Protein 7C8Z (pdb70)

Structure (mmCIF, N/CA/C/O backbone):
data_7C8Z
#
_entry.id   7C8Z
#
_cell.length_a   188.156
_cell.length_b   188.156
_cell.length_c   147.586
_cell.angle_alpha   90.000
_cell.angle_beta   90.000
_cell.angle_gamma   120.000
#
_symmetry.space_group_name_H-M   'P 63'
#
loop_
_entity.id
_entity.type
_entity.pdbx_description
1 polymer 'Salicylate 5-hydroxylase, large oxygenase component'
2 polymer 'Salicylate 5-hydroxylase, small oxygenase component'
3 non-polymer 'FE2/S2 (INORGANIC) CLUSTER'
4 non-polymer 'FE (III) ION'
5 water water
#
loop_
_atom_site.group_PDB
_atom_site.id
_atom_site.type_symbol
_atom_site.label_atom_id
_atom_site.label_alt_id
_atom_site.label_comp_id
_atom_site.label_asym_id
_atom_site.label_entity_id
_atom_site.label_seq_id
_atom_site.pdbx_PDB_ins_code
_atom_site.Cartn_x
_atom_site.Cartn_y
_atom_site.Cartn_z
_atom_site.occupancy
_atom_site.B_iso_or_equiv
_atom_site.auth_seq_id
_atom_site.auth_comp_id
_atom_site.auth_asym_id
_atom_site.auth_atom_id
_atom_site.pdbx_PDB_model_num
ATOM 1 N N . PRO A 1 28 ? 41.418 8.936 75.503 1.00 65.39 9 PRO A N 1
ATOM 2 C CA . PRO A 1 28 ? 40.584 9.919 74.803 1.00 58.70 9 PRO A CA 1
ATOM 3 C C . PRO A 1 28 ? 41.271 11.278 74.695 1.00 57.75 9 PRO A C 1
ATOM 4 O O . PRO A 1 28 ? 41.136 12.103 75.600 1.00 56.93 9 PRO A O 1
ATOM 8 N N . VAL A 1 29 ? 41.983 11.513 73.590 1.00 60.32 10 VAL A N 1
ATOM 9 C CA . VAL A 1 29 ? 42.815 12.712 73.488 1.00 63.81 10 VAL A CA 1
ATOM 10 C C . VAL A 1 29 ? 41.998 13.924 73.025 1.00 70.05 10 VAL A C 1
ATOM 11 O O . VAL A 1 29 ? 42.280 15.060 73.431 1.00 57.70 10 VAL A O 1
ATOM 15 N N . PHE A 1 30 ? 40.953 13.709 72.204 1.00 70.74 11 PHE A N 1
ATOM 16 C CA . PHE A 1 30 ? 40.130 14.809 71.723 1.00 68.75 11 PHE A CA 1
ATOM 17 C C . PHE A 1 30 ? 38.766 14.798 72.405 1.00 74.45 11 PHE A C 1
ATOM 18 O O . PHE A 1 30 ? 38.157 13.731 72.555 1.00 63.87 11 PHE A O 1
ATOM 26 N N . PRO A 1 31 ? 38.264 15.954 72.833 1.00 72.51 12 PRO A N 1
ATOM 27 C CA . PRO A 1 31 ? 37.036 15.957 73.627 1.00 67.82 12 PRO A CA 1
ATOM 28 C C . PRO A 1 31 ? 35.823 15.597 72.790 1.00 76.11 12 PRO A C 1
ATOM 29 O O . PRO A 1 31 ? 35.754 15.863 71.590 1.00 86.94 12 PRO A O 1
ATOM 33 N N . GLN A 1 32 ? 34.856 14.982 73.461 1.00 77.07 13 GLN A N 1
ATOM 34 C CA . GLN A 1 32 ? 33.566 14.589 72.893 1.00 83.55 13 GLN A CA 1
ATOM 35 C C . GLN A 1 32 ? 32.519 14.870 73.966 1.00 95.17 13 GLN A C 1
ATOM 36 O O . GLN A 1 32 ? 32.519 14.204 75.005 1.00 103.04 13 GLN A O 1
ATOM 42 N N . ASP A 1 33 ? 31.644 15.853 73.728 1.00 90.74 14 ASP A N 1
ATOM 43 C CA . ASP A 1 33 ? 30.712 16.374 74.724 1.00 98.76 14 ASP A CA 1
ATOM 44 C C . ASP A 1 33 ? 31.477 16.688 76.003 1.00 89.31 14 ASP A C 1
ATOM 45 O O . ASP A 1 33 ? 31.281 16.016 77.022 1.00 86.91 14 ASP A O 1
ATOM 50 N N . PRO A 1 34 ? 32.346 17.686 76.005 1.00 68.98 15 PRO A N 1
ATOM 51 C CA . PRO A 1 34 ? 33.197 17.898 77.174 1.00 63.04 15 PRO A CA 1
ATOM 52 C C . PRO A 1 34 ? 32.438 18.630 78.260 1.00 63.23 15 PRO A C 1
ATOM 53 O O . PRO A 1 34 ? 31.592 19.485 77.997 1.00 60.49 15 PRO A O 1
ATOM 57 N N . LYS A 1 35 ? 32.786 18.294 79.494 1.00 62.06 16 LYS A N 1
ATOM 58 C CA . LYS A 1 35 ? 32.252 18.944 80.678 1.00 60.24 16 LYS A CA 1
ATOM 59 C C . LYS A 1 35 ? 33.410 19.365 81.563 1.00 57.45 16 LYS A C 1
ATOM 60 O O . LYS A 1 35 ? 34.410 18.651 81.662 1.00 75.14 16 LYS A O 1
ATOM 66 N N . TRP A 1 36 ? 33.272 20.522 82.197 1.00 59.52 17 TRP A N 1
ATOM 67 C CA . TRP A 1 36 ? 34.372 21.071 82.971 1.00 68.88 17 TRP A CA 1
ATOM 68 C C . TRP A 1 36 ? 34.758 20.106 84.093 1.00 76.38 17 TRP A C 1
ATOM 69 O O . TRP A 1 36 ? 33.887 19.465 84.693 1.00 82.40 17 TRP A O 1
ATOM 80 N N . PRO A 1 37 ? 36.053 19.973 84.396 1.00 75.73 18 PRO A N 1
ATOM 81 C CA . PRO A 1 37 ? 36.483 19.013 85.425 1.00 65.91 18 PRO A CA 1
ATOM 82 C C . PRO A 1 37 ? 36.069 19.420 86.832 1.00 68.47 18 PRO A C 1
ATOM 83 O O . PRO A 1 37 ? 36.850 20.028 87.572 1.00 78.13 18 PRO A O 1
ATOM 87 N N . GLY A 1 38 ? 34.830 19.097 87.201 1.00 61.34 19 GLY A N 1
ATOM 88 C CA . GLY A 1 38 ? 34.341 19.358 88.540 1.00 63.27 19 GLY A CA 1
ATOM 89 C C . GLY A 1 38 ? 33.874 20.788 88.746 1.00 76.63 19 GLY A C 1
ATOM 90 O O . GLY A 1 38 ? 33.497 21.504 87.810 1.00 81.98 19 GLY A O 1
ATOM 91 N N . GLU A 1 39 ? 33.906 21.206 90.007 1.00 79.33 20 GLU A N 1
ATOM 92 C CA . GLU A 1 39 ? 33.504 22.543 90.413 1.00 75.95 20 GLU A CA 1
ATOM 93 C C . GLU A 1 39 ? 34.740 23.371 90.755 1.00 68.19 20 GLU A C 1
ATOM 94 O O . GLU A 1 39 ? 35.875 22.886 90.724 1.00 68.20 20 GLU A O 1
ATOM 100 N N . GLY A 1 40 ? 34.512 24.643 91.067 1.00 59.29 21 GLY A N 1
ATOM 101 C CA . GLY A 1 40 ? 35.614 25.571 91.221 1.00 54.88 21 GLY A CA 1
ATOM 102 C C . GLY A 1 40 ? 36.313 25.857 89.901 1.00 60.42 21 GLY A C 1
ATOM 103 O O . GLY A 1 40 ? 35.847 25.504 88.816 1.00 55.27 21 GLY A O 1
ATOM 104 N N . SER A 1 41 ? 37.471 26.511 90.016 1.00 60.68 22 SER A N 1
ATOM 105 C CA . SER A 1 41 ? 38.233 26.884 88.830 1.00 53.70 22 SER A CA 1
ATOM 106 C C . SER A 1 41 ? 39.736 26.761 89.086 1.00 57.30 22 SER A C 1
ATOM 107 O O . SER A 1 41 ? 40.521 27.630 88.689 1.00 59.05 22 SER A O 1
ATOM 110 N N . SER A 1 42 ? 40.156 25.679 89.743 1.00 66.86 23 SER A N 1
ATOM 111 C CA . SER A 1 42 ? 41.576 25.437 89.973 1.00 65.10 23 SER A CA 1
ATOM 112 C C . SER A 1 42 ? 42.194 24.512 88.938 1.00 58.71 23 SER A C 1
ATOM 113 O O . SER A 1 42 ? 43.398 24.244 89.003 1.00 49.98 23 SER A O 1
ATOM 116 N N . ARG A 1 43 ? 41.405 24.021 87.987 1.00 48.68 24 ARG A N 1
ATOM 117 C CA . ARG A 1 43 ? 41.913 23.200 86.894 1.00 55.08 24 ARG A CA 1
ATOM 118 C C . ARG A 1 43 ? 41.167 23.615 85.635 1.00 66.54 24 ARG A C 1
ATOM 119 O O . ARG A 1 43 ? 39.961 23.372 85.521 1.00 70.13 24 ARG A O 1
ATOM 127 N N . VAL A 1 44 ? 41.873 24.246 84.703 1.00 60.52 25 VAL A N 1
ATOM 128 C CA . VAL A 1 44 ? 41.289 24.678 83.436 1.00 49.75 25 VAL A CA 1
ATOM 129 C C . VAL A 1 44 ? 41.559 23.589 82.403 1.00 47.90 25 VAL A C 1
ATOM 130 O O . VAL A 1 44 ? 42.731 23.281 82.143 1.00 52.06 25 VAL A O 1
ATOM 134 N N . PRO A 1 45 ? 40.532 23.009 81.788 1.00 54.07 26 PRO A N 1
ATOM 135 C CA . PRO A 1 45 ? 40.773 21.997 80.757 1.00 46.07 26 PRO A CA 1
ATOM 136 C C . PRO A 1 45 ? 41.416 22.611 79.526 1.00 47.34 26 PRO A C 1
ATOM 137 O O . PRO A 1 45 ? 41.198 23.780 79.197 1.00 48.93 26 PRO A O 1
ATOM 141 N N . PHE A 1 46 ? 42.215 21.796 78.835 1.00 51.24 27 PHE A N 1
ATOM 142 C CA . PHE A 1 46 ? 42.923 22.292 77.660 1.00 48.69 27 PHE A CA 1
ATOM 143 C C . PHE A 1 46 ? 41.958 22.763 76.580 1.00 42.28 27 PHE A C 1
ATOM 144 O O . PHE A 1 46 ? 42.252 23.733 75.871 1.00 48.60 27 PHE A O 1
ATOM 152 N N . TRP A 1 47 ? 40.794 22.119 76.456 1.00 33.98 28 TRP A N 1
ATOM 153 C CA . TRP A 1 47 ? 39.862 22.499 75.401 1.00 38.43 28 TRP A CA 1
ATOM 154 C C . TRP A 1 47 ? 39.240 23.875 75.619 1.00 46.90 28 TRP A C 1
ATOM 155 O O . TRP A 1 47 ? 38.563 24.373 74.713 1.00 49.10 28 TRP A O 1
ATOM 166 N N . ALA A 1 48 ? 39.417 24.485 76.794 1.00 42.35 29 ALA A N 1
ATOM 167 C CA . ALA A 1 48 ? 39.011 25.876 76.968 1.00 42.49 29 ALA A CA 1
ATOM 168 C C . ALA A 1 48 ? 39.802 26.821 76.068 1.00 50.15 29 ALA A C 1
ATOM 169 O O . ALA A 1 48 ? 39.356 27.949 75.823 1.00 45.41 29 ALA A O 1
ATOM 171 N N . TYR A 1 49 ? 40.959 26.386 75.565 1.00 37.67 30 TYR A N 1
ATOM 172 C CA . TYR A 1 49 ? 41.792 27.197 74.689 1.00 40.22 30 TYR A CA 1
ATOM 173 C C . TYR A 1 49 ? 41.757 26.756 73.234 1.00 46.60 30 TYR A C 1
ATOM 174 O O . TYR A 1 49 ? 42.282 27.474 72.377 1.00 47.26 30 TYR A O 1
ATOM 183 N N . THR A 1 50 ? 41.180 25.594 72.932 1.00 40.41 31 THR A N 1
ATOM 184 C CA . THR A 1 50 ? 41.288 25.000 71.609 1.00 34.52 31 THR A CA 1
ATOM 185 C C . THR A 1 50 ? 39.967 24.887 70.855 1.00 43.71 31 THR A C 1
ATOM 186 O O . THR A 1 50 ? 39.975 24.430 69.706 1.00 36.84 31 THR A O 1
ATOM 190 N N . ARG A 1 51 ? 38.846 25.306 71.440 1.00 42.80 32 ARG A N 1
ATOM 191 C CA . ARG A 1 51 ? 37.531 25.123 70.834 1.00 39.00 32 ARG A CA 1
ATOM 192 C C . ARG A 1 51 ? 37.060 26.429 70.209 1.00 50.67 32 ARG A C 1
ATOM 193 O O . ARG A 1 51 ? 37.029 27.467 70.878 1.00 55.74 32 ARG A O 1
ATOM 201 N N . GLU A 1 52 ? 36.696 26.371 68.925 1.00 56.63 33 GLU A N 1
ATOM 202 C CA . GLU A 1 52 ? 36.276 27.570 68.206 1.00 52.21 33 GLU A CA 1
ATOM 203 C C . GLU A 1 52 ? 34.844 27.984 68.541 1.00 49.50 33 GLU A C 1
ATOM 204 O O . GLU A 1 52 ? 34.533 29.181 68.532 1.00 51.23 33 GLU A O 1
ATOM 210 N N . ASP A 1 53 ? 33.961 27.031 68.839 1.00 39.33 34 ASP A N 1
ATOM 211 C CA . ASP A 1 53 ? 32.623 27.405 69.291 1.00 49.57 34 ASP A CA 1
ATOM 212 C C . ASP A 1 53 ? 32.699 28.174 70.604 1.00 53.91 34 ASP A C 1
ATOM 213 O O . ASP A 1 53 ? 32.009 29.188 70.788 1.00 34.48 34 ASP A O 1
ATOM 218 N N . LEU A 1 54 ? 33.547 27.709 71.523 1.00 51.89 35 LEU A N 1
ATOM 219 C CA . LEU A 1 54 ? 33.807 28.461 72.743 1.00 39.73 35 LEU A CA 1
ATOM 220 C C . LEU A 1 54 ? 34.358 29.846 72.431 1.00 44.13 35 LEU A C 1
ATOM 221 O O . LEU A 1 54 ? 34.000 30.821 73.097 1.00 46.29 35 LEU A O 1
ATOM 226 N N . TYR A 1 55 ? 35.219 29.961 71.411 1.00 44.73 36 TYR A N 1
ATOM 227 C CA . TYR A 1 55 ? 35.799 31.265 71.087 1.00 36.57 36 TYR A CA 1
ATOM 228 C C . TYR A 1 55 ? 34.749 32.231 70.553 1.00 46.23 36 TYR A C 1
ATOM 229 O O . TYR A 1 55 ? 34.750 33.415 70.905 1.00 58.52 36 TYR A O 1
ATOM 238 N N . LYS A 1 56 ? 33.845 31.745 69.702 1.00 38.87 37 LYS A N 1
ATOM 239 C CA . LYS A 1 56 ? 32.772 32.593 69.193 1.00 34.36 37 LYS A CA 1
ATOM 240 C C . LYS A 1 56 ? 31.818 32.991 70.307 1.00 39.71 37 LYS A C 1
ATOM 241 O O . LYS A 1 56 ? 31.306 34.123 70.323 1.00 63.17 37 LYS A O 1
ATOM 247 N N . ARG A 1 57 ? 31.537 32.068 71.242 1.00 39.62 38 ARG A N 1
ATOM 248 C CA . ARG A 1 57 ? 30.733 32.456 72.395 1.00 44.77 38 ARG A CA 1
ATOM 249 C C . ARG A 1 57 ? 31.460 33.499 73.236 1.00 38.67 38 ARG A C 1
ATOM 250 O O . ARG A 1 57 ? 30.829 34.394 73.810 1.00 38.09 38 ARG A O 1
ATOM 258 N N . GLU A 1 58 ? 32.790 33.391 73.328 1.00 35.56 39 GLU A N 1
ATOM 259 C CA . GLU A 1 58 ? 33.576 34.404 74.024 1.00 39.69 39 GLU A CA 1
ATOM 260 C C . GLU A 1 58 ? 33.429 35.759 73.355 1.00 41.62 39 GLU A C 1
ATOM 261 O O . GLU A 1 58 ? 33.300 36.782 74.032 1.00 48.60 39 GLU A O 1
ATOM 267 N N . LEU A 1 59 ? 33.475 35.788 72.024 1.00 40.18 40 LEU A N 1
ATOM 268 C CA . LEU A 1 59 ? 33.259 37.045 71.316 1.00 44.10 40 LEU A CA 1
ATOM 269 C C . LEU A 1 59 ? 31.871 37.603 71.603 1.00 43.55 40 LEU A C 1
ATOM 270 O O . LEU A 1 59 ? 31.715 38.803 71.856 1.00 46.49 40 LEU A O 1
ATOM 275 N N . GLU A 1 60 ? 30.855 36.739 71.601 1.00 48.45 41 GLU A N 1
ATOM 276 C CA . GLU A 1 60 ? 29.484 37.204 71.813 1.00 53.76 41 GLU A CA 1
ATOM 277 C C . GLU A 1 60 ? 29.279 37.751 73.223 1.00 54.75 41 GLU A C 1
ATOM 278 O O . GLU A 1 60 ? 28.613 38.778 73.402 1.00 50.17 41 GLU A O 1
ATOM 284 N N . ARG A 1 61 ? 29.848 37.086 74.236 1.00 52.37 42 ARG A N 1
ATOM 285 C CA . ARG A 1 61 ? 29.488 37.351 75.623 1.00 42.26 42 ARG A CA 1
ATOM 286 C C . ARG A 1 61 ? 30.523 38.135 76.419 1.00 44.63 42 ARG A C 1
ATOM 287 O O . ARG A 1 61 ? 30.182 38.660 77.483 1.00 57.95 42 ARG A O 1
ATOM 295 N N . LEU A 1 62 ? 31.764 38.232 75.949 1.00 45.80 43 LEU A N 1
ATOM 296 C CA . LEU A 1 62 ? 32.795 38.991 76.645 1.00 42.58 43 LEU A CA 1
ATOM 297 C C . LEU A 1 62 ? 33.250 40.228 75.892 1.00 57.64 43 LEU A C 1
ATOM 298 O O . LEU A 1 62 ? 33.695 41.187 76.523 1.00 65.29 43 LEU A O 1
ATOM 303 N N . PHE A 1 63 ? 33.144 40.231 74.564 1.00 67.81 44 PHE A N 1
ATOM 304 C CA . PHE A 1 63 ? 33.582 41.352 73.743 1.00 61.39 44 PHE A CA 1
ATOM 305 C C . PHE A 1 63 ? 32.445 42.165 73.148 1.00 60.05 44 PHE A C 1
ATOM 306 O O . PHE A 1 63 ? 32.596 43.376 72.974 1.00 59.55 44 PHE A O 1
ATOM 314 N N . TYR A 1 64 ? 31.320 41.534 72.825 1.00 48.31 45 TYR A N 1
ATOM 315 C CA . TYR A 1 64 ? 30.222 42.209 72.152 1.00 40.62 45 TYR A CA 1
ATOM 316 C C . TYR A 1 64 ? 29.050 42.517 73.072 1.00 57.77 45 TYR A C 1
ATOM 317 O O . TYR A 1 64 ? 28.040 43.047 72.602 1.00 75.33 45 TYR A O 1
ATOM 326 N N . ALA A 1 65 ? 29.154 42.208 74.363 1.00 58.15 46 ALA A N 1
ATOM 327 C CA . ALA A 1 65 ? 28.037 42.420 75.272 1.00 47.47 46 ALA A CA 1
ATOM 328 C C . ALA A 1 65 ? 28.549 42.531 76.700 1.00 53.20 46 ALA A C 1
ATOM 329 O O . ALA A 1 65 ? 29.480 41.821 77.088 1.00 58.66 46 ALA A O 1
ATOM 331 N N . ASN A 1 66 ? 27.938 43.436 77.466 1.00 49.90 47 ASN A N 1
ATOM 332 C CA . ASN A 1 66 ? 28.139 43.563 78.909 1.00 53.82 47 ASN A CA 1
ATOM 333 C C . ASN A 1 66 ? 29.571 43.928 79.282 1.00 59.38 47 ASN A C 1
ATOM 334 O O . ASN A 1 66 ? 29.978 43.741 80.433 1.00 66.43 47 ASN A O 1
ATOM 339 N N . HIS A 1 67 ? 30.352 44.462 78.345 1.00 48.48 48 HIS A N 1
ATOM 340 C CA . HIS A 1 67 ? 31.739 44.781 78.645 1.00 52.74 48 HIS A CA 1
ATOM 341 C C . HIS A 1 67 ? 32.161 46.027 77.890 1.00 48.50 48 HIS A C 1
ATOM 342 O O . HIS A 1 67 ? 31.776 46.223 76.736 1.00 39.40 48 HIS A O 1
ATOM 349 N N . TRP A 1 68 ? 32.963 46.856 78.551 1.00 53.04 49 TRP A N 1
ATOM 350 C CA . TRP A 1 68 ? 33.667 47.941 77.890 1.00 54.07 49 TRP A CA 1
ATOM 351 C C . TRP A 1 68 ? 34.983 47.391 77.369 1.00 51.50 49 TRP A C 1
ATOM 352 O O . TRP A 1 68 ? 35.730 46.749 78.114 1.00 73.93 49 TRP A O 1
ATOM 363 N N . CYS A 1 69 ? 35.268 47.644 76.101 1.00 39.28 50 CYS A N 1
ATOM 364 C CA . CYS A 1 69 ? 36.506 47.193 75.492 1.00 35.63 50 CYS A CA 1
ATOM 365 C C . CYS A 1 69 ? 37.302 48.408 75.045 1.00 38.78 50 CYS A C 1
ATOM 366 O O . CYS A 1 69 ? 36.732 49.419 74.619 1.00 39.39 50 CYS A O 1
ATOM 369 N N . TYR A 1 70 ? 38.618 48.309 75.173 1.00 36.34 51 TYR A N 1
ATOM 370 C CA . TYR A 1 70 ? 39.504 49.434 74.912 1.00 29.69 51 TYR A CA 1
ATOM 371 C C . TYR A 1 70 ? 39.509 49.777 73.427 1.00 45.11 51 TYR A C 1
ATOM 372 O O . TYR A 1 70 ? 39.552 48.890 72.568 1.00 44.44 51 TYR A O 1
ATOM 381 N N . VAL A 1 71 ? 39.429 51.071 73.123 1.00 42.42 52 VAL A N 1
ATOM 382 C CA . VAL A 1 71 ? 39.559 51.533 71.748 1.00 34.31 52 VAL A CA 1
ATOM 383 C C . VAL A 1 71 ? 40.649 52.582 71.563 1.00 36.13 52 VAL A C 1
ATOM 384 O O . VAL A 1 71 ? 41.064 52.817 70.415 1.00 37.18 52 VAL A O 1
ATOM 388 N N . GLY A 1 72 ? 41.153 53.225 72.612 1.00 40.14 53 GLY A N 1
ATOM 389 C CA . GLY A 1 72 ? 42.360 54.007 72.387 1.00 36.30 53 GLY A CA 1
ATOM 390 C C . GLY A 1 72 ? 42.578 55.079 73.443 1.00 40.70 53 GLY A C 1
ATOM 391 O O . GLY A 1 72 ? 42.106 54.970 74.568 1.00 49.23 53 GLY A O 1
ATOM 392 N N . LEU A 1 73 ? 43.349 56.089 73.046 1.00 36.28 54 LEU A N 1
ATOM 393 C CA . LEU A 1 73 ? 43.644 57.245 73.875 1.00 43.58 54 LEU A CA 1
ATOM 394 C C . LEU A 1 73 ? 43.126 58.511 73.207 1.00 50.63 54 LEU A C 1
ATOM 395 O O . LEU A 1 73 ? 43.133 58.628 71.976 1.00 47.43 54 LEU A O 1
ATOM 400 N N . GLU A 1 74 ? 42.703 59.476 74.031 1.00 43.16 55 GLU A N 1
ATOM 401 C CA . GLU A 1 74 ? 42.214 60.739 73.487 1.00 39.40 55 GLU A CA 1
ATOM 402 C C . GLU A 1 74 ? 43.300 61.466 72.704 1.00 38.87 55 GLU A C 1
ATOM 403 O O . GLU A 1 74 ? 43.007 62.119 71.696 1.00 49.44 55 GLU A O 1
ATOM 409 N N . ALA A 1 75 ? 44.554 61.361 73.150 1.00 33.92 56 ALA A N 1
ATOM 410 C CA . ALA A 1 75 ? 45.657 62.028 72.469 1.00 45.21 56 ALA A CA 1
ATOM 411 C C . ALA A 1 75 ? 45.855 61.531 71.044 1.00 52.16 56 ALA A C 1
ATOM 412 O O . ALA A 1 75 ? 46.461 62.241 70.235 1.00 64.15 56 ALA A O 1
ATOM 414 N N . GLU A 1 76 ? 45.372 60.330 70.713 1.00 45.13 57 GLU A N 1
ATOM 415 C CA . GLU A 1 76 ? 45.470 59.867 69.334 1.00 41.99 57 GLU A CA 1
ATOM 416 C C . GLU A 1 76 ? 44.542 60.634 68.401 1.00 39.54 57 GLU A C 1
ATOM 417 O O . GLU A 1 76 ? 44.723 60.572 67.182 1.00 40.67 57 GLU A O 1
ATOM 423 N N . ILE A 1 77 ? 43.566 61.362 68.936 1.00 34.40 58 ILE A N 1
ATOM 424 C CA . ILE A 1 77 ? 42.614 62.084 68.096 1.00 38.29 58 ILE A CA 1
ATOM 425 C C . ILE A 1 77 ? 42.347 63.464 68.690 1.00 52.78 58 ILE A C 1
ATOM 426 O O . ILE A 1 77 ? 41.231 63.735 69.158 1.00 44.13 58 ILE A O 1
ATOM 431 N N . PRO A 1 78 ? 43.331 64.370 68.681 1.00 44.82 59 PRO A N 1
ATOM 432 C CA . PRO A 1 78 ? 43.150 65.638 69.409 1.00 46.93 59 PRO A CA 1
ATOM 433 C C . PRO A 1 78 ? 42.177 66.596 68.747 1.00 49.68 59 PRO A C 1
ATOM 434 O O . PRO A 1 78 ? 41.436 67.293 69.451 1.00 66.48 59 PRO A O 1
ATOM 438 N N . ASN A 1 79 ? 42.165 66.668 67.425 1.00 52.59 60 ASN A N 1
ATOM 439 C CA . ASN A 1 79 ? 41.394 67.677 66.718 1.00 45.90 60 ASN A CA 1
ATOM 440 C C . ASN A 1 79 ? 40.125 67.082 66.125 1.00 53.70 60 ASN A C 1
ATOM 441 O O . ASN A 1 79 ? 40.032 65.869 65.916 1.00 55.79 60 ASN A O 1
ATOM 446 N N . PRO A 1 80 ? 39.123 67.911 65.834 1.00 51.51 61 PRO A N 1
ATOM 447 C CA . PRO A 1 80 ? 37.909 67.394 65.191 1.00 46.24 61 PRO A CA 1
ATOM 448 C C . PRO A 1 80 ? 38.215 66.807 63.820 1.00 52.92 61 PRO A C 1
ATOM 449 O O . PRO A 1 80 ? 39.011 67.350 63.049 1.00 43.53 61 PRO A O 1
ATOM 453 N N . GLY A 1 81 ? 37.561 65.688 63.517 1.00 54.20 62 GLY A N 1
ATOM 454 C CA . GLY A 1 81 ? 37.832 64.933 62.321 1.00 40.99 62 GLY A CA 1
ATOM 455 C C . GLY A 1 81 ? 38.918 63.890 62.470 1.00 37.79 62 GLY A C 1
ATOM 456 O O . GLY A 1 81 ? 38.981 62.962 61.660 1.00 47.71 62 GLY A O 1
ATOM 457 N N . ASP A 1 82 ? 39.768 64.009 63.485 1.00 34.49 63 ASP A N 1
ATOM 458 C CA . ASP A 1 82 ? 40.808 63.016 63.710 1.00 46.72 63 ASP A CA 1
ATOM 459 C C . ASP A 1 82 ? 40.179 61.676 64.069 1.00 44.62 63 ASP A C 1
ATOM 460 O O . ASP A 1 82 ? 39.355 61.586 64.984 1.00 42.95 63 ASP A O 1
ATOM 465 N N . PHE A 1 83 ? 40.557 60.639 63.332 1.00 40.55 64 PHE A N 1
ATOM 466 C CA . PHE A 1 83 ? 40.043 59.296 63.539 1.00 42.52 64 PHE A CA 1
ATOM 467 C C . PHE A 1 83 ? 41.184 58.292 63.645 1.00 40.30 64 PHE A C 1
ATOM 468 O O . PHE A 1 83 ? 42.259 58.474 63.056 1.00 42.80 64 PHE A O 1
ATOM 476 N N . LYS A 1 84 ? 40.920 57.229 64.404 1.00 27.26 65 LYS A N 1
ATOM 477 C CA . LYS A 1 84 ? 41.787 56.063 64.507 1.00 38.33 65 LYS A CA 1
ATOM 478 C C . LYS A 1 84 ? 40.925 54.821 64.322 1.00 44.83 65 LYS A C 1
ATOM 479 O O . LYS A 1 84 ? 39.913 54.659 65.013 1.00 51.22 65 LYS A O 1
ATOM 485 N N . ARG A 1 85 ? 41.292 53.973 63.362 1.00 40.25 66 ARG A N 1
ATOM 486 C CA . ARG A 1 85 ? 40.610 52.699 63.192 1.00 34.46 66 ARG A CA 1
ATOM 487 C C . ARG A 1 85 ? 41.197 51.672 64.154 1.00 35.63 66 ARG A C 1
ATOM 488 O O . ARG A 1 85 ? 42.418 51.575 64.311 1.00 39.02 66 ARG A O 1
ATOM 496 N N . THR A 1 86 ? 40.327 50.893 64.786 1.00 31.15 67 THR A N 1
ATOM 497 C CA . THR A 1 86 ? 40.752 49.869 65.734 1.00 37.22 67 THR A CA 1
ATOM 498 C C . THR A 1 86 ? 39.739 48.730 65.672 1.00 38.98 67 THR A C 1
ATOM 499 O O . THR A 1 86 ? 38.929 48.657 64.741 1.00 32.97 67 THR A O 1
ATOM 503 N N . VAL A 1 87 ? 39.766 47.844 66.668 1.00 28.29 68 VAL A N 1
ATOM 504 C CA . VAL A 1 87 ? 38.940 46.646 66.640 1.00 34.47 68 VAL A CA 1
ATOM 505 C C . VAL A 1 87 ? 38.392 46.353 68.031 1.00 41.67 68 VAL A C 1
ATOM 506 O O . VAL A 1 87 ? 38.973 46.743 69.049 1.00 32.61 68 VAL A O 1
ATOM 510 N N . ILE A 1 88 ? 37.245 45.676 68.061 1.00 38.46 69 ILE A N 1
ATOM 511 C CA . ILE A 1 88 ? 36.668 45.129 69.283 1.00 45.07 69 ILE A CA 1
ATOM 512 C C . ILE A 1 88 ? 36.298 43.682 68.997 1.00 40.52 69 ILE A C 1
ATOM 513 O O . ILE A 1 88 ? 35.438 43.414 68.147 1.00 31.81 69 ILE A O 1
ATOM 518 N N . GLY A 1 89 ? 36.946 42.755 69.694 1.00 42.95 70 GLY A N 1
ATOM 519 C CA . GLY A 1 89 ? 36.840 41.359 69.335 1.00 30.64 70 GLY A CA 1
ATOM 520 C C . GLY A 1 89 ? 37.417 41.150 67.954 1.00 38.90 70 GLY A C 1
ATOM 521 O O . GLY A 1 89 ? 38.631 41.251 67.761 1.00 51.05 70 GLY A O 1
ATOM 522 N N . GLU A 1 90 ? 36.557 40.880 66.974 1.00 49.63 71 GLU A N 1
ATOM 523 C CA . GLU A 1 90 ? 36.978 40.796 65.582 1.00 31.28 71 GLU A CA 1
ATOM 524 C C . GLU A 1 90 ? 36.210 41.769 64.703 1.00 34.44 71 GLU A C 1
ATOM 525 O O . GLU A 1 90 ? 36.181 41.609 63.481 1.00 50.53 71 GLU A O 1
ATOM 531 N N . ARG A 1 91 ? 35.608 42.792 65.297 1.00 48.62 72 ARG A N 1
ATOM 532 C CA . ARG A 1 91 ? 34.780 43.746 64.573 1.00 42.58 72 ARG A CA 1
ATOM 533 C C . ARG A 1 91 ? 35.515 45.076 64.489 1.00 43.40 72 ARG A C 1
ATOM 534 O O . ARG A 1 91 ? 35.824 45.686 65.520 1.00 35.68 72 ARG A O 1
ATOM 542 N N . SER A 1 92 ? 35.809 45.504 63.262 1.00 31.02 73 SER A N 1
ATOM 543 C CA . SER A 1 92 ? 36.485 46.774 63.044 1.00 32.41 73 SER A CA 1
ATOM 544 C C . SER A 1 92 ? 35.573 47.938 63.416 1.00 40.51 73 SER A C 1
ATOM 545 O O . SER A 1 92 ? 34.400 47.974 63.026 1.00 38.14 73 SER A O 1
ATOM 548 N N . VAL A 1 93 ? 36.117 48.896 64.169 1.00 26.25 74 VAL A N 1
ATOM 549 C CA . VAL A 1 93 ? 35.405 50.107 64.545 1.00 41.13 74 VAL A CA 1
ATOM 550 C C . VAL A 1 93 ? 36.318 51.302 64.298 1.00 36.85 74 VAL A C 1
ATOM 551 O O . VAL A 1 93 ? 37.525 51.165 64.104 1.00 36.78 74 VAL A O 1
ATOM 555 N N . ILE A 1 94 ? 35.713 52.485 64.306 1.00 31.61 75 ILE A N 1
ATOM 556 C CA . ILE A 1 94 ? 36.406 53.749 64.103 1.00 30.36 75 ILE A CA 1
ATOM 557 C C . ILE A 1 94 ? 36.109 54.650 65.292 1.00 39.24 75 ILE A C 1
ATOM 558 O O . ILE A 1 94 ? 34.938 54.844 65.654 1.00 40.94 75 ILE A O 1
ATOM 563 N N . MET A 1 95 ? 37.168 55.190 65.900 1.00 33.93 76 MET A N 1
ATOM 564 C CA . MET A 1 95 ? 37.073 56.145 66.998 1.00 34.12 76 MET A CA 1
ATOM 565 C C . MET A 1 95 ? 37.453 57.512 66.445 1.00 47.51 76 MET A C 1
ATOM 566 O O . MET A 1 95 ? 38.599 57.719 66.033 1.00 56.28 76 MET A O 1
ATOM 571 N N . VAL A 1 96 ? 36.497 58.435 66.407 1.00 39.68 77 VAL A N 1
ATOM 572 C CA . VAL A 1 96 ? 36.716 59.742 65.801 1.00 45.59 77 VAL A CA 1
ATOM 573 C C . VAL A 1 96 ? 36.333 60.839 66.784 1.00 48.93 77 VAL A C 1
ATOM 574 O O . VAL A 1 96 ? 35.347 60.720 67.521 1.00 53.30 77 VAL A O 1
ATOM 578 N N . ARG A 1 97 ? 37.096 61.927 66.774 1.00 45.42 78 ARG A N 1
ATOM 579 C CA . ARG A 1 97 ? 36.742 63.081 67.582 1.00 42.20 78 ARG A CA 1
ATOM 580 C C . ARG A 1 97 ? 35.685 63.900 66.856 1.00 34.88 78 ARG A C 1
ATOM 581 O O . ARG A 1 97 ? 35.882 64.305 65.707 1.00 45.55 78 ARG A O 1
ATOM 589 N N . ASP A 1 98 ? 34.571 64.151 67.535 1.00 48.50 79 ASP A N 1
ATOM 590 C CA . ASP A 1 98 ? 33.450 64.874 66.959 1.00 44.82 79 ASP A CA 1
ATOM 591 C C . ASP A 1 98 ? 33.773 66.362 66.876 1.00 57.97 79 ASP A C 1
ATOM 592 O O . ASP A 1 98 ? 34.554 66.877 67.682 1.00 73.50 79 ASP A O 1
ATOM 597 N N . PRO A 1 99 ? 33.190 67.078 65.898 1.00 62.22 80 PRO A N 1
ATOM 598 C CA . PRO A 1 99 ? 33.387 68.534 65.828 1.00 56.96 80 PRO A CA 1
ATOM 599 C C . PRO A 1 99 ? 33.051 69.282 67.114 1.00 65.82 80 PRO A C 1
ATOM 600 O O . PRO A 1 99 ? 33.572 70.378 67.338 1.00 68.45 80 PRO A O 1
ATOM 604 N N . ASP A 1 100 ? 32.196 68.713 67.968 1.00 57.48 81 ASP A N 1
ATOM 605 C CA . ASP A 1 100 ? 31.866 69.376 69.224 1.00 59.31 81 ASP A CA 1
ATOM 606 C C . ASP A 1 100 ? 32.922 69.171 70.301 1.00 65.72 81 ASP A C 1
ATOM 607 O O . ASP A 1 100 ? 32.940 69.924 71.281 1.00 71.35 81 ASP A O 1
ATOM 612 N N . GLY A 1 101 ? 33.803 68.188 70.139 1.00 63.55 82 GLY A N 1
ATOM 613 C CA . GLY A 1 101 ? 34.811 67.879 71.132 1.00 51.70 82 GLY A CA 1
ATOM 614 C C . GLY A 1 101 ? 34.656 66.524 71.785 1.00 46.26 82 GLY A C 1
ATOM 615 O O . GLY A 1 101 ? 35.584 66.084 72.474 1.00 50.22 82 GLY A O 1
ATOM 616 N N . GLY A 1 102 ? 33.524 65.847 71.598 1.00 44.21 83 GLY A N 1
ATOM 617 C CA . GLY A 1 102 ? 33.338 64.510 72.121 1.00 42.44 83 GLY A CA 1
ATOM 618 C C . GLY A 1 102 ? 34.003 63.465 71.238 1.00 47.44 83 GLY A C 1
ATOM 619 O O . GLY A 1 102 ? 34.704 63.771 70.272 1.00 43.62 83 GLY A O 1
ATOM 620 N N . ILE A 1 103 ? 33.776 62.200 71.589 1.00 36.01 84 ILE A N 1
ATOM 621 C CA . ILE A 1 103 ? 34.381 61.073 70.886 1.00 33.82 84 ILE A CA 1
ATOM 622 C C . ILE A 1 103 ? 33.283 60.097 70.484 1.00 36.16 84 ILE A C 1
ATOM 623 O O . ILE A 1 103 ? 32.579 59.564 71.347 1.00 39.95 84 ILE A O 1
ATOM 628 N N . ASN A 1 104 ? 33.143 59.860 69.183 1.00 47.55 85 ASN A N 1
ATOM 629 C CA . ASN A 1 104 ? 32.219 58.866 68.658 1.00 50.44 85 ASN A CA 1
ATOM 630 C C . ASN A 1 104 ? 32.969 57.594 68.287 1.00 49.46 85 ASN A C 1
ATOM 631 O O . ASN A 1 104 ? 34.131 57.633 67.874 1.00 63.67 85 ASN A O 1
ATOM 636 N N . VAL A 1 105 ? 32.297 56.458 68.445 1.00 36.00 86 VAL A N 1
ATOM 637 C CA . VAL A 1 105 ? 32.829 55.173 68.010 1.00 30.44 86 VAL A CA 1
ATOM 638 C C . VAL A 1 105 ? 31.749 54.470 67.204 1.00 39.02 86 VAL A C 1
ATOM 639 O O . VAL A 1 105 ? 30.664 54.187 67.726 1.00 48.45 86 VAL A O 1
ATOM 643 N N . VAL A 1 106 ? 32.043 54.195 65.935 1.00 45.56 87 VAL A N 1
ATOM 644 C CA . VAL A 1 106 ? 31.077 53.582 65.033 1.00 35.49 87 VAL A CA 1
ATOM 645 C C . VAL A 1 106 ? 31.676 52.310 64.450 1.00 41.10 87 VAL A C 1
ATOM 646 O O . VAL A 1 106 ? 32.892 52.129 64.402 1.00 48.51 87 VAL A O 1
ATOM 650 N N . GLU A 1 107 ? 30.802 51.422 63.993 1.00 31.67 88 GLU A N 1
ATOM 651 C CA . GLU A 1 107 ? 31.258 50.182 63.387 1.00 30.87 88 GLU A CA 1
ATOM 652 C C . GLU A 1 107 ? 31.698 50.426 61.947 1.00 33.84 88 GLU A C 1
ATOM 653 O O . GLU A 1 107 ? 31.014 51.108 61.182 1.00 31.46 88 GLU A O 1
ATOM 659 N N . ASN A 1 108 ? 32.850 49.857 61.583 1.00 46.36 89 ASN A N 1
ATOM 660 C CA . ASN A 1 108 ? 33.443 50.039 60.261 1.00 39.53 89 ASN A CA 1
ATOM 661 C C . ASN A 1 108 ? 32.795 49.113 59.240 1.00 39.29 89 ASN A C 1
ATOM 662 O O . ASN A 1 108 ? 33.491 48.382 58.528 1.00 33.92 89 ASN A O 1
ATOM 667 N N . VAL A 1 109 ? 31.466 49.133 59.164 1.00 37.69 90 VAL A N 1
ATOM 668 C CA . VAL A 1 109 ? 30.709 48.321 58.216 1.00 37.22 90 VAL A CA 1
ATOM 669 C C . VAL A 1 109 ? 29.627 49.194 57.601 1.00 38.07 90 VAL A C 1
ATOM 670 O O . VAL A 1 109 ? 28.895 49.877 58.323 1.00 54.67 90 VAL A O 1
ATOM 674 N N . CYS A 1 110 ? 29.517 49.168 56.277 1.00 31.42 91 CYS A N 1
ATOM 675 C CA . CYS A 1 110 ? 28.548 50.030 55.629 1.00 33.09 91 CYS A CA 1
ATOM 676 C C . CYS A 1 110 ? 27.140 49.455 55.728 1.00 46.72 91 CYS A C 1
ATOM 677 O O . CYS A 1 110 ? 26.935 48.252 55.900 1.00 60.93 91 CYS A O 1
ATOM 680 N N . ALA A 1 111 ? 26.158 50.344 55.594 1.00 43.31 92 ALA A N 1
ATOM 681 C CA . ALA A 1 111 ? 24.762 49.955 55.709 1.00 39.78 92 ALA A CA 1
ATOM 682 C C . ALA A 1 111 ? 24.185 49.419 54.406 1.00 45.59 92 ALA A C 1
ATOM 683 O O . ALA A 1 111 ? 23.230 48.635 54.443 1.00 52.30 92 ALA A O 1
ATOM 685 N N . HIS A 1 112 ? 24.713 49.837 53.254 1.00 51.36 93 HIS A N 1
ATOM 686 C CA . HIS A 1 112 ? 24.201 49.326 51.988 1.00 56.12 93 HIS A CA 1
ATOM 687 C C . HIS A 1 112 ? 24.481 47.835 51.823 1.00 45.37 93 HIS A C 1
ATOM 688 O O . HIS A 1 112 ? 23.570 47.008 51.941 1.00 37.91 93 HIS A O 1
ATOM 695 N N . ARG A 1 113 ? 25.743 47.469 51.602 1.00 34.58 94 ARG A N 1
ATOM 696 C CA . ARG A 1 113 ? 26.088 46.066 51.410 1.00 42.55 94 ARG A CA 1
ATOM 697 C C . ARG A 1 113 ? 27.252 45.645 52.297 1.00 44.56 94 ARG A C 1
ATOM 698 O O . ARG A 1 113 ? 28.056 44.791 51.914 1.00 38.39 94 ARG A O 1
ATOM 706 N N . GLY A 1 114 ? 27.347 46.233 53.487 1.00 47.79 95 GLY A N 1
ATOM 707 C CA . GLY A 1 114 ? 28.242 45.741 54.512 1.00 44.09 95 GLY A CA 1
ATOM 708 C C . GLY A 1 114 ? 29.717 45.896 54.233 1.00 43.43 95 GLY A C 1
ATOM 709 O O . GLY A 1 114 ? 30.527 45.259 54.909 1.00 59.48 95 GLY A O 1
ATOM 710 N N . MET A 1 115 ? 30.100 46.734 53.274 1.00 39.29 96 MET A N 1
ATOM 711 C CA . MET A 1 115 ? 31.515 46.889 52.957 1.00 47.10 96 MET A CA 1
ATOM 712 C C . MET A 1 115 ? 32.262 47.564 54.103 1.00 33.87 96 MET A C 1
ATOM 713 O O . MET A 1 115 ? 31.813 48.576 54.650 1.00 31.69 96 MET A O 1
ATOM 718 N N . ARG A 1 116 ? 33.414 47.006 54.457 1.00 36.02 97 ARG A N 1
ATOM 719 C CA . ARG A 1 116 ? 34.302 47.610 55.447 1.00 44.32 97 ARG A CA 1
ATOM 720 C C . ARG A 1 116 ? 35.026 48.782 54.788 1.00 33.00 97 ARG A C 1
ATOM 721 O O . ARG A 1 116 ? 36.071 48.608 54.162 1.00 30.85 97 ARG A O 1
ATOM 729 N N . PHE A 1 117 ? 34.484 49.991 54.954 1.00 45.60 98 PHE A N 1
ATOM 730 C CA . PHE A 1 117 ? 34.849 51.124 54.108 1.00 45.27 98 PHE A CA 1
ATOM 731 C C . PHE A 1 117 ? 36.090 51.880 54.567 1.00 33.98 98 PHE A C 1
ATOM 732 O O . PHE A 1 117 ? 36.771 52.489 53.735 1.00 38.22 98 PHE A O 1
ATOM 740 N N . CYS A 1 118 ? 36.414 51.874 55.850 1.00 29.25 99 CYS A N 1
ATOM 741 C CA . CYS A 1 118 ? 37.553 52.647 56.328 1.00 49.55 99 CYS A CA 1
ATOM 742 C C . CYS A 1 118 ? 38.807 51.784 56.250 1.00 45.10 99 CYS A C 1
ATOM 743 O O . CYS A 1 118 ? 38.895 50.736 56.898 1.00 33.28 99 CYS A O 1
ATOM 746 N N . ARG A 1 119 ? 39.773 52.225 55.454 1.00 42.15 100 ARG A N 1
ATOM 747 C CA . ARG A 1 119 ? 40.947 51.422 55.151 1.00 28.69 100 ARG A CA 1
ATOM 748 C C . ARG A 1 119 ? 42.215 51.933 55.804 1.00 31.62 100 ARG A C 1
ATOM 749 O O . ARG A 1 119 ? 43.116 51.136 56.077 1.00 44.76 100 ARG A O 1
ATOM 757 N N . GLU A 1 120 ? 42.317 53.238 56.037 1.00 28.13 101 GLU A N 1
ATOM 758 C CA . GLU A 1 120 ? 43.469 53.781 56.732 1.00 39.06 101 GLU A CA 1
ATOM 759 C C . GLU A 1 120 ? 43.375 53.458 58.217 1.00 33.40 101 GLU A C 1
ATOM 760 O O . GLU A 1 120 ? 42.300 53.175 58.750 1.00 41.55 101 GLU A O 1
ATOM 766 N N . ARG A 1 121 ? 44.528 53.476 58.887 1.00 39.35 102 ARG A N 1
ATOM 767 C CA . ARG A 1 121 ? 44.526 53.318 60.338 1.00 34.21 102 ARG A CA 1
ATOM 768 C C . ARG A 1 121 ? 44.074 54.594 61.036 1.00 43.10 102 ARG A C 1
ATOM 769 O O . ARG A 1 121 ? 43.365 54.537 62.048 1.00 44.92 102 ARG A O 1
ATOM 777 N N . HIS A 1 122 ? 44.482 55.749 60.515 1.00 32.02 103 HIS A N 1
ATOM 778 C CA . HIS A 1 122 ? 44.213 57.021 61.161 1.00 36.16 103 HIS A CA 1
ATOM 779 C C . HIS A 1 122 ? 44.139 58.107 60.102 1.00 34.55 103 HIS A C 1
ATOM 780 O O . HIS A 1 122 ? 44.551 57.917 58.958 1.00 35.24 103 HIS A O 1
ATOM 787 N N . GLY A 1 123 ? 43.613 59.258 60.497 1.00 38.78 104 GLY A N 1
ATOM 788 C CA . GLY A 1 123 ? 43.575 60.383 59.577 1.00 32.32 104 GLY A CA 1
ATOM 789 C C . GLY A 1 123 ? 42.602 61.444 60.059 1.00 44.74 104 GLY A C 1
ATOM 790 O O . GLY A 1 123 ? 42.280 61.516 61.239 1.00 47.43 104 GLY A O 1
ATOM 791 N N . ASN A 1 124 ? 42.134 62.254 59.111 1.00 47.40 105 ASN A N 1
ATOM 792 C CA . ASN A 1 124 ? 41.205 63.334 59.425 1.00 44.31 105 ASN A CA 1
ATOM 793 C C . ASN A 1 124 ? 40.108 63.370 58.373 1.00 46.38 105 ASN A C 1
ATOM 794 O O . ASN A 1 124 ? 40.396 63.536 57.187 1.00 64.92 105 ASN A O 1
ATOM 799 N N . ALA A 1 125 ? 38.857 63.233 58.801 1.00 44.31 106 ALA A N 1
ATOM 800 C CA . ALA A 1 125 ? 37.731 63.158 57.884 1.00 42.94 106 ALA A CA 1
ATOM 801 C C . ALA A 1 125 ? 36.631 64.124 58.292 1.00 39.58 106 ALA A C 1
ATOM 802 O O . ALA A 1 125 ? 36.338 64.261 59.484 1.00 52.84 106 ALA A O 1
ATOM 804 N N . LYS A 1 126 ? 36.017 64.790 57.303 1.00 49.72 107 LYS A N 1
ATOM 805 C CA . LYS A 1 126 ? 34.797 65.551 57.572 1.00 56.82 107 LYS A CA 1
ATOM 806 C C . LYS A 1 126 ? 33.612 64.637 57.849 1.00 44.70 107 LYS A C 1
ATOM 807 O O . LYS A 1 126 ? 32.736 64.963 58.649 1.00 57.41 107 LYS A O 1
ATOM 813 N N . ASP A 1 127 ? 33.583 63.488 57.192 1.00 41.07 108 ASP A N 1
ATOM 814 C CA . ASP A 1 127 ? 32.489 62.533 57.265 1.00 48.08 108 ASP A CA 1
ATOM 815 C C . ASP A 1 127 ? 33.027 61.178 56.833 1.00 39.58 108 ASP A C 1
ATOM 816 O O . ASP A 1 127 ? 34.100 61.084 56.234 1.00 33.53 108 ASP A O 1
ATOM 821 N N . PHE A 1 128 ? 32.316 60.123 57.202 1.00 45.67 109 PHE A N 1
ATOM 822 C CA . PHE A 1 128 ? 32.669 58.812 56.689 1.00 38.16 109 PHE A CA 1
ATOM 823 C C . PHE A 1 128 ? 31.944 58.620 55.364 1.00 48.04 109 PHE A C 1
ATOM 824 O O . PHE A 1 128 ? 30.871 59.182 55.142 1.00 51.83 109 PHE A O 1
ATOM 832 N N . PHE A 1 129 ? 32.553 57.865 54.458 1.00 39.32 110 PHE A N 1
ATOM 833 C CA . PHE A 1 129 ? 31.877 57.615 53.194 1.00 36.67 110 PHE A CA 1
ATOM 834 C C . PHE A 1 129 ? 32.371 56.310 52.594 1.00 44.58 110 PHE A C 1
ATOM 835 O O . PHE A 1 129 ? 33.557 55.976 52.679 1.00 34.25 110 PHE A O 1
ATOM 843 N N . CYS A 1 130 ? 31.452 55.575 52.019 1.00 40.58 111 CYS A N 1
ATOM 844 C CA . CYS A 1 130 ? 31.819 54.357 51.329 1.00 32.56 111 CYS A CA 1
ATOM 845 C C . CYS A 1 130 ? 31.776 54.573 49.832 1.00 34.85 111 CYS A C 1
ATOM 846 O O . CYS A 1 130 ? 30.729 54.989 49.297 1.00 46.38 111 CYS A O 1
ATOM 849 N N . PRO A 1 131 ? 32.880 54.264 49.144 1.00 46.39 112 PRO A N 1
ATOM 850 C CA . PRO A 1 131 ? 33.004 54.597 47.722 1.00 48.71 112 PRO A CA 1
ATOM 851 C C . PRO A 1 131 ? 32.418 53.571 46.775 1.00 42.07 112 PRO A C 1
ATOM 852 O O . PRO A 1 131 ? 32.377 53.844 45.570 1.00 60.24 112 PRO A O 1
ATOM 856 N N . TYR A 1 132 ? 31.973 52.412 47.263 1.00 43.26 113 TYR A N 1
ATOM 857 C CA . TYR A 1 132 ? 31.325 51.455 46.373 1.00 52.20 113 TYR A CA 1
ATOM 858 C C . TYR A 1 132 ? 30.137 52.101 45.670 1.00 49.53 113 TYR A C 1
ATOM 859 O O . TYR A 1 132 ? 30.020 52.043 44.440 1.00 44.89 113 TYR A O 1
ATOM 868 N N . HIS A 1 133 ? 29.252 52.743 46.439 1.00 41.02 114 HIS A N 1
ATOM 869 C CA . HIS A 1 133 ? 28.166 53.537 45.875 1.00 35.38 114 HIS A CA 1
ATOM 870 C C . HIS A 1 133 ? 28.087 54.908 46.541 1.00 51.24 114 HIS A C 1
ATOM 871 O O . HIS A 1 133 ? 27.070 55.599 46.418 1.00 47.75 114 HIS A O 1
ATOM 878 N N . GLN A 1 134 ? 29.151 55.299 47.249 1.00 50.21 115 GLN A N 1
ATOM 879 C CA . GLN A 1 134 ? 29.340 56.658 47.761 1.00 42.85 115 GLN A CA 1
ATOM 880 C C . GLN A 1 134 ? 28.251 57.059 48.752 1.00 41.23 115 GLN A C 1
ATOM 881 O O . GLN A 1 134 ? 27.681 58.148 48.675 1.00 46.83 115 GLN A O 1
ATOM 887 N N . TRP A 1 135 ? 27.984 56.181 49.714 1.00 55.53 116 TRP A N 1
ATOM 888 C CA . TRP A 1 135 ? 27.081 56.540 50.803 1.00 45.64 116 TRP A CA 1
ATOM 889 C C . TRP A 1 135 ? 27.844 57.394 51.805 1.00 53.02 116 TRP A C 1
ATOM 890 O O . TRP A 1 135 ? 28.982 57.073 52.157 1.00 58.54 116 TRP A O 1
ATOM 901 N N . ASN A 1 136 ? 27.231 58.491 52.246 1.00 45.68 117 ASN A N 1
ATOM 902 C CA . ASN A 1 136 ? 27.880 59.456 53.126 1.00 42.77 117 ASN A CA 1
ATOM 903 C C . ASN A 1 136 ? 27.240 59.423 54.509 1.00 51.99 117 ASN A C 1
ATOM 904 O O . ASN A 1 136 ? 26.011 59.489 54.630 1.00 53.04 117 ASN A O 1
ATOM 909 N N . TYR A 1 137 ? 28.078 59.341 55.548 1.00 49.29 118 TYR A N 1
ATOM 910 C CA . TYR A 1 137 ? 27.656 59.302 56.941 1.00 54.17 118 TYR A CA 1
ATOM 911 C C . TYR A 1 137 ? 28.324 60.425 57.724 1.00 54.58 118 TYR A C 1
ATOM 912 O O . TYR A 1 137 ? 29.491 60.755 57.487 1.00 50.80 118 TYR A O 1
ATOM 921 N N . SER A 1 138 ? 27.589 60.981 58.689 1.00 46.29 119 SER A N 1
ATOM 922 C CA . SER A 1 138 ? 28.172 61.903 59.653 1.00 46.60 119 SER A CA 1
ATOM 923 C C . SER A 1 138 ? 29.281 61.214 60.456 1.00 55.16 119 SER A C 1
ATOM 924 O O . SER A 1 138 ? 29.376 59.985 60.523 1.00 44.86 119 SER A O 1
ATOM 927 N N . LEU A 1 139 ? 30.097 62.031 61.125 1.00 48.37 120 LEU A N 1
ATOM 928 C CA . LEU A 1 139 ? 31.092 61.489 62.043 1.00 50.60 120 LEU A CA 1
ATOM 929 C C . LEU A 1 139 ? 30.469 60.815 63.259 1.00 62.14 120 LEU A C 1
ATOM 930 O O . LEU A 1 139 ? 31.205 60.246 64.077 1.00 43.45 120 LEU A O 1
ATOM 935 N N . LYS A 1 140 ? 29.144 60.866 63.400 1.00 62.17 121 LYS A N 1
ATOM 936 C CA . LYS A 1 140 ? 28.436 60.127 64.434 1.00 51.98 121 LYS A CA 1
ATOM 937 C C . LYS A 1 140 ? 27.827 58.834 63.914 1.00 53.07 121 LYS A C 1
ATOM 938 O O . LYS A 1 140 ? 27.270 58.067 64.708 1.00 49.53 121 LYS A O 1
ATOM 944 N N . GLY A 1 141 ? 27.912 58.580 62.606 1.00 52.59 122 GLY A N 1
ATOM 945 C CA . GLY A 1 141 ? 27.385 57.371 62.011 1.00 47.48 122 GLY A CA 1
ATOM 946 C C . GLY A 1 141 ? 26.047 57.518 61.321 1.00 44.02 122 GLY A C 1
ATOM 947 O O . GLY A 1 141 ? 25.521 56.519 60.815 1.00 41.52 122 GLY A O 1
ATOM 948 N N . ASP A 1 142 ? 25.484 58.723 61.279 1.00 48.37 123 ASP A N 1
ATOM 949 C CA . ASP A 1 142 ? 24.171 58.928 60.682 1.00 49.87 123 ASP A CA 1
ATOM 950 C C . ASP A 1 142 ? 24.291 59.042 59.166 1.00 48.90 123 ASP A C 1
ATOM 951 O O . ASP A 1 142 ? 25.089 59.833 58.657 1.00 58.73 123 ASP A O 1
ATOM 956 N N . LEU A 1 143 ? 23.484 58.262 58.451 1.00 47.22 124 LEU A N 1
ATOM 957 C CA . LEU A 1 143 ? 23.477 58.273 56.989 1.00 49.40 124 LEU A CA 1
ATOM 958 C C . LEU A 1 143 ? 22.975 59.621 56.481 1.00 53.49 124 LEU A C 1
ATOM 959 O O . LEU A 1 143 ? 21.782 59.924 56.581 1.00 55.98 124 LEU A O 1
ATOM 964 N N . GLN A 1 144 ? 23.875 60.424 55.916 1.00 45.78 125 GLN A N 1
ATOM 965 C CA . GLN A 1 144 ? 23.534 61.763 55.449 1.00 47.16 125 GLN A CA 1
ATOM 966 C C . GLN A 1 144 ? 23.222 61.834 53.963 1.00 63.85 125 GLN A C 1
ATOM 967 O O . GLN A 1 144 ? 22.497 62.742 53.539 1.00 61.31 125 GLN A O 1
ATOM 973 N N . GLY A 1 145 ? 23.751 60.916 53.159 1.00 58.61 126 GLY A N 1
ATOM 974 C CA . GLY A 1 145 ? 23.560 60.998 51.727 1.00 41.18 126 GLY A CA 1
ATOM 975 C C . GLY A 1 145 ? 23.534 59.647 51.049 1.00 43.82 126 GLY A C 1
ATOM 976 O O . GLY A 1 145 ? 24.365 58.779 51.328 1.00 54.33 126 GLY A O 1
ATOM 977 N N . VAL A 1 146 ? 22.572 59.463 50.152 1.00 53.41 127 VAL A N 1
ATOM 978 C CA . VAL A 1 146 ? 22.462 58.253 49.343 1.00 49.47 127 VAL A CA 1
ATOM 979 C C . VAL A 1 146 ? 22.290 58.689 47.893 1.00 52.32 127 VAL A C 1
ATOM 980 O O . VAL A 1 146 ? 21.244 59.254 47.541 1.00 43.04 127 VAL A O 1
ATOM 984 N N . PRO A 1 147 ? 23.290 58.494 47.038 1.00 54.02 128 PRO A N 1
ATOM 985 C CA . PRO A 1 147 ? 23.138 58.890 45.633 1.00 54.45 128 PRO A CA 1
ATOM 986 C C . PRO A 1 147 ? 21.953 58.182 44.985 1.00 54.04 128 PRO A C 1
ATOM 987 O O . PRO A 1 147 ? 21.765 56.974 45.143 1.00 43.25 128 PRO A O 1
ATOM 991 N N . PHE A 1 148 ? 21.139 58.957 44.268 1.00 55.03 129 PHE A N 1
ATOM 992 C CA . PHE A 1 148 ? 19.973 58.470 43.526 1.00 51.16 129 PHE A CA 1
ATOM 993 C C . PHE A 1 148 ? 18.896 57.880 44.426 1.00 49.90 129 PHE A C 1
ATOM 994 O O . PHE A 1 148 ? 18.024 57.149 43.938 1.00 55.55 129 PHE A O 1
ATOM 1002 N N . ARG A 1 149 ? 18.930 58.205 45.723 1.00 48.15 130 ARG A N 1
ATOM 1003 C CA . ARG A 1 149 ? 17.894 57.770 46.657 1.00 54.47 130 ARG A CA 1
ATOM 1004 C C . ARG A 1 149 ? 16.527 58.109 46.106 1.00 68.09 130 ARG A C 1
ATOM 1005 O O . ARG A 1 149 ? 15.598 57.285 46.095 1.00 67.22 130 ARG A O 1
ATOM 1013 N N . ARG A 1 150 ? 16.399 59.343 45.644 1.00 69.70 131 ARG A N 1
ATOM 1014 C CA . ARG A 1 150 ? 15.175 59.879 45.072 1.00 72.98 131 ARG A CA 1
ATOM 1015 C C . ARG A 1 150 ? 14.988 59.659 43.594 1.00 73.67 131 ARG A C 1
ATOM 1016 O O . ARG A 1 150 ? 13.976 60.117 43.045 1.00 68.65 131 ARG A O 1
ATOM 1024 N N . GLY A 1 151 ? 15.922 58.984 42.941 1.00 70.53 132 GLY A N 1
ATOM 1025 C CA . GLY A 1 151 ? 15.796 58.625 41.539 1.00 64.26 132 GLY A CA 1
ATOM 1026 C C . GLY A 1 151 ? 16.575 59.551 40.628 1.00 57.41 132 GLY A C 1
ATOM 1027 O O . GLY A 1 151 ? 17.237 60.491 41.071 1.00 49.04 132 GLY A O 1
ATOM 1028 N N . VAL A 1 152 ? 16.557 59.250 39.328 1.00 56.96 133 VAL A N 1
ATOM 1029 C CA . VAL A 1 152 ? 17.224 60.101 38.345 1.00 70.68 133 VAL A CA 1
ATOM 1030 C C . VAL A 1 152 ? 16.236 60.330 37.214 1.00 87.17 133 VAL A C 1
ATOM 1031 O O . VAL A 1 152 ? 15.877 59.384 36.504 1.00 92.37 133 VAL A O 1
ATOM 1035 N N . LYS A 1 153 ? 15.800 61.577 37.040 1.00 82.72 134 LYS A N 1
ATOM 1036 C CA . LYS A 1 153 ? 14.957 61.928 35.903 1.00 66.31 134 LYS A CA 1
ATOM 1037 C C . LYS A 1 153 ? 15.857 62.087 34.688 1.00 66.09 134 LYS A C 1
ATOM 1038 O O . LYS A 1 153 ? 16.748 62.942 34.687 1.00 62.65 134 LYS A O 1
ATOM 1044 N N . GLN A 1 154 ? 15.652 61.268 33.655 1.00 77.75 135 GLN A N 1
ATOM 1045 C CA . GLN A 1 154 ? 16.582 61.397 32.541 1.00 84.77 135 GLN A CA 1
ATOM 1046 C C . GLN A 1 154 ? 15.994 62.162 31.363 1.00 93.73 135 GLN A C 1
ATOM 1047 O O . GLN A 1 154 ? 16.355 63.323 31.142 1.00 103.83 135 GLN A O 1
ATOM 1053 N N . ASP A 1 155 ? 15.076 61.552 30.616 1.00 82.54 136 ASP A N 1
ATOM 1054 C CA . ASP A 1 155 ? 14.415 62.277 29.529 1.00 76.96 136 ASP A CA 1
ATOM 1055 C C . ASP A 1 155 ? 13.147 61.508 29.139 1.00 82.70 136 ASP A C 1
ATOM 1056 O O . ASP A 1 155 ? 13.200 60.623 28.285 1.00 81.38 136 ASP A O 1
ATOM 1061 N N . GLY A 1 156 ? 12.024 61.862 29.757 1.00 75.85 137 GLY A N 1
ATOM 1062 C CA . GLY A 1 156 ? 11.987 62.810 30.852 1.00 69.59 137 GLY A CA 1
ATOM 1063 C C . GLY A 1 156 ? 11.362 62.162 32.074 1.00 82.14 137 GLY A C 1
ATOM 1064 O O . GLY A 1 156 ? 10.730 62.831 32.887 1.00 87.58 137 GLY A O 1
ATOM 1065 N N . LYS A 1 157 ? 11.533 60.847 32.183 1.00 72.58 138 LYS A N 1
ATOM 1066 C CA . LYS A 1 157 ? 10.970 60.053 33.267 1.00 60.19 138 LYS A CA 1
ATOM 1067 C C . LYS A 1 157 ? 11.943 60.006 34.439 1.00 65.48 138 LYS A C 1
ATOM 1068 O O . LYS A 1 157 ? 13.162 59.987 34.252 1.00 58.23 138 LYS A O 1
ATOM 1074 N N . VAL A 1 158 ? 11.398 59.989 35.655 1.00 75.56 139 VAL A N 1
ATOM 1075 C CA . VAL A 1 158 ? 12.209 59.705 36.836 1.00 71.96 139 VAL A CA 1
ATOM 1076 C C . VAL A 1 158 ? 12.385 58.192 36.955 1.00 72.89 139 VAL A C 1
ATOM 1077 O O . VAL A 1 158 ? 11.422 57.423 36.833 1.00 78.92 139 VAL A O 1
ATOM 1081 N N . ASN A 1 159 ? 13.633 57.755 37.104 1.00 63.56 140 ASN A N 1
ATOM 1082 C CA . ASN A 1 159 ? 13.966 56.337 37.099 1.00 73.31 140 ASN A CA 1
ATOM 1083 C C . ASN A 1 159 ? 14.638 55.918 38.397 1.00 67.86 140 ASN A C 1
ATOM 1084 O O . ASN A 1 159 ? 15.491 56.635 38.929 1.00 63.64 140 ASN A O 1
ATOM 1089 N N . GLY A 1 160 ? 14.268 54.733 38.882 1.00 59.27 141 GLY A N 1
ATOM 1090 C CA . GLY A 1 160 ? 14.900 54.179 40.059 1.00 57.54 141 GLY A CA 1
ATOM 1091 C C . GLY A 1 160 ? 14.559 54.937 41.330 1.00 52.24 141 GLY A C 1
ATOM 1092 O O . GLY A 1 160 ? 13.466 55.483 41.497 1.00 55.13 141 GLY A O 1
ATOM 1093 N N . GLY A 1 161 ? 15.525 54.970 42.239 1.00 53.19 142 GLY A N 1
ATOM 1094 C CA . GLY A 1 161 ? 15.336 55.533 43.556 1.00 50.44 142 GLY A CA 1
ATOM 1095 C C . GLY A 1 161 ? 15.026 54.472 44.598 1.00 62.72 142 GLY A C 1
ATOM 1096 O O . GLY A 1 161 ? 14.712 53.316 44.296 1.00 56.14 142 GLY A O 1
ATOM 1097 N N . MET A 1 162 ? 15.141 54.879 45.854 1.00 60.01 143 MET A N 1
ATOM 1098 C CA . MET A 1 162 ? 14.815 53.955 46.922 1.00 52.08 143 MET A CA 1
ATOM 1099 C C . MET A 1 162 ? 13.310 53.972 47.165 1.00 54.26 143 MET A C 1
ATOM 1100 O O . MET A 1 162 ? 12.643 54.970 46.879 1.00 50.28 143 MET A O 1
ATOM 1105 N N . PRO A 1 163 ? 12.744 52.885 47.684 1.00 63.63 144 PRO A N 1
ATOM 1106 C CA . PRO A 1 163 ? 11.323 52.921 48.041 1.00 53.98 144 PRO A CA 1
ATOM 1107 C C . PRO A 1 163 ? 11.097 54.042 49.041 1.00 63.43 144 PRO A C 1
ATOM 1108 O O . PRO A 1 163 ? 11.920 54.285 49.926 1.00 74.96 144 PRO A O 1
ATOM 1112 N N . LYS A 1 164 ? 9.989 54.758 48.877 1.00 66.46 145 LYS A N 1
ATOM 1113 C CA . LYS A 1 164 ? 9.801 55.951 49.692 1.00 71.75 145 LYS A CA 1
ATOM 1114 C C . LYS A 1 164 ? 9.464 55.648 51.141 1.00 65.01 145 LYS A C 1
ATOM 1115 O O . LYS A 1 164 ? 9.401 56.590 51.939 1.00 72.80 145 LYS A O 1
ATOM 1121 N N . ASP A 1 165 ? 9.234 54.383 51.499 1.00 55.04 146 ASP A N 1
ATOM 1122 C CA . ASP A 1 165 ? 9.217 53.994 52.906 1.00 58.91 146 ASP A CA 1
ATOM 1123 C C . ASP A 1 165 ? 10.621 53.906 53.501 1.00 64.47 146 ASP A C 1
ATOM 1124 O O . ASP A 1 165 ? 10.758 53.853 54.730 1.00 58.56 146 ASP A O 1
ATOM 1129 N N . PHE A 1 166 ? 11.654 53.878 52.659 1.00 61.71 147 PHE A N 1
ATOM 1130 C CA . PHE A 1 166 ? 13.035 53.775 53.117 1.00 63.21 147 PHE A CA 1
ATOM 1131 C C . PHE A 1 166 ? 13.417 55.070 53.824 1.00 69.94 147 PHE A C 1
ATOM 1132 O O . PHE A 1 166 ? 13.296 56.158 53.250 1.00 75.38 147 PHE A O 1
ATOM 1140 N N . LYS A 1 167 ? 13.885 54.958 55.063 1.00 70.54 148 LYS A N 1
ATOM 1141 C CA . LYS A 1 167 ? 14.275 56.111 55.856 1.00 60.92 148 LYS A CA 1
ATOM 1142 C C . LYS A 1 167 ? 15.754 56.034 56.186 1.00 62.85 148 LYS A C 1
ATOM 1143 O O . LYS A 1 167 ? 16.269 54.969 56.539 1.00 64.17 148 LYS A O 1
ATOM 1149 N N . LEU A 1 168 ? 16.431 57.175 56.047 1.00 59.70 149 LEU A N 1
ATOM 1150 C CA . LEU A 1 168 ? 17.854 57.248 56.362 1.00 50.28 149 LEU A CA 1
ATOM 1151 C C . LEU A 1 168 ? 18.099 56.911 57.825 1.00 61.60 149 LEU A C 1
ATOM 1152 O O . LEU A 1 168 ? 19.121 56.305 58.174 1.00 72.43 149 LEU A O 1
ATOM 1157 N N . GLU A 1 169 ? 17.171 57.319 58.697 1.00 56.79 150 GLU A N 1
ATOM 1158 C CA . GLU A 1 169 ? 17.299 57.112 60.135 1.00 64.68 150 GLU A CA 1
ATOM 1159 C C . GLU A 1 169 ? 17.565 55.659 60.511 1.00 54.04 150 GLU A C 1
ATOM 1160 O O . GLU A 1 169 ? 18.106 55.402 61.592 1.00 52.60 150 GLU A O 1
ATOM 1166 N N . GLU A 1 170 ? 17.201 54.710 59.649 1.00 48.74 151 GLU A N 1
ATOM 1167 C CA . GLU A 1 170 ? 17.279 53.289 59.959 1.00 52.50 151 GLU A CA 1
ATOM 1168 C C . GLU A 1 170 ? 18.427 52.576 59.265 1.00 55.03 151 GLU A C 1
ATOM 1169 O O . GLU A 1 170 ? 18.505 51.345 59.345 1.00 70.51 151 GLU A O 1
ATOM 1175 N N . HIS A 1 171 ? 19.287 53.295 58.552 1.00 53.85 152 HIS A N 1
ATOM 1176 C CA . HIS A 1 171 ? 20.397 52.660 57.852 1.00 59.70 152 HIS A CA 1
ATOM 1177 C C . HIS A 1 171 ? 21.671 53.476 58.014 1.00 64.91 152 HIS A C 1
ATOM 1178 O O . HIS A 1 171 ? 22.385 53.767 57.054 1.00 64.78 152 HIS A O 1
ATOM 1185 N N . GLY A 1 172 ? 21.961 53.870 59.251 1.00 50.71 153 GLY A N 1
ATOM 1186 C CA . GLY A 1 172 ? 23.238 54.460 59.580 1.00 45.58 153 GLY A CA 1
ATOM 1187 C C . GLY A 1 172 ? 24.211 53.410 60.076 1.00 40.92 153 GLY A C 1
ATOM 1188 O O . GLY A 1 172 ? 23.895 52.227 60.184 1.00 38.03 153 GLY A O 1
ATOM 1189 N N . LEU A 1 173 ? 25.429 53.859 60.358 1.00 47.21 154 LEU A N 1
ATOM 1190 C CA . LEU A 1 173 ? 26.434 52.959 60.906 1.00 53.82 154 LEU A CA 1
ATOM 1191 C C . LEU A 1 173 ? 26.048 52.551 62.322 1.00 49.93 154 LEU A C 1
ATOM 1192 O O . LEU A 1 173 ? 25.512 53.353 63.090 1.00 47.38 154 LEU A O 1
ATOM 1197 N N . THR A 1 174 ? 26.294 51.286 62.654 1.00 46.60 155 THR A N 1
ATOM 1198 C CA . THR A 1 174 ? 26.065 50.808 64.011 1.00 45.98 155 THR A CA 1
ATOM 1199 C C . THR A 1 174 ? 26.880 51.632 65.001 1.00 48.41 155 THR A C 1
ATOM 1200 O O . THR A 1 174 ? 28.115 51.639 64.949 1.00 40.72 155 THR A O 1
ATOM 1204 N N . LYS A 1 175 ? 26.189 52.353 65.880 1.00 36.17 156 LYS A N 1
ATOM 1205 C CA . LYS A 1 175 ? 26.850 53.210 66.851 1.00 37.38 156 LYS A CA 1
ATOM 1206 C C . LYS A 1 175 ? 27.103 52.448 68.143 1.00 43.62 156 LYS A C 1
ATOM 1207 O O . LYS A 1 175 ? 26.273 51.645 68.579 1.00 44.41 156 LYS A O 1
ATOM 1213 N N . LEU A 1 176 ? 28.238 52.740 68.770 1.00 44.74 157 LEU A N 1
ATOM 1214 C CA . LEU A 1 176 ? 28.633 52.132 70.029 1.00 43.90 157 LEU A CA 1
ATOM 1215 C C . LEU A 1 176 ? 28.623 53.196 71.116 1.00 44.66 157 LEU A C 1
ATOM 1216 O O . LEU A 1 176 ? 28.842 54.380 70.847 1.00 57.38 157 LEU A O 1
ATOM 1221 N N . LYS A 1 177 ? 28.360 52.774 72.347 1.00 45.62 158 LYS A N 1
ATOM 1222 C CA . LYS A 1 177 ? 28.454 53.695 73.467 1.00 40.86 158 LYS A CA 1
ATOM 1223 C C . LYS A 1 177 ? 29.915 53.873 73.845 1.00 52.23 158 LYS A C 1
ATOM 1224 O O . LYS A 1 177 ? 30.713 52.937 73.742 1.00 61.61 158 LYS A O 1
ATOM 1230 N N . VAL A 1 178 ? 30.270 55.088 74.256 1.00 55.54 159 VAL A N 1
ATOM 1231 C CA . VAL A 1 178 ? 31.658 55.486 74.454 1.00 55.64 159 VAL A CA 1
ATOM 1232 C C . VAL A 1 178 ? 31.838 55.948 75.894 1.00 56.35 159 VAL A C 1
ATOM 1233 O O . VAL A 1 178 ? 30.997 56.677 76.431 1.00 70.67 159 VAL A O 1
ATOM 1237 N N . ALA A 1 179 ? 32.932 55.517 76.522 1.00 52.96 160 ALA A N 1
ATOM 1238 C CA . ALA A 1 179 ? 33.288 55.950 77.870 1.00 46.17 160 ALA A CA 1
ATOM 1239 C C . ALA A 1 179 ? 34.738 56.415 77.851 1.00 44.50 160 ALA A C 1
ATOM 1240 O O . ALA A 1 179 ? 35.650 55.611 77.630 1.00 53.03 160 ALA A O 1
ATOM 1242 N N . ALA A 1 180 ? 34.950 57.707 78.060 1.00 37.11 161 ALA A N 1
ATOM 1243 C CA . ALA A 1 180 ? 36.283 58.283 78.129 1.00 45.22 161 ALA A CA 1
ATOM 1244 C C . ALA A 1 180 ? 36.554 58.791 79.539 1.00 45.82 161 ALA A C 1
ATOM 1245 O O . ALA A 1 180 ? 35.683 59.396 80.170 1.00 52.69 161 ALA A O 1
ATOM 1247 N N . ARG A 1 181 ? 37.761 58.526 80.032 1.00 49.06 162 ARG A N 1
ATOM 1248 C CA . ARG A 1 181 ? 38.141 58.931 81.379 1.00 42.21 162 ARG A CA 1
ATOM 1249 C C . ARG A 1 181 ? 39.657 58.969 81.476 1.00 42.90 162 ARG A C 1
ATOM 1250 O O . ARG A 1 181 ? 40.332 58.039 81.024 1.00 47.36 162 ARG A O 1
ATOM 1258 N N . GLY A 1 182 ? 40.185 60.055 82.037 1.00 46.32 163 GLY A N 1
ATOM 1259 C CA . GLY A 1 182 ? 41.608 60.178 82.288 1.00 50.02 163 GLY A CA 1
ATOM 1260 C C . GLY A 1 182 ? 42.478 60.162 81.048 1.00 54.48 163 GLY A C 1
ATOM 1261 O O . GLY A 1 182 ? 43.705 60.067 81.147 1.00 63.24 163 GLY A O 1
ATOM 1262 N N . GLY A 1 183 ? 41.860 60.243 79.873 1.00 47.85 164 GLY A N 1
ATOM 1263 C CA . GLY A 1 183 ? 42.579 60.161 78.623 1.00 55.11 164 GLY A CA 1
ATOM 1264 C C . GLY A 1 183 ? 42.427 58.844 77.898 1.00 50.90 164 GLY A C 1
ATOM 1265 O O . GLY A 1 183 ? 42.825 58.749 76.731 1.00 57.35 164 GLY A O 1
ATOM 1266 N N . ALA A 1 184 ? 41.879 57.827 78.553 1.00 49.81 165 ALA A N 1
ATOM 1267 C CA . ALA A 1 184 ? 41.646 56.539 77.922 1.00 45.83 165 ALA A CA 1
ATOM 1268 C C . ALA A 1 184 ? 40.203 56.462 77.441 1.00 48.26 165 ALA A C 1
ATOM 1269 O O . ALA A 1 184 ? 39.297 57.051 78.038 1.00 50.74 165 ALA A O 1
ATOM 1271 N N . VAL A 1 185 ? 39.992 55.713 76.361 1.00 52.08 166 VAL A N 1
ATOM 1272 C CA . VAL A 1 185 ? 38.699 55.633 75.693 1.00 49.06 166 VAL A CA 1
ATOM 1273 C C . VAL A 1 185 ? 38.352 54.164 75.508 1.00 37.10 166 VAL A C 1
ATOM 1274 O O . VAL A 1 185 ? 39.090 53.427 74.834 1.00 33.73 166 VAL A O 1
ATOM 1278 N N . PHE A 1 186 ? 37.240 53.748 76.110 1.00 38.17 167 PHE A N 1
ATOM 1279 C CA . PHE A 1 186 ? 36.620 52.446 75.940 1.00 41.71 167 PHE A CA 1
ATOM 1280 C C . PHE A 1 186 ? 35.307 52.618 75.191 1.00 39.38 167 PHE A C 1
ATOM 1281 O O . PHE A 1 186 ? 34.737 53.711 75.136 1.00 42.62 167 PHE A O 1
ATOM 1289 N N . ALA A 1 187 ? 34.803 51.514 74.654 1.00 41.37 168 ALA A N 1
ATOM 1290 C CA . ALA A 1 187 ? 33.542 51.539 73.931 1.00 45.76 168 ALA A CA 1
ATOM 1291 C C . ALA A 1 187 ? 32.835 50.211 74.144 1.00 44.49 168 ALA A C 1
ATOM 1292 O O . ALA A 1 187 ? 33.410 49.252 74.667 1.00 50.22 168 ALA A O 1
ATOM 1294 N N . SER A 1 188 ? 31.574 50.164 73.727 1.00 35.53 169 SER A N 1
ATOM 1295 C CA . SER A 1 188 ? 30.794 48.949 73.896 1.00 38.96 169 SER A CA 1
ATOM 1296 C C . SER A 1 188 ? 29.656 48.922 72.890 1.00 48.49 169 SER A C 1
ATOM 1297 O O . SER A 1 188 ? 28.975 49.932 72.685 1.00 50.47 169 SER A O 1
ATOM 1300 N N . PHE A 1 189 ? 29.458 47.755 72.272 1.00 45.30 170 PHE A N 1
ATOM 1301 C CA . PHE A 1 189 ? 28.283 47.566 71.430 1.00 52.19 170 PHE A CA 1
ATOM 1302 C C . PHE A 1 189 ? 27.023 47.543 72.278 1.00 60.58 170 PHE A C 1
ATOM 1303 O O . PHE A 1 189 ? 25.998 48.125 71.903 1.00 77.08 170 PHE A O 1
ATOM 1311 N N . ASP A 1 190 ? 27.089 46.878 73.426 1.00 55.24 171 ASP A N 1
ATOM 1312 C CA . ASP A 1 190 ? 25.973 46.836 74.356 1.00 57.19 171 ASP A CA 1
ATOM 1313 C C . ASP A 1 190 ? 25.738 48.224 74.933 1.00 71.63 171 ASP A C 1
ATOM 1314 O O . ASP A 1 190 ? 26.609 48.777 75.614 1.00 74.40 171 ASP A O 1
ATOM 1319 N N . HIS A 1 191 ? 24.566 48.788 74.658 1.00 60.45 172 HIS A N 1
ATOM 1320 C CA . HIS A 1 191 ? 24.219 50.103 75.175 1.00 56.58 172 HIS A CA 1
ATOM 1321 C C . HIS A 1 191 ? 23.570 50.035 76.548 1.00 57.55 172 HIS A C 1
ATOM 1322 O O . HIS A 1 191 ? 23.451 51.070 77.212 1.00 67.22 172 HIS A O 1
ATOM 1329 N N . ASP A 1 192 ? 23.136 48.848 76.977 1.00 54.69 173 ASP A N 1
ATOM 1330 C CA . ASP A 1 192 ? 22.663 48.627 78.337 1.00 67.46 173 ASP A CA 1
ATOM 1331 C C . ASP A 1 192 ? 23.772 48.107 79.241 1.00 71.59 173 ASP A C 1
ATOM 1332 O O . ASP A 1 192 ? 23.511 47.343 80.178 1.00 82.30 173 ASP A O 1
ATOM 1337 N N . VAL A 1 193 ? 25.008 48.504 78.970 1.00 62.59 174 VAL A N 1
ATOM 1338 C CA . VAL A 1 193 ? 26.148 48.108 79.782 1.00 61.19 174 VAL A CA 1
ATOM 1339 C C . VAL A 1 193 ? 26.219 49.012 81.001 1.00 61.59 174 VAL A C 1
ATOM 1340 O O . VAL A 1 193 ? 25.881 50.201 80.935 1.00 75.89 174 VAL A O 1
ATOM 1344 N N . GLU A 1 194 ? 26.631 48.439 82.128 1.00 57.28 175 GLU A N 1
ATOM 1345 C CA . GLU A 1 194 ? 26.893 49.172 83.359 1.00 59.70 175 GLU A CA 1
ATOM 1346 C C . GLU A 1 194 ? 27.837 50.330 83.061 1.00 54.69 175 GLU A C 1
ATOM 1347 O O . GLU A 1 194 ? 28.629 50.250 82.113 1.00 48.26 175 GLU A O 1
ATOM 1353 N N . PRO A 1 195 ? 27.757 51.434 83.802 1.00 57.36 176 PRO A N 1
ATOM 1354 C CA . PRO A 1 195 ? 28.721 52.522 83.602 1.00 57.76 176 PRO A CA 1
ATOM 1355 C C . PRO A 1 195 ? 30.154 52.042 83.786 1.00 47.39 176 PRO A C 1
ATOM 1356 O O . PRO A 1 195 ? 30.428 51.050 84.466 1.00 50.04 176 PRO A O 1
ATOM 1360 N N . PHE A 1 196 ? 31.075 52.772 83.152 1.00 45.03 177 PHE A N 1
ATOM 1361 C CA . PHE A 1 196 ? 32.485 52.391 83.162 1.00 47.99 177 PHE A CA 1
ATOM 1362 C C . PHE A 1 196 ? 33.022 52.273 84.584 1.00 59.95 177 PHE A C 1
ATOM 1363 O O . PHE A 1 196 ? 33.765 51.332 84.903 1.00 63.42 177 PHE A O 1
ATOM 1371 N N . GLU A 1 197 ? 32.655 53.221 85.450 1.00 59.19 178 GLU A N 1
ATOM 1372 C CA . GLU A 1 197 ? 33.132 53.215 86.830 1.00 49.18 178 GLU A CA 1
ATOM 1373 C C . GLU A 1 197 ? 32.645 51.976 87.576 1.00 50.44 178 GLU A C 1
ATOM 1374 O O . GLU A 1 197 ? 33.422 51.307 88.267 1.00 48.87 178 GLU A O 1
ATOM 1380 N N . GLU A 1 198 ? 31.356 51.651 87.442 1.00 57.31 179 GLU A N 1
ATOM 1381 C CA . GLU A 1 198 ? 30.841 50.434 88.061 1.00 55.64 179 GLU A CA 1
ATOM 1382 C C . GLU A 1 198 ? 31.369 49.187 87.365 1.00 57.98 179 GLU A C 1
ATOM 1383 O O . GLU A 1 198 ? 31.459 48.123 87.987 1.00 66.52 179 GLU A O 1
ATOM 1389 N N . PHE A 1 199 ? 31.718 49.297 86.082 1.00 51.80 180 PHE A N 1
ATOM 1390 C CA . PHE A 1 199 ? 32.344 48.177 85.391 1.00 56.01 180 PHE A CA 1
ATOM 1391 C C . PHE A 1 199 ? 33.690 47.845 86.017 1.00 52.96 180 PHE A C 1
ATOM 1392 O O . PHE A 1 199 ? 34.031 46.669 86.191 1.00 61.58 180 PHE A O 1
ATOM 1400 N N . LEU A 1 200 ? 34.466 48.871 86.374 1.00 41.25 181 LEU A N 1
ATOM 1401 C CA . LEU A 1 200 ? 35.785 48.618 86.942 1.00 42.99 181 LEU A CA 1
ATOM 1402 C C . LEU A 1 200 ? 35.737 48.333 88.436 1.00 54.70 181 LEU A C 1
ATOM 1403 O O . LEU A 1 200 ? 36.584 47.589 88.942 1.00 58.85 181 LEU A O 1
ATOM 1408 N N . GLY A 1 201 ? 34.776 48.909 89.155 1.00 57.48 182 GLY A N 1
ATOM 1409 C CA . GLY A 1 201 ? 34.754 48.811 90.592 1.00 45.52 182 GLY A CA 1
ATOM 1410 C C . GLY A 1 201 ? 35.687 49.829 91.216 1.00 52.64 182 GLY A C 1
ATOM 1411 O O . GLY A 1 201 ? 36.603 50.352 90.567 1.00 61.15 182 GLY A O 1
ATOM 1412 N N . PRO A 1 202 ? 35.485 50.111 92.506 1.00 54.81 183 PRO A N 1
ATOM 1413 C CA . PRO A 1 202 ? 36.258 51.189 93.149 1.00 48.53 183 PRO A CA 1
ATOM 1414 C C . PRO A 1 202 ? 37.748 50.905 93.212 1.00 47.68 183 PRO A C 1
ATOM 1415 O O . PRO A 1 202 ? 38.561 51.793 92.915 1.00 49.95 183 PRO A O 1
ATOM 1419 N N . THR A 1 203 ? 38.131 49.672 93.557 1.00 47.97 184 THR A N 1
ATOM 1420 C CA . THR A 1 203 ? 39.540 49.374 93.790 1.00 55.74 184 THR A CA 1
ATOM 1421 C C . THR A 1 203 ? 40.346 49.470 92.503 1.00 58.58 184 THR A C 1
ATOM 1422 O O . THR A 1 203 ? 41.405 50.106 92.469 1.00 63.17 184 THR A O 1
ATOM 1426 N N . ILE A 1 204 ? 39.859 48.843 91.433 1.00 55.08 185 ILE A N 1
ATOM 1427 C CA . ILE A 1 204 ? 40.567 48.892 90.162 1.00 46.39 185 ILE A CA 1
ATOM 1428 C C . ILE A 1 204 ? 40.462 50.270 89.518 1.00 58.03 185 ILE A C 1
ATOM 1429 O O . ILE A 1 204 ? 41.400 50.716 88.842 1.00 57.67 185 ILE A O 1
ATOM 1434 N N . LEU A 1 205 ? 39.347 50.980 89.719 1.00 50.72 186 LEU A N 1
ATOM 1435 C CA . LEU A 1 205 ? 39.279 52.335 89.180 1.00 54.89 186 LEU A CA 1
ATOM 1436 C C . LEU A 1 205 ? 40.274 53.253 89.880 1.00 51.24 186 LEU A C 1
ATOM 1437 O O . LEU A 1 205 ? 40.751 54.220 89.270 1.00 50.09 186 LEU A O 1
ATOM 1442 N N . HIS A 1 206 ? 40.629 52.955 91.137 1.00 46.22 187 HIS A N 1
ATOM 1443 C CA . HIS A 1 206 ? 41.670 53.744 91.780 1.00 50.22 187 HIS A CA 1
ATOM 1444 C C . HIS A 1 206 ? 42.989 53.650 91.013 1.00 56.56 187 HIS A C 1
ATOM 1445 O O . HIS A 1 206 ? 43.654 54.664 90.782 1.00 66.30 187 HIS A O 1
ATOM 1452 N N . TYR A 1 207 ? 43.375 52.448 90.584 1.00 42.26 188 TYR A N 1
ATOM 1453 C CA . TYR A 1 207 ? 44.643 52.312 89.873 1.00 53.04 188 TYR A CA 1
ATOM 1454 C C . TYR A 1 207 ? 44.539 52.805 88.432 1.00 58.95 188 TYR A C 1
ATOM 1455 O O . TYR A 1 207 ? 45.497 53.392 87.899 1.00 49.34 188 TYR A O 1
ATOM 1464 N N . PHE A 1 208 ? 43.387 52.576 87.793 1.00 56.50 189 PHE A N 1
ATOM 1465 C CA . PHE A 1 208 ? 43.112 53.175 86.491 1.00 41.81 189 PHE A CA 1
ATOM 1466 C C . PHE A 1 208 ? 43.363 54.676 86.528 1.00 44.32 189 PHE A C 1
ATOM 1467 O O . PHE A 1 208 ? 44.128 55.213 85.721 1.00 49.66 189 PHE A O 1
ATOM 1475 N N . ASP A 1 209 ? 42.704 55.372 87.460 1.00 54.25 190 ASP A N 1
ATOM 1476 C CA . ASP A 1 209 ? 42.902 56.810 87.605 1.00 52.80 190 ASP A CA 1
ATOM 1477 C C . ASP A 1 209 ? 44.312 57.140 88.072 1.00 45.11 190 ASP A C 1
ATOM 1478 O O . ASP A 1 209 ? 44.815 58.233 87.802 1.00 49.01 190 ASP A O 1
ATOM 1483 N N . ARG A 1 210 ? 44.964 56.207 88.762 1.00 40.88 191 ARG A N 1
ATOM 1484 C CA . ARG A 1 210 ? 46.335 56.420 89.193 1.00 49.76 191 ARG A CA 1
ATOM 1485 C C . ARG A 1 210 ? 47.260 56.594 87.997 1.00 58.28 191 ARG A C 1
ATOM 1486 O O . ARG A 1 210 ? 48.141 57.466 88.006 1.00 69.27 191 ARG A O 1
ATOM 1494 N N . VAL A 1 211 ? 47.061 55.794 86.945 1.00 56.92 192 VAL A N 1
ATOM 1495 C CA . VAL A 1 211 ? 47.847 56.004 85.732 1.00 50.68 192 VAL A CA 1
ATOM 1496 C C . VAL A 1 211 ? 47.286 57.171 84.927 1.00 48.43 192 VAL A C 1
ATOM 1497 O O . VAL A 1 211 ? 48.017 58.095 84.553 1.00 50.80 192 VAL A O 1
ATOM 1501 N N . PHE A 1 212 ? 45.983 57.147 84.648 1.00 41.29 193 PHE A N 1
ATOM 1502 C CA . PHE A 1 212 ? 45.314 58.218 83.909 1.00 41.37 193 PHE A CA 1
ATOM 1503 C C . PHE A 1 212 ? 44.766 59.230 84.913 1.00 55.03 193 PHE A C 1
ATOM 1504 O O . PHE A 1 212 ? 43.579 59.249 85.242 1.00 64.90 193 PHE A O 1
ATOM 1512 N N . ASN A 1 213 ? 45.656 60.089 85.411 1.00 57.06 194 ASN A N 1
ATOM 1513 C CA . ASN A 1 213 ? 45.326 60.978 86.517 1.00 49.57 194 ASN A CA 1
ATOM 1514 C C . ASN A 1 213 ? 44.834 62.347 86.065 1.00 53.82 194 ASN A C 1
ATOM 1515 O O . ASN A 1 213 ? 44.799 63.277 86.877 1.00 61.79 194 ASN A O 1
ATOM 1520 N N . GLY A 1 214 ? 44.444 62.492 84.805 1.00 55.22 195 GLY A N 1
ATOM 1521 C CA . GLY A 1 214 ? 43.922 63.739 84.304 1.00 55.49 195 GLY A CA 1
ATOM 1522 C C . GLY A 1 214 ? 44.904 64.559 83.496 1.00 49.58 195 GLY A C 1
ATOM 1523 O O . GLY A 1 214 ? 44.479 65.476 82.784 1.00 59.00 195 GLY A O 1
ATOM 1524 N N . ARG A 1 215 ? 46.199 64.274 83.600 1.00 48.94 196 ARG A N 1
ATOM 1525 C CA . ARG A 1 215 ? 47.163 64.934 82.733 1.00 48.56 196 ARG A CA 1
ATOM 1526 C C . ARG A 1 215 ? 46.875 64.573 81.279 1.00 52.92 196 ARG A C 1
ATOM 1527 O O . ARG A 1 215 ? 46.347 63.501 80.978 1.00 70.49 196 ARG A O 1
ATOM 1535 N N . LYS A 1 216 ? 47.219 65.478 80.369 1.00 48.75 197 LYS A N 1
ATOM 1536 C CA . LYS A 1 216 ? 47.119 65.166 78.952 1.00 51.78 197 LYS A CA 1
ATOM 1537 C C . LYS A 1 216 ? 48.346 64.373 78.522 1.00 60.97 197 LYS A C 1
ATOM 1538 O O . LYS A 1 216 ? 49.476 64.698 78.898 1.00 75.95 197 LYS A O 1
ATOM 1544 N N . LEU A 1 217 ? 48.119 63.321 77.746 1.00 49.09 198 LEU A N 1
ATOM 1545 C CA . LEU A 1 217 ? 49.171 62.390 77.369 1.00 44.91 198 LEU A CA 1
ATOM 1546 C C . LEU A 1 217 ? 49.755 62.765 76.012 1.00 45.42 198 LEU A C 1
ATOM 1547 O O . LEU A 1 217 ? 49.094 63.400 75.186 1.00 47.65 198 LEU A O 1
ATOM 1552 N N . LYS A 1 218 ? 51.021 62.398 75.809 1.00 45.00 199 LYS A N 1
ATOM 1553 C CA . LYS A 1 218 ? 51.693 62.529 74.519 1.00 47.00 199 LYS A CA 1
ATOM 1554 C C . LYS A 1 218 ? 52.075 61.129 74.057 1.00 45.46 199 LYS A C 1
ATOM 1555 O O . LYS A 1 218 ? 52.746 60.393 74.788 1.00 47.81 199 LYS A O 1
ATOM 1561 N N . ILE A 1 219 ? 51.640 60.763 72.853 1.00 41.41 200 ILE A N 1
ATOM 1562 C CA . ILE A 1 219 ? 51.898 59.429 72.317 1.00 44.78 200 ILE A CA 1
ATOM 1563 C C . ILE A 1 219 ? 53.367 59.293 71.938 1.00 48.46 200 ILE A C 1
ATOM 1564 O O . ILE A 1 219 ? 53.886 60.057 71.115 1.00 43.64 200 ILE A O 1
ATOM 1569 N N . LEU A 1 220 ? 54.035 58.290 72.509 1.00 47.23 201 LEU A N 1
ATOM 1570 C CA . LEU A 1 220 ? 55.408 58.001 72.124 1.00 41.30 201 LEU A CA 1
ATOM 1571 C C . LEU A 1 220 ? 55.475 57.066 70.923 1.00 43.85 201 LEU A C 1
ATOM 1572 O O . LEU A 1 220 ? 56.327 57.254 70.046 1.00 38.02 201 LEU A O 1
ATOM 1577 N N . GLY A 1 221 ? 54.594 56.078 70.843 1.00 49.93 202 GLY A N 1
ATOM 1578 C CA . GLY A 1 221 ? 54.571 55.264 69.641 1.00 30.48 202 GLY A CA 1
ATOM 1579 C C . GLY A 1 221 ? 53.868 53.935 69.824 1.00 28.80 202 GLY A C 1
ATOM 1580 O O . GLY A 1 221 ? 53.293 53.637 70.873 1.00 37.89 202 GLY A O 1
ATOM 1581 N N . TYR A 1 222 ? 53.910 53.143 68.750 1.00 23.26 203 TYR A N 1
ATOM 1582 C CA . TYR A 1 222 ? 53.236 51.854 68.685 1.00 25.91 203 TYR A CA 1
ATOM 1583 C C . TYR A 1 222 ? 54.214 50.722 68.415 1.00 35.94 203 TYR A C 1
ATOM 1584 O O . TYR A 1 222 ? 55.158 50.870 67.632 1.00 38.31 203 TYR A O 1
ATOM 1593 N N . ARG A 1 223 ? 53.953 49.586 69.055 1.00 32.18 204 ARG A N 1
ATOM 1594 C CA . ARG A 1 223 ? 54.584 48.319 68.730 1.00 18.44 204 ARG A CA 1
ATOM 1595 C C . ARG A 1 223 ? 53.490 47.279 68.544 1.00 30.64 204 ARG A C 1
ATOM 1596 O O . ARG A 1 223 ? 52.425 47.371 69.153 1.00 42.38 204 ARG A O 1
ATOM 1604 N N . ARG A 1 224 ? 53.731 46.302 67.677 1.00 18.22 205 ARG A N 1
ATOM 1605 C CA . ARG A 1 224 ? 52.679 45.353 67.339 1.00 32.70 205 ARG A CA 1
ATOM 1606 C C . ARG A 1 224 ? 53.259 43.955 67.217 1.00 26.71 205 ARG A C 1
ATOM 1607 O O . ARG A 1 224 ? 54.341 43.769 66.653 1.00 23.31 205 ARG A O 1
ATOM 1615 N N . GLN A 1 225 ? 52.524 42.971 67.730 1.00 37.53 206 GLN A N 1
ATOM 1616 C CA . GLN A 1 225 ? 52.975 41.592 67.610 1.00 33.92 206 GLN A CA 1
ATOM 1617 C C . GLN A 1 225 ? 51.788 40.655 67.459 1.00 29.99 206 GLN A C 1
ATOM 1618 O O . GLN A 1 225 ? 50.762 40.822 68.118 1.00 42.61 206 GLN A O 1
ATOM 1624 N N . ARG A 1 226 ? 51.944 39.658 66.604 1.00 29.38 207 ARG A N 1
ATOM 1625 C CA . ARG A 1 226 ? 50.950 38.606 66.433 1.00 27.93 207 ARG A CA 1
ATOM 1626 C C . ARG A 1 226 ? 51.437 37.397 67.221 1.00 45.91 207 ARG A C 1
ATOM 1627 O O . ARG A 1 226 ? 52.482 36.820 66.897 1.00 35.58 207 ARG A O 1
ATOM 1635 N N . ILE A 1 227 ? 50.701 37.029 68.264 1.00 46.01 208 ILE A N 1
ATOM 1636 C CA . ILE A 1 227 ? 51.073 35.930 69.149 1.00 36.50 208 ILE A CA 1
ATOM 1637 C C . ILE A 1 227 ? 50.123 34.771 68.871 1.00 28.74 208 ILE A C 1
ATOM 1638 O O . ILE A 1 227 ? 48.912 34.903 69.093 1.00 37.76 208 ILE A O 1
ATOM 1643 N N . PRO A 1 228 ? 50.618 33.631 68.401 1.00 27.24 209 PRO A N 1
ATOM 1644 C CA . PRO A 1 228 ? 49.753 32.492 68.039 1.00 35.12 209 PRO A CA 1
ATOM 1645 C C . PRO A 1 228 ? 49.329 31.655 69.243 1.00 49.68 209 PRO A C 1
ATOM 1646 O O . PRO A 1 228 ? 49.676 30.474 69.370 1.00 49.47 209 PRO A O 1
ATOM 1650 N N . GLY A 1 229 ? 48.573 32.282 70.155 1.00 46.41 210 GLY A N 1
ATOM 1651 C CA . GLY A 1 229 ? 47.979 31.577 71.271 1.00 37.64 210 GLY A CA 1
ATOM 1652 C C . GLY A 1 229 ? 46.604 32.137 71.580 1.00 46.28 210 GLY A C 1
ATOM 1653 O O . GLY A 1 229 ? 46.242 33.225 71.121 1.00 39.09 210 GLY A O 1
ATOM 1654 N N . ASN A 1 230 ? 45.849 31.394 72.393 1.00 31.70 211 ASN A N 1
ATOM 1655 C CA . ASN A 1 230 ? 44.520 31.856 72.772 1.00 30.73 211 ASN A CA 1
ATOM 1656 C C . ASN A 1 230 ? 44.622 33.146 73.571 1.00 33.41 211 ASN A C 1
ATOM 1657 O O . ASN A 1 230 ? 45.478 33.287 74.449 1.00 37.28 211 ASN A O 1
ATOM 1662 N N . TRP A 1 231 ? 43.712 34.078 73.282 1.00 31.49 212 TRP A N 1
ATOM 1663 C CA . TRP A 1 231 ? 43.807 35.420 73.848 1.00 28.88 212 TRP A CA 1
ATOM 1664 C C . TRP A 1 231 ? 43.784 35.401 75.368 1.00 31.86 212 TRP A C 1
ATOM 1665 O O . TRP A 1 231 ? 44.435 36.237 76.007 1.00 39.88 212 TRP A O 1
ATOM 1676 N N . LYS A 1 232 ? 43.036 34.464 75.962 1.00 37.50 213 LYS A N 1
ATOM 1677 C CA . LYS A 1 232 ? 42.961 34.366 77.418 1.00 35.04 213 LYS A CA 1
ATOM 1678 C C . LYS A 1 232 ? 44.345 34.234 78.041 1.00 37.46 213 LYS A C 1
ATOM 1679 O O . LYS A 1 232 ? 44.604 34.778 79.124 1.00 40.31 213 LYS A O 1
ATOM 1685 N N . LEU A 1 233 ? 45.258 33.538 77.353 1.00 40.40 214 LEU A N 1
ATOM 1686 C CA . LEU A 1 233 ? 46.604 33.343 77.883 1.00 40.07 214 LEU A CA 1
ATOM 1687 C C . LEU A 1 233 ? 47.306 34.666 78.158 1.00 33.77 214 LEU A C 1
ATOM 1688 O O . LEU A 1 233 ? 48.176 34.733 79.033 1.00 44.70 214 LEU A O 1
ATOM 1693 N N . MET A 1 234 ? 46.943 35.730 77.439 1.00 28.86 215 MET A N 1
ATOM 1694 C CA . MET A 1 234 ? 47.543 37.027 77.725 1.00 39.89 215 MET A CA 1
ATOM 1695 C C . MET A 1 234 ? 47.009 37.591 79.033 1.00 39.64 215 MET A C 1
ATOM 1696 O O . MET A 1 234 ? 47.780 38.048 79.887 1.00 44.87 215 MET A O 1
ATOM 1701 N N . GLN A 1 235 ? 45.688 37.541 79.219 1.00 50.48 216 GLN A N 1
ATOM 1702 C CA . GLN A 1 235 ? 45.108 37.968 80.489 1.00 49.06 216 GLN A CA 1
ATOM 1703 C C . GLN A 1 235 ? 45.718 37.194 81.648 1.00 36.28 216 GLN A C 1
ATOM 1704 O O . GLN A 1 235 ? 46.234 37.786 82.606 1.00 46.02 216 GLN A O 1
ATOM 1710 N N . GLU A 1 236 ? 45.700 35.862 81.553 1.00 42.76 217 GLU A N 1
ATOM 1711 C CA . GLU A 1 236 ? 46.385 35.024 82.529 1.00 38.90 217 GLU A CA 1
ATOM 1712 C C . GLU A 1 236 ? 47.788 35.539 82.806 1.00 49.35 217 GLU A C 1
ATOM 1713 O O . GLU A 1 236 ? 48.192 35.684 83.966 1.00 44.48 217 GLU A O 1
ATOM 1719 N N . ASN A 1 237 ? 48.531 35.865 81.743 1.00 45.57 218 ASN A N 1
ATOM 1720 C CA . ASN A 1 237 ? 49.938 36.205 81.922 1.00 53.26 218 ASN A CA 1
ATOM 1721 C C . ASN A 1 237 ? 50.101 37.453 82.776 1.00 50.20 218 ASN A C 1
ATOM 1722 O O . ASN A 1 237 ? 51.070 37.561 83.536 1.00 48.15 218 ASN A O 1
ATOM 1727 N N . ILE A 1 238 ? 49.147 38.383 82.705 1.00 34.83 219 ILE A N 1
ATOM 1728 C CA . ILE A 1 238 ? 49.203 39.571 83.543 1.00 43.17 219 ILE A CA 1
ATOM 1729 C C . ILE A 1 238 ? 48.343 39.417 84.787 1.00 49.30 219 ILE A C 1
ATOM 1730 O O . ILE A 1 238 ? 48.289 40.327 85.625 1.00 46.31 219 ILE A O 1
ATOM 1735 N N . LYS A 1 239 ? 47.689 38.267 84.944 1.00 51.99 220 LYS A N 1
ATOM 1736 C CA . LYS A 1 239 ? 47.138 37.831 86.216 1.00 57.14 220 LYS A CA 1
ATOM 1737 C C . LYS A 1 239 ? 48.024 36.780 86.885 1.00 60.14 220 LYS A C 1
ATOM 1738 O O . LYS A 1 239 ? 47.592 36.129 87.841 1.00 54.47 220 LYS A O 1
ATOM 1744 N N . ASP A 1 240 ? 49.260 36.617 86.406 1.00 60.51 221 ASP A N 1
ATOM 1745 C CA . ASP A 1 240 ? 50.210 35.634 86.921 1.00 50.56 221 ASP A CA 1
ATOM 1746 C C . ASP A 1 240 ? 51.294 36.370 87.698 1.00 51.02 221 ASP A C 1
ATOM 1747 O O . ASP A 1 240 ? 52.211 36.943 87.092 1.00 59.50 221 ASP A O 1
ATOM 1752 N N . PRO A 1 241 ? 51.259 36.358 89.024 1.00 64.31 222 PRO A N 1
ATOM 1753 C CA . PRO A 1 241 ? 52.148 37.238 89.795 1.00 64.63 222 PRO A CA 1
ATOM 1754 C C . PRO A 1 241 ? 53.515 36.652 90.117 1.00 59.53 222 PRO A C 1
ATOM 1755 O O . PRO A 1 241 ? 54.446 37.407 90.411 1.00 71.09 222 PRO A O 1
ATOM 1759 N N . TYR A 1 242 ? 53.662 35.330 90.099 1.00 51.39 223 TYR A N 1
ATOM 1760 C CA . TYR A 1 242 ? 54.906 34.716 90.541 1.00 58.80 223 TYR A CA 1
ATOM 1761 C C . TYR A 1 242 ? 55.748 34.149 89.407 1.00 67.23 223 TYR A C 1
ATOM 1762 O O . TYR A 1 242 ? 56.845 33.643 89.662 1.00 79.02 223 TYR A O 1
ATOM 1771 N N . HIS A 1 243 ? 55.268 34.206 88.174 1.00 73.30 224 HIS A N 1
ATOM 1772 C CA . HIS A 1 243 ? 56.099 33.889 87.017 1.00 69.35 224 HIS A CA 1
ATOM 1773 C C . HIS A 1 243 ? 57.202 34.914 86.733 1.00 62.22 224 HIS A C 1
ATOM 1774 O O . HIS A 1 243 ? 58.303 34.503 86.345 1.00 62.22 224 HIS A O 1
ATOM 1781 N N . PRO A 1 244 ? 56.987 36.234 86.917 1.00 69.62 225 PRO A N 1
ATOM 1782 C CA . PRO A 1 244 ? 58.038 37.188 86.501 1.00 67.96 225 PRO A CA 1
ATOM 1783 C C . PRO A 1 244 ? 59.386 36.965 87.162 1.00 66.40 225 PRO A C 1
ATOM 1784 O O . PRO A 1 244 ? 60.422 37.105 86.500 1.00 65.84 225 PRO A O 1
ATOM 1788 N N . GLY A 1 245 ? 59.410 36.615 88.444 1.00 65.89 226 GLY A N 1
ATOM 1789 C CA . GLY A 1 245 ? 60.678 36.350 89.097 1.00 73.58 226 GLY A CA 1
ATOM 1790 C C . GLY A 1 245 ? 61.320 35.038 88.703 1.00 80.03 226 GLY A C 1
ATOM 1791 O O . GLY A 1 245 ? 62.452 34.770 89.123 1.00 75.28 226 GLY A O 1
ATOM 1792 N N . LEU A 1 246 ? 60.626 34.218 87.915 1.00 72.78 227 LEU A N 1
ATOM 1793 C CA . LEU A 1 246 ? 61.131 32.923 87.483 1.00 73.50 227 LEU A CA 1
ATOM 1794 C C . LEU A 1 246 ? 61.306 32.810 85.979 1.00 70.97 227 LEU A C 1
ATOM 1795 O O . LEU A 1 246 ? 62.181 32.066 85.530 1.00 68.13 227 LEU A O 1
ATOM 1800 N N . LEU A 1 247 ? 60.504 33.528 85.192 1.00 66.01 228 LEU A N 1
ATOM 1801 C CA . LEU A 1 247 ? 60.598 33.472 83.739 1.00 59.68 228 LEU A CA 1
ATOM 1802 C C . LEU A 1 247 ? 61.559 34.532 83.208 1.00 57.97 228 LEU A C 1
ATOM 1803 O O . LEU A 1 247 ? 62.504 34.205 82.484 1.00 51.55 228 LEU A O 1
ATOM 1808 N N . HIS A 1 248 ? 61.333 35.798 83.565 1.00 64.15 229 HIS A N 1
ATOM 1809 C CA . HIS A 1 248 ? 62.182 36.909 83.133 1.00 56.38 229 HIS A CA 1
ATOM 1810 C C . HIS A 1 248 ? 63.422 36.953 84.016 1.00 56.57 229 HIS A C 1
ATOM 1811 O O . HIS A 1 248 ? 63.399 37.523 85.109 1.00 68.85 229 HIS A O 1
ATOM 1818 N N . THR A 1 249 ? 64.526 36.377 83.537 1.00 68.32 230 THR A N 1
ATOM 1819 C CA . THR A 1 249 ? 65.773 36.373 84.294 1.00 76.87 230 THR A CA 1
ATOM 1820 C C . THR A 1 249 ? 66.519 37.696 84.188 1.00 75.67 230 THR A C 1
ATOM 1821 O O . THR A 1 249 ? 67.732 37.739 84.426 1.00 80.83 230 THR A O 1
ATOM 1825 N N . TRP A 1 250 ? 65.803 38.771 83.862 1.00 76.56 231 TRP A N 1
ATOM 1826 C CA . TRP A 1 250 ? 66.359 40.113 83.766 1.00 77.09 231 TRP A CA 1
ATOM 1827 C C . TRP A 1 250 ? 65.799 40.919 84.926 1.00 86.72 231 TRP A C 1
ATOM 1828 O O . TRP A 1 250 ? 65.333 42.047 84.747 1.00 90.07 231 TRP A O 1
ATOM 1839 N N . PHE A 1 251 ? 65.826 40.327 86.116 1.00 91.96 232 PHE A N 1
ATOM 1840 C CA . PHE A 1 251 ? 65.303 40.956 87.321 1.00 83.66 232 PHE A CA 1
ATOM 1841 C C . PHE A 1 251 ? 66.295 40.751 88.467 1.00 87.58 232 PHE A C 1
ATOM 1842 O O . PHE A 1 251 ? 66.940 39.702 88.568 1.00 76.01 232 PHE A O 1
ATOM 1850 N N . LYS A 1 262 ? 57.540 43.488 98.465 1.00 59.42 243 LYS A N 1
ATOM 1851 C CA . LYS A 1 262 ? 56.354 44.126 99.028 1.00 69.08 243 LYS A CA 1
ATOM 1852 C C . LYS A 1 262 ? 55.286 44.286 97.952 1.00 78.68 243 LYS A C 1
ATOM 1853 O O . LYS A 1 262 ? 55.335 45.220 97.151 1.00 86.32 243 LYS A O 1
ATOM 1855 N N . SER A 1 263 ? 54.323 43.367 97.934 1.00 60.19 244 SER A N 1
ATOM 1856 C CA . SER A 1 263 ? 53.334 43.315 96.869 1.00 53.05 244 SER A CA 1
ATOM 1857 C C . SER A 1 263 ? 51.946 43.055 97.437 1.00 54.43 244 SER A C 1
ATOM 1858 O O . SER A 1 263 ? 51.785 42.597 98.570 1.00 74.68 244 SER A O 1
ATOM 1861 N N . GLU A 1 264 ? 50.942 43.357 96.617 1.00 54.11 245 GLU A N 1
ATOM 1862 C CA . GLU A 1 264 ? 49.560 42.989 96.883 1.00 54.26 245 GLU A CA 1
ATOM 1863 C C . GLU A 1 264 ? 48.809 42.966 95.561 1.00 56.91 245 GLU A C 1
ATOM 1864 O O . GLU A 1 264 ? 49.093 43.761 94.666 1.00 66.12 245 GLU A O 1
ATOM 1870 N N . LEU A 1 265 ? 47.861 42.046 95.436 1.00 66.97 246 LEU A N 1
ATOM 1871 C CA . LEU A 1 265 ? 47.095 41.901 94.207 1.00 56.85 246 LEU A CA 1
ATOM 1872 C C . LEU A 1 265 ? 45.611 41.945 94.546 1.00 61.73 246 LEU A C 1
ATOM 1873 O O . LEU A 1 265 ? 45.161 41.267 95.476 1.00 55.34 246 LEU A O 1
ATOM 1878 N N . LYS A 1 266 ? 44.863 42.760 93.807 1.00 64.20 247 LYS A N 1
ATOM 1879 C CA . LYS A 1 266 ? 43.450 42.992 94.062 1.00 57.14 247 LYS A CA 1
ATOM 1880 C C . LYS A 1 266 ? 42.615 42.700 92.822 1.00 54.35 247 LYS A C 1
ATOM 1881 O O . LYS A 1 266 ? 43.116 42.684 91.696 1.00 72.81 247 LYS A O 1
ATOM 1887 N N . MET A 1 267 ? 41.324 42.461 93.051 1.00 45.99 248 MET A N 1
ATOM 1888 C CA . MET A 1 267 ? 40.372 42.118 92.004 1.00 50.10 248 MET A CA 1
ATOM 1889 C C . MET A 1 267 ? 39.100 42.927 92.210 1.00 54.64 248 MET A C 1
ATOM 1890 O O . MET A 1 267 ? 38.869 43.496 93.280 1.00 74.11 248 MET A O 1
ATOM 1895 N N . ASP A 1 268 ? 38.269 42.975 91.174 1.00 45.61 249 ASP A N 1
ATOM 1896 C CA . ASP A 1 268 ? 36.959 43.586 91.307 1.00 51.05 249 ASP A CA 1
ATOM 1897 C C . ASP A 1 268 ? 35.966 42.541 91.813 1.00 50.13 249 ASP A C 1
ATOM 1898 O O . ASP A 1 268 ? 36.317 41.388 92.069 1.00 55.39 249 ASP A O 1
ATOM 1903 N N . ALA A 1 269 ? 34.701 42.947 91.937 1.00 59.06 250 ALA A N 1
ATOM 1904 C CA . ALA A 1 269 ? 33.706 42.091 92.576 1.00 60.80 250 ALA A CA 1
ATOM 1905 C C . ALA A 1 269 ? 33.536 40.777 91.826 1.00 52.18 250 ALA A C 1
ATOM 1906 O O . ALA A 1 269 ? 33.381 39.718 92.443 1.00 56.82 250 ALA A O 1
ATOM 1908 N N . LYS A 1 270 ? 33.575 40.819 90.500 1.00 51.92 251 LYS A N 1
ATOM 1909 C CA . LYS A 1 270 ? 33.287 39.648 89.686 1.00 62.07 251 LYS A CA 1
ATOM 1910 C C . LYS A 1 270 ? 34.540 38.872 89.287 1.00 63.99 251 LYS A C 1
ATOM 1911 O O . LYS A 1 270 ? 34.443 37.944 88.477 1.00 59.89 251 LYS A O 1
ATOM 1917 N N . PHE A 1 271 ? 35.706 39.229 89.833 1.00 56.59 252 PHE A N 1
ATOM 1918 C CA . PHE A 1 271 ? 36.978 38.537 89.629 1.00 50.82 252 PHE A CA 1
ATOM 1919 C C . PHE A 1 271 ? 37.489 38.648 88.198 1.00 57.60 252 PHE A C 1
ATOM 1920 O O . PHE A 1 271 ? 38.396 37.896 87.810 1.00 55.29 252 PHE A O 1
ATOM 1928 N N . ARG A 1 272 ? 36.937 39.557 87.395 1.00 43.03 253 ARG A N 1
ATOM 1929 C CA . ARG A 1 272 ? 37.339 39.671 86.000 1.00 41.07 253 ARG A CA 1
ATOM 1930 C C . ARG A 1 272 ? 38.515 40.625 85.814 1.00 39.14 253 ARG A C 1
ATOM 1931 O O . ARG A 1 272 ? 39.464 40.311 85.088 1.00 32.24 253 ARG A O 1
ATOM 1939 N N . HIS A 1 273 ? 38.462 41.796 86.440 1.00 33.56 254 HIS A N 1
ATOM 1940 C CA . HIS A 1 273 ? 39.550 42.756 86.352 1.00 48.13 254 HIS A CA 1
ATOM 1941 C C . HIS A 1 273 ? 40.495 42.560 87.526 1.00 44.74 254 HIS A C 1
ATOM 1942 O O . HIS A 1 273 ? 40.094 42.091 88.593 1.00 43.62 254 HIS A O 1
ATOM 1949 N N . ALA A 1 274 ? 41.756 42.942 87.334 1.00 47.10 255 ALA A N 1
ATOM 1950 C CA . ALA A 1 274 ? 42.722 42.722 88.404 1.00 49.50 255 ALA A CA 1
ATOM 1951 C C . ALA A 1 274 ? 43.803 43.789 88.368 1.00 47.10 255 ALA A C 1
ATOM 1952 O O . ALA A 1 274 ? 44.009 44.465 87.359 1.00 51.42 255 ALA A O 1
ATOM 1954 N N . ALA A 1 275 ? 44.480 43.943 89.502 1.00 42.12 256 ALA A N 1
ATOM 1955 C CA . ALA A 1 275 ? 45.603 44.862 89.623 1.00 55.18 256 ALA A CA 1
ATOM 1956 C C . ALA A 1 275 ? 46.681 44.187 90.453 1.00 53.99 256 ALA A C 1
ATOM 1957 O O . ALA A 1 275 ? 46.416 43.752 91.577 1.00 65.83 256 ALA A O 1
ATOM 1959 N N . MET A 1 276 ? 47.886 44.095 89.901 1.00 49.99 257 MET A N 1
ATOM 1960 C CA . MET A 1 276 ? 49.047 43.573 90.611 1.00 48.89 257 MET A CA 1
ATOM 1961 C C . MET A 1 276 ? 49.925 44.761 90.973 1.00 47.58 257 MET A C 1
ATOM 1962 O O . MET A 1 276 ? 50.419 45.461 90.082 1.00 37.58 257 MET A O 1
ATOM 1967 N N . ILE A 1 277 ? 50.110 44.984 92.275 1.00 55.72 258 ILE A N 1
ATOM 1968 C CA . ILE A 1 277 ? 50.758 46.167 92.825 1.00 56.78 258 ILE A CA 1
ATOM 1969 C C . ILE A 1 277 ? 52.003 45.713 93.562 1.00 51.82 258 ILE A C 1
ATOM 1970 O O . ILE A 1 277 ? 51.947 44.743 94.324 1.00 55.69 258 ILE A O 1
ATOM 1975 N N . SER A 1 278 ? 53.120 46.403 93.350 1.00 53.73 259 SER A N 1
ATOM 1976 C CA . SER A 1 278 ? 54.324 46.012 94.067 1.00 61.48 259 SER A CA 1
ATOM 1977 C C . SER A 1 278 ? 55.208 47.220 94.328 1.00 64.36 259 SER A C 1
ATOM 1978 O O . SER A 1 278 ? 55.245 48.177 93.543 1.00 65.91 259 SER A O 1
ATOM 1981 N N . THR A 1 279 ? 55.937 47.136 95.440 1.00 81.17 260 THR A N 1
ATOM 1982 C CA . THR A 1 279 ? 56.926 48.129 95.849 1.00 76.86 260 THR A CA 1
ATOM 1983 C C . THR A 1 279 ? 58.332 47.529 95.875 1.00 75.77 260 THR A C 1
ATOM 1984 O O . THR A 1 279 ? 58.950 47.314 94.829 1.00 64.71 260 THR A O 1
ATOM 1988 N N . VAL A 1 302 ? 75.493 45.720 83.401 1.00 63.10 283 VAL A N 1
ATOM 1989 C CA . VAL A 1 302 ? 74.975 46.368 82.204 1.00 74.56 283 VAL A CA 1
ATOM 1990 C C . VAL A 1 302 ? 75.991 47.410 81.713 1.00 63.50 283 VAL A C 1
ATOM 1991 O O . VAL A 1 302 ? 76.553 48.165 82.504 1.00 55.72 283 VAL A O 1
ATOM 1995 N N . ASN A 1 303 ? 76.217 47.434 80.395 1.00 71.77 284 ASN A N 1
ATOM 1996 C CA . ASN A 1 303 ? 77.275 48.256 79.809 1.00 67.97 284 ASN A CA 1
ATOM 1997 C C . ASN A 1 303 ? 76.897 49.734 79.769 1.00 53.47 284 ASN A C 1
ATOM 1998 O O . ASN A 1 303 ? 77.713 50.597 80.116 1.00 54.30 284 ASN A O 1
ATOM 2003 N N . ASP A 1 304 ? 75.687 50.053 79.313 1.00 51.37 285 ASP A N 1
ATOM 2004 C CA . ASP A 1 304 ? 75.256 51.441 79.238 1.00 65.10 285 ASP A CA 1
ATOM 2005 C C . ASP A 1 304 ? 74.299 51.723 80.387 1.00 68.55 285 ASP A C 1
ATOM 2006 O O . ASP A 1 304 ? 73.181 51.186 80.393 1.00 63.23 285 ASP A O 1
ATOM 2011 N N . PRO A 1 305 ? 74.682 52.544 81.370 1.00 79.75 286 PRO A N 1
ATOM 2012 C CA . PRO A 1 305 ? 73.792 52.787 82.521 1.00 74.49 286 PRO A CA 1
ATOM 2013 C C . PRO A 1 305 ? 72.428 53.351 82.151 1.00 73.40 286 PRO A C 1
ATOM 2014 O O . PRO A 1 305 ? 71.478 53.179 82.925 1.00 69.62 286 PRO A O 1
ATOM 2018 N N . ARG A 1 306 ? 72.291 54.005 80.994 1.00 68.53 287 ARG A N 1
ATOM 2019 C CA . ARG A 1 306 ? 70.998 54.566 80.618 1.00 69.89 287 ARG A CA 1
ATOM 2020 C C . ARG A 1 306 ? 69.904 53.512 80.545 1.00 69.26 287 ARG A C 1
ATOM 2021 O O . ARG A 1 306 ? 68.725 53.848 80.712 1.00 71.15 287 ARG A O 1
ATOM 2029 N N . LEU A 1 307 ? 70.263 52.243 80.336 1.00 73.95 288 LEU A N 1
ATOM 2030 C CA . LEU A 1 307 ? 69.254 51.195 80.247 1.00 74.84 288 LEU A CA 1
ATOM 2031 C C . LEU A 1 307 ? 68.568 50.917 81.579 1.00 84.93 288 LEU A C 1
ATOM 2032 O O . LEU A 1 307 ? 67.638 50.103 81.611 1.00 90.66 288 LEU A O 1
ATOM 2037 N N . LEU A 1 308 ? 68.984 51.549 82.677 1.00 73.32 289 LEU A N 1
ATOM 2038 C CA . LEU A 1 308 ? 68.114 51.535 83.843 1.00 70.04 289 LEU A CA 1
ATOM 2039 C C . LEU A 1 308 ? 67.675 52.944 84.229 1.00 78.71 289 LEU A C 1
ATOM 2040 O O . LEU A 1 308 ? 66.548 53.345 83.916 1.00 85.78 289 LEU A O 1
ATOM 2045 N N . ASP A 1 309 ? 68.594 53.730 84.793 1.00 75.56 290 ASP A N 1
ATOM 2046 C CA . ASP A 1 309 ? 68.341 55.111 85.227 1.00 67.17 290 ASP A CA 1
ATOM 2047 C C . ASP A 1 309 ? 66.916 55.297 85.757 1.00 62.29 290 ASP A C 1
ATOM 2048 O O . ASP A 1 309 ? 66.173 56.180 85.322 1.00 63.18 290 ASP A O 1
ATOM 2053 N N . ILE A 1 310 ? 66.522 54.430 86.686 1.00 58.32 291 ILE A N 1
ATOM 2054 C CA . ILE A 1 310 ? 65.174 54.477 87.244 1.00 50.94 291 ILE A CA 1
ATOM 2055 C C . ILE A 1 310 ? 65.095 55.628 88.238 1.00 46.63 291 ILE A C 1
ATOM 2056 O O . ILE A 1 310 ? 65.861 55.680 89.205 1.00 51.65 291 ILE A O 1
ATOM 2061 N N . VAL A 1 311 ? 64.165 56.546 88.005 1.00 43.86 292 VAL A N 1
ATOM 2062 C CA . VAL A 1 311 ? 63.927 57.691 88.873 1.00 52.81 292 VAL A CA 1
ATOM 2063 C C . VAL A 1 311 ? 62.475 57.639 89.336 1.00 55.05 292 VAL A C 1
ATOM 2064 O O . VAL A 1 311 ? 61.565 57.588 88.504 1.00 70.68 292 VAL A O 1
ATOM 2068 N N . PRO A 1 312 ? 62.199 57.641 90.635 1.00 54.37 293 PRO A N 1
ATOM 2069 C CA . PRO A 1 312 ? 60.802 57.644 91.079 1.00 53.35 293 PRO A CA 1
ATOM 2070 C C . PRO A 1 312 ? 60.126 58.971 90.764 1.00 57.80 293 PRO A C 1
ATOM 2071 O O . PRO A 1 312 ? 60.764 60.026 90.738 1.00 63.74 293 PRO A O 1
ATOM 2075 N N . GLU A 1 313 ? 58.821 58.903 90.483 1.00 59.29 294 GLU A N 1
ATOM 2076 C CA . GLU A 1 313 ? 58.051 60.106 90.196 1.00 67.49 294 GLU A CA 1
ATOM 2077 C C . GLU A 1 313 ? 56.884 60.243 91.173 1.00 74.52 294 GLU A C 1
ATOM 2078 O O . GLU A 1 313 ? 56.303 59.237 91.602 1.00 57.86 294 GLU A O 1
ATOM 2084 N N . PRO A 1 314 ? 56.549 61.473 91.574 1.00 81.94 295 PRO A N 1
ATOM 2085 C CA . PRO A 1 314 ? 55.574 61.654 92.664 1.00 78.93 295 PRO A CA 1
ATOM 2086 C C . PRO A 1 314 ? 54.195 61.064 92.400 1.00 72.78 295 PRO A C 1
ATOM 2087 O O . PRO A 1 314 ? 53.568 60.577 93.348 1.00 72.36 295 PRO A O 1
ATOM 2091 N N . TRP A 1 315 ? 53.703 61.064 91.157 1.00 62.92 296 TRP A N 1
ATOM 2092 C CA . TRP A 1 315 ? 52.315 60.605 91.001 1.00 56.42 296 TRP A CA 1
ATOM 2093 C C . TRP A 1 315 ? 52.137 59.162 91.279 1.00 59.16 296 TRP A C 1
ATOM 2094 O O . TRP A 1 315 ? 51.012 58.724 91.013 1.00 59.34 296 TRP A O 1
ATOM 2105 N N . TRP A 1 316 ? 53.085 58.361 91.767 1.00 51.12 297 TRP A N 1
ATOM 2106 C CA . TRP A 1 316 ? 52.856 56.924 91.748 1.00 60.70 297 TRP A CA 1
ATOM 2107 C C . TRP A 1 316 ? 51.686 56.539 92.665 1.00 72.36 297 TRP A C 1
ATOM 2108 O O . TRP A 1 316 ? 50.689 55.999 92.175 1.00 85.45 297 TRP A O 1
ATOM 2119 N N . GLY A 1 317 ? 51.714 56.861 93.966 1.00 64.18 298 GLY A N 1
ATOM 2120 C CA . GLY A 1 317 ? 52.820 57.286 94.794 1.00 64.75 298 GLY A CA 1
ATOM 2121 C C . GLY A 1 317 ? 52.874 56.235 95.894 1.00 66.00 298 GLY A C 1
ATOM 2122 O O . GLY A 1 317 ? 51.925 56.089 96.663 1.00 54.21 298 GLY A O 1
ATOM 2123 N N . GLY A 1 318 ? 53.960 55.470 95.948 1.00 67.58 299 GLY A N 1
ATOM 2124 C CA . GLY A 1 318 ? 54.148 54.445 96.951 1.00 59.85 299 GLY A CA 1
ATOM 2125 C C . GLY A 1 318 ? 54.244 53.041 96.380 1.00 60.20 299 GLY A C 1
ATOM 2126 O O . GLY A 1 318 ? 55.143 52.278 96.742 1.00 72.18 299 GLY A O 1
ATOM 2127 N N . PRO A 1 319 ? 53.345 52.663 95.473 1.00 56.04 300 PRO A N 1
ATOM 2128 C CA . PRO A 1 319 ? 53.624 51.484 94.644 1.00 64.69 300 PRO A CA 1
ATOM 2129 C C . PRO A 1 319 ? 54.568 51.860 93.515 1.00 66.77 300 PRO A C 1
ATOM 2130 O O . PRO A 1 319 ? 54.419 52.906 92.880 1.00 73.20 300 PRO A O 1
ATOM 2134 N N . THR A 1 320 ? 55.549 51.000 93.264 1.00 59.72 301 THR A N 1
ATOM 2135 C CA . THR A 1 320 ? 56.479 51.242 92.169 1.00 65.54 301 THR A CA 1
ATOM 2136 C C . THR A 1 320 ? 56.030 50.619 90.853 1.00 65.82 301 THR A C 1
ATOM 2137 O O . THR A 1 320 ? 56.438 51.098 89.787 1.00 60.34 301 THR A O 1
ATOM 2141 N N . ALA A 1 321 ? 55.217 49.562 90.891 1.00 57.21 302 ALA A N 1
ATOM 2142 C CA . ALA A 1 321 ? 54.743 48.945 89.659 1.00 53.78 302 ALA A CA 1
ATOM 2143 C C . ALA A 1 321 ? 53.301 48.499 89.835 1.00 42.78 302 ALA A C 1
ATOM 2144 O O . ALA A 1 321 ? 52.945 47.932 90.873 1.00 45.35 302 ALA A O 1
ATOM 2146 N N . VAL A 1 322 ? 52.472 48.756 88.820 1.00 34.86 303 VAL A N 1
ATOM 2147 C CA . VAL A 1 322 ? 51.088 48.287 88.819 1.00 41.37 303 VAL A CA 1
ATOM 2148 C C . VAL A 1 322 ? 50.732 47.782 87.424 1.00 42.47 303 VAL A C 1
ATOM 2149 O O . VAL A 1 322 ? 50.811 48.531 86.441 1.00 50.38 303 VAL A O 1
ATOM 2153 N N . MET A 1 323 ? 50.333 46.517 87.345 1.00 39.83 304 MET A N 1
ATOM 2154 C CA . MET A 1 323 ? 49.844 45.897 86.116 1.00 43.14 304 MET A CA 1
ATOM 2155 C C . MET A 1 323 ? 48.344 45.687 86.273 1.00 42.64 304 MET A C 1
ATOM 2156 O O . MET A 1 323 ? 47.916 44.894 87.118 1.00 45.25 304 MET A O 1
ATOM 2161 N N . THR A 1 324 ? 47.543 46.395 85.479 1.00 48.76 305 THR A N 1
ATOM 2162 C CA . THR A 1 324 ? 46.092 46.376 85.625 1.00 46.83 305 THR A CA 1
ATOM 2163 C C . THR A 1 324 ? 45.459 45.725 84.403 1.00 45.33 305 THR A C 1
ATOM 2164 O O . THR A 1 324 ? 45.597 46.227 83.285 1.00 38.47 305 THR A O 1
ATOM 2168 N N . THR A 1 325 ? 44.787 44.600 84.613 1.00 34.15 306 THR A N 1
ATOM 2169 C CA . THR A 1 325 ? 44.063 43.915 83.551 1.00 38.37 306 THR A CA 1
ATOM 2170 C C . THR A 1 325 ? 42.599 44.337 83.582 1.00 48.38 306 THR A C 1
ATOM 2171 O O . THR A 1 325 ? 41.906 44.105 84.583 1.00 63.65 306 THR A O 1
ATOM 2175 N N . ILE A 1 326 ? 42.141 44.967 82.499 1.00 44.99 307 ILE A N 1
ATOM 2176 C CA . ILE A 1 326 ? 40.732 45.290 82.308 1.00 42.11 307 ILE A CA 1
ATOM 2177 C C . ILE A 1 326 ? 40.172 44.296 81.297 1.00 30.94 307 ILE A C 1
ATOM 2178 O O . ILE A 1 326 ? 40.517 44.328 80.105 1.00 38.65 307 ILE A O 1
ATOM 2183 N N . PHE A 1 327 ? 39.317 43.412 81.806 1.00 44.40 308 PHE A N 1
ATOM 2184 C CA . PHE A 1 327 ? 38.775 42.299 81.043 1.00 47.46 308 PHE A CA 1
ATOM 2185 C C . PHE A 1 327 ? 37.736 42.797 80.041 1.00 41.80 308 PHE A C 1
ATOM 2186 O O . PHE A 1 327 ? 36.899 43.637 80.380 1.00 42.68 308 PHE A O 1
ATOM 2194 N N . PRO A 1 328 ? 37.728 42.259 78.814 1.00 49.13 309 PRO A N 1
ATOM 2195 C CA . PRO A 1 328 ? 38.677 41.232 78.383 1.00 53.96 309 PRO A CA 1
ATOM 2196 C C . PRO A 1 328 ? 39.756 41.764 77.451 1.00 46.86 309 PRO A C 1
ATOM 2197 O O . PRO A 1 328 ? 40.553 40.981 76.934 1.00 48.26 309 PRO A O 1
ATOM 2201 N N . SER A 1 329 ? 39.788 43.081 77.245 1.00 32.80 310 SER A N 1
ATOM 2202 C CA . SER A 1 329 ? 40.432 43.626 76.065 1.00 31.94 310 SER A CA 1
ATOM 2203 C C . SER A 1 329 ? 41.780 44.286 76.302 1.00 40.59 310 SER A C 1
ATOM 2204 O O . SER A 1 329 ? 42.544 44.419 75.341 1.00 44.66 310 SER A O 1
ATOM 2207 N N . VAL A 1 330 ? 42.107 44.732 77.518 1.00 44.42 311 VAL A N 1
ATOM 2208 C CA . VAL A 1 330 ? 43.275 45.598 77.628 1.00 37.55 311 VAL A CA 1
ATOM 2209 C C . VAL A 1 330 ? 44.061 45.376 78.911 1.00 39.04 311 VAL A C 1
ATOM 2210 O O . VAL A 1 330 ? 43.547 44.894 79.924 1.00 38.66 311 VAL A O 1
ATOM 2214 N N . ILE A 1 331 ? 45.341 45.730 78.831 1.00 43.16 312 ILE A N 1
ATOM 2215 C CA . ILE A 1 331 ? 46.230 45.821 79.976 1.00 37.07 312 ILE A CA 1
ATOM 2216 C C . ILE A 1 331 ? 46.748 47.249 80.049 1.00 46.88 312 ILE A C 1
ATOM 2217 O O . ILE A 1 331 ? 47.163 47.814 79.033 1.00 53.60 312 ILE A O 1
ATOM 2222 N N . ILE A 1 332 ? 46.728 47.829 81.243 1.00 51.24 313 ILE A N 1
ATOM 2223 C CA . ILE A 1 332 ? 47.379 49.102 81.514 1.00 40.74 313 ILE A CA 1
ATOM 2224 C C . ILE A 1 332 ? 48.629 48.776 82.309 1.00 41.94 313 ILE A C 1
ATOM 2225 O O . ILE A 1 332 ? 48.551 48.224 83.414 1.00 60.27 313 ILE A O 1
ATOM 2230 N N . GLN A 1 333 ? 49.781 49.094 81.742 1.00 45.30 314 GLN A N 1
ATOM 2231 C CA . GLN A 1 333 ? 51.058 48.764 82.344 1.00 42.56 314 GLN A CA 1
ATOM 2232 C C . GLN A 1 333 ? 51.693 50.037 82.868 1.00 43.74 314 GLN A C 1
ATOM 2233 O O . GLN A 1 333 ? 51.890 51.000 82.109 1.00 41.77 314 GLN A O 1
ATOM 2239 N N . GLN A 1 334 ? 52.005 50.037 84.161 1.00 53.35 315 GLN A N 1
ATOM 2240 C CA . GLN A 1 334 ? 52.960 50.969 84.735 1.00 54.17 315 GLN A CA 1
ATOM 2241 C C . GLN A 1 334 ? 54.079 50.126 85.327 1.00 51.89 315 GLN A C 1
ATOM 2242 O O . GLN A 1 334 ? 53.908 49.497 86.378 1.00 48.06 315 GLN A O 1
ATOM 2248 N N . GLN A 1 335 ? 55.233 50.183 84.656 1.00 63.09 316 GLN A N 1
ATOM 2249 C CA . GLN A 1 335 ? 56.480 49.493 85.078 1.00 54.36 316 GLN A CA 1
ATOM 2250 C C . GLN A 1 335 ? 57.586 50.552 85.158 1.00 59.31 316 GLN A C 1
ATOM 2251 O O . GLN A 1 335 ? 57.905 51.147 84.111 1.00 88.43 316 GLN A O 1
ATOM 2257 N N . VAL A 1 336 ? 58.125 50.781 86.361 1.00 50.35 317 VAL A N 1
ATOM 2258 C CA . VAL A 1 336 ? 59.197 51.796 86.606 1.00 55.80 317 VAL A CA 1
ATOM 2259 C C . VAL A 1 336 ? 58.807 53.135 85.963 1.00 47.14 317 VAL A C 1
ATOM 2260 O O . VAL A 1 336 ? 57.977 53.852 86.555 1.00 57.70 317 VAL A O 1
ATOM 2264 N N . ASN A 1 337 ? 59.388 53.450 84.800 1.00 45.11 318 ASN A N 1
ATOM 2265 C CA . ASN A 1 337 ? 59.133 54.706 84.107 1.00 57.61 318 ASN A CA 1
ATOM 2266 C C . ASN A 1 337 ? 58.512 54.514 82.727 1.00 59.49 318 ASN A C 1
ATOM 2267 O O . ASN A 1 337 ? 58.347 55.491 81.990 1.00 56.12 318 ASN A O 1
ATOM 2272 N N . SER A 1 338 ? 58.162 53.286 82.363 1.00 50.00 319 SER A N 1
ATOM 2273 C CA . SER A 1 338 ? 57.465 52.991 81.122 1.00 51.48 319 SER A CA 1
ATOM 2274 C C . SER A 1 338 ? 55.983 52.764 81.400 1.00 37.52 319 SER A C 1
ATOM 2275 O O . SER A 1 338 ? 55.610 51.938 82.247 1.00 35.48 319 SER A O 1
ATOM 2278 N N . VAL A 1 339 ? 55.141 53.465 80.649 1.00 35.25 320 VAL A N 1
ATOM 2279 C CA . VAL A 1 339 ? 53.700 53.396 80.823 1.00 40.55 320 VAL A CA 1
ATOM 2280 C C . VAL A 1 339 ? 53.058 53.226 79.450 1.00 45.32 320 VAL A C 1
ATOM 2281 O O . VAL A 1 339 ? 53.348 53.981 78.503 1.00 48.37 320 VAL A O 1
ATOM 2285 N N . SER A 1 340 ? 52.213 52.205 79.338 1.00 43.29 321 SER A N 1
ATOM 2286 C CA . SER A 1 340 ? 51.671 51.817 78.047 1.00 43.01 321 SER A CA 1
ATOM 2287 C C . SER A 1 340 ? 50.321 51.153 78.251 1.00 42.09 321 SER A C 1
ATOM 2288 O O . SER A 1 340 ? 49.986 50.698 79.346 1.00 40.18 321 SER A O 1
ATOM 2291 N N . THR A 1 341 ? 49.533 51.127 77.186 1.00 35.38 322 THR A N 1
ATOM 2292 C CA . THR A 1 341 ? 48.399 50.219 77.121 1.00 38.79 322 THR A CA 1
ATOM 2293 C C . THR A 1 341 ? 48.725 49.119 76.124 1.00 41.36 322 THR A C 1
ATOM 2294 O O . THR A 1 341 ? 49.490 49.323 75.181 1.00 42.09 322 THR A O 1
ATOM 2298 N N . ARG A 1 342 ? 48.199 47.930 76.390 1.00 39.01 323 ARG A N 1
ATOM 2299 C CA . ARG A 1 342 ? 48.439 46.741 75.582 1.00 27.57 323 ARG A CA 1
ATOM 2300 C C . ARG A 1 342 ? 47.081 46.171 75.203 1.00 33.20 323 ARG A C 1
ATOM 2301 O O . ARG A 1 342 ? 46.350 45.663 76.063 1.00 40.63 323 ARG A O 1
ATOM 2309 N N . HIS A 1 343 ? 46.746 46.275 73.924 1.00 29.12 324 HIS A N 1
ATOM 2310 C CA . HIS A 1 343 ? 45.424 45.971 73.405 1.00 36.95 324 HIS A CA 1
ATOM 2311 C C . HIS A 1 343 ? 45.422 44.564 72.820 1.00 40.80 324 HIS A C 1
ATOM 2312 O O . HIS A 1 343 ? 46.272 44.241 71.978 1.00 31.86 324 HIS A O 1
ATOM 2319 N N . ILE A 1 344 ? 44.490 43.727 73.303 1.00 33.07 325 ILE A N 1
ATOM 2320 C CA . ILE A 1 344 ? 44.295 42.367 72.804 1.00 40.82 325 ILE A CA 1
ATOM 2321 C C . ILE A 1 344 ? 43.256 42.393 71.693 1.00 43.91 325 ILE A C 1
ATOM 2322 O O . ILE A 1 344 ? 42.148 42.909 71.877 1.00 45.74 325 ILE A O 1
ATOM 2327 N N . GLN A 1 345 ? 43.597 41.800 70.549 1.00 45.03 326 GLN A N 1
ATOM 2328 C CA . GLN A 1 345 ? 42.736 41.778 69.369 1.00 36.01 326 GLN A CA 1
ATOM 2329 C C . GLN A 1 345 ? 42.672 40.337 68.883 1.00 43.81 326 GLN A C 1
ATOM 2330 O O . GLN A 1 345 ? 43.549 39.881 68.137 1.00 30.92 326 GLN A O 1
ATOM 2336 N N . PRO A 1 346 ? 41.655 39.586 69.294 1.00 35.01 327 PRO A N 1
ATOM 2337 C CA . PRO A 1 346 ? 41.648 38.147 69.013 1.00 37.11 327 PRO A CA 1
ATOM 2338 C C . PRO A 1 346 ? 41.394 37.842 67.542 1.00 35.67 327 PRO A C 1
ATOM 2339 O O . PRO A 1 346 ? 40.758 38.610 66.817 1.00 30.07 327 PRO A O 1
ATOM 2343 N N . ASN A 1 347 ? 41.914 36.692 67.106 1.00 36.61 328 ASN A N 1
ATOM 2344 C CA . ASN A 1 347 ? 41.733 36.210 65.734 1.00 31.55 328 ASN A CA 1
ATOM 2345 C C . ASN A 1 347 ? 41.675 34.684 65.814 1.00 35.98 328 ASN A C 1
ATOM 2346 O O . ASN A 1 347 ? 42.706 34.009 65.793 1.00 55.78 328 ASN A O 1
ATOM 2351 N N . GLY A 1 348 ? 40.463 34.157 65.921 1.00 35.60 329 GLY A N 1
ATOM 2352 C CA . GLY A 1 348 ? 40.281 32.732 66.114 1.00 37.94 329 GLY A CA 1
ATOM 2353 C C . GLY A 1 348 ? 40.741 32.305 67.498 1.00 43.13 329 GLY A C 1
ATOM 2354 O O . GLY A 1 348 ? 41.330 33.066 68.262 1.00 51.30 329 GLY A O 1
ATOM 2355 N N . HIS A 1 349 ? 40.509 31.025 67.793 1.00 47.03 330 HIS A N 1
ATOM 2356 C CA . HIS A 1 349 ? 40.844 30.490 69.108 1.00 35.49 330 HIS A CA 1
ATOM 2357 C C . HIS A 1 349 ? 42.345 30.365 69.330 1.00 43.77 330 HIS A C 1
ATOM 2358 O O . HIS A 1 349 ? 42.775 30.197 70.477 1.00 54.43 330 HIS A O 1
ATOM 2365 N N . GLY A 1 350 ? 43.149 30.420 68.274 1.00 39.31 331 GLY A N 1
ATOM 2366 C CA . GLY A 1 350 ? 44.555 30.108 68.426 1.00 43.77 331 GLY A CA 1
ATOM 2367 C C . GLY A 1 350 ? 45.535 31.225 68.129 1.00 34.76 331 GLY A C 1
ATOM 2368 O O . GLY A 1 350 ? 46.720 30.951 67.923 1.00 34.11 331 GLY A O 1
ATOM 2369 N N . SER A 1 351 ? 45.074 32.475 68.103 1.00 27.11 332 SER A N 1
ATOM 2370 C CA . SER A 1 351 ? 45.966 33.594 67.823 1.00 42.91 332 SER A CA 1
ATOM 2371 C C . SER A 1 351 ? 45.336 34.891 68.305 1.00 38.06 332 SER A C 1
ATOM 2372 O O . SER A 1 351 ? 44.113 35.005 68.420 1.00 45.84 332 SER A O 1
ATOM 2375 N N . PHE A 1 352 ? 46.191 35.874 68.576 1.00 27.91 333 PHE A N 1
ATOM 2376 C CA . PHE A 1 352 ? 45.705 37.210 68.884 1.00 30.01 333 PHE A CA 1
ATOM 2377 C C . PHE A 1 352 ? 46.787 38.222 68.548 1.00 32.79 333 PHE A C 1
ATOM 2378 O O . PHE A 1 352 ? 47.982 37.947 68.688 1.00 33.38 333 PHE A O 1
ATOM 2386 N N . ASP A 1 353 ? 46.350 39.395 68.098 1.00 34.76 334 ASP A N 1
ATOM 2387 C CA . ASP A 1 353 ? 47.233 40.531 67.902 1.00 28.51 334 ASP A CA 1
ATOM 2388 C C . ASP A 1 353 ? 47.331 41.336 69.193 1.00 33.12 334 ASP A C 1
ATOM 2389 O O . ASP A 1 353 ? 46.393 41.387 69.996 1.00 34.39 334 ASP A O 1
ATOM 2394 N N . PHE A 1 354 ? 48.480 41.971 69.381 1.00 23.39 335 PHE A N 1
ATOM 2395 C CA . PHE A 1 354 ? 48.816 42.638 70.632 1.00 26.63 335 PHE A CA 1
ATOM 2396 C C . PHE A 1 354 ? 49.468 43.960 70.265 1.00 37.90 335 PHE A C 1
ATOM 2397 O O . PHE A 1 354 ? 50.558 43.975 69.676 1.00 29.94 335 PHE A O 1
ATOM 2405 N N . VAL A 1 355 ? 48.796 45.057 70.594 1.00 37.51 336 VAL A N 1
ATOM 2406 C CA . VAL A 1 355 ? 49.228 46.390 70.196 1.00 26.35 336 VAL A CA 1
ATOM 2407 C C . VAL A 1 355 ? 49.630 47.169 71.438 1.00 29.68 336 VAL A C 1
ATOM 2408 O O . VAL A 1 355 ? 48.794 47.445 72.305 1.00 35.39 336 VAL A O 1
ATOM 2412 N N . TRP A 1 356 ? 50.906 47.525 71.520 1.00 34.20 337 TRP A N 1
ATOM 2413 C CA . TRP A 1 356 ? 51.430 48.346 72.599 1.00 26.39 337 TRP A CA 1
ATOM 2414 C C . TRP A 1 356 ? 51.384 49.800 72.153 1.00 31.27 337 TRP A C 1
ATOM 2415 O O . TRP A 1 356 ? 51.997 50.160 71.142 1.00 31.87 337 TRP A O 1
ATOM 2426 N N . THR A 1 357 ? 50.648 50.624 72.892 1.00 38.31 338 THR A N 1
ATOM 2427 C CA . THR A 1 357 ? 50.672 52.077 72.745 1.00 30.11 338 THR A CA 1
ATOM 2428 C C . THR A 1 357 ? 51.467 52.615 73.928 1.00 41.78 338 THR A C 1
ATOM 2429 O O . THR A 1 357 ? 50.979 52.623 75.065 1.00 42.18 338 THR A O 1
ATOM 2433 N N . HIS A 1 358 ? 52.709 53.020 73.666 1.00 26.53 339 HIS A N 1
ATOM 2434 C CA . HIS A 1 358 ? 53.560 53.612 74.689 1.00 33.54 339 HIS A CA 1
ATOM 2435 C C . HIS A 1 358 ? 53.335 55.115 74.709 1.00 34.29 339 HIS A C 1
ATOM 2436 O O . HIS A 1 358 ? 53.400 55.767 73.652 1.00 31.74 339 HIS A O 1
ATOM 2443 N N . PHE A 1 359 ? 53.109 55.669 75.906 1.00 46.97 340 PHE A N 1
ATOM 2444 C CA . PHE A 1 359 ? 52.817 57.094 75.999 1.00 50.52 340 PHE A CA 1
ATOM 2445 C C . PHE A 1 359 ? 53.516 57.706 77.203 1.00 50.03 340 PHE A C 1
ATOM 2446 O O . PHE A 1 359 ? 53.942 57.010 78.126 1.00 46.08 340 PHE A O 1
ATOM 2454 N N . GLY A 1 360 ? 53.640 59.030 77.163 1.00 44.65 341 GLY A N 1
ATOM 2455 C CA . GLY A 1 360 ? 54.121 59.819 78.277 1.00 41.02 341 GLY A CA 1
ATOM 2456 C C . GLY A 1 360 ? 53.120 60.905 78.609 1.00 52.88 341 GLY A C 1
ATOM 2457 O O . GLY A 1 360 ? 51.992 60.877 78.106 1.00 45.69 341 GLY A O 1
ATOM 2458 N N . PHE A 1 361 ? 53.502 61.859 79.451 1.00 67.35 342 PHE A N 1
ATOM 2459 C CA . PHE A 1 361 ? 52.616 62.937 79.861 1.00 53.05 342 PHE A CA 1
ATOM 2460 C C . PHE A 1 361 ? 53.100 64.259 79.283 1.00 57.05 342 PHE A C 1
ATOM 2461 O O . PHE A 1 361 ? 54.275 64.420 78.940 1.00 55.06 342 PHE A O 1
ATOM 2469 N N . GLU A 1 362 ? 52.167 65.208 79.170 1.00 67.97 343 GLU A N 1
ATOM 2470 C CA . GLU A 1 362 ? 52.497 66.495 78.565 1.00 75.63 343 GLU A CA 1
ATOM 2471 C C . GLU A 1 362 ? 53.554 67.249 79.364 1.00 65.19 343 GLU A C 1
ATOM 2472 O O . GLU A 1 362 ? 54.380 67.955 78.775 1.00 57.99 343 GLU A O 1
ATOM 2478 N N . ASP A 1 363 ? 53.536 67.138 80.696 1.00 65.65 344 ASP A N 1
ATOM 2479 C CA . ASP A 1 363 ? 54.512 67.851 81.516 1.00 70.10 344 ASP A CA 1
ATOM 2480 C C . ASP A 1 363 ? 55.901 67.236 81.462 1.00 72.77 344 ASP A C 1
ATOM 2481 O O . ASP A 1 363 ? 56.794 67.697 82.187 1.00 80.65 344 ASP A O 1
ATOM 2486 N N . ASP A 1 364 ? 56.108 66.212 80.640 1.00 68.63 345 ASP A N 1
ATOM 2487 C CA . ASP A 1 364 ? 57.411 65.579 80.564 1.00 64.02 345 ASP A CA 1
ATOM 2488 C C . ASP A 1 364 ? 58.352 66.452 79.769 1.00 51.63 345 ASP A C 1
ATOM 2489 O O . ASP A 1 364 ? 58.054 66.858 78.641 1.00 46.63 345 ASP A O 1
ATOM 2494 N N . ASN A 1 365 ? 59.506 66.704 80.344 1.00 59.91 346 ASN A N 1
ATOM 2495 C CA . ASN A 1 365 ? 60.540 67.365 79.583 1.00 56.67 346 ASN A CA 1
ATOM 2496 C C . ASN A 1 365 ? 61.184 66.370 78.634 1.00 62.29 346 ASN A C 1
ATOM 2497 O O . ASN A 1 365 ? 60.705 65.263 78.365 1.00 57.13 346 ASN A O 1
ATOM 2502 N N . GLU A 1 366 ? 62.322 66.810 78.149 1.00 67.02 347 GLU A N 1
ATOM 2503 C CA . GLU A 1 366 ? 63.142 66.150 77.155 1.00 68.41 347 GLU A CA 1
ATOM 2504 C C . GLU A 1 366 ? 63.993 65.050 77.790 1.00 63.86 347 GLU A C 1
ATOM 2505 O O . GLU A 1 366 ? 64.126 63.956 77.205 1.00 63.76 347 GLU A O 1
ATOM 2511 N N . GLU A 1 367 ? 64.378 65.251 79.058 1.00 58.05 348 GLU A N 1
ATOM 2512 C CA . GLU A 1 367 ? 64.997 64.205 79.865 1.00 57.82 348 GLU A CA 1
ATOM 2513 C C . GLU A 1 367 ? 64.036 63.042 80.131 1.00 64.55 348 GLU A C 1
ATOM 2514 O O . GLU A 1 367 ? 64.385 61.871 79.923 1.00 57.66 348 GLU A O 1
ATOM 2520 N N . TRP A 1 368 ? 62.809 63.348 80.582 1.00 61.63 349 TRP A N 1
ATOM 2521 C CA . TRP A 1 368 ? 61.868 62.294 80.966 1.00 52.54 349 TRP A CA 1
ATOM 2522 C C . TRP A 1 368 ? 61.358 61.533 79.755 1.00 48.72 349 TRP A C 1
ATOM 2523 O O . TRP A 1 368 ? 61.159 60.312 79.818 1.00 48.45 349 TRP A O 1
ATOM 2534 N N . THR A 1 369 ? 61.121 62.238 78.649 1.00 59.17 350 THR A N 1
ATOM 2535 C CA . THR A 1 369 ? 60.762 61.551 77.417 1.00 54.33 350 THR A CA 1
ATOM 2536 C C . THR A 1 369 ? 61.839 60.555 77.005 1.00 57.02 350 THR A C 1
ATOM 2537 O O . THR A 1 369 ? 61.533 59.386 76.704 1.00 48.30 350 THR A O 1
ATOM 2541 N N . GLN A 1 370 ? 63.121 60.983 77.011 1.00 50.76 351 GLN A N 1
ATOM 2542 C CA . GLN A 1 370 ? 64.122 60.029 76.538 1.00 57.24 351 GLN A CA 1
ATOM 2543 C C . GLN A 1 370 ? 64.226 58.861 77.524 1.00 54.32 351 GLN A C 1
ATOM 2544 O O . GLN A 1 370 ? 64.499 57.720 77.132 1.00 54.05 351 GLN A O 1
ATOM 2550 N N . ARG A 1 371 ? 64.034 59.144 78.816 1.00 57.97 352 ARG A N 1
ATOM 2551 C CA . ARG A 1 371 ? 64.059 58.099 79.837 1.00 54.29 352 ARG A CA 1
ATOM 2552 C C . ARG A 1 371 ? 63.012 57.030 79.560 1.00 54.95 352 ARG A C 1
ATOM 2553 O O . ARG A 1 371 ? 63.312 55.827 79.581 1.00 62.01 352 ARG A O 1
ATOM 2561 N N . ARG A 1 372 ? 61.769 57.449 79.318 1.00 49.36 353 ARG A N 1
ATOM 2562 C CA . ARG A 1 372 ? 60.737 56.470 78.989 1.00 44.72 353 ARG A CA 1
ATOM 2563 C C . ARG A 1 372 ? 61.112 55.700 77.730 1.00 53.77 353 ARG A C 1
ATOM 2564 O O . ARG A 1 372 ? 60.958 54.470 77.672 1.00 64.34 353 ARG A O 1
ATOM 2572 N N . LEU A 1 373 ? 61.633 56.402 76.720 1.00 49.61 354 LEU A N 1
ATOM 2573 C CA . LEU A 1 373 ? 61.963 55.739 75.461 1.00 42.60 354 LEU A CA 1
ATOM 2574 C C . LEU A 1 373 ? 63.036 54.677 75.660 1.00 41.66 354 LEU A C 1
ATOM 2575 O O . LEU A 1 373 ? 62.916 53.555 75.159 1.00 41.01 354 LEU A O 1
ATOM 2580 N N . ILE A 1 374 ? 64.090 55.010 76.404 1.00 47.42 355 ILE A N 1
ATOM 2581 C CA . ILE A 1 374 ? 65.184 54.067 76.599 1.00 38.64 355 ILE A CA 1
ATOM 2582 C C . ILE A 1 374 ? 64.729 52.903 77.469 1.00 41.26 355 ILE A C 1
ATOM 2583 O O . ILE A 1 374 ? 65.115 51.751 77.237 1.00 51.07 355 ILE A O 1
ATOM 2588 N N . GLN A 1 375 ? 63.883 53.168 78.466 1.00 35.82 356 GLN A N 1
ATOM 2589 C CA . GLN A 1 375 ? 63.411 52.069 79.295 1.00 37.43 356 GLN A CA 1
ATOM 2590 C C . GLN A 1 375 ? 62.421 51.172 78.560 1.00 43.41 356 GLN A C 1
ATOM 2591 O O . GLN A 1 375 ? 62.227 50.023 78.971 1.00 46.66 356 GLN A O 1
ATOM 2597 N N . ALA A 1 376 ? 61.820 51.652 77.468 1.00 36.64 357 ALA A N 1
ATOM 2598 C CA . ALA A 1 376 ? 60.979 50.783 76.646 1.00 42.51 357 ALA A CA 1
ATOM 2599 C C . ALA A 1 376 ? 61.740 49.613 76.018 1.00 48.13 357 ALA A C 1
ATOM 2600 O O . ALA A 1 376 ? 61.102 48.699 75.484 1.00 38.73 357 ALA A O 1
ATOM 2602 N N . ASN A 1 377 ? 63.074 49.614 76.060 1.00 45.63 358 ASN A N 1
ATOM 2603 C CA . ASN A 1 377 ? 63.839 48.487 75.535 1.00 52.44 358 ASN A CA 1
ATOM 2604 C C . ASN A 1 377 ? 63.611 47.196 76.316 1.00 49.48 358 ASN A C 1
ATOM 2605 O O . ASN A 1 377 ? 64.015 46.128 75.839 1.00 39.37 358 ASN A O 1
ATOM 2610 N N . LEU A 1 378 ? 62.996 47.263 77.498 1.00 42.70 359 LEU A N 1
ATOM 2611 C CA . LEU A 1 378 ? 62.680 46.067 78.272 1.00 45.57 359 LEU A CA 1
ATOM 2612 C C . LEU A 1 378 ? 61.352 45.438 77.879 1.00 49.23 359 LEU A C 1
ATOM 2613 O O . LEU A 1 378 ? 61.102 44.278 78.227 1.00 37.33 359 LEU A O 1
ATOM 2618 N N . PHE A 1 379 ? 60.500 46.172 77.178 1.00 49.08 360 PHE A N 1
ATOM 2619 C CA . PHE A 1 379 ? 59.150 45.731 76.870 1.00 44.26 360 PHE A CA 1
ATOM 2620 C C . PHE A 1 379 ? 58.939 45.724 75.359 1.00 42.83 360 PHE A C 1
ATOM 2621 O O . PHE A 1 379 ? 59.840 46.037 74.579 1.00 50.14 360 PHE A O 1
ATOM 2629 N N . GLY A 1 380 ? 57.732 45.355 74.951 1.00 45.71 361 GLY A N 1
ATOM 2630 C CA . GLY A 1 380 ? 57.406 45.249 73.551 1.00 50.27 361 GLY A CA 1
ATOM 2631 C C . GLY A 1 380 ? 57.860 43.927 72.968 1.00 44.29 361 GLY A C 1
ATOM 2632 O O . GLY A 1 380 ? 58.488 43.110 73.648 1.00 33.75 361 GLY A O 1
ATOM 2633 N N . PRO A 1 381 ? 57.572 43.709 71.680 1.00 35.95 362 PRO A N 1
ATOM 2634 C CA . PRO A 1 381 ? 57.886 42.412 71.051 1.00 30.66 362 PRO A CA 1
ATOM 2635 C C . PRO A 1 381 ? 59.367 42.064 71.015 1.00 41.36 362 PRO A C 1
ATOM 2636 O O . PRO A 1 381 ? 59.703 40.921 70.678 1.00 41.39 362 PRO A O 1
ATOM 2640 N N . ALA A 1 382 ? 60.260 43.001 71.330 1.00 28.11 363 ALA A N 1
ATOM 2641 C CA . ALA A 1 382 ? 61.688 42.728 71.353 1.00 28.27 363 ALA A CA 1
ATOM 2642 C C . ALA A 1 382 ? 62.315 42.970 72.719 1.00 44.81 363 ALA A C 1
ATOM 2643 O O . ALA A 1 382 ? 63.539 42.842 72.857 1.00 38.01 363 ALA A O 1
ATOM 2645 N N . GLY A 1 383 ? 61.513 43.303 73.729 1.00 35.79 364 GLY A N 1
ATOM 2646 C CA . GLY A 1 383 ? 62.056 43.716 75.005 1.00 46.35 364 GLY A CA 1
ATOM 2647 C C . GLY A 1 383 ? 62.787 42.609 75.738 1.00 39.00 364 GLY A C 1
ATOM 2648 O O . GLY A 1 383 ? 62.551 41.418 75.534 1.00 39.23 364 GLY A O 1
ATOM 2649 N N . PHE A 1 384 ? 63.695 43.033 76.624 1.00 45.67 365 PHE A N 1
ATOM 2650 C CA . PHE A 1 384 ? 64.425 42.090 77.466 1.00 51.01 365 PHE A CA 1
ATOM 2651 C C . PHE A 1 384 ? 63.485 41.257 78.329 1.00 44.67 365 PHE A C 1
ATOM 2652 O O . PHE A 1 384 ? 63.811 40.119 78.682 1.00 38.37 365 PHE A O 1
ATOM 2660 N N . VAL A 1 385 ? 62.308 41.786 78.646 1.00 47.17 366 VAL A N 1
ATOM 2661 C CA . VAL A 1 385 ? 61.354 41.112 79.507 1.00 44.86 366 VAL A CA 1
ATOM 2662 C C . VAL A 1 385 ? 60.156 40.585 78.725 1.00 55.30 366 VAL A C 1
ATOM 2663 O O . VAL A 1 385 ? 59.666 39.489 79.003 1.00 67.62 366 VAL A O 1
ATOM 2667 N N . SER A 1 386 ? 59.698 41.321 77.711 1.00 44.13 367 SER A N 1
ATOM 2668 C CA . SER A 1 386 ? 58.378 41.049 77.155 1.00 34.46 367 SER A CA 1
ATOM 2669 C C . SER A 1 386 ? 58.361 39.949 76.094 1.00 35.90 367 SER A C 1
ATOM 2670 O O . SER A 1 386 ? 57.314 39.324 75.890 1.00 58.62 367 SER A O 1
ATOM 2673 N N . ALA A 1 387 ? 59.476 39.691 75.407 1.00 31.74 368 ALA A N 1
ATOM 2674 C CA . ALA A 1 387 ? 59.472 38.661 74.366 1.00 35.42 368 ALA A CA 1
ATOM 2675 C C . ALA A 1 387 ? 59.169 37.277 74.937 1.00 51.79 368 ALA A C 1
ATOM 2676 O O . ALA A 1 387 ? 58.451 36.479 74.309 1.00 56.07 368 ALA A O 1
ATOM 2678 N N . ASP A 1 388 ? 59.705 36.982 76.128 1.00 67.43 369 ASP A N 1
ATOM 2679 C CA . ASP A 1 388 ? 59.413 35.722 76.809 1.00 51.75 369 ASP A CA 1
ATOM 2680 C C . ASP A 1 388 ? 57.913 35.474 76.917 1.00 47.50 369 ASP A C 1
ATOM 2681 O O . ASP A 1 388 ? 57.457 34.330 76.812 1.00 51.55 369 ASP A O 1
ATOM 2686 N N . ASP A 1 389 ? 57.131 36.534 77.134 1.00 47.65 370 ASP A N 1
ATOM 2687 C CA . ASP A 1 389 ? 55.698 36.368 77.353 1.00 48.69 370 ASP A CA 1
ATOM 2688 C C . ASP A 1 389 ? 55.019 35.800 76.115 1.00 41.18 370 ASP A C 1
ATOM 2689 O O . ASP A 1 389 ? 54.298 34.796 76.190 1.00 56.51 370 ASP A O 1
ATOM 2694 N N . GLY A 1 390 ? 55.224 36.442 74.966 1.00 37.56 371 GLY A N 1
ATOM 2695 C CA . GLY A 1 390 ? 54.688 35.906 73.728 1.00 37.13 371 GLY A CA 1
ATOM 2696 C C . GLY A 1 390 ? 55.187 34.503 73.442 1.00 46.26 371 GLY A C 1
ATOM 2697 O O . GLY A 1 390 ? 54.424 33.641 72.985 1.00 59.57 371 GLY A O 1
ATOM 2698 N N . GLU A 1 391 ? 56.470 34.244 73.721 1.00 33.99 372 GLU A N 1
ATOM 2699 C CA . GLU A 1 391 ? 57.000 32.907 73.462 1.00 40.40 372 GLU A CA 1
ATOM 2700 C C . GLU A 1 391 ? 56.252 31.851 74.274 1.00 47.15 372 GLU A C 1
ATOM 2701 O O . GLU A 1 391 ? 55.764 30.854 73.721 1.00 43.11 372 GLU A O 1
ATOM 2707 N N . VAL A 1 392 ? 56.119 32.071 75.587 1.00 38.13 373 VAL A N 1
ATOM 2708 C CA . VAL A 1 392 ? 55.492 31.056 76.432 1.00 44.99 373 VAL A CA 1
ATOM 2709 C C . VAL A 1 392 ? 54.006 30.947 76.128 1.00 50.30 373 VAL A C 1
ATOM 2710 O O . VAL A 1 392 ? 53.423 29.865 76.263 1.00 49.33 373 VAL A O 1
ATOM 2714 N N . ILE A 1 393 ? 53.367 32.038 75.697 1.00 45.33 374 ILE A N 1
ATOM 2715 C CA . ILE A 1 393 ? 51.953 31.957 75.342 1.00 31.76 374 ILE A CA 1
ATOM 2716 C C . ILE A 1 393 ? 51.768 31.081 74.106 1.00 43.35 374 ILE A C 1
ATOM 2717 O O . ILE A 1 393 ? 50.891 30.204 74.066 1.00 44.23 374 ILE A O 1
ATOM 2722 N N . GLU A 1 394 ? 52.614 31.278 73.092 1.00 54.52 375 GLU A N 1
ATOM 2723 C CA . GLU A 1 394 ? 52.549 30.419 71.913 1.00 40.05 375 GLU A CA 1
ATOM 2724 C C . GLU A 1 394 ? 52.793 28.958 72.282 1.00 36.46 375 GLU A C 1
ATOM 2725 O O . GLU A 1 394 ? 52.048 28.065 71.856 1.00 34.80 375 GLU A O 1
ATOM 2731 N N . TRP A 1 395 ? 53.821 28.699 73.099 1.00 33.55 376 TRP A N 1
ATOM 2732 C CA . TRP A 1 395 ? 54.162 27.315 73.427 1.00 37.37 376 TRP A CA 1
ATOM 2733 C C . TRP A 1 395 ? 53.064 26.657 74.259 1.00 50.49 376 TRP A C 1
ATOM 2734 O O . TRP A 1 395 ? 52.777 25.463 74.093 1.00 56.48 376 TRP A O 1
ATOM 2745 N N . SER A 1 396 ? 52.424 27.424 75.143 1.00 38.50 377 SER A N 1
ATOM 2746 C CA . SER A 1 396 ? 51.292 26.900 75.893 1.00 36.87 377 SER A CA 1
ATOM 2747 C C . SER A 1 396 ? 50.141 26.541 74.964 1.00 50.07 377 SER A C 1
ATOM 2748 O O . SER A 1 396 ? 49.486 25.508 75.147 1.00 49.98 377 SER A O 1
ATOM 2751 N N . GLN A 1 397 ? 49.878 27.383 73.959 1.00 51.37 378 GLN A N 1
ATOM 2752 C CA . GLN A 1 397 ? 48.830 27.050 72.998 1.00 40.65 378 GLN A CA 1
ATOM 2753 C C . GLN A 1 397 ? 49.154 25.757 72.259 1.00 44.46 378 GLN A C 1
ATOM 2754 O O . GLN A 1 397 ? 48.264 24.925 72.023 1.00 49.85 378 GLN A O 1
ATOM 2760 N N . GLU A 1 398 ? 50.422 25.575 71.881 1.00 38.70 379 GLU A N 1
ATOM 2761 C CA . GLU A 1 398 ? 50.825 24.328 71.233 1.00 35.13 379 GLU A CA 1
ATOM 2762 C C . GLU A 1 398 ? 50.552 23.134 72.138 1.00 34.06 379 GLU A C 1
ATOM 2763 O O . GLU A 1 398 ? 49.967 22.128 71.709 1.00 43.47 379 GLU A O 1
ATOM 2769 N N . GLY A 1 399 ? 50.946 23.246 73.408 1.00 46.00 380 GLY A N 1
ATOM 2770 C CA . GLY A 1 399 ? 50.679 22.176 74.358 1.00 42.56 380 GLY A CA 1
ATOM 2771 C C . GLY A 1 399 ? 49.202 21.850 74.472 1.00 44.14 380 GLY A C 1
ATOM 2772 O O . GLY A 1 399 ? 48.810 20.680 74.458 1.00 38.18 380 GLY A O 1
ATOM 2773 N N . PHE A 1 400 ? 48.362 22.884 74.584 1.00 37.43 381 PHE A N 1
ATOM 2774 C CA . PHE A 1 400 ? 46.921 22.663 74.689 1.00 45.22 381 PHE A CA 1
ATOM 2775 C C . PHE A 1 400 ? 46.393 21.920 73.468 1.00 45.32 381 PHE A C 1
ATOM 2776 O O . PHE A 1 400 ? 45.679 20.918 73.598 1.00 41.26 381 PHE A O 1
ATOM 2784 N N . GLU A 1 401 ? 46.752 22.385 72.268 1.00 38.93 382 GLU A N 1
ATOM 2785 C CA . GLU A 1 401 ? 46.277 21.716 71.059 1.00 49.15 382 GLU A CA 1
ATOM 2786 C C . GLU A 1 401 ? 46.772 20.279 70.971 1.00 44.70 382 GLU A C 1
ATOM 2787 O O . GLU A 1 401 ? 46.136 19.452 70.308 1.00 38.65 382 GLU A O 1
ATOM 2793 N N . GLN A 1 402 ? 47.880 19.964 71.642 1.00 43.28 383 GLN A N 1
ATOM 2794 C CA . GLN A 1 402 ? 48.439 18.620 71.556 1.00 42.70 383 GLN A CA 1
ATOM 2795 C C . GLN A 1 402 ? 47.514 17.577 72.187 1.00 55.93 383 GLN A C 1
ATOM 2796 O O . GLN A 1 402 ? 47.380 16.465 71.662 1.00 55.30 383 GLN A O 1
ATOM 2802 N N . LYS A 1 403 ? 46.853 17.919 73.296 1.00 52.13 384 LYS A N 1
ATOM 2803 C CA . LYS A 1 403 ? 45.995 16.975 74.023 1.00 63.78 384 LYS A CA 1
ATOM 2804 C C . LYS A 1 403 ? 44.837 17.732 74.661 1.00 63.50 384 LYS A C 1
ATOM 2805 O O . LYS A 1 403 ? 44.793 17.933 75.881 1.00 45.73 384 LYS A O 1
ATOM 2811 N N . PRO A 1 404 ? 43.849 18.140 73.859 1.00 59.10 385 PRO A N 1
ATOM 2812 C CA . PRO A 1 404 ? 42.828 19.078 74.361 1.00 52.51 385 PRO A CA 1
ATOM 2813 C C . PRO A 1 404 ? 41.933 18.528 75.464 1.00 55.36 385 PRO A C 1
ATOM 2814 O O . PRO A 1 404 ? 41.135 19.300 76.010 1.00 64.02 385 PRO A O 1
ATOM 2818 N N . THR A 1 405 ? 42.034 17.246 75.824 1.00 53.37 386 THR A N 1
ATOM 2819 C CA . THR A 1 405 ? 41.233 16.712 76.922 1.00 45.41 386 THR A CA 1
ATOM 2820 C C . THR A 1 405 ? 41.883 16.910 78.283 1.00 43.48 386 THR A C 1
ATOM 2821 O O . THR A 1 405 ? 41.208 16.743 79.303 1.00 53.63 386 THR A O 1
ATOM 2825 N N . HIS A 1 406 ? 43.164 17.254 78.327 1.00 43.50 387 HIS A N 1
ATOM 2826 C CA . HIS A 1 406 ? 43.869 17.411 79.589 1.00 40.65 387 HIS A CA 1
ATOM 2827 C C . HIS A 1 406 ? 43.447 18.730 80.233 1.00 51.22 387 HIS A C 1
ATOM 2828 O O . HIS A 1 406 ? 42.557 19.435 79.749 1.00 54.65 387 HIS A O 1
ATOM 2835 N N . ARG A 1 407 ? 44.103 19.086 81.333 1.00 53.41 388 ARG A N 1
ATOM 2836 C CA . ARG A 1 407 ? 43.731 20.258 82.106 1.00 43.27 388 ARG A CA 1
ATOM 2837 C C . ARG A 1 407 ? 44.979 20.853 82.735 1.00 42.82 388 ARG A C 1
ATOM 2838 O O . ARG A 1 407 ? 45.945 20.143 83.031 1.00 59.27 388 ARG A O 1
ATOM 2846 N N . THR A 1 408 ? 44.948 22.162 82.946 1.00 44.16 389 THR A N 1
ATOM 2847 C CA . THR A 1 408 ? 46.019 22.806 83.684 1.00 49.14 389 THR A CA 1
ATOM 2848 C C . THR A 1 408 ? 45.752 22.682 85.181 1.00 65.32 389 THR A C 1
ATOM 2849 O O . THR A 1 408 ? 44.683 22.247 85.618 1.00 74.16 389 THR A O 1
ATOM 2853 N N . VAL A 1 409 ? 46.745 23.065 85.975 1.00 65.76 390 VAL A N 1
ATOM 2854 C CA . VAL A 1 409 ? 46.647 23.031 87.427 1.00 59.33 390 VAL A CA 1
ATOM 2855 C C . VAL A 1 409 ? 47.037 24.416 87.915 1.00 55.06 390 VAL A C 1
ATOM 2856 O O . VAL A 1 409 ? 48.225 24.757 87.951 1.00 51.71 390 VAL A O 1
ATOM 2860 N N . ILE A 1 410 ? 46.044 25.230 88.260 1.00 55.07 391 ILE A N 1
ATOM 2861 C CA . ILE A 1 410 ? 46.339 26.526 88.848 1.00 64.38 391 ILE A CA 1
ATOM 2862 C C . ILE A 1 410 ? 45.903 26.467 90.303 1.00 61.86 391 ILE A C 1
ATOM 2863 O O . ILE A 1 410 ? 44.849 26.991 90.680 1.00 59.08 391 ILE A O 1
ATOM 2868 N N . GLU A 1 411 ? 46.739 25.852 91.134 1.00 55.08 392 GLU A N 1
ATOM 2869 C CA . GLU A 1 411 ? 46.421 25.606 92.533 1.00 55.99 392 GLU A CA 1
ATOM 2870 C C . GLU A 1 411 ? 47.370 26.334 93.466 1.00 54.67 392 GLU A C 1
ATOM 2871 O O . GLU A 1 411 ? 47.330 26.110 94.680 1.00 50.00 392 GLU A O 1
ATOM 2877 N N . MET A 1 412 ? 48.221 27.201 92.931 1.00 60.27 393 MET A N 1
ATOM 2878 C CA . MET A 1 412 ? 49.167 27.914 93.770 1.00 53.67 393 MET A CA 1
ATOM 2879 C C . MET A 1 412 ? 48.407 28.903 94.638 1.00 49.00 393 MET A C 1
ATOM 2880 O O . MET A 1 412 ? 47.563 29.656 94.144 1.00 58.16 393 MET A O 1
ATOM 2885 N N . GLY A 1 413 ? 48.705 28.897 95.933 1.00 53.71 394 GLY A N 1
ATOM 2886 C CA . GLY A 1 413 ? 47.905 29.632 96.885 1.00 47.60 394 GLY A CA 1
ATOM 2887 C C . GLY A 1 413 ? 46.595 28.969 97.243 1.00 50.22 394 GLY A C 1
ATOM 2888 O O . GLY A 1 413 ? 45.736 29.618 97.852 1.00 61.22 394 GLY A O 1
ATOM 2889 N N . GLY A 1 414 ? 46.407 27.703 96.883 1.00 46.13 395 GLY A N 1
ATOM 2890 C CA . GLY A 1 414 ? 45.187 27.008 97.234 1.00 56.05 395 GLY A CA 1
ATOM 2891 C C . GLY A 1 414 ? 44.109 27.077 96.173 1.00 65.62 395 GLY A C 1
ATOM 2892 O O . GLY A 1 414 ? 44.397 27.207 94.981 1.00 70.50 395 GLY A O 1
ATOM 2893 N N . HIS A 1 415 ? 42.856 26.978 96.611 1.00 63.09 396 HIS A N 1
ATOM 2894 C CA . HIS A 1 415 ? 41.695 27.111 95.746 1.00 58.58 396 HIS A CA 1
ATOM 2895 C C . HIS A 1 415 ? 40.957 28.419 95.985 1.00 60.06 396 HIS A C 1
ATOM 2896 O O . HIS A 1 415 ? 39.932 28.669 95.340 1.00 53.19 396 HIS A O 1
ATOM 2903 N N . GLU A 1 416 ? 41.455 29.256 96.892 1.00 63.44 397 GLU A N 1
ATOM 2904 C CA . GLU A 1 416 ? 40.778 30.490 97.257 1.00 74.63 397 GLU A CA 1
ATOM 2905 C C . GLU A 1 416 ? 40.849 31.513 96.126 1.00 64.13 397 GLU A C 1
ATOM 2906 O O . GLU A 1 416 ? 41.821 31.574 95.368 1.00 61.11 397 GLU A O 1
ATOM 2912 N N . ILE A 1 417 ? 39.787 32.307 96.007 1.00 53.57 398 ILE A N 1
ATOM 2913 C CA . ILE A 1 417 ? 39.718 33.433 95.083 1.00 45.52 398 ILE A CA 1
ATOM 2914 C C . ILE A 1 417 ? 39.546 34.691 95.923 1.00 48.43 398 ILE A C 1
ATOM 2915 O O . ILE A 1 417 ? 38.493 34.887 96.541 1.00 64.19 398 ILE A O 1
ATOM 2920 N N . GLY A 1 418 ? 40.564 35.547 95.951 1.00 49.36 399 GLY A N 1
ATOM 2921 C CA . GLY A 1 418 ? 40.467 36.772 96.725 1.00 42.93 399 GLY A CA 1
ATOM 2922 C C . GLY A 1 418 ? 41.742 37.588 96.792 1.00 48.83 399 GLY A C 1
ATOM 2923 O O . GLY A 1 418 ? 42.826 37.083 96.488 1.00 67.15 399 GLY A O 1
ATOM 2924 N N . ASP A 1 419 ? 41.624 38.848 97.212 1.00 44.44 400 ASP A N 1
ATOM 2925 C CA . ASP A 1 419 ? 42.782 39.730 97.317 1.00 53.18 400 ASP A CA 1
ATOM 2926 C C . ASP A 1 419 ? 43.786 39.195 98.333 1.00 55.49 400 ASP A C 1
ATOM 2927 O O . ASP A 1 419 ? 43.417 38.799 99.442 1.00 61.95 400 ASP A O 1
ATOM 2932 N N . THR A 1 420 ? 45.056 39.161 97.946 1.00 62.27 401 THR A N 1
ATOM 2933 C CA . THR A 1 420 ? 46.132 38.671 98.796 1.00 61.86 401 THR A CA 1
ATOM 2934 C C . THR A 1 420 ? 47.136 39.787 99.058 1.00 61.97 401 THR A C 1
ATOM 2935 O O . THR A 1 420 ? 47.086 40.858 98.445 1.00 61.09 401 THR A O 1
ATOM 2939 N N . ASP A 1 421 ? 48.043 39.528 100.004 1.00 56.48 402 ASP A N 1
ATOM 2940 C CA . ASP A 1 421 ? 49.114 40.455 100.353 1.00 59.33 402 ASP A CA 1
ATOM 2941 C C . ASP A 1 421 ? 50.497 39.947 99.938 1.00 64.53 402 ASP A C 1
ATOM 2942 O O . ASP A 1 421 ? 51.511 40.447 100.438 1.00 66.20 402 ASP A O 1
ATOM 2947 N N . HIS A 1 422 ? 50.558 38.975 99.024 1.00 62.14 403 HIS A N 1
ATOM 2948 C CA . HIS A 1 422 ? 51.807 38.396 98.530 1.00 69.45 403 HIS A CA 1
ATOM 2949 C C . HIS A 1 422 ? 51.642 38.074 97.044 1.00 73.07 403 HIS A C 1
ATOM 2950 O O . HIS A 1 422 ? 50.539 38.191 96.500 1.00 67.09 403 HIS A O 1
ATOM 2957 N N . MET A 1 423 ? 52.725 37.643 96.371 1.00 76.49 404 MET A N 1
ATOM 2958 C CA . MET A 1 423 ? 52.621 37.377 94.936 1.00 60.74 404 MET A CA 1
ATOM 2959 C C . MET A 1 423 ? 52.483 35.882 94.706 1.00 65.13 404 MET A C 1
ATOM 2960 O O . MET A 1 423 ? 52.413 35.430 93.560 1.00 76.34 404 MET A O 1
ATOM 2965 N N . VAL A 1 424 ? 52.435 35.096 95.772 1.00 61.23 405 VAL A N 1
ATOM 2966 C CA . VAL A 1 424 ? 52.631 33.668 95.585 1.00 54.94 405 VAL A CA 1
ATOM 2967 C C . VAL A 1 424 ? 51.285 32.981 95.495 1.00 48.26 405 VAL A C 1
ATOM 2968 O O . VAL A 1 424 ? 50.920 32.185 96.366 1.00 63.55 405 VAL A O 1
ATOM 2972 N N . THR A 1 425 ? 50.551 33.261 94.428 1.00 42.11 406 THR A N 1
ATOM 2973 C CA . THR A 1 425 ? 49.229 32.684 94.301 1.00 54.34 406 THR A CA 1
ATOM 2974 C C . THR A 1 425 ? 48.793 32.793 92.853 1.00 47.23 406 THR A C 1
ATOM 2975 O O . THR A 1 425 ? 49.212 33.702 92.135 1.00 48.84 406 THR A O 1
ATOM 2979 N N . GLU A 1 426 ? 47.954 31.851 92.431 1.00 48.63 407 GLU A N 1
ATOM 2980 C CA . GLU A 1 426 ? 47.311 31.917 91.127 1.00 58.76 407 GLU A CA 1
ATOM 2981 C C . GLU A 1 426 ? 45.851 32.340 91.243 1.00 59.13 407 GLU A C 1
ATOM 2982 O O . GLU A 1 426 ? 45.027 31.988 90.392 1.00 46.34 407 GLU A O 1
ATOM 2988 N N . THR A 1 427 ? 45.527 33.122 92.276 1.00 63.58 408 THR A N 1
ATOM 2989 C CA . THR A 1 427 ? 44.133 33.424 92.577 1.00 59.49 408 THR A CA 1
ATOM 2990 C C . THR A 1 427 ? 43.491 34.300 91.509 1.00 53.18 408 THR A C 1
ATOM 2991 O O . THR A 1 427 ? 42.277 34.214 91.297 1.00 63.34 408 THR A O 1
ATOM 2995 N N . LEU A 1 428 ? 44.272 35.138 90.823 1.00 47.29 409 LEU A N 1
ATOM 2996 C CA . LEU A 1 428 ? 43.686 35.975 89.781 1.00 44.69 409 LEU A CA 1
ATOM 2997 C C . LEU A 1 428 ? 43.211 35.136 88.602 1.00 47.36 409 LEU A C 1
ATOM 2998 O O . LEU A 1 428 ? 42.154 35.408 88.023 1.00 42.70 409 LEU A O 1
ATOM 3003 N N . ILE A 1 429 ? 43.956 34.088 88.259 1.00 42.83 410 ILE A N 1
ATOM 3004 C CA . ILE A 1 429 ? 43.528 33.200 87.186 1.00 47.66 410 ILE A CA 1
ATOM 3005 C C . ILE A 1 429 ? 42.325 32.374 87.625 1.00 43.15 410 ILE A C 1
ATOM 3006 O O . ILE A 1 429 ? 41.398 32.133 86.840 1.00 56.39 410 ILE A O 1
ATOM 3011 N N . ARG A 1 430 ? 42.320 31.926 88.881 1.00 42.61 411 ARG A N 1
ATOM 3012 C CA . ARG A 1 430 ? 41.176 31.177 89.389 1.00 53.71 411 ARG A CA 1
ATOM 3013 C C . ARG A 1 430 ? 39.916 32.034 89.380 1.00 56.85 411 ARG A C 1
ATOM 3014 O O . ARG A 1 430 ? 38.831 31.555 89.033 1.00 55.41 411 ARG A O 1
ATOM 3022 N N . GLY A 1 431 ? 40.045 33.315 89.726 1.00 36.48 412 GLY A N 1
ATOM 3023 C CA . GLY A 1 431 ? 38.900 34.203 89.647 1.00 44.34 412 GLY A CA 1
ATOM 3024 C C . GLY A 1 431 ? 38.482 34.482 88.218 1.00 47.96 412 GLY A C 1
ATOM 3025 O O . GLY A 1 431 ? 37.285 34.528 87.906 1.00 65.09 412 GLY A O 1
ATOM 3026 N N . MET A 1 432 ? 39.461 34.690 87.337 1.00 40.80 413 MET A N 1
ATOM 3027 C CA . MET A 1 432 ? 39.174 34.856 85.920 1.00 41.09 413 MET A CA 1
ATOM 3028 C C . MET A 1 432 ? 38.328 33.705 85.407 1.00 42.45 413 MET A C 1
ATOM 3029 O O . MET A 1 432 ? 37.309 33.911 84.746 1.00 45.89 413 MET A O 1
ATOM 3034 N N . TYR A 1 433 ? 38.712 32.477 85.739 1.00 52.24 414 TYR A N 1
ATOM 3035 C CA . TYR A 1 433 ? 37.982 31.344 85.189 1.00 54.84 414 TYR A CA 1
ATOM 3036 C C . TYR A 1 433 ? 36.703 31.027 85.955 1.00 52.04 414 TYR A C 1
ATOM 3037 O O . TYR A 1 433 ? 35.796 30.424 85.379 1.00 57.90 414 TYR A O 1
ATOM 3046 N N . ASP A 1 434 ? 36.584 31.450 87.214 1.00 49.46 415 ASP A N 1
ATOM 3047 C CA . ASP A 1 434 ? 35.270 31.481 87.851 1.00 58.09 415 ASP A CA 1
ATOM 3048 C C . ASP A 1 434 ? 34.307 32.348 87.042 1.00 63.87 415 ASP A C 1
ATOM 3049 O O . ASP A 1 434 ? 33.207 31.909 86.663 1.00 60.45 415 ASP A O 1
ATOM 3054 N N . TYR A 1 435 ? 34.725 33.583 86.748 1.00 62.67 416 TYR A N 1
ATOM 3055 C CA . TYR A 1 435 ? 33.914 34.473 85.921 1.00 53.90 416 TYR A CA 1
ATOM 3056 C C . TYR A 1 435 ? 33.654 33.867 84.547 1.00 56.41 416 TYR A C 1
ATOM 3057 O O . TYR A 1 435 ? 32.554 33.999 83.995 1.00 58.04 416 TYR A O 1
ATOM 3066 N N . TRP A 1 436 ? 34.663 33.204 83.980 1.00 56.82 417 TRP A N 1
ATOM 3067 C CA . TRP A 1 436 ? 34.533 32.594 82.661 1.00 58.49 417 TRP A CA 1
ATOM 3068 C C . TRP A 1 436 ? 33.460 31.513 82.658 1.00 54.87 417 TRP A C 1
ATOM 3069 O O . TRP A 1 436 ? 32.571 31.507 81.797 1.00 49.90 417 TRP A O 1
ATOM 3080 N N . ARG A 1 437 ? 33.525 30.592 83.624 1.00 48.64 418 ARG A N 1
ATOM 3081 C CA . ARG A 1 437 ? 32.513 29.547 83.721 1.00 52.44 418 ARG A CA 1
ATOM 3082 C C . ARG A 1 437 ? 31.129 30.147 83.885 1.00 55.77 418 ARG A C 1
ATOM 3083 O O . ARG A 1 437 ? 30.171 29.695 83.244 1.00 52.97 418 ARG A O 1
ATOM 3091 N N . LYS A 1 438 ? 31.009 31.190 84.712 1.00 55.45 419 LYS A N 1
ATOM 3092 C CA . LYS A 1 438 ? 29.698 31.790 84.940 1.00 56.89 419 LYS A CA 1
ATOM 3093 C C . LYS A 1 438 ? 29.137 32.418 83.667 1.00 58.58 419 LYS A C 1
ATOM 3094 O O . LYS A 1 438 ? 27.975 32.190 83.308 1.00 57.95 419 LYS A O 1
ATOM 3100 N N . VAL A 1 439 ? 29.957 33.190 82.952 1.00 51.89 420 VAL A N 1
ATOM 3101 C CA . VAL A 1 439 ? 29.457 33.890 81.771 1.00 50.33 420 VAL A CA 1
ATOM 3102 C C . VAL A 1 439 ? 29.215 32.914 80.626 1.00 57.51 420 VAL A C 1
ATOM 3103 O O . VAL A 1 439 ? 28.327 33.129 79.791 1.00 56.08 420 VAL A O 1
ATOM 3107 N N . MET A 1 440 ? 29.962 31.815 80.579 1.00 61.29 421 MET A N 1
ATOM 3108 C CA . MET A 1 440 ? 29.887 30.889 79.461 1.00 60.61 421 MET A CA 1
ATOM 3109 C C . MET A 1 440 ? 29.048 29.658 79.768 1.00 56.65 421 MET A C 1
ATOM 3110 O O . MET A 1 440 ? 28.836 28.831 78.874 1.00 54.19 421 MET A O 1
ATOM 3115 N N . GLY A 1 441 ? 28.544 29.528 80.992 1.00 48.10 422 GLY A N 1
ATOM 3116 C CA . GLY A 1 441 ? 27.702 28.401 81.337 1.00 50.67 422 GLY A CA 1
ATOM 3117 C C . GLY A 1 441 ? 28.389 27.069 81.123 1.00 51.15 422 GLY A C 1
ATOM 3118 O O . GLY A 1 441 ? 27.867 26.205 80.416 1.00 58.32 422 GLY A O 1
ATOM 3119 N N . GLU A 1 442 ? 29.560 26.891 81.725 1.00 47.54 423 GLU A N 1
ATOM 3120 C CA . GLU A 1 442 ? 30.314 25.651 81.582 1.00 55.41 423 GLU A CA 1
ATOM 3121 C C . GLU A 1 442 ? 30.676 25.079 82.943 1.00 43.57 423 GLU A C 1
ATOM 3122 O O . GLU A 1 442 ? 30.914 25.827 83.889 1.00 43.40 423 GLU A O 1
ATOM 3128 N N . PRO B 1 28 ? 25.821 14.176 43.363 1.00 67.95 9 PRO C N 1
ATOM 3129 C CA . PRO B 1 28 ? 26.165 14.334 44.781 1.00 60.87 9 PRO C CA 1
ATOM 3130 C C . PRO B 1 28 ? 27.662 14.171 45.028 1.00 67.53 9 PRO C C 1
ATOM 3131 O O . PRO B 1 28 ? 28.128 13.056 45.260 1.00 70.70 9 PRO C O 1
ATOM 3135 N N . VAL B 1 29 ? 28.400 15.279 44.993 1.00 70.05 10 VAL C N 1
ATOM 3136 C CA . VAL B 1 29 ? 29.858 15.215 45.033 1.00 56.30 10 VAL C CA 1
ATOM 3137 C C . VAL B 1 29 ? 30.406 15.158 46.461 1.00 68.25 10 VAL C C 1
ATOM 3138 O O . VAL B 1 29 ? 31.446 14.531 46.696 1.00 76.17 10 VAL C O 1
ATOM 3142 N N . PHE B 1 30 ? 29.709 15.757 47.434 1.00 66.17 11 PHE C N 1
ATOM 3143 C CA . PHE B 1 30 ? 30.190 15.761 48.809 1.00 56.11 11 PHE C CA 1
ATOM 3144 C C . PHE B 1 30 ? 29.380 14.793 49.657 1.00 69.80 11 PHE C C 1
ATOM 3145 O O . PHE B 1 30 ? 28.142 14.794 49.597 1.00 68.05 11 PHE C O 1
ATOM 3153 N N . PRO B 1 31 ? 30.046 13.969 50.461 1.00 73.45 12 PRO C N 1
ATOM 3154 C CA . PRO B 1 31 ? 29.343 12.910 51.193 1.00 77.33 12 PRO C CA 1
ATOM 3155 C C . PRO B 1 31 ? 28.492 13.441 52.338 1.00 81.84 12 PRO C C 1
ATOM 3156 O O . PRO B 1 31 ? 28.759 14.499 52.917 1.00 82.47 12 PRO C O 1
ATOM 3160 N N . GLN B 1 32 ? 27.471 12.654 52.677 1.00 82.45 13 GLN C N 1
ATOM 3161 C CA . GLN B 1 32 ? 26.571 12.918 53.793 1.00 85.89 13 GLN C CA 1
ATOM 3162 C C . GLN B 1 32 ? 26.398 11.595 54.518 1.00 89.26 13 GLN C C 1
ATOM 3163 O O . GLN B 1 32 ? 25.741 10.685 54.001 1.00 96.54 13 GLN C O 1
ATOM 3169 N N . ASP B 1 33 ? 26.987 11.492 55.709 1.00 89.93 14 ASP C N 1
ATOM 3170 C CA . ASP B 1 33 ? 27.002 10.249 56.472 1.00 94.03 14 ASP C CA 1
ATOM 3171 C C . ASP B 1 33 ? 27.391 9.081 55.572 1.00 93.73 14 ASP C C 1
ATOM 3172 O O . ASP B 1 33 ? 26.555 8.213 55.285 1.00 88.99 14 ASP C O 1
ATOM 3177 N N . PRO B 1 34 ? 28.637 9.024 55.110 1.00 83.07 15 PRO C N 1
ATOM 3178 C CA . PRO B 1 34 ? 29.007 8.029 54.101 1.00 80.14 15 PRO C CA 1
ATOM 3179 C C . PRO B 1 34 ? 29.280 6.662 54.710 1.00 73.03 15 PRO C C 1
ATOM 3180 O O . PRO B 1 34 ? 29.675 6.529 55.871 1.00 71.73 15 PRO C O 1
ATOM 3184 N N . LYS B 1 35 ? 29.072 5.635 53.892 1.00 64.02 16 LYS C N 1
ATOM 3185 C CA . LYS B 1 35 ? 29.353 4.261 54.276 1.00 64.51 16 LYS C CA 1
ATOM 3186 C C . LYS B 1 35 ? 30.279 3.649 53.237 1.00 68.87 16 LYS C C 1
ATOM 3187 O O . LYS B 1 35 ? 30.162 3.942 52.043 1.00 73.81 16 LYS C O 1
ATOM 3193 N N . TRP B 1 36 ? 31.204 2.813 53.699 1.00 76.17 17 TRP C N 1
ATOM 3194 C CA . TRP B 1 36 ? 32.216 2.255 52.815 1.00 78.63 17 TRP C CA 1
ATOM 3195 C C . TRP B 1 36 ? 31.544 1.451 51.704 1.00 83.72 17 TRP C C 1
ATOM 3196 O O . TRP B 1 36 ? 30.530 0.785 51.947 1.00 85.25 17 TRP C O 1
ATOM 3207 N N . PRO B 1 37 ? 32.081 1.478 50.475 1.00 81.24 18 PRO C N 1
ATOM 3208 C CA . PRO B 1 37 ? 31.408 0.764 49.379 1.00 82.23 18 PRO C CA 1
ATOM 3209 C C . PRO B 1 37 ? 31.469 -0.740 49.594 1.00 88.44 18 PRO C C 1
ATOM 3210 O O . PRO B 1 37 ? 32.297 -1.448 49.008 1.00 95.29 18 PRO C O 1
ATOM 3214 N N . GLY B 1 38 ? 30.564 -1.223 50.451 1.00 90.57 19 GLY C N 1
ATOM 3215 C CA . GLY B 1 38 ? 30.498 -2.678 50.702 1.00 97.51 19 GLY C CA 1
ATOM 3216 C C . GLY B 1 38 ? 31.546 -3.225 51.657 1.00 101.56 19 GLY C C 1
ATOM 3217 O O . GLY B 1 38 ? 32.182 -2.431 52.354 1.00 100.34 19 GLY C O 1
ATOM 3218 N N . GLU B 1 39 ? 31.652 -4.558 51.735 1.00 98.56 20 GLU C N 1
ATOM 3219 C CA . GLU B 1 39 ? 32.655 -5.257 52.584 1.00 101.89 20 GLU C CA 1
ATOM 3220 C C . GLU B 1 39 ? 33.837 -5.680 51.702 1.00 91.14 20 GLU C C 1
ATOM 3221 O O . GLU B 1 39 ? 33.713 -5.596 50.488 1.00 98.13 20 GLU C O 1
ATOM 3227 N N . GLY B 1 40 ? 34.934 -6.132 52.307 1.00 75.19 21 GLY C N 1
ATOM 3228 C CA . GLY B 1 40 ? 36.203 -6.362 51.584 1.00 74.67 21 GLY C CA 1
ATOM 3229 C C . GLY B 1 40 ? 36.949 -5.032 51.554 1.00 77.56 21 GLY C C 1
ATOM 3230 O O . GLY B 1 40 ? 36.556 -4.074 52.232 1.00 69.10 21 GLY C O 1
ATOM 3231 N N . SER B 1 41 ? 37.993 -4.947 50.759 1.00 82.89 22 SER C N 1
ATOM 3232 C CA . SER B 1 41 ? 38.773 -3.699 50.764 1.00 70.08 22 SER C CA 1
ATOM 3233 C C . SER B 1 41 ? 39.389 -3.540 49.389 1.00 72.59 22 SER C C 1
ATOM 3234 O O . SER B 1 41 ? 40.572 -3.327 49.318 1.00 74.92 22 SER C O 1
ATOM 3237 N N . SER B 1 42 ? 38.593 -3.747 48.349 1.00 73.72 23 SER C N 1
ATOM 3238 C CA . SER B 1 42 ? 39.105 -3.550 47.000 1.00 67.02 23 SER C CA 1
ATOM 3239 C C . SER B 1 42 ? 38.727 -2.200 46.407 1.00 68.82 23 SER C C 1
ATOM 3240 O O . SER B 1 42 ? 39.140 -1.901 45.283 1.00 90.26 23 SER C O 1
ATOM 3243 N N . ARG B 1 43 ? 37.969 -1.373 47.127 1.00 64.30 24 ARG C N 1
ATOM 3244 C CA . ARG B 1 43 ? 37.628 -0.027 46.665 1.00 72.79 24 ARG C CA 1
ATOM 3245 C C . ARG B 1 43 ? 37.657 0.914 47.865 1.00 73.50 24 ARG C C 1
ATOM 3246 O O . ARG B 1 43 ? 36.808 0.808 48.756 1.00 79.09 24 ARG C O 1
ATOM 3254 N N . VAL B 1 44 ? 38.616 1.832 47.879 1.00 58.98 25 VAL C N 1
ATOM 3255 C CA . VAL B 1 44 ? 38.755 2.793 48.979 1.00 58.39 25 VAL C CA 1
ATOM 3256 C C . VAL B 1 44 ? 38.014 4.073 48.581 1.00 59.05 25 VAL C C 1
ATOM 3257 O O . VAL B 1 44 ? 38.339 4.668 47.549 1.00 54.43 25 VAL C O 1
ATOM 3261 N N . PRO B 1 45 ? 37.037 4.518 49.378 1.00 68.22 26 PRO C N 1
ATOM 3262 C CA . PRO B 1 45 ? 36.355 5.777 49.055 1.00 62.65 26 PRO C CA 1
ATOM 3263 C C . PRO B 1 45 ? 37.283 6.965 49.226 1.00 56.87 26 PRO C C 1
ATOM 3264 O O . PRO B 1 45 ? 38.224 6.944 50.023 1.00 51.38 26 PRO C O 1
ATOM 3268 N N . PHE B 1 46 ? 37.020 8.004 48.432 1.00 61.55 27 PHE C N 1
ATOM 3269 C CA . PHE B 1 46 ? 37.858 9.197 48.484 1.00 59.75 27 PHE C CA 1
ATOM 3270 C C . PHE B 1 46 ? 37.789 9.873 49.848 1.00 56.81 27 PHE C C 1
ATOM 3271 O O . PHE B 1 46 ? 38.793 10.425 50.316 1.00 58.36 27 PHE C O 1
ATOM 3279 N N . TRP B 1 47 ? 36.633 9.817 50.520 1.00 55.91 28 TRP C N 1
ATOM 3280 C CA . TRP B 1 47 ? 36.516 10.530 51.787 1.00 56.54 28 TRP C CA 1
ATOM 3281 C C . TRP B 1 47 ? 37.381 9.922 52.880 1.00 56.05 28 TRP C C 1
ATOM 3282 O O . TRP B 1 47 ? 37.698 10.616 53.854 1.00 58.18 28 TRP C O 1
ATOM 3293 N N . ALA B 1 48 ? 37.872 8.695 52.686 1.00 55.28 29 ALA C N 1
ATOM 3294 C CA . ALA B 1 48 ? 38.822 8.129 53.631 1.00 51.03 29 ALA C CA 1
ATOM 3295 C C . ALA B 1 48 ? 40.084 8.969 53.720 1.00 49.92 29 ALA C C 1
ATOM 3296 O O . ALA B 1 48 ? 40.839 8.836 54.689 1.00 59.19 29 ALA C O 1
ATOM 3298 N N . TYR B 1 49 ? 40.326 9.828 52.730 1.00 49.84 30 TYR C N 1
ATOM 3299 C CA . TYR B 1 49 ? 41.473 10.719 52.731 1.00 48.71 30 TYR C CA 1
ATOM 3300 C C . TYR B 1 49 ? 41.111 12.172 53.002 1.00 55.87 30 TYR C C 1
ATOM 3301 O O . TYR B 1 49 ? 42.020 12.981 53.220 1.00 51.92 30 TYR C O 1
ATOM 3310 N N . THR B 1 50 ? 39.823 12.533 52.984 1.00 53.29 31 THR C N 1
ATOM 3311 C CA . THR B 1 50 ? 39.443 13.941 53.008 1.00 45.84 31 THR C CA 1
ATOM 3312 C C . THR B 1 50 ? 38.679 14.367 54.252 1.00 52.11 31 THR C C 1
ATOM 3313 O O . THR B 1 50 ? 38.319 15.546 54.356 1.00 48.06 31 THR C O 1
ATOM 3317 N N . ARG B 1 51 ? 38.420 13.461 55.193 1.00 50.62 32 ARG C N 1
ATOM 3318 C CA . ARG B 1 51 ? 37.590 13.757 56.354 1.00 41.28 32 ARG C CA 1
ATOM 3319 C C . ARG B 1 51 ? 38.480 13.974 57.571 1.00 46.68 32 ARG C C 1
ATOM 3320 O O . ARG B 1 51 ? 39.274 13.096 57.930 1.00 49.41 32 ARG C O 1
ATOM 3328 N N . GLU B 1 52 ? 38.326 15.132 58.219 1.00 35.57 33 GLU C N 1
ATOM 3329 C CA . GLU B 1 52 ? 39.161 15.457 59.371 1.00 48.88 33 GLU C CA 1
ATOM 3330 C C . GLU B 1 52 ? 38.721 14.719 60.629 1.00 45.35 33 GLU C C 1
ATOM 3331 O O . GLU B 1 52 ? 39.560 14.406 61.479 1.00 58.06 33 GLU C O 1
ATOM 3337 N N . ASP B 1 53 ? 37.424 14.438 60.774 1.00 40.44 34 ASP C N 1
ATOM 3338 C CA . ASP B 1 53 ? 36.976 13.614 61.893 1.00 49.91 34 ASP C CA 1
ATOM 3339 C C . ASP B 1 53 ? 37.572 12.214 61.797 1.00 60.03 34 ASP C C 1
ATOM 3340 O O . ASP B 1 53 ? 38.013 11.642 62.805 1.00 66.78 34 ASP C O 1
ATOM 3345 N N . LEU B 1 54 ? 37.592 11.647 60.586 1.00 57.93 35 LEU C N 1
ATOM 3346 C CA . LEU B 1 54 ? 38.284 10.383 60.370 1.00 44.54 35 LEU C CA 1
ATOM 3347 C C . LEU B 1 54 ? 39.756 10.500 60.737 1.00 46.57 35 LEU C C 1
ATOM 3348 O O . LEU B 1 54 ? 40.335 9.567 61.294 1.00 61.24 35 LEU C O 1
ATOM 3353 N N . TYR B 1 55 ? 40.381 11.640 60.440 1.00 46.63 36 TYR C N 1
ATOM 3354 C CA . TYR B 1 55 ? 41.795 11.796 60.767 1.00 51.87 36 TYR C CA 1
ATOM 3355 C C . TYR B 1 55 ? 42.014 11.854 62.275 1.00 61.19 36 TYR C C 1
ATOM 3356 O O . TYR B 1 55 ? 42.994 11.298 62.789 1.00 63.17 36 TYR C O 1
ATOM 3365 N N . LYS B 1 56 ? 41.124 12.536 63.000 1.00 57.62 37 LYS C N 1
ATOM 3366 C CA . LYS B 1 56 ? 41.241 12.570 64.453 1.00 47.84 37 LYS C CA 1
ATOM 3367 C C . LYS B 1 56 ? 41.035 11.184 65.047 1.00 43.48 37 LYS C C 1
ATOM 3368 O O . LYS B 1 56 ? 41.742 10.788 65.981 1.00 43.97 37 LYS C O 1
ATOM 3374 N N . ARG B 1 57 ? 40.102 10.410 64.489 1.00 46.55 38 ARG C N 1
ATOM 3375 C CA . ARG B 1 57 ? 39.949 9.024 64.928 1.00 48.23 38 ARG C CA 1
ATOM 3376 C C . ARG B 1 57 ? 41.186 8.196 64.587 1.00 53.27 38 ARG C C 1
ATOM 3377 O O . ARG B 1 57 ? 41.569 7.291 65.342 1.00 57.58 38 ARG C O 1
ATOM 3385 N N . GLU B 1 58 ? 41.820 8.490 63.449 1.00 48.08 39 GLU C N 1
ATOM 3386 C CA . GLU B 1 58 ? 43.064 7.822 63.087 1.00 48.61 39 GLU C CA 1
ATOM 3387 C C . GLU B 1 58 ? 44.144 8.094 64.118 1.00 44.55 39 GLU C C 1
ATOM 3388 O O . GLU B 1 58 ? 44.873 7.183 64.521 1.00 50.60 39 GLU C O 1
ATOM 3394 N N . LEU B 1 59 ? 44.269 9.351 64.542 1.00 52.04 40 LEU C N 1
ATOM 3395 C CA . LEU B 1 59 ? 45.221 9.688 65.596 1.00 52.01 40 LEU C CA 1
ATOM 3396 C C . LEU B 1 59 ? 44.884 8.959 66.893 1.00 60.73 40 LEU C C 1
ATOM 3397 O O . LEU B 1 59 ? 45.779 8.455 67.583 1.00 54.64 40 LEU C O 1
ATOM 3402 N N . GLU B 1 60 ? 43.592 8.877 67.229 1.00 55.96 41 GLU C N 1
ATOM 3403 C CA . GLU B 1 60 ? 43.190 8.241 68.481 1.00 45.21 41 GLU C CA 1
ATOM 3404 C C . GLU B 1 60 ? 43.523 6.753 68.488 1.00 43.74 41 GLU C C 1
ATOM 3405 O O . GLU B 1 60 ? 43.979 6.220 69.506 1.00 56.18 41 GLU C O 1
ATOM 3411 N N . ARG B 1 61 ? 43.299 6.062 67.368 1.00 47.05 42 ARG C N 1
ATOM 3412 C CA . ARG B 1 61 ? 43.325 4.605 67.376 1.00 51.41 42 ARG C CA 1
ATOM 3413 C C . ARG B 1 61 ? 44.549 3.975 66.723 1.00 54.12 42 ARG C C 1
ATOM 3414 O O . ARG B 1 61 ? 44.805 2.791 66.965 1.00 52.80 42 ARG C O 1
ATOM 3422 N N . LEU B 1 62 ? 45.308 4.716 65.914 1.00 54.05 43 LEU C N 1
ATOM 3423 C CA . LEU B 1 62 ? 46.488 4.171 65.251 1.00 55.97 43 LEU C CA 1
ATOM 3424 C C . LEU B 1 62 ? 47.801 4.767 65.726 1.00 56.15 43 LEU C C 1
ATOM 3425 O O . LEU B 1 62 ? 48.831 4.093 65.651 1.00 59.88 43 LEU C O 1
ATOM 3430 N N . PHE B 1 63 ? 47.793 6.007 66.208 1.00 54.60 44 PHE C N 1
ATOM 3431 C CA . PHE B 1 63 ? 49.007 6.665 66.669 1.00 59.22 44 PHE C CA 1
ATOM 3432 C C . PHE B 1 63 ? 49.088 6.789 68.180 1.00 59.56 44 PHE C C 1
ATOM 3433 O O . PHE B 1 63 ? 50.188 6.753 68.731 1.00 55.29 44 PHE C O 1
ATOM 3441 N N . TYR B 1 64 ? 47.954 6.937 68.859 1.00 60.28 45 TYR C N 1
ATOM 3442 C CA . TYR B 1 64 ? 47.930 7.152 70.297 1.00 56.33 45 TYR C CA 1
ATOM 3443 C C . TYR B 1 64 ? 47.508 5.915 71.081 1.00 53.35 45 TYR C C 1
ATOM 3444 O O . TYR B 1 64 ? 47.383 5.993 72.308 1.00 42.79 45 TYR C O 1
ATOM 3453 N N . ALA B 1 65 ? 47.279 4.784 70.414 1.00 60.24 46 ALA C N 1
ATOM 3454 C CA . ALA B 1 65 ? 46.792 3.592 71.096 1.00 59.56 46 ALA C CA 1
ATOM 3455 C C . ALA B 1 65 ? 47.116 2.350 70.277 1.00 62.23 46 ALA C C 1
ATOM 3456 O O . ALA B 1 65 ? 47.064 2.380 69.045 1.00 68.94 46 ALA C O 1
ATOM 3458 N N . ASN B 1 66 ? 47.471 1.272 70.978 1.00 59.49 47 ASN C N 1
ATOM 3459 C CA . ASN B 1 66 ? 47.612 -0.070 70.410 1.00 63.59 47 ASN C CA 1
ATOM 3460 C C . ASN B 1 66 ? 48.716 -0.175 69.365 1.00 61.22 47 ASN C C 1
ATOM 3461 O O . ASN B 1 66 ? 48.716 -1.114 68.559 1.00 59.41 47 ASN C O 1
ATOM 3466 N N . HIS B 1 67 ? 49.670 0.753 69.344 1.00 71.72 48 HIS C N 1
ATOM 3467 C CA . HIS B 1 67 ? 50.705 0.716 68.322 1.00 61.18 48 HIS C CA 1
ATOM 3468 C C . HIS B 1 67 ? 52.017 1.238 68.881 1.00 55.06 48 HIS C C 1
ATOM 3469 O O . HIS B 1 67 ? 52.031 2.184 69.671 1.00 54.27 48 HIS C O 1
ATOM 3476 N N . TRP B 1 68 ? 53.114 0.618 68.454 1.00 62.42 49 TRP C N 1
ATOM 3477 C CA . TRP B 1 68 ? 54.449 1.160 68.667 1.00 58.98 49 TRP C CA 1
ATOM 3478 C C . TRP B 1 68 ? 54.760 2.113 67.523 1.00 51.58 49 TRP C C 1
ATOM 3479 O O . TRP B 1 68 ? 54.572 1.766 66.354 1.00 58.39 49 TRP C O 1
ATOM 3490 N N . CYS B 1 69 ? 55.222 3.311 67.854 1.00 51.05 50 CYS C N 1
ATOM 3491 C CA . CYS B 1 69 ? 55.559 4.301 66.844 1.00 62.40 50 CYS C CA 1
ATOM 3492 C C . CYS B 1 69 ? 57.035 4.663 66.926 1.00 62.28 50 CYS C C 1
ATOM 3493 O O . CYS B 1 69 ? 57.601 4.760 68.019 1.00 61.08 50 CYS C O 1
ATOM 3496 N N . TYR B 1 70 ? 57.644 4.873 65.759 1.00 53.15 51 TYR C N 1
ATOM 3497 C CA . TYR B 1 70 ? 59.076 5.124 65.686 1.00 48.44 51 TYR C CA 1
ATOM 3498 C C . TYR B 1 70 ? 59.400 6.467 66.319 1.00 47.12 51 TYR C C 1
ATOM 3499 O O . TYR B 1 70 ? 58.732 7.468 66.049 1.00 50.84 51 TYR C O 1
ATOM 3508 N N . VAL B 1 71 ? 60.434 6.493 67.153 1.00 55.69 52 VAL C N 1
ATOM 3509 C CA . VAL B 1 71 ? 60.896 7.744 67.737 1.00 50.34 52 VAL C CA 1
ATOM 3510 C C . VAL B 1 71 ? 62.365 8.026 67.463 1.00 49.21 52 VAL C C 1
ATOM 3511 O O . VAL B 1 71 ? 62.794 9.176 67.646 1.00 54.23 52 VAL C O 1
ATOM 3515 N N . GLY B 1 72 ? 63.166 7.053 67.037 1.00 43.88 53 GLY C N 1
ATOM 3516 C CA . GLY B 1 72 ? 64.477 7.437 66.537 1.00 52.41 53 GLY C CA 1
ATOM 3517 C C . GLY B 1 72 ? 65.479 6.292 66.556 1.00 54.91 53 GLY C C 1
ATOM 3518 O O . GLY B 1 72 ? 65.111 5.120 66.552 1.00 43.53 53 GLY C O 1
ATOM 3519 N N . LEU B 1 73 ? 66.754 6.683 66.552 1.00 52.05 54 LEU C N 1
ATOM 3520 C CA . LEU B 1 73 ? 67.881 5.764 66.591 1.00 55.41 54 LEU C CA 1
ATOM 3521 C C . LEU B 1 73 ? 68.691 5.999 67.857 1.00 50.00 54 LEU C C 1
ATOM 3522 O O . LEU B 1 73 ? 68.805 7.131 68.338 1.00 50.95 54 LEU C O 1
ATOM 3527 N N . GLU B 1 74 ? 69.279 4.918 68.374 1.00 39.99 55 GLU C N 1
ATOM 3528 C CA . GLU B 1 74 ? 70.093 5.017 69.581 1.00 40.09 55 GLU C CA 1
ATOM 3529 C C . GLU B 1 74 ? 71.295 5.924 69.372 1.00 43.11 55 GLU C C 1
ATOM 3530 O O . GLU B 1 74 ? 71.717 6.628 70.297 1.00 50.42 55 GLU C O 1
ATOM 3536 N N . ALA B 1 75 ? 71.874 5.907 68.168 1.00 44.98 56 ALA C N 1
ATOM 3537 C CA . ALA B 1 75 ? 73.026 6.754 67.884 1.00 38.41 56 ALA C CA 1
ATOM 3538 C C . ALA B 1 75 ? 72.691 8.235 67.993 1.00 43.54 56 ALA C C 1
ATOM 3539 O O . ALA B 1 75 ? 73.601 9.052 68.169 1.00 57.14 56 ALA C O 1
ATOM 3541 N N . GLU B 1 76 ? 71.413 8.601 67.886 1.00 37.31 57 GLU C N 1
ATOM 3542 C CA . GLU B 1 76 ? 71.015 9.991 68.070 1.00 43.93 57 GLU C CA 1
ATOM 3543 C C . GLU B 1 76 ? 71.120 10.440 69.522 1.00 56.58 57 GLU C C 1
ATOM 3544 O O . GLU B 1 76 ? 71.055 11.647 69.780 1.00 45.49 57 GLU C O 1
ATOM 3550 N N . ILE B 1 77 ? 71.248 9.509 70.467 1.00 52.18 58 ILE C N 1
ATOM 3551 C CA . ILE B 1 77 ? 71.367 9.844 71.887 1.00 45.20 58 ILE C CA 1
ATOM 3552 C C . ILE B 1 77 ? 72.388 8.913 72.532 1.00 50.36 58 ILE C C 1
ATOM 3553 O O . ILE B 1 77 ? 72.029 8.105 73.401 1.00 63.47 58 ILE C O 1
ATOM 3558 N N . PRO B 1 78 ? 73.667 9.000 72.163 1.00 47.33 59 PRO C N 1
ATOM 3559 C CA . PRO B 1 78 ? 74.617 7.979 72.638 1.00 40.15 59 PRO C CA 1
ATOM 3560 C C . PRO B 1 78 ? 74.972 8.107 74.109 1.00 54.62 59 PRO C C 1
ATOM 3561 O O . PRO B 1 78 ? 75.133 7.086 74.788 1.00 76.06 59 PRO C O 1
ATOM 3565 N N . ASN B 1 79 ? 75.095 9.324 74.624 1.00 56.40 60 ASN C N 1
ATOM 3566 C CA . ASN B 1 79 ? 75.603 9.565 75.966 1.00 49.28 60 ASN C CA 1
ATOM 3567 C C . ASN B 1 79 ? 74.468 9.873 76.931 1.00 61.10 60 ASN C C 1
ATOM 3568 O O . ASN B 1 79 ? 73.365 10.239 76.514 1.00 62.24 60 ASN C O 1
ATOM 3573 N N . PRO B 1 80 ? 74.698 9.719 78.236 1.00 58.88 61 PRO C N 1
ATOM 3574 C CA . PRO B 1 80 ? 73.660 10.081 79.208 1.00 55.24 61 PRO C CA 1
ATOM 3575 C C . PRO B 1 80 ? 73.332 11.565 79.137 1.00 57.65 61 PRO C C 1
ATOM 3576 O O . PRO B 1 80 ? 74.215 12.413 78.985 1.00 68.56 61 PRO C O 1
ATOM 3580 N N . GLY B 1 81 ? 72.042 11.875 79.239 1.00 52.21 62 GLY C N 1
ATOM 3581 C CA . GLY B 1 81 ? 71.567 13.226 79.072 1.00 45.99 62 GLY C CA 1
ATOM 3582 C C . GLY B 1 81 ? 71.259 13.616 77.642 1.00 40.97 62 GLY C C 1
ATOM 3583 O O . GLY B 1 81 ? 70.538 14.597 77.423 1.00 37.01 62 GLY C O 1
ATOM 3584 N N . ASP B 1 82 ? 71.788 12.883 76.665 1.00 42.56 63 ASP C N 1
ATOM 3585 C CA . ASP B 1 82 ? 71.502 13.184 75.270 1.00 44.15 63 ASP C CA 1
ATOM 3586 C C . ASP B 1 82 ? 70.026 12.965 74.984 1.00 42.18 63 ASP C C 1
ATOM 3587 O O . ASP B 1 82 ? 69.486 11.882 75.231 1.00 35.75 63 ASP C O 1
ATOM 3592 N N . PHE B 1 83 ? 69.379 14.003 74.456 1.00 38.46 64 PHE C N 1
ATOM 3593 C CA . PHE B 1 83 ? 67.970 13.965 74.114 1.00 36.40 64 PHE C CA 1
ATOM 3594 C C . PHE B 1 83 ? 67.772 14.428 72.679 1.00 42.90 64 PHE C C 1
ATOM 3595 O O . PHE B 1 83 ? 68.528 15.256 72.159 1.00 54.69 64 PHE C O 1
ATOM 3603 N N . LYS B 1 84 ? 66.738 13.869 72.057 1.00 46.95 65 LYS C N 1
ATOM 3604 C CA . LYS B 1 84 ? 66.248 14.256 70.743 1.00 42.75 65 LYS C CA 1
ATOM 3605 C C . LYS B 1 84 ? 64.737 14.421 70.820 1.00 40.04 65 LYS C C 1
ATOM 3606 O O . LYS B 1 84 ? 64.031 13.506 71.259 1.00 47.50 65 LYS C O 1
ATOM 3612 N N . ARG B 1 85 ? 64.246 15.587 70.416 1.00 44.39 66 ARG C N 1
ATOM 3613 C CA . ARG B 1 85 ? 62.812 15.820 70.339 1.00 32.61 66 ARG C CA 1
ATOM 3614 C C . ARG B 1 85 ? 62.263 15.241 69.043 1.00 34.36 66 ARG C C 1
ATOM 3615 O O . ARG B 1 85 ? 62.909 15.309 67.994 1.00 34.96 66 ARG C O 1
ATOM 3623 N N . THR B 1 86 ? 61.092 14.624 69.128 1.00 29.64 67 THR C N 1
ATOM 3624 C CA . THR B 1 86 ? 60.429 14.065 67.958 1.00 38.36 67 THR C CA 1
ATOM 3625 C C . THR B 1 86 ? 58.922 14.138 68.188 1.00 40.88 67 THR C C 1
ATOM 3626 O O . THR B 1 86 ? 58.448 14.869 69.064 1.00 45.05 67 THR C O 1
ATOM 3630 N N . VAL B 1 87 ? 58.160 13.388 67.398 1.00 45.59 68 VAL C N 1
ATOM 3631 C CA . VAL B 1 87 ? 56.707 13.464 67.437 1.00 41.93 68 VAL C CA 1
ATOM 3632 C C . VAL B 1 87 ? 56.122 12.065 67.292 1.00 40.39 68 VAL C C 1
ATOM 3633 O O . VAL B 1 87 ? 56.738 11.164 66.717 1.00 39.16 68 VAL C O 1
ATOM 3637 N N . ILE B 1 88 ? 54.926 11.890 67.848 1.00 33.79 69 ILE C N 1
ATOM 3638 C CA . ILE B 1 88 ? 54.114 10.698 67.657 1.00 37.82 69 ILE C CA 1
ATOM 3639 C C . ILE B 1 88 ? 52.714 11.176 67.311 1.00 43.73 69 ILE C C 1
ATOM 3640 O O . ILE B 1 88 ? 52.046 11.801 68.145 1.00 42.93 69 ILE C O 1
ATOM 3645 N N . GLY B 1 89 ? 52.272 10.886 66.090 1.00 47.97 70 GLY C N 1
ATOM 3646 C CA . GLY B 1 89 ? 51.064 11.492 65.573 1.00 44.24 70 GLY C CA 1
ATOM 3647 C C . GLY B 1 89 ? 51.239 12.991 65.458 1.00 38.96 70 GLY C C 1
ATOM 3648 O O . GLY B 1 89 ? 51.990 13.473 64.607 1.00 56.63 70 GLY C O 1
ATOM 3649 N N . GLU B 1 90 ? 50.560 13.743 66.321 1.00 52.29 71 GLU C N 1
ATOM 3650 C CA . GLU B 1 90 ? 50.753 15.185 66.413 1.00 51.67 71 GLU C CA 1
ATOM 3651 C C . GLU B 1 90 ? 51.171 15.597 67.816 1.00 47.41 71 GLU C C 1
ATOM 3652 O O . GLU B 1 90 ? 51.014 16.764 68.186 1.00 55.33 71 GLU C O 1
ATOM 3658 N N . ARG B 1 91 ? 51.702 14.662 68.601 1.00 38.38 72 ARG C N 1
ATOM 3659 C CA . ARG B 1 91 ? 52.086 14.916 69.983 1.00 42.18 72 ARG C CA 1
ATOM 3660 C C . ARG B 1 91 ? 53.606 14.933 70.089 1.00 51.40 72 ARG C C 1
ATOM 3661 O O . ARG B 1 91 ? 54.266 13.928 69.799 1.00 38.50 72 ARG C O 1
ATOM 3669 N N . SER B 1 92 ? 54.149 16.081 70.493 1.00 44.01 73 SER C N 1
ATOM 3670 C CA . SER B 1 92 ? 55.586 16.233 70.669 1.00 40.70 73 SER C CA 1
ATOM 3671 C C . SER B 1 92 ? 56.069 15.392 71.845 1.00 52.14 73 SER C C 1
ATOM 3672 O O . SER B 1 92 ? 55.452 15.391 72.915 1.00 54.48 73 SER C O 1
ATOM 3675 N N . VAL B 1 93 ? 57.167 14.661 71.641 1.00 52.81 74 VAL C N 1
ATOM 3676 C CA . VAL B 1 93 ? 57.786 13.865 72.690 1.00 44.59 74 VAL C CA 1
ATOM 3677 C C . VAL B 1 93 ? 59.289 14.112 72.672 1.00 45.77 74 VAL C C 1
ATOM 3678 O O . VAL B 1 93 ? 59.845 14.660 71.718 1.00 45.35 74 VAL C O 1
ATOM 3682 N N . ILE B 1 94 ? 59.941 13.705 73.756 1.00 38.65 75 ILE C N 1
ATOM 3683 C CA . ILE B 1 94 ? 61.386 13.802 73.907 1.00 35.13 75 ILE C CA 1
ATOM 3684 C C . ILE B 1 94 ? 61.914 12.415 74.240 1.00 45.30 75 ILE C C 1
ATOM 3685 O O . ILE B 1 94 ? 61.395 11.753 75.149 1.00 53.42 75 ILE C O 1
ATOM 3690 N N . MET B 1 95 ? 62.926 11.971 73.492 1.00 35.57 76 MET C N 1
ATOM 3691 C CA . MET B 1 95 ? 63.609 10.703 73.727 1.00 47.82 76 MET C CA 1
ATOM 3692 C C . MET B 1 95 ? 64.988 11.018 74.296 1.00 47.00 76 MET C C 1
ATOM 3693 O O . MET B 1 95 ? 65.802 11.663 73.630 1.00 35.12 76 MET C O 1
ATOM 3698 N N . VAL B 1 96 ? 65.233 10.620 75.545 1.00 47.58 77 VAL C N 1
ATOM 3699 C CA . VAL B 1 96 ? 66.480 10.938 76.233 1.00 40.71 77 VAL C CA 1
ATOM 3700 C C . VAL B 1 96 ? 67.110 9.658 76.766 1.00 43.12 77 VAL C C 1
ATOM 3701 O O . VAL B 1 96 ? 66.412 8.745 77.220 1.00 39.28 77 VAL C O 1
ATOM 3705 N N . ARG B 1 97 ? 68.436 9.590 76.709 1.00 53.42 78 ARG C N 1
ATOM 3706 C CA . ARG B 1 97 ? 69.154 8.467 77.295 1.00 57.35 78 ARG C CA 1
ATOM 3707 C C . ARG B 1 97 ? 69.341 8.701 78.789 1.00 64.51 78 ARG C C 1
ATOM 3708 O O . ARG B 1 97 ? 69.885 9.731 79.203 1.00 56.24 78 ARG C O 1
ATOM 3716 N N . ASP B 1 98 ? 68.903 7.729 79.597 1.00 53.20 79 ASP C N 1
ATOM 3717 C CA . ASP B 1 98 ? 68.958 7.838 81.043 1.00 55.53 79 ASP C CA 1
ATOM 3718 C C . ASP B 1 98 ? 70.391 7.647 81.539 1.00 69.20 79 ASP C C 1
ATOM 3719 O O . ASP B 1 98 ? 71.181 6.929 80.917 1.00 60.50 79 ASP C O 1
ATOM 3724 N N . PRO B 1 99 ? 70.749 8.294 82.659 1.00 65.88 80 PRO C N 1
ATOM 3725 C CA . PRO B 1 99 ? 72.069 8.074 83.266 1.00 58.43 80 PRO C CA 1
ATOM 3726 C C . PRO B 1 99 ? 72.385 6.614 83.557 1.00 58.38 80 PRO C C 1
ATOM 3727 O O . PRO B 1 99 ? 73.559 6.253 83.675 1.00 65.94 80 PRO C O 1
ATOM 3731 N N . ASP B 1 100 ? 71.365 5.766 83.696 1.00 56.69 81 ASP C N 1
ATOM 3732 C CA . ASP B 1 100 ? 71.636 4.350 83.914 1.00 60.78 81 ASP C CA 1
ATOM 3733 C C . ASP B 1 100 ? 71.981 3.623 82.621 1.00 63.32 81 ASP C C 1
ATOM 3734 O O . ASP B 1 100 ? 72.495 2.502 82.675 1.00 68.96 81 ASP C O 1
ATOM 3739 N N . GLY B 1 101 ? 71.703 4.229 81.468 1.00 69.63 82 GLY C N 1
ATOM 3740 C CA . GLY B 1 101 ? 71.969 3.629 80.175 1.00 65.38 82 GLY C CA 1
ATOM 3741 C C . GLY B 1 101 ? 70.731 3.304 79.367 1.00 68.64 82 GLY C C 1
ATOM 3742 O O . GLY B 1 101 ? 70.854 3.022 78.167 1.00 64.03 82 GLY C O 1
ATOM 3743 N N . GLY B 1 102 ? 69.548 3.349 79.976 1.00 64.27 83 GLY C N 1
ATOM 3744 C CA . GLY B 1 102 ? 68.308 3.098 79.274 1.00 56.22 83 GLY C CA 1
ATOM 3745 C C . GLY B 1 102 ? 67.837 4.307 78.490 1.00 51.58 83 GLY C C 1
ATOM 3746 O O . GLY B 1 102 ? 68.522 5.325 78.374 1.00 61.55 83 GLY C O 1
ATOM 3747 N N . ILE B 1 103 ? 66.635 4.179 77.931 1.00 58.40 84 ILE C N 1
ATOM 3748 C CA . ILE B 1 103 ? 66.042 5.213 77.089 1.00 54.54 84 ILE C CA 1
ATOM 3749 C C . ILE B 1 103 ? 64.657 5.543 77.623 1.00 47.77 84 ILE C C 1
ATOM 3750 O O . ILE B 1 103 ? 63.772 4.682 77.632 1.00 42.98 84 ILE C O 1
ATOM 3755 N N . ASN B 1 104 ? 64.457 6.790 78.032 1.00 63.57 85 ASN C N 1
ATOM 3756 C CA . ASN B 1 104 ? 63.145 7.278 78.421 1.00 60.85 85 ASN C CA 1
ATOM 3757 C C . ASN B 1 104 ? 62.542 8.098 77.288 1.00 47.12 85 ASN C C 1
ATOM 3758 O O . ASN B 1 104 ? 63.251 8.775 76.538 1.00 41.14 85 ASN C O 1
ATOM 3763 N N . VAL B 1 105 ? 61.221 8.022 77.165 1.00 52.53 86 VAL C N 1
ATOM 3764 C CA . VAL B 1 105 ? 60.470 8.826 76.209 1.00 51.77 86 VAL C CA 1
ATOM 3765 C C . VAL B 1 105 ? 59.309 9.462 76.955 1.00 58.47 86 VAL C C 1
ATOM 3766 O O . VAL B 1 105 ? 58.463 8.755 77.517 1.00 56.58 86 VAL C O 1
ATOM 3770 N N . VAL B 1 106 ? 59.280 10.792 76.980 1.00 61.10 87 VAL C N 1
ATOM 3771 C CA . VAL B 1 106 ? 58.255 11.521 77.715 1.00 50.72 87 VAL C CA 1
ATOM 3772 C C . VAL B 1 106 ? 57.547 12.479 76.767 1.00 49.66 87 VAL C C 1
ATOM 3773 O O . VAL B 1 106 ? 58.057 12.829 75.702 1.00 56.08 87 VAL C O 1
ATOM 3777 N N . GLU B 1 107 ? 56.343 12.884 77.153 1.00 45.31 88 GLU C N 1
ATOM 3778 C CA . GLU B 1 107 ? 55.590 13.838 76.352 1.00 44.00 88 GLU C CA 1
ATOM 3779 C C . GLU B 1 107 ? 56.090 15.255 76.604 1.00 46.41 88 GLU C C 1
ATOM 3780 O O . GLU B 1 107 ? 56.306 15.658 77.750 1.00 53.38 88 GLU C O 1
ATOM 3786 N N . ASN B 1 108 ? 56.263 16.016 75.521 1.00 42.73 89 ASN C N 1
ATOM 3787 C CA . ASN B 1 108 ? 56.794 17.374 75.594 1.00 38.21 89 ASN C CA 1
ATOM 3788 C C . ASN B 1 108 ? 55.706 18.363 75.993 1.00 46.24 89 ASN C C 1
ATOM 3789 O O . ASN B 1 108 ? 55.480 19.365 75.306 1.00 60.14 89 ASN C O 1
ATOM 3794 N N . VAL B 1 109 ? 55.007 18.078 77.088 1.00 42.79 90 VAL C N 1
ATOM 3795 C CA . VAL B 1 109 ? 53.966 18.954 77.615 1.00 40.08 90 VAL C CA 1
ATOM 3796 C C . VAL B 1 109 ? 54.137 19.032 79.124 1.00 47.06 90 VAL C C 1
ATOM 3797 O O . VAL B 1 109 ? 54.262 18.001 79.795 1.00 56.24 90 VAL C O 1
ATOM 3801 N N . CYS B 1 110 ? 54.141 20.249 79.658 1.00 36.08 91 CYS C N 1
ATOM 3802 C CA . CYS B 1 110 ? 54.389 20.445 81.075 1.00 39.72 91 CYS C CA 1
ATOM 3803 C C . CYS B 1 110 ? 53.134 20.158 81.895 1.00 53.57 91 CYS C C 1
ATOM 3804 O O . CYS B 1 110 ? 52.005 20.238 81.405 1.00 44.13 91 CYS C O 1
ATOM 3807 N N . ALA B 1 111 ? 53.349 19.837 83.175 1.00 53.89 92 ALA C N 1
ATOM 3808 C CA . ALA B 1 111 ? 52.234 19.492 84.049 1.00 46.45 92 ALA C CA 1
ATOM 3809 C C . ALA B 1 111 ? 51.562 20.715 84.655 1.00 52.67 92 ALA C C 1
ATOM 3810 O O . ALA B 1 111 ? 50.382 20.643 85.015 1.00 61.80 92 ALA C O 1
ATOM 3812 N N . HIS B 1 112 ? 52.284 21.827 84.808 1.00 48.37 93 HIS C N 1
ATOM 3813 C CA . HIS B 1 112 ? 51.663 23.009 85.393 1.00 57.59 93 HIS C CA 1
ATOM 3814 C C . HIS B 1 112 ? 50.561 23.575 84.502 1.00 50.15 93 HIS C C 1
ATOM 3815 O O . HIS B 1 112 ? 49.372 23.437 84.811 1.00 41.33 93 HIS C O 1
ATOM 3822 N N . ARG B 1 113 ? 50.938 24.180 83.374 1.00 46.11 94 ARG C N 1
ATOM 3823 C CA . ARG B 1 113 ? 49.973 24.762 82.448 1.00 49.85 94 ARG C CA 1
ATOM 3824 C C . ARG B 1 113 ? 50.238 24.326 81.009 1.00 48.50 94 ARG C C 1
ATOM 3825 O O . ARG B 1 113 ? 50.018 25.096 80.071 1.00 43.16 94 ARG C O 1
ATOM 3833 N N . GLY B 1 114 ? 50.722 23.098 80.826 1.00 53.81 95 GLY C N 1
ATOM 3834 C CA . GLY B 1 114 ? 50.762 22.464 79.522 1.00 38.55 95 GLY C CA 1
ATOM 3835 C C . GLY B 1 114 ? 51.720 23.054 78.513 1.00 48.02 95 GLY C C 1
ATOM 3836 O O . GLY B 1 114 ? 51.625 22.726 77.329 1.00 51.22 95 GLY C O 1
ATOM 3837 N N . MET B 1 115 ? 52.673 23.875 78.942 1.00 43.17 96 MET C N 1
ATOM 3838 C CA . MET B 1 115 ? 53.581 24.498 77.989 1.00 39.19 96 MET C CA 1
ATOM 3839 C C . MET B 1 115 ? 54.490 23.460 77.342 1.00 34.49 96 MET C C 1
ATOM 3840 O O . MET B 1 115 ? 55.065 22.609 78.025 1.00 39.70 96 MET C O 1
ATOM 3845 N N . ARG B 1 116 ? 54.618 23.533 76.018 1.00 35.51 97 ARG C N 1
ATOM 3846 C CA . ARG B 1 116 ? 55.581 22.713 75.286 1.00 38.01 97 ARG C CA 1
ATOM 3847 C C . ARG B 1 116 ? 56.954 23.342 75.498 1.00 44.22 97 ARG C C 1
ATOM 3848 O O . ARG B 1 116 ? 57.373 24.248 74.777 1.00 32.60 97 ARG C O 1
ATOM 3856 N N . PHE B 1 117 ? 57.668 22.839 76.503 1.00 40.05 98 PHE C N 1
ATOM 3857 C CA . PHE B 1 117 ? 58.823 23.534 77.057 1.00 38.62 98 PHE C CA 1
ATOM 3858 C C . PHE B 1 117 ? 60.115 23.251 76.311 1.00 45.08 98 PHE C C 1
ATOM 3859 O O . PHE B 1 117 ? 61.010 24.105 76.294 1.00 33.11 98 PHE C O 1
ATOM 3867 N N . CYS B 1 118 ? 60.235 22.085 75.685 1.00 52.00 99 CYS C N 1
ATOM 3868 C CA . CYS B 1 118 ? 61.465 21.708 75.008 1.00 42.56 99 CYS C CA 1
ATOM 3869 C C . CYS B 1 118 ? 61.409 22.235 73.585 1.00 30.96 99 CYS C C 1
ATOM 3870 O O . CYS B 1 118 ? 60.533 21.854 72.804 1.00 38.44 99 CYS C O 1
ATOM 3873 N N . ARG B 1 119 ? 62.347 23.106 73.251 1.00 45.67 100 ARG C N 1
ATOM 3874 C CA . ARG B 1 119 ? 62.315 23.832 71.994 1.00 44.15 100 ARG C CA 1
ATOM 3875 C C . ARG B 1 119 ? 63.373 23.369 71.016 1.00 41.86 100 ARG C C 1
ATOM 3876 O O . ARG B 1 119 ? 63.144 23.418 69.806 1.00 39.56 100 ARG C O 1
ATOM 3884 N N . GLU B 1 120 ? 64.505 22.889 71.521 1.00 52.86 101 GLU C N 1
ATOM 3885 C CA . GLU B 1 120 ? 65.565 22.379 70.675 1.00 44.89 101 GLU C CA 1
ATOM 3886 C C . GLU B 1 120 ? 65.177 21.029 70.085 1.00 39.34 101 GLU C C 1
ATOM 3887 O O . GLU B 1 120 ? 64.343 20.298 70.625 1.00 58.90 101 GLU C O 1
ATOM 3893 N N . ARG B 1 121 ? 65.803 20.700 68.956 1.00 45.69 102 ARG C N 1
ATOM 3894 C CA . ARG B 1 121 ? 65.627 19.379 68.367 1.00 37.36 102 ARG C CA 1
ATOM 3895 C C . ARG B 1 121 ? 66.417 18.335 69.133 1.00 36.70 102 ARG C C 1
ATOM 3896 O O . ARG B 1 121 ? 65.957 17.201 69.303 1.00 40.54 102 ARG C O 1
ATOM 3904 N N . HIS B 1 122 ? 67.608 18.705 69.591 1.00 42.86 103 HIS C N 1
ATOM 3905 C CA . HIS B 1 122 ? 68.507 17.778 70.256 1.00 52.52 103 HIS C CA 1
ATOM 3906 C C . HIS B 1 122 ? 69.358 18.562 71.243 1.00 55.45 103 HIS C C 1
ATOM 3907 O O . HIS B 1 122 ? 69.423 19.795 71.202 1.00 40.31 103 HIS C O 1
ATOM 3914 N N . GLY B 1 123 ? 70.015 17.826 72.130 1.00 52.40 104 GLY C N 1
ATOM 3915 C CA . GLY B 1 123 ? 70.940 18.441 73.066 1.00 36.64 104 GLY C CA 1
ATOM 3916 C C . GLY B 1 123 ? 71.269 17.476 74.188 1.00 46.66 104 GLY C C 1
ATOM 3917 O O . GLY B 1 123 ? 71.081 16.270 74.057 1.00 38.89 104 GLY C O 1
ATOM 3918 N N . ASN B 1 124 ? 71.753 18.038 75.294 1.00 50.73 105 ASN C N 1
ATOM 3919 C CA . ASN B 1 124 ? 72.125 17.242 76.459 1.00 43.65 105 ASN C CA 1
ATOM 3920 C C . ASN B 1 124 ? 71.676 17.963 77.717 1.00 42.33 105 ASN C C 1
ATOM 3921 O O . ASN B 1 124 ? 72.105 19.091 77.973 1.00 54.31 105 ASN C O 1
ATOM 3926 N N . ALA B 1 125 ? 70.841 17.310 78.512 1.00 37.28 106 ALA C N 1
ATOM 3927 C CA . ALA B 1 125 ? 70.288 17.943 79.695 1.00 42.51 106 ALA C CA 1
ATOM 3928 C C . ALA B 1 125 ? 70.491 17.052 80.908 1.00 52.93 106 ALA C C 1
ATOM 3929 O O . ALA B 1 125 ? 70.322 15.831 80.840 1.00 59.53 106 ALA C O 1
ATOM 3931 N N . LYS B 1 126 ? 70.862 17.685 82.017 1.00 51.80 107 LYS C N 1
ATOM 3932 C CA . LYS B 1 126 ? 70.884 17.003 83.302 1.00 59.18 107 LYS C CA 1
ATOM 3933 C C . LYS B 1 126 ? 69.475 16.699 83.777 1.00 56.45 107 LYS C C 1
ATOM 3934 O O . LYS B 1 126 ? 69.257 15.712 84.490 1.00 51.99 107 LYS C O 1
ATOM 3940 N N . ASP B 1 127 ? 68.524 17.557 83.424 1.00 48.11 108 ASP C N 1
ATOM 3941 C CA . ASP B 1 127 ? 67.129 17.378 83.785 1.00 67.92 108 ASP C CA 1
ATOM 3942 C C . ASP B 1 127 ? 66.298 18.217 82.831 1.00 58.03 108 ASP C C 1
ATOM 3943 O O . ASP B 1 127 ? 66.809 19.125 82.171 1.00 55.07 108 ASP C O 1
ATOM 3948 N N . PHE B 1 128 ? 65.015 17.894 82.752 1.00 52.61 109 PHE C N 1
ATOM 3949 C CA . PHE B 1 128 ? 64.102 18.703 81.965 1.00 47.46 109 PHE C CA 1
ATOM 3950 C C . PHE B 1 128 ? 63.568 19.821 82.846 1.00 49.99 109 PHE C C 1
ATOM 3951 O O . PHE B 1 128 ? 63.448 19.667 84.061 1.00 49.26 109 PHE C O 1
ATOM 3959 N N . PHE B 1 129 ? 63.276 20.966 82.238 1.00 42.01 110 PHE C N 1
ATOM 3960 C CA . PHE B 1 129 ? 62.730 22.041 83.052 1.00 55.40 110 PHE C CA 1
ATOM 3961 C C . PHE B 1 129 ? 61.910 22.990 82.192 1.00 59.40 110 PHE C C 1
ATOM 3962 O O . PHE B 1 129 ? 62.255 23.262 81.040 1.00 60.97 110 PHE C O 1
ATOM 3970 N N . CYS B 1 130 ? 60.820 23.458 82.750 1.00 62.00 111 CYS C N 1
ATOM 3971 C CA . CYS B 1 130 ? 59.996 24.456 82.098 1.00 54.42 111 CYS C CA 1
ATOM 3972 C C . CYS B 1 130 ? 60.248 25.818 82.718 1.00 55.52 111 CYS C C 1
ATOM 3973 O O . CYS B 1 130 ? 60.122 25.974 83.947 1.00 49.60 111 CYS C O 1
ATOM 3976 N N . PRO B 1 131 ? 60.587 26.809 81.888 1.00 48.67 112 PRO C N 1
ATOM 3977 C CA . PRO B 1 131 ? 61.010 28.117 82.396 1.00 45.52 112 PRO C CA 1
ATOM 3978 C C . PRO B 1 131 ? 59.887 29.104 82.658 1.00 43.02 112 PRO C C 1
ATOM 3979 O O . PRO B 1 131 ? 60.167 30.176 83.211 1.00 43.43 112 PRO C O 1
ATOM 3983 N N . TYR B 1 132 ? 58.646 28.790 82.278 1.00 46.38 113 TYR C N 1
ATOM 3984 C CA . TYR B 1 132 ? 57.526 29.669 82.606 1.00 43.03 113 TYR C CA 1
ATOM 3985 C C . TYR B 1 132 ? 57.430 29.879 84.116 1.00 49.89 113 TYR C C 1
ATOM 3986 O O . TYR B 1 132 ? 57.330 31.016 84.595 1.00 43.54 113 TYR C O 1
ATOM 3995 N N . HIS B 1 133 ? 57.456 28.786 84.883 1.00 48.64 114 HIS C N 1
ATOM 3996 C CA . HIS B 1 133 ? 57.550 28.858 86.336 1.00 54.25 114 HIS C CA 1
ATOM 3997 C C . HIS B 1 133 ? 58.638 27.930 86.863 1.00 46.93 114 HIS C C 1
ATOM 3998 O O . HIS B 1 133 ? 58.669 27.628 88.060 1.00 42.33 114 HIS C O 1
ATOM 4005 N N . GLN B 1 134 ? 59.519 27.469 85.978 1.00 51.66 115 GLN C N 1
ATOM 4006 C CA . GLN B 1 134 ? 60.741 26.752 86.341 1.00 50.86 115 GLN C CA 1
ATOM 4007 C C . GLN B 1 134 ? 60.433 25.463 87.095 1.00 47.51 115 GLN C C 1
ATOM 4008 O O . GLN B 1 134 ? 61.054 25.143 88.110 1.00 45.32 115 GLN C O 1
ATOM 4014 N N . TRP B 1 135 ? 59.491 24.692 86.563 1.00 57.62 116 TRP C N 1
ATOM 4015 C CA . TRP B 1 135 ? 59.244 23.368 87.115 1.00 59.05 116 TRP C CA 1
ATOM 4016 C C . TRP B 1 135 ? 60.323 22.429 86.598 1.00 58.46 116 TRP C C 1
ATOM 4017 O O . TRP B 1 135 ? 60.622 22.415 85.403 1.00 63.72 116 TRP C O 1
ATOM 4028 N N . ASN B 1 136 ? 60.912 21.651 87.495 1.00 52.46 117 ASN C N 1
ATOM 4029 C CA . ASN B 1 136 ? 62.037 20.792 87.161 1.00 47.64 117 ASN C CA 1
ATOM 4030 C C . ASN B 1 136 ? 61.601 19.336 87.229 1.00 52.77 117 ASN C C 1
ATOM 4031 O O . ASN B 1 136 ? 60.989 18.912 88.216 1.00 64.54 117 ASN C O 1
ATOM 4036 N N . TYR B 1 137 ? 61.930 18.576 86.187 1.00 46.00 118 TYR C N 1
ATOM 4037 C CA . TYR B 1 137 ? 61.598 17.167 86.085 1.00 46.74 118 TYR C CA 1
ATOM 4038 C C . TYR B 1 137 ? 62.873 16.364 85.885 1.00 51.44 118 TYR C C 1
ATOM 4039 O O . TYR B 1 137 ? 63.801 16.804 85.194 1.00 51.48 118 TYR C O 1
ATOM 4048 N N . SER B 1 138 ? 62.897 15.168 86.470 1.00 63.65 119 SER C N 1
ATOM 4049 C CA . SER B 1 138 ? 63.953 14.211 86.185 1.00 54.47 119 SER C CA 1
ATOM 4050 C C . SER B 1 138 ? 63.962 13.870 84.696 1.00 49.30 119 SER C C 1
ATOM 4051 O O . SER B 1 138 ? 63.007 14.128 83.961 1.00 46.13 119 SER C O 1
ATOM 4054 N N . LEU B 1 139 ? 65.059 13.256 84.258 1.00 59.53 120 LEU C N 1
ATOM 4055 C CA . LEU B 1 139 ? 65.124 12.745 82.895 1.00 46.82 120 LEU C CA 1
ATOM 4056 C C . LEU B 1 139 ? 64.170 11.580 82.647 1.00 47.12 120 LEU C C 1
ATOM 4057 O O . LEU B 1 139 ? 64.053 11.136 81.502 1.00 54.83 120 LEU C O 1
ATOM 4062 N N . LYS B 1 140 ? 63.473 11.092 83.672 1.00 61.19 121 LYS C N 1
ATOM 4063 C CA . LYS B 1 140 ? 62.445 10.076 83.501 1.00 51.36 121 LYS C CA 1
ATOM 4064 C C . LYS B 1 140 ? 61.040 10.662 83.452 1.00 60.42 121 LYS C C 1
ATOM 4065 O O . LYS B 1 140 ? 60.083 9.914 83.216 1.00 59.24 121 LYS C O 1
ATOM 4071 N N . GLY B 1 141 ? 60.894 11.971 83.673 1.00 48.91 122 GLY C N 1
ATOM 4072 C CA . GLY B 1 141 ? 59.606 12.631 83.640 1.00 52.45 122 GLY C CA 1
ATOM 4073 C C . GLY B 1 141 ? 58.978 12.907 84.992 1.00 56.93 122 GLY C C 1
ATOM 4074 O O . GLY B 1 141 ? 57.862 13.443 85.036 1.00 50.18 122 GLY C O 1
ATOM 4075 N N . ASP B 1 142 ? 59.647 12.559 86.089 1.00 54.56 123 ASP C N 1
ATOM 4076 C CA . ASP B 1 142 ? 59.083 12.736 87.422 1.00 60.36 123 ASP C CA 1
ATOM 4077 C C . ASP B 1 142 ? 59.289 14.160 87.923 1.00 56.21 123 ASP C C 1
ATOM 4078 O O . ASP B 1 142 ? 60.394 14.707 87.839 1.00 55.79 123 ASP C O 1
ATOM 4083 N N . LEU B 1 143 ? 58.217 14.760 88.434 1.00 50.65 124 LEU C N 1
ATOM 4084 C CA . LEU B 1 143 ? 58.259 16.126 88.949 1.00 55.11 124 LEU C CA 1
ATOM 4085 C C . LEU B 1 143 ? 59.150 16.199 90.181 1.00 50.51 124 LEU C C 1
ATOM 4086 O O . LEU B 1 143 ? 58.785 15.702 91.250 1.00 51.35 124 LEU C O 1
ATOM 4091 N N . GLN B 1 144 ? 60.320 16.822 90.035 1.00 48.51 125 GLN C N 1
ATOM 4092 C CA . GLN B 1 144 ? 61.278 16.959 91.125 1.00 49.48 125 GLN C CA 1
ATOM 4093 C C . GLN B 1 144 ? 61.202 18.303 91.830 1.00 58.08 125 GLN C C 1
ATOM 4094 O O . GLN B 1 144 ? 61.583 18.393 93.000 1.00 85.24 125 GLN C O 1
ATOM 4100 N N . GLY B 1 145 ? 60.736 19.350 91.156 1.00 60.62 126 GLY C N 1
ATOM 4101 C CA . GLY B 1 145 ? 60.749 20.665 91.764 1.00 58.40 126 GLY C CA 1
ATOM 4102 C C . GLY B 1 145 ? 59.647 21.605 91.326 1.00 54.81 126 GLY C C 1
ATOM 4103 O O . GLY B 1 145 ? 59.350 21.724 90.134 1.00 56.86 126 GLY C O 1
ATOM 4104 N N . VAL B 1 146 ? 59.039 22.279 92.298 1.00 53.26 127 VAL C N 1
ATOM 4105 C CA . VAL B 1 146 ? 58.032 23.312 92.069 1.00 50.42 127 VAL C CA 1
ATOM 4106 C C . VAL B 1 146 ? 58.412 24.522 92.911 1.00 52.71 127 VAL C C 1
ATOM 4107 O O . VAL B 1 146 ? 58.332 24.451 94.145 1.00 67.16 127 VAL C O 1
ATOM 4111 N N . PRO B 1 147 ? 58.847 25.631 92.314 1.00 56.97 128 PRO C N 1
ATOM 4112 C CA . PRO B 1 147 ? 59.222 26.799 93.124 1.00 62.04 128 PRO C CA 1
ATOM 4113 C C . PRO B 1 147 ? 58.072 27.255 94.011 1.00 68.46 128 PRO C C 1
ATOM 4114 O O . PRO B 1 147 ? 56.924 27.357 93.569 1.00 81.65 128 PRO C O 1
ATOM 4118 N N . PHE B 1 148 ? 58.399 27.522 95.277 1.00 56.98 129 PHE C N 1
ATOM 4119 C CA . PHE B 1 148 ? 57.454 27.943 96.311 1.00 56.39 129 PHE C CA 1
ATOM 4120 C C . PHE B 1 148 ? 56.423 26.861 96.629 1.00 61.64 129 PHE C C 1
ATOM 4121 O O . PHE B 1 148 ? 55.345 27.173 97.140 1.00 77.42 129 PHE C O 1
ATOM 4129 N N . ARG B 1 149 ? 56.732 25.592 96.335 1.00 53.58 130 ARG C N 1
ATOM 4130 C CA . ARG B 1 149 ? 55.777 24.508 96.570 1.00 63.06 130 ARG C CA 1
ATOM 4131 C C . ARG B 1 149 ? 55.252 24.522 98.003 1.00 69.73 130 ARG C C 1
ATOM 4132 O O . ARG B 1 149 ? 54.041 24.424 98.236 1.00 69.48 130 ARG C O 1
ATOM 4140 N N . ARG B 1 150 ? 56.150 24.642 98.977 1.00 66.52 131 ARG C N 1
ATOM 4141 C CA . ARG B 1 150 ? 55.778 24.684 100.384 1.00 57.81 131 ARG C CA 1
ATOM 4142 C C . ARG B 1 150 ? 55.480 26.095 100.868 1.00 57.36 131 ARG C C 1
ATOM 4143 O O . ARG B 1 150 ? 55.250 26.290 102.064 1.00 58.98 131 ARG C O 1
ATOM 4151 N N . GLY B 1 151 ? 55.484 27.076 99.973 1.00 64.42 132 GLY C N 1
ATOM 4152 C CA . GLY B 1 151 ? 55.220 28.455 100.333 1.00 61.88 132 GLY C CA 1
ATOM 4153 C C . GLY B 1 151 ? 56.492 29.272 100.435 1.00 63.33 132 GLY C C 1
ATOM 4154 O O . GLY B 1 151 ? 57.604 28.808 100.165 1.00 70.42 132 GLY C O 1
ATOM 4155 N N . VAL B 1 152 ? 56.303 30.521 100.850 1.00 63.95 133 VAL C N 1
ATOM 4156 C CA . VAL B 1 152 ? 57.381 31.492 100.995 1.00 76.40 133 VAL C CA 1
ATOM 4157 C C . VAL B 1 152 ? 57.266 32.103 102.378 1.00 85.76 133 VAL C C 1
ATOM 4158 O O . VAL B 1 152 ? 56.257 32.742 102.701 1.00 86.13 133 VAL C O 1
ATOM 4162 N N . LYS B 1 153 ? 58.288 31.907 103.196 1.00 89.42 134 LYS C N 1
ATOM 4163 C CA . LYS B 1 153 ? 58.327 32.561 104.496 1.00 97.94 134 LYS C CA 1
ATOM 4164 C C . LYS B 1 153 ? 58.739 34.017 104.330 1.00 103.32 134 LYS C C 1
ATOM 4165 O O . LYS B 1 153 ? 59.854 34.297 103.881 1.00 95.93 134 LYS C O 1
ATOM 4171 N N . GLN B 1 154 ? 57.847 34.951 104.664 1.00 114.05 135 GLN C N 1
ATOM 4172 C CA . GLN B 1 154 ? 58.294 36.338 104.647 1.00 118.25 135 GLN C CA 1
ATOM 4173 C C . GLN B 1 154 ? 58.411 37.124 105.934 1.00 122.88 135 GLN C C 1
ATOM 4174 O O . GLN B 1 154 ? 59.545 37.402 106.334 1.00 128.80 135 GLN C O 1
ATOM 4180 N N . ASP B 1 155 ? 57.315 37.549 106.555 1.00 117.48 136 ASP C N 1
ATOM 4181 C CA . ASP B 1 155 ? 57.520 38.265 107.804 1.00 119.98 136 ASP C CA 1
ATOM 4182 C C . ASP B 1 155 ? 56.262 38.235 108.664 1.00 121.55 136 ASP C C 1
ATOM 4183 O O . ASP B 1 155 ? 55.413 39.132 108.578 1.00 123.53 136 ASP C O 1
ATOM 4188 N N . GLY B 1 156 ? 56.127 37.204 109.493 1.00 121.49 137 GLY C N 1
ATOM 4189 C CA . GLY B 1 156 ? 57.043 36.084 109.475 1.00 116.52 137 GLY C CA 1
ATOM 4190 C C . GLY B 1 156 ? 56.168 34.915 109.081 1.00 115.95 137 GLY C C 1
ATOM 4191 O O . GLY B 1 156 ? 56.400 33.762 109.450 1.00 116.29 137 GLY C O 1
ATOM 4192 N N . LYS B 1 157 ? 55.153 35.250 108.286 1.00 113.75 138 LYS C N 1
ATOM 4193 C CA . LYS B 1 157 ? 54.114 34.330 107.845 1.00 105.80 138 LYS C CA 1
ATOM 4194 C C . LYS B 1 157 ? 54.534 33.599 106.575 1.00 95.17 138 LYS C C 1
ATOM 4195 O O . LYS B 1 157 ? 55.240 34.147 105.724 1.00 97.51 138 LYS C O 1
ATOM 4201 N N . VAL B 1 158 ? 54.102 32.345 106.461 1.00 88.89 139 VAL C N 1
ATOM 4202 C CA . VAL B 1 158 ? 54.220 31.613 105.206 1.00 90.56 139 VAL C CA 1
ATOM 4203 C C . VAL B 1 158 ? 53.066 32.003 104.288 1.00 75.73 139 VAL C C 1
ATOM 4204 O O . VAL B 1 158 ? 51.901 32.025 104.702 1.00 84.61 139 VAL C O 1
ATOM 4208 N N . ASN B 1 159 ? 53.393 32.362 103.052 1.00 72.89 140 ASN C N 1
ATOM 4209 C CA . ASN B 1 159 ? 52.411 32.837 102.089 1.00 73.84 140 ASN C CA 1
ATOM 4210 C C . ASN B 1 159 ? 52.387 31.910 100.884 1.00 67.01 140 ASN C C 1
ATOM 4211 O O . ASN B 1 159 ? 53.438 31.473 100.405 1.00 56.99 140 ASN C O 1
ATOM 4216 N N . GLY B 1 160 ? 51.184 31.631 100.387 1.00 63.95 141 GLY C N 1
ATOM 4217 C CA . GLY B 1 160 ? 51.056 30.812 99.200 1.00 62.75 141 GLY C CA 1
ATOM 4218 C C . GLY B 1 160 ? 51.430 29.359 99.439 1.00 63.48 141 GLY C C 1
ATOM 4219 O O . GLY B 1 160 ? 51.243 28.802 100.525 1.00 69.40 141 GLY C O 1
ATOM 4220 N N . GLY B 1 161 ? 51.969 28.739 98.398 1.00 57.85 142 GLY C N 1
ATOM 4221 C CA . GLY B 1 161 ? 52.251 27.321 98.413 1.00 54.07 142 GLY C CA 1
ATOM 4222 C C . GLY B 1 161 ? 51.133 26.517 97.768 1.00 53.46 142 GLY C C 1
ATOM 4223 O O . GLY B 1 161 ? 50.012 26.994 97.568 1.00 55.66 142 GLY C O 1
ATOM 4224 N N . MET B 1 162 ? 51.442 25.264 97.454 1.00 59.09 143 MET C N 1
ATOM 4225 C CA . MET B 1 162 ? 50.455 24.385 96.851 1.00 60.58 143 MET C CA 1
ATOM 4226 C C . MET B 1 162 ? 49.566 23.770 97.931 1.00 63.73 143 MET C C 1
ATOM 4227 O O . MET B 1 162 ? 49.956 23.685 99.099 1.00 75.83 143 MET C O 1
ATOM 4232 N N . PRO B 1 163 ? 48.346 23.365 97.575 1.00 58.87 144 PRO C N 1
ATOM 4233 C CA . PRO B 1 163 ? 47.490 22.679 98.551 1.00 60.90 144 PRO C CA 1
ATOM 4234 C C . PRO B 1 163 ? 48.159 21.418 99.075 1.00 69.62 144 PRO C C 1
ATOM 4235 O O . PRO B 1 163 ? 48.893 20.736 98.356 1.00 78.70 144 PRO C O 1
ATOM 4239 N N . LYS B 1 164 ? 47.932 21.120 100.355 1.00 79.64 145 LYS C N 1
ATOM 4240 C CA . LYS B 1 164 ? 48.616 19.965 100.917 1.00 78.89 145 LYS C CA 1
ATOM 4241 C C . LYS B 1 164 ? 48.071 18.663 100.348 1.00 72.73 145 LYS C C 1
ATOM 4242 O O . LYS B 1 164 ? 48.625 17.598 100.625 1.00 67.19 145 LYS C O 1
ATOM 4248 N N . ASP B 1 165 ? 47.015 18.740 99.536 1.00 73.56 146 ASP C N 1
ATOM 4249 C CA . ASP B 1 165 ? 46.592 17.640 98.682 1.00 80.50 146 ASP C CA 1
ATOM 4250 C C . ASP B 1 165 ? 47.510 17.451 97.480 1.00 89.69 146 ASP C C 1
ATOM 4251 O O . ASP B 1 165 ? 47.531 16.361 96.898 1.00 98.66 146 ASP C O 1
ATOM 4256 N N . PHE B 1 166 ? 48.265 18.481 97.095 1.00 91.13 147 PHE C N 1
ATOM 4257 C CA . PHE B 1 166 ? 49.131 18.411 95.920 1.00 87.16 147 PHE C CA 1
ATOM 4258 C C . PHE B 1 166 ? 50.350 17.545 96.211 1.00 81.53 147 PHE C C 1
ATOM 4259 O O . PHE B 1 166 ? 51.098 17.811 97.158 1.00 83.94 147 PHE C O 1
ATOM 4267 N N . LYS B 1 167 ? 50.554 16.510 95.400 1.00 67.12 148 LYS C N 1
ATOM 4268 C CA . LYS B 1 167 ? 51.711 15.640 95.528 1.00 64.51 148 LYS C CA 1
ATOM 4269 C C . LYS B 1 167 ? 52.484 15.629 94.218 1.00 70.40 148 LYS C C 1
ATOM 4270 O O . LYS B 1 167 ? 51.890 15.526 93.140 1.00 73.58 148 LYS C O 1
ATOM 4276 N N . LEU B 1 168 ? 53.816 15.721 94.320 1.00 76.39 149 LEU C N 1
ATOM 4277 C CA . LEU B 1 168 ? 54.660 15.756 93.127 1.00 63.37 149 LEU C CA 1
ATOM 4278 C C . LEU B 1 168 ? 54.472 14.506 92.280 1.00 55.64 149 LEU C C 1
ATOM 4279 O O . LEU B 1 168 ? 54.482 14.572 91.045 1.00 52.09 149 LEU C O 1
ATOM 4284 N N . GLU B 1 169 ? 54.307 13.357 92.937 1.00 56.95 150 GLU C N 1
ATOM 4285 C CA . GLU B 1 169 ? 54.166 12.075 92.260 1.00 60.20 150 GLU C CA 1
ATOM 4286 C C . GLU B 1 169 ? 53.060 12.072 91.216 1.00 52.92 150 GLU C C 1
ATOM 4287 O O . GLU B 1 169 ? 53.061 11.208 90.334 1.00 58.76 150 GLU C O 1
ATOM 4293 N N . GLU B 1 170 ? 52.110 12.999 91.302 1.00 52.56 151 GLU C N 1
ATOM 4294 C CA . GLU B 1 170 ? 50.935 13.001 90.442 1.00 64.97 151 GLU C CA 1
ATOM 4295 C C . GLU B 1 170 ? 50.990 14.053 89.341 1.00 65.42 151 GLU C C 1
ATOM 4296 O O . GLU B 1 170 ? 49.995 14.237 88.633 1.00 66.12 151 GLU C O 1
ATOM 4302 N N . HIS B 1 171 ? 52.106 14.759 89.187 1.00 64.55 152 HIS C N 1
ATOM 4303 C CA . HIS B 1 171 ? 52.212 15.813 88.182 1.00 63.42 152 HIS C CA 1
ATOM 4304 C C . HIS B 1 171 ? 53.553 15.739 87.464 1.00 66.65 152 HIS C C 1
ATOM 4305 O O . HIS B 1 171 ? 54.255 16.736 87.295 1.00 64.81 152 HIS C O 1
ATOM 4312 N N . GLY B 1 172 ? 53.926 14.538 87.029 1.00 58.25 153 GLY C N 1
ATOM 4313 C CA . GLY B 1 172 ? 55.073 14.378 86.169 1.00 53.27 153 GLY C CA 1
ATOM 4314 C C . GLY B 1 172 ? 54.685 14.401 84.704 1.00 67.97 153 GLY C C 1
ATOM 4315 O O . GLY B 1 172 ? 53.513 14.487 84.335 1.00 66.04 153 GLY C O 1
ATOM 4316 N N . LEU B 1 173 ? 55.705 14.336 83.855 1.00 67.00 154 LEU C N 1
ATOM 4317 C CA . LEU B 1 173 ? 55.465 14.282 82.422 1.00 64.25 154 LEU C CA 1
ATOM 4318 C C . LEU B 1 173 ? 54.835 12.945 82.059 1.00 60.60 154 LEU C C 1
ATOM 4319 O O . LEU B 1 173 ? 55.170 11.906 82.637 1.00 56.99 154 LEU C O 1
ATOM 4324 N N . THR B 1 174 ? 53.901 12.982 81.112 1.00 61.73 155 THR C N 1
ATOM 4325 C CA . THR B 1 174 ? 53.297 11.763 80.595 1.00 47.15 155 THR C CA 1
ATOM 4326 C C . THR B 1 174 ? 54.386 10.838 80.073 1.00 43.08 155 THR C C 1
ATOM 4327 O O . THR B 1 174 ? 55.091 11.175 79.117 1.00 50.46 155 THR C O 1
ATOM 4331 N N . LYS B 1 175 ? 54.549 9.684 80.711 1.00 47.59 156 LYS C N 1
ATOM 4332 C CA . LYS B 1 175 ? 55.595 8.743 80.345 1.00 42.79 156 LYS C CA 1
ATOM 4333 C C . LYS B 1 175 ? 55.078 7.755 79.313 1.00 49.53 156 LYS C C 1
ATOM 4334 O O . LYS B 1 175 ? 53.919 7.333 79.359 1.00 62.80 156 LYS C O 1
ATOM 4340 N N . LEU B 1 176 ? 55.957 7.371 78.398 1.00 39.00 157 LEU C N 1
ATOM 4341 C CA . LEU B 1 176 ? 55.637 6.453 77.321 1.00 39.94 157 LEU C CA 1
ATOM 4342 C C . LEU B 1 176 ? 56.399 5.147 77.491 1.00 46.72 157 LEU C C 1
ATOM 4343 O O . LEU B 1 176 ? 57.458 5.102 78.125 1.00 37.79 157 LEU C O 1
ATOM 4348 N N . LYS B 1 177 ? 55.834 4.079 76.935 1.00 47.18 158 LYS C N 1
ATOM 4349 C CA . LYS B 1 177 ? 56.531 2.807 76.855 1.00 55.74 158 LYS C CA 1
ATOM 4350 C C . LYS B 1 177 ? 57.570 2.891 75.748 1.00 54.46 158 LYS C C 1
ATOM 4351 O O . LYS B 1 177 ? 57.323 3.490 74.698 1.00 49.06 158 LYS C O 1
ATOM 4357 N N . VAL B 1 178 ? 58.735 2.293 75.991 1.00 48.42 159 VAL C N 1
ATOM 4358 C CA . VAL B 1 178 ? 59.900 2.434 75.125 1.00 50.42 159 VAL C CA 1
ATOM 4359 C C . VAL B 1 178 ? 60.348 1.042 74.710 1.00 48.92 159 VAL C C 1
ATOM 4360 O O . VAL B 1 178 ? 60.459 0.146 75.555 1.00 58.21 159 VAL C O 1
ATOM 4364 N N . ALA B 1 179 ? 60.629 0.862 73.422 1.00 50.32 160 ALA C N 1
ATOM 4365 C CA . ALA B 1 179 ? 61.139 -0.399 72.899 1.00 50.25 160 ALA C CA 1
ATOM 4366 C C . ALA B 1 179 ? 62.355 -0.119 72.029 1.00 58.05 160 ALA C C 1
ATOM 4367 O O . ALA B 1 179 ? 62.240 0.548 70.995 1.00 61.36 160 ALA C O 1
ATOM 4369 N N . ALA B 1 180 ? 63.516 -0.607 72.454 1.00 51.55 161 ALA C N 1
ATOM 4370 C CA . ALA B 1 180 ? 64.749 -0.490 71.690 1.00 48.71 161 ALA C CA 1
ATOM 4371 C C . ALA B 1 180 ? 65.184 -1.866 71.200 1.00 49.54 161 ALA C C 1
ATOM 4372 O O . ALA B 1 180 ? 65.154 -2.844 71.954 1.00 47.58 161 ALA C O 1
ATOM 4374 N N . ARG B 1 181 ? 65.587 -1.936 69.931 1.00 54.76 162 ARG C N 1
ATOM 4375 C CA . ARG B 1 181 ? 65.992 -3.203 69.333 1.00 56.29 162 ARG C CA 1
ATOM 4376 C C . ARG B 1 181 ? 66.835 -2.929 68.099 1.00 59.05 162 ARG C C 1
ATOM 4377 O O . ARG B 1 181 ? 66.453 -2.116 67.252 1.00 57.03 162 ARG C O 1
ATOM 4385 N N . GLY B 1 182 ? 67.977 -3.604 68.006 1.00 64.26 163 GLY C N 1
ATOM 4386 C CA . GLY B 1 182 ? 68.838 -3.511 66.845 1.00 52.91 163 GLY C CA 1
ATOM 4387 C C . GLY B 1 182 ? 69.389 -2.122 66.597 1.00 52.27 163 GLY C C 1
ATOM 4388 O O . GLY B 1 182 ? 70.018 -1.882 65.562 1.00 62.80 163 GLY C O 1
ATOM 4389 N N . GLY B 1 183 ? 69.182 -1.206 67.543 1.00 44.67 164 GLY C N 1
ATOM 4390 C CA . GLY B 1 183 ? 69.585 0.178 67.397 1.00 46.15 164 GLY C CA 1
ATOM 4391 C C . GLY B 1 183 ? 68.450 1.146 67.136 1.00 49.94 164 GLY C C 1
ATOM 4392 O O . GLY B 1 183 ? 68.673 2.362 67.202 1.00 56.99 164 GLY C O 1
ATOM 4393 N N . ALA B 1 184 ? 67.252 0.655 66.827 1.00 43.82 165 ALA C N 1
ATOM 4394 C CA . ALA B 1 184 ? 66.088 1.497 66.593 1.00 41.43 165 ALA C CA 1
ATOM 4395 C C . ALA B 1 184 ? 65.232 1.583 67.850 1.00 55.55 165 ALA C C 1
ATOM 4396 O O . ALA B 1 184 ? 65.191 0.654 68.662 1.00 48.24 165 ALA C O 1
ATOM 4398 N N . VAL B 1 185 ? 64.530 2.706 67.996 1.00 55.69 166 VAL C N 1
ATOM 4399 C CA . VAL B 1 185 ? 63.756 3.013 69.191 1.00 59.78 166 VAL C CA 1
ATOM 4400 C C . VAL B 1 185 ? 62.351 3.409 68.765 1.00 60.93 166 VAL C C 1
ATOM 4401 O O . VAL B 1 185 ? 62.175 4.388 68.023 1.00 43.87 166 VAL C O 1
ATOM 4405 N N . PHE B 1 186 ? 61.365 2.642 69.233 1.00 59.18 167 PHE C N 1
ATOM 4406 C CA . PHE B 1 186 ? 59.943 2.919 69.118 1.00 55.40 167 PHE C CA 1
ATOM 4407 C C . PHE B 1 186 ? 59.388 3.253 70.497 1.00 51.53 167 PHE C C 1
ATOM 4408 O O . PHE B 1 186 ? 59.991 2.938 71.526 1.00 50.95 167 PHE C O 1
ATOM 4416 N N . ALA B 1 187 ? 58.208 3.865 70.514 1.00 49.55 168 ALA C N 1
ATOM 4417 C CA . ALA B 1 187 ? 57.556 4.203 71.771 1.00 53.99 168 ALA C CA 1
ATOM 4418 C C . ALA B 1 187 ? 56.048 4.117 71.584 1.00 57.78 168 ALA C C 1
ATOM 4419 O O . ALA B 1 187 ? 55.545 3.979 70.465 1.00 55.65 168 ALA C O 1
ATOM 4421 N N . SER B 1 188 ? 55.327 4.181 72.702 1.00 56.69 169 SER C N 1
ATOM 4422 C CA . SER B 1 188 ? 53.871 4.111 72.659 1.00 46.86 169 SER C CA 1
ATOM 4423 C C . SER B 1 188 ? 53.277 4.737 73.912 1.00 44.61 169 SER C C 1
ATOM 4424 O O . SER B 1 188 ? 53.727 4.460 75.023 1.00 50.54 169 SER C O 1
ATOM 4427 N N . PHE B 1 189 ? 52.234 5.548 73.719 1.00 51.91 170 PHE C N 1
ATOM 4428 C CA . PHE B 1 189 ? 51.481 6.083 74.850 1.00 44.17 170 PHE C CA 1
ATOM 4429 C C . PHE B 1 189 ? 50.719 4.977 75.567 1.00 53.08 170 PHE C C 1
ATOM 4430 O O . PHE B 1 189 ? 50.618 4.981 76.798 1.00 56.22 170 PHE C O 1
ATOM 4438 N N . ASP B 1 190 ? 50.157 4.040 74.808 1.00 64.31 171 ASP C N 1
ATOM 4439 C CA . ASP B 1 190 ? 49.467 2.888 75.374 1.00 58.18 171 ASP C CA 1
ATOM 4440 C C . ASP B 1 190 ? 50.458 1.996 76.109 1.00 57.38 171 ASP C C 1
ATOM 4441 O O . ASP B 1 190 ? 51.407 1.484 75.507 1.00 72.25 171 ASP C O 1
ATOM 4446 N N . HIS B 1 191 ? 50.239 1.807 77.409 1.00 53.33 172 HIS C N 1
ATOM 4447 C CA . HIS B 1 191 ? 51.121 0.971 78.211 1.00 62.13 172 HIS C CA 1
ATOM 4448 C C . HIS B 1 191 ? 50.736 -0.500 78.195 1.00 55.07 172 HIS C C 1
ATOM 4449 O O . HIS B 1 191 ? 51.568 -1.343 78.549 1.00 53.34 172 HIS C O 1
ATOM 4456 N N . ASP B 1 192 ? 49.507 -0.833 77.796 1.00 57.48 173 ASP C N 1
ATOM 4457 C CA . ASP B 1 192 ? 49.091 -2.219 77.620 1.00 57.04 173 ASP C CA 1
ATOM 4458 C C . ASP B 1 192 ? 49.202 -2.673 76.168 1.00 62.09 173 ASP C C 1
ATOM 4459 O O . ASP B 1 192 ? 48.433 -3.533 75.725 1.00 64.80 173 ASP C O 1
ATOM 4464 N N . VAL B 1 193 ? 50.162 -2.130 75.425 1.00 65.83 174 VAL C N 1
ATOM 4465 C CA . VAL B 1 193 ? 50.370 -2.517 74.035 1.00 62.64 174 VAL C CA 1
ATOM 4466 C C . VAL B 1 193 ? 51.165 -3.814 74.002 1.00 58.49 174 VAL C C 1
ATOM 4467 O O . VAL B 1 193 ? 52.022 -4.055 74.862 1.00 68.23 174 VAL C O 1
ATOM 4471 N N . GLU B 1 194 ? 50.855 -4.674 73.028 1.00 51.37 175 GLU C N 1
ATOM 4472 C CA . GLU B 1 194 ? 51.598 -5.909 72.803 1.00 58.39 175 GLU C CA 1
ATOM 4473 C C . GLU B 1 194 ? 53.089 -5.606 72.693 1.00 69.69 175 GLU C C 1
ATOM 4474 O O . GLU B 1 194 ? 53.465 -4.510 72.252 1.00 73.86 175 GLU C O 1
ATOM 4480 N N . PRO B 1 195 ? 53.963 -6.526 73.100 1.00 54.48 176 PRO C N 1
ATOM 4481 C CA . PRO B 1 195 ? 55.402 -6.307 72.914 1.00 54.82 176 PRO C CA 1
ATOM 4482 C C . PRO B 1 195 ? 55.751 -6.064 71.451 1.00 66.47 176 PRO C C 1
ATOM 4483 O O . PRO B 1 195 ? 55.031 -6.466 70.533 1.00 78.01 176 PRO C O 1
ATOM 4487 N N . PHE B 1 196 ? 56.884 -5.385 71.247 1.00 60.19 177 PHE C N 1
ATOM 4488 C CA . PHE B 1 196 ? 57.301 -4.996 69.900 1.00 67.85 177 PHE C CA 1
ATOM 4489 C C . PHE B 1 196 ? 57.428 -6.201 68.975 1.00 72.76 177 PHE C C 1
ATOM 4490 O O . PHE B 1 196 ? 56.983 -6.159 67.817 1.00 70.40 177 PHE C O 1
ATOM 4498 N N . GLU B 1 197 ? 58.021 -7.290 69.472 1.00 56.43 178 GLU C N 1
ATOM 4499 C CA . GLU B 1 197 ? 58.226 -8.468 68.639 1.00 55.08 178 GLU C CA 1
ATOM 4500 C C . GLU B 1 197 ? 56.894 -9.040 68.175 1.00 68.34 178 GLU C C 1
ATOM 4501 O O . GLU B 1 197 ? 56.700 -9.307 66.983 1.00 77.21 178 GLU C O 1
ATOM 4507 N N . GLU B 1 198 ? 55.949 -9.201 69.105 1.00 64.98 179 GLU C N 1
ATOM 4508 C CA . GLU B 1 198 ? 54.621 -9.672 68.733 1.00 65.33 179 GLU C CA 1
ATOM 4509 C C . GLU B 1 198 ? 53.861 -8.617 67.944 1.00 70.48 179 GLU C C 1
ATOM 4510 O O . GLU B 1 198 ? 52.984 -8.956 67.141 1.00 69.36 179 GLU C O 1
ATOM 4516 N N . PHE B 1 199 ? 54.191 -7.340 68.150 1.00 72.24 180 PHE C N 1
ATOM 4517 C CA . PHE B 1 199 ? 53.563 -6.282 67.370 1.00 70.70 180 PHE C CA 1
ATOM 4518 C C . PHE B 1 199 ? 53.884 -6.438 65.893 1.00 65.82 180 PHE C C 1
ATOM 4519 O O . PHE B 1 199 ? 52.995 -6.324 65.040 1.00 61.73 180 PHE C O 1
ATOM 4527 N N . LEU B 1 200 ? 55.141 -6.745 65.573 1.00 63.75 181 LEU C N 1
ATOM 4528 C CA . LEU B 1 200 ? 55.515 -6.891 64.170 1.00 59.45 181 LEU C CA 1
ATOM 4529 C C . LEU B 1 200 ? 55.210 -8.281 63.633 1.00 59.54 181 LEU C C 1
ATOM 4530 O O . LEU B 1 200 ? 54.955 -8.432 62.433 1.00 56.94 181 LEU C O 1
ATOM 4535 N N . GLY B 1 201 ? 55.224 -9.302 64.484 1.00 49.06 182 GLY C N 1
ATOM 4536 C CA . GLY B 1 201 ? 55.099 -10.651 64.000 1.00 55.22 182 GLY C CA 1
ATOM 4537 C C . GLY B 1 201 ? 56.445 -11.173 63.552 1.00 68.88 182 GLY C C 1
ATOM 4538 O O . GLY B 1 201 ? 57.396 -10.411 63.343 1.00 72.60 182 GLY C O 1
ATOM 4539 N N . PRO B 1 202 ? 56.550 -12.492 63.388 1.00 74.55 183 PRO C N 1
ATOM 4540 C CA . PRO B 1 202 ? 57.872 -13.083 63.122 1.00 71.42 183 PRO C CA 1
ATOM 4541 C C . PRO B 1 202 ? 58.505 -12.602 61.828 1.00 62.56 183 PRO C C 1
ATOM 4542 O O . PRO B 1 202 ? 59.697 -12.287 61.823 1.00 64.34 183 PRO C O 1
ATOM 4546 N N . THR B 1 203 ? 57.747 -12.518 60.733 1.00 62.51 184 THR C N 1
ATOM 4547 C CA . THR B 1 203 ? 58.348 -12.179 59.443 1.00 70.71 184 THR C CA 1
ATOM 4548 C C . THR B 1 203 ? 58.804 -10.721 59.402 1.00 73.53 184 THR C C 1
ATOM 4549 O O . THR B 1 203 ? 59.931 -10.414 58.973 1.00 81.41 184 THR C O 1
ATOM 4553 N N . ILE B 1 204 ? 57.945 -9.806 59.857 1.00 60.96 185 ILE C N 1
ATOM 4554 C CA . ILE B 1 204 ? 58.321 -8.399 59.846 1.00 53.82 185 ILE C CA 1
ATOM 4555 C C . ILE B 1 204 ? 59.453 -8.157 60.832 1.00 58.04 185 ILE C C 1
ATOM 4556 O O . ILE B 1 204 ? 60.344 -7.337 60.577 1.00 54.00 185 ILE C O 1
ATOM 4561 N N . LEU B 1 205 ? 59.470 -8.890 61.950 1.00 56.53 186 LEU C N 1
ATOM 4562 C CA . LEU B 1 205 ? 60.589 -8.764 62.872 1.00 53.35 186 LEU C CA 1
ATOM 4563 C C . LEU B 1 205 ? 61.865 -9.338 62.275 1.00 61.78 186 LEU C C 1
ATOM 4564 O O . LEU B 1 205 ? 62.959 -8.835 62.552 1.00 67.66 186 LEU C O 1
ATOM 4569 N N . HIS B 1 206 ? 61.740 -10.357 61.423 1.00 54.22 187 HIS C N 1
ATOM 4570 C CA . HIS B 1 206 ? 62.906 -10.902 60.740 1.00 60.00 187 HIS C CA 1
ATOM 4571 C C . HIS B 1 206 ? 63.531 -9.874 59.813 1.00 60.39 187 HIS C C 1
ATOM 4572 O O . HIS B 1 206 ? 64.754 -9.711 59.789 1.00 61.21 187 HIS C O 1
ATOM 4579 N N . TYR B 1 207 ? 62.708 -9.152 59.057 1.00 66.07 188 TYR C N 1
ATOM 4580 C CA . TYR B 1 207 ? 63.285 -8.170 58.138 1.00 66.31 188 TYR C CA 1
ATOM 4581 C C . TYR B 1 207 ? 63.796 -6.942 58.891 1.00 67.74 188 TYR C C 1
ATOM 4582 O O . TYR B 1 207 ? 64.851 -6.377 58.545 1.00 63.74 188 TYR C O 1
ATOM 4591 N N . PHE B 1 208 ? 63.077 -6.537 59.941 1.00 52.82 189 PHE C N 1
ATOM 4592 C CA . PHE B 1 208 ? 63.579 -5.523 60.861 1.00 48.47 189 PHE C CA 1
ATOM 4593 C C . PHE B 1 208 ? 64.985 -5.870 61.340 1.00 58.33 189 PHE C C 1
ATOM 4594 O O . PHE B 1 208 ? 65.919 -5.070 61.201 1.00 59.16 189 PHE C O 1
ATOM 4602 N N . ASP B 1 209 ? 65.156 -7.074 61.894 1.00 64.63 190 ASP C N 1
ATOM 4603 C CA . ASP B 1 209 ? 66.476 -7.498 62.348 1.00 60.36 190 ASP C CA 1
ATOM 4604 C C . ASP B 1 209 ? 67.456 -7.645 61.190 1.00 55.45 190 ASP C C 1
ATOM 4605 O O . ASP B 1 209 ? 68.669 -7.528 61.390 1.00 51.63 190 ASP C O 1
ATOM 4610 N N . ARG B 1 210 ? 66.961 -7.907 59.979 1.00 54.55 191 ARG C N 1
ATOM 4611 C CA . ARG B 1 210 ? 67.860 -7.966 58.830 1.00 61.88 191 ARG C CA 1
ATOM 4612 C C . ARG B 1 210 ? 68.526 -6.621 58.598 1.00 63.78 191 ARG C C 1
ATOM 4613 O O . ARG B 1 210 ? 69.725 -6.556 58.300 1.00 67.58 191 ARG C O 1
ATOM 4621 N N . VAL B 1 211 ? 67.775 -5.532 58.754 1.00 69.47 192 VAL C N 1
ATOM 4622 C CA . VAL B 1 211 ? 68.407 -4.218 58.657 1.00 57.76 192 VAL C CA 1
ATOM 4623 C C . VAL B 1 211 ? 69.141 -3.874 59.949 1.00 62.30 192 VAL C C 1
ATOM 4624 O O . VAL B 1 211 ? 70.330 -3.534 59.933 1.00 59.42 192 VAL C O 1
ATOM 4628 N N . PHE B 1 212 ? 68.453 -3.974 61.087 1.00 62.32 193 PHE C N 1
ATOM 4629 C CA . PHE B 1 212 ? 69.052 -3.694 62.394 1.00 55.41 193 PHE C CA 1
ATOM 4630 C C . PHE B 1 212 ? 69.587 -4.998 62.978 1.00 53.96 193 PHE C C 1
ATOM 4631 O O . PHE B 1 212 ? 68.974 -5.626 63.843 1.00 54.98 193 PHE C O 1
ATOM 4639 N N . ASN B 1 213 ? 70.763 -5.404 62.497 1.00 54.55 194 ASN C N 1
ATOM 4640 C CA . ASN B 1 213 ? 71.319 -6.713 62.817 1.00 61.27 194 ASN C CA 1
ATOM 4641 C C . ASN B 1 213 ? 72.247 -6.695 64.028 1.00 64.19 194 ASN C C 1
ATOM 4642 O O . ASN B 1 213 ? 73.059 -7.612 64.189 1.00 62.24 194 ASN C O 1
ATOM 4647 N N . GLY B 1 214 ? 72.168 -5.663 64.861 1.00 71.76 195 GLY C N 1
ATOM 4648 C CA . GLY B 1 214 ? 72.950 -5.580 66.067 1.00 63.01 195 GLY C CA 1
ATOM 4649 C C . GLY B 1 214 ? 74.175 -4.700 65.962 1.00 66.67 195 GLY C C 1
ATOM 4650 O O . GLY B 1 214 ? 74.714 -4.289 66.996 1.00 81.96 195 GLY C O 1
ATOM 4651 N N . ARG B 1 215 ? 74.629 -4.398 64.748 1.00 57.36 196 ARG C N 1
ATOM 4652 C CA . ARG B 1 215 ? 75.727 -3.458 64.602 1.00 64.62 196 ARG C CA 1
ATOM 4653 C C . ARG B 1 215 ? 75.302 -2.097 65.128 1.00 60.76 196 ARG C C 1
ATOM 4654 O O . ARG B 1 215 ? 74.123 -1.734 65.097 1.00 75.93 196 ARG C O 1
ATOM 4662 N N . LYS B 1 216 ? 76.267 -1.340 65.624 1.00 47.47 197 LYS C N 1
ATOM 4663 C CA . LYS B 1 216 ? 75.974 0.022 66.030 1.00 55.99 197 LYS C CA 1
ATOM 4664 C C . LYS B 1 216 ? 76.006 0.936 64.816 1.00 60.11 197 LYS C C 1
ATOM 4665 O O . LYS B 1 216 ? 76.890 0.832 63.960 1.00 58.32 197 LYS C O 1
ATOM 4671 N N . LEU B 1 217 ? 75.024 1.826 64.747 1.00 62.50 198 LEU C N 1
ATOM 4672 C CA . LEU B 1 217 ? 74.769 2.642 63.573 1.00 47.80 198 LEU C CA 1
ATOM 4673 C C . LEU B 1 217 ? 75.483 3.986 63.660 1.00 46.95 198 LEU C C 1
ATOM 4674 O O . LEU B 1 217 ? 75.806 4.477 64.746 1.00 44.81 198 LEU C O 1
ATOM 4679 N N . LYS B 1 218 ? 75.755 4.559 62.488 1.00 54.76 199 LYS C N 1
ATOM 4680 C CA . LYS B 1 218 ? 76.333 5.892 62.347 1.00 58.71 199 LYS C CA 1
ATOM 4681 C C . LYS B 1 218 ? 75.332 6.789 61.633 1.00 55.23 199 LYS C C 1
ATOM 4682 O O . LYS B 1 218 ? 74.894 6.467 60.523 1.00 63.74 199 LYS C O 1
ATOM 4688 N N . ILE B 1 219 ? 74.990 7.921 62.244 1.00 46.06 200 ILE C N 1
ATOM 4689 C CA . ILE B 1 219 ? 74.071 8.845 61.590 1.00 46.41 200 ILE C CA 1
ATOM 4690 C C . ILE B 1 219 ? 74.798 9.513 60.431 1.00 52.81 200 ILE C C 1
ATOM 4691 O O . ILE B 1 219 ? 75.840 10.152 60.622 1.00 44.19 200 ILE C O 1
ATOM 4696 N N . LEU B 1 220 ? 74.257 9.363 59.220 1.00 52.16 201 LEU C N 1
ATOM 4697 C CA . LEU B 1 220 ? 74.809 10.084 58.078 1.00 43.39 201 LEU C CA 1
ATOM 4698 C C . LEU B 1 220 ? 74.155 11.442 57.918 1.00 46.67 201 LEU C C 1
ATOM 4699 O O . LEU B 1 220 ? 74.836 12.422 57.601 1.00 57.90 201 LEU C O 1
ATOM 4704 N N . GLY B 1 221 ? 72.855 11.528 58.151 1.00 49.65 202 GLY C N 1
ATOM 4705 C CA . GLY B 1 221 ? 72.215 12.827 58.153 1.00 31.59 202 GLY C CA 1
ATOM 4706 C C . GLY B 1 221 ? 70.713 12.726 58.007 1.00 39.07 202 GLY C C 1
ATOM 4707 O O . GLY B 1 221 ? 70.134 11.640 57.936 1.00 49.37 202 GLY C O 1
ATOM 4708 N N . TYR B 1 222 ? 70.091 13.902 57.969 1.00 40.60 203 TYR C N 1
ATOM 4709 C CA . TYR B 1 222 ? 68.643 14.031 57.911 1.00 40.73 203 TYR C CA 1
ATOM 4710 C C . TYR B 1 222 ? 68.229 14.785 56.655 1.00 44.43 203 TYR C C 1
ATOM 4711 O O . TYR B 1 222 ? 68.913 15.716 56.217 1.00 43.52 203 TYR C O 1
ATOM 4720 N N . ARG B 1 223 ? 67.106 14.365 56.080 1.00 38.52 204 ARG C N 1
ATOM 4721 C CA . ARG B 1 223 ? 66.402 15.112 55.049 1.00 29.78 204 ARG C CA 1
ATOM 4722 C C . ARG B 1 223 ? 64.947 15.244 55.471 1.00 32.53 204 ARG C C 1
ATOM 4723 O O . ARG B 1 223 ? 64.418 14.385 56.173 1.00 46.23 204 ARG C O 1
ATOM 4731 N N . ARG B 1 224 ? 64.303 16.336 55.074 1.00 25.44 205 ARG C N 1
ATOM 4732 C CA . ARG B 1 224 ? 62.950 16.606 55.544 1.00 43.39 205 ARG C CA 1
ATOM 4733 C C . ARG B 1 224 ? 62.118 17.159 54.399 1.00 36.47 205 ARG C C 1
ATOM 4734 O O . ARG B 1 224 ? 62.592 17.998 53.628 1.00 31.54 205 ARG C O 1
ATOM 4742 N N . GLN B 1 225 ? 60.877 16.691 54.293 1.00 46.01 206 GLN C N 1
ATOM 4743 C CA . GLN B 1 225 ? 59.988 17.202 53.260 1.00 41.89 206 GLN C CA 1
ATOM 4744 C C . GLN B 1 225 ? 58.558 17.216 53.773 1.00 40.24 206 GLN C C 1
ATOM 4745 O O . GLN B 1 225 ? 58.116 16.274 54.429 1.00 43.72 206 GLN C O 1
ATOM 4751 N N . ARG B 1 226 ? 57.832 18.273 53.439 1.00 51.69 207 ARG C N 1
ATOM 4752 C CA . ARG B 1 226 ? 56.420 18.394 53.767 1.00 31.31 207 ARG C CA 1
ATOM 4753 C C . ARG B 1 226 ? 55.603 18.060 52.525 1.00 43.44 207 ARG C C 1
ATOM 4754 O O . ARG B 1 226 ? 55.685 18.772 51.516 1.00 50.44 207 ARG C O 1
ATOM 4762 N N . ILE B 1 227 ? 54.835 16.981 52.591 1.00 28.99 208 ILE C N 1
ATOM 4763 C CA . ILE B 1 227 ? 54.055 16.482 51.465 1.00 28.90 208 ILE C CA 1
ATOM 4764 C C . ILE B 1 227 ? 52.585 16.773 51.746 1.00 44.28 208 ILE C C 1
ATOM 4765 O O . ILE B 1 227 ? 52.044 16.288 52.752 1.00 51.96 208 ILE C O 1
ATOM 4770 N N . PRO B 1 228 ? 51.906 17.566 50.903 1.00 44.07 209 PRO C N 1
ATOM 4771 C CA . PRO B 1 228 ? 50.493 17.920 51.129 1.00 33.58 209 PRO C CA 1
ATOM 4772 C C . PRO B 1 228 ? 49.537 16.821 50.672 1.00 38.04 209 PRO C C 1
ATOM 4773 O O . PRO B 1 228 ? 48.752 16.985 49.736 1.00 42.34 209 PRO C O 1
ATOM 4777 N N . GLY B 1 229 ? 49.626 15.663 51.331 1.00 44.93 210 GLY C N 1
ATOM 4778 C CA . GLY B 1 229 ? 48.701 14.577 51.089 1.00 40.41 210 GLY C CA 1
ATOM 4779 C C . GLY B 1 229 ? 48.389 13.857 52.385 1.00 42.70 210 GLY C C 1
ATOM 4780 O O . GLY B 1 229 ? 49.039 14.077 53.408 1.00 45.18 210 GLY C O 1
ATOM 4781 N N . ASN B 1 230 ? 47.369 13.002 52.329 1.00 44.19 211 ASN C N 1
ATOM 4782 C CA . ASN B 1 230 ? 47.014 12.193 53.489 1.00 37.68 211 ASN C CA 1
ATOM 4783 C C . ASN B 1 230 ? 48.139 11.219 53.824 1.00 46.96 211 ASN C C 1
ATOM 4784 O O . ASN B 1 230 ? 48.772 10.649 52.933 1.00 60.54 211 ASN C O 1
ATOM 4789 N N . TRP B 1 231 ? 48.390 11.033 55.123 1.00 45.26 212 TRP C N 1
ATOM 4790 C CA . TRP B 1 231 ? 49.527 10.220 55.553 1.00 51.26 212 TRP C CA 1
ATOM 4791 C C . TRP B 1 231 ? 49.419 8.784 55.048 1.00 45.93 212 TRP C C 1
ATOM 4792 O O . TRP B 1 231 ? 50.438 8.158 54.723 1.00 45.00 212 TRP C O 1
ATOM 4803 N N . LYS B 1 232 ? 48.197 8.240 54.984 1.00 38.24 213 LYS C N 1
ATOM 4804 C CA . LYS B 1 232 ? 48.017 6.873 54.497 1.00 45.33 213 LYS C CA 1
ATOM 4805 C C . LYS B 1 232 ? 48.615 6.698 53.105 1.00 52.30 213 LYS C C 1
ATOM 4806 O O . LYS B 1 232 ? 49.167 5.638 52.785 1.00 54.49 213 LYS C O 1
ATOM 4812 N N . LEU B 1 233 ? 48.532 7.744 52.275 1.00 55.11 214 LEU C N 1
ATOM 4813 C CA . LEU B 1 233 ? 49.045 7.674 50.912 1.00 38.60 214 LEU C CA 1
ATOM 4814 C C . LEU B 1 233 ? 50.529 7.335 50.884 1.00 40.50 214 LEU C C 1
ATOM 4815 O O . LEU B 1 233 ? 51.014 6.771 49.896 1.00 41.23 214 LEU C O 1
ATOM 4820 N N . MET B 1 234 ? 51.269 7.667 51.944 1.00 36.14 215 MET C N 1
ATOM 4821 C CA . MET B 1 234 ? 52.675 7.276 51.984 1.00 48.06 215 MET C CA 1
ATOM 4822 C C . MET B 1 234 ? 52.810 5.778 52.225 1.00 40.56 215 MET C C 1
ATOM 4823 O O . MET B 1 234 ? 53.574 5.095 51.532 1.00 43.37 215 MET C O 1
ATOM 4828 N N . GLN B 1 235 ? 52.055 5.248 53.193 1.00 45.03 216 GLN C N 1
ATOM 4829 C CA . GLN B 1 235 ? 52.047 3.807 53.428 1.00 52.89 216 GLN C CA 1
ATOM 4830 C C . GLN B 1 235 ? 51.681 3.051 52.157 1.00 61.86 216 GLN C C 1
ATOM 4831 O O . GLN B 1 235 ? 52.413 2.152 51.722 1.00 64.21 216 GLN C O 1
ATOM 4837 N N . GLU B 1 236 ? 50.558 3.427 51.534 1.00 46.52 217 GLU C N 1
ATOM 4838 C CA . GLU B 1 236 ? 50.190 2.875 50.235 1.00 53.41 217 GLU C CA 1
ATOM 4839 C C . GLU B 1 236 ? 51.376 2.874 49.281 1.00 57.94 217 GLU C C 1
ATOM 4840 O O . GLU B 1 236 ? 51.645 1.875 48.604 1.00 56.89 217 GLU C O 1
ATOM 4846 N N . ASN B 1 237 ? 52.111 3.988 49.231 1.00 45.61 218 ASN C N 1
ATOM 4847 C CA . ASN B 1 237 ? 53.171 4.116 48.240 1.00 45.73 218 ASN C CA 1
ATOM 4848 C C . ASN B 1 237 ? 54.269 3.083 48.453 1.00 45.64 218 ASN C C 1
ATOM 4849 O O . ASN B 1 237 ? 54.884 2.626 47.483 1.00 44.01 218 ASN C O 1
ATOM 4854 N N . ILE B 1 238 ? 54.523 2.689 49.703 1.00 49.31 219 ILE C N 1
ATOM 4855 C CA . ILE B 1 238 ? 55.522 1.661 49.973 1.00 53.49 219 ILE C CA 1
ATOM 4856 C C . ILE B 1 238 ? 54.886 0.295 50.192 1.00 49.75 219 ILE C C 1
ATOM 4857 O O . ILE B 1 238 ? 55.602 -0.694 50.395 1.00 56.45 219 ILE C O 1
ATOM 4862 N N . LYS B 1 239 ? 53.558 0.209 50.126 1.00 62.34 220 LYS C N 1
ATOM 4863 C CA . LYS B 1 239 ? 52.847 -1.050 49.965 1.00 53.91 220 LYS C CA 1
ATOM 4864 C C . LYS B 1 239 ? 52.404 -1.253 48.524 1.00 68.12 220 LYS C C 1
ATOM 4865 O O . LYS B 1 239 ? 51.578 -2.130 48.247 1.00 74.71 220 LYS C O 1
ATOM 4871 N N . ASP B 1 240 ? 52.958 -0.464 47.603 1.00 71.53 221 ASP C N 1
ATOM 4872 C CA . ASP B 1 240 ? 52.665 -0.520 46.177 1.00 65.05 221 ASP C CA 1
ATOM 4873 C C . ASP B 1 240 ? 53.873 -1.111 45.465 1.00 62.33 221 ASP C C 1
ATOM 4874 O O . ASP B 1 240 ? 54.893 -0.422 45.316 1.00 61.04 221 ASP C O 1
ATOM 4879 N N . PRO B 1 241 ? 53.818 -2.360 45.012 1.00 73.80 222 PRO C N 1
ATOM 4880 C CA . PRO B 1 241 ? 55.034 -3.011 44.505 1.00 76.54 222 PRO C CA 1
ATOM 4881 C C . PRO B 1 241 ? 55.308 -2.755 43.032 1.00 74.99 222 PRO C C 1
ATOM 4882 O O . PRO B 1 241 ? 56.458 -2.863 42.596 1.00 77.87 222 PRO C O 1
ATOM 4886 N N . TYR B 1 242 ? 54.282 -2.414 42.254 1.00 68.92 223 TYR C N 1
ATOM 4887 C CA . TYR B 1 242 ? 54.438 -2.291 40.813 1.00 71.53 223 TYR C CA 1
ATOM 4888 C C . TYR B 1 242 ? 54.419 -0.850 40.320 1.00 83.60 223 TYR C C 1
ATOM 4889 O O . TYR B 1 242 ? 54.606 -0.620 39.120 1.00 97.07 223 TYR C O 1
ATOM 4898 N N . HIS B 1 243 ? 54.216 0.125 41.204 1.00 73.16 224 HIS C N 1
ATOM 4899 C CA . HIS B 1 243 ? 54.404 1.516 40.809 1.00 68.81 224 HIS C CA 1
ATOM 4900 C C . HIS B 1 243 ? 55.870 1.850 40.507 1.00 81.28 224 HIS C C 1
ATOM 4901 O O . HIS B 1 243 ? 56.119 2.634 39.581 1.00 81.23 224 HIS C O 1
ATOM 4908 N N . PRO B 1 244 ? 56.868 1.316 41.239 1.00 78.95 225 PRO C N 1
ATOM 4909 C CA . PRO B 1 244 ? 58.254 1.714 40.926 1.00 72.67 225 PRO C CA 1
ATOM 4910 C C . PRO B 1 244 ? 58.677 1.376 39.507 1.00 74.14 225 PRO C C 1
ATOM 4911 O O . PRO B 1 244 ? 59.394 2.162 38.875 1.00 70.66 225 PRO C O 1
ATOM 4915 N N . GLY B 1 245 ? 58.251 0.226 38.984 1.00 80.30 226 GLY C N 1
ATOM 4916 C CA . GLY B 1 245 ? 58.601 -0.143 37.624 1.00 80.36 226 GLY C CA 1
ATOM 4917 C C . GLY B 1 245 ? 57.861 0.627 36.549 1.00 79.35 226 GLY C C 1
ATOM 4918 O O . GLY B 1 245 ? 58.187 0.473 35.367 1.00 65.00 226 GLY C O 1
ATOM 4919 N N . LEU B 1 246 ? 56.884 1.449 36.927 1.00 76.58 227 LEU C N 1
ATOM 4920 C CA . LEU B 1 246 ? 56.108 2.229 35.975 1.00 74.13 227 LEU C CA 1
ATOM 4921 C C . LEU B 1 246 ? 56.236 3.732 36.165 1.00 73.81 227 LEU C C 1
ATOM 4922 O O . LEU B 1 246 ? 56.115 4.473 35.187 1.00 75.60 227 LEU C O 1
ATOM 4927 N N . LEU B 1 247 ? 56.473 4.200 37.392 1.00 82.90 228 LEU C N 1
ATOM 4928 C CA . LEU B 1 247 ? 56.570 5.621 37.712 1.00 70.23 228 LEU C CA 1
ATOM 4929 C C . LEU B 1 247 ? 58.001 6.148 37.640 1.00 77.31 228 LEU C C 1
ATOM 4930 O O . LEU B 1 247 ? 58.262 7.154 36.976 1.00 86.20 228 LEU C O 1
ATOM 4935 N N . HIS B 1 248 ? 58.931 5.489 38.325 1.00 70.18 229 HIS C N 1
ATOM 4936 C CA . HIS B 1 248 ? 60.322 5.935 38.398 1.00 67.82 229 HIS C CA 1
ATOM 4937 C C . HIS B 1 248 ? 61.036 5.578 37.102 1.00 70.02 229 HIS C C 1
ATOM 4938 O O . HIS B 1 248 ? 61.435 4.431 36.891 1.00 81.22 229 HIS C O 1
ATOM 4945 N N . THR B 1 249 ? 61.222 6.577 36.236 1.00 86.58 230 THR C N 1
ATOM 4946 C CA . THR B 1 249 ? 61.866 6.403 34.939 1.00 86.52 230 THR C CA 1
ATOM 4947 C C . THR B 1 249 ? 63.378 6.283 35.065 1.00 89.32 230 THR C C 1
ATOM 4948 O O . THR B 1 249 ? 64.115 6.560 34.111 1.00 94.92 230 THR C O 1
ATOM 4952 N N . TRP B 1 250 ? 63.848 5.879 36.244 1.00 94.27 231 TRP C N 1
ATOM 4953 C CA . TRP B 1 250 ? 65.263 5.656 36.492 1.00 86.03 231 TRP C CA 1
ATOM 4954 C C . TRP B 1 250 ? 65.498 4.158 36.653 1.00 86.75 231 TRP C C 1
ATOM 4955 O O . TRP B 1 250 ? 66.187 3.726 37.582 1.00 89.86 231 TRP C O 1
ATOM 4966 N N . PHE B 1 251 ? 64.903 3.389 35.733 1.00 94.96 232 PHE C N 1
ATOM 4967 C CA . PHE B 1 251 ? 64.938 1.918 35.596 1.00 96.86 232 PHE C CA 1
ATOM 4968 C C . PHE B 1 251 ? 63.603 1.447 35.029 1.00 84.83 232 PHE C C 1
ATOM 4969 O O . PHE B 1 251 ? 63.409 1.416 33.814 1.00 72.38 232 PHE C O 1
ATOM 4977 N N . LYS B 1 262 ? 62.557 -11.457 40.411 1.00 64.68 243 LYS C N 1
ATOM 4978 C CA . LYS B 1 262 ? 62.342 -12.322 41.567 1.00 76.87 243 LYS C CA 1
ATOM 4979 C C . LYS B 1 262 ? 62.053 -11.505 42.826 1.00 77.91 243 LYS C C 1
ATOM 4980 O O . LYS B 1 262 ? 62.968 -10.977 43.460 1.00 66.24 243 LYS C O 1
ATOM 4982 N N . SER B 1 263 ? 60.770 -11.398 43.169 1.00 83.21 244 SER C N 1
ATOM 4983 C CA . SER B 1 263 ? 60.313 -10.569 44.277 1.00 74.14 244 SER C CA 1
ATOM 4984 C C . SER B 1 263 ? 59.251 -11.320 45.069 1.00 76.40 244 SER C C 1
ATOM 4985 O O . SER B 1 263 ? 58.656 -12.288 44.588 1.00 76.34 244 SER C O 1
ATOM 4988 N N . GLU B 1 264 ? 59.008 -10.851 46.293 1.00 80.71 245 GLU C N 1
ATOM 4989 C CA . GLU B 1 264 ? 57.917 -11.378 47.104 1.00 73.05 245 GLU C CA 1
ATOM 4990 C C . GLU B 1 264 ? 57.491 -10.359 48.156 1.00 78.74 245 GLU C C 1
ATOM 4991 O O . GLU B 1 264 ? 58.295 -9.543 48.624 1.00 89.73 245 GLU C O 1
ATOM 4997 N N . LEU B 1 265 ? 56.212 -10.422 48.521 1.00 64.70 246 LEU C N 1
ATOM 4998 C CA . LEU B 1 265 ? 55.608 -9.495 49.468 1.00 64.00 246 LEU C CA 1
ATOM 4999 C C . LEU B 1 265 ? 55.033 -10.283 50.636 1.00 66.69 246 LEU C C 1
ATOM 5000 O O . LEU B 1 265 ? 54.285 -11.245 50.429 1.00 72.41 246 LEU C O 1
ATOM 5005 N N . LYS B 1 266 ? 55.389 -9.884 51.857 1.00 69.02 247 LYS C N 1
ATOM 5006 C CA . LYS B 1 266 ? 54.937 -10.579 53.053 1.00 60.53 247 LYS C CA 1
ATOM 5007 C C . LYS B 1 266 ? 54.286 -9.592 54.016 1.00 67.51 247 LYS C C 1
ATOM 5008 O O . LYS B 1 266 ? 54.567 -8.392 53.988 1.00 74.31 247 LYS C O 1
ATOM 5014 N N . MET B 1 267 ? 53.420 -10.116 54.887 1.00 66.08 248 MET C N 1
ATOM 5015 C CA . MET B 1 267 ? 52.653 -9.289 55.812 1.00 67.23 248 MET C CA 1
ATOM 5016 C C . MET B 1 267 ? 52.625 -9.925 57.195 1.00 66.03 248 MET C C 1
ATOM 5017 O O . MET B 1 267 ? 52.923 -11.110 57.365 1.00 73.71 248 MET C O 1
ATOM 5022 N N . ASP B 1 268 ? 52.244 -9.119 58.187 1.00 52.94 249 ASP C N 1
ATOM 5023 C CA . ASP B 1 268 ? 52.011 -9.610 59.535 1.00 55.82 249 ASP C CA 1
ATOM 5024 C C . ASP B 1 268 ? 50.570 -10.108 59.653 1.00 67.90 249 ASP C C 1
ATOM 5025 O O . ASP B 1 268 ? 49.808 -10.110 58.682 1.00 77.43 249 ASP C O 1
ATOM 5030 N N . ALA B 1 269 ? 50.184 -10.527 60.861 1.00 66.87 250 ALA C N 1
ATOM 5031 C CA . ALA B 1 269 ? 48.899 -11.202 61.027 1.00 66.42 250 ALA C CA 1
ATOM 5032 C C . ALA B 1 269 ? 47.728 -10.300 60.656 1.00 62.32 250 ALA C C 1
ATOM 5033 O O . ALA B 1 269 ? 46.794 -10.735 59.972 1.00 75.55 250 ALA C O 1
ATOM 5035 N N . LYS B 1 270 ? 47.764 -9.040 61.071 1.00 53.02 251 LYS C N 1
ATOM 5036 C CA . LYS B 1 270 ? 46.624 -8.156 60.878 1.00 59.49 251 LYS C CA 1
ATOM 5037 C C . LYS B 1 270 ? 46.746 -7.300 59.624 1.00 67.71 251 LYS C C 1
ATOM 5038 O O . LYS B 1 270 ? 45.955 -6.366 59.451 1.00 78.71 251 LYS C O 1
ATOM 5044 N N . PHE B 1 271 ? 47.726 -7.586 58.762 1.00 65.15 252 PHE C N 1
ATOM 5045 C CA . PHE B 1 271 ? 47.898 -6.941 57.459 1.00 65.87 252 PHE C CA 1
ATOM 5046 C C . PHE B 1 271 ? 48.315 -5.478 57.561 1.00 68.30 252 PHE C C 1
ATOM 5047 O O . PHE B 1 271 ? 48.199 -4.733 56.583 1.00 64.10 252 PHE C O 1
ATOM 5055 N N . ARG B 1 272 ? 48.799 -5.042 58.723 1.00 67.80 253 ARG C N 1
ATOM 5056 C CA . ARG B 1 272 ? 49.184 -3.649 58.913 1.00 54.64 253 ARG C CA 1
ATOM 5057 C C . ARG B 1 272 ? 50.629 -3.398 58.485 1.00 54.03 253 ARG C C 1
ATOM 5058 O O . ARG B 1 272 ? 50.912 -2.426 57.778 1.00 47.75 253 ARG C O 1
ATOM 5066 N N . HIS B 1 273 ? 51.547 -4.263 58.903 1.00 45.78 254 HIS C N 1
ATOM 5067 C CA . HIS B 1 273 ? 52.943 -4.157 58.518 1.00 57.16 254 HIS C CA 1
ATOM 5068 C C . HIS B 1 273 ? 53.200 -5.001 57.282 1.00 64.71 254 HIS C C 1
ATOM 5069 O O . HIS B 1 273 ? 52.508 -5.991 57.027 1.00 69.86 254 HIS C O 1
ATOM 5076 N N . ALA B 1 274 ? 54.212 -4.609 56.513 1.00 60.07 255 ALA C N 1
ATOM 5077 C CA . ALA B 1 274 ? 54.489 -5.333 55.282 1.00 61.07 255 ALA C CA 1
ATOM 5078 C C . ALA B 1 274 ? 55.972 -5.249 54.962 1.00 69.05 255 ALA C C 1
ATOM 5079 O O . ALA B 1 274 ? 56.686 -4.366 55.442 1.00 52.11 255 ALA C O 1
ATOM 5081 N N . ALA B 1 275 ? 56.423 -6.188 54.134 1.00 59.91 256 ALA C N 1
ATOM 5082 C CA . ALA B 1 275 ? 57.804 -6.231 53.678 1.00 57.34 256 ALA C CA 1
ATOM 5083 C C . ALA B 1 275 ? 57.824 -6.582 52.201 1.00 55.28 256 ALA C C 1
ATOM 5084 O O . ALA B 1 275 ? 57.246 -7.595 51.793 1.00 65.11 256 ALA C O 1
ATOM 5086 N N . MET B 1 276 ? 58.475 -5.737 51.408 1.00 49.46 257 MET C N 1
ATOM 5087 C CA . MET B 1 276 ? 58.676 -5.969 49.984 1.00 61.85 257 MET C CA 1
ATOM 5088 C C . MET B 1 276 ? 60.130 -6.347 49.757 1.00 67.37 257 MET C C 1
ATOM 5089 O O . MET B 1 276 ? 61.032 -5.553 50.048 1.00 75.07 257 MET C O 1
ATOM 5094 N N . ILE B 1 277 ? 60.349 -7.546 49.229 1.00 62.75 258 ILE C N 1
ATOM 5095 C CA . ILE B 1 277 ? 61.668 -8.140 49.067 1.00 63.95 258 ILE C CA 1
ATOM 5096 C C . ILE B 1 277 ? 61.893 -8.350 47.577 1.00 65.46 258 ILE C C 1
ATOM 5097 O O . ILE B 1 277 ? 60.992 -8.810 46.869 1.00 72.14 258 ILE C O 1
ATOM 5102 N N . SER B 1 278 ? 63.087 -8.009 47.097 1.00 59.84 259 SER C N 1
ATOM 5103 C CA . SER B 1 278 ? 63.394 -8.137 45.680 1.00 62.21 259 SER C CA 1
ATOM 5104 C C . SER B 1 278 ? 64.866 -8.496 45.501 1.00 84.05 259 SER C C 1
ATOM 5105 O O . SER B 1 278 ? 65.720 -8.140 46.326 1.00 95.36 259 SER C O 1
ATOM 5108 N N . THR B 1 279 ? 65.149 -9.214 44.415 1.00 79.90 260 THR C N 1
ATOM 5109 C CA . THR B 1 279 ? 66.515 -9.579 44.051 1.00 73.45 260 THR C CA 1
ATOM 5110 C C . THR B 1 279 ? 66.922 -8.938 42.723 1.00 77.05 260 THR C C 1
ATOM 5111 O O . THR B 1 279 ? 68.015 -8.378 42.596 1.00 64.72 260 THR C O 1
ATOM 5115 N N . VAL B 1 302 ? 75.118 7.177 32.050 1.00 53.89 283 VAL C N 1
ATOM 5116 C CA . VAL B 1 302 ? 75.527 7.938 33.224 1.00 60.65 283 VAL C CA 1
ATOM 5117 C C . VAL B 1 302 ? 76.936 8.492 33.018 1.00 68.55 283 VAL C C 1
ATOM 5118 O O . VAL B 1 302 ? 77.832 7.778 32.564 1.00 75.74 283 VAL C O 1
ATOM 5122 N N . ASN B 1 303 ? 77.127 9.773 33.346 1.00 63.52 284 ASN C N 1
ATOM 5123 C CA . ASN B 1 303 ? 78.414 10.424 33.116 1.00 61.21 284 ASN C CA 1
ATOM 5124 C C . ASN B 1 303 ? 79.435 10.054 34.189 1.00 57.93 284 ASN C C 1
ATOM 5125 O O . ASN B 1 303 ? 80.582 9.717 33.876 1.00 57.02 284 ASN C O 1
ATOM 5130 N N . ASP B 1 304 ? 79.036 10.113 35.459 1.00 62.95 285 ASP C N 1
ATOM 5131 C CA . ASP B 1 304 ? 79.935 9.815 36.563 1.00 68.91 285 ASP C CA 1
ATOM 5132 C C . ASP B 1 304 ? 79.634 8.423 37.095 1.00 71.48 285 ASP C C 1
ATOM 5133 O O . ASP B 1 304 ? 78.564 8.218 37.690 1.00 72.65 285 ASP C O 1
ATOM 5138 N N . PRO B 1 305 ? 80.528 7.447 36.911 1.00 65.70 286 PRO C N 1
ATOM 5139 C CA . PRO B 1 305 ? 80.244 6.080 37.387 1.00 72.32 286 PRO C CA 1
ATOM 5140 C C . PRO B 1 305 ? 79.966 5.988 38.879 1.00 74.41 286 PRO C C 1
ATOM 5141 O O . PRO B 1 305 ? 79.318 5.027 39.316 1.00 66.39 286 PRO C O 1
ATOM 5145 N N . ARG B 1 306 ? 80.437 6.950 39.675 1.00 78.99 287 ARG C N 1
ATOM 5146 C CA . ARG B 1 306 ? 80.204 6.912 41.114 1.00 73.09 287 ARG C CA 1
ATOM 5147 C C . ARG B 1 306 ? 78.726 6.920 41.480 1.00 84.68 287 ARG C C 1
ATOM 5148 O O . ARG B 1 306 ? 78.374 6.461 42.572 1.00 86.27 287 ARG C O 1
ATOM 5156 N N . LEU B 1 307 ? 77.850 7.415 40.600 1.00 83.59 288 LEU C N 1
ATOM 5157 C CA . LEU B 1 307 ? 76.438 7.490 40.951 1.00 78.20 288 LEU C CA 1
ATOM 5158 C C . LEU B 1 307 ? 75.756 6.128 41.035 1.00 81.93 288 LEU C C 1
ATOM 5159 O O . LEU B 1 307 ? 74.606 6.064 41.482 1.00 77.78 288 LEU C O 1
ATOM 5164 N N . LEU B 1 308 ? 76.424 5.031 40.665 1.00 83.48 289 LEU C N 1
ATOM 5165 C CA . LEU B 1 308 ? 75.911 3.706 41.013 1.00 86.23 289 LEU C CA 1
ATOM 5166 C C . LEU B 1 308 ? 76.867 2.914 41.900 1.00 91.10 289 LEU C C 1
ATOM 5167 O O . LEU B 1 308 ? 76.619 2.812 43.103 1.00 102.30 289 LEU C O 1
ATOM 5172 N N . ASP B 1 309 ? 77.984 2.421 41.360 1.00 73.56 290 ASP C N 1
ATOM 5173 C CA . ASP B 1 309 ? 78.986 1.635 42.092 1.00 70.15 290 ASP C CA 1
ATOM 5174 C C . ASP B 1 309 ? 78.349 0.747 43.160 1.00 63.09 290 ASP C C 1
ATOM 5175 O O . ASP B 1 309 ? 78.766 0.731 44.314 1.00 64.31 290 ASP C O 1
ATOM 5180 N N . ILE B 1 310 ? 77.320 0.001 42.770 1.00 64.87 291 ILE C N 1
ATOM 5181 C CA . ILE B 1 310 ? 76.584 -0.826 43.723 1.00 58.20 291 ILE C CA 1
ATOM 5182 C C . ILE B 1 310 ? 77.391 -2.078 44.044 1.00 62.59 291 ILE C C 1
ATOM 5183 O O . ILE B 1 310 ? 77.763 -2.839 43.145 1.00 75.80 291 ILE C O 1
ATOM 5188 N N . VAL B 1 311 ? 77.655 -2.297 45.329 1.00 55.57 292 VAL C N 1
ATOM 5189 C CA . VAL B 1 311 ? 78.391 -3.458 45.812 1.00 52.40 292 VAL C CA 1
ATOM 5190 C C . VAL B 1 311 ? 77.495 -4.219 46.779 1.00 62.96 292 VAL C C 1
ATOM 5191 O O . VAL B 1 311 ? 76.995 -3.624 47.736 1.00 59.21 292 VAL C O 1
ATOM 5195 N N . PRO B 1 312 ? 77.261 -5.514 46.575 1.00 67.50 293 PRO C N 1
ATOM 5196 C CA . PRO B 1 312 ? 76.435 -6.268 47.523 1.00 57.74 293 PRO C CA 1
ATOM 5197 C C . PRO B 1 312 ? 77.135 -6.407 48.864 1.00 63.47 293 PRO C C 1
ATOM 5198 O O . PRO B 1 312 ? 78.366 -6.433 48.952 1.00 57.92 293 PRO C O 1
ATOM 5202 N N . GLU B 1 313 ? 76.328 -6.484 49.922 1.00 71.74 294 GLU C N 1
ATOM 5203 C CA . GLU B 1 313 ? 76.834 -6.583 51.280 1.00 71.98 294 GLU C CA 1
ATOM 5204 C C . GLU B 1 313 ? 76.371 -7.881 51.930 1.00 72.77 294 GLU C C 1
ATOM 5205 O O . GLU B 1 313 ? 75.227 -8.301 51.725 1.00 69.25 294 GLU C O 1
ATOM 5211 N N . PRO B 1 314 ? 77.237 -8.538 52.711 1.00 80.92 295 PRO C N 1
ATOM 5212 C CA . PRO B 1 314 ? 76.895 -9.876 53.225 1.00 75.32 295 PRO C CA 1
ATOM 5213 C C . PRO B 1 314 ? 75.650 -9.900 54.091 1.00 66.86 295 PRO C C 1
ATOM 5214 O O . PRO B 1 314 ? 74.931 -10.906 54.092 1.00 63.14 295 PRO C O 1
ATOM 5218 N N . TRP B 1 315 ? 75.370 -8.829 54.833 1.00 67.20 296 TRP C N 1
ATOM 5219 C CA . TRP B 1 315 ? 74.237 -8.855 55.750 1.00 60.33 296 TRP C CA 1
ATOM 5220 C C . TRP B 1 315 ? 72.885 -8.879 55.046 1.00 58.40 296 TRP C C 1
ATOM 5221 O O . TRP B 1 315 ? 71.862 -8.821 55.736 1.00 55.77 296 TRP C O 1
ATOM 5232 N N . TRP B 1 316 ? 72.841 -8.949 53.712 1.00 68.16 297 TRP C N 1
ATOM 5233 C CA . TRP B 1 316 ? 71.568 -8.788 53.011 1.00 68.91 297 TRP C CA 1
ATOM 5234 C C . TRP B 1 316 ? 70.629 -9.977 53.254 1.00 70.23 297 TRP C C 1
ATOM 5235 O O . TRP B 1 316 ? 69.482 -9.780 53.671 1.00 78.71 297 TRP C O 1
ATOM 5246 N N . GLY B 1 317 ? 71.064 -11.217 52.992 1.00 74.79 298 GLY C N 1
ATOM 5247 C CA . GLY B 1 317 ? 72.300 -11.580 52.317 1.00 84.29 298 GLY C CA 1
ATOM 5248 C C . GLY B 1 317 ? 71.920 -12.177 50.979 1.00 82.48 298 GLY C C 1
ATOM 5249 O O . GLY B 1 317 ? 72.732 -12.251 50.054 1.00 87.01 298 GLY C O 1
ATOM 5250 N N . GLY B 1 318 ? 70.667 -12.610 50.884 1.00 71.43 299 GLY C N 1
ATOM 5251 C CA . GLY B 1 318 ? 70.112 -13.113 49.650 1.00 73.92 299 GLY C CA 1
ATOM 5252 C C . GLY B 1 318 ? 69.310 -12.090 48.855 1.00 79.64 299 GLY C C 1
ATOM 5253 O O . GLY B 1 318 ? 69.518 -11.910 47.651 1.00 81.55 299 GLY C O 1
ATOM 5254 N N . PRO B 1 319 ? 68.397 -11.377 49.522 1.00 67.10 300 PRO C N 1
ATOM 5255 C CA . PRO B 1 319 ? 67.655 -10.301 48.844 1.00 76.00 300 PRO C CA 1
ATOM 5256 C C . PRO B 1 319 ? 68.468 -9.039 48.582 1.00 82.22 300 PRO C C 1
ATOM 5257 O O . PRO B 1 319 ? 69.300 -8.625 49.394 1.00 80.30 300 PRO C O 1
ATOM 5261 N N . THR B 1 320 ? 68.175 -8.410 47.437 1.00 78.01 301 THR C N 1
ATOM 5262 C CA . THR B 1 320 ? 68.849 -7.189 47.014 1.00 62.84 301 THR C CA 1
ATOM 5263 C C . THR B 1 320 ? 68.224 -5.914 47.579 1.00 64.64 301 THR C C 1
ATOM 5264 O O . THR B 1 320 ? 68.953 -4.962 47.879 1.00 55.04 301 THR C O 1
ATOM 5268 N N . ALA B 1 321 ? 66.908 -5.888 47.796 1.00 64.66 302 ALA C N 1
ATOM 5269 C CA . ALA B 1 321 ? 66.247 -4.706 48.335 1.00 54.38 302 ALA C CA 1
ATOM 5270 C C . ALA B 1 321 ? 65.050 -5.122 49.181 1.00 59.91 302 ALA C C 1
ATOM 5271 O O . ALA B 1 321 ? 64.311 -6.038 48.816 1.00 63.49 302 ALA C O 1
ATOM 5273 N N . VAL B 1 322 ? 64.867 -4.462 50.324 1.00 65.55 303 VAL C N 1
ATOM 5274 C CA . VAL B 1 322 ? 63.681 -4.703 51.150 1.00 56.94 303 VAL C CA 1
ATOM 5275 C C . VAL B 1 322 ? 63.163 -3.360 51.649 1.00 50.41 303 VAL C C 1
ATOM 5276 O O . VAL B 1 322 ? 63.912 -2.585 52.251 1.00 47.64 303 VAL C O 1
ATOM 5280 N N . MET B 1 323 ? 61.899 -3.074 51.364 1.00 50.35 304 MET C N 1
ATOM 5281 C CA . MET B 1 323 ? 61.178 -1.907 51.872 1.00 42.84 304 MET C CA 1
ATOM 5282 C C . MET B 1 323 ? 60.164 -2.422 52.890 1.00 49.38 304 MET C C 1
ATOM 5283 O O . MET B 1 323 ? 59.231 -3.151 52.526 1.00 68.25 304 MET C O 1
ATOM 5288 N N . THR B 1 324 ? 60.341 -2.068 54.161 1.00 46.56 305 THR C N 1
ATOM 5289 C CA . THR B 1 324 ? 59.504 -2.605 55.229 1.00 50.50 305 THR C CA 1
ATOM 5290 C C . THR B 1 324 ? 58.671 -1.488 55.842 1.00 56.09 305 THR C C 1
ATOM 5291 O O . THR B 1 324 ? 59.219 -0.551 56.424 1.00 58.51 305 THR C O 1
ATOM 5295 N N . THR B 1 325 ? 57.352 -1.595 55.719 1.00 57.69 306 THR C N 1
ATOM 5296 C CA . THR B 1 325 ? 56.432 -0.632 56.312 1.00 45.76 306 THR C CA 1
ATOM 5297 C C . THR B 1 325 ? 56.005 -1.123 57.690 1.00 44.10 306 THR C C 1
ATOM 5298 O O . THR B 1 325 ? 55.384 -2.190 57.810 1.00 64.38 306 THR C O 1
ATOM 5302 N N . ILE B 1 326 ? 56.344 -0.354 58.725 1.00 43.14 307 ILE C N 1
ATOM 5303 C CA . ILE B 1 326 ? 55.884 -0.607 60.084 1.00 43.27 307 ILE C CA 1
ATOM 5304 C C . ILE B 1 326 ? 54.781 0.402 60.376 1.00 47.66 307 ILE C C 1
ATOM 5305 O O . ILE B 1 326 ? 55.036 1.609 60.524 1.00 56.91 307 ILE C O 1
ATOM 5310 N N . PHE B 1 327 ? 53.558 -0.116 60.448 1.00 56.35 308 PHE C N 1
ATOM 5311 C CA . PHE B 1 327 ? 52.370 0.709 60.573 1.00 58.29 308 PHE C CA 1
ATOM 5312 C C . PHE B 1 327 ? 52.266 1.280 61.983 1.00 58.12 308 PHE C C 1
ATOM 5313 O O . PHE B 1 327 ? 52.558 0.582 62.959 1.00 58.81 308 PHE C O 1
ATOM 5321 N N . PRO B 1 328 ? 51.849 2.545 62.125 1.00 61.63 309 PRO C N 1
ATOM 5322 C CA . PRO B 1 328 ? 51.532 3.413 60.990 1.00 50.67 309 PRO C CA 1
ATOM 5323 C C . PRO B 1 328 ? 52.605 4.463 60.738 1.00 50.09 309 PRO C C 1
ATOM 5324 O O . PRO B 1 328 ? 52.428 5.339 59.891 1.00 64.07 309 PRO C O 1
ATOM 5328 N N . SER B 1 329 ? 53.717 4.366 61.466 1.00 42.72 310 SER C N 1
ATOM 5329 C CA . SER B 1 329 ? 54.586 5.513 61.661 1.00 47.27 310 SER C CA 1
ATOM 5330 C C . SER B 1 329 ? 55.878 5.495 60.859 1.00 54.41 310 SER C C 1
ATOM 5331 O O . SER B 1 329 ? 56.464 6.565 60.663 1.00 51.37 310 SER C O 1
ATOM 5334 N N . VAL B 1 330 ? 56.363 4.341 60.396 1.00 51.62 311 VAL C N 1
ATOM 5335 C CA . VAL B 1 330 ? 57.722 4.345 59.873 1.00 41.54 311 VAL C CA 1
ATOM 5336 C C . VAL B 1 330 ? 57.881 3.410 58.684 1.00 50.89 311 VAL C C 1
ATOM 5337 O O . VAL B 1 330 ? 57.112 2.463 58.489 1.00 50.14 311 VAL C O 1
ATOM 5341 N N . ILE B 1 331 ? 58.877 3.726 57.861 1.00 45.38 312 ILE C N 1
ATOM 5342 C CA . ILE B 1 331 ? 59.358 2.856 56.800 1.00 43.04 312 ILE C CA 1
ATOM 5343 C C . ILE B 1 331 ? 60.836 2.602 57.049 1.00 53.73 312 ILE C C 1
ATOM 5344 O O . ILE B 1 331 ? 61.587 3.527 57.376 1.00 57.74 312 ILE C O 1
ATOM 5349 N N . ILE B 1 332 ? 61.248 1.350 56.906 1.00 50.19 313 ILE C N 1
ATOM 5350 C CA . ILE B 1 332 ? 62.651 0.969 56.918 1.00 41.21 313 ILE C CA 1
ATOM 5351 C C . ILE B 1 332 ? 63.026 0.690 55.476 1.00 40.93 313 ILE C C 1
ATOM 5352 O O . ILE B 1 332 ? 62.466 -0.217 54.848 1.00 57.13 313 ILE C O 1
ATOM 5357 N N . GLN B 1 333 ? 63.955 1.467 54.938 1.00 51.87 314 GLN C N 1
ATOM 5358 C CA . GLN B 1 333 ? 64.351 1.341 53.547 1.00 44.37 314 GLN C CA 1
ATOM 5359 C C . GLN B 1 333 ? 65.741 0.735 53.503 1.00 47.34 314 GLN C C 1
ATOM 5360 O O . GLN B 1 333 ? 66.692 1.310 54.063 1.00 53.13 314 GLN C O 1
ATOM 5366 N N . GLN B 1 334 ? 65.859 -0.411 52.830 1.00 46.93 315 GLN C N 1
ATOM 5367 C CA . GLN B 1 334 ? 67.143 -0.923 52.374 1.00 58.19 315 GLN C CA 1
ATOM 5368 C C . GLN B 1 334 ? 67.047 -1.031 50.859 1.00 61.19 315 GLN C C 1
ATOM 5369 O O . GLN B 1 334 ? 66.439 -1.972 50.329 1.00 48.38 315 GLN C O 1
ATOM 5375 N N . GLN B 1 335 ? 67.695 -0.078 50.182 1.00 61.01 316 GLN C N 1
ATOM 5376 C CA . GLN B 1 335 ? 67.761 -0.026 48.698 1.00 62.36 316 GLN C CA 1
ATOM 5377 C C . GLN B 1 335 ? 69.238 0.012 48.289 1.00 63.48 316 GLN C C 1
ATOM 5378 O O . GLN B 1 335 ? 69.949 0.932 48.740 1.00 67.04 316 GLN C O 1
ATOM 5384 N N . VAL B 1 336 ? 69.671 -0.961 47.478 1.00 55.75 317 VAL C N 1
ATOM 5385 C CA . VAL B 1 336 ? 71.084 -1.068 47.000 1.00 59.23 317 VAL C CA 1
ATOM 5386 C C . VAL B 1 336 ? 72.049 -0.894 48.181 1.00 62.95 317 VAL C C 1
ATOM 5387 O O . VAL B 1 336 ? 72.210 -1.857 48.957 1.00 67.55 317 VAL C O 1
ATOM 5391 N N . ASN B 1 337 ? 72.663 0.288 48.302 1.00 55.61 318 ASN C N 1
ATOM 5392 C CA . ASN B 1 337 ? 73.629 0.568 49.364 1.00 54.17 318 ASN C CA 1
ATOM 5393 C C . ASN B 1 337 ? 73.201 1.697 50.288 1.00 61.67 318 ASN C C 1
ATOM 5394 O O . ASN B 1 337 ? 73.959 2.058 51.197 1.00 70.79 318 ASN C O 1
ATOM 5399 N N . SER B 1 338 ? 71.999 2.231 50.111 1.00 62.97 319 SER C N 1
ATOM 5400 C CA . SER B 1 338 ? 71.452 3.273 50.963 1.00 53.18 319 SER C CA 1
ATOM 5401 C C . SER B 1 338 ? 70.499 2.660 51.978 1.00 44.76 319 SER C C 1
ATOM 5402 O O . SER B 1 338 ? 69.621 1.848 51.629 1.00 55.48 319 SER C O 1
ATOM 5405 N N . VAL B 1 339 ? 70.669 3.070 53.231 1.00 49.64 320 VAL C N 1
ATOM 5406 C CA . VAL B 1 339 ? 69.935 2.519 54.355 1.00 48.88 320 VAL C CA 1
ATOM 5407 C C . VAL B 1 339 ? 69.383 3.674 55.182 1.00 54.62 320 VAL C C 1
ATOM 5408 O O . VAL B 1 339 ? 70.134 4.575 55.600 1.00 52.80 320 VAL C O 1
ATOM 5412 N N . SER B 1 340 ? 68.064 3.656 55.398 1.00 53.71 321 SER C N 1
ATOM 5413 C CA . SER B 1 340 ? 67.442 4.824 56.008 1.00 41.44 321 SER C CA 1
ATOM 5414 C C . SER B 1 340 ? 66.154 4.441 56.711 1.00 42.62 321 SER C C 1
ATOM 5415 O O . SER B 1 340 ? 65.560 3.399 56.434 1.00 51.80 321 SER C O 1
ATOM 5418 N N . THR B 1 341 ? 65.734 5.312 57.621 1.00 48.61 322 THR C N 1
ATOM 5419 C CA . THR B 1 341 ? 64.374 5.303 58.133 1.00 46.67 322 THR C CA 1
ATOM 5420 C C . THR B 1 341 ? 63.614 6.498 57.573 1.00 45.34 322 THR C C 1
ATOM 5421 O O . THR B 1 341 ? 64.182 7.571 57.360 1.00 37.80 322 THR C O 1
ATOM 5425 N N . ARG B 1 342 ? 62.320 6.301 57.336 1.00 40.68 323 ARG C N 1
ATOM 5426 C CA . ARG B 1 342 ? 61.452 7.329 56.769 1.00 45.98 323 ARG C CA 1
ATOM 5427 C C . ARG B 1 342 ? 60.275 7.487 57.720 1.00 47.99 323 ARG C C 1
ATOM 5428 O O . ARG B 1 342 ? 59.418 6.600 57.804 1.00 49.44 323 ARG C O 1
ATOM 5436 N N . HIS B 1 343 ? 60.245 8.609 58.435 1.00 41.97 324 HIS C N 1
ATOM 5437 C CA . HIS B 1 343 ? 59.316 8.841 59.531 1.00 40.78 324 HIS C CA 1
ATOM 5438 C C . HIS B 1 343 ? 58.158 9.712 59.058 1.00 50.50 324 HIS C C 1
ATOM 5439 O O . HIS B 1 343 ? 58.380 10.818 58.546 1.00 45.60 324 HIS C O 1
ATOM 5446 N N . ILE B 1 344 ? 56.931 9.211 59.245 1.00 47.61 325 ILE C N 1
ATOM 5447 C CA . ILE B 1 344 ? 55.709 9.937 58.917 1.00 34.55 325 ILE C CA 1
ATOM 5448 C C . ILE B 1 344 ? 55.253 10.712 60.144 1.00 44.12 325 ILE C C 1
ATOM 5449 O O . ILE B 1 344 ? 55.087 10.138 61.226 1.00 43.72 325 ILE C O 1
ATOM 5454 N N . GLN B 1 345 ? 55.011 12.011 59.969 1.00 45.26 326 GLN C N 1
ATOM 5455 C CA . GLN B 1 345 ? 54.578 12.897 61.045 1.00 44.81 326 GLN C CA 1
ATOM 5456 C C . GLN B 1 345 ? 53.381 13.675 60.515 1.00 50.50 326 GLN C C 1
ATOM 5457 O O . GLN B 1 345 ? 53.541 14.705 59.849 1.00 40.98 326 GLN C O 1
ATOM 5463 N N . PRO B 1 346 ? 52.166 13.201 60.774 1.00 43.97 327 PRO C N 1
ATOM 5464 C CA . PRO B 1 346 ? 50.991 13.797 60.129 1.00 42.97 327 PRO C CA 1
ATOM 5465 C C . PRO B 1 346 ? 50.653 15.176 60.678 1.00 50.36 327 PRO C C 1
ATOM 5466 O O . PRO B 1 346 ? 50.980 15.522 61.816 1.00 44.91 327 PRO C O 1
ATOM 5470 N N . ASN B 1 347 ? 49.983 15.967 59.832 1.00 46.24 328 ASN C N 1
ATOM 5471 C CA . ASN B 1 347 ? 49.504 17.308 60.182 1.00 42.06 328 ASN C CA 1
ATOM 5472 C C . ASN B 1 347 ? 48.175 17.497 59.449 1.00 48.46 328 ASN C C 1
ATOM 5473 O O . ASN B 1 347 ? 48.143 17.957 58.305 1.00 58.97 328 ASN C O 1
ATOM 5478 N N . GLY B 1 348 ? 47.085 17.164 60.131 1.00 39.95 329 GLY C N 1
ATOM 5479 C CA . GLY B 1 348 ? 45.774 17.180 59.513 1.00 38.29 329 GLY C CA 1
ATOM 5480 C C . GLY B 1 348 ? 45.612 16.049 58.507 1.00 42.23 329 GLY C C 1
ATOM 5481 O O . GLY B 1 348 ? 46.532 15.285 58.215 1.00 45.92 329 GLY C O 1
ATOM 5482 N N . HIS B 1 349 ? 44.400 15.962 57.955 1.00 34.58 330 HIS C N 1
ATOM 5483 C CA . HIS B 1 349 ? 44.093 14.896 57.010 1.00 40.16 330 HIS C CA 1
ATOM 5484 C C . HIS B 1 349 ? 44.792 15.081 55.669 1.00 46.56 330 HIS C C 1
ATOM 5485 O O . HIS B 1 349 ? 44.912 14.113 54.912 1.00 61.79 330 HIS C O 1
ATOM 5492 N N . GLY B 1 350 ? 45.263 16.284 55.361 1.00 41.30 331 GLY C N 1
ATOM 5493 C CA . GLY B 1 350 ? 45.751 16.560 54.026 1.00 46.17 331 GLY C CA 1
ATOM 5494 C C . GLY B 1 350 ? 47.219 16.926 53.910 1.00 44.11 331 GLY C C 1
ATOM 5495 O O . GLY B 1 350 ? 47.627 17.510 52.901 1.00 40.59 331 GLY C O 1
ATOM 5496 N N . SER B 1 351 ? 48.020 16.613 54.927 1.00 39.57 332 SER C N 1
ATOM 5497 C CA . SER B 1 351 ? 49.443 16.918 54.873 1.00 42.00 332 SER C CA 1
ATOM 5498 C C . SER B 1 351 ? 50.187 16.055 55.879 1.00 38.30 332 SER C C 1
ATOM 5499 O O . SER B 1 351 ? 49.613 15.600 56.870 1.00 44.22 332 SER C O 1
ATOM 5502 N N . PHE B 1 352 ? 51.469 15.827 55.604 1.00 40.61 333 PHE C N 1
ATOM 5503 C CA . PHE B 1 352 ? 52.330 15.163 56.570 1.00 38.06 333 PHE C CA 1
ATOM 5504 C C . PHE B 1 352 ? 53.777 15.538 56.285 1.00 39.26 333 PHE C C 1
ATOM 5505 O O . PHE B 1 352 ? 54.162 15.750 55.133 1.00 61.90 333 PHE C O 1
ATOM 5513 N N . ASP B 1 353 ? 54.570 15.628 57.344 1.00 37.24 334 ASP C N 1
ATOM 5514 C CA . ASP B 1 353 ? 56.009 15.769 57.208 1.00 35.07 334 ASP C CA 1
ATOM 5515 C C . ASP B 1 353 ? 56.658 14.388 57.155 1.00 31.11 334 ASP C C 1
ATOM 5516 O O . ASP B 1 353 ? 56.144 13.412 57.705 1.00 37.80 334 ASP C O 1
ATOM 5521 N N . PHE B 1 354 ? 57.800 14.320 56.479 1.00 38.98 335 PHE C N 1
ATOM 5522 C CA . PHE B 1 354 ? 58.471 13.065 56.156 1.00 34.76 335 PHE C CA 1
ATOM 5523 C C . PHE B 1 354 ? 59.948 13.291 56.424 1.00 36.51 335 PHE C C 1
ATOM 5524 O O . PHE B 1 354 ? 60.573 14.142 55.775 1.00 39.79 335 PHE C O 1
ATOM 5532 N N . VAL B 1 355 ? 60.490 12.576 57.404 1.00 40.28 336 VAL C N 1
ATOM 5533 C CA . VAL B 1 355 ? 61.864 12.780 57.851 1.00 31.39 336 VAL C CA 1
ATOM 5534 C C . VAL B 1 355 ? 62.677 11.540 57.511 1.00 31.94 336 VAL C C 1
ATOM 5535 O O . VAL B 1 355 ? 62.407 10.448 58.023 1.00 39.24 336 VAL C O 1
ATOM 5539 N N . TRP B 1 356 ? 63.662 11.711 56.636 1.00 47.50 337 TRP C N 1
ATOM 5540 C CA . TRP B 1 356 ? 64.585 10.655 56.255 1.00 37.88 337 TRP C CA 1
ATOM 5541 C C . TRP B 1 356 ? 65.801 10.735 57.163 1.00 49.71 337 TRP C C 1
ATOM 5542 O O . TRP B 1 356 ? 66.500 11.754 57.177 1.00 55.49 337 TRP C O 1
ATOM 5553 N N . THR B 1 357 ? 66.058 9.668 57.905 1.00 50.19 338 THR C N 1
ATOM 5554 C CA . THR B 1 357 ? 67.302 9.515 58.649 1.00 46.06 338 THR C CA 1
ATOM 5555 C C . THR B 1 357 ? 68.145 8.504 57.882 1.00 37.24 338 THR C C 1
ATOM 5556 O O . THR B 1 357 ? 67.878 7.300 57.925 1.00 38.27 338 THR C O 1
ATOM 5560 N N . HIS B 1 358 ? 69.148 9.002 57.160 1.00 38.15 339 HIS C N 1
ATOM 5561 C CA . HIS B 1 358 ? 70.082 8.151 56.440 1.00 39.96 339 HIS C CA 1
ATOM 5562 C C . HIS B 1 358 ? 71.209 7.788 57.387 1.00 49.07 339 HIS C C 1
ATOM 5563 O O . HIS B 1 358 ? 71.789 8.678 58.030 1.00 52.27 339 HIS C O 1
ATOM 5570 N N . PHE B 1 359 ? 71.524 6.491 57.468 1.00 57.82 340 PHE C N 1
ATOM 5571 C CA . PHE B 1 359 ? 72.581 6.050 58.366 1.00 53.31 340 PHE C CA 1
ATOM 5572 C C . PHE B 1 359 ? 73.411 4.945 57.726 1.00 47.81 340 PHE C C 1
ATOM 5573 O O . PHE B 1 359 ? 73.003 4.302 56.756 1.00 41.90 340 PHE C O 1
ATOM 5581 N N . GLY B 1 360 ? 74.604 4.758 58.285 1.00 51.35 341 GLY C N 1
ATOM 5582 C CA . GLY B 1 360 ? 75.479 3.655 57.948 1.00 44.36 341 GLY C CA 1
ATOM 5583 C C . GLY B 1 360 ? 75.857 2.888 59.199 1.00 49.66 341 GLY C C 1
ATOM 5584 O O . GLY B 1 360 ? 75.288 3.125 60.269 1.00 52.32 341 GLY C O 1
ATOM 5585 N N . PHE B 1 361 ? 76.820 1.981 59.094 1.00 48.51 342 PHE C N 1
ATOM 5586 C CA . PHE B 1 361 ? 77.221 1.161 60.226 1.00 55.13 342 PHE C CA 1
ATOM 5587 C C . PHE B 1 361 ? 78.616 1.553 60.698 1.00 55.92 342 PHE C C 1
ATOM 5588 O O . PHE B 1 361 ? 79.406 2.150 59.963 1.00 65.90 342 PHE C O 1
ATOM 5596 N N . GLU B 1 362 ? 78.899 1.229 61.961 1.00 59.37 343 GLU C N 1
ATOM 5597 C CA . GLU B 1 362 ? 80.175 1.613 62.558 1.00 71.97 343 GLU C CA 1
ATOM 5598 C C . GLU B 1 362 ? 81.359 0.981 61.835 1.00 66.43 343 GLU C C 1
ATOM 5599 O O . GLU B 1 362 ? 82.420 1.606 61.726 1.00 78.15 343 GLU C O 1
ATOM 5605 N N . ASP B 1 363 ? 81.209 -0.254 61.352 1.00 51.13 344 ASP C N 1
ATOM 5606 C CA . ASP B 1 363 ? 82.298 -0.947 60.671 1.00 57.05 344 ASP C CA 1
ATOM 5607 C C . ASP B 1 363 ? 82.576 -0.419 59.266 1.00 63.19 344 ASP C C 1
ATOM 5608 O O . ASP B 1 363 ? 83.424 -0.989 58.572 1.00 77.46 344 ASP C O 1
ATOM 5613 N N . ASP B 1 364 ? 81.892 0.632 58.821 1.00 71.72 345 ASP C N 1
ATOM 5614 C CA . ASP B 1 364 ? 82.092 1.163 57.478 1.00 58.49 345 ASP C CA 1
ATOM 5615 C C . ASP B 1 364 ? 83.349 2.018 57.401 1.00 67.60 345 ASP C C 1
ATOM 5616 O O . ASP B 1 364 ? 83.548 2.917 58.224 1.00 82.05 345 ASP C O 1
ATOM 5621 N N . ASN B 1 365 ? 84.193 1.743 56.406 1.00 62.70 346 ASN C N 1
ATOM 5622 C CA . ASN B 1 365 ? 85.324 2.613 56.111 1.00 63.86 346 ASN C CA 1
ATOM 5623 C C . ASN B 1 365 ? 84.821 3.832 55.335 1.00 64.27 346 ASN C C 1
ATOM 5624 O O . ASN B 1 365 ? 83.615 4.069 55.220 1.00 69.74 346 ASN C O 1
ATOM 5629 N N . GLU B 1 366 ? 85.736 4.612 54.753 1.00 52.51 347 GLU C N 1
ATOM 5630 C CA . GLU B 1 366 ? 85.292 5.808 54.044 1.00 52.34 347 GLU C CA 1
ATOM 5631 C C . GLU B 1 366 ? 84.809 5.487 52.639 1.00 63.69 347 GLU C C 1
ATOM 5632 O O . GLU B 1 366 ? 83.995 6.230 52.081 1.00 58.87 347 GLU C O 1
ATOM 5638 N N . GLU B 1 367 ? 85.278 4.382 52.063 1.00 66.53 348 GLU C N 1
ATOM 5639 C CA . GLU B 1 367 ? 84.729 3.927 50.792 1.00 62.09 348 GLU C CA 1
ATOM 5640 C C . GLU B 1 367 ? 83.242 3.611 50.925 1.00 46.30 348 GLU C C 1
ATOM 5641 O O . GLU B 1 367 ? 82.432 3.990 50.069 1.00 42.20 348 GLU C O 1
ATOM 5647 N N . TRP B 1 368 ? 82.862 2.905 51.994 1.00 45.34 349 TRP C N 1
ATOM 5648 C CA . TRP B 1 368 ? 81.461 2.531 52.166 1.00 50.93 349 TRP C CA 1
ATOM 5649 C C . TRP B 1 368 ? 80.633 3.737 52.553 1.00 62.61 349 TRP C C 1
ATOM 5650 O O . TRP B 1 368 ? 79.483 3.903 52.117 1.00 67.61 349 TRP C O 1
ATOM 5661 N N . THR B 1 369 ? 81.206 4.604 53.373 1.00 51.93 350 THR C N 1
ATOM 5662 C CA . THR B 1 369 ? 80.522 5.859 53.664 1.00 53.86 350 THR C CA 1
ATOM 5663 C C . THR B 1 369 ? 80.258 6.622 52.356 1.00 54.40 350 THR C C 1
ATOM 5664 O O . THR B 1 369 ? 79.186 7.227 52.171 1.00 51.05 350 THR C O 1
ATOM 5668 N N . GLN B 1 370 ? 81.209 6.639 51.418 1.00 49.47 351 GLN C N 1
ATOM 5669 C CA . GLN B 1 370 ? 80.748 7.356 50.240 1.00 45.30 351 GLN C CA 1
ATOM 5670 C C . GLN B 1 370 ? 79.716 6.550 49.418 1.00 45.12 351 GLN C C 1
ATOM 5671 O O . GLN B 1 370 ? 78.792 7.126 48.823 1.00 50.03 351 GLN C O 1
ATOM 5677 N N . ARG B 1 371 ? 79.828 5.227 49.418 1.00 47.72 352 ARG C N 1
ATOM 5678 C CA . ARG B 1 371 ? 78.874 4.478 48.653 1.00 49.59 352 ARG C CA 1
ATOM 5679 C C . ARG B 1 371 ? 77.490 4.920 49.060 1.00 51.31 352 ARG C C 1
ATOM 5680 O O . ARG B 1 371 ? 76.726 5.414 48.225 1.00 48.45 352 ARG C O 1
ATOM 5688 N N . ARG B 1 372 ? 77.223 4.897 50.365 1.00 44.36 353 ARG C N 1
ATOM 5689 C CA . ARG B 1 372 ? 75.943 5.356 50.896 1.00 46.18 353 ARG C CA 1
ATOM 5690 C C . ARG B 1 372 ? 75.665 6.832 50.586 1.00 47.77 353 ARG C C 1
ATOM 5691 O O . ARG B 1 372 ? 74.548 7.180 50.177 1.00 52.72 353 ARG C O 1
ATOM 5699 N N . LEU B 1 373 ? 76.658 7.719 50.753 1.00 42.35 354 LEU C N 1
ATOM 5700 C CA . LEU B 1 373 ? 76.386 9.146 50.558 1.00 40.92 354 LEU C CA 1
ATOM 5701 C C . LEU B 1 373 ? 76.022 9.464 49.111 1.00 55.23 354 LEU C C 1
ATOM 5702 O O . LEU B 1 373 ? 75.040 10.167 48.844 1.00 57.13 354 LEU C O 1
ATOM 5707 N N . ILE B 1 374 ? 76.798 8.952 48.161 1.00 65.36 355 ILE C N 1
ATOM 5708 C CA . ILE B 1 374 ? 76.512 9.246 46.764 1.00 63.21 355 ILE C CA 1
ATOM 5709 C C . ILE B 1 374 ? 75.231 8.545 46.328 1.00 55.63 355 ILE C C 1
ATOM 5710 O O . ILE B 1 374 ? 74.421 9.122 45.595 1.00 54.11 355 ILE C O 1
ATOM 5715 N N . GLN B 1 375 ? 74.983 7.320 46.803 1.00 49.01 356 GLN C N 1
ATOM 5716 C CA . GLN B 1 375 ? 73.747 6.668 46.388 1.00 54.11 356 GLN C CA 1
ATOM 5717 C C . GLN B 1 375 ? 72.516 7.301 47.019 1.00 48.59 356 GLN C C 1
ATOM 5718 O O . GLN B 1 375 ? 71.406 7.093 46.518 1.00 48.26 356 GLN C O 1
ATOM 5724 N N . ALA B 1 376 ? 72.678 8.080 48.092 1.00 52.95 357 ALA C N 1
ATOM 5725 C CA . ALA B 1 376 ? 71.546 8.852 48.594 1.00 48.67 357 ALA C CA 1
ATOM 5726 C C . ALA B 1 376 ? 71.050 9.885 47.585 1.00 42.99 357 ALA C C 1
ATOM 5727 O O . ALA B 1 376 ? 69.953 10.424 47.765 1.00 52.60 357 ALA C O 1
ATOM 5729 N N . ASN B 1 377 ? 71.815 10.158 46.521 1.00 44.90 358 ASN C N 1
ATOM 5730 C CA . ASN B 1 377 ? 71.360 11.056 45.465 1.00 41.29 358 ASN C CA 1
ATOM 5731 C C . ASN B 1 377 ? 70.146 10.514 44.725 1.00 37.35 358 ASN C C 1
ATOM 5732 O O . ASN B 1 377 ? 69.500 11.271 43.995 1.00 35.36 358 ASN C O 1
ATOM 5737 N N . LEU B 1 378 ? 69.830 9.230 44.881 1.00 43.16 359 LEU C N 1
ATOM 5738 C CA . LEU B 1 378 ? 68.655 8.657 44.242 1.00 45.85 359 LEU C CA 1
ATOM 5739 C C . LEU B 1 378 ? 67.387 8.811 45.066 1.00 41.15 359 LEU C C 1
ATOM 5740 O O . LEU B 1 378 ? 66.289 8.710 44.508 1.00 44.43 359 LEU C O 1
ATOM 5745 N N . PHE B 1 379 ? 67.505 9.079 46.360 1.00 40.99 360 PHE C N 1
ATOM 5746 C CA . PHE B 1 379 ? 66.361 9.127 47.264 1.00 48.77 360 PHE C CA 1
ATOM 5747 C C . PHE B 1 379 ? 66.288 10.490 47.946 1.00 46.30 360 PHE C C 1
ATOM 5748 O O . PHE B 1 379 ? 67.095 11.387 47.685 1.00 44.63 360 PHE C O 1
ATOM 5756 N N . GLY B 1 380 ? 65.309 10.635 48.836 1.00 40.27 361 GLY C N 1
ATOM 5757 C CA . GLY B 1 380 ? 65.078 11.887 49.516 1.00 48.61 361 GLY C CA 1
ATOM 5758 C C . GLY B 1 380 ? 64.234 12.844 48.698 1.00 36.56 361 GLY C C 1
ATOM 5759 O O . GLY B 1 380 ? 63.807 12.535 47.582 1.00 47.20 361 GLY C O 1
ATOM 5760 N N . PRO B 1 381 ? 63.965 14.032 49.246 1.00 38.62 362 PRO C N 1
ATOM 5761 C CA . PRO B 1 381 ? 63.079 14.982 48.550 1.00 50.92 362 PRO C CA 1
ATOM 5762 C C . PRO B 1 381 ? 63.597 15.449 47.195 1.00 50.34 362 PRO C C 1
ATOM 5763 O O . PRO B 1 381 ? 62.813 16.007 46.418 1.00 40.08 362 PRO C O 1
ATOM 5767 N N . ALA B 1 382 ? 64.866 15.208 46.869 1.00 45.57 363 ALA C N 1
ATOM 5768 C CA . ALA B 1 382 ? 65.417 15.610 45.586 1.00 34.49 363 ALA C CA 1
ATOM 5769 C C . ALA B 1 382 ? 65.943 14.439 44.773 1.00 47.32 363 ALA C C 1
ATOM 5770 O O . ALA B 1 382 ? 66.509 14.658 43.695 1.00 46.00 363 ALA C O 1
ATOM 5772 N N . GLY B 1 383 ? 65.779 13.209 45.253 1.00 50.75 364 GLY C N 1
ATOM 5773 C CA . GLY B 1 383 ? 66.371 12.075 44.580 1.00 52.50 364 GLY C CA 1
ATOM 5774 C C . GLY B 1 383 ? 65.759 11.819 43.216 1.00 50.72 364 GLY C C 1
ATOM 5775 O O . GLY B 1 383 ? 64.621 12.188 42.925 1.00 58.34 364 GLY C O 1
ATOM 5776 N N . PHE B 1 384 ? 66.550 11.166 42.362 1.00 57.70 365 PHE C N 1
ATOM 5777 C CA . PHE B 1 384 ? 66.077 10.761 41.044 1.00 53.53 365 PHE C CA 1
ATOM 5778 C C . PHE B 1 384 ? 64.869 9.836 41.123 1.00 59.17 365 PHE C C 1
ATOM 5779 O O . PHE B 1 384 ? 64.109 9.743 40.154 1.00 54.26 365 PHE C O 1
ATOM 5787 N N . VAL B 1 385 ? 64.685 9.140 42.243 1.00 60.54 366 VAL C N 1
ATOM 5788 C CA . VAL B 1 385 ? 63.602 8.184 42.401 1.00 58.44 366 VAL C CA 1
ATOM 5789 C C . VAL B 1 385 ? 62.512 8.698 43.338 1.00 65.29 366 VAL C C 1
ATOM 5790 O O . VAL B 1 385 ? 61.324 8.491 43.081 1.00 64.18 366 VAL C O 1
ATOM 5794 N N . SER B 1 386 ? 62.885 9.393 44.409 1.00 59.29 367 SER C N 1
ATOM 5795 C CA . SER B 1 386 ? 61.942 9.633 45.495 1.00 57.16 367 SER C CA 1
ATOM 5796 C C . SER B 1 386 ? 61.049 10.855 45.292 1.00 65.65 367 SER C C 1
ATOM 5797 O O . SER B 1 386 ? 59.953 10.904 45.865 1.00 63.04 367 SER C O 1
ATOM 5800 N N . ALA B 1 387 ? 61.478 11.843 44.499 1.00 57.40 368 ALA C N 1
ATOM 5801 C CA . ALA B 1 387 ? 60.655 13.034 44.297 1.00 40.34 368 ALA C CA 1
ATOM 5802 C C . ALA B 1 387 ? 59.320 12.684 43.650 1.00 47.08 368 ALA C C 1
ATOM 5803 O O . ALA B 1 387 ? 58.278 13.280 43.977 1.00 64.71 368 ALA C O 1
ATOM 5805 N N . ASP B 1 388 ? 59.336 11.720 42.724 1.00 40.46 369 ASP C N 1
ATOM 5806 C CA . ASP B 1 388 ? 58.104 11.235 42.116 1.00 46.37 369 ASP C CA 1
ATOM 5807 C C . ASP B 1 388 ? 57.076 10.858 43.176 1.00 53.51 369 ASP C C 1
ATOM 5808 O O . ASP B 1 388 ? 55.875 11.090 42.998 1.00 61.97 369 ASP C O 1
ATOM 5813 N N . ASP B 1 389 ? 57.531 10.285 44.291 1.00 40.67 370 ASP C N 1
ATOM 5814 C CA . ASP B 1 389 ? 56.608 9.784 45.304 1.00 41.45 370 ASP C CA 1
ATOM 5815 C C . ASP B 1 389 ? 55.814 10.919 45.940 1.00 38.94 370 ASP C C 1
ATOM 5816 O O . ASP B 1 389 ? 54.578 10.874 45.990 1.00 41.07 370 ASP C O 1
ATOM 5821 N N . GLY B 1 390 ? 56.509 11.934 46.456 1.00 31.94 371 GLY C N 1
ATOM 5822 C CA . GLY B 1 390 ? 55.814 13.084 47.010 1.00 39.34 371 GLY C CA 1
ATOM 5823 C C . GLY B 1 390 ? 54.923 13.775 45.997 1.00 50.35 371 GLY C C 1
ATOM 5824 O O . GLY B 1 390 ? 53.805 14.196 46.322 1.00 62.83 371 GLY C O 1
ATOM 5825 N N . GLU B 1 391 ? 55.400 13.901 44.752 1.00 52.01 372 GLU C N 1
ATOM 5826 C CA . GLU B 1 391 ? 54.583 14.547 43.728 1.00 36.21 372 GLU C CA 1
ATOM 5827 C C . GLU B 1 391 ? 53.276 13.790 43.513 1.00 46.33 372 GLU C C 1
ATOM 5828 O O . GLU B 1 391 ? 52.184 14.381 43.534 1.00 45.04 372 GLU C O 1
ATOM 5834 N N . VAL B 1 392 ? 53.363 12.470 43.329 1.00 41.62 373 VAL C N 1
ATOM 5835 C CA . VAL B 1 392 ? 52.156 11.704 43.042 1.00 55.67 373 VAL C CA 1
ATOM 5836 C C . VAL B 1 392 ? 51.245 11.654 44.262 1.00 47.14 373 VAL C C 1
ATOM 5837 O O . VAL B 1 392 ? 50.018 11.611 44.120 1.00 47.00 373 VAL C O 1
ATOM 5841 N N . ILE B 1 393 ? 51.808 11.705 45.473 1.00 46.67 374 ILE C N 1
ATOM 5842 C CA . ILE B 1 393 ? 50.968 11.720 46.670 1.00 47.77 374 ILE C CA 1
ATOM 5843 C C . ILE B 1 393 ? 50.171 13.019 46.748 1.00 47.66 374 ILE C C 1
ATOM 5844 O O . ILE B 1 393 ? 48.959 13.012 47.015 1.00 49.48 374 ILE C O 1
ATOM 5849 N N . GLU B 1 394 ? 50.836 14.153 46.494 1.00 43.43 375 GLU C N 1
ATOM 5850 C CA . GLU B 1 394 ? 50.122 15.428 46.476 1.00 41.88 375 GLU C CA 1
ATOM 5851 C C . GLU B 1 394 ? 49.014 15.420 45.431 1.00 46.64 375 GLU C C 1
ATOM 5852 O O . GLU B 1 394 ? 47.888 15.868 45.700 1.00 57.47 375 GLU C O 1
ATOM 5858 N N . TRP B 1 395 ? 49.314 14.909 44.233 1.00 43.53 376 TRP C N 1
ATOM 5859 C CA . TRP B 1 395 ? 48.322 14.927 43.163 1.00 36.74 376 TRP C CA 1
ATOM 5860 C C . TRP B 1 395 ? 47.140 14.021 43.484 1.00 42.34 376 TRP C C 1
ATOM 5861 O O . TRP B 1 395 ? 45.988 14.354 43.168 1.00 39.23 376 TRP C O 1
ATOM 5872 N N . SER B 1 396 ? 47.402 12.882 44.134 1.00 48.64 377 SER C N 1
ATOM 5873 C CA . SER B 1 396 ? 46.313 12.011 44.561 1.00 46.48 377 SER C CA 1
ATOM 5874 C C . SER B 1 396 ? 45.425 12.705 45.581 1.00 57.56 377 SER C C 1
ATOM 5875 O O . SER B 1 396 ? 44.194 12.577 45.531 1.00 52.06 377 SER C O 1
ATOM 5878 N N . GLN B 1 397 ? 46.029 13.434 46.525 1.00 55.07 378 GLN C N 1
ATOM 5879 C CA . GLN B 1 397 ? 45.217 14.155 47.500 1.00 41.54 378 GLN C CA 1
ATOM 5880 C C . GLN B 1 397 ? 44.339 15.198 46.820 1.00 51.85 378 GLN C C 1
ATOM 5881 O O . GLN B 1 397 ? 43.166 15.363 47.180 1.00 47.44 378 GLN C O 1
ATOM 5887 N N . GLU B 1 398 ? 44.892 15.916 45.839 1.00 48.01 379 GLU C N 1
ATOM 5888 C CA . GLU B 1 398 ? 44.080 16.885 45.105 1.00 41.11 379 GLU C CA 1
ATOM 5889 C C . GLU B 1 398 ? 42.905 16.204 44.415 1.00 52.61 379 GLU C C 1
ATOM 5890 O O . GLU B 1 398 ? 41.765 16.694 44.469 1.00 48.53 379 GLU C O 1
ATOM 5896 N N . GLY B 1 399 ? 43.166 15.067 43.764 1.00 55.85 380 GLY C N 1
ATOM 5897 C CA . GLY B 1 399 ? 42.082 14.316 43.153 1.00 39.67 380 GLY C CA 1
ATOM 5898 C C . GLY B 1 399 ? 41.008 13.935 44.154 1.00 40.31 380 GLY C C 1
ATOM 5899 O O . GLY B 1 399 ? 39.814 14.103 43.897 1.00 46.05 380 GLY C O 1
ATOM 5900 N N . PHE B 1 400 ? 41.423 13.429 45.318 1.00 47.06 381 PHE C N 1
ATOM 5901 C CA . PHE B 1 400 ? 40.466 13.030 46.348 1.00 45.10 381 PHE C CA 1
ATOM 5902 C C . PHE B 1 400 ? 39.611 14.205 46.797 1.00 47.80 381 PHE C C 1
ATOM 5903 O O . PHE B 1 400 ? 38.381 14.105 46.863 1.00 49.28 381 PHE C O 1
ATOM 5911 N N . GLU B 1 401 ? 40.247 15.332 47.118 1.00 52.83 382 GLU C N 1
ATOM 5912 C CA . GLU B 1 401 ? 39.486 16.495 47.559 1.00 54.30 382 GLU C CA 1
ATOM 5913 C C . GLU B 1 401 ? 38.550 17.003 46.473 1.00 45.88 382 GLU C C 1
ATOM 5914 O O . GLU B 1 401 ? 37.535 17.633 46.786 1.00 41.25 382 GLU C O 1
ATOM 5920 N N . GLN B 1 402 ? 38.861 16.721 45.207 1.00 54.81 383 GLN C N 1
ATOM 5921 C CA . GLN B 1 402 ? 38.043 17.227 44.109 1.00 45.62 383 GLN C CA 1
ATOM 5922 C C . GLN B 1 402 ? 36.645 16.610 44.103 1.00 50.88 383 GLN C C 1
ATOM 5923 O O . GLN B 1 402 ? 35.663 17.300 43.808 1.00 61.51 383 GLN C O 1
ATOM 5929 N N . LYS B 1 403 ? 36.528 15.320 44.418 1.00 55.48 384 LYS C N 1
ATOM 5930 C CA . LYS B 1 403 ? 35.239 14.620 44.387 1.00 49.58 384 LYS C CA 1
ATOM 5931 C C . LYS B 1 403 ? 35.225 13.546 45.467 1.00 57.72 384 LYS C C 1
ATOM 5932 O O . LYS B 1 403 ? 35.338 12.347 45.184 1.00 57.25 384 LYS C O 1
ATOM 5938 N N . PRO B 1 404 ? 35.068 13.944 46.734 1.00 51.46 385 PRO C N 1
ATOM 5939 C CA . PRO B 1 404 ? 35.272 12.992 47.842 1.00 50.73 385 PRO C CA 1
ATOM 5940 C C . PRO B 1 404 ? 34.265 11.844 47.911 1.00 64.62 385 PRO C C 1
ATOM 5941 O O . PRO B 1 404 ? 34.440 10.963 48.762 1.00 76.83 385 PRO C O 1
ATOM 5945 N N . THR B 1 405 ? 33.229 11.808 47.070 1.00 58.48 386 THR C N 1
ATOM 5946 C CA . THR B 1 405 ? 32.293 10.687 47.098 1.00 64.99 386 THR C CA 1
ATOM 5947 C C . THR B 1 405 ? 32.733 9.510 46.237 1.00 62.68 386 THR C C 1
ATOM 5948 O O . THR B 1 405 ? 32.175 8.417 46.384 1.00 72.58 386 THR C O 1
ATOM 5952 N N . HIS B 1 406 ? 33.713 9.698 45.361 1.00 54.41 387 HIS C N 1
ATOM 5953 C CA . HIS B 1 406 ? 34.142 8.650 44.444 1.00 55.99 387 HIS C CA 1
ATOM 5954 C C . HIS B 1 406 ? 34.955 7.605 45.205 1.00 61.48 387 HIS C C 1
ATOM 5955 O O . HIS B 1 406 ? 35.060 7.622 46.435 1.00 58.56 387 HIS C O 1
ATOM 5962 N N . ARG B 1 407 ? 35.549 6.675 44.460 1.00 60.58 388 ARG C N 1
ATOM 5963 C CA . ARG B 1 407 ? 36.274 5.558 45.044 1.00 54.27 388 ARG C CA 1
ATOM 5964 C C . ARG B 1 407 ? 37.441 5.199 44.139 1.00 59.76 388 ARG C C 1
ATOM 5965 O O . ARG B 1 407 ? 37.396 5.422 42.925 1.00 61.58 388 ARG C O 1
ATOM 5973 N N . THR B 1 408 ? 38.498 4.673 44.747 1.00 56.02 389 THR C N 1
ATOM 5974 C CA . THR B 1 408 ? 39.604 4.112 43.992 1.00 53.47 389 THR C CA 1
ATOM 5975 C C . THR B 1 408 ? 39.297 2.658 43.655 1.00 60.85 389 THR C C 1
ATOM 5976 O O . THR B 1 408 ? 38.340 2.063 44.157 1.00 59.53 389 THR C O 1
ATOM 5980 N N . VAL B 1 409 ? 40.131 2.078 42.800 1.00 58.86 390 VAL C N 1
ATOM 5981 C CA . VAL B 1 409 ? 39.997 0.687 42.389 1.00 59.90 390 VAL C CA 1
ATOM 5982 C C . VAL B 1 409 ? 41.359 0.043 42.602 1.00 68.95 390 VAL C C 1
ATOM 5983 O O . VAL B 1 409 ? 42.272 0.224 41.790 1.00 80.53 390 VAL C O 1
ATOM 5987 N N . ILE B 1 410 ? 41.506 -0.705 43.694 1.00 71.56 391 ILE C N 1
ATOM 5988 C CA . ILE B 1 410 ? 42.746 -1.426 43.939 1.00 73.76 391 ILE C CA 1
ATOM 5989 C C . ILE B 1 410 ? 42.474 -2.912 43.768 1.00 68.50 391 ILE C C 1
ATOM 5990 O O . ILE B 1 410 ? 42.351 -3.654 44.748 1.00 74.72 391 ILE C O 1
ATOM 5995 N N . GLU B 1 411 ? 42.437 -3.362 42.517 1.00 78.75 392 GLU C N 1
ATOM 5996 C CA . GLU B 1 411 ? 42.036 -4.726 42.201 1.00 79.13 392 GLU C CA 1
ATOM 5997 C C . GLU B 1 411 ? 43.134 -5.532 41.525 1.00 79.30 392 GLU C C 1
ATOM 5998 O O . GLU B 1 411 ? 42.880 -6.656 41.082 1.00 83.72 392 GLU C O 1
ATOM 6004 N N . MET B 1 412 ? 44.344 -4.996 41.436 1.00 67.81 393 MET C N 1
ATOM 6005 C CA . MET B 1 412 ? 45.422 -5.721 40.781 1.00 68.95 393 MET C CA 1
ATOM 6006 C C . MET B 1 412 ? 45.821 -6.917 41.634 1.00 70.66 393 MET C C 1
ATOM 6007 O O . MET B 1 412 ? 45.976 -6.798 42.852 1.00 76.57 393 MET C O 1
ATOM 6012 N N . GLY B 1 413 ? 45.964 -8.078 40.999 1.00 69.28 394 GLY C N 1
ATOM 6013 C CA . GLY B 1 413 ? 46.165 -9.306 41.734 1.00 68.17 394 GLY C CA 1
ATOM 6014 C C . GLY B 1 413 ? 44.917 -9.887 42.355 1.00 77.29 394 GLY C C 1
ATOM 6015 O O . GLY B 1 413 ? 45.026 -10.769 43.213 1.00 74.15 394 GLY C O 1
ATOM 6016 N N . GLY B 1 414 ? 43.739 -9.409 41.965 1.00 89.53 395 GLY C N 1
ATOM 6017 C CA . GLY B 1 414 ? 42.491 -9.942 42.478 1.00 86.75 395 GLY C CA 1
ATOM 6018 C C . GLY B 1 414 ? 41.970 -9.186 43.685 1.00 87.97 395 GLY C C 1
ATOM 6019 O O . GLY B 1 414 ? 42.257 -8.002 43.899 1.00 95.94 395 GLY C O 1
ATOM 6020 N N . HIS B 1 415 ? 41.167 -9.895 44.484 1.00 76.98 396 HIS C N 1
ATOM 6021 C CA . HIS B 1 415 ? 40.633 -9.346 45.721 1.00 71.98 396 HIS C CA 1
ATOM 6022 C C . HIS B 1 415 ? 41.199 -9.996 46.984 1.00 68.33 396 HIS C C 1
ATOM 6023 O O . HIS B 1 415 ? 40.847 -9.559 48.083 1.00 63.96 396 HIS C O 1
ATOM 6030 N N . GLU B 1 416 ? 42.047 -11.024 46.881 1.00 78.93 397 GLU C N 1
ATOM 6031 C CA . GLU B 1 416 ? 42.591 -11.635 48.097 1.00 85.26 397 GLU C CA 1
ATOM 6032 C C . GLU B 1 416 ? 43.638 -10.791 48.817 1.00 84.59 397 GLU C C 1
ATOM 6033 O O . GLU B 1 416 ? 44.408 -10.030 48.231 1.00 91.87 397 GLU C O 1
ATOM 6039 N N . ILE B 1 417 ? 43.663 -10.985 50.127 1.00 74.11 398 ILE C N 1
ATOM 6040 C CA . ILE B 1 417 ? 44.601 -10.381 51.062 1.00 62.09 398 ILE C CA 1
ATOM 6041 C C . ILE B 1 417 ? 45.461 -11.508 51.622 1.00 68.87 398 ILE C C 1
ATOM 6042 O O . ILE B 1 417 ? 44.980 -12.377 52.364 1.00 70.72 398 ILE C O 1
ATOM 6047 N N . GLY B 1 418 ? 46.732 -11.487 51.266 1.00 69.37 399 GLY C N 1
ATOM 6048 C CA . GLY B 1 418 ? 47.656 -12.491 51.725 1.00 67.30 399 GLY C CA 1
ATOM 6049 C C . GLY B 1 418 ? 49.012 -12.315 51.078 1.00 67.43 399 GLY C C 1
ATOM 6050 O O . GLY B 1 418 ? 49.166 -11.615 50.067 1.00 71.61 399 GLY C O 1
ATOM 6051 N N . ASP B 1 419 ? 49.996 -12.969 51.691 1.00 68.03 400 ASP C N 1
ATOM 6052 C CA . ASP B 1 419 ? 51.364 -12.931 51.198 1.00 65.21 400 ASP C CA 1
ATOM 6053 C C . ASP B 1 419 ? 51.446 -13.552 49.811 1.00 68.49 400 ASP C C 1
ATOM 6054 O O . ASP B 1 419 ? 50.929 -14.647 49.573 1.00 68.63 400 ASP C O 1
ATOM 6059 N N . THR B 1 420 ? 52.097 -12.847 48.894 1.00 68.74 401 THR C N 1
ATOM 6060 C CA . THR B 1 420 ? 52.245 -13.298 47.522 1.00 76.16 401 THR C CA 1
ATOM 6061 C C . THR B 1 420 ? 53.721 -13.513 47.215 1.00 81.69 401 THR C C 1
ATOM 6062 O O . THR B 1 420 ? 54.607 -13.070 47.950 1.00 73.50 401 THR C O 1
ATOM 6066 N N . ASP B 1 421 ? 53.980 -14.204 46.104 1.00 84.92 402 ASP C N 1
ATOM 6067 C CA . ASP B 1 421 ? 55.339 -14.451 45.645 1.00 80.38 402 ASP C CA 1
ATOM 6068 C C . ASP B 1 421 ? 55.664 -13.682 44.369 1.00 71.49 402 ASP C C 1
ATOM 6069 O O . ASP B 1 421 ? 56.611 -14.035 43.661 1.00 77.38 402 ASP C O 1
ATOM 6074 N N . HIS B 1 422 ? 54.893 -12.641 44.061 1.00 77.46 403 HIS C N 1
ATOM 6075 C CA . HIS B 1 422 ? 55.142 -11.797 42.902 1.00 69.94 403 HIS C CA 1
ATOM 6076 C C . HIS B 1 422 ? 54.830 -10.352 43.268 1.00 75.95 403 HIS C C 1
ATOM 6077 O O . HIS B 1 422 ? 54.264 -10.066 44.326 1.00 83.15 403 HIS C O 1
ATOM 6084 N N . MET B 1 423 ? 55.193 -9.439 42.368 1.00 72.88 404 MET C N 1
ATOM 6085 C CA . MET B 1 423 ? 55.039 -8.002 42.577 1.00 79.35 404 MET C CA 1
ATOM 6086 C C . MET B 1 423 ? 53.893 -7.386 41.780 1.00 78.71 404 MET C C 1
ATOM 6087 O O . MET B 1 423 ? 53.815 -6.157 41.681 1.00 71.13 404 MET C O 1
ATOM 6092 N N . VAL B 1 424 ? 52.999 -8.197 41.220 1.00 76.81 405 VAL C N 1
ATOM 6093 C CA . VAL B 1 424 ? 51.987 -7.715 40.284 1.00 68.38 405 VAL C CA 1
ATOM 6094 C C . VAL B 1 424 ? 50.622 -7.688 40.960 1.00 73.24 405 VAL C C 1
ATOM 6095 O O . VAL B 1 424 ? 49.635 -8.199 40.418 1.00 72.69 405 VAL C O 1
ATOM 6099 N N . THR B 1 425 ? 50.557 -7.110 42.157 1.00 79.52 406 THR C N 1
ATOM 6100 C CA . THR B 1 425 ? 49.319 -7.102 42.922 1.00 78.70 406 THR C CA 1
ATOM 6101 C C . THR B 1 425 ? 49.301 -5.913 43.869 1.00 77.91 406 THR C C 1
ATOM 6102 O O . THR B 1 425 ? 50.350 -5.417 44.291 1.00 79.70 406 THR C O 1
ATOM 6106 N N . GLU B 1 426 ? 48.088 -5.458 44.187 1.00 81.80 407 GLU C N 1
ATOM 6107 C CA . GLU B 1 426 ? 47.853 -4.418 45.181 1.00 74.47 407 GLU C CA 1
ATOM 6108 C C . GLU B 1 426 ? 47.371 -5.000 46.505 1.00 72.40 407 GLU C C 1
ATOM 6109 O O . GLU B 1 426 ? 46.638 -4.336 47.247 1.00 81.17 407 GLU C O 1
ATOM 6115 N N . THR B 1 427 ? 47.780 -6.233 46.818 1.00 65.30 408 THR C N 1
ATOM 6116 C CA . THR B 1 427 ? 47.225 -6.941 47.969 1.00 66.19 408 THR C CA 1
ATOM 6117 C C . THR B 1 427 ? 47.627 -6.297 49.290 1.00 70.72 408 THR C C 1
ATOM 6118 O O . THR B 1 427 ? 46.874 -6.377 50.270 1.00 68.01 408 THR C O 1
ATOM 6122 N N . LEU B 1 428 ? 48.794 -5.649 49.340 1.00 58.14 409 LEU C N 1
ATOM 6123 C CA . LEU B 1 428 ? 49.219 -5.012 50.580 1.00 59.14 409 LEU C CA 1
ATOM 6124 C C . LEU B 1 428 ? 48.325 -3.831 50.929 1.00 67.60 409 LEU C C 1
ATOM 6125 O O . LEU B 1 428 ? 48.035 -3.601 52.108 1.00 58.61 409 LEU C O 1
ATOM 6130 N N . ILE B 1 429 ? 47.850 -3.100 49.919 1.00 69.70 410 ILE C N 1
ATOM 6131 C CA . ILE B 1 429 ? 46.921 -2.000 50.158 1.00 65.27 410 ILE C CA 1
ATOM 6132 C C . ILE B 1 429 ? 45.574 -2.539 50.623 1.00 69.50 410 ILE C C 1
ATOM 6133 O O . ILE B 1 429 ? 44.927 -1.968 51.514 1.00 64.96 410 ILE C O 1
ATOM 6138 N N . ARG B 1 430 ? 45.135 -3.650 50.030 1.00 65.49 411 ARG C N 1
ATOM 6139 C CA . ARG B 1 430 ? 43.886 -4.271 50.452 1.00 62.49 411 ARG C CA 1
ATOM 6140 C C . ARG B 1 430 ? 43.966 -4.720 51.902 1.00 67.13 411 ARG C C 1
ATOM 6141 O O . ARG B 1 430 ? 43.013 -4.542 52.668 1.00 64.09 411 ARG C O 1
ATOM 6149 N N . GLY B 1 431 ? 45.114 -5.259 52.312 1.00 69.30 412 GLY C N 1
ATOM 6150 C CA . GLY B 1 431 ? 45.284 -5.623 53.709 1.00 62.52 412 GLY C CA 1
ATOM 6151 C C . GLY B 1 431 ? 45.348 -4.416 54.624 1.00 64.81 412 GLY C C 1
ATOM 6152 O O . GLY B 1 431 ? 44.766 -4.421 55.716 1.00 73.95 412 GLY C O 1
ATOM 6153 N N . MET B 1 432 ? 46.063 -3.370 54.196 1.00 66.84 413 MET C N 1
ATOM 6154 C CA . MET B 1 432 ? 46.106 -2.121 54.948 1.00 61.33 413 MET C CA 1
ATOM 6155 C C . MET B 1 432 ? 44.707 -1.606 55.244 1.00 56.52 413 MET C C 1
ATOM 6156 O O . MET B 1 432 ? 44.383 -1.266 56.385 1.00 58.22 413 MET C O 1
ATOM 6161 N N . TYR B 1 433 ? 43.849 -1.567 54.229 1.00 60.87 414 TYR C N 1
ATOM 6162 C CA . TYR B 1 433 ? 42.523 -1.005 54.449 1.00 54.43 414 TYR C CA 1
ATOM 6163 C C . TYR B 1 433 ? 41.561 -1.997 55.089 1.00 65.83 414 TYR C C 1
ATOM 6164 O O . TYR B 1 433 ? 40.596 -1.573 55.730 1.00 55.92 414 TYR C O 1
ATOM 6173 N N . ASP B 1 434 ? 41.825 -3.299 54.977 1.00 66.37 415 ASP C N 1
ATOM 6174 C CA . ASP B 1 434 ? 41.159 -4.263 55.843 1.00 69.56 415 ASP C CA 1
ATOM 6175 C C . ASP B 1 434 ? 41.410 -3.924 57.311 1.00 75.06 415 ASP C C 1
ATOM 6176 O O . ASP B 1 434 ? 40.469 -3.789 58.108 1.00 65.35 415 ASP C O 1
ATOM 6181 N N . TYR B 1 435 ? 42.686 -3.764 57.676 1.00 71.27 416 TYR C N 1
ATOM 6182 C CA . TYR B 1 435 ? 43.036 -3.373 59.039 1.00 67.45 416 TYR C CA 1
ATOM 6183 C C . TYR B 1 435 ? 42.418 -2.028 59.409 1.00 69.11 416 TYR C C 1
ATOM 6184 O O . TYR B 1 435 ? 41.974 -1.832 60.547 1.00 67.41 416 TYR C O 1
ATOM 6193 N N . TRP B 1 436 ? 42.391 -1.087 58.462 1.00 65.06 417 TRP C N 1
ATOM 6194 C CA . TRP B 1 436 ? 41.824 0.234 58.724 1.00 59.00 417 TRP C CA 1
ATOM 6195 C C . TRP B 1 436 ? 40.343 0.140 59.071 1.00 58.60 417 TRP C C 1
ATOM 6196 O O . TRP B 1 436 ? 39.891 0.689 60.085 1.00 61.87 417 TRP C O 1
ATOM 6207 N N . ARG B 1 437 ? 39.570 -0.556 58.233 1.00 54.30 418 ARG C N 1
ATOM 6208 C CA . ARG B 1 437 ? 38.149 -0.736 58.510 1.00 55.54 418 ARG C CA 1
ATOM 6209 C C . ARG B 1 437 ? 37.943 -1.443 59.842 1.00 68.26 418 ARG C C 1
ATOM 6210 O O . ARG B 1 437 ? 37.032 -1.093 60.603 1.00 65.67 418 ARG C O 1
ATOM 6218 N N . LYS B 1 438 ? 38.789 -2.429 60.153 1.00 74.25 419 LYS C N 1
ATOM 6219 C CA . LYS B 1 438 ? 38.648 -3.133 61.425 1.00 68.68 419 LYS C CA 1
ATOM 6220 C C . LYS B 1 438 ? 38.872 -2.195 62.608 1.00 66.80 419 LYS C C 1
ATOM 6221 O O . LYS B 1 438 ? 38.079 -2.173 63.557 1.00 75.00 419 LYS C O 1
ATOM 6227 N N . VAL B 1 439 ? 39.937 -1.394 62.558 1.00 54.12 420 VAL C N 1
ATOM 6228 C CA . VAL B 1 439 ? 40.283 -0.569 63.710 1.00 52.10 420 VAL C CA 1
ATOM 6229 C C . VAL B 1 439 ? 39.322 0.601 63.871 1.00 60.89 420 VAL C C 1
ATOM 6230 O O . VAL B 1 439 ? 39.017 1.011 64.998 1.00 70.22 420 VAL C O 1
ATOM 6234 N N . MET B 1 440 ? 38.809 1.146 62.772 1.00 51.34 421 MET C N 1
ATOM 6235 C CA . MET B 1 440 ? 37.984 2.341 62.850 1.00 56.92 421 MET C CA 1
ATOM 6236 C C . MET B 1 440 ? 36.503 2.078 62.638 1.00 67.27 421 MET C C 1
ATOM 6237 O O . MET B 1 440 ? 35.710 3.024 62.690 1.00 69.14 421 MET C O 1
ATOM 6242 N N . GLY B 1 441 ? 36.114 0.832 62.390 1.00 71.68 422 GLY C N 1
ATOM 6243 C CA . GLY B 1 441 ? 34.715 0.482 62.260 1.00 70.16 422 GLY C CA 1
ATOM 6244 C C . GLY B 1 441 ? 33.965 1.204 61.162 1.00 70.04 422 GLY C C 1
ATOM 6245 O O . GLY B 1 441 ? 32.934 1.833 61.422 1.00 87.17 422 GLY C O 1
ATOM 6246 N N . GLU B 1 442 ? 34.462 1.115 59.932 1.00 54.79 423 GLU C N 1
ATOM 6247 C CA . GLU B 1 442 ? 33.804 1.751 58.795 1.00 54.59 423 GLU C CA 1
ATOM 6248 C C . GLU B 1 442 ? 33.555 0.738 57.686 1.00 55.95 423 GLU C C 1
ATOM 6249 O O . GLU B 1 442 ? 34.291 -0.238 57.553 1.00 56.48 423 GLU C O 1
ATOM 6255 N N . PRO C 1 28 ? 23.304 39.010 68.897 1.00 68.07 9 PRO E N 1
ATOM 6256 C CA . PRO C 1 28 ? 23.593 37.686 68.339 1.00 60.79 9 PRO E CA 1
ATOM 6257 C C . PRO C 1 28 ? 24.314 37.801 66.999 1.00 63.90 9 PRO E C 1
ATOM 6258 O O . PRO C 1 28 ? 23.679 37.880 65.949 1.00 61.16 9 PRO E O 1
ATOM 6262 N N . VAL C 1 29 ? 25.646 37.795 67.042 1.00 64.72 10 VAL E N 1
ATOM 6263 C CA . VAL C 1 29 ? 26.417 38.095 65.840 1.00 56.00 10 VAL E CA 1
ATOM 6264 C C . VAL C 1 29 ? 26.601 36.859 64.970 1.00 68.64 10 VAL E C 1
ATOM 6265 O O . VAL C 1 29 ? 26.653 36.964 63.738 1.00 83.70 10 VAL E O 1
ATOM 6269 N N . PHE C 1 30 ? 26.656 35.677 65.565 1.00 62.85 11 PHE E N 1
ATOM 6270 C CA . PHE C 1 30 ? 26.869 34.491 64.758 1.00 62.50 11 PHE E CA 1
ATOM 6271 C C . PHE C 1 30 ? 25.590 33.687 64.637 1.00 60.49 11 PHE E C 1
ATOM 6272 O O . PHE C 1 30 ? 24.904 33.462 65.643 1.00 51.38 11 PHE E O 1
ATOM 6280 N N . PRO C 1 31 ? 25.247 33.228 63.438 1.00 66.46 12 PRO E N 1
ATOM 6281 C CA . PRO C 1 31 ? 23.938 32.603 63.238 1.00 69.32 12 PRO E CA 1
ATOM 6282 C C . PRO C 1 31 ? 23.794 31.218 63.859 1.00 77.53 12 PRO E C 1
ATOM 6283 O O . PRO C 1 31 ? 24.758 30.471 64.036 1.00 85.34 12 PRO E O 1
ATOM 6287 N N . GLN C 1 32 ? 22.533 30.898 64.153 1.00 79.37 13 GLN E N 1
ATOM 6288 C CA . GLN C 1 32 ? 22.012 29.628 64.663 1.00 81.14 13 GLN E CA 1
ATOM 6289 C C . GLN C 1 32 ? 20.738 29.255 63.932 1.00 92.84 13 GLN E C 1
ATOM 6290 O O . GLN C 1 32 ? 19.691 29.884 64.143 1.00 101.95 13 GLN E O 1
ATOM 6296 N N . ASP C 1 33 ? 20.812 28.192 63.140 1.00 85.77 14 ASP E N 1
ATOM 6297 C CA . ASP C 1 33 ? 19.672 27.771 62.343 1.00 87.02 14 ASP E CA 1
ATOM 6298 C C . ASP C 1 33 ? 19.097 28.975 61.611 1.00 82.63 14 ASP E C 1
ATOM 6299 O O . ASP C 1 33 ? 17.981 29.411 61.924 1.00 97.89 14 ASP E O 1
ATOM 6304 N N . PRO C 1 34 ? 19.818 29.544 60.648 1.00 70.56 15 PRO E N 1
ATOM 6305 C CA . PRO C 1 34 ? 19.380 30.811 60.063 1.00 63.00 15 PRO E CA 1
ATOM 6306 C C . PRO C 1 34 ? 18.283 30.596 59.036 1.00 61.95 15 PRO E C 1
ATOM 6307 O O . PRO C 1 34 ? 18.203 29.559 58.372 1.00 66.71 15 PRO E O 1
ATOM 6311 N N . LYS C 1 35 ? 17.412 31.597 58.937 1.00 64.04 16 LYS E N 1
ATOM 6312 C CA . LYS C 1 35 ? 16.350 31.644 57.944 1.00 66.04 16 LYS E CA 1
ATOM 6313 C C . LYS C 1 35 ? 16.377 33.000 57.254 1.00 62.60 16 LYS E C 1
ATOM 6314 O O . LYS C 1 35 ? 16.648 34.022 57.892 1.00 63.07 16 LYS E O 1
ATOM 6320 N N . TRP C 1 36 ? 16.108 33.003 55.953 1.00 59.63 17 TRP E N 1
ATOM 6321 C CA . TRP C 1 36 ? 16.189 34.234 55.181 1.00 61.59 17 TRP E CA 1
ATOM 6322 C C . TRP C 1 36 ? 15.188 35.252 55.726 1.00 70.91 17 TRP E C 1
ATOM 6323 O O . TRP C 1 36 ? 14.085 34.877 56.144 1.00 75.86 17 TRP E O 1
ATOM 6334 N N . PRO C 1 37 ? 15.535 36.543 55.742 1.00 71.26 18 PRO E N 1
ATOM 6335 C CA . PRO C 1 37 ? 14.624 37.548 56.316 1.00 78.34 18 PRO E CA 1
ATOM 6336 C C . PRO C 1 37 ? 13.371 37.759 55.479 1.00 86.58 18 PRO E C 1
ATOM 6337 O O . PRO C 1 37 ? 13.288 38.702 54.683 1.00 93.80 18 PRO E O 1
ATOM 6341 N N . GLY C 1 38 ? 12.384 36.885 55.663 1.00 83.52 19 GLY E N 1
ATOM 6342 C CA . GLY C 1 38 ? 11.126 37.012 54.956 1.00 81.88 19 GLY E CA 1
ATOM 6343 C C . GLY C 1 38 ? 11.212 36.469 53.539 1.00 84.27 19 GLY E C 1
ATOM 6344 O O . GLY C 1 38 ? 12.052 35.625 53.206 1.00 85.22 19 GLY E O 1
ATOM 6345 N N . GLU C 1 39 ? 10.322 36.970 52.694 1.00 79.78 20 GLU E N 1
ATOM 6346 C CA . GLU C 1 39 ? 10.262 36.590 51.292 1.00 80.36 20 GLU E CA 1
ATOM 6347 C C . GLU C 1 39 ? 10.780 37.737 50.429 1.00 74.06 20 GLU E C 1
ATOM 6348 O O . GLU C 1 39 ? 11.168 38.798 50.926 1.00 69.63 20 GLU E O 1
ATOM 6354 N N . GLY C 1 40 ? 10.812 37.501 49.123 1.00 67.71 21 GLY E N 1
ATOM 6355 C CA . GLY C 1 40 ? 11.490 38.399 48.212 1.00 67.89 21 GLY E CA 1
ATOM 6356 C C . GLY C 1 40 ? 12.997 38.321 48.403 1.00 57.08 21 GLY E C 1
ATOM 6357 O O . GLY C 1 40 ? 13.525 37.463 49.111 1.00 61.12 21 GLY E O 1
ATOM 6358 N N . SER C 1 41 ? 13.692 39.250 47.758 1.00 55.88 22 SER E N 1
ATOM 6359 C CA . SER C 1 41 ? 15.150 39.270 47.815 1.00 65.27 22 SER E CA 1
ATOM 6360 C C . SER C 1 41 ? 15.681 40.704 47.848 1.00 59.77 22 SER E C 1
ATOM 6361 O O . SER C 1 41 ? 16.645 41.049 47.163 1.00 65.29 22 SER E O 1
ATOM 6364 N N . SER C 1 42 ? 15.080 41.564 48.667 1.00 52.51 23 SER E N 1
ATOM 6365 C CA . SER C 1 42 ? 15.588 42.924 48.776 1.00 49.65 23 SER E CA 1
ATOM 6366 C C . SER C 1 42 ? 16.576 43.100 49.918 1.00 60.06 23 SER E C 1
ATOM 6367 O O . SER C 1 42 ? 17.133 44.193 50.070 1.00 68.43 23 SER E O 1
ATOM 6370 N N . ARG C 1 43 ? 16.829 42.051 50.702 1.00 56.03 24 ARG E N 1
ATOM 6371 C CA . ARG C 1 43 ? 17.810 42.089 51.785 1.00 49.07 24 ARG E CA 1
ATOM 6372 C C . ARG C 1 43 ? 18.530 40.748 51.800 1.00 62.05 24 ARG E C 1
ATOM 6373 O O . ARG C 1 43 ? 17.916 39.719 52.101 1.00 74.11 24 ARG E O 1
ATOM 6381 N N . VAL C 1 44 ? 19.819 40.751 51.477 1.00 59.56 25 VAL E N 1
ATOM 6382 C CA . VAL C 1 44 ? 20.623 39.532 51.433 1.00 50.12 25 VAL E CA 1
ATOM 6383 C C . VAL C 1 44 ? 21.307 39.365 52.782 1.00 49.19 25 VAL E C 1
ATOM 6384 O O . VAL C 1 44 ? 22.034 40.276 53.211 1.00 56.66 25 VAL E O 1
ATOM 6388 N N . PRO C 1 45 ? 21.116 38.245 53.479 1.00 50.37 26 PRO E N 1
ATOM 6389 C CA . PRO C 1 45 ? 21.801 38.046 54.758 1.00 43.94 26 PRO E CA 1
ATOM 6390 C C . PRO C 1 45 ? 23.298 37.867 54.572 1.00 46.13 26 PRO E C 1
ATOM 6391 O O . PRO C 1 45 ? 23.769 37.341 53.560 1.00 47.77 26 PRO E O 1
ATOM 6395 N N . PHE C 1 46 ? 24.049 38.314 55.577 1.00 43.46 27 PHE E N 1
ATOM 6396 C CA . PHE C 1 46 ? 25.501 38.225 55.497 1.00 42.28 27 PHE E CA 1
ATOM 6397 C C . PHE C 1 46 ? 25.974 36.779 55.430 1.00 46.09 27 PHE E C 1
ATOM 6398 O O . PHE C 1 46 ? 26.976 36.487 54.768 1.00 59.10 27 PHE E O 1
ATOM 6406 N N . TRP C 1 47 ? 25.269 35.860 56.096 1.00 39.36 28 TRP E N 1
ATOM 6407 C CA . TRP C 1 47 ? 25.722 34.474 56.111 1.00 38.96 28 TRP E CA 1
ATOM 6408 C C . TRP C 1 47 ? 25.583 33.788 54.759 1.00 48.56 28 TRP E C 1
ATOM 6409 O O . TRP C 1 47 ? 26.142 32.700 54.582 1.00 51.73 28 TRP E O 1
ATOM 6420 N N . ALA C 1 48 ? 24.865 34.385 53.804 1.00 53.20 29 ALA E N 1
ATOM 6421 C CA . ALA C 1 48 ? 24.862 33.846 52.449 1.00 38.75 29 ALA E CA 1
ATOM 6422 C C . ALA C 1 48 ? 26.249 33.889 51.826 1.00 39.43 29 ALA E C 1
ATOM 6423 O O . ALA C 1 48 ? 26.503 33.170 50.854 1.00 43.77 29 ALA E O 1
ATOM 6425 N N . TYR C 1 49 ? 27.151 34.709 52.374 1.00 36.42 30 TYR E N 1
ATOM 6426 C CA . TYR C 1 49 ? 28.512 34.824 51.879 1.00 37.91 30 TYR E CA 1
ATOM 6427 C C . TYR C 1 49 ? 29.550 34.163 52.775 1.00 46.01 30 TYR E C 1
ATOM 6428 O O . TYR C 1 49 ? 30.698 34.002 52.344 1.00 51.48 30 TYR E O 1
ATOM 6437 N N . THR C 1 50 ? 29.190 33.771 53.997 1.00 39.95 31 THR E N 1
ATOM 6438 C CA . THR C 1 50 ? 30.175 33.347 54.981 1.00 45.25 31 THR E CA 1
ATOM 6439 C C . THR C 1 50 ? 30.072 31.878 55.371 1.00 43.79 31 THR E C 1
ATOM 6440 O O . THR C 1 50 ? 30.894 31.409 56.166 1.00 46.33 31 THR E O 1
ATOM 6444 N N . ARG C 1 51 ? 29.117 31.133 54.827 1.00 39.19 32 ARG E N 1
ATOM 6445 C CA . ARG C 1 51 ? 28.869 29.765 55.263 1.00 47.06 32 ARG E CA 1
ATOM 6446 C C . ARG C 1 51 ? 29.444 28.775 54.260 1.00 56.15 32 ARG E C 1
ATOM 6447 O O . ARG C 1 51 ? 29.122 28.832 53.068 1.00 62.92 32 ARG E O 1
ATOM 6455 N N . GLU C 1 52 ? 30.288 27.860 54.750 1.00 41.25 33 GLU E N 1
ATOM 6456 C CA . GLU C 1 52 ? 30.920 26.889 53.862 1.00 41.17 33 GLU E CA 1
ATOM 6457 C C . GLU C 1 52 ? 29.966 25.775 53.453 1.00 44.37 33 GLU E C 1
ATOM 6458 O O . GLU C 1 52 ? 30.095 25.241 52.349 1.00 43.10 33 GLU E O 1
ATOM 6464 N N . ASP C 1 53 ? 29.014 25.403 54.312 1.00 37.22 34 ASP E N 1
ATOM 6465 C CA . ASP C 1 53 ? 28.014 24.422 53.896 1.00 45.10 34 ASP E CA 1
ATOM 6466 C C . ASP C 1 53 ? 27.170 24.960 52.747 1.00 51.66 34 ASP E C 1
ATOM 6467 O O . ASP C 1 53 ? 26.919 24.250 51.762 1.00 41.99 34 ASP E O 1
ATOM 6472 N N . LEU C 1 54 ? 26.739 26.222 52.849 1.00 55.36 35 LEU E N 1
ATOM 6473 C CA . LEU C 1 54 ? 26.039 26.863 51.744 1.00 39.84 35 LEU E CA 1
ATOM 6474 C C . LEU C 1 54 ? 26.903 26.886 50.493 1.00 47.73 35 LEU E C 1
ATOM 6475 O O . LEU C 1 54 ? 26.406 26.669 49.386 1.00 55.24 35 LEU E O 1
ATOM 6480 N N . TYR C 1 55 ? 28.207 27.124 50.653 1.00 41.40 36 TYR E N 1
ATOM 6481 C CA . TYR C 1 55 ? 29.099 27.167 49.498 1.00 38.99 36 TYR E CA 1
ATOM 6482 C C . TYR C 1 55 ? 29.238 25.794 48.853 1.00 42.39 36 TYR E C 1
ATOM 6483 O O . TYR C 1 55 ? 29.288 25.679 47.623 1.00 61.98 36 TYR E O 1
ATOM 6492 N N . LYS C 1 56 ? 29.320 24.740 49.665 1.00 46.01 37 LYS E N 1
ATOM 6493 C CA . LYS C 1 56 ? 29.390 23.393 49.111 1.00 50.51 37 LYS E CA 1
ATOM 6494 C C . LYS C 1 56 ? 28.100 23.036 48.386 1.00 51.80 37 LYS E C 1
ATOM 6495 O O . LYS C 1 56 ? 28.132 22.411 47.319 1.00 64.59 37 LYS E O 1
ATOM 6501 N N . ARG C 1 57 ? 26.956 23.460 48.929 1.00 40.71 38 ARG E N 1
ATOM 6502 C CA . ARG C 1 57 ? 25.695 23.264 48.218 1.00 42.52 38 ARG E CA 1
ATOM 6503 C C . ARG C 1 57 ? 25.672 24.059 46.916 1.00 47.97 38 ARG E C 1
ATOM 6504 O O . ARG C 1 57 ? 25.087 23.618 45.918 1.00 50.24 38 ARG E O 1
ATOM 6512 N N . GLU C 1 58 ? 26.290 25.244 46.916 1.00 41.38 39 GLU E N 1
ATOM 6513 C CA . GLU C 1 58 ? 26.414 26.022 45.686 1.00 43.93 39 GLU E CA 1
ATOM 6514 C C . GLU C 1 58 ? 27.229 25.272 44.645 1.00 45.28 39 GLU E C 1
ATOM 6515 O O . GLU C 1 58 ? 26.860 25.228 43.466 1.00 54.49 39 GLU E O 1
ATOM 6521 N N . LEU C 1 59 ? 28.339 24.672 45.063 1.00 48.93 40 LEU E N 1
ATOM 6522 C CA . LEU C 1 59 ? 29.116 23.854 44.139 1.00 56.10 40 LEU E CA 1
ATOM 6523 C C . LEU C 1 59 ? 28.275 22.700 43.607 1.00 54.88 40 LEU E C 1
ATOM 6524 O O . LEU C 1 59 ? 28.348 22.361 42.420 1.00 38.70 40 LEU E O 1
ATOM 6529 N N . GLU C 1 60 ? 27.459 22.097 44.475 1.00 49.24 41 GLU E N 1
ATOM 6530 C CA . GLU C 1 60 ? 26.634 20.964 44.064 1.00 55.23 41 GLU E CA 1
ATOM 6531 C C . GLU C 1 60 ? 25.583 21.367 43.034 1.00 55.01 41 GLU E C 1
ATOM 6532 O O . GLU C 1 60 ? 25.338 20.629 42.073 1.00 56.25 41 GLU E O 1
ATOM 6538 N N . ARG C 1 61 ? 24.942 22.526 43.217 1.00 51.96 42 ARG E N 1
ATOM 6539 C CA . ARG C 1 61 ? 23.735 22.839 42.460 1.00 53.32 42 ARG E CA 1
ATOM 6540 C C . ARG C 1 61 ? 23.906 23.886 41.370 1.00 60.47 42 ARG E C 1
ATOM 6541 O O . ARG C 1 61 ? 23.034 23.988 40.502 1.00 68.41 42 ARG E O 1
ATOM 6549 N N . LEU C 1 62 ? 24.988 24.659 41.379 1.00 52.48 43 LEU E N 1
ATOM 6550 C CA . LEU C 1 62 ? 25.204 25.664 40.349 1.00 50.77 43 LEU E CA 1
ATOM 6551 C C . LEU C 1 62 ? 26.352 25.334 39.415 1.00 53.56 43 LEU E C 1
ATOM 6552 O O . LEU C 1 62 ? 26.330 25.760 38.260 1.00 64.35 43 LEU E O 1
ATOM 6557 N N . PHE C 1 63 ? 27.342 24.578 39.881 1.00 50.33 44 PHE E N 1
ATOM 6558 C CA . PHE C 1 63 ? 28.508 24.237 39.081 1.00 51.44 44 PHE E CA 1
ATOM 6559 C C . PHE C 1 63 ? 28.538 22.786 38.633 1.00 56.50 44 PHE E C 1
ATOM 6560 O O . PHE C 1 63 ? 29.055 22.498 37.552 1.00 63.94 44 PHE E O 1
ATOM 6568 N N . TYR C 1 64 ? 28.004 21.867 39.432 1.00 46.09 45 TYR E N 1
ATOM 6569 C CA . TYR C 1 64 ? 28.091 20.448 39.128 1.00 46.02 45 TYR E CA 1
ATOM 6570 C C . TYR C 1 64 ? 26.785 19.871 38.608 1.00 53.35 45 TYR E C 1
ATOM 6571 O O . TYR C 1 64 ? 26.718 18.664 38.359 1.00 65.21 45 TYR E O 1
ATOM 6580 N N . ALA C 1 65 ? 25.751 20.690 38.434 1.00 45.55 46 ALA E N 1
ATOM 6581 C CA . ALA C 1 65 ? 24.468 20.163 37.997 1.00 44.15 46 ALA E CA 1
ATOM 6582 C C . ALA C 1 65 ? 23.636 21.269 37.367 1.00 65.21 46 ALA E C 1
ATOM 6583 O O . ALA C 1 65 ? 23.637 22.406 37.848 1.00 63.76 46 ALA E O 1
ATOM 6585 N N . ASN C 1 66 ? 22.937 20.921 36.284 1.00 68.76 47 ASN E N 1
ATOM 6586 C CA . ASN C 1 66 ? 21.904 21.755 35.668 1.00 60.37 47 ASN E CA 1
ATOM 6587 C C . ASN C 1 66 ? 22.435 23.079 35.125 1.00 54.12 47 ASN E C 1
ATOM 6588 O O . ASN C 1 66 ? 21.658 24.017 34.919 1.00 56.31 47 ASN E O 1
ATOM 6593 N N . HIS C 1 67 ? 23.738 23.191 34.868 1.00 53.74 48 HIS E N 1
ATOM 6594 C CA . HIS C 1 67 ? 24.299 24.458 34.415 1.00 49.32 48 HIS E CA 1
ATOM 6595 C C . HIS C 1 67 ? 25.434 24.219 33.433 1.00 59.92 48 HIS E C 1
ATOM 6596 O O . HIS C 1 67 ? 26.207 23.269 33.579 1.00 58.29 48 HIS E O 1
ATOM 6603 N N . TRP C 1 68 ? 25.521 25.090 32.432 1.00 65.52 49 TRP E N 1
ATOM 6604 C CA . TRP C 1 68 ? 26.695 25.174 31.576 1.00 58.70 49 TRP E CA 1
ATOM 6605 C C . TRP C 1 68 ? 27.694 26.138 32.201 1.00 55.62 49 TRP E C 1
ATOM 6606 O O . TRP C 1 68 ? 27.342 27.272 32.538 1.00 71.08 49 TRP E O 1
ATOM 6617 N N . CYS C 1 69 ? 28.939 25.697 32.336 1.00 48.85 50 CYS E N 1
ATOM 6618 C CA . CYS C 1 69 ? 30.001 26.526 32.884 1.00 47.02 50 CYS E CA 1
ATOM 6619 C C . CYS C 1 69 ? 31.098 26.708 31.845 1.00 43.54 50 CYS E C 1
ATOM 6620 O O . CYS C 1 69 ? 31.412 25.787 31.083 1.00 48.60 50 CYS E O 1
ATOM 6623 N N . TYR C 1 70 ? 31.670 27.909 31.822 1.00 43.91 51 TYR E N 1
ATOM 6624 C CA . TYR C 1 70 ? 32.645 28.279 30.806 1.00 45.01 51 TYR E CA 1
ATOM 6625 C C . TYR C 1 70 ? 33.946 27.514 31.011 1.00 43.29 51 TYR E C 1
ATOM 6626 O O . TYR C 1 70 ? 34.454 27.423 32.132 1.00 53.46 51 TYR E O 1
ATOM 6635 N N . VAL C 1 71 ? 34.498 26.973 29.928 1.00 42.98 52 VAL E N 1
ATOM 6636 C CA . VAL C 1 71 ? 35.788 26.297 29.996 1.00 55.44 52 VAL E CA 1
ATOM 6637 C C . VAL C 1 71 ? 36.825 26.877 29.046 1.00 52.66 52 VAL E C 1
ATOM 6638 O O . VAL C 1 71 ? 38.018 26.584 29.218 1.00 58.69 52 VAL E O 1
ATOM 6642 N N . GLY C 1 72 ? 36.449 27.686 28.062 1.00 40.98 53 GLY E N 1
ATOM 6643 C CA . GLY C 1 72 ? 37.497 28.418 27.367 1.00 35.07 53 GLY E CA 1
ATOM 6644 C C . GLY C 1 72 ? 37.057 28.923 26.004 1.00 41.28 53 GLY E C 1
ATOM 6645 O O . GLY C 1 72 ? 35.872 29.083 25.737 1.00 44.68 53 GLY E O 1
ATOM 6646 N N . LEU C 1 73 ? 38.056 29.181 25.162 1.00 41.63 54 LEU E N 1
ATOM 6647 C CA . LEU C 1 73 ? 37.851 29.642 23.799 1.00 39.44 54 LEU E CA 1
ATOM 6648 C C . LEU C 1 73 ? 38.386 28.605 22.823 1.00 44.49 54 LEU E C 1
ATOM 6649 O O . LEU C 1 73 ? 39.356 27.900 23.114 1.00 60.51 54 LEU E O 1
ATOM 6654 N N . GLU C 1 74 ? 37.747 28.519 21.655 1.00 43.27 55 GLU E N 1
ATOM 6655 C CA . GLU C 1 74 ? 38.193 27.564 20.647 1.00 44.56 55 GLU E CA 1
ATOM 6656 C C . GLU C 1 74 ? 39.615 27.866 20.196 1.00 51.68 55 GLU E C 1
ATOM 6657 O O . GLU C 1 74 ? 40.414 26.947 19.973 1.00 49.29 55 GLU E O 1
ATOM 6663 N N . ALA C 1 75 ? 39.961 29.153 20.095 1.00 47.77 56 ALA E N 1
ATOM 6664 C CA . ALA C 1 75 ? 41.296 29.536 19.653 1.00 41.97 56 ALA E CA 1
ATOM 6665 C C . ALA C 1 75 ? 42.383 29.043 20.597 1.00 56.41 56 ALA E C 1
ATOM 6666 O O . ALA C 1 75 ? 43.543 28.933 20.184 1.00 56.29 56 ALA E O 1
ATOM 6668 N N . GLU C 1 76 ? 42.034 28.736 21.850 1.00 58.61 57 GLU E N 1
ATOM 6669 C CA . GLU C 1 76 ? 43.020 28.206 22.784 1.00 61.90 57 GLU E CA 1
ATOM 6670 C C . GLU C 1 76 ? 43.456 26.790 22.429 1.00 50.63 57 GLU E C 1
ATOM 6671 O O . GLU C 1 76 ? 44.489 26.336 22.931 1.00 36.22 57 GLU E O 1
ATOM 6677 N N . ILE C 1 77 ? 42.711 26.091 21.577 1.00 51.51 58 ILE E N 1
ATOM 6678 C CA . ILE C 1 77 ? 43.049 24.718 21.205 1.00 56.94 58 ILE E CA 1
ATOM 6679 C C . ILE C 1 77 ? 42.800 24.522 19.713 1.00 56.46 58 ILE E C 1
ATOM 6680 O O . ILE C 1 77 ? 41.900 23.763 19.328 1.00 54.40 58 ILE E O 1
ATOM 6685 N N . PRO C 1 78 ? 43.579 25.164 18.839 1.00 59.96 59 PRO E N 1
ATOM 6686 C CA . PRO C 1 78 ? 43.219 25.144 17.410 1.00 51.86 59 PRO E CA 1
ATOM 6687 C C . PRO C 1 78 ? 43.456 23.806 16.730 1.00 58.07 59 PRO E C 1
ATOM 6688 O O . PRO C 1 78 ? 42.654 23.410 15.875 1.00 71.81 59 PRO E O 1
ATOM 6692 N N . ASN C 1 79 ? 44.519 23.094 17.077 1.00 49.25 60 ASN E N 1
ATOM 6693 C CA . ASN C 1 79 ? 44.881 21.900 16.330 1.00 54.41 60 ASN E CA 1
ATOM 6694 C C . ASN C 1 79 ? 44.483 20.640 17.081 1.00 62.67 60 ASN E C 1
ATOM 6695 O O . ASN C 1 79 ? 44.289 20.665 18.299 1.00 65.31 60 ASN E O 1
ATOM 6700 N N . PRO C 1 80 ? 44.352 19.511 16.380 1.00 60.33 61 PRO E N 1
ATOM 6701 C CA . PRO C 1 80 ? 44.044 18.251 17.071 1.00 56.12 61 PRO E CA 1
ATOM 6702 C C . PRO C 1 80 ? 45.153 17.871 18.040 1.00 53.56 61 PRO E C 1
ATOM 6703 O O . PRO C 1 80 ? 46.341 18.045 17.758 1.00 46.93 61 PRO E O 1
ATOM 6707 N N . GLY C 1 81 ? 44.749 17.355 19.200 1.00 51.36 62 GLY E N 1
ATOM 6708 C CA . GLY C 1 81 ? 45.664 17.069 20.277 1.00 52.50 62 GLY E CA 1
ATOM 6709 C C . GLY C 1 81 ? 45.901 18.224 21.227 1.00 49.00 62 GLY E C 1
ATOM 6710 O O . GLY C 1 81 ? 46.383 18.001 22.343 1.00 38.24 62 GLY E O 1
ATOM 6711 N N . ASP C 1 82 ? 45.587 19.449 20.812 1.00 46.22 63 ASP E N 1
ATOM 6712 C CA . ASP C 1 82 ? 45.746 20.605 21.682 1.00 42.50 63 ASP E CA 1
ATOM 6713 C C . ASP C 1 82 ? 44.792 20.511 22.863 1.00 42.63 63 ASP E C 1
ATOM 6714 O O . ASP C 1 82 ? 43.578 20.378 22.688 1.00 53.32 63 ASP E O 1
ATOM 6719 N N . PHE C 1 83 ? 45.341 20.607 24.065 1.00 46.19 64 PHE E N 1
ATOM 6720 C CA . PHE C 1 83 ? 44.561 20.553 25.286 1.00 54.55 64 PHE E CA 1
ATOM 6721 C C . PHE C 1 83 ? 44.890 21.767 26.143 1.00 46.68 64 PHE E C 1
ATOM 6722 O O . PHE C 1 83 ? 46.013 22.284 26.120 1.00 46.73 64 PHE E O 1
ATOM 6730 N N . LYS C 1 84 ? 43.887 22.211 26.895 1.00 44.33 65 LYS E N 1
ATOM 6731 C CA . LYS C 1 84 ? 44.022 23.269 27.884 1.00 45.36 65 LYS E CA 1
ATOM 6732 C C . LYS C 1 84 ? 43.362 22.811 29.176 1.00 39.96 65 LYS E C 1
ATOM 6733 O O . LYS C 1 84 ? 42.205 22.376 29.164 1.00 50.17 65 LYS E O 1
ATOM 6739 N N . ARG C 1 85 ? 44.107 22.862 30.276 1.00 33.24 66 ARG E N 1
ATOM 6740 C CA . ARG C 1 85 ? 43.537 22.557 31.578 1.00 35.41 66 ARG E CA 1
ATOM 6741 C C . ARG C 1 85 ? 42.817 23.778 32.135 1.00 45.11 66 ARG E C 1
ATOM 6742 O O . ARG C 1 85 ? 43.313 24.905 32.047 1.00 55.20 66 ARG E O 1
ATOM 6750 N N . THR C 1 86 ? 41.643 23.548 32.711 1.00 34.89 67 THR E N 1
ATOM 6751 C CA . THR C 1 86 ? 40.847 24.611 33.307 1.00 40.18 67 THR E CA 1
ATOM 6752 C C . THR C 1 86 ? 40.065 23.996 34.463 1.00 35.49 67 THR E C 1
ATOM 6753 O O . THR C 1 86 ? 40.366 22.884 34.904 1.00 52.53 67 THR E O 1
ATOM 6757 N N . VAL C 1 87 ? 39.051 24.702 34.956 1.00 34.92 68 VAL E N 1
ATOM 6758 C CA . VAL C 1 87 ? 38.341 24.256 36.148 1.00 49.31 68 VAL E CA 1
ATOM 6759 C C . VAL C 1 87 ? 36.847 24.510 35.998 1.00 53.33 68 VAL E C 1
ATOM 6760 O O . VAL C 1 87 ? 36.415 25.403 35.263 1.00 49.91 68 VAL E O 1
ATOM 6764 N N . ILE C 1 88 ? 36.056 23.697 36.698 1.00 36.00 69 ILE E N 1
ATOM 6765 C CA . ILE C 1 88 ? 34.622 23.902 36.844 1.00 34.66 69 ILE E CA 1
ATOM 6766 C C . ILE C 1 88 ? 34.298 23.786 38.323 1.00 44.79 69 ILE E C 1
ATOM 6767 O O . ILE C 1 88 ? 34.462 22.710 38.914 1.00 47.75 69 ILE E O 1
ATOM 6772 N N . GLY C 1 89 ? 33.839 24.886 38.919 1.00 45.51 70 GLY E N 1
ATOM 6773 C CA . GLY C 1 89 ? 33.722 24.950 40.360 1.00 38.27 70 GLY E CA 1
ATOM 6774 C C . GLY C 1 89 ? 35.092 24.814 40.994 1.00 53.74 70 GLY E C 1
ATOM 6775 O O . GLY C 1 89 ? 35.935 25.710 40.875 1.00 56.77 70 GLY E O 1
ATOM 6776 N N . GLU C 1 90 ? 35.337 23.669 41.636 1.00 54.17 71 GLU E N 1
ATOM 6777 C CA . GLU C 1 90 ? 36.646 23.337 42.184 1.00 41.18 71 GLU E CA 1
ATOM 6778 C C . GLU C 1 90 ? 37.195 22.048 41.588 1.00 49.17 71 GLU E C 1
ATOM 6779 O O . GLU C 1 90 ? 38.088 21.429 42.173 1.00 67.61 71 GLU E O 1
ATOM 6785 N N . ARG C 1 91 ? 36.686 21.635 40.432 1.00 46.95 72 ARG E N 1
ATOM 6786 C CA . ARG C 1 91 ? 37.079 20.383 39.798 1.00 51.72 72 ARG E CA 1
ATOM 6787 C C . ARG C 1 91 ? 37.905 20.681 38.554 1.00 51.57 72 ARG E C 1
ATOM 6788 O O . ARG C 1 91 ? 37.416 21.329 37.623 1.00 58.06 72 ARG E O 1
ATOM 6796 N N . SER C 1 92 ? 39.156 20.225 38.548 1.00 39.97 73 SER E N 1
ATOM 6797 C CA . SER C 1 92 ? 40.017 20.412 37.388 1.00 41.48 73 SER E CA 1
ATOM 6798 C C . SER C 1 92 ? 39.518 19.568 36.219 1.00 50.47 73 SER E C 1
ATOM 6799 O O . SER C 1 92 ? 39.175 18.394 36.391 1.00 54.32 73 SER E O 1
ATOM 6802 N N . VAL C 1 93 ? 39.463 20.171 35.030 1.00 38.57 74 VAL E N 1
ATOM 6803 C CA . VAL C 1 93 ? 39.063 19.489 33.809 1.00 38.40 74 VAL E CA 1
ATOM 6804 C C . VAL C 1 93 ? 40.057 19.828 32.703 1.00 53.16 74 VAL E C 1
ATOM 6805 O O . VAL C 1 93 ? 40.849 20.765 32.810 1.00 62.06 74 VAL E O 1
ATOM 6809 N N . ILE C 1 94 ? 39.993 19.047 31.627 1.00 51.54 75 ILE E N 1
ATOM 6810 C CA . ILE C 1 94 ? 40.825 19.228 30.443 1.00 46.39 75 ILE E CA 1
ATOM 6811 C C . ILE C 1 94 ? 39.912 19.375 29.236 1.00 41.36 75 ILE E C 1
ATOM 6812 O O . ILE C 1 94 ? 39.040 18.526 29.005 1.00 41.38 75 ILE E O 1
ATOM 6817 N N . MET C 1 95 ? 40.123 20.441 28.464 1.00 40.15 76 MET E N 1
ATOM 6818 C CA . MET C 1 95 ? 39.416 20.685 27.212 1.00 43.44 76 MET E CA 1
ATOM 6819 C C . MET C 1 95 ? 40.403 20.417 26.083 1.00 48.63 76 MET E C 1
ATOM 6820 O O . MET C 1 95 ? 41.385 21.148 25.931 1.00 45.79 76 MET E O 1
ATOM 6825 N N . VAL C 1 96 ? 40.155 19.366 25.303 1.00 48.97 77 VAL E N 1
ATOM 6826 C CA . VAL C 1 96 ? 41.083 18.931 24.263 1.00 61.75 77 VAL E CA 1
ATOM 6827 C C . VAL C 1 96 ? 40.354 18.858 22.929 1.00 59.53 77 VAL E C 1
ATOM 6828 O O . VAL C 1 96 ? 39.188 18.453 22.862 1.00 71.12 77 VAL E O 1
ATOM 6832 N N . ARG C 1 97 ? 41.046 19.249 21.864 1.00 52.53 78 ARG E N 1
ATOM 6833 C CA . ARG C 1 97 ? 40.496 19.136 20.519 1.00 49.29 78 ARG E CA 1
ATOM 6834 C C . ARG C 1 97 ? 40.719 17.725 19.991 1.00 55.47 78 ARG E C 1
ATOM 6835 O O . ARG C 1 97 ? 41.859 17.250 19.922 1.00 53.87 78 ARG E O 1
ATOM 6843 N N . ASP C 1 98 ? 39.628 17.072 19.590 1.00 65.94 79 ASP E N 1
ATOM 6844 C CA . ASP C 1 98 ? 39.629 15.698 19.118 1.00 65.81 79 ASP E CA 1
ATOM 6845 C C . ASP C 1 98 ? 40.174 15.615 17.692 1.00 70.12 79 ASP E C 1
ATOM 6846 O O . ASP C 1 98 ? 40.054 16.569 16.917 1.00 65.14 79 ASP E O 1
ATOM 6851 N N . PRO C 1 99 ? 40.792 14.478 17.324 1.00 73.46 80 PRO E N 1
ATOM 6852 C CA . PRO C 1 99 ? 41.236 14.293 15.934 1.00 59.72 80 PRO E CA 1
ATOM 6853 C C . PRO C 1 99 ? 40.134 14.493 14.903 1.00 60.67 80 PRO E C 1
ATOM 6854 O O . PRO C 1 99 ? 40.428 14.815 13.747 1.00 54.81 80 PRO E O 1
ATOM 6858 N N . ASP C 1 100 ? 38.868 14.318 15.295 1.00 54.03 81 ASP E N 1
ATOM 6859 C CA . ASP C 1 100 ? 37.780 14.544 14.350 1.00 53.21 81 ASP E CA 1
ATOM 6860 C C . ASP C 1 100 ? 37.439 16.019 14.190 1.00 51.02 81 ASP E C 1
ATOM 6861 O O . ASP C 1 100 ? 36.722 16.377 13.250 1.00 57.19 81 ASP E O 1
ATOM 6866 N N . GLY C 1 101 ? 37.906 16.875 15.095 1.00 52.50 82 GLY E N 1
ATOM 6867 C CA . GLY C 1 101 ? 37.642 18.299 15.033 1.00 44.55 82 GLY E CA 1
ATOM 6868 C C . GLY C 1 101 ? 36.762 18.819 16.143 1.00 47.83 82 GLY E C 1
ATOM 6869 O O . GLY C 1 101 ? 36.692 20.039 16.335 1.00 57.11 82 GLY E O 1
ATOM 6870 N N . GLY C 1 102 ? 36.106 17.942 16.893 1.00 49.81 83 GLY E N 1
ATOM 6871 C CA . GLY C 1 102 ? 35.287 18.360 18.006 1.00 53.41 83 GLY E CA 1
ATOM 6872 C C . GLY C 1 102 ? 36.127 18.667 19.230 1.00 60.58 83 GLY E C 1
ATOM 6873 O O . GLY C 1 102 ? 37.359 18.663 19.204 1.00 45.69 83 GLY E O 1
ATOM 6874 N N . ILE C 1 103 ? 35.431 18.938 20.329 1.00 54.08 84 ILE E N 1
ATOM 6875 C CA . ILE C 1 103 ? 36.064 19.310 21.585 1.00 44.22 84 ILE E CA 1
ATOM 6876 C C . ILE C 1 103 ? 35.547 18.376 22.668 1.00 55.98 84 ILE E C 1
ATOM 6877 O O . ILE C 1 103 ? 34.337 18.313 22.914 1.00 56.50 84 ILE E O 1
ATOM 6882 N N . ASN C 1 104 ? 36.455 17.640 23.294 1.00 60.79 85 ASN E N 1
ATOM 6883 C CA . ASN C 1 104 ? 36.132 16.804 24.436 1.00 53.52 85 ASN E CA 1
ATOM 6884 C C . ASN C 1 104 ? 36.543 17.520 25.714 1.00 49.65 85 ASN E C 1
ATOM 6885 O O . ASN C 1 104 ? 37.513 18.281 25.737 1.00 59.05 85 ASN E O 1
ATOM 6890 N N . VAL C 1 105 ? 35.782 17.286 26.776 1.00 46.92 86 VAL E N 1
ATOM 6891 C CA . VAL C 1 105 ? 36.090 17.819 28.095 1.00 48.22 86 VAL E CA 1
ATOM 6892 C C . VAL C 1 105 ? 36.024 16.663 29.076 1.00 47.88 86 VAL E C 1
ATOM 6893 O O . VAL C 1 105 ? 34.977 16.019 29.214 1.00 40.56 86 VAL E O 1
ATOM 6897 N N . VAL C 1 106 ? 37.143 16.385 29.738 1.00 44.20 87 VAL E N 1
ATOM 6898 C CA . VAL C 1 106 ? 37.226 15.259 30.657 1.00 51.48 87 VAL E CA 1
ATOM 6899 C C . VAL C 1 106 ? 37.653 15.778 32.021 1.00 44.26 87 VAL E C 1
ATOM 6900 O O . VAL C 1 106 ? 38.245 16.850 32.144 1.00 51.84 87 VAL E O 1
ATOM 6904 N N . GLU C 1 107 ? 37.341 15.006 33.057 1.00 42.59 88 GLU E N 1
ATOM 6905 C CA . GLU C 1 107 ? 37.739 15.381 34.407 1.00 48.62 88 GLU E CA 1
ATOM 6906 C C . GLU C 1 107 ? 39.200 15.019 34.643 1.00 58.31 88 GLU E C 1
ATOM 6907 O O . GLU C 1 107 ? 39.649 13.925 34.289 1.00 65.60 88 GLU E O 1
ATOM 6913 N N . ASN C 1 108 ? 39.942 15.944 35.249 1.00 51.75 89 ASN E N 1
ATOM 6914 C CA . ASN C 1 108 ? 41.364 15.730 35.487 1.00 51.83 89 ASN E CA 1
ATOM 6915 C C . ASN C 1 108 ? 41.582 14.872 36.730 1.00 59.62 89 ASN E C 1
ATOM 6916 O O . ASN C 1 108 ? 42.356 15.237 37.620 1.00 58.77 89 ASN E O 1
ATOM 6921 N N . VAL C 1 109 ? 40.900 13.731 36.802 1.00 64.01 90 VAL E N 1
ATOM 6922 C CA . VAL C 1 109 ? 41.049 12.785 37.903 1.00 61.68 90 VAL E CA 1
ATOM 6923 C C . VAL C 1 109 ? 41.106 11.386 37.311 1.00 57.80 90 VAL E C 1
ATOM 6924 O O . VAL C 1 109 ? 40.247 11.016 36.503 1.00 57.78 90 VAL E O 1
ATOM 6928 N N . CYS C 1 110 ? 42.107 10.608 37.710 1.00 55.45 91 CYS E N 1
ATOM 6929 C CA . CYS C 1 110 ? 42.275 9.285 37.129 1.00 54.33 91 CYS E CA 1
ATOM 6930 C C . CYS C 1 110 ? 41.334 8.271 37.772 1.00 60.33 91 CYS E C 1
ATOM 6931 O O . CYS C 1 110 ? 40.825 8.460 38.881 1.00 64.98 91 CYS E O 1
ATOM 6934 N N . ALA C 1 111 ? 41.108 7.174 37.047 1.00 51.53 92 ALA E N 1
ATOM 6935 C CA . ALA C 1 111 ? 40.181 6.151 37.516 1.00 60.15 92 ALA E CA 1
ATOM 6936 C C . ALA C 1 111 ? 40.834 5.153 38.465 1.00 55.17 92 ALA E C 1
ATOM 6937 O O . ALA C 1 111 ? 40.132 4.533 39.272 1.00 52.43 92 ALA E O 1
ATOM 6939 N N . HIS C 1 112 ? 42.149 4.949 38.368 1.00 55.07 93 HIS E N 1
ATOM 6940 C CA . HIS C 1 112 ? 42.800 3.988 39.252 1.00 58.80 93 HIS E CA 1
ATOM 6941 C C . HIS C 1 112 ? 42.758 4.412 40.718 1.00 54.89 93 HIS E C 1
ATOM 6942 O O . HIS C 1 112 ? 42.027 3.821 41.519 1.00 54.72 93 HIS E O 1
ATOM 6949 N N . ARG C 1 113 ? 43.523 5.446 41.077 1.00 49.93 94 ARG E N 1
ATOM 6950 C CA . ARG C 1 113 ? 43.563 5.945 42.448 1.00 49.26 94 ARG E CA 1
ATOM 6951 C C . ARG C 1 113 ? 43.392 7.459 42.497 1.00 47.55 94 ARG E C 1
ATOM 6952 O O . ARG C 1 113 ? 43.965 8.127 43.361 1.00 46.59 94 ARG E O 1
ATOM 6960 N N . GLY C 1 114 ? 42.616 8.013 41.569 1.00 51.52 95 GLY E N 1
ATOM 6961 C CA . GLY C 1 114 ? 42.181 9.391 41.672 1.00 56.27 95 GLY E CA 1
ATOM 6962 C C . GLY C 1 114 ? 43.254 10.444 41.518 1.00 52.62 95 GLY E C 1
ATOM 6963 O O . GLY C 1 114 ? 43.021 11.600 41.877 1.00 53.73 95 GLY E O 1
ATOM 6964 N N . MET C 1 115 ? 44.421 10.100 40.980 1.00 48.68 96 MET E N 1
ATOM 6965 C CA . MET C 1 115 ? 45.471 11.100 40.842 1.00 50.91 96 MET E CA 1
ATOM 6966 C C . MET C 1 115 ? 45.079 12.159 39.823 1.00 58.58 96 MET E C 1
ATOM 6967 O O . MET C 1 115 ? 44.597 11.840 38.731 1.00 51.39 96 MET E O 1
ATOM 6972 N N . ARG C 1 116 ? 45.286 13.424 40.183 1.00 58.94 97 ARG E N 1
ATOM 6973 C CA . ARG C 1 116 ? 45.133 14.518 39.229 1.00 50.58 97 ARG E CA 1
ATOM 6974 C C . ARG C 1 116 ? 46.365 14.495 38.336 1.00 45.71 97 ARG E C 1
ATOM 6975 O O . ARG C 1 116 ? 47.406 15.065 38.672 1.00 50.63 97 ARG E O 1
ATOM 6983 N N . PHE C 1 117 ? 46.244 13.832 37.187 1.00 52.66 98 PHE E N 1
ATOM 6984 C CA . PHE C 1 117 ? 47.403 13.449 36.391 1.00 47.04 98 PHE E CA 1
ATOM 6985 C C . PHE C 1 117 ? 47.886 14.551 35.464 1.00 43.86 98 PHE E C 1
ATOM 6986 O O . PHE C 1 117 ? 49.081 14.597 35.150 1.00 52.63 98 PHE E O 1
ATOM 6994 N N . CYS C 1 118 ? 47.002 15.444 35.023 1.00 52.01 99 CYS E N 1
ATOM 6995 C CA . CYS C 1 118 ? 47.393 16.495 34.096 1.00 47.52 99 CYS E CA 1
ATOM 6996 C C . CYS C 1 118 ? 47.861 17.700 34.893 1.00 46.31 99 CYS E C 1
ATOM 6997 O O . CYS C 1 118 ? 47.081 18.301 35.641 1.00 57.30 99 CYS E O 1
ATOM 7000 N N . ARG C 1 119 ? 49.131 18.054 34.716 1.00 46.65 100 ARG E N 1
ATOM 7001 C CA . ARG C 1 119 ? 49.792 19.064 35.524 1.00 38.87 100 ARG E CA 1
ATOM 7002 C C . ARG C 1 119 ? 50.080 20.345 34.768 1.00 47.43 100 ARG E C 1
ATOM 7003 O O . ARG C 1 119 ? 50.131 21.410 35.383 1.00 54.08 100 ARG E O 1
ATOM 7011 N N . GLU C 1 120 ? 50.282 20.264 33.458 1.00 38.64 101 GLU E N 1
ATOM 7012 C CA . GLU C 1 120 ? 50.487 21.462 32.667 1.00 33.65 101 GLU E CA 1
ATOM 7013 C C . GLU C 1 120 ? 49.171 22.214 32.488 1.00 35.41 101 GLU E C 1
ATOM 7014 O O . GLU C 1 120 ? 48.078 21.657 32.622 1.00 38.47 101 GLU E O 1
ATOM 7020 N N . ARG C 1 121 ? 49.291 23.510 32.197 1.00 32.10 102 ARG E N 1
ATOM 7021 C CA . ARG C 1 121 ? 48.116 24.306 31.869 1.00 40.61 102 ARG E CA 1
ATOM 7022 C C . ARG C 1 121 ? 47.617 24.008 30.463 1.00 39.67 102 ARG E C 1
ATOM 7023 O O . ARG C 1 121 ? 46.405 23.997 30.221 1.00 37.57 102 ARG E O 1
ATOM 7031 N N . HIS C 1 122 ? 48.538 23.803 29.523 1.00 37.24 103 HIS E N 1
ATOM 7032 C CA . HIS C 1 122 ? 48.197 23.606 28.123 1.00 40.38 103 HIS E CA 1
ATOM 7033 C C . HIS C 1 122 ? 49.284 22.771 27.462 1.00 46.45 103 HIS E C 1
ATOM 7034 O O . HIS C 1 122 ? 50.370 22.572 28.015 1.00 41.75 103 HIS E O 1
ATOM 7041 N N . GLY C 1 123 ? 48.978 22.283 26.266 1.00 39.70 104 GLY E N 1
ATOM 7042 C CA . GLY C 1 123 ? 49.955 21.547 25.482 1.00 38.37 104 GLY E CA 1
ATOM 7043 C C . GLY C 1 123 ? 49.262 20.776 24.371 1.00 41.73 104 GLY E C 1
ATOM 7044 O O . GLY C 1 123 ? 48.139 21.087 23.996 1.00 37.41 104 GLY E O 1
ATOM 7045 N N . ASN C 1 124 ? 49.957 19.754 23.872 1.00 45.60 105 ASN E N 1
ATOM 7046 C CA . ASN C 1 124 ? 49.461 18.923 22.778 1.00 54.68 105 ASN E CA 1
ATOM 7047 C C . ASN C 1 124 ? 49.798 17.466 23.067 1.00 58.95 105 ASN E C 1
ATOM 7048 O O . ASN C 1 124 ? 50.968 17.122 23.257 1.00 61.58 105 ASN E O 1
ATOM 7053 N N . ALA C 1 125 ? 48.778 16.623 23.143 1.00 54.37 106 ALA E N 1
ATOM 7054 C CA . ALA C 1 125 ? 48.933 15.214 23.472 1.00 57.13 106 ALA E CA 1
ATOM 7055 C C . ALA C 1 125 ? 48.098 14.402 22.508 1.00 57.67 106 ALA E C 1
ATOM 7056 O O . ALA C 1 125 ? 47.019 14.840 22.128 1.00 64.69 106 ALA E O 1
ATOM 7058 N N . LYS C 1 126 ? 48.560 13.253 22.063 1.00 64.37 107 LYS E N 1
ATOM 7059 C CA . LYS C 1 126 ? 47.733 12.261 21.317 1.00 65.52 107 LYS E CA 1
ATOM 7060 C C . LYS C 1 126 ? 46.872 11.466 22.329 1.00 59.81 107 LYS E C 1
ATOM 7061 O O . LYS C 1 126 ? 45.813 10.953 21.918 1.00 65.21 107 LYS E O 1
ATOM 7067 N N . ASP C 1 127 ? 47.310 11.377 23.582 1.00 60.13 108 ASP E N 1
ATOM 7068 C CA . ASP C 1 127 ? 46.438 10.694 24.529 1.00 59.52 108 ASP E CA 1
ATOM 7069 C C . ASP C 1 127 ? 46.763 11.160 25.936 1.00 56.68 108 ASP E C 1
ATOM 7070 O O . ASP C 1 127 ? 47.832 11.713 26.206 1.00 54.83 108 ASP E O 1
ATOM 7075 N N . PHE C 1 128 ? 45.803 10.960 26.821 1.00 60.41 109 PHE E N 1
ATOM 7076 C CA . PHE C 1 128 ? 46.015 11.277 28.221 1.00 64.30 109 PHE E CA 1
ATOM 7077 C C . PHE C 1 128 ? 46.621 10.065 28.903 1.00 64.77 109 PHE E C 1
ATOM 7078 O O . PHE C 1 128 ? 46.359 8.922 28.523 1.00 75.01 109 PHE E O 1
ATOM 7086 N N . PHE C 1 129 ? 47.451 10.319 29.906 1.00 56.92 110 PHE E N 1
ATOM 7087 C CA . PHE C 1 129 ? 48.046 9.205 30.622 1.00 56.82 110 PHE E CA 1
ATOM 7088 C C . PHE C 1 129 ? 48.419 9.645 32.027 1.00 56.08 110 PHE E C 1
ATOM 7089 O O . PHE C 1 129 ? 48.870 10.773 32.237 1.00 53.06 110 PHE E O 1
ATOM 7097 N N . CYS C 1 130 ? 48.205 8.753 32.978 1.00 65.51 111 CYS E N 1
ATOM 7098 C CA . CYS C 1 130 ? 48.628 8.965 34.354 1.00 56.40 111 CYS E CA 1
ATOM 7099 C C . CYS C 1 130 ? 49.856 8.125 34.647 1.00 62.31 111 CYS E C 1
ATOM 7100 O O . CYS C 1 130 ? 49.830 6.898 34.424 1.00 55.94 111 CYS E O 1
ATOM 7103 N N . PRO C 1 131 ? 50.933 8.747 35.140 1.00 60.92 112 PRO E N 1
ATOM 7104 C CA . PRO C 1 131 ? 52.212 8.043 35.290 1.00 56.35 112 PRO E CA 1
ATOM 7105 C C . PRO C 1 131 ? 52.422 7.288 36.593 1.00 56.89 112 PRO E C 1
ATOM 7106 O O . PRO C 1 131 ? 53.450 6.606 36.709 1.00 66.56 112 PRO E O 1
ATOM 7110 N N . TYR C 1 132 ? 51.524 7.396 37.576 1.00 55.61 113 TYR E N 1
ATOM 7111 C CA . TYR C 1 132 ? 51.678 6.598 38.790 1.00 58.83 113 TYR E CA 1
ATOM 7112 C C . TYR C 1 132 ? 51.740 5.113 38.450 1.00 59.75 113 TYR E C 1
ATOM 7113 O O . TYR C 1 132 ? 52.662 4.402 38.867 1.00 71.78 113 TYR E O 1
ATOM 7122 N N . HIS C 1 133 ? 50.782 4.634 37.660 1.00 52.02 114 HIS E N 1
ATOM 7123 C CA . HIS C 1 133 ? 50.827 3.274 37.140 1.00 62.05 114 HIS E CA 1
ATOM 7124 C C . HIS C 1 133 ? 50.610 3.266 35.630 1.00 64.72 114 HIS E C 1
ATOM 7125 O O . HIS C 1 133 ? 50.335 2.213 35.046 1.00 53.31 114 HIS E O 1
ATOM 7132 N N . GLN C 1 134 ? 50.736 4.434 34.997 1.00 65.95 115 GLN E N 1
ATOM 7133 C CA . GLN C 1 134 ? 50.781 4.565 33.542 1.00 63.28 115 GLN E CA 1
ATOM 7134 C C . GLN C 1 134 ? 49.500 4.050 32.890 1.00 57.35 115 GLN E C 1
ATOM 7135 O O . GLN C 1 134 ? 49.532 3.296 31.918 1.00 59.98 115 GLN E O 1
ATOM 7141 N N . TRP C 1 135 ? 48.361 4.479 33.422 1.00 62.32 116 TRP E N 1
ATOM 7142 C CA . TRP C 1 135 ? 47.093 4.180 32.765 1.00 60.75 116 TRP E CA 1
ATOM 7143 C C . TRP C 1 135 ? 46.889 5.156 31.614 1.00 65.82 116 TRP E C 1
ATOM 7144 O O . TRP C 1 135 ? 47.054 6.369 31.786 1.00 58.48 116 TRP E O 1
ATOM 7155 N N . ASN C 1 136 ? 46.515 4.632 30.447 1.00 55.32 117 ASN E N 1
ATOM 7156 C CA . ASN C 1 136 ? 46.397 5.429 29.232 1.00 51.70 117 ASN E CA 1
ATOM 7157 C C . ASN C 1 136 ? 44.938 5.542 28.808 1.00 54.66 117 ASN E C 1
ATOM 7158 O O . ASN C 1 136 ? 44.227 4.535 28.734 1.00 65.22 117 ASN E O 1
ATOM 7163 N N . TYR C 1 137 ? 44.505 6.769 28.513 1.00 50.75 118 TYR E N 1
ATOM 7164 C CA . TYR C 1 137 ? 43.151 7.073 28.078 1.00 51.23 118 TYR E CA 1
ATOM 7165 C C . TYR C 1 137 ? 43.200 7.800 26.740 1.00 50.58 118 TYR E C 1
ATOM 7166 O O . TYR C 1 137 ? 44.110 8.595 26.481 1.00 55.74 118 TYR E O 1
ATOM 7175 N N . SER C 1 138 ? 42.203 7.533 25.897 1.00 54.76 119 SER E N 1
ATOM 7176 C CA . SER C 1 138 ? 41.998 8.312 24.683 1.00 54.33 119 SER E CA 1
ATOM 7177 C C . SER C 1 138 ? 41.740 9.779 25.030 1.00 55.93 119 SER E C 1
ATOM 7178 O O . SER C 1 138 ? 41.435 10.135 26.170 1.00 65.87 119 SER E O 1
ATOM 7181 N N . LEU C 1 139 ? 41.830 10.633 24.011 1.00 56.56 120 LEU E N 1
ATOM 7182 C CA . LEU C 1 139 ? 41.478 12.040 24.167 1.00 55.20 120 LEU E CA 1
ATOM 7183 C C . LEU C 1 139 ? 39.994 12.273 24.432 1.00 55.59 120 LEU E C 1
ATOM 7184 O O . LEU C 1 139 ? 39.608 13.423 24.676 1.00 48.40 120 LEU E O 1
ATOM 7189 N N . LYS C 1 140 ? 39.155 11.239 24.401 1.00 61.57 121 LYS E N 1
ATOM 7190 C CA . LYS C 1 140 ? 37.756 11.368 24.786 1.00 57.71 121 LYS E CA 1
ATOM 7191 C C . LYS C 1 140 ? 37.496 10.897 26.210 1.00 54.78 121 LYS E C 1
ATOM 7192 O O . LYS C 1 140 ? 36.376 11.049 26.705 1.00 63.81 121 LYS E O 1
ATOM 7198 N N . GLY C 1 141 ? 38.505 10.352 26.883 1.00 51.25 122 GLY E N 1
ATOM 7199 C CA . GLY C 1 141 ? 38.363 9.859 28.234 1.00 49.82 122 GLY E CA 1
ATOM 7200 C C . GLY C 1 141 ? 38.224 8.358 28.345 1.00 64.44 122 GLY E C 1
ATOM 7201 O O . GLY C 1 141 ? 38.083 7.849 29.463 1.00 64.10 122 GLY E O 1
ATOM 7202 N N . ASP C 1 142 ? 38.275 7.635 27.227 1.00 61.85 123 ASP E N 1
ATOM 7203 C CA . ASP C 1 142 ? 38.092 6.192 27.242 1.00 59.65 123 ASP E CA 1
ATOM 7204 C C . ASP C 1 142 ? 39.388 5.505 27.646 1.00 55.35 123 ASP E C 1
ATOM 7205 O O . ASP C 1 142 ? 40.448 5.774 27.075 1.00 53.89 123 ASP E O 1
ATOM 7210 N N . LEU C 1 143 ? 39.296 4.611 28.625 1.00 54.87 124 LEU E N 1
ATOM 7211 C CA . LEU C 1 143 ? 40.451 3.856 29.095 1.00 55.22 124 LEU E CA 1
ATOM 7212 C C . LEU C 1 143 ? 40.938 2.934 27.983 1.00 62.70 124 LEU E C 1
ATOM 7213 O O . LEU C 1 143 ? 40.272 1.952 27.645 1.00 58.17 124 LEU E O 1
ATOM 7218 N N . GLN C 1 144 ? 42.096 3.252 27.407 1.00 64.73 125 GLN E N 1
ATOM 7219 C CA . GLN C 1 144 ? 42.651 2.473 26.306 1.00 58.95 125 GLN E CA 1
ATOM 7220 C C . GLN C 1 144 ? 43.665 1.434 26.754 1.00 60.07 125 GLN E C 1
ATOM 7221 O O . GLN C 1 144 ? 43.828 0.415 26.075 1.00 59.69 125 GLN E O 1
ATOM 7227 N N . GLY C 1 145 ? 44.349 1.665 27.874 1.00 57.25 126 GLY E N 1
ATOM 7228 C CA . GLY C 1 145 ? 45.402 0.769 28.306 1.00 61.84 126 GLY E CA 1
ATOM 7229 C C . GLY C 1 145 ? 45.610 0.715 29.805 1.00 61.79 126 GLY E C 1
ATOM 7230 O O . GLY C 1 145 ? 45.628 1.750 30.477 1.00 71.33 126 GLY E O 1
ATOM 7231 N N . VAL C 1 146 ? 45.770 -0.492 30.338 1.00 58.82 127 VAL E N 1
ATOM 7232 C CA . VAL C 1 146 ? 46.091 -0.698 31.749 1.00 58.58 127 VAL E CA 1
ATOM 7233 C C . VAL C 1 146 ? 47.263 -1.666 31.841 1.00 63.89 127 VAL E C 1
ATOM 7234 O O . VAL C 1 146 ? 47.108 -2.852 31.516 1.00 83.84 127 VAL E O 1
ATOM 7238 N N . PRO C 1 147 ? 48.447 -1.210 32.248 1.00 63.85 128 PRO E N 1
ATOM 7239 C CA . PRO C 1 147 ? 49.592 -2.123 32.357 1.00 67.01 128 PRO E CA 1
ATOM 7240 C C . PRO C 1 147 ? 49.288 -3.300 33.271 1.00 68.08 128 PRO E C 1
ATOM 7241 O O . PRO C 1 147 ? 48.646 -3.154 34.314 1.00 62.38 128 PRO E O 1
ATOM 7245 N N . PHE C 1 148 ? 49.724 -4.483 32.833 1.00 74.81 129 PHE E N 1
ATOM 7246 C CA . PHE C 1 148 ? 49.545 -5.747 33.538 1.00 71.80 129 PHE E CA 1
ATOM 7247 C C . PHE C 1 148 ? 48.082 -6.156 33.634 1.00 86.19 129 PHE E C 1
ATOM 7248 O O . PHE C 1 148 ? 47.705 -6.906 34.542 1.00 96.31 129 PHE E O 1
ATOM 7256 N N . ARG C 1 149 ? 47.233 -5.632 32.742 1.00 82.43 130 ARG E N 1
ATOM 7257 C CA . ARG C 1 149 ? 45.814 -5.973 32.785 1.00 79.68 130 ARG E CA 1
ATOM 7258 C C . ARG C 1 149 ? 45.581 -7.481 32.657 1.00 87.04 130 ARG E C 1
ATOM 7259 O O . ARG C 1 149 ? 44.844 -8.063 33.458 1.00 94.46 130 ARG E O 1
ATOM 7267 N N . ARG C 1 150 ? 46.186 -8.149 31.674 1.00 95.77 131 ARG E N 1
ATOM 7268 C CA . ARG C 1 150 ? 45.907 -9.578 31.643 1.00 93.80 131 ARG E CA 1
ATOM 7269 C C . ARG C 1 150 ? 46.939 -10.350 32.471 1.00 89.10 131 ARG E C 1
ATOM 7270 O O . ARG C 1 150 ? 47.012 -11.578 32.372 1.00 93.52 131 ARG E O 1
ATOM 7278 N N . GLY C 1 151 ? 47.806 -9.644 33.208 1.00 90.11 132 GLY E N 1
ATOM 7279 C CA . GLY C 1 151 ? 48.785 -10.283 34.069 1.00 94.13 132 GLY E CA 1
ATOM 7280 C C . GLY C 1 151 ? 50.160 -10.372 33.436 1.00 94.03 132 GLY E C 1
ATOM 7281 O O . GLY C 1 151 ? 50.440 -9.824 32.367 1.00 97.72 132 GLY E O 1
ATOM 7282 N N . VAL C 1 152 ? 51.053 -11.045 34.152 1.00 92.08 133 VAL E N 1
ATOM 7283 C CA . VAL C 1 152 ? 52.415 -11.266 33.692 1.00 93.58 133 VAL E CA 1
ATOM 7284 C C . VAL C 1 152 ? 52.752 -12.730 33.878 1.00 98.92 133 VAL E C 1
ATOM 7285 O O . VAL C 1 152 ? 52.868 -13.216 35.007 1.00 101.37 133 VAL E O 1
ATOM 7289 N N . LYS C 1 153 ? 52.945 -13.419 32.776 1.00 109.82 134 LYS E N 1
ATOM 7290 C CA . LYS C 1 153 ? 53.457 -14.777 32.812 1.00 111.03 134 LYS E CA 1
ATOM 7291 C C . LYS C 1 153 ? 54.959 -14.736 33.018 1.00 107.52 134 LYS E C 1
ATOM 7292 O O . LYS C 1 153 ? 55.675 -14.147 32.200 1.00 99.99 134 LYS E O 1
ATOM 7298 N N . GLN C 1 154 ? 55.454 -15.369 34.083 1.00 124.26 135 GLN E N 1
ATOM 7299 C CA . GLN C 1 154 ? 56.900 -15.504 34.240 1.00 129.93 135 GLN E CA 1
ATOM 7300 C C . GLN C 1 154 ? 57.539 -16.880 34.088 1.00 134.35 135 GLN E C 1
ATOM 7301 O O . GLN C 1 154 ? 58.252 -17.100 33.102 1.00 135.59 135 GLN E O 1
ATOM 7307 N N . ASP C 1 155 ? 57.417 -17.785 35.063 1.00 127.24 136 ASP E N 1
ATOM 7308 C CA . ASP C 1 155 ? 58.068 -19.092 34.907 1.00 137.56 136 ASP E CA 1
ATOM 7309 C C . ASP C 1 155 ? 57.469 -20.051 35.943 1.00 139.81 136 ASP E C 1
ATOM 7310 O O . ASP C 1 155 ? 57.989 -20.154 37.051 1.00 144.29 136 ASP E O 1
ATOM 7315 N N . GLY C 1 156 ? 56.406 -20.753 35.572 1.00 126.52 137 GLY E N 1
ATOM 7316 C CA . GLY C 1 156 ? 55.752 -20.565 34.298 1.00 120.69 137 GLY E CA 1
ATOM 7317 C C . GLY C 1 156 ? 54.414 -19.922 34.583 1.00 120.46 137 GLY E C 1
ATOM 7318 O O . GLY C 1 156 ? 53.422 -20.248 33.923 1.00 116.13 137 GLY E O 1
ATOM 7319 N N . LYS C 1 157 ? 54.354 -19.082 35.632 1.00 125.26 138 LYS E N 1
ATOM 7320 C CA . LYS C 1 157 ? 53.036 -18.509 35.919 1.00 118.05 138 LYS E CA 1
ATOM 7321 C C . LYS C 1 157 ? 52.772 -17.090 35.399 1.00 116.59 138 LYS E C 1
ATOM 7322 O O . LYS C 1 157 ? 53.595 -16.150 35.403 1.00 118.37 138 LYS E O 1
ATOM 7328 N N . VAL C 1 158 ? 51.467 -16.983 35.139 1.00 108.41 139 VAL E N 1
ATOM 7329 C CA . VAL C 1 158 ? 50.726 -15.745 35.086 1.00 104.24 139 VAL E CA 1
ATOM 7330 C C . VAL C 1 158 ? 50.414 -15.261 36.499 1.00 108.88 139 VAL E C 1
ATOM 7331 O O . VAL C 1 158 ? 49.762 -15.948 37.306 1.00 112.72 139 VAL E O 1
ATOM 7335 N N . ASN C 1 159 ? 50.828 -14.027 36.766 1.00 101.53 140 ASN E N 1
ATOM 7336 C CA . ASN C 1 159 ? 50.746 -13.379 38.062 1.00 92.49 140 ASN E CA 1
ATOM 7337 C C . ASN C 1 159 ? 49.941 -12.094 37.941 1.00 84.02 140 ASN E C 1
ATOM 7338 O O . ASN C 1 159 ? 50.094 -11.339 36.972 1.00 78.13 140 ASN E O 1
ATOM 7343 N N . GLY C 1 160 ? 49.093 -11.845 38.934 1.00 79.82 141 GLY E N 1
ATOM 7344 C CA . GLY C 1 160 ? 48.345 -10.608 38.942 1.00 81.51 141 GLY E CA 1
ATOM 7345 C C . GLY C 1 160 ? 47.312 -10.563 37.834 1.00 78.34 141 GLY E C 1
ATOM 7346 O O . GLY C 1 160 ? 46.725 -11.575 37.434 1.00 80.89 141 GLY E O 1
ATOM 7347 N N . GLY C 1 161 ? 47.100 -9.358 37.334 1.00 69.65 142 GLY E N 1
ATOM 7348 C CA . GLY C 1 161 ? 46.051 -9.064 36.389 1.00 69.02 142 GLY E CA 1
ATOM 7349 C C . GLY C 1 161 ? 44.818 -8.524 37.091 1.00 72.96 142 GLY E C 1
ATOM 7350 O O . GLY C 1 161 ? 44.652 -8.638 38.309 1.00 70.91 142 GLY E O 1
ATOM 7351 N N . MET C 1 162 ? 43.978 -7.927 36.333 1.00 78.65 143 MET E N 1
ATOM 7352 C CA . MET C 1 162 ? 42.741 -7.426 36.905 1.00 86.95 143 MET E CA 1
ATOM 7353 C C . MET C 1 162 ? 41.684 -8.525 36.925 1.00 90.04 143 MET E C 1
ATOM 7354 O O . MET C 1 162 ? 41.756 -9.476 36.140 1.00 87.89 143 MET E O 1
ATOM 7359 N N . PRO C 1 163 ? 40.707 -8.454 37.830 1.00 88.46 144 PRO E N 1
ATOM 7360 C CA . PRO C 1 163 ? 39.596 -9.410 37.762 1.00 87.32 144 PRO E CA 1
ATOM 7361 C C . PRO C 1 163 ? 38.915 -9.295 36.407 1.00 86.67 144 PRO E C 1
ATOM 7362 O O . PRO C 1 163 ? 38.720 -8.197 35.880 1.00 89.99 144 PRO E O 1
ATOM 7366 N N . LYS C 1 164 ? 38.555 -10.443 35.838 1.00 99.04 145 LYS E N 1
ATOM 7367 C CA . LYS C 1 164 ? 38.097 -10.440 34.455 1.00 99.48 145 LYS E CA 1
ATOM 7368 C C . LYS C 1 164 ? 36.697 -9.861 34.281 1.00 95.13 145 LYS E C 1
ATOM 7369 O O . LYS C 1 164 ? 36.266 -9.678 33.140 1.00 100.19 145 LYS E O 1
ATOM 7375 N N . ASP C 1 165 ? 35.988 -9.541 35.365 1.00 89.95 146 ASP E N 1
ATOM 7376 C CA . ASP C 1 165 ? 34.780 -8.735 35.224 1.00 88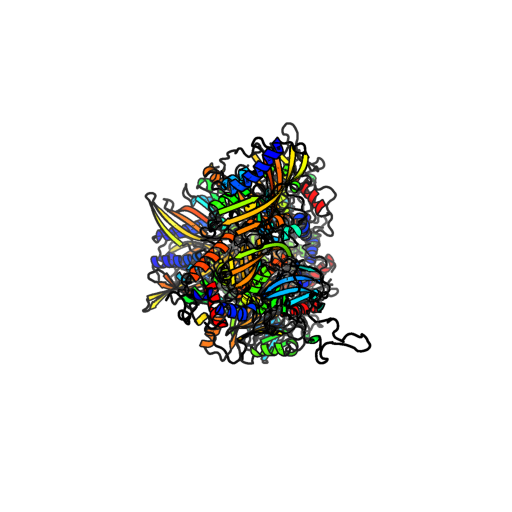.32 146 ASP E CA 1
ATOM 7377 C C . ASP C 1 165 ? 35.098 -7.271 34.962 1.00 93.79 146 ASP E C 1
ATOM 7378 O O . ASP C 1 165 ? 34.267 -6.558 34.389 1.00 94.24 146 ASP E O 1
ATOM 7383 N N . PHE C 1 166 ? 36.278 -6.810 35.363 1.00 96.89 147 PHE E N 1
ATOM 7384 C CA . PHE C 1 166 ? 36.670 -5.422 35.163 1.00 97.10 147 PHE E CA 1
ATOM 7385 C C . PHE C 1 166 ? 37.064 -5.212 33.706 1.00 89.77 147 PHE E C 1
ATOM 7386 O O . PHE C 1 166 ? 37.981 -5.874 33.207 1.00 87.32 147 PHE E O 1
ATOM 7394 N N . LYS C 1 167 ? 36.355 -4.326 33.014 1.00 84.24 148 LYS E N 1
ATOM 7395 C CA . LYS C 1 167 ? 36.731 -3.949 31.663 1.00 88.76 148 LYS E CA 1
ATOM 7396 C C . LYS C 1 167 ? 36.775 -2.430 31.556 1.00 83.62 148 LYS E C 1
ATOM 7397 O O . LYS C 1 167 ? 36.042 -1.710 32.243 1.00 79.85 148 LYS E O 1
ATOM 7403 N N . LEU C 1 168 ? 37.660 -1.963 30.676 1.00 81.28 149 LEU E N 1
ATOM 7404 C CA . LEU C 1 168 ? 37.945 -0.542 30.504 1.00 88.97 149 LEU E CA 1
ATOM 7405 C C . LEU C 1 168 ? 36.700 0.304 30.254 1.00 87.20 149 LEU E C 1
ATOM 7406 O O . LEU C 1 168 ? 36.695 1.493 30.593 1.00 78.64 149 LEU E O 1
ATOM 7411 N N . GLU C 1 169 ? 35.659 -0.259 29.623 1.00 85.69 150 GLU E N 1
ATOM 7412 C CA . GLU C 1 169 ? 34.463 0.528 29.316 1.00 82.50 150 GLU E CA 1
ATOM 7413 C C . GLU C 1 169 ? 33.906 1.276 30.523 1.00 73.88 150 GLU E C 1
ATOM 7414 O O . GLU C 1 169 ? 33.223 2.290 30.350 1.00 66.35 150 GLU E O 1
ATOM 7420 N N . GLU C 1 170 ? 34.171 0.804 31.738 1.00 74.29 151 GLU E N 1
ATOM 7421 C CA . GLU C 1 170 ? 33.575 1.378 32.933 1.00 74.41 151 GLU E CA 1
ATOM 7422 C C . GLU C 1 170 ? 34.554 2.168 33.791 1.00 73.27 151 GLU E C 1
ATOM 7423 O O . GLU C 1 170 ? 34.164 2.654 34.859 1.00 69.32 151 GLU E O 1
ATOM 7429 N N . HIS C 1 171 ? 35.801 2.335 33.359 1.00 61.22 152 HIS E N 1
ATOM 7430 C CA . HIS C 1 171 ? 36.792 3.029 34.179 1.00 65.67 152 HIS E CA 1
ATOM 7431 C C . HIS C 1 171 ? 37.615 3.995 33.336 1.00 66.60 152 HIS E C 1
ATOM 7432 O O . HIS C 1 171 ? 38.841 4.062 33.429 1.00 68.40 152 HIS E O 1
ATOM 7439 N N . GLY C 1 172 ? 36.923 4.778 32.511 1.00 58.01 153 GLY E N 1
ATOM 7440 C CA . GLY C 1 172 ? 37.532 5.895 31.829 1.00 50.85 153 GLY E CA 1
ATOM 7441 C C . GLY C 1 172 ? 37.351 7.169 32.628 1.00 63.66 153 GLY E C 1
ATOM 7442 O O . GLY C 1 172 ? 36.730 7.186 33.691 1.00 71.57 153 GLY E O 1
ATOM 7443 N N . LEU C 1 173 ? 37.916 8.253 32.106 1.00 52.14 154 LEU E N 1
ATOM 7444 C CA . LEU C 1 173 ? 37.766 9.539 32.768 1.00 45.16 154 LEU E CA 1
ATOM 7445 C C . LEU C 1 173 ? 36.315 9.993 32.700 1.00 45.58 154 LEU E C 1
ATOM 7446 O O . LEU C 1 173 ? 35.625 9.776 31.701 1.00 57.40 154 LEU E O 1
ATOM 7451 N N . THR C 1 174 ? 35.844 10.598 33.788 1.00 38.04 155 THR E N 1
ATOM 7452 C CA . THR C 1 174 ? 34.507 11.178 33.821 1.00 46.78 155 THR E CA 1
ATOM 7453 C C . THR C 1 174 ? 34.357 12.220 32.717 1.00 46.56 155 THR E C 1
ATOM 7454 O O . THR C 1 174 ? 35.040 13.247 32.726 1.00 57.46 155 THR E O 1
ATOM 7458 N N . LYS C 1 175 ? 33.478 11.957 31.755 1.00 55.24 156 LYS E N 1
ATOM 7459 C CA . LYS C 1 175 ? 33.299 12.831 30.606 1.00 53.43 156 LYS E CA 1
ATOM 7460 C C . LYS C 1 175 ? 32.215 13.871 30.849 1.00 55.42 156 LYS E C 1
ATOM 7461 O O . LYS C 1 175 ? 31.218 13.616 31.531 1.00 67.85 156 LYS E O 1
ATOM 7467 N N . LEU C 1 176 ? 32.420 15.051 30.275 1.00 53.84 157 LEU E N 1
ATOM 7468 C CA . LEU C 1 176 ? 31.483 16.156 30.393 1.00 54.38 157 LEU E CA 1
ATOM 7469 C C . LEU C 1 176 ? 30.864 16.445 29.033 1.00 49.28 157 LEU E C 1
ATOM 7470 O O . LEU C 1 176 ? 31.508 16.276 27.992 1.00 55.22 157 LEU E O 1
ATOM 7475 N N . LYS C 1 177 ? 29.616 16.902 29.040 1.00 44.66 158 LYS E N 1
ATOM 7476 C CA . LYS C 1 177 ? 29.016 17.308 27.781 1.00 54.12 158 LYS E CA 1
ATOM 7477 C C . LYS C 1 177 ? 29.475 18.710 27.403 1.00 55.58 158 LYS E C 1
ATOM 7478 O O . LYS C 1 177 ? 29.720 19.566 28.265 1.00 66.06 158 LYS E O 1
ATOM 7484 N N . VAL C 1 178 ? 29.597 18.932 26.095 1.00 59.26 159 VAL E N 1
ATOM 7485 C CA . VAL C 1 178 ? 30.293 20.083 25.539 1.00 55.28 159 VAL E CA 1
ATOM 7486 C C . VAL C 1 178 ? 29.337 20.901 24.684 1.00 58.63 159 VAL E C 1
ATOM 7487 O O . VAL C 1 178 ? 28.514 20.344 23.945 1.00 46.85 159 VAL E O 1
ATOM 7491 N N . ALA C 1 179 ? 29.423 22.226 24.822 1.00 54.34 160 ALA E N 1
ATOM 7492 C CA . ALA C 1 179 ? 28.683 23.161 23.983 1.00 45.54 160 ALA E CA 1
ATOM 7493 C C . ALA C 1 179 ? 29.670 24.200 23.477 1.00 45.05 160 ALA E C 1
ATOM 7494 O O . ALA C 1 179 ? 30.180 25.001 24.261 1.00 47.62 160 ALA E O 1
ATOM 7496 N N . ALA C 1 180 ? 29.942 24.193 22.178 1.00 56.91 161 ALA E N 1
ATOM 7497 C CA . ALA C 1 180 ? 30.813 25.182 21.557 1.00 59.00 161 ALA E CA 1
ATOM 7498 C C . ALA C 1 180 ? 29.990 26.051 20.621 1.00 56.04 161 ALA E C 1
ATOM 7499 O O . ALA C 1 180 ? 29.208 25.535 19.817 1.00 45.00 161 ALA E O 1
ATOM 7501 N N . ARG C 1 181 ? 30.195 27.364 20.700 1.00 57.59 162 ARG E N 1
ATOM 7502 C CA . ARG C 1 181 ? 29.403 28.296 19.909 1.00 47.63 162 ARG E CA 1
ATOM 7503 C C . ARG C 1 181 ? 30.136 29.623 19.808 1.00 47.55 162 ARG E C 1
ATOM 7504 O O . ARG C 1 181 ? 30.637 30.135 20.814 1.00 59.16 162 ARG E O 1
ATOM 7512 N N . GLY C 1 182 ? 30.219 30.158 18.591 1.00 57.46 163 GLY E N 1
ATOM 7513 C CA . GLY C 1 182 ? 30.792 31.469 18.356 1.00 53.70 163 GLY E CA 1
ATOM 7514 C C . GLY C 1 182 ? 32.256 31.610 18.708 1.00 51.40 163 GLY E C 1
ATOM 7515 O O . GLY C 1 182 ? 32.782 32.725 18.722 1.00 67.26 163 GLY E O 1
ATOM 7516 N N . GLY C 1 183 ? 32.926 30.497 18.998 1.00 55.54 164 GLY E N 1
ATOM 7517 C CA . GLY C 1 183 ? 34.310 30.508 19.431 1.00 44.72 164 GLY E CA 1
ATOM 7518 C C . GLY C 1 183 ? 34.499 30.244 20.908 1.00 53.34 164 GLY E C 1
ATOM 7519 O O . GLY C 1 183 ? 35.637 30.013 21.339 1.00 41.79 164 GLY E O 1
ATOM 7520 N N . ALA C 1 184 ? 33.426 30.278 21.693 1.00 49.92 165 ALA E N 1
ATOM 7521 C CA . ALA C 1 184 ? 33.466 29.997 23.119 1.00 42.90 165 ALA E CA 1
ATOM 7522 C C . ALA C 1 184 ? 33.060 28.551 23.371 1.00 41.18 165 ALA E C 1
ATOM 7523 O O . ALA C 1 184 ? 32.319 27.950 22.590 1.00 50.09 165 ALA E O 1
ATOM 7525 N N . VAL C 1 185 ? 33.579 27.984 24.458 1.00 47.61 166 VAL E N 1
ATOM 7526 C CA . VAL C 1 185 ? 33.386 26.580 24.800 1.00 50.64 166 VAL E CA 1
ATOM 7527 C C . VAL C 1 185 ? 32.945 26.501 26.254 1.00 51.28 166 VAL E C 1
ATOM 7528 O O . VAL C 1 185 ? 33.680 26.937 27.154 1.00 54.45 166 VAL E O 1
ATOM 7532 N N . PHE C 1 186 ? 31.751 25.952 26.475 1.00 52.17 167 PHE E N 1
ATOM 7533 C CA . PHE C 1 186 ? 31.218 25.608 27.783 1.00 54.68 167 PHE E CA 1
ATOM 7534 C C . PHE C 1 186 ? 31.149 24.093 27.916 1.00 54.90 167 PHE E C 1
ATOM 7535 O O . PHE C 1 186 ? 31.129 23.358 26.923 1.00 75.26 167 PHE E O 1
ATOM 7543 N N . ALA C 1 187 ? 31.053 23.632 29.158 1.00 42.03 168 ALA E N 1
ATOM 7544 C CA . ALA C 1 187 ? 30.919 22.209 29.428 1.00 50.96 168 ALA E CA 1
ATOM 7545 C C . ALA C 1 187 ? 30.080 22.034 30.685 1.00 52.01 168 ALA E C 1
ATOM 7546 O O . ALA C 1 187 ? 29.811 22.990 31.417 1.00 44.74 168 ALA E O 1
ATOM 7548 N N . SER C 1 188 ? 29.669 20.794 30.932 1.00 55.50 169 SER E N 1
ATOM 7549 C CA . SER C 1 188 ? 28.853 20.515 32.107 1.00 59.74 169 SER E CA 1
ATOM 7550 C C . SER C 1 188 ? 28.975 19.050 32.490 1.00 56.67 169 SER E C 1
ATOM 7551 O O . SER C 1 188 ? 28.992 18.170 31.622 1.00 62.89 169 SER E O 1
ATOM 7554 N N . PHE C 1 189 ? 29.070 18.807 33.800 1.00 61.23 170 PHE E N 1
ATOM 7555 C CA . PHE C 1 189 ? 29.031 17.442 34.310 1.00 63.74 170 PHE E CA 1
ATOM 7556 C C . PHE C 1 189 ? 27.655 16.822 34.114 1.00 58.81 170 PHE E C 1
ATOM 7557 O O . PHE C 1 189 ? 27.546 15.656 33.717 1.00 60.69 170 PHE E O 1
ATOM 7565 N N . ASP C 1 190 ? 26.596 17.587 34.385 1.00 56.68 171 ASP E N 1
ATOM 7566 C CA . ASP C 1 190 ? 25.235 17.112 34.166 1.00 52.38 171 ASP E CA 1
ATOM 7567 C C . ASP C 1 190 ? 24.985 16.953 32.673 1.00 60.29 171 ASP E C 1
ATOM 7568 O O . ASP C 1 190 ? 25.025 17.933 31.922 1.00 73.90 171 ASP E O 1
ATOM 7573 N N . HIS C 1 191 ? 24.702 15.726 32.245 1.00 54.76 172 HIS E N 1
ATOM 7574 C CA . HIS C 1 191 ? 24.471 15.458 30.833 1.00 61.28 172 HIS E CA 1
ATOM 7575 C C . HIS C 1 191 ? 23.028 15.687 30.415 1.00 62.59 172 HIS E C 1
ATOM 7576 O O . HIS C 1 191 ? 22.756 15.796 29.213 1.00 56.66 172 HIS E O 1
ATOM 7583 N N . ASP C 1 192 ? 22.105 15.770 31.375 1.00 56.22 173 ASP E N 1
ATOM 7584 C CA . ASP C 1 192 ? 20.712 16.103 31.109 1.00 64.80 173 ASP E CA 1
ATOM 7585 C C . ASP C 1 192 ? 20.429 17.589 31.299 1.00 62.67 173 ASP E C 1
ATOM 7586 O O . ASP C 1 192 ? 19.312 17.968 31.670 1.00 67.63 173 ASP E O 1
ATOM 7591 N N . VAL C 1 193 ? 21.416 18.438 31.044 1.00 62.13 174 VAL E N 1
ATOM 7592 C CA . VAL C 1 193 ? 21.229 19.879 31.150 1.00 63.74 174 VAL E CA 1
ATOM 7593 C C . VAL C 1 193 ? 20.573 20.377 29.871 1.00 68.56 174 VAL E C 1
ATOM 7594 O O . VAL C 1 193 ? 20.813 19.842 28.781 1.00 73.44 174 VAL E O 1
ATOM 7598 N N . GLU C 1 194 ? 19.713 21.384 30.006 1.00 71.73 175 GLU E N 1
ATOM 7599 C CA . GLU C 1 194 ? 19.065 22.045 28.880 1.00 77.47 175 GLU E CA 1
ATOM 7600 C C . GLU C 1 194 ? 20.099 22.465 27.844 1.00 75.12 175 GLU E C 1
ATOM 7601 O O . GLU C 1 194 ? 21.254 22.742 28.199 1.00 76.63 175 GLU E O 1
ATOM 7607 N N . PRO C 1 195 ? 19.734 22.510 26.563 1.00 61.17 176 PRO E N 1
ATOM 7608 C CA . PRO C 1 195 ? 20.677 22.993 25.550 1.00 60.55 176 PRO E CA 1
ATOM 7609 C C . PRO C 1 195 ? 21.180 24.388 25.890 1.00 55.15 176 PRO E C 1
ATOM 7610 O O . PRO C 1 195 ? 20.534 25.155 26.606 1.00 65.87 176 PRO E O 1
ATOM 7614 N N . PHE C 1 196 ? 22.366 24.702 25.366 1.00 57.02 177 PHE E N 1
ATOM 7615 C CA . PHE C 1 196 ? 23.020 25.971 25.678 1.00 55.15 177 PHE E CA 1
ATOM 7616 C C . PHE C 1 196 ? 22.129 27.158 25.332 1.00 67.13 177 PHE E C 1
ATOM 7617 O O . PHE C 1 196 ? 22.022 28.120 26.108 1.00 75.46 177 PHE E O 1
ATOM 7625 N N . GLU C 1 197 ? 21.475 27.100 24.172 1.00 55.42 178 GLU E N 1
ATOM 7626 C CA . GLU C 1 197 ? 20.613 28.189 23.731 1.00 54.30 178 GLU E CA 1
ATOM 7627 C C . GLU C 1 197 ? 19.444 28.380 24.688 1.00 65.77 178 GLU E C 1
ATOM 7628 O O . GLU C 1 197 ? 19.133 29.507 25.091 1.00 75.57 178 GLU E O 1
ATOM 7634 N N . GLU C 1 198 ? 18.789 27.281 25.075 1.00 66.25 179 GLU E N 1
ATOM 7635 C CA . GLU C 1 198 ? 17.711 27.378 26.052 1.00 60.80 179 GLU E CA 1
ATOM 7636 C C . GLU C 1 198 ? 18.245 27.729 27.432 1.00 57.62 179 GLU E C 1
ATOM 7637 O O . GLU C 1 198 ? 17.529 28.334 28.238 1.00 61.93 179 GLU E O 1
ATOM 7643 N N . PHE C 1 199 ? 19.499 27.368 27.716 1.00 56.53 180 PHE E N 1
ATOM 7644 C CA . PHE C 1 199 ? 20.119 27.757 28.978 1.00 55.52 180 PHE E CA 1
ATOM 7645 C C . PHE C 1 199 ? 20.264 29.268 29.079 1.00 56.27 180 PHE E C 1
ATOM 7646 O O . PHE C 1 199 ? 20.013 29.854 30.139 1.00 55.82 180 PHE E O 1
ATOM 7654 N N . LEU C 1 200 ? 20.666 29.919 27.984 1.00 58.97 181 LEU E N 1
ATOM 7655 C CA . LEU C 1 200 ? 20.857 31.364 28.022 1.00 62.30 181 LEU E CA 1
ATOM 7656 C C . LEU C 1 200 ? 19.556 32.130 27.812 1.00 65.57 181 LEU E C 1
ATOM 7657 O O . LEU C 1 200 ? 19.395 33.224 28.364 1.00 80.87 181 LEU E O 1
ATOM 7662 N N . GLY C 1 201 ? 18.616 31.580 27.048 1.00 61.43 182 GLY E N 1
ATOM 7663 C CA . GLY C 1 201 ? 17.429 32.309 26.678 1.00 60.28 182 GLY E CA 1
ATOM 7664 C C . GLY C 1 201 ? 17.699 33.208 25.490 1.00 65.12 182 GLY E C 1
ATOM 7665 O O . GLY C 1 201 ? 18.848 33.556 25.195 1.00 60.94 182 GLY E O 1
ATOM 7666 N N . PRO C 1 202 ? 16.636 33.630 24.798 1.00 67.17 183 PRO E N 1
ATOM 7667 C CA . PRO C 1 202 ? 16.835 34.371 23.540 1.00 56.26 183 PRO E CA 1
ATOM 7668 C C . PRO C 1 202 ? 17.517 35.715 23.724 1.00 56.07 183 PRO E C 1
ATOM 7669 O O . PRO C 1 202 ? 18.439 36.046 22.968 1.00 72.72 183 PRO E O 1
ATOM 7673 N N . THR C 1 203 ? 17.108 36.496 24.726 1.00 55.69 184 THR E N 1
ATOM 7674 C CA . THR C 1 203 ? 17.633 37.852 24.863 1.00 65.00 184 THR E CA 1
ATOM 7675 C C . THR C 1 203 ? 19.108 37.844 25.255 1.00 64.33 184 THR E C 1
ATOM 7676 O O . THR C 1 203 ? 19.920 38.565 24.661 1.00 57.01 184 THR E O 1
ATOM 7680 N N . ILE C 1 204 ? 19.476 37.031 26.251 1.00 58.41 185 ILE E N 1
ATOM 7681 C CA . ILE C 1 204 ? 20.876 36.964 26.664 1.00 51.94 185 ILE E CA 1
ATOM 7682 C C . ILE C 1 204 ? 21.723 36.291 25.589 1.00 58.44 185 ILE E C 1
ATOM 7683 O O . ILE C 1 204 ? 22.895 36.653 25.383 1.00 63.61 185 ILE E O 1
ATOM 7688 N N . LEU C 1 205 ? 21.148 35.322 24.869 1.00 59.19 186 LEU E N 1
ATOM 7689 C CA . LEU C 1 205 ? 21.886 34.692 23.783 1.00 65.56 186 LEU E CA 1
ATOM 7690 C C . LEU C 1 205 ? 22.126 35.663 22.633 1.00 67.83 186 LEU E C 1
ATOM 7691 O O . LEU C 1 205 ? 23.131 35.539 21.923 1.00 55.76 186 LEU E O 1
ATOM 7696 N N . HIS C 1 206 ? 21.242 36.650 22.455 1.00 52.02 187 HIS E N 1
ATOM 7697 C CA . HIS C 1 206 ? 21.485 37.655 21.426 1.00 52.09 187 HIS E CA 1
ATOM 7698 C C . HIS C 1 206 ? 22.778 38.415 21.693 1.00 63.55 187 HIS E C 1
ATOM 7699 O O . HIS C 1 206 ? 23.573 38.635 20.777 1.00 67.31 187 HIS E O 1
ATOM 7706 N N . TYR C 1 207 ? 23.027 38.794 22.949 1.00 58.49 188 TYR E N 1
ATOM 7707 C CA . TYR C 1 207 ? 24.248 39.535 23.253 1.00 52.96 188 TYR E CA 1
ATOM 7708 C C . TYR C 1 207 ? 25.473 38.624 23.265 1.00 47.59 188 TYR E C 1
ATOM 7709 O O . TYR C 1 207 ? 26.563 39.029 22.813 1.00 56.00 188 TYR E O 1
ATOM 7718 N N . PHE C 1 208 ? 25.307 37.388 23.753 1.00 53.27 189 PHE E N 1
ATOM 7719 C CA . PHE C 1 208 ? 26.366 36.392 23.608 1.00 51.71 189 PHE E CA 1
ATOM 7720 C C . PHE C 1 208 ? 26.832 36.306 22.160 1.00 50.93 189 PHE E C 1
ATOM 7721 O O . PHE C 1 208 ? 28.025 36.445 21.864 1.00 59.05 189 PHE E O 1
ATOM 7729 N N . ASP C 1 209 ? 25.894 36.057 21.242 1.00 55.64 190 ASP E N 1
ATOM 7730 C CA . ASP C 1 209 ? 26.242 36.004 19.827 1.00 55.28 190 ASP E CA 1
ATOM 7731 C C . ASP C 1 209 ? 26.706 37.358 19.310 1.00 44.91 190 ASP E C 1
ATOM 7732 O O . ASP C 1 209 ? 27.484 37.416 18.354 1.00 41.72 190 ASP E O 1
ATOM 7737 N N . ARG C 1 210 ? 26.271 38.451 19.943 1.00 45.54 191 ARG E N 1
ATOM 7738 C CA . ARG C 1 210 ? 26.698 39.774 19.503 1.00 49.59 191 ARG E CA 1
ATOM 7739 C C . ARG C 1 210 ? 28.207 39.929 19.607 1.00 43.96 191 ARG E C 1
ATOM 7740 O O . ARG C 1 210 ? 28.844 40.470 18.694 1.00 54.54 191 ARG E O 1
ATOM 7748 N N . VAL C 1 211 ? 28.805 39.437 20.693 1.00 55.43 192 VAL E N 1
ATOM 7749 C CA . VAL C 1 211 ? 30.266 39.456 20.746 1.00 55.47 192 VAL E CA 1
ATOM 7750 C C . VAL C 1 211 ? 30.853 38.274 19.973 1.00 53.78 192 VAL E C 1
ATOM 7751 O O . VAL C 1 211 ? 31.759 38.449 19.140 1.00 69.25 192 VAL E O 1
ATOM 7755 N N . PHE C 1 212 ? 30.363 37.052 20.247 1.00 47.16 193 PHE E N 1
ATOM 7756 C CA . PHE C 1 212 ? 30.863 35.863 19.555 1.00 48.46 193 PHE E CA 1
ATOM 7757 C C . PHE C 1 212 ? 30.019 35.652 18.300 1.00 62.17 193 PHE E C 1
ATOM 7758 O O . PHE C 1 212 ? 29.135 34.793 18.234 1.00 65.45 193 PHE E O 1
ATOM 7766 N N . ASN C 1 213 ? 30.323 36.452 17.275 1.00 52.85 194 ASN E N 1
ATOM 7767 C CA . ASN C 1 213 ? 29.507 36.557 16.075 1.00 48.23 194 ASN E CA 1
ATOM 7768 C C . ASN C 1 213 ? 29.961 35.641 14.941 1.00 65.13 194 ASN E C 1
ATOM 7769 O O . ASN C 1 213 ? 29.595 35.883 13.783 1.00 68.75 194 ASN E O 1
ATOM 7774 N N . GLY C 1 214 ? 30.767 34.625 15.228 1.00 55.04 195 GLY E N 1
ATOM 7775 C CA . GLY C 1 214 ? 31.176 33.670 14.225 1.00 61.94 195 GLY E CA 1
ATOM 7776 C C . GLY C 1 214 ? 32.561 33.887 13.648 1.00 52.75 195 GLY E C 1
ATOM 7777 O O . GLY C 1 214 ? 33.098 32.971 13.018 1.00 52.69 195 GLY E O 1
ATOM 7778 N N . ARG C 1 215 ? 33.134 35.077 13.811 1.00 51.61 196 ARG E N 1
ATOM 7779 C CA . ARG C 1 215 ? 34.513 35.304 13.398 1.00 51.92 196 ARG E CA 1
ATOM 7780 C C . ARG C 1 215 ? 35.471 34.438 14.208 1.00 43.18 196 ARG E C 1
ATOM 7781 O O . ARG C 1 215 ? 35.172 34.020 15.330 1.00 50.86 196 ARG E O 1
ATOM 7789 N N . LYS C 1 216 ? 36.630 34.161 13.620 1.00 42.02 197 LYS E N 1
ATOM 7790 C CA . LYS C 1 216 ? 37.685 33.458 14.332 1.00 45.47 197 LYS E CA 1
ATOM 7791 C C . LYS C 1 216 ? 38.422 34.436 15.238 1.00 67.93 197 LYS E C 1
ATOM 7792 O O . LYS C 1 216 ? 38.797 35.533 14.809 1.00 71.91 197 LYS E O 1
ATOM 7798 N N . LEU C 1 217 ? 38.625 34.039 16.490 1.00 59.27 198 LEU E N 1
ATOM 7799 C CA . LEU C 1 217 ? 39.223 34.899 17.498 1.00 46.20 198 LEU E CA 1
ATOM 7800 C C . LEU C 1 217 ? 40.709 34.593 17.630 1.00 47.98 198 LEU E C 1
ATOM 7801 O O . LEU C 1 217 ? 41.157 33.472 17.378 1.00 61.10 198 LEU E O 1
ATOM 7806 N N . LYS C 1 218 ? 41.474 35.606 18.020 1.00 46.53 199 LYS E N 1
ATOM 7807 C CA . LYS C 1 218 ? 42.891 35.453 18.319 1.00 55.98 199 LYS E CA 1
ATOM 7808 C C . LYS C 1 218 ? 43.115 35.815 19.779 1.00 56.28 199 LYS E C 1
ATOM 7809 O O . LYS C 1 218 ? 42.664 36.871 20.236 1.00 58.60 199 LYS E O 1
ATOM 7815 N N . ILE C 1 219 ? 43.777 34.925 20.513 1.00 41.59 200 ILE E N 1
ATOM 7816 C CA . ILE C 1 219 ? 44.054 35.172 21.923 1.00 47.49 200 ILE E CA 1
ATOM 7817 C C . ILE C 1 219 ? 45.100 36.272 22.045 1.00 48.20 200 ILE E C 1
ATOM 7818 O O . ILE C 1 219 ? 46.206 36.156 21.506 1.00 61.89 200 ILE E O 1
ATOM 7823 N N . LEU C 1 220 ? 44.758 37.342 22.764 1.00 45.05 201 LEU E N 1
ATOM 7824 C CA . LEU C 1 220 ? 45.730 38.387 23.070 1.00 39.51 201 LEU E CA 1
ATOM 7825 C C . LEU C 1 220 ? 46.49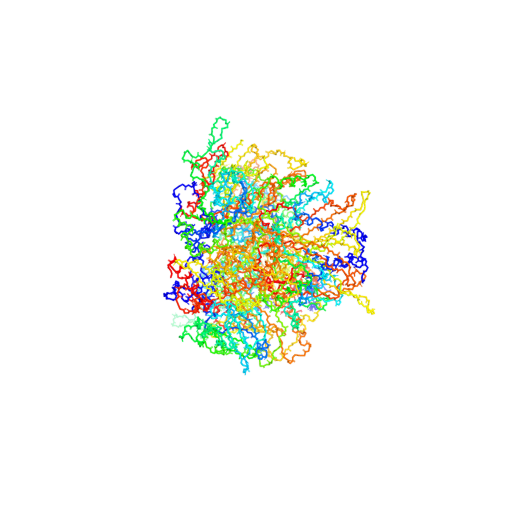4 38.074 24.350 1.00 37.55 201 LEU E C 1
ATOM 7826 O O . LEU C 1 220 ? 47.701 38.332 24.427 1.00 40.70 201 LEU E O 1
ATOM 7831 N N . GLY C 1 221 ? 45.834 37.514 25.352 1.00 25.81 202 GLY E N 1
ATOM 7832 C CA . GLY C 1 221 ? 46.576 37.071 26.515 1.00 30.79 202 GLY E CA 1
ATOM 7833 C C . GLY C 1 221 ? 45.708 36.863 27.737 1.00 39.26 202 GLY E C 1
ATOM 7834 O O . GLY C 1 221 ? 44.485 37.010 27.701 1.00 52.27 202 GLY E O 1
ATOM 7835 N N . TYR C 1 222 ? 46.386 36.508 28.831 1.00 30.19 203 TYR E N 1
ATOM 7836 C CA . TYR C 1 222 ? 45.753 36.187 30.105 1.00 34.46 203 TYR E CA 1
ATOM 7837 C C . TYR C 1 222 ? 46.238 37.110 31.213 1.00 33.38 203 TYR E C 1
ATOM 7838 O O . TYR C 1 222 ? 47.417 37.473 31.267 1.00 42.52 203 TYR E O 1
ATOM 7847 N N . ARG C 1 223 ? 45.317 37.471 32.101 1.00 39.58 204 ARG E N 1
ATOM 7848 C CA . ARG C 1 223 ? 45.632 38.100 33.377 1.00 31.52 204 ARG E CA 1
ATOM 7849 C C . ARG C 1 223 ? 44.908 37.322 34.466 1.00 38.50 204 ARG E C 1
ATOM 7850 O O . ARG C 1 223 ? 43.853 36.739 34.219 1.00 36.85 204 ARG E O 1
ATOM 7858 N N . ARG C 1 224 ? 45.483 37.282 35.668 1.00 23.57 205 ARG E N 1
ATOM 7859 C CA . ARG C 1 224 ? 44.914 36.446 36.720 1.00 28.92 205 ARG E CA 1
ATOM 7860 C C . ARG C 1 224 ? 44.973 37.163 38.056 1.00 32.32 205 ARG E C 1
ATOM 7861 O O . ARG C 1 224 ? 45.957 37.843 38.361 1.00 39.73 205 ARG E O 1
ATOM 7869 N N . GLN C 1 225 ? 43.914 37.011 38.853 1.00 30.88 206 GLN E N 1
ATOM 7870 C CA . GLN C 1 225 ? 43.914 37.614 40.179 1.00 31.27 206 GLN E CA 1
ATOM 7871 C C . GLN C 1 225 ? 43.168 36.729 41.164 1.00 38.27 206 GLN E C 1
ATOM 7872 O O . GLN C 1 225 ? 42.160 36.108 40.824 1.00 35.32 206 GLN E O 1
ATOM 7878 N N . ARG C 1 226 ? 43.687 36.662 42.384 1.00 41.76 207 ARG E N 1
ATOM 7879 C CA . ARG C 1 226 ? 43.031 35.968 43.483 1.00 36.76 207 ARG E CA 1
ATOM 7880 C C . ARG C 1 226 ? 42.348 37.012 44.358 1.00 31.85 207 ARG E C 1
ATOM 7881 O O . ARG C 1 226 ? 43.022 37.866 44.944 1.00 34.08 207 ARG E O 1
ATOM 7889 N N . ILE C 1 227 ? 41.023 36.969 44.418 1.00 33.57 208 ILE E N 1
ATOM 7890 C CA . ILE C 1 227 ? 40.222 37.946 45.150 1.00 34.32 208 ILE E CA 1
ATOM 7891 C C . ILE C 1 227 ? 39.645 37.259 46.384 1.00 34.52 208 ILE E C 1
ATOM 7892 O O . ILE C 1 227 ? 38.901 36.272 46.251 1.00 41.73 208 ILE E O 1
ATOM 7897 N N . PRO C 1 228 ? 39.972 37.725 47.597 1.00 27.97 209 PRO E N 1
ATOM 7898 C CA . PRO C 1 228 ? 39.506 37.086 48.842 1.00 39.39 209 PRO E CA 1
ATOM 7899 C C . PRO C 1 228 ? 38.091 37.510 49.226 1.00 39.60 209 PRO E C 1
ATOM 7900 O O . PRO C 1 228 ? 37.855 38.126 50.272 1.00 34.22 209 PRO E O 1
ATOM 7904 N N . GLY C 1 229 ? 37.130 37.176 48.362 1.00 32.37 210 GLY E N 1
ATOM 7905 C CA . GLY C 1 229 ? 35.730 37.398 48.653 1.00 28.17 210 GLY E CA 1
ATOM 7906 C C . GLY C 1 229 ? 34.905 36.245 48.117 1.00 33.00 210 GLY E C 1
ATOM 7907 O O . GLY C 1 229 ? 35.402 35.406 47.363 1.00 24.75 210 GLY E O 1
ATOM 7908 N N . ASN C 1 230 ? 33.639 36.205 48.535 1.00 40.66 211 ASN E N 1
ATOM 7909 C CA . ASN C 1 230 ? 32.718 35.187 48.041 1.00 31.35 211 ASN E CA 1
ATOM 7910 C C . ASN C 1 230 ? 32.491 35.370 46.545 1.00 32.41 211 ASN E C 1
ATOM 7911 O O . ASN C 1 230 ? 32.398 36.497 46.051 1.00 40.50 211 ASN E O 1
ATOM 7916 N N . TRP C 1 231 ? 32.418 34.249 45.818 1.00 25.36 212 TRP E N 1
ATOM 7917 C CA . TRP C 1 231 ? 32.344 34.314 44.358 1.00 36.18 212 TRP E CA 1
ATOM 7918 C C . TRP C 1 231 ? 31.109 35.076 43.884 1.00 36.22 212 TRP E C 1
ATOM 7919 O O . TRP C 1 231 ? 31.171 35.807 42.887 1.00 37.97 212 TRP E O 1
ATOM 7930 N N . LYS C 1 232 ? 29.985 34.934 44.595 1.00 29.70 213 LYS E N 1
ATOM 7931 C CA . LYS C 1 232 ? 28.755 35.617 44.201 1.00 45.44 213 LYS E CA 1
ATOM 7932 C C . LYS C 1 232 ? 28.969 37.120 44.075 1.00 55.28 213 LYS E C 1
ATOM 7933 O O . LYS C 1 232 ? 28.382 37.769 43.198 1.00 60.76 213 LYS E O 1
ATOM 7939 N N . LEU C 1 233 ? 29.822 37.685 44.933 1.00 39.99 214 LEU E N 1
ATOM 7940 C CA . LEU C 1 233 ? 30.059 39.123 44.914 1.00 42.56 214 LEU E CA 1
ATOM 7941 C C . LEU C 1 233 ? 30.564 39.605 43.559 1.00 42.78 214 LEU E C 1
ATOM 7942 O O . LEU C 1 233 ? 30.352 40.769 43.201 1.00 52.54 214 LEU E O 1
ATOM 7947 N N . MET C 1 234 ? 31.231 38.737 42.794 1.00 35.77 215 MET E N 1
ATOM 7948 C CA . MET C 1 234 ? 31.669 39.136 41.461 1.00 30.86 215 MET E CA 1
ATOM 7949 C C . MET C 1 234 ? 30.480 39.225 40.513 1.00 48.47 215 MET E C 1
ATOM 7950 O O . MET C 1 234 ? 30.343 40.205 39.768 1.00 43.80 215 MET E O 1
ATOM 7955 N N . GLN C 1 235 ? 29.595 38.220 40.545 1.00 42.16 216 GLN E N 1
ATOM 7956 C CA . GLN C 1 235 ? 28.367 38.294 39.760 1.00 38.86 216 GLN E CA 1
ATOM 7957 C C . GLN C 1 235 ? 27.596 39.563 40.096 1.00 40.99 216 GLN E C 1
ATOM 7958 O O . GLN C 1 235 ? 27.259 40.357 39.208 1.00 55.03 216 GLN E O 1
ATOM 7964 N N . GLU C 1 236 ? 27.341 39.780 41.390 1.00 46.95 217 GLU E N 1
ATOM 7965 C CA . GLU C 1 236 ? 26.752 41.032 41.857 1.00 49.45 217 GLU E CA 1
ATOM 7966 C C . GLU C 1 236 ? 27.452 42.239 41.248 1.00 44.08 217 GLU E C 1
ATOM 7967 O O . GLU C 1 236 ? 26.801 43.172 40.766 1.00 54.08 217 GLU E O 1
ATOM 7973 N N . ASN C 1 237 ? 28.789 42.239 41.262 1.00 36.58 218 ASN E N 1
ATOM 7974 C CA . ASN C 1 237 ? 29.510 43.423 40.810 1.00 43.74 218 ASN E CA 1
ATOM 7975 C C . ASN C 1 237 ? 29.260 43.695 39.334 1.00 52.08 218 ASN E C 1
ATOM 7976 O O . ASN C 1 237 ? 29.249 44.857 38.910 1.00 46.61 218 ASN E O 1
ATOM 7981 N N . ILE C 1 238 ? 29.040 42.644 38.539 1.00 51.27 219 ILE E N 1
ATOM 7982 C CA . ILE C 1 238 ? 28.728 42.823 37.129 1.00 52.00 219 ILE E CA 1
ATOM 7983 C C . ILE C 1 238 ? 27.230 42.756 36.875 1.00 34.03 219 ILE E C 1
ATOM 7984 O O . ILE C 1 238 ? 26.786 42.928 35.733 1.00 30.70 219 ILE E O 1
ATOM 7989 N N . LYS C 1 239 ? 26.435 42.548 37.923 1.00 37.97 220 LYS E N 1
ATOM 7990 C CA . LYS C 1 239 ? 25.005 42.816 37.893 1.00 41.44 220 LYS E CA 1
ATOM 7991 C C . LYS C 1 239 ? 24.654 44.125 38.598 1.00 51.20 220 LYS E C 1
ATOM 7992 O O . LYS C 1 239 ? 23.473 44.391 38.837 1.00 57.20 220 LYS E O 1
ATOM 7998 N N . ASP C 1 240 ? 25.655 44.970 38.880 1.00 56.30 221 ASP E N 1
ATOM 7999 C CA . ASP C 1 240 ? 25.502 46.257 39.559 1.00 48.15 221 ASP E CA 1
ATOM 8000 C C . ASP C 1 240 ? 25.716 47.380 38.549 1.00 45.33 221 ASP E C 1
ATOM 8001 O O . ASP C 1 240 ? 26.865 47.668 38.181 1.00 52.57 221 ASP E O 1
ATOM 8006 N N . PRO C 1 241 ? 24.658 48.064 38.091 1.00 47.78 222 PRO E N 1
ATOM 8007 C CA . PRO C 1 241 ? 24.810 48.985 36.955 1.00 47.81 222 PRO E CA 1
ATOM 8008 C C . PRO C 1 241 ? 25.208 50.411 37.299 1.00 60.97 222 PRO E C 1
ATOM 8009 O O . PRO C 1 241 ? 25.763 51.110 36.446 1.00 86.21 222 PRO E O 1
ATOM 8013 N N . TYR C 1 242 ? 24.938 50.865 38.518 1.00 58.42 223 TYR E N 1
ATOM 8014 C CA . TYR C 1 242 ? 25.138 52.266 38.863 1.00 64.52 223 TYR E CA 1
ATOM 8015 C C . TYR C 1 242 ? 26.336 52.506 39.772 1.00 70.28 223 TYR E C 1
ATOM 8016 O O . TYR C 1 242 ? 26.644 53.664 40.074 1.00 72.87 223 TYR E O 1
ATOM 8025 N N . HIS C 1 243 ? 27.027 51.455 40.198 1.00 63.78 224 HIS E N 1
ATOM 8026 C CA . HIS C 1 243 ? 28.293 51.608 40.903 1.00 46.15 224 HIS E CA 1
ATOM 8027 C C . HIS C 1 243 ? 29.396 52.197 40.019 1.00 45.50 224 HIS E C 1
ATOM 8028 O O . HIS C 1 243 ? 30.249 52.922 40.548 1.00 48.17 224 HIS E O 1
ATOM 8035 N N . PRO C 1 244 ? 29.462 51.907 38.703 1.00 46.40 225 PRO E N 1
ATOM 8036 C CA . PRO C 1 244 ? 30.561 52.490 37.909 1.00 57.23 225 PRO E CA 1
ATOM 8037 C C . PRO C 1 244 ? 30.597 54.009 37.941 1.00 61.37 225 PRO E C 1
ATOM 8038 O O . PRO C 1 244 ? 31.685 54.597 37.969 1.00 66.95 225 PRO E O 1
ATOM 8042 N N . GLY C 1 245 ? 29.438 54.667 37.929 1.00 54.53 226 GLY E N 1
ATOM 8043 C CA . GLY C 1 245 ? 29.419 56.116 38.005 1.00 51.99 226 GLY E CA 1
ATOM 8044 C C . GLY C 1 245 ? 29.725 56.678 39.380 1.00 71.87 226 GLY E C 1
ATOM 8045 O O . GLY C 1 245 ? 29.856 57.900 39.512 1.00 76.59 226 GLY E O 1
ATOM 8046 N N . LEU C 1 246 ? 29.836 55.824 40.401 1.00 68.69 227 LEU E N 1
ATOM 8047 C CA . LEU C 1 246 ? 30.124 56.263 41.760 1.00 65.38 227 LEU E CA 1
ATOM 8048 C C . LEU C 1 246 ? 31.426 55.713 42.321 1.00 66.11 227 LEU E C 1
ATOM 8049 O O . LEU C 1 246 ? 32.088 56.405 43.098 1.00 56.11 227 LEU E O 1
ATOM 8054 N N . LEU C 1 247 ? 31.831 54.509 41.929 1.00 58.84 228 LEU E N 1
ATOM 8055 C CA . LEU C 1 247 ? 33.061 53.939 42.457 1.00 52.99 228 LEU E CA 1
ATOM 8056 C C . LEU C 1 247 ? 34.263 54.280 41.582 1.00 61.22 228 LEU E C 1
ATOM 8057 O O . LEU C 1 247 ? 35.259 54.819 42.072 1.00 55.96 228 LEU E O 1
ATOM 8062 N N . HIS C 1 248 ? 34.175 53.992 40.287 1.00 58.85 229 HIS E N 1
ATOM 8063 C CA . HIS C 1 248 ? 35.286 54.206 39.362 1.00 58.93 229 HIS E CA 1
ATOM 8064 C C . HIS C 1 248 ? 35.366 55.682 38.991 1.00 56.37 229 HIS E C 1
ATOM 8065 O O . HIS C 1 248 ? 34.665 56.148 38.092 1.00 59.92 229 HIS E O 1
ATOM 8072 N N . THR C 1 249 ? 36.261 56.419 39.658 1.00 64.91 230 THR E N 1
ATOM 8073 C CA . THR C 1 249 ? 36.449 57.842 39.398 1.00 67.97 230 THR E CA 1
ATOM 8074 C C . THR C 1 249 ? 37.285 58.075 38.143 1.00 74.78 230 THR E C 1
ATOM 8075 O O . THR C 1 249 ? 37.902 59.134 37.969 1.00 81.15 230 THR E O 1
ATOM 8079 N N . TRP C 1 250 ? 37.314 57.069 37.272 1.00 72.78 231 TRP E N 1
ATOM 8080 C CA . TRP C 1 250 ? 37.971 57.131 35.977 1.00 70.10 231 TRP E CA 1
ATOM 8081 C C . TRP C 1 250 ? 36.894 57.084 34.903 1.00 65.51 231 TRP E C 1
ATOM 8082 O O . TRP C 1 250 ? 36.976 56.289 33.964 1.00 74.59 231 TRP E O 1
ATOM 8093 N N . PHE C 1 251 ? 35.866 57.912 35.058 1.00 64.58 232 PHE E N 1
ATOM 8094 C CA . PHE C 1 251 ? 34.731 57.950 34.142 1.00 62.20 232 PHE E CA 1
ATOM 8095 C C . PHE C 1 251 ? 34.260 59.393 33.984 1.00 68.16 232 PHE E C 1
ATOM 8096 O O . PHE C 1 251 ? 34.012 60.088 34.973 1.00 63.56 232 PHE E O 1
ATOM 8104 N N . LYS C 1 262 ? 22.018 56.501 28.419 1.00 47.91 243 LYS E N 1
ATOM 8105 C CA . LYS C 1 262 ? 21.169 55.558 27.700 1.00 43.37 243 LYS E CA 1
ATOM 8106 C C . LYS C 1 262 ? 21.581 54.123 27.991 1.00 52.69 243 LYS E C 1
ATOM 8107 O O . LYS C 1 262 ? 22.515 53.600 27.382 1.00 59.46 243 LYS E O 1
ATOM 8109 N N . SER C 1 263 ? 20.863 53.483 28.909 1.00 61.92 244 SER E N 1
ATOM 8110 C CA . SER C 1 263 ? 21.197 52.150 29.380 1.00 59.66 244 SER E CA 1
ATOM 8111 C C . SER C 1 263 ? 19.935 51.301 29.447 1.00 59.71 244 SER E C 1
ATOM 8112 O O . SER C 1 263 ? 18.815 51.815 29.483 1.00 59.29 244 SER E O 1
ATOM 8115 N N . GLU C 1 264 ? 20.136 49.987 29.459 1.00 55.41 245 GLU E N 1
ATOM 8116 C CA . GLU C 1 264 ? 19.050 49.059 29.741 1.00 60.06 245 GLU E CA 1
ATOM 8117 C C . GLU C 1 264 ? 19.632 47.739 30.226 1.00 66.80 245 GLU E C 1
ATOM 8118 O O . GLU C 1 264 ? 20.728 47.333 29.824 1.00 58.06 245 GLU E O 1
ATOM 8124 N N . LEU C 1 265 ? 18.878 47.073 31.092 1.00 58.89 246 LEU E N 1
ATOM 8125 C CA . LEU C 1 265 ? 19.314 45.840 31.726 1.00 53.88 246 LEU E CA 1
ATOM 8126 C C . LEU C 1 265 ? 18.313 44.745 31.404 1.00 47.74 246 LEU E C 1
ATOM 8127 O O . LEU C 1 265 ? 17.105 44.927 31.589 1.00 58.88 246 LEU E O 1
ATOM 8132 N N . LYS C 1 266 ? 18.810 43.617 30.913 1.00 46.93 247 LYS E N 1
ATOM 8133 C CA . LYS C 1 266 ? 17.947 42.515 30.527 1.00 53.34 247 LYS E CA 1
ATOM 8134 C C . LYS C 1 266 ? 18.393 41.244 31.236 1.00 58.30 247 LYS E C 1
ATOM 8135 O O . LYS C 1 266 ? 19.552 41.101 31.635 1.00 50.47 247 LYS E O 1
ATOM 8141 N N . MET C 1 267 ? 17.452 40.313 31.374 1.00 55.80 248 MET E N 1
ATOM 8142 C CA . MET C 1 267 ? 17.681 39.068 32.090 1.00 57.22 248 MET E CA 1
ATOM 8143 C C . MET C 1 267 ? 17.082 37.921 31.293 1.00 50.73 248 MET E C 1
ATOM 8144 O O . MET C 1 267 ? 16.296 38.122 30.364 1.00 51.37 248 MET E O 1
ATOM 8149 N N . ASP C 1 268 ? 17.470 36.707 31.661 1.00 47.18 249 ASP E N 1
ATOM 8150 C CA . ASP C 1 268 ? 16.843 35.524 31.104 1.00 47.72 249 ASP E CA 1
ATOM 8151 C C . ASP C 1 268 ? 15.606 35.192 31.932 1.00 48.13 249 ASP E C 1
ATOM 8152 O O . ASP C 1 268 ? 15.242 35.914 32.863 1.00 58.95 249 ASP E O 1
ATOM 8157 N N . ALA C 1 269 ? 14.953 34.079 31.594 1.00 51.94 250 ALA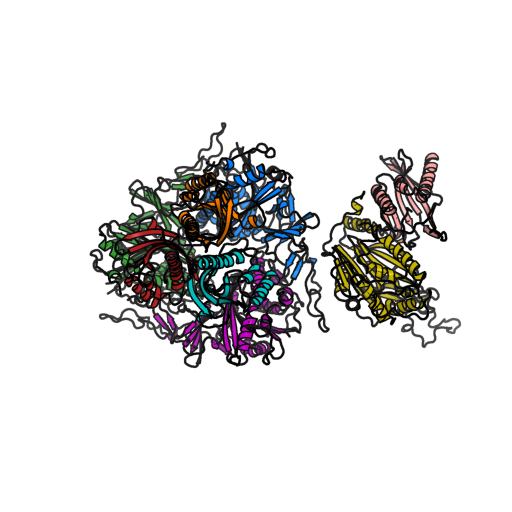 E N 1
ATOM 8158 C CA . ALA C 1 269 ? 13.679 33.753 32.223 1.00 49.19 250 ALA E CA 1
ATOM 8159 C C . ALA C 1 269 ? 13.832 33.574 33.727 1.00 50.65 250 ALA E C 1
ATOM 8160 O O . ALA C 1 269 ? 12.966 33.998 34.499 1.00 59.01 250 ALA E O 1
ATOM 8162 N N . LYS C 1 270 ? 14.927 32.955 34.161 1.00 49.03 251 LYS E N 1
ATOM 8163 C CA . LYS C 1 270 ? 15.116 32.590 35.559 1.00 58.40 251 LYS E CA 1
ATOM 8164 C C . LYS C 1 270 ? 15.918 33.616 36.352 1.00 58.38 251 LYS E C 1
ATOM 8165 O O . LYS C 1 270 ? 16.274 33.344 37.504 1.00 65.98 251 LYS E O 1
ATOM 8171 N N . PHE C 1 271 ? 16.212 34.778 35.763 1.00 57.60 252 PHE E N 1
ATOM 8172 C CA . PHE C 1 271 ? 16.884 35.896 36.426 1.00 52.54 252 PHE E CA 1
ATOM 8173 C C . PHE C 1 271 ? 18.335 35.583 36.785 1.00 48.88 252 PHE E C 1
ATOM 8174 O O . PHE C 1 271 ? 18.951 36.318 37.565 1.00 51.92 252 PHE E O 1
ATOM 8182 N N . ARG C 1 272 ? 18.905 34.516 36.223 1.00 49.46 253 ARG E N 1
ATOM 8183 C CA . ARG C 1 272 ? 20.264 34.107 36.560 1.00 46.03 253 ARG E CA 1
ATOM 8184 C C . ARG C 1 272 ? 21.309 34.801 35.690 1.00 47.86 253 ARG E C 1
ATOM 8185 O O . ARG C 1 272 ? 22.308 35.307 36.209 1.00 45.15 253 ARG E O 1
ATOM 8193 N N . HIS C 1 273 ? 21.091 34.836 34.376 1.00 56.62 254 HIS E N 1
ATOM 8194 C CA . HIS C 1 273 ? 21.984 35.517 33.451 1.00 45.50 254 HIS E CA 1
ATOM 8195 C C . HIS C 1 273 ? 21.506 36.944 33.240 1.00 47.20 254 HIS E C 1
ATOM 8196 O O . HIS C 1 273 ? 20.314 37.243 33.365 1.00 45.78 254 HIS E O 1
ATOM 8203 N N . ALA C 1 274 ? 22.438 37.827 32.891 1.00 45.07 255 ALA E N 1
ATOM 8204 C CA . ALA C 1 274 ? 22.050 39.222 32.738 1.00 45.06 255 ALA E CA 1
ATOM 8205 C C . ALA C 1 274 ? 22.925 39.900 31.698 1.00 58.25 255 ALA E C 1
ATOM 8206 O O . ALA C 1 274 ? 24.025 39.444 31.384 1.00 69.66 255 ALA E O 1
ATOM 8208 N N . ALA C 1 275 ? 22.410 41.003 31.164 1.00 49.69 256 ALA E N 1
ATOM 8209 C CA . ALA C 1 275 ? 23.128 41.815 30.194 1.00 45.03 256 ALA E CA 1
ATOM 8210 C C . ALA C 1 275 ? 22.891 43.281 30.512 1.00 54.14 256 ALA E C 1
ATOM 8211 O O . ALA C 1 275 ? 21.740 43.720 30.620 1.00 50.75 256 ALA E O 1
ATOM 8213 N N . MET C 1 276 ? 23.982 44.026 30.674 1.00 49.21 257 MET E N 1
ATOM 8214 C CA . MET C 1 276 ? 23.945 45.467 30.875 1.00 44.68 257 MET E CA 1
ATOM 8215 C C . MET C 1 276 ? 24.380 46.135 29.584 1.00 49.96 257 MET E C 1
ATOM 8216 O O . MET C 1 276 ? 25.515 45.932 29.135 1.00 55.42 257 MET E O 1
ATOM 8221 N N . ILE C 1 277 ? 23.487 46.937 29.007 1.00 64.84 258 ILE E N 1
ATOM 8222 C CA . ILE C 1 277 ? 23.668 47.546 27.698 1.00 58.22 258 ILE E CA 1
ATOM 8223 C C . ILE C 1 277 ? 23.730 49.046 27.913 1.00 50.66 258 ILE E C 1
ATOM 8224 O O . ILE C 1 277 ? 22.891 49.601 28.631 1.00 66.70 258 ILE E O 1
ATOM 8229 N N . SER C 1 278 ? 24.704 49.705 27.288 1.00 45.79 259 SER E N 1
ATOM 8230 C CA . SER C 1 278 ? 24.845 51.138 27.489 1.00 57.12 259 SER E CA 1
ATOM 8231 C C . SER C 1 278 ? 25.403 51.814 26.245 1.00 65.07 259 SER E C 1
ATOM 8232 O O . SER C 1 278 ? 26.209 51.236 25.506 1.00 76.53 259 SER E O 1
ATOM 8235 N N . THR C 1 279 ? 24.964 53.055 26.039 1.00 62.14 260 THR E N 1
ATOM 8236 C CA . THR C 1 279 ? 25.466 53.925 24.982 1.00 62.74 260 THR E CA 1
ATOM 8237 C C . THR C 1 279 ? 26.085 55.189 25.580 1.00 62.67 260 THR E C 1
ATOM 8238 O O . THR C 1 279 ? 27.183 55.601 25.204 1.00 65.44 260 THR E O 1
ATOM 8242 N N . VAL C 1 302 ? 44.274 63.337 30.224 1.00 46.10 283 VAL E N 1
ATOM 8243 C CA . VAL C 1 302 ? 45.129 62.196 29.916 1.00 52.62 283 VAL E CA 1
ATOM 8244 C C . VAL C 1 302 ? 46.318 62.671 29.081 1.00 56.60 283 VAL E C 1
ATOM 8245 O O . VAL C 1 302 ? 46.149 63.444 28.137 1.00 64.16 283 VAL E O 1
ATOM 8249 N N . ASN C 1 303 ? 47.517 62.193 29.427 1.00 50.34 284 ASN E N 1
ATOM 8250 C CA . ASN C 1 303 ? 48.742 62.650 28.775 1.00 55.07 284 ASN E CA 1
ATOM 8251 C C . ASN C 1 303 ? 48.900 62.044 27.386 1.00 66.43 284 ASN E C 1
ATOM 8252 O O . ASN C 1 303 ? 49.208 62.754 26.423 1.00 78.83 284 ASN E O 1
ATOM 8257 N N . ASP C 1 304 ? 48.701 60.732 27.264 1.00 67.21 285 ASP E N 1
ATOM 8258 C CA . ASP C 1 304 ? 48.878 60.060 25.987 1.00 70.85 285 ASP E CA 1
ATOM 8259 C C . ASP C 1 304 ? 47.513 59.786 25.377 1.00 75.18 285 ASP E C 1
ATOM 8260 O O . ASP C 1 304 ? 46.771 58.939 25.902 1.00 60.66 285 ASP E O 1
ATOM 8265 N N . PRO C 1 305 ? 47.142 60.452 24.278 1.00 76.27 286 PRO E N 1
ATOM 8266 C CA . PRO C 1 305 ? 45.805 60.233 23.699 1.00 68.47 286 PRO E CA 1
ATOM 8267 C C . PRO C 1 305 ? 45.535 58.783 23.354 1.00 61.87 286 PRO E C 1
ATOM 8268 O O . PRO C 1 305 ? 44.366 58.378 23.314 1.00 62.42 286 PRO E O 1
ATOM 8272 N N . ARG C 1 306 ? 46.581 57.987 23.119 1.00 54.25 287 ARG E N 1
ATOM 8273 C CA . ARG C 1 306 ? 46.396 56.573 22.825 1.00 58.04 287 ARG E CA 1
ATOM 8274 C C . ARG C 1 306 ? 45.690 55.836 23.953 1.00 63.33 287 ARG E C 1
ATOM 8275 O O . ARG C 1 306 ? 45.076 54.792 23.705 1.00 66.12 287 ARG E O 1
ATOM 8283 N N . LEU C 1 307 ? 45.753 56.355 25.181 1.00 57.48 288 LEU E N 1
ATOM 8284 C CA . LEU C 1 307 ? 45.117 55.670 26.297 1.00 64.09 288 LEU E CA 1
ATOM 8285 C C . LEU C 1 307 ? 43.597 55.699 26.220 1.00 75.96 288 LEU E C 1
ATOM 8286 O O . LEU C 1 307 ? 42.939 55.004 26.999 1.00 73.60 288 LEU E O 1
ATOM 8291 N N . LEU C 1 308 ? 43.018 56.464 25.294 1.00 68.10 289 LEU E N 1
ATOM 8292 C CA . LEU C 1 308 ? 41.615 56.274 24.939 1.00 68.86 289 LEU E CA 1
ATOM 8293 C C . LEU C 1 308 ? 41.479 55.898 23.468 1.00 72.69 289 LEU E C 1
ATOM 8294 O O . LEU C 1 308 ? 41.222 54.730 23.174 1.00 84.50 289 LEU E O 1
ATOM 8299 N N . ASP C 1 309 ? 41.735 56.823 22.541 1.00 65.69 290 ASP E N 1
ATOM 8300 C CA . ASP C 1 309 ? 41.666 56.573 21.097 1.00 67.26 290 ASP E CA 1
ATOM 8301 C C . ASP C 1 309 ? 40.553 55.584 20.755 1.00 65.98 290 ASP E C 1
ATOM 8302 O O . ASP C 1 309 ? 40.751 54.600 20.038 1.00 56.98 290 ASP E O 1
ATOM 8307 N N . ILE C 1 310 ? 39.368 55.847 21.296 1.00 55.18 291 ILE E N 1
ATOM 8308 C CA . ILE C 1 310 ? 38.234 54.946 21.130 1.00 44.96 291 ILE E CA 1
ATOM 8309 C C . ILE C 1 310 ? 37.667 55.117 19.729 1.00 44.42 291 ILE E C 1
ATOM 8310 O O . ILE C 1 310 ? 37.298 56.225 19.327 1.00 54.10 291 ILE E O 1
ATOM 8315 N N . VAL C 1 311 ? 37.589 54.017 18.988 1.00 43.24 292 VAL E N 1
ATOM 8316 C CA . VAL C 1 311 ? 37.040 53.992 17.640 1.00 56.02 292 VAL E CA 1
ATOM 8317 C C . VAL C 1 311 ? 35.845 53.046 17.650 1.00 58.63 292 VAL E C 1
ATOM 8318 O O . VAL C 1 311 ? 35.983 51.882 18.040 1.00 63.11 292 VAL E O 1
ATOM 8322 N N . PRO C 1 312 ? 34.657 53.490 17.246 1.00 51.41 293 PRO E N 1
ATOM 8323 C CA . PRO C 1 312 ? 33.500 52.588 17.246 1.00 53.49 293 PRO E CA 1
ATOM 8324 C C . PRO C 1 312 ? 33.640 51.495 16.199 1.00 54.08 293 PRO E C 1
ATOM 8325 O O . PRO C 1 312 ? 34.280 51.672 15.160 1.00 46.19 293 PRO E O 1
ATOM 8329 N N . GLU C 1 313 ? 33.039 50.343 16.496 1.00 60.78 294 GLU E N 1
ATOM 8330 C CA . GLU C 1 313 ? 33.126 49.206 15.601 1.00 59.80 294 GLU E CA 1
ATOM 8331 C C . GLU C 1 313 ? 31.740 48.817 15.100 1.00 62.10 294 GLU E C 1
ATOM 8332 O O . GLU C 1 313 ? 30.774 48.825 15.871 1.00 68.61 294 GLU E O 1
ATOM 8338 N N . PRO C 1 314 ? 31.614 48.480 13.814 1.00 62.47 295 PRO E N 1
ATOM 8339 C CA . PRO C 1 314 ? 30.279 48.241 13.241 1.00 64.45 295 PRO E CA 1
ATOM 8340 C C . PRO C 1 314 ? 29.530 47.084 13.879 1.00 65.66 295 PRO E C 1
ATOM 8341 O O . PRO C 1 314 ? 28.297 47.136 13.965 1.00 72.77 295 PRO E O 1
ATOM 8345 N N . TRP C 1 315 ? 30.230 46.039 14.328 1.00 60.06 296 TRP E N 1
ATOM 8346 C CA . TRP C 1 315 ? 29.578 44.839 14.846 1.00 55.42 296 TRP E CA 1
ATOM 8347 C C . TRP C 1 315 ? 28.861 45.061 16.172 1.00 52.18 296 TRP E C 1
ATOM 8348 O O . TRP C 1 315 ? 28.326 44.095 16.726 1.00 45.39 296 TRP E O 1
ATOM 8359 N N . TRP C 1 316 ? 28.801 46.295 16.673 1.00 57.29 297 TRP E N 1
ATOM 8360 C CA . TRP C 1 316 ? 28.393 46.511 18.058 1.00 57.82 297 TRP E CA 1
ATOM 8361 C C . TRP C 1 316 ? 26.920 46.163 18.310 1.00 67.94 297 TRP E C 1
ATOM 8362 O O . TRP C 1 316 ? 26.625 45.405 19.236 1.00 73.59 297 TRP E O 1
ATOM 8373 N N . GLY C 1 317 ? 25.966 46.670 17.522 1.00 66.28 298 GLY E N 1
ATOM 8374 C CA . GLY C 1 317 ? 26.044 47.678 16.480 1.00 67.09 298 GLY E CA 1
ATOM 8375 C C . GLY C 1 317 ? 25.229 48.914 16.826 1.00 74.28 298 GLY E C 1
ATOM 8376 O O . GLY C 1 317 ? 24.420 49.376 16.024 1.00 94.92 298 GLY E O 1
ATOM 8377 N N . GLY C 1 318 ? 25.434 49.448 18.027 1.00 65.21 299 GLY E N 1
ATOM 8378 C CA . GLY C 1 318 ? 24.695 50.603 18.483 1.00 60.67 299 GLY E CA 1
ATOM 8379 C C . GLY C 1 318 ? 24.758 50.811 19.983 1.00 73.03 299 GLY E C 1
ATOM 8380 O O . GLY C 1 318 ? 24.789 51.953 20.452 1.00 84.39 299 GLY E O 1
ATOM 8381 N N . PRO C 1 319 ? 24.776 49.742 20.776 1.00 66.62 300 PRO E N 1
ATOM 8382 C CA . PRO C 1 319 ? 25.252 49.899 22.151 1.00 65.21 300 PRO E CA 1
ATOM 8383 C C . PRO C 1 319 ? 26.769 49.986 22.138 1.00 64.03 300 PRO E C 1
ATOM 8384 O O . PRO C 1 319 ? 27.444 49.272 21.394 1.00 63.45 300 PRO E O 1
ATOM 8388 N N . THR C 1 320 ? 27.308 50.876 22.964 1.00 62.28 301 THR E N 1
ATOM 8389 C CA . THR C 1 320 ? 28.755 51.017 23.046 1.00 55.37 301 THR E CA 1
ATOM 8390 C C . THR C 1 320 ? 29.387 50.059 24.047 1.00 63.93 301 THR E C 1
ATOM 8391 O O . THR C 1 320 ? 30.575 49.739 23.909 1.00 68.89 301 THR E O 1
ATOM 8395 N N . ALA C 1 321 ? 28.638 49.599 25.051 1.00 55.00 302 ALA E N 1
ATOM 8396 C CA . ALA C 1 321 ? 29.196 48.657 26.010 1.00 49.44 302 ALA E CA 1
ATOM 8397 C C . ALA C 1 321 ? 28.133 47.651 26.429 1.00 52.10 302 ALA E C 1
ATOM 8398 O O . ALA C 1 321 ? 26.984 48.023 26.682 1.00 44.77 302 ALA E O 1
ATOM 8400 N N . VAL C 1 322 ? 28.525 46.378 26.512 1.00 52.56 303 VAL E N 1
ATOM 8401 C CA . VAL C 1 322 ? 27.637 45.335 27.021 1.00 45.83 303 VAL E CA 1
ATOM 8402 C C . VAL C 1 322 ? 28.433 44.411 27.930 1.00 50.64 303 VAL E C 1
ATOM 8403 O O . VAL C 1 322 ? 29.424 43.802 27.500 1.00 64.28 303 VAL E O 1
ATOM 8407 N N . MET C 1 323 ? 27.990 44.303 29.180 1.00 49.66 304 MET E N 1
ATOM 8408 C CA . MET C 1 323 ? 28.565 43.396 30.170 1.00 46.24 304 MET E CA 1
ATOM 8409 C C . MET C 1 323 ? 27.560 42.274 30.403 1.00 47.04 304 MET E C 1
ATOM 8410 O O . MET C 1 323 ? 26.463 42.521 30.914 1.00 58.58 304 MET E O 1
ATOM 8415 N N . THR C 1 324 ? 27.916 41.052 30.014 1.00 39.16 305 THR E N 1
ATOM 8416 C CA . THR C 1 324 ? 26.994 39.924 30.059 1.00 45.92 305 THR E CA 1
ATOM 8417 C C . THR C 1 324 ? 27.471 38.906 31.082 1.00 52.97 305 THR E C 1
ATOM 8418 O O . THR C 1 324 ? 28.529 38.297 30.913 1.00 69.12 305 THR E O 1
ATOM 8422 N N . THR C 1 325 ? 26.676 38.703 32.123 1.00 54.55 306 THR E N 1
ATOM 8423 C CA . THR C 1 325 ? 26.969 37.702 33.138 1.00 48.00 306 THR E CA 1
ATOM 8424 C C . THR C 1 325 ? 26.263 36.403 32.771 1.00 45.26 306 THR E C 1
ATOM 8425 O O . THR C 1 325 ? 25.026 36.366 32.699 1.00 61.66 306 THR E O 1
ATOM 8429 N N . ILE C 1 326 ? 27.043 35.352 32.523 1.00 45.57 307 ILE E N 1
ATOM 8430 C CA . ILE C 1 326 ? 26.520 34.008 32.308 1.00 50.86 307 ILE E CA 1
ATOM 8431 C C . ILE C 1 326 ? 26.773 33.213 33.584 1.00 59.58 307 ILE E C 1
ATOM 8432 O O . ILE C 1 326 ? 27.924 32.879 33.915 1.00 48.92 307 ILE E O 1
ATOM 8437 N N . PHE C 1 327 ? 25.672 32.927 34.287 1.00 57.73 308 PHE E N 1
ATOM 8438 C CA . PHE C 1 327 ? 25.711 32.304 35.602 1.00 51.36 308 PHE E CA 1
ATOM 8439 C C . PHE C 1 327 ? 26.067 30.824 35.485 1.00 54.59 308 PHE E C 1
ATOM 8440 O O . PHE C 1 327 ? 25.590 30.139 34.576 1.00 59.23 308 PHE E O 1
ATOM 8448 N N . PRO C 1 328 ? 26.889 30.295 36.402 1.00 50.97 309 PRO E N 1
ATOM 8449 C CA . PRO C 1 328 ? 27.490 31.059 37.497 1.00 49.74 309 PRO E CA 1
ATOM 8450 C C . PRO C 1 328 ? 28.964 31.363 37.270 1.00 45.27 309 PRO E C 1
ATOM 8451 O O . PRO C 1 328 ? 29.627 31.913 38.150 1.00 52.06 309 PRO E O 1
ATOM 8455 N N . SER C 1 329 ? 29.469 31.025 36.086 1.00 43.29 310 SER E N 1
ATOM 8456 C CA . SER C 1 329 ? 30.899 30.844 35.919 1.00 45.43 310 SER E CA 1
ATOM 8457 C C . SER C 1 329 ? 31.615 31.968 35.185 1.00 41.02 310 SER E C 1
ATOM 8458 O O . SER C 1 329 ? 32.830 32.099 35.360 1.00 44.57 310 SER E O 1
ATOM 8461 N N . VAL C 1 330 ? 30.931 32.781 34.373 1.00 34.75 311 VAL E N 1
ATOM 8462 C CA . VAL C 1 330 ? 31.689 33.645 33.476 1.00 45.03 311 VAL E CA 1
ATOM 8463 C C . VAL C 1 330 ? 31.029 35.002 33.267 1.00 55.25 311 VAL E C 1
ATOM 8464 O O . VAL C 1 330 ? 29.814 35.172 33.425 1.00 54.12 311 VAL E O 1
ATOM 8468 N N . ILE C 1 331 ? 31.867 35.977 32.918 1.00 37.68 312 ILE E N 1
ATOM 8469 C CA . ILE C 1 331 ? 31.444 37.286 32.441 1.00 40.90 312 ILE E CA 1
ATOM 8470 C C . ILE C 1 331 ? 32.040 37.491 31.054 1.00 46.40 312 ILE E C 1
ATOM 8471 O O . ILE C 1 331 ? 33.209 37.171 30.823 1.00 56.90 312 ILE E O 1
ATOM 8476 N N . ILE C 1 332 ? 31.231 37.986 30.123 1.00 35.33 313 ILE E N 1
ATOM 8477 C CA . ILE C 1 332 ? 31.699 38.418 28.814 1.00 35.45 313 ILE E CA 1
ATOM 8478 C C . ILE C 1 332 ? 31.663 39.939 28.804 1.00 52.81 313 ILE E C 1
ATOM 8479 O O . ILE C 1 332 ? 30.597 40.544 28.986 1.00 60.07 313 ILE E O 1
ATOM 8484 N N . GLN C 1 333 ? 32.823 40.558 28.604 1.00 35.25 314 GLN E N 1
ATOM 8485 C CA . GLN C 1 333 ? 32.974 42.003 28.640 1.00 47.41 314 GLN E CA 1
ATOM 8486 C C . GLN C 1 333 ? 33.177 42.515 27.226 1.00 51.40 314 GLN E C 1
ATOM 8487 O O . GLN C 1 333 ? 34.115 42.090 26.538 1.00 69.00 314 GLN E O 1
ATOM 8493 N N . GLN C 1 334 ? 32.309 43.426 26.798 1.00 54.28 315 GLN E N 1
ATOM 8494 C CA . GLN C 1 334 ? 32.598 44.289 25.665 1.00 53.88 315 GLN E CA 1
ATOM 8495 C C . GLN C 1 334 ? 32.546 45.706 26.211 1.00 51.11 315 GLN E C 1
ATOM 8496 O O . GLN C 1 334 ? 31.461 46.247 26.456 1.00 42.29 315 GLN E O 1
ATOM 8502 N N . GLN C 1 335 ? 33.737 46.300 26.337 1.00 50.36 316 GLN E N 1
ATOM 8503 C CA . GLN C 1 335 ? 33.924 47.701 26.795 1.00 45.04 316 GLN E CA 1
ATOM 8504 C C . GLN C 1 335 ? 34.726 48.436 25.714 1.00 56.19 316 GLN E C 1
ATOM 8505 O O . GLN C 1 335 ? 35.885 48.044 25.476 1.00 74.49 316 GLN E O 1
ATOM 8511 N N . VAL C 1 336 ? 34.115 49.444 25.082 1.00 57.35 317 VAL E N 1
ATOM 8512 C CA . VAL C 1 336 ? 34.755 50.246 23.992 1.00 66.75 317 VAL E CA 1
ATOM 8513 C C . VAL C 1 336 ? 35.384 49.308 22.951 1.00 65.75 317 VAL E C 1
ATOM 8514 O O . VAL C 1 336 ? 34.631 48.756 22.125 1.00 84.78 317 VAL E O 1
ATOM 8518 N N . ASN C 1 337 ? 36.711 49.143 22.996 1.00 52.99 318 ASN E N 1
ATOM 8519 C CA . ASN C 1 337 ? 37.435 48.310 22.039 1.00 55.92 318 ASN E CA 1
ATOM 8520 C C . ASN C 1 337 ? 38.150 47.134 22.693 1.00 55.37 318 ASN E C 1
ATOM 8521 O O . ASN C 1 337 ? 38.879 46.408 22.012 1.00 50.57 318 ASN E O 1
ATOM 8526 N N . SER C 1 338 ? 37.960 46.920 23.988 1.00 45.51 319 SER E N 1
ATOM 8527 C CA . SER C 1 338 ? 38.512 45.782 24.708 1.00 50.86 319 SER E CA 1
ATOM 8528 C C . SER C 1 338 ? 37.420 44.732 24.883 1.00 48.92 319 SER E C 1
ATOM 8529 O O . SER C 1 338 ? 36.309 45.033 25.353 1.00 43.30 319 SER E O 1
ATOM 8532 N N . VAL C 1 339 ? 37.747 43.496 24.532 1.00 50.65 320 VAL E N 1
ATOM 8533 C CA . VAL C 1 339 ? 36.805 42.387 24.556 1.00 42.69 320 VAL E CA 1
ATOM 8534 C C . VAL C 1 339 ? 37.466 41.228 25.296 1.00 45.28 320 VAL E C 1
ATOM 8535 O O . VAL C 1 339 ? 38.600 40.820 24.973 1.00 55.55 320 VAL E O 1
ATOM 8539 N N . SER C 1 340 ? 36.759 40.704 26.298 1.00 50.90 321 SER E N 1
ATOM 8540 C CA . SER C 1 340 ? 37.382 39.760 27.212 1.00 48.05 321 SER E CA 1
ATOM 8541 C C . SER C 1 340 ? 36.358 38.799 27.787 1.00 40.98 321 SER E C 1
ATOM 8542 O O . SER C 1 340 ? 35.168 39.102 27.879 1.00 43.58 321 SER E O 1
ATOM 8545 N N . THR C 1 341 ? 36.855 37.650 28.225 1.00 47.43 322 THR E N 1
ATOM 8546 C CA . THR C 1 341 ? 36.103 36.788 29.120 1.00 47.49 322 THR E CA 1
ATOM 8547 C C . THR C 1 341 ? 36.749 36.807 30.498 1.00 53.16 322 THR E C 1
ATOM 8548 O O . THR C 1 341 ? 37.967 36.934 30.628 1.00 32.25 322 THR E O 1
ATOM 8552 N N . ARG C 1 342 ? 35.915 36.690 31.526 1.00 53.03 323 ARG E N 1
ATOM 8553 C CA . ARG C 1 342 ? 36.343 36.729 32.918 1.00 47.36 323 ARG E CA 1
ATOM 8554 C C . ARG C 1 342 ? 35.801 35.483 33.604 1.00 40.66 323 ARG E C 1
ATOM 8555 O O . ARG C 1 342 ? 34.589 35.366 33.817 1.00 32.11 323 ARG E O 1
ATOM 8563 N N . HIS C 1 343 ? 36.698 34.559 33.936 1.00 33.40 324 HIS E N 1
ATOM 8564 C CA . HIS C 1 343 ? 36.342 33.242 34.442 1.00 38.33 324 HIS E CA 1
ATOM 8565 C C . HIS C 1 343 ? 36.465 33.243 35.960 1.00 47.67 324 HIS E C 1
ATOM 8566 O O . HIS C 1 343 ? 37.534 33.568 36.500 1.00 37.15 324 HIS E O 1
ATOM 8573 N N . ILE C 1 344 ? 35.370 32.886 36.634 1.00 44.25 325 ILE E N 1
ATOM 8574 C CA . ILE C 1 344 ? 35.330 32.755 38.086 1.00 40.85 325 ILE E CA 1
ATOM 8575 C C . ILE C 1 344 ? 35.652 31.312 38.452 1.00 45.18 325 ILE E C 1
ATOM 8576 O O . ILE C 1 344 ? 35.051 30.373 37.914 1.00 31.54 325 ILE E O 1
ATOM 8581 N N . GLN C 1 345 ? 36.602 31.131 39.368 1.00 40.45 326 GLN E N 1
ATOM 8582 C CA . GLN C 1 345 ? 37.055 29.813 39.804 1.00 31.34 326 GLN E CA 1
ATOM 8583 C C . GLN C 1 345 ? 37.059 29.835 41.325 1.00 33.63 326 GLN E C 1
ATOM 8584 O O . GLN C 1 345 ? 38.026 30.292 41.946 1.00 41.75 326 GLN E O 1
ATOM 8590 N N . PRO C 1 346 ? 35.986 29.375 41.957 1.00 35.01 327 PRO E N 1
ATOM 8591 C CA . PRO C 1 346 ? 35.863 29.543 43.407 1.00 28.23 327 PRO E CA 1
ATOM 8592 C C . PRO C 1 346 ? 36.815 28.644 44.181 1.00 37.14 327 PRO E C 1
ATOM 8593 O O . PRO C 1 346 ? 37.246 27.589 43.708 1.00 45.62 327 PRO E O 1
ATOM 8597 N N . ASN C 1 347 ? 37.149 29.093 45.392 1.00 37.39 328 ASN E N 1
ATOM 8598 C CA . ASN C 1 347 ? 38.022 28.363 46.315 1.00 41.63 328 ASN E CA 1
ATOM 8599 C C . ASN C 1 347 ? 37.507 28.667 47.723 1.00 51.60 328 ASN E C 1
ATOM 8600 O O . ASN C 1 347 ? 37.903 29.659 48.337 1.00 66.88 328 ASN E O 1
ATOM 8605 N N . GLY C 1 348 ? 36.630 27.802 48.222 1.00 53.93 329 GLY E N 1
ATOM 8606 C CA . GLY C 1 348 ? 35.983 28.040 49.498 1.00 44.06 329 GLY E CA 1
ATOM 8607 C C . GLY C 1 348 ? 34.958 29.162 49.416 1.00 42.71 329 GLY E C 1
ATOM 8608 O O . GLY C 1 348 ? 34.759 29.804 48.387 1.00 46.71 329 GLY E O 1
ATOM 8609 N N . HIS C 1 349 ? 34.291 29.391 50.549 1.00 34.34 330 HIS E N 1
ATOM 8610 C CA . HIS C 1 349 ? 33.256 30.412 50.613 1.00 43.53 330 HIS E CA 1
ATOM 8611 C C . HIS C 1 349 ? 33.817 31.828 50.562 1.00 46.66 330 HIS E C 1
ATOM 8612 O O . HIS C 1 349 ? 33.055 32.771 50.311 1.00 37.49 330 HIS E O 1
ATOM 8619 N N . GLY C 1 350 ? 35.111 32.006 50.827 1.00 36.18 331 GLY E N 1
ATOM 8620 C CA . GLY C 1 350 ? 35.653 33.341 50.978 1.00 33.38 331 GLY E CA 1
ATOM 8621 C C . GLY C 1 350 ? 36.729 33.750 49.993 1.00 38.84 331 GLY E C 1
ATOM 8622 O O . GLY C 1 350 ? 37.446 34.725 50.236 1.00 38.00 331 GLY E O 1
ATOM 8623 N N . SER C 1 351 ? 36.857 33.041 48.874 1.00 33.36 332 SER E N 1
ATOM 8624 C CA . SER C 1 351 ? 37.895 33.399 47.919 1.00 34.23 332 SER E CA 1
ATOM 8625 C C . SER C 1 351 ? 37.543 32.844 46.552 1.00 37.37 332 SER E C 1
ATOM 8626 O O . SER C 1 351 ? 36.838 31.839 46.438 1.00 43.04 332 SER E O 1
ATOM 8629 N N . PHE C 1 352 ? 38.052 33.510 45.519 1.00 39.00 333 PHE E N 1
ATOM 8630 C CA . PHE C 1 352 ? 37.904 32.991 44.169 1.00 33.46 333 PHE E CA 1
ATOM 8631 C C . PHE C 1 352 ? 39.006 33.564 43.292 1.00 36.64 333 PHE E C 1
ATOM 8632 O O . PHE C 1 352 ? 39.432 34.708 43.473 1.00 34.75 333 PHE E O 1
ATOM 8640 N N . ASP C 1 353 ? 39.460 32.751 42.343 1.00 54.44 334 ASP E N 1
ATOM 8641 C CA . ASP C 1 353 ? 40.369 33.193 41.301 1.00 46.55 334 ASP E CA 1
ATOM 8642 C C . ASP C 1 353 ? 39.581 33.709 40.103 1.00 32.06 334 ASP E C 1
ATOM 8643 O O . ASP C 1 353 ? 38.472 33.255 39.819 1.00 42.94 334 ASP E O 1
ATOM 8648 N N . PHE C 1 354 ? 40.184 34.653 39.389 1.00 32.47 335 PHE E N 1
ATOM 8649 C CA . PHE C 1 354 ? 39.518 35.418 38.339 1.00 25.83 335 PHE E CA 1
ATOM 8650 C C . PHE C 1 354 ? 40.493 35.521 37.176 1.00 36.32 335 PHE E C 1
ATOM 8651 O O . PHE C 1 354 ? 41.550 36.154 37.303 1.00 36.89 335 PHE E O 1
ATOM 8659 N N . VAL C 1 355 ? 40.158 34.886 36.057 1.00 28.02 336 VAL E N 1
ATOM 8660 C CA . VAL C 1 355 ? 41.065 34.783 34.917 1.00 26.42 336 VAL E CA 1
ATOM 8661 C C . VAL C 1 355 ? 40.478 35.563 33.749 1.00 27.67 336 VAL E C 1
ATOM 8662 O O . VAL C 1 355 ? 39.386 35.246 33.268 1.00 33.94 336 VAL E O 1
ATOM 8666 N N . TRP C 1 356 ? 41.190 36.599 33.315 1.00 31.76 337 TRP E N 1
ATOM 8667 C CA . TRP C 1 356 ? 40.812 37.397 32.158 1.00 31.29 337 TRP E CA 1
ATOM 8668 C C . TRP C 1 356 ? 41.508 36.845 30.923 1.00 42.32 337 TRP E C 1
ATOM 8669 O O . TRP C 1 356 ? 42.743 36.781 30.876 1.00 44.74 337 TRP E O 1
ATOM 8680 N N . THR C 1 357 ? 40.719 36.448 29.935 1.00 40.28 338 THR E N 1
ATOM 8681 C CA . THR C 1 357 ? 41.206 36.114 28.601 1.00 36.41 338 THR E CA 1
ATOM 8682 C C . THR C 1 357 ? 40.825 37.277 27.692 1.00 40.07 338 THR E C 1
ATOM 8683 O O . THR C 1 357 ? 39.649 37.449 27.351 1.00 51.47 338 THR E O 1
ATOM 8687 N N . HIS C 1 358 ? 41.814 38.100 27.345 1.00 36.68 339 HIS E N 1
ATOM 8688 C CA . HIS C 1 358 ? 41.616 39.197 26.411 1.00 46.65 339 HIS E CA 1
ATOM 8689 C C . HIS C 1 358 ? 41.864 38.681 25.005 1.00 44.73 339 HIS E C 1
ATOM 8690 O O . HIS C 1 358 ? 42.894 38.035 24.755 1.00 41.62 339 HIS E O 1
ATOM 8697 N N . PHE C 1 359 ? 40.935 38.967 24.089 1.00 45.27 340 PHE E N 1
ATOM 8698 C CA . PHE C 1 359 ? 41.106 38.456 22.736 1.00 46.71 340 PHE E CA 1
ATOM 8699 C C . PHE C 1 359 ? 40.681 39.492 21.709 1.00 45.37 340 PHE E C 1
ATOM 8700 O O . PHE C 1 359 ? 39.950 40.438 22.010 1.00 59.30 340 PHE E O 1
ATOM 8708 N N . GLY C 1 360 ? 41.159 39.293 20.482 1.00 47.73 341 GLY E N 1
ATOM 8709 C CA . GLY C 1 360 ? 40.720 40.079 19.348 1.00 46.87 341 GLY E CA 1
ATOM 8710 C C . GLY C 1 360 ? 40.230 39.200 18.218 1.00 50.77 341 GLY E C 1
ATOM 8711 O O . GLY C 1 360 ? 40.105 37.984 18.387 1.00 51.29 341 GLY E O 1
ATOM 8712 N N . PHE C 1 361 ? 39.970 39.787 17.055 1.00 62.33 342 PHE E N 1
ATOM 8713 C CA . PHE C 1 361 ? 39.457 39.042 15.917 1.00 59.97 342 PHE E CA 1
ATOM 8714 C C . PHE C 1 361 ? 40.505 38.973 14.819 1.00 70.71 342 PHE E C 1
ATOM 8715 O O . PHE C 1 361 ? 41.405 39.814 14.733 1.00 71.14 342 PHE E O 1
ATOM 8723 N N . GLU C 1 362 ? 40.386 37.941 13.980 1.00 74.17 343 GLU E N 1
ATOM 8724 C CA . GLU C 1 362 ? 41.366 37.771 12.915 1.00 67.14 343 GLU E CA 1
ATOM 8725 C C . GLU C 1 362 ? 41.326 38.929 11.923 1.00 52.18 343 GLU E C 1
ATOM 8726 O O . GLU C 1 362 ? 42.371 39.301 11.378 1.00 65.35 343 GLU E O 1
ATOM 8732 N N . ASP C 1 363 ? 40.148 39.511 11.670 1.00 51.78 344 ASP E N 1
ATOM 8733 C CA . ASP C 1 363 ? 40.177 40.639 10.731 1.00 60.68 344 ASP E CA 1
ATOM 8734 C C . ASP C 1 363 ? 40.819 41.907 11.342 1.00 55.44 344 ASP E C 1
ATOM 8735 O O . ASP C 1 363 ? 40.743 42.980 10.712 1.00 44.21 344 ASP E O 1
ATOM 8740 N N . ASP C 1 364 ? 41.392 41.837 12.546 1.00 58.43 345 ASP E N 1
ATOM 8741 C CA . ASP C 1 364 ? 42.048 42.996 13.130 1.00 59.08 345 ASP E CA 1
ATOM 8742 C C . ASP C 1 364 ? 43.403 43.181 12.461 1.00 51.35 345 ASP E C 1
ATOM 8743 O O . ASP C 1 364 ? 44.205 42.244 12.393 1.00 51.70 345 ASP E O 1
ATOM 8748 N N . ASN C 1 365 ? 43.658 44.389 11.967 1.00 53.65 346 ASN E N 1
ATOM 8749 C CA . ASN C 1 365 ? 44.984 44.739 11.472 1.00 45.46 346 ASN E CA 1
ATOM 8750 C C . ASN C 1 365 ? 45.874 44.995 12.688 1.00 51.86 346 ASN E C 1
ATOM 8751 O O . ASN C 1 365 ? 45.506 44.652 13.818 1.00 50.45 346 ASN E O 1
ATOM 8756 N N . GLU C 1 366 ? 47.046 45.621 12.495 1.00 55.68 347 GLU E N 1
ATOM 8757 C CA . GLU C 1 366 ? 47.931 45.728 13.647 1.00 52.06 347 GLU E CA 1
ATOM 8758 C C . GLU C 1 366 ? 47.570 46.943 14.499 1.00 60.50 347 GLU E C 1
ATOM 8759 O O . GLU C 1 366 ? 47.784 46.941 15.713 1.00 67.92 347 GLU E O 1
ATOM 8765 N N . GLU C 1 367 ? 46.985 47.969 13.868 1.00 64.01 348 GLU E N 1
ATOM 8766 C CA . GLU C 1 367 ? 46.479 49.147 14.571 1.00 54.65 348 GLU E CA 1
ATOM 8767 C C . GLU C 1 367 ? 45.383 48.764 15.548 1.00 51.22 348 GLU E C 1
ATOM 8768 O O . GLU C 1 367 ? 45.352 49.250 16.684 1.00 60.21 348 GLU E O 1
ATOM 8774 N N . TRP C 1 368 ? 44.466 47.899 15.117 1.00 48.29 349 TRP E N 1
ATOM 8775 C CA . TRP C 1 368 ? 43.373 47.497 15.991 1.00 52.92 349 TRP E CA 1
ATOM 8776 C C . TRP C 1 368 ? 43.874 46.606 17.121 1.00 43.08 349 TRP E C 1
ATOM 8777 O O . TRP C 1 368 ? 43.389 46.704 18.254 1.00 37.26 349 TRP E O 1
ATOM 8788 N N . THR C 1 369 ? 44.833 45.724 16.834 1.00 50.26 350 THR E N 1
ATOM 8789 C CA . THR C 1 369 ? 45.454 44.948 17.903 1.00 49.85 350 THR E CA 1
ATOM 8790 C C . THR C 1 369 ? 46.068 45.868 18.952 1.00 54.10 350 THR E C 1
ATOM 8791 O O . THR C 1 369 ? 45.862 45.679 20.161 1.00 43.86 350 THR E O 1
ATOM 8795 N N . GLN C 1 370 ? 46.807 46.891 18.504 1.00 54.71 351 GLN E N 1
ATOM 8796 C CA . GLN C 1 370 ? 47.401 47.830 19.451 1.00 39.42 351 GLN E CA 1
ATOM 8797 C C . GLN C 1 370 ? 46.327 48.593 20.214 1.00 37.94 351 GLN E C 1
ATOM 8798 O O . GLN C 1 370 ? 46.488 48.885 21.405 1.00 50.91 351 GLN E O 1
ATOM 8804 N N . ARG C 1 371 ? 45.210 48.897 19.552 1.00 37.14 352 ARG E N 1
ATOM 8805 C CA . ARG C 1 371 ? 44.099 49.571 20.221 1.00 46.05 352 ARG E CA 1
ATOM 8806 C C . ARG C 1 371 ? 43.550 48.734 21.371 1.00 49.13 352 ARG E C 1
ATOM 8807 O O . ARG C 1 371 ? 43.390 49.224 22.500 1.00 53.09 352 ARG E O 1
ATOM 8815 N N . ARG C 1 372 ? 43.253 47.462 21.097 1.00 44.96 353 ARG E N 1
ATOM 8816 C CA . ARG C 1 372 ? 42.753 46.581 22.150 1.00 42.81 353 ARG E CA 1
ATOM 8817 C C . ARG C 1 372 ? 43.764 46.450 23.282 1.00 50.78 353 ARG E C 1
ATOM 8818 O O . ARG C 1 372 ? 43.401 46.515 24.465 1.00 57.03 353 ARG E O 1
ATOM 8826 N N . LEU C 1 373 ? 45.044 46.292 22.939 1.00 55.50 354 LEU E N 1
ATOM 8827 C CA . LEU C 1 373 ? 46.064 46.107 23.966 1.00 35.81 354 LEU E CA 1
ATOM 8828 C C . LEU C 1 373 ? 46.172 47.331 24.866 1.00 27.21 354 LEU E C 1
ATOM 8829 O O . LEU C 1 373 ? 46.231 47.208 26.093 1.00 32.22 354 LEU E O 1
ATOM 8834 N N . ILE C 1 374 ? 46.192 48.527 24.278 1.00 37.57 355 ILE E N 1
ATOM 8835 C CA . ILE C 1 374 ? 46.370 49.723 25.094 1.00 30.59 355 ILE E CA 1
ATOM 8836 C C . ILE C 1 374 ? 45.137 49.986 25.946 1.00 41.90 355 ILE E C 1
ATOM 8837 O O . ILE C 1 374 ? 45.251 50.384 27.112 1.00 55.16 355 ILE E O 1
ATOM 8842 N N . GLN C 1 375 ? 43.940 49.754 25.402 1.00 40.02 356 GLN E N 1
ATOM 8843 C CA . GLN C 1 375 ? 42.752 49.960 26.219 1.00 28.94 356 GLN E CA 1
ATOM 8844 C C . GLN C 1 375 ? 42.580 48.874 27.273 1.00 33.22 356 GLN E C 1
ATOM 8845 O O . GLN C 1 375 ? 41.816 49.066 28.226 1.00 44.20 356 GLN E O 1
ATOM 8851 N N . ALA C 1 376 ? 43.272 47.742 27.135 1.00 29.41 357 ALA E N 1
ATOM 8852 C CA . ALA C 1 376 ? 43.286 46.779 28.229 1.00 31.18 357 ALA E CA 1
ATOM 8853 C C . ALA C 1 376 ? 43.921 47.344 29.496 1.00 40.31 357 ALA E C 1
ATOM 8854 O O . ALA C 1 376 ? 43.815 46.709 30.553 1.00 38.63 357 ALA E O 1
ATOM 8856 N N . ASN C 1 377 ? 44.596 48.498 29.413 1.00 41.25 358 ASN E N 1
ATOM 8857 C CA . ASN C 1 377 ? 45.152 49.176 30.581 1.00 29.47 358 ASN E CA 1
ATOM 8858 C C . ASN C 1 377 ? 44.084 49.694 31.535 1.00 31.67 358 ASN E C 1
ATOM 8859 O O . ASN C 1 377 ? 44.413 50.045 32.673 1.00 38.15 358 ASN E O 1
ATOM 8864 N N . LEU C 1 378 ? 42.825 49.767 31.107 1.00 45.76 359 LEU E N 1
ATOM 8865 C CA . LEU C 1 378 ? 41.754 50.199 31.995 1.00 33.69 359 LEU E CA 1
ATOM 8866 C C . LEU C 1 378 ? 41.174 49.058 32.812 1.00 36.62 359 LEU E C 1
ATOM 8867 O O . LEU C 1 378 ? 40.516 49.312 33.828 1.00 53.17 359 LEU E O 1
ATOM 8872 N N . PHE C 1 379 ? 41.417 47.818 32.409 1.00 31.01 360 PHE E N 1
ATOM 8873 C CA . PHE C 1 379 ? 40.803 46.649 33.018 1.00 48.42 360 PHE E CA 1
ATOM 8874 C C . PHE C 1 379 ? 41.880 45.708 33.543 1.00 44.54 360 PHE E C 1
ATOM 8875 O O . PHE C 1 379 ? 43.079 45.987 33.460 1.00 40.06 360 PHE E O 1
ATOM 8883 N N . GLY C 1 380 ? 41.432 44.586 34.097 1.00 30.73 361 GLY E N 1
ATOM 8884 C CA . GLY C 1 380 ? 42.327 43.619 34.681 1.00 40.55 361 GLY E CA 1
ATOM 8885 C C . GLY C 1 380 ? 42.737 43.978 36.096 1.00 36.74 361 GLY E C 1
ATOM 8886 O O . GLY C 1 380 ? 42.365 45.024 36.637 1.00 32.15 361 GLY E O 1
ATOM 8887 N N . PRO C 1 381 ? 43.549 43.115 36.711 1.00 26.51 362 PRO E N 1
ATOM 8888 C CA . PRO C 1 381 ? 43.941 43.328 38.116 1.00 22.91 362 PRO E CA 1
ATOM 8889 C C . PRO C 1 381 ? 44.689 44.627 38.381 1.00 27.85 362 PRO E C 1
ATOM 8890 O O . PRO C 1 381 ? 44.894 44.963 39.554 1.00 44.15 362 PRO E O 1
ATOM 8894 N N . ALA C 1 382 ? 45.120 45.357 37.354 1.00 26.98 363 ALA E N 1
ATOM 8895 C CA . ALA C 1 382 ? 45.813 46.621 37.550 1.00 27.69 363 ALA E CA 1
ATOM 8896 C C . ALA C 1 382 ? 45.118 47.800 36.888 1.00 39.86 363 ALA E C 1
ATOM 8897 O O . ALA C 1 382 ? 45.659 48.913 36.917 1.00 41.86 363 ALA E O 1
ATOM 8899 N N . GLY C 1 383 ? 43.940 47.597 36.306 1.00 29.04 364 GLY E N 1
ATOM 8900 C CA . GLY C 1 383 ? 43.329 48.628 35.497 1.00 40.36 364 GLY E CA 1
ATOM 8901 C C . GLY C 1 383 ? 42.924 49.855 36.289 1.00 60.40 364 GLY E C 1
ATOM 8902 O O . GLY C 1 383 ? 42.721 49.818 37.504 1.00 66.20 364 GLY E O 1
ATOM 8903 N N . PHE C 1 384 ? 42.823 50.975 35.562 1.00 60.56 365 PHE E N 1
ATOM 8904 C CA . PHE C 1 384 ? 42.335 52.215 36.155 1.00 46.60 365 PHE E CA 1
ATOM 8905 C C . PHE C 1 384 ? 40.932 52.044 36.715 1.00 57.34 365 PHE E C 1
ATOM 8906 O O . PHE C 1 384 ? 40.543 52.757 37.648 1.00 72.39 365 PHE E O 1
ATOM 8914 N N . VAL C 1 385 ? 40.163 51.107 36.163 1.00 52.19 366 VAL E N 1
ATOM 8915 C CA . VAL C 1 385 ? 38.783 50.884 36.562 1.00 45.72 366 VAL E CA 1
ATOM 8916 C C . VAL C 1 385 ? 38.612 49.578 37.331 1.00 59.78 366 VAL E C 1
ATOM 8917 O O . VAL C 1 385 ? 37.839 49.519 38.289 1.00 81.10 366 VAL E O 1
ATOM 8921 N N . SER C 1 386 ? 39.342 48.526 36.951 1.00 52.87 367 SER E N 1
ATOM 8922 C CA . SER C 1 386 ? 38.991 47.184 37.411 1.00 47.39 367 SER E CA 1
ATOM 8923 C C . SER C 1 386 ? 39.563 46.832 38.784 1.00 49.52 367 SER E C 1
ATOM 8924 O O . SER C 1 386 ? 39.008 45.967 39.470 1.00 53.61 367 SER E O 1
ATOM 8927 N N . ALA C 1 387 ? 40.662 47.462 39.202 1.00 38.14 368 ALA E N 1
ATOM 8928 C CA . ALA C 1 387 ? 41.230 47.149 40.511 1.00 39.53 368 ALA E CA 1
ATOM 8929 C C . ALA C 1 387 ? 40.250 47.477 41.635 1.00 48.21 368 ALA E C 1
ATOM 8930 O O . ALA C 1 387 ? 40.191 46.767 42.656 1.00 49.95 368 ALA E O 1
ATOM 8932 N N . ASP C 1 388 ? 39.486 48.563 41.465 1.00 45.62 369 ASP E N 1
ATOM 8933 C CA . ASP C 1 388 ? 38.450 48.924 42.425 1.00 35.48 369 ASP E CA 1
ATOM 8934 C C . ASP C 1 388 ? 37.531 47.750 42.728 1.00 42.27 369 ASP E C 1
ATOM 8935 O O . ASP C 1 388 ? 37.095 47.573 43.869 1.00 56.54 369 ASP E O 1
ATOM 8940 N N . ASP C 1 389 ? 37.220 46.942 41.714 1.00 38.66 370 ASP E N 1
ATOM 8941 C CA . ASP C 1 389 ? 36.241 45.875 41.891 1.00 45.71 370 ASP E CA 1
ATOM 8942 C C . ASP C 1 389 ? 36.743 44.821 42.865 1.00 37.74 370 ASP E C 1
ATOM 8943 O O . ASP C 1 389 ? 36.063 44.496 43.846 1.00 51.40 370 ASP E O 1
ATOM 8948 N N . GLY C 1 390 ? 37.928 44.271 42.608 1.00 29.95 371 GLY E N 1
ATOM 8949 C CA . GLY C 1 390 ? 38.499 43.320 43.544 1.00 30.94 371 GLY E CA 1
ATOM 8950 C C . GLY C 1 390 ? 38.662 43.904 44.933 1.00 31.28 371 GLY E C 1
ATOM 8951 O O . GLY C 1 390 ? 38.388 43.233 45.935 1.00 43.19 371 GLY E O 1
ATOM 8952 N N . GLU C 1 391 ? 39.082 45.172 45.015 1.00 39.57 372 GLU E N 1
ATOM 8953 C CA . GLU C 1 391 ? 39.255 45.797 46.326 1.00 43.09 372 GLU E CA 1
ATOM 8954 C C . GLU C 1 391 ? 37.940 45.839 47.104 1.00 43.90 372 GLU E C 1
ATOM 8955 O O . GLU C 1 391 ? 37.876 45.415 48.268 1.00 37.40 372 GLU E O 1
ATOM 8961 N N . VAL C 1 392 ? 36.873 46.336 46.472 1.00 40.46 373 VAL E N 1
ATOM 8962 C CA . VAL C 1 392 ? 35.607 46.459 47.187 1.00 42.45 373 VAL E CA 1
ATOM 8963 C C . VAL C 1 392 ? 35.001 45.087 47.461 1.00 45.20 373 VAL E C 1
ATOM 8964 O O . VAL C 1 392 ? 34.294 44.910 48.459 1.00 49.53 373 VAL E O 1
ATOM 8968 N N . ILE C 1 393 ? 35.264 44.092 46.609 1.00 34.76 374 ILE E N 1
ATOM 8969 C CA . ILE C 1 393 ? 34.736 42.758 46.878 1.00 36.94 374 ILE E CA 1
ATOM 8970 C C . ILE C 1 393 ? 35.394 42.171 48.122 1.00 33.71 374 ILE E C 1
ATOM 8971 O O . ILE C 1 393 ? 34.716 41.608 48.998 1.00 39.85 374 ILE E O 1
ATOM 8976 N N . GLU C 1 394 ? 36.717 42.311 48.235 1.00 34.92 375 GLU E N 1
ATOM 8977 C CA . GLU C 1 394 ? 37.394 41.858 49.448 1.00 41.66 375 GLU E CA 1
ATOM 8978 C C . GLU C 1 394 ? 36.866 42.584 50.685 1.00 41.05 375 GLU E C 1
ATOM 8979 O O . GLU C 1 394 ? 36.626 41.957 51.729 1.00 35.83 375 GLU E O 1
ATOM 8985 N N . TRP C 1 395 ? 36.691 43.908 50.596 1.00 28.71 376 TRP E N 1
ATOM 8986 C CA . TRP C 1 395 ? 36.244 44.651 51.773 1.00 35.04 376 TRP E CA 1
ATOM 8987 C C . TRP C 1 395 ? 34.819 44.269 52.160 1.00 48.85 376 TRP E C 1
ATOM 8988 O O . TRP C 1 395 ? 34.489 44.184 53.353 1.00 61.41 376 TRP E O 1
ATOM 8999 N N . SER C 1 396 ? 33.966 44.007 51.168 1.00 41.01 377 SER E N 1
ATOM 9000 C CA . SER C 1 396 ? 32.621 43.533 51.461 1.00 43.67 377 SER E CA 1
ATOM 9001 C C . SER C 1 396 ? 32.657 42.181 52.161 1.00 47.62 377 SER E C 1
ATOM 9002 O O . SER C 1 396 ? 31.886 41.942 53.097 1.00 44.73 377 SER E O 1
ATOM 9005 N N . GLN C 1 397 ? 33.542 41.279 51.721 1.00 53.76 378 GLN E N 1
ATOM 9006 C CA . GLN C 1 397 ? 33.662 39.991 52.402 1.00 36.84 378 GLN E CA 1
ATOM 9007 C C . GLN C 1 397 ? 34.100 40.170 53.852 1.00 44.45 378 GLN E C 1
ATOM 9008 O O . GLN C 1 397 ? 33.602 39.476 54.751 1.00 44.38 378 GLN E O 1
ATOM 9014 N N . GLU C 1 398 ? 35.045 41.083 54.097 1.00 44.67 379 GLU E N 1
ATOM 9015 C CA . GLU C 1 398 ? 35.459 41.358 55.472 1.00 35.26 379 GLU E CA 1
ATOM 9016 C C . GLU C 1 398 ? 34.271 41.825 56.306 1.00 44.87 379 GLU E C 1
ATOM 9017 O O . GLU C 1 398 ? 34.061 41.362 57.437 1.00 50.78 379 GLU E O 1
ATOM 9023 N N . GLY C 1 399 ? 33.475 42.739 55.750 1.00 43.54 380 GLY E N 1
ATOM 9024 C CA . GLY C 1 399 ? 32.268 43.173 56.437 1.00 33.80 380 GLY E CA 1
ATOM 9025 C C . GLY C 1 399 ? 31.318 42.029 56.743 1.00 40.93 380 GLY E C 1
ATOM 9026 O O . GLY C 1 399 ? 30.787 41.925 57.852 1.00 40.98 380 GLY E O 1
ATOM 9027 N N . PHE C 1 400 ? 31.079 41.159 55.757 1.00 41.55 381 PHE E N 1
ATOM 9028 C CA . PHE C 1 400 ? 30.166 40.035 55.960 1.00 40.14 381 PHE E CA 1
ATOM 9029 C C . PHE C 1 400 ? 30.648 39.143 57.095 1.00 53.60 381 PHE E C 1
ATOM 9030 O O . PHE C 1 400 ? 29.877 38.783 57.992 1.00 52.82 381 PHE E O 1
ATOM 9038 N N . GLU C 1 401 ? 31.931 38.774 57.067 1.00 58.35 382 GLU E N 1
ATOM 9039 C CA . GLU C 1 401 ? 32.495 37.939 58.121 1.00 40.05 382 GLU E CA 1
ATOM 9040 C C . GLU C 1 401 ? 32.464 38.629 59.476 1.00 43.59 382 GLU E C 1
ATOM 9041 O O . GLU C 1 401 ? 32.486 37.947 60.508 1.00 36.09 382 GLU E O 1
ATOM 9047 N N . GLN C 1 402 ? 32.421 39.965 59.494 1.00 47.76 383 GLN E N 1
ATOM 9048 C CA . GLN C 1 402 ? 32.448 40.700 60.756 1.00 38.78 383 GLN E CA 1
ATOM 9049 C C . GLN C 1 402 ? 31.186 40.465 61.588 1.00 50.50 383 GLN E C 1
ATOM 9050 O O . GLN C 1 402 ? 31.263 40.350 62.818 1.00 52.38 383 GLN E O 1
ATOM 9056 N N . LYS C 1 403 ? 30.017 40.389 60.945 1.00 45.29 384 LYS E N 1
ATOM 9057 C CA . LYS C 1 403 ? 28.741 40.232 61.651 1.00 45.85 384 LYS E CA 1
ATOM 9058 C C . LYS C 1 403 ? 27.784 39.419 60.787 1.00 52.08 384 LYS E C 1
ATOM 9059 O O . LYS C 1 403 ? 26.818 39.948 60.225 1.00 36.94 384 LYS E O 1
ATOM 9065 N N . PRO C 1 404 ? 28.005 38.103 60.691 1.00 52.92 385 PRO E N 1
ATOM 9066 C CA . PRO C 1 404 ? 27.268 37.297 59.700 1.00 46.12 385 PRO E CA 1
ATOM 9067 C C . PRO C 1 404 ? 25.757 37.202 59.921 1.00 44.15 385 PRO E C 1
ATOM 9068 O O . PRO C 1 404 ? 25.075 36.619 59.070 1.00 57.47 385 PRO E O 1
ATOM 9072 N N . THR C 1 405 ? 25.199 37.735 61.005 1.00 41.37 386 THR E N 1
ATOM 9073 C CA . THR C 1 405 ? 23.747 37.710 61.148 1.00 49.49 386 THR E CA 1
ATOM 9074 C C . THR C 1 405 ? 23.062 38.889 60.470 1.00 50.22 386 THR E C 1
ATOM 9075 O O . THR C 1 405 ? 21.837 38.862 60.310 1.00 63.00 386 THR E O 1
ATOM 9079 N N . HIS C 1 406 ? 23.815 39.913 60.074 1.00 41.15 387 HIS E N 1
ATOM 9080 C CA . HIS C 1 406 ? 23.248 41.116 59.478 1.00 44.68 387 HIS E CA 1
ATOM 9081 C C . HIS C 1 406 ? 22.823 40.855 58.031 1.00 53.33 387 HIS E C 1
ATOM 9082 O O . HIS C 1 406 ? 22.859 39.727 57.532 1.00 46.10 387 HIS E O 1
ATOM 9089 N N . ARG C 1 407 ? 22.427 41.921 57.337 1.00 62.92 388 ARG E N 1
ATOM 9090 C CA . ARG C 1 407 ? 21.863 41.826 55.998 1.00 50.65 388 ARG E CA 1
ATOM 9091 C C . ARG C 1 407 ? 22.224 43.064 55.188 1.00 43.61 388 ARG E C 1
ATOM 9092 O O . ARG C 1 407 ? 22.433 44.149 55.737 1.00 54.06 388 ARG E O 1
ATOM 9100 N N . THR C 1 408 ? 22.315 42.883 53.877 1.00 52.53 389 THR E N 1
ATOM 9101 C CA . THR C 1 408 ? 22.450 43.999 52.956 1.00 49.63 389 THR E CA 1
ATOM 9102 C C . THR C 1 408 ? 21.066 44.531 52.595 1.00 53.76 389 THR E C 1
ATOM 9103 O O . THR C 1 408 ? 20.036 43.964 52.967 1.00 46.99 389 THR E O 1
ATOM 9107 N N . VAL C 1 409 ? 21.045 45.657 51.891 1.00 56.36 390 VAL E N 1
ATOM 9108 C CA . VAL C 1 409 ? 19.805 46.265 51.418 1.00 58.30 390 VAL E CA 1
ATOM 9109 C C . VAL C 1 409 ? 19.989 46.558 49.936 1.00 62.56 390 VAL E C 1
ATOM 9110 O O . VAL C 1 409 ? 20.623 47.553 49.568 1.00 61.02 390 VAL E O 1
ATOM 9114 N N . ILE C 1 410 ? 19.454 45.691 49.078 1.00 70.68 391 ILE E N 1
ATOM 9115 C CA . ILE C 1 410 ? 19.489 45.963 47.648 1.00 64.90 391 ILE E CA 1
ATOM 9116 C C . ILE C 1 410 ? 18.097 46.402 47.213 1.00 62.21 391 ILE E C 1
ATOM 9117 O O . ILE C 1 410 ? 17.362 45.639 46.581 1.00 61.95 391 ILE E O 1
ATOM 9122 N N . GLU C 1 411 ? 17.746 47.655 47.498 1.00 56.73 392 GLU E N 1
ATOM 9123 C CA . GLU C 1 411 ? 16.388 48.143 47.286 1.00 55.68 392 GLU E CA 1
ATOM 9124 C C . GLU C 1 411 ? 16.300 49.268 46.264 1.00 48.87 392 GLU E C 1
ATOM 9125 O O . GLU C 1 411 ? 15.231 49.867 46.112 1.00 62.27 392 GLU E O 1
ATOM 9131 N N . MET C 1 412 ? 17.381 49.565 45.554 1.00 45.40 393 MET E N 1
ATOM 9132 C CA . MET C 1 412 ? 17.343 50.644 44.578 1.00 55.49 393 MET E CA 1
ATOM 9133 C C . MET C 1 412 ? 16.464 50.242 43.399 1.00 53.56 393 MET E C 1
ATOM 9134 O O . MET C 1 412 ? 16.573 49.127 42.882 1.00 59.31 393 MET E O 1
ATOM 9139 N N . GLY C 1 413 ? 15.577 51.147 42.990 1.00 59.37 394 GLY E N 1
ATOM 9140 C CA . GLY C 1 413 ? 14.572 50.829 41.995 1.00 54.10 394 GLY E CA 1
ATOM 9141 C C . GLY C 1 413 ? 13.397 50.023 42.501 1.00 49.11 394 GLY E C 1
ATOM 9142 O O . GLY C 1 413 ? 12.621 49.510 41.688 1.00 59.63 394 GLY E O 1
ATOM 9143 N N . GLY C 1 414 ? 13.229 49.907 43.809 1.00 44.20 395 GLY E N 1
ATOM 9144 C CA . GLY C 1 414 ? 12.136 49.154 44.387 1.00 50.53 395 GLY E CA 1
ATOM 9145 C C . GLY C 1 414 ? 12.525 47.729 44.726 1.00 53.98 395 GLY E C 1
ATOM 9146 O O . GLY C 1 414 ? 13.695 47.404 44.940 1.00 53.85 395 GLY E O 1
ATOM 9147 N N . HIS C 1 415 ? 11.509 46.865 44.792 1.00 60.12 396 HIS E N 1
ATOM 9148 C CA . HIS C 1 415 ? 11.720 45.447 45.055 1.00 61.97 396 HIS E CA 1
ATOM 9149 C C . HIS C 1 415 ? 11.384 44.549 43.870 1.00 69.30 396 HIS E C 1
ATOM 9150 O O . HIS C 1 415 ? 11.631 43.340 43.939 1.00 66.53 396 HIS E O 1
ATOM 9157 N N . GLU C 1 416 ? 10.868 45.103 42.778 1.00 67.96 397 GLU E N 1
ATOM 9158 C CA . GLU C 1 416 ? 10.442 44.292 41.645 1.00 68.63 397 GLU E CA 1
ATOM 9159 C C . GLU C 1 416 ? 11.646 43.738 40.889 1.00 63.88 397 GLU E C 1
ATOM 9160 O O . GLU C 1 416 ? 12.717 44.343 40.850 1.00 68.31 397 GLU E O 1
ATOM 9166 N N . ILE C 1 417 ? 11.462 42.568 40.289 1.00 61.22 398 ILE E N 1
ATOM 9167 C CA . ILE C 1 417 ? 12.496 41.907 39.497 1.00 51.56 398 ILE E CA 1
ATOM 9168 C C . ILE C 1 417 ? 12.043 41.857 38.042 1.00 50.66 398 ILE E C 1
ATOM 9169 O O . ILE C 1 417 ? 11.061 41.181 37.711 1.00 54.50 398 ILE E O 1
ATOM 9174 N N . GLY C 1 418 ? 12.760 42.553 37.168 1.00 58.98 399 GLY E N 1
ATOM 9175 C CA . GLY C 1 418 ? 12.413 42.547 35.756 1.00 65.95 399 GLY E CA 1
ATOM 9176 C C . GLY C 1 418 ? 13.324 43.464 34.967 1.00 58.20 399 GLY E C 1
ATOM 9177 O O . GLY C 1 418 ? 14.043 44.299 35.526 1.00 50.32 399 GLY E O 1
ATOM 9178 N N . ASP C 1 419 ? 13.287 43.280 33.646 1.00 62.48 400 ASP E N 1
ATOM 9179 C CA . ASP C 1 419 ? 14.107 44.083 32.744 1.00 54.89 400 ASP E CA 1
ATOM 9180 C C . ASP C 1 419 ? 13.713 45.554 32.821 1.00 43.88 400 ASP E C 1
ATOM 9181 O O . ASP C 1 419 ? 12.529 45.894 32.765 1.00 64.01 400 ASP E O 1
ATOM 9186 N N . THR C 1 420 ? 14.704 46.428 32.961 1.00 47.60 401 THR E N 1
ATOM 9187 C CA . THR C 1 420 ? 14.464 47.862 33.038 1.00 54.19 401 THR E CA 1
ATOM 9188 C C . THR C 1 420 ? 15.145 48.559 31.866 1.00 48.87 401 THR E C 1
ATOM 9189 O O . THR C 1 420 ? 15.984 47.984 31.171 1.00 58.14 401 THR E O 1
ATOM 9193 N N . ASP C 1 421 ? 14.768 49.820 31.653 1.00 60.87 402 ASP E N 1
ATOM 9194 C CA . ASP C 1 421 ? 15.339 50.659 30.606 1.00 63.37 402 ASP E CA 1
ATOM 9195 C C . ASP C 1 421 ? 16.207 51.773 31.178 1.00 62.52 402 ASP E C 1
ATOM 9196 O O . ASP C 1 421 ? 16.433 52.788 30.510 1.00 52.30 402 ASP E O 1
ATOM 9201 N N . HIS C 1 422 ? 16.665 51.614 32.417 1.00 64.96 403 HIS E N 1
ATOM 9202 C CA . HIS C 1 422 ? 17.542 52.568 33.074 1.00 55.38 403 HIS E CA 1
ATOM 9203 C C . HIS C 1 422 ? 18.557 51.787 33.894 1.00 52.41 403 HIS E C 1
ATOM 9204 O O . HIS C 1 422 ? 18.409 50.581 34.111 1.00 52.24 403 HIS E O 1
ATOM 9211 N N . MET C 1 423 ? 19.583 52.479 34.385 1.00 57.87 404 MET E N 1
ATOM 9212 C CA . MET C 1 423 ? 20.618 51.811 35.161 1.00 59.56 404 MET E CA 1
ATOM 9213 C C . MET C 1 423 ? 20.518 52.098 36.653 1.00 64.85 404 MET E C 1
ATOM 9214 O O . MET C 1 423 ? 21.430 51.732 37.402 1.00 62.98 404 MET E O 1
ATOM 9219 N N . VAL C 1 424 ? 19.441 52.740 37.110 1.00 65.05 405 VAL E N 1
ATOM 9220 C CA . VAL C 1 424 ? 19.354 53.120 38.515 1.00 62.87 405 VAL E CA 1
ATOM 9221 C C . VAL C 1 424 ? 18.532 52.076 39.257 1.00 58.01 405 VAL E C 1
ATOM 9222 O O . VAL C 1 424 ? 17.433 52.368 39.740 1.00 63.62 405 VAL E O 1
ATOM 9226 N N . THR C 1 425 ? 19.057 50.860 39.371 1.00 54.06 406 THR E N 1
ATOM 9227 C CA . THR C 1 425 ? 18.313 49.790 40.021 1.00 57.06 406 THR E CA 1
ATOM 9228 C C . THR C 1 425 ? 19.262 48.657 40.381 1.00 56.15 406 THR E C 1
ATOM 9229 O O . THR C 1 425 ? 20.287 48.457 39.725 1.00 58.60 406 THR E O 1
ATOM 9233 N N . GLU C 1 426 ? 18.912 47.924 41.438 1.00 47.11 407 GLU E N 1
ATOM 9234 C CA . GLU C 1 426 ? 19.604 46.695 41.802 1.00 46.00 407 GLU E CA 1
ATOM 9235 C C . GLU C 1 426 ? 18.790 45.456 41.436 1.00 64.48 407 GLU E C 1
ATOM 9236 O O . GLU C 1 426 ? 18.909 44.415 42.095 1.00 69.81 407 GLU E O 1
ATOM 9242 N N . THR C 1 427 ? 17.961 45.553 40.389 1.00 53.21 408 THR E N 1
ATOM 9243 C CA . THR C 1 427 ? 17.019 44.482 40.080 1.00 46.37 408 THR E CA 1
ATOM 9244 C C . THR C 1 427 ? 17.725 43.218 39.607 1.00 50.90 408 THR E C 1
ATOM 9245 O O . THR C 1 427 ? 17.202 42.116 39.801 1.00 52.06 408 THR E O 1
ATOM 9249 N N . LEU C 1 428 ? 18.901 43.347 38.986 1.00 57.52 409 LEU E N 1
ATOM 9250 C CA . LEU C 1 428 ? 19.616 42.155 38.542 1.00 49.81 409 LEU E CA 1
ATOM 9251 C C . LEU C 1 428 ? 20.113 41.338 39.730 1.00 48.83 409 LEU E C 1
ATOM 9252 O O . LEU C 1 428 ? 20.065 40.103 39.705 1.00 63.42 409 LEU E O 1
ATOM 9257 N N . ILE C 1 429 ? 20.547 42.005 40.800 1.00 42.07 410 ILE E N 1
ATOM 9258 C CA . ILE C 1 429 ? 20.946 41.279 42.004 1.00 50.53 410 ILE E CA 1
ATOM 9259 C C . ILE C 1 429 ? 19.724 40.683 42.691 1.00 46.72 410 ILE E C 1
ATOM 9260 O O . ILE C 1 429 ? 19.772 39.561 43.216 1.00 44.59 410 ILE E O 1
ATOM 9265 N N . ARG C 1 430 ? 18.609 41.420 42.698 1.00 46.96 411 ARG E N 1
ATOM 9266 C CA . ARG C 1 430 ? 17.381 40.892 43.284 1.00 57.80 411 ARG E CA 1
ATOM 9267 C C . ARG C 1 430 ? 16.922 39.635 42.553 1.00 53.32 411 ARG E C 1
ATOM 9268 O O . ARG C 1 430 ? 16.514 38.653 43.188 1.00 43.21 411 ARG E O 1
ATOM 9276 N N . GLY C 1 431 ? 17.044 39.621 41.224 1.00 38.63 412 GLY E N 1
ATOM 9277 C CA . GLY C 1 431 ? 16.719 38.418 40.476 1.00 40.40 412 GLY E CA 1
ATOM 9278 C C . GLY C 1 431 ? 17.701 37.287 40.714 1.00 48.32 412 GLY E C 1
ATOM 9279 O O . GLY C 1 431 ? 17.305 36.122 40.843 1.00 43.94 412 GLY E O 1
ATOM 9280 N N . MET C 1 432 ? 18.997 37.613 40.763 1.00 54.19 413 MET E N 1
ATOM 9281 C CA . MET C 1 432 ? 20.014 36.619 41.094 1.00 56.44 413 MET E CA 1
ATOM 9282 C C . MET C 1 432 ? 19.686 35.909 42.402 1.00 56.07 413 MET E C 1
ATOM 9283 O O . MET C 1 432 ? 19.740 34.680 42.486 1.00 49.54 413 MET E O 1
ATOM 9288 N N . TYR C 1 433 ? 19.333 36.666 43.438 1.00 48.93 414 TYR E N 1
ATOM 9289 C CA . TYR C 1 433 ? 19.098 36.022 44.723 1.00 47.65 414 TYR E CA 1
ATOM 9290 C C . TYR C 1 433 ? 17.702 35.419 44.843 1.00 66.52 414 TYR E C 1
ATOM 9291 O O . TYR C 1 433 ? 17.511 34.498 45.644 1.00 57.49 414 TYR E O 1
ATOM 9300 N N . ASP C 1 434 ? 16.734 35.872 44.045 1.00 61.06 415 ASP E N 1
ATOM 9301 C CA . ASP C 1 434 ? 15.519 35.083 43.877 1.00 64.39 415 ASP E CA 1
ATOM 9302 C C . ASP C 1 434 ? 15.862 33.685 43.369 1.00 59.09 415 ASP E C 1
ATOM 9303 O O . ASP C 1 434 ? 15.446 32.670 43.949 1.00 83.89 415 ASP E O 1
ATOM 9308 N N . TYR C 1 435 ? 16.636 33.621 42.283 1.00 47.05 416 TYR E N 1
ATOM 9309 C CA . TYR C 1 435 ? 17.073 32.332 41.754 1.00 55.84 416 TYR E CA 1
ATOM 9310 C C . TYR C 1 435 ? 17.881 31.549 42.782 1.00 59.61 416 TYR E C 1
ATOM 9311 O O . TYR C 1 435 ? 17.738 30.328 42.893 1.00 60.70 416 TYR E O 1
ATOM 9320 N N . TRP C 1 436 ? 18.740 32.237 43.537 1.00 59.52 417 TRP E N 1
ATOM 9321 C CA . TRP C 1 436 ? 19.563 31.577 44.547 1.00 48.75 417 TRP E CA 1
ATOM 9322 C C . TRP C 1 436 ? 18.695 30.915 45.608 1.00 59.90 417 TRP E C 1
ATOM 9323 O O . TRP C 1 436 ? 18.910 29.751 45.965 1.00 63.29 417 TRP E O 1
ATOM 9334 N N . ARG C 1 437 ? 17.718 31.657 46.142 1.00 53.84 418 ARG E N 1
ATOM 9335 C CA . ARG C 1 437 ? 16.805 31.086 47.124 1.00 61.71 418 ARG E CA 1
ATOM 9336 C C . ARG C 1 437 ? 16.057 29.891 46.549 1.00 58.84 418 ARG E C 1
ATOM 9337 O O . ARG C 1 437 ? 15.881 28.874 47.230 1.00 53.04 418 ARG E O 1
ATOM 9345 N N . LYS C 1 438 ? 15.615 29.991 45.294 1.00 50.58 419 LYS E N 1
ATOM 9346 C CA . LYS C 1 438 ? 14.884 28.879 44.688 1.00 52.39 419 LYS E CA 1
ATOM 9347 C C . LYS C 1 438 ? 15.766 27.640 44.542 1.00 61.06 419 LYS E C 1
ATOM 9348 O O . LYS C 1 438 ? 15.337 26.518 44.836 1.00 56.73 419 LYS E O 1
ATOM 9354 N N . VAL C 1 439 ? 17.000 27.823 44.068 1.00 62.06 420 VAL E N 1
ATOM 9355 C CA . VAL C 1 439 ? 17.880 26.689 43.796 1.00 52.59 420 VAL E CA 1
ATOM 9356 C C . VAL C 1 439 ? 18.423 26.072 45.080 1.00 59.65 420 VAL E C 1
ATOM 9357 O O . VAL C 1 439 ? 18.646 24.856 45.145 1.00 71.05 420 VAL E O 1
ATOM 9361 N N . MET C 1 440 ? 18.619 26.873 46.124 1.00 65.74 421 MET E N 1
ATOM 9362 C CA . MET C 1 440 ? 19.260 26.408 47.347 1.00 59.98 421 MET E CA 1
ATOM 9363 C C . MET C 1 440 ? 18.276 26.152 48.478 1.00 63.36 421 MET E C 1
ATOM 9364 O O . MET C 1 440 ? 18.691 25.696 49.548 1.00 60.49 421 MET E O 1
ATOM 9369 N N . GLY C 1 441 ? 16.991 26.418 48.264 1.00 52.28 422 GLY E N 1
ATOM 9370 C CA . GLY C 1 441 ? 15.985 26.214 49.286 1.00 62.51 422 GLY E CA 1
ATOM 9371 C C . GLY C 1 441 ? 16.270 27.029 50.530 1.00 66.46 422 GLY E C 1
ATOM 9372 O O . GLY C 1 441 ? 16.302 26.494 51.642 1.00 63.64 422 GLY E O 1
ATOM 9373 N N . GLU C 1 442 ? 16.473 28.330 50.353 1.00 62.74 423 GLU E N 1
ATOM 9374 C CA . GLU C 1 442 ? 16.742 29.220 51.474 1.00 69.64 423 GLU E CA 1
ATOM 9375 C C . GLU C 1 442 ? 15.807 30.423 51.441 1.00 68.30 423 GLU E C 1
ATOM 9376 O O . GLU C 1 442 ? 15.078 30.623 50.470 1.00 68.47 423 GLU E O 1
ATOM 9382 N N . PRO D 1 28 ? 19.684 114.395 33.759 1.00 77.93 9 PRO G N 1
ATOM 9383 C CA . PRO D 1 28 ? 18.420 113.649 33.749 1.00 72.18 9 PRO G CA 1
ATOM 9384 C C . PRO D 1 28 ? 18.300 112.758 34.979 1.00 71.42 9 PRO G C 1
ATOM 9385 O O . PRO D 1 28 ? 18.738 111.606 34.944 1.00 63.57 9 PRO G O 1
ATOM 9389 N N . VAL D 1 29 ? 17.698 113.276 36.048 1.00 80.96 10 VAL G N 1
ATOM 9390 C CA . VAL D 1 29 ? 17.748 112.565 37.318 1.00 75.37 10 VAL G CA 1
ATOM 9391 C C . VAL D 1 29 ? 16.592 111.561 37.408 1.00 70.99 10 VAL G C 1
ATOM 9392 O O . VAL D 1 29 ? 16.739 110.500 38.024 1.00 67.82 10 VAL G O 1
ATOM 9396 N N . PHE D 1 30 ? 15.428 111.862 36.736 1.00 69.62 11 PHE G N 1
ATOM 9397 C CA . PHE D 1 30 ? 14.191 111.079 36.684 1.00 69.46 11 PHE G CA 1
ATOM 9398 C C . PHE D 1 30 ? 14.033 110.374 35.339 1.00 76.97 11 PHE G C 1
ATOM 9399 O O . PHE D 1 30 ? 14.210 110.996 34.282 1.00 67.21 11 PHE G O 1
ATOM 9407 N N . PRO D 1 31 ? 13.631 109.100 35.364 1.00 86.62 12 PRO G N 1
ATOM 9408 C CA . PRO D 1 31 ? 13.674 108.270 34.155 1.00 89.17 12 PRO G CA 1
ATOM 9409 C C . PRO D 1 31 ? 12.683 108.728 33.100 1.00 85.72 12 PRO G C 1
ATOM 9410 O O . PRO D 1 31 ? 11.686 109.379 33.381 1.00 84.59 12 PRO G O 1
ATOM 9414 N N . GLN D 1 32 ? 13.020 108.434 31.859 1.00 82.25 13 GLN G N 1
ATOM 9415 C CA . GLN D 1 32 ? 12.329 109.058 30.745 1.00 87.97 13 GLN G CA 1
ATOM 9416 C C . GLN D 1 32 ? 12.289 108.017 29.633 1.00 96.23 13 GLN G C 1
ATOM 9417 O O . GLN D 1 32 ? 13.177 108.003 28.790 1.00 103.17 13 GLN G O 1
ATOM 9423 N N . ASP D 1 33 ? 11.192 107.257 29.573 1.00 88.68 14 ASP G N 1
ATOM 9424 C CA . ASP D 1 33 ? 11.048 106.069 28.744 1.00 89.04 14 ASP G CA 1
ATOM 9425 C C . ASP D 1 33 ? 12.314 105.244 28.892 1.00 88.52 14 ASP G C 1
ATOM 9426 O O . ASP D 1 33 ? 13.071 105.117 27.928 1.00 94.06 14 ASP G O 1
ATOM 9431 N N . PRO D 1 34 ? 12.536 104.615 30.045 1.00 72.99 15 PRO G N 1
ATOM 9432 C CA . PRO D 1 34 ? 13.851 104.036 30.336 1.00 69.43 15 PRO G CA 1
ATOM 9433 C C . PRO D 1 34 ? 14.108 102.695 29.665 1.00 67.61 15 PRO G C 1
ATOM 9434 O O . PRO D 1 34 ? 13.199 101.905 29.399 1.00 74.61 15 PRO G O 1
ATOM 9438 N N . LYS D 1 35 ? 15.389 102.450 29.395 1.00 61.88 16 LYS G N 1
ATOM 9439 C CA . LYS D 1 35 ? 15.863 101.202 28.819 1.00 68.68 16 LYS G CA 1
ATOM 9440 C C . LYS D 1 35 ? 17.008 100.667 29.665 1.00 72.06 16 LYS G C 1
ATOM 9441 O O . LYS D 1 35 ? 17.827 101.439 30.175 1.00 79.63 16 LYS G O 1
ATOM 9447 N N . TRP D 1 36 ? 17.054 99.347 29.811 1.00 75.38 17 TRP G N 1
ATOM 9448 C CA . TRP D 1 36 ? 18.038 98.716 30.678 1.00 74.07 17 TRP G CA 1
ATOM 9449 C C . TRP D 1 36 ? 19.453 99.011 30.179 1.00 76.31 17 TRP G C 1
ATOM 9450 O O . TRP D 1 36 ? 19.680 99.105 28.966 1.00 68.74 17 TRP G O 1
ATOM 9461 N N . PRO D 1 37 ? 20.426 99.181 31.087 1.00 84.79 18 PRO G N 1
ATOM 9462 C CA . PRO D 1 37 ? 21.795 99.525 30.665 1.00 84.02 18 PRO G CA 1
ATOM 9463 C C . PRO D 1 37 ? 22.531 98.404 29.943 1.00 85.25 18 PRO G C 1
ATOM 9464 O O . PRO D 1 37 ? 23.296 97.658 30.564 1.00 91.25 18 PRO G O 1
ATOM 9468 N N . GLY D 1 38 ? 22.302 98.266 28.636 1.00 79.85 19 GLY G N 1
ATOM 9469 C CA . GLY D 1 38 ? 23.045 97.288 27.861 1.00 91.68 19 GLY G CA 1
ATOM 9470 C C . GLY D 1 38 ? 22.502 95.874 27.995 1.00 95.81 19 GLY G C 1
ATOM 9471 O O . GLY D 1 38 ? 21.323 95.653 28.273 1.00 103.01 19 GLY G O 1
ATOM 9472 N N . GLU D 1 39 ? 23.388 94.904 27.787 1.00 93.86 20 GLU G N 1
ATOM 9473 C CA . GLU D 1 39 ? 23.054 93.492 27.888 1.00 91.42 20 GLU G CA 1
ATOM 9474 C C . GLU D 1 39 ? 23.625 92.923 29.183 1.00 85.24 20 GLU G C 1
ATOM 9475 O O . GLU D 1 39 ? 24.332 93.603 29.933 1.00 86.89 20 GLU G O 1
ATOM 9481 N N . GLY D 1 40 ? 23.307 91.657 29.446 1.00 79.46 21 GLY G N 1
ATOM 9482 C CA . GLY D 1 40 ? 23.607 91.059 30.732 1.00 78.68 21 GLY G CA 1
ATOM 9483 C C . GLY D 1 40 ? 22.772 91.658 31.854 1.00 80.53 21 GLY G C 1
ATOM 9484 O O . GLY D 1 40 ? 21.799 92.386 31.638 1.00 79.60 21 GLY G O 1
ATOM 9485 N N . SER D 1 41 ? 23.169 91.319 33.083 1.00 71.21 22 SER G N 1
ATOM 9486 C CA . SER D 1 41 ? 22.462 91.808 34.261 1.00 72.43 22 SER G CA 1
ATOM 9487 C C . SER D 1 41 ? 23.443 92.098 35.396 1.00 61.45 22 SER G C 1
ATOM 9488 O O . SER D 1 41 ? 23.195 91.747 36.555 1.00 59.71 22 SER G O 1
ATOM 9491 N N . SER D 1 42 ? 24.566 92.745 35.079 1.00 61.97 23 SER G N 1
ATOM 9492 C CA . SER D 1 42 ? 25.545 93.120 36.094 1.00 72.82 23 SER G CA 1
ATOM 9493 C C . SER D 1 42 ? 25.381 94.552 36.588 1.00 65.37 23 SER G C 1
ATOM 9494 O O . SER D 1 42 ? 26.170 94.996 37.427 1.00 68.94 23 SER G O 1
ATOM 9497 N N . ARG D 1 43 ? 24.398 95.291 36.074 1.00 59.68 24 ARG G N 1
ATOM 9498 C CA . ARG D 1 43 ? 24.103 96.646 36.536 1.00 60.96 24 ARG G CA 1
ATOM 9499 C C . ARG D 1 43 ? 22.591 96.821 36.554 1.00 58.05 24 ARG G C 1
ATOM 9500 O O . ARG D 1 43 ? 21.956 96.835 35.496 1.00 63.86 24 ARG G O 1
ATOM 9508 N N . VAL D 1 44 ? 22.015 96.962 37.742 1.00 59.62 25 VAL G N 1
ATOM 9509 C CA . VAL D 1 44 ? 20.573 97.132 37.897 1.00 61.79 25 VAL G CA 1
ATOM 9510 C C . VAL D 1 44 ? 20.271 98.619 37.953 1.00 64.83 25 VAL G C 1
ATOM 9511 O O . VAL D 1 44 ? 20.780 99.313 38.853 1.00 66.46 25 VAL G O 1
ATOM 9515 N N . PRO D 1 45 ? 19.452 99.157 37.048 1.00 57.26 26 PRO G N 1
ATOM 9516 C CA . PRO D 1 45 ? 19.107 100.577 37.114 1.00 60.15 26 PRO G CA 1
ATOM 9517 C C . PRO D 1 45 ? 18.236 100.881 38.322 1.00 62.21 26 PRO G C 1
ATOM 9518 O O . PRO D 1 45 ? 17.437 100.055 38.770 1.00 54.95 26 PRO G O 1
ATOM 9522 N N . PHE D 1 46 ? 18.393 102.101 38.840 1.00 64.29 27 PHE G N 1
ATOM 9523 C CA . PHE D 1 46 ? 17.656 102.497 40.035 1.00 67.63 27 PHE G CA 1
ATOM 9524 C C . PHE D 1 46 ? 16.150 102.486 39.802 1.00 66.08 27 PHE G C 1
ATOM 9525 O O . PHE D 1 46 ? 15.383 102.214 40.735 1.00 70.31 27 PHE G O 1
ATOM 9533 N N . TRP D 1 47 ? 15.702 102.782 38.577 1.00 51.30 28 TRP G N 1
ATOM 9534 C CA . TRP D 1 47 ? 14.266 102.814 38.323 1.00 47.01 28 TRP G CA 1
ATOM 9535 C C . TRP D 1 47 ? 13.625 101.434 38.389 1.00 46.82 28 TRP G C 1
ATOM 9536 O O . TRP D 1 47 ? 12.393 101.345 38.356 1.00 46.49 28 TRP G O 1
ATOM 9547 N N . ALA D 1 48 ? 14.421 100.362 38.448 1.00 46.81 29 ALA G N 1
ATOM 9548 C CA . ALA D 1 48 ? 13.872 99.032 38.692 1.00 46.44 29 ALA G CA 1
ATOM 9549 C C . ALA D 1 48 ? 13.212 98.918 40.062 1.00 61.56 29 ALA G C 1
ATOM 9550 O O . ALA D 1 48 ? 12.422 97.993 40.282 1.00 65.83 29 ALA G O 1
ATOM 9552 N N . TYR D 1 49 ? 13.525 99.825 40.989 1.00 49.41 30 TYR G N 1
ATOM 9553 C CA . TYR D 1 49 ? 12.935 99.814 42.319 1.00 46.35 30 TYR G CA 1
ATOM 9554 C C . TYR D 1 49 ? 11.916 100.921 42.553 1.00 58.49 30 TYR G C 1
ATOM 9555 O O . TYR D 1 49 ? 11.190 100.865 43.553 1.00 53.82 30 TYR G O 1
ATOM 9564 N N . THR D 1 50 ? 11.819 101.908 41.661 1.00 55.99 31 THR G N 1
ATOM 9565 C CA . THR D 1 50 ? 11.044 103.114 41.925 1.00 50.65 31 THR G CA 1
ATOM 9566 C C . THR D 1 50 ? 9.819 103.267 41.032 1.00 47.59 31 THR G C 1
ATOM 9567 O O . THR D 1 50 ? 9.104 104.267 41.154 1.00 45.60 31 THR G O 1
ATOM 9571 N N . ARG D 1 51 ? 9.560 102.324 40.135 1.00 43.90 32 ARG G N 1
ATOM 9572 C CA . ARG D 1 51 ? 8.466 102.442 39.181 1.00 61.61 32 ARG G CA 1
ATOM 9573 C C . ARG D 1 51 ? 7.297 101.555 39.596 1.00 59.67 32 ARG G C 1
ATOM 9574 O O . ARG D 1 51 ? 7.467 100.347 39.792 1.00 49.08 32 ARG G O 1
ATOM 9582 N N . GLU D 1 52 ? 6.110 102.158 39.719 1.00 52.08 33 GLU G N 1
ATOM 9583 C CA . GLU D 1 52 ? 4.932 101.403 40.133 1.00 51.62 33 GLU G CA 1
ATOM 9584 C C . GLU D 1 52 ? 4.354 100.563 38.998 1.00 59.01 33 GLU G C 1
ATOM 9585 O O . GLU D 1 52 ? 3.763 99.509 39.258 1.00 58.22 33 GLU G O 1
ATOM 9591 N N . ASP D 1 53 ? 4.491 101.008 37.745 1.00 60.52 34 ASP G N 1
ATOM 9592 C CA . ASP D 1 53 ? 4.058 100.176 36.623 1.00 57.32 34 ASP G CA 1
ATOM 9593 C C . ASP D 1 53 ? 4.871 98.887 36.547 1.00 62.89 34 ASP G C 1
ATOM 9594 O O . ASP D 1 53 ? 4.313 97.797 36.347 1.00 68.27 34 ASP G O 1
ATOM 9599 N N . LEU D 1 54 ? 6.194 98.994 36.714 1.00 56.53 35 LEU G N 1
ATOM 9600 C CA . LEU D 1 54 ? 7.030 97.803 36.803 1.00 49.07 35 LEU G CA 1
ATOM 9601 C C . LEU D 1 54 ? 6.595 96.917 37.959 1.00 59.19 35 LEU G C 1
ATOM 9602 O O . LEU D 1 54 ? 6.599 95.689 37.841 1.00 70.20 35 LEU G O 1
ATOM 9607 N N . TYR D 1 55 ? 6.202 97.521 39.084 1.00 57.42 36 TYR G N 1
ATOM 9608 C CA . TYR D 1 55 ? 5.776 96.721 40.227 1.00 55.57 36 TYR G CA 1
ATOM 9609 C C . TYR D 1 55 ? 4.469 95.991 39.941 1.00 52.83 36 TYR G C 1
ATOM 9610 O O . TYR D 1 55 ? 4.290 94.840 40.359 1.00 50.49 36 TYR G O 1
ATOM 9619 N N . LYS D 1 56 ? 3.534 96.644 39.250 1.00 53.68 37 LYS G N 1
ATOM 9620 C CA . LYS D 1 56 ? 2.293 95.965 38.897 1.00 53.40 37 LYS G CA 1
ATOM 9621 C C . LYS D 1 56 ? 2.558 94.813 37.939 1.00 52.83 37 LYS G C 1
ATOM 9622 O O . LYS D 1 56 ? 1.959 93.738 38.068 1.00 55.95 37 LYS G O 1
ATOM 9628 N N . ARG D 1 57 ? 3.478 95.004 36.992 1.00 51.54 38 ARG G N 1
ATOM 9629 C CA . ARG D 1 57 ? 3.853 93.895 36.118 1.00 49.33 38 ARG G CA 1
ATOM 9630 C C . ARG D 1 57 ? 4.514 92.774 36.915 1.00 57.34 38 ARG G C 1
ATOM 9631 O O . ARG D 1 57 ? 4.328 91.587 36.612 1.00 61.58 38 ARG G O 1
ATOM 9639 N N . GLU D 1 58 ? 5.285 93.137 37.944 1.00 61.73 39 GLU G N 1
ATOM 9640 C CA . GLU D 1 58 ? 5.875 92.139 38.828 1.00 47.33 39 GLU G CA 1
ATOM 9641 C C . GLU D 1 58 ? 4.800 91.332 39.538 1.00 50.43 39 GLU G C 1
ATOM 9642 O O . GLU D 1 58 ? 4.905 90.107 39.654 1.00 67.17 39 GLU G O 1
ATOM 9648 N N . LEU D 1 59 ? 3.763 92.004 40.032 1.00 48.12 40 LEU G N 1
ATOM 9649 C CA . LEU D 1 59 ? 2.650 91.283 40.642 1.00 50.87 40 LEU G CA 1
ATOM 9650 C C . LEU D 1 59 ? 1.979 90.360 39.632 1.00 61.92 40 LEU G C 1
ATOM 9651 O O . LEU D 1 59 ? 1.619 89.222 39.959 1.00 48.91 40 LEU G O 1
ATOM 9656 N N . GLU D 1 60 ? 1.818 90.836 38.393 1.00 71.29 41 GLU G N 1
ATOM 9657 C CA . GLU D 1 60 ? 1.134 90.053 37.366 1.00 64.90 41 GLU G CA 1
ATOM 9658 C C . GLU D 1 60 ? 1.904 88.790 37.003 1.00 57.49 41 GLU G C 1
ATOM 9659 O O . GLU D 1 60 ? 1.302 87.729 36.802 1.00 61.75 41 GLU G O 1
ATOM 9665 N N . ARG D 1 61 ? 3.230 88.886 36.890 1.00 59.78 42 ARG G N 1
ATOM 9666 C CA . ARG D 1 61 ? 4.021 87.817 36.295 1.00 51.22 42 ARG G CA 1
ATOM 9667 C C . ARG D 1 61 ? 4.848 87.006 37.283 1.00 50.37 42 ARG G C 1
ATOM 9668 O O . ARG D 1 61 ? 5.332 85.935 36.911 1.00 61.29 42 ARG G O 1
ATOM 9676 N N . LEU D 1 62 ? 5.042 87.483 38.513 1.00 61.22 43 LEU G N 1
ATOM 9677 C CA . LEU D 1 62 ? 5.811 86.750 39.512 1.00 60.01 43 LEU G CA 1
ATOM 9678 C C . LEU D 1 62 ? 4.978 86.232 40.671 1.00 58.07 43 LEU G C 1
ATOM 9679 O O . LEU D 1 62 ? 5.353 85.228 41.277 1.00 53.78 43 LEU G O 1
ATOM 9684 N N . PHE D 1 63 ? 3.865 86.885 41.000 1.00 61.03 44 PHE G N 1
ATOM 9685 C CA . PHE D 1 63 ? 3.022 86.444 42.102 1.00 62.71 44 PHE G CA 1
ATOM 9686 C C . PHE D 1 63 ? 1.719 85.812 41.650 1.00 52.87 44 PHE G C 1
ATOM 9687 O O . PHE D 1 63 ? 1.237 84.887 42.306 1.00 61.31 44 PHE G O 1
ATOM 9695 N N . TYR D 1 64 ? 1.142 86.276 40.544 1.00 46.97 45 TYR G N 1
ATOM 9696 C CA . TYR D 1 64 ? -0.149 85.788 40.088 1.00 54.94 45 TYR G CA 1
ATOM 9697 C C . TYR D 1 64 ? -0.031 84.854 38.893 1.00 66.78 45 TYR G C 1
ATOM 9698 O O . TYR D 1 64 ? -1.057 84.384 38.390 1.00 67.84 45 TYR G O 1
ATOM 9707 N N . ALA D 1 65 ? 1.183 84.539 38.451 1.00 63.64 46 ALA G N 1
ATOM 9708 C CA . ALA D 1 65 ? 1.344 83.725 37.257 1.00 64.58 46 ALA G CA 1
ATOM 9709 C C . ALA D 1 65 ? 2.693 83.027 37.297 1.00 68.26 46 ALA G C 1
ATOM 9710 O O . ALA D 1 65 ? 3.693 83.613 37.724 1.00 54.53 46 ALA G O 1
ATOM 9712 N N . ASN D 1 66 ? 2.702 81.769 36.852 1.00 63.74 47 ASN G N 1
ATOM 9713 C CA . ASN D 1 66 ? 3.918 80.993 36.627 1.00 64.39 47 ASN G CA 1
ATOM 9714 C C . ASN D 1 66 ? 4.742 80.774 37.894 1.00 59.96 47 ASN G C 1
ATOM 9715 O O . ASN D 1 66 ? 5.918 80.407 37.805 1.00 74.58 47 ASN G O 1
ATOM 9720 N N . HIS D 1 67 ? 4.168 80.944 39.081 1.00 57.99 48 HIS G N 1
ATOM 9721 C CA . HIS D 1 67 ? 4.965 80.786 40.289 1.00 61.30 48 HIS G CA 1
ATOM 9722 C C . HIS D 1 67 ? 4.124 80.224 41.422 1.00 61.49 48 HIS G C 1
ATOM 9723 O O . HIS D 1 67 ? 2.938 80.541 41.550 1.00 62.06 48 HIS G O 1
ATOM 9730 N N . TRP D 1 68 ? 4.752 79.374 42.228 1.00 55.61 49 TRP G N 1
ATOM 9731 C CA . TRP D 1 68 ? 4.200 78.940 43.501 1.00 50.46 49 TRP G CA 1
ATOM 9732 C C . TRP D 1 68 ? 4.601 79.952 44.564 1.00 53.81 49 TRP G C 1
ATOM 9733 O O . TRP D 1 68 ? 5.776 80.318 44.665 1.00 57.91 49 TRP G O 1
ATOM 9744 N N . CYS D 1 69 ? 3.636 80.404 45.354 1.00 46.79 50 CYS G N 1
ATOM 9745 C CA . CYS D 1 69 ? 3.910 81.367 46.406 1.00 43.68 50 CYS G CA 1
ATOM 9746 C C . CYS D 1 69 ? 3.577 80.771 47.765 1.00 44.62 50 CYS G C 1
ATOM 9747 O O . CYS D 1 69 ? 2.617 80.007 47.907 1.00 43.24 50 CYS G O 1
ATOM 9750 N N . TYR D 1 70 ? 4.396 81.113 48.755 1.00 50.58 51 TYR G N 1
ATOM 9751 C CA . TYR D 1 70 ? 4.260 80.545 50.089 1.00 57.35 51 TYR G CA 1
ATOM 9752 C C . TYR D 1 70 ? 2.995 81.057 50.763 1.00 53.70 51 TYR G C 1
ATOM 9753 O O . TYR D 1 70 ? 2.707 82.259 50.740 1.00 46.88 51 TYR G O 1
ATOM 9762 N N . VAL D 1 71 ? 2.242 80.144 51.371 1.00 56.02 52 VAL G N 1
ATOM 9763 C CA . VAL D 1 71 ? 1.071 80.534 52.150 1.00 55.01 52 VAL G CA 1
ATOM 9764 C C . VAL D 1 71 ? 1.103 80.020 53.578 1.00 59.86 52 VAL G C 1
ATOM 9765 O O . VAL D 1 71 ? 0.349 80.533 54.426 1.00 73.62 52 VAL G O 1
ATOM 9769 N N . GLY D 1 72 ? 1.937 79.048 53.932 1.00 52.73 53 GLY G N 1
ATOM 9770 C CA . GLY D 1 72 ? 2.110 78.784 55.351 1.00 49.53 53 GLY G CA 1
ATOM 9771 C C . GLY D 1 72 ? 2.686 77.404 55.614 1.00 66.45 53 GLY G C 1
ATOM 9772 O O . GLY D 1 72 ? 3.324 76.807 54.753 1.00 63.47 53 GLY G O 1
ATOM 9773 N N . LEU D 1 73 ? 2.457 76.935 56.841 1.00 63.61 54 LEU G N 1
ATOM 9774 C CA . LEU D 1 73 ? 2.888 75.623 57.297 1.00 60.01 54 LEU G CA 1
ATOM 9775 C C . LEU D 1 73 ? 1.673 74.787 57.672 1.00 52.29 54 LEU G C 1
ATOM 9776 O O . LEU D 1 73 ? 0.648 75.320 58.105 1.00 55.33 54 LEU G O 1
ATOM 9781 N N . GLU D 1 74 ? 1.796 73.466 57.502 1.00 45.90 55 GLU G N 1
ATOM 9782 C CA . GLU D 1 74 ? 0.689 72.573 57.836 1.00 56.21 55 GLU G CA 1
ATOM 9783 C C . GLU D 1 74 ? 0.330 72.658 59.315 1.00 61.02 55 GLU G C 1
ATOM 9784 O O . GLU D 1 74 ? -0.852 72.597 59.679 1.00 66.12 55 GLU G O 1
ATOM 9790 N N . ALA D 1 75 ? 1.334 72.828 60.181 1.00 57.47 56 ALA G N 1
ATOM 9791 C CA . ALA D 1 75 ? 1.081 72.901 61.616 1.00 43.23 56 ALA G CA 1
ATOM 9792 C C . ALA D 1 75 ? 0.197 74.080 61.993 1.00 44.97 56 ALA G C 1
ATOM 9793 O O . ALA D 1 75 ? -0.452 74.041 63.042 1.00 48.14 56 ALA G O 1
ATOM 9795 N N . GLU D 1 76 ? 0.136 75.116 61.155 1.00 60.73 57 GLU G N 1
ATOM 9796 C CA . GLU D 1 76 ? -0.737 76.252 61.429 1.00 54.77 57 GLU G CA 1
ATOM 9797 C C . GLU D 1 76 ? -2.214 75.908 61.264 1.00 51.48 57 GLU G C 1
ATOM 9798 O O . GLU D 1 76 ? -3.066 76.675 61.721 1.00 53.15 57 GLU G O 1
ATOM 9804 N N . ILE D 1 77 ? -2.540 74.791 60.619 1.00 60.25 58 ILE G N 1
ATOM 9805 C CA . ILE D 1 77 ? -3.936 74.409 60.403 1.00 59.96 58 ILE G CA 1
ATOM 9806 C C . ILE D 1 77 ? -4.083 72.905 60.613 1.00 69.33 58 ILE G C 1
ATOM 9807 O O . ILE D 1 77 ? -4.344 72.161 59.655 1.00 66.47 58 ILE G O 1
ATOM 9812 N N . PRO D 1 78 ? -3.939 72.420 61.849 1.00 56.32 59 PRO G N 1
ATOM 9813 C CA . PRO D 1 78 ? -3.860 70.964 62.053 1.00 52.46 59 PRO G CA 1
ATOM 9814 C C . PRO D 1 78 ? -5.178 70.229 61.875 1.00 53.77 59 PRO G C 1
ATOM 9815 O O . PRO D 1 78 ? -5.182 69.113 61.343 1.00 47.71 59 PRO G O 1
ATOM 9819 N N . ASN D 1 79 ? -6.297 70.810 62.304 1.00 57.20 60 ASN G N 1
ATOM 9820 C CA . ASN D 1 79 ? -7.557 70.079 62.344 1.00 61.27 60 ASN G CA 1
ATOM 9821 C C . ASN D 1 79 ? -8.477 70.481 61.197 1.00 55.98 60 ASN G C 1
ATOM 9822 O O . ASN D 1 79 ? -8.317 71.550 60.601 1.00 52.08 60 ASN G O 1
ATOM 9827 N N . PRO D 1 80 ? -9.460 69.643 60.861 1.00 61.57 61 PRO G N 1
ATOM 9828 C CA . PRO D 1 80 ? -10.419 70.023 59.815 1.00 58.14 61 PRO G CA 1
ATOM 9829 C C . PRO D 1 80 ? -11.192 71.273 60.206 1.00 56.57 61 PRO G C 1
ATOM 9830 O O . PRO D 1 80 ? -11.593 71.447 61.359 1.00 65.51 61 PRO G O 1
ATOM 9834 N N . GLY D 1 81 ? -11.392 72.154 59.228 1.00 46.24 62 GLY G N 1
ATOM 9835 C CA . GLY D 1 81 ? -12.002 73.436 59.467 1.00 53.50 62 GLY G CA 1
ATOM 9836 C C . GLY D 1 81 ? -11.035 74.529 59.867 1.00 60.58 62 GLY G C 1
ATOM 9837 O O . GLY D 1 81 ? -11.383 75.712 59.765 1.00 52.45 62 GLY G O 1
ATOM 9838 N N . ASP D 1 82 ? -9.838 74.169 60.327 1.00 47.65 63 ASP G N 1
ATOM 9839 C CA . ASP D 1 82 ? -8.848 75.164 60.713 1.00 45.00 63 ASP G CA 1
ATOM 9840 C C . ASP D 1 82 ? -8.406 75.972 59.502 1.00 39.44 63 ASP G C 1
ATOM 9841 O O . ASP D 1 82 ? -7.966 75.413 58.495 1.00 53.74 63 ASP G O 1
ATOM 9846 N N . PHE D 1 83 ? -8.508 77.293 59.607 1.00 47.07 64 PHE G N 1
ATOM 9847 C CA . PHE D 1 83 ? -8.144 78.190 58.523 1.00 45.97 64 PHE G CA 1
ATOM 9848 C C . PHE D 1 83 ? -7.164 79.240 59.021 1.00 41.25 64 PHE G C 1
ATOM 9849 O O . PHE D 1 83 ? -7.210 79.666 60.180 1.00 52.12 64 PHE G O 1
ATOM 9857 N N . LYS D 1 84 ? -6.292 79.660 58.109 1.00 48.33 65 LYS G N 1
ATOM 9858 C CA . LYS D 1 84 ? -5.339 80.739 58.322 1.00 42.32 65 LYS G CA 1
ATOM 9859 C C . LYS D 1 84 ? -5.425 81.689 57.137 1.00 34.57 65 LYS G C 1
ATOM 9860 O O . LYS D 1 84 ? -5.281 81.266 55.987 1.00 41.78 65 LYS G O 1
ATOM 9866 N N . ARG D 1 85 ? -5.678 82.960 57.412 1.00 41.58 66 ARG G N 1
ATOM 9867 C CA . ARG D 1 85 ? -5.659 83.976 56.372 1.00 38.57 66 ARG G CA 1
ATOM 9868 C C . ARG D 1 85 ? -4.222 84.412 56.115 1.00 39.62 66 ARG G C 1
ATOM 9869 O O . ARG D 1 85 ? -3.424 84.551 57.044 1.00 54.90 66 ARG G O 1
ATOM 9877 N N . THR D 1 86 ? -3.881 84.583 54.846 1.00 42.24 67 THR G N 1
ATOM 9878 C CA . THR D 1 86 ? -2.551 85.039 54.450 1.00 49.59 67 THR G CA 1
ATOM 9879 C C . THR D 1 86 ? -2.701 85.808 53.143 1.00 46.76 67 THR G C 1
ATOM 9880 O O . THR D 1 86 ? -3.813 86.163 52.743 1.00 62.89 67 THR G O 1
ATOM 9884 N N . VAL D 1 87 ? -1.589 86.044 52.455 1.00 37.80 68 VAL G N 1
ATOM 9885 C CA . VAL D 1 87 ? -1.597 86.873 51.259 1.00 39.80 68 VAL G CA 1
ATOM 9886 C C . VAL D 1 87 ? -0.656 86.274 50.225 1.00 48.35 68 VAL G C 1
ATOM 9887 O O . VAL D 1 87 ? 0.292 85.557 50.558 1.00 48.21 68 VAL G O 1
ATOM 9891 N N . ILE D 1 88 ? -0.943 86.558 48.956 1.00 52.65 69 ILE G N 1
ATOM 9892 C CA . ILE D 1 88 ? -0.070 86.234 47.835 1.00 46.51 69 ILE G CA 1
ATOM 9893 C C . ILE D 1 88 ? 0.053 87.503 47.006 1.00 44.76 69 ILE G C 1
ATOM 9894 O O . ILE D 1 88 ? -0.936 87.967 46.427 1.00 48.63 69 ILE G O 1
ATOM 9899 N N . GLY D 1 89 ? 1.259 88.064 46.946 1.00 54.40 70 GLY G N 1
ATOM 9900 C CA . GLY D 1 89 ? 1.428 89.386 46.375 1.00 57.12 70 GLY G CA 1
ATOM 9901 C C . GLY D 1 89 ? 0.673 90.419 47.184 1.00 47.74 70 GLY G C 1
ATOM 9902 O O . GLY D 1 89 ? 1.072 90.757 48.300 1.00 58.67 70 GLY G O 1
ATOM 9903 N N . GLU D 1 90 ? -0.424 90.933 46.630 1.00 49.74 71 GLU G N 1
ATOM 9904 C CA . GLU D 1 90 ? -1.320 91.816 47.365 1.00 42.65 71 GLU G CA 1
ATOM 9905 C C . GLU D 1 90 ? -2.740 91.267 47.413 1.00 48.90 71 GLU G C 1
ATOM 9906 O O . GLU D 1 90 ? -3.682 92.023 47.669 1.00 47.72 71 GLU G O 1
ATOM 9912 N N . ARG D 1 91 ? -2.917 89.971 47.165 1.00 58.40 72 ARG G N 1
ATOM 9913 C CA . ARG D 1 91 ? -4.235 89.350 47.145 1.00 54.17 72 ARG G CA 1
ATOM 9914 C C . ARG D 1 91 ? -4.366 88.422 48.345 1.00 54.50 72 ARG G C 1
ATOM 9915 O O . ARG D 1 91 ? -3.639 87.428 48.449 1.00 46.83 72 ARG G O 1
ATOM 9923 N N . SER D 1 92 ? -5.298 88.742 49.236 1.00 49.25 73 SER G N 1
ATOM 9924 C CA . SER D 1 92 ? -5.535 87.913 50.407 1.00 47.22 73 SER G CA 1
ATOM 9925 C C . SER D 1 92 ? -6.143 86.573 50.011 1.00 53.53 73 SER G C 1
ATOM 9926 O O . SER D 1 92 ? -7.046 86.500 49.173 1.00 49.10 73 SER G O 1
ATOM 9929 N N . VAL D 1 93 ? -5.633 85.505 50.622 1.00 48.58 74 VAL G N 1
ATOM 9930 C CA . VAL D 1 93 ? -6.149 84.158 50.435 1.00 48.62 74 VAL G CA 1
ATOM 9931 C C . VAL D 1 93 ? -6.352 83.527 51.808 1.00 59.07 74 VAL G C 1
ATOM 9932 O O . VAL D 1 93 ? -5.910 84.045 52.836 1.00 44.09 74 VAL G O 1
ATOM 9936 N N . ILE D 1 94 ? -7.068 82.408 51.809 1.00 54.08 75 ILE G N 1
ATOM 9937 C CA . ILE D 1 94 ? -7.334 81.618 53.002 1.00 40.82 75 ILE G CA 1
ATOM 9938 C C . ILE D 1 94 ? -6.836 80.206 52.745 1.00 42.63 75 ILE G C 1
ATOM 9939 O O . ILE D 1 94 ? -7.192 79.595 51.728 1.00 45.60 75 ILE G O 1
ATOM 9944 N N . MET D 1 95 ? -6.012 79.697 53.659 1.00 40.48 76 MET G N 1
ATOM 9945 C CA . MET D 1 95 ? -5.521 78.325 53.624 1.00 50.87 76 MET G CA 1
ATOM 9946 C C . MET D 1 95 ? -6.265 77.567 54.713 1.00 50.89 76 MET G C 1
ATOM 9947 O O . MET D 1 95 ? -6.081 77.843 55.901 1.00 48.21 76 MET G O 1
ATOM 9952 N N . VAL D 1 96 ? -7.103 76.620 54.311 1.00 59.87 77 VAL G N 1
ATOM 9953 C CA . VAL D 1 96 ? -7.979 75.904 55.226 1.00 52.44 77 VAL G CA 1
ATOM 9954 C C . VAL D 1 96 ? -7.743 74.409 55.067 1.00 55.52 77 VAL G C 1
ATOM 9955 O O . VAL D 1 96 ? -7.479 73.923 53.961 1.00 65.89 77 VAL G O 1
ATOM 9959 N N . ARG D 1 97 ? -7.796 73.690 56.185 1.00 63.71 78 ARG G N 1
ATOM 9960 C CA . ARG D 1 97 ? -7.691 72.237 56.169 1.00 72.30 78 ARG G CA 1
ATOM 9961 C C . ARG D 1 97 ? -9.057 71.631 55.864 1.00 64.68 78 ARG G C 1
ATOM 9962 O O . ARG D 1 97 ? -10.043 71.920 56.552 1.00 61.40 78 ARG G O 1
ATOM 9970 N N . ASP D 1 98 ? -9.118 70.808 54.831 1.00 67.47 79 ASP G N 1
ATOM 9971 C CA . ASP D 1 98 ? -10.371 70.205 54.416 1.00 75.81 79 ASP G CA 1
ATOM 9972 C C . ASP D 1 98 ? -10.738 69.041 55.338 1.00 76.29 79 ASP G C 1
ATOM 9973 O O . ASP D 1 98 ? -9.858 68.387 55.906 1.00 67.82 79 ASP G O 1
ATOM 9978 N N . PRO D 1 99 ? -12.038 68.772 55.512 1.00 71.66 80 PRO G N 1
ATOM 9979 C CA . PRO D 1 99 ? -12.451 67.585 56.272 1.00 74.42 80 PRO G CA 1
ATOM 9980 C C . PRO D 1 99 ? -11.844 66.291 55.749 1.00 66.24 80 PRO G C 1
ATOM 9981 O O . PRO D 1 99 ? -11.739 65.310 56.492 1.00 67.71 80 PRO G O 1
ATOM 9985 N N . ASP D 1 100 ? -11.440 66.272 54.475 1.00 69.30 81 ASP G N 1
ATOM 9986 C CA . ASP D 1 100 ? -10.830 65.079 53.900 1.00 73.88 81 ASP G CA 1
ATOM 9987 C C . ASP D 1 100 ? -9.360 64.925 54.272 1.00 73.54 81 ASP G C 1
ATOM 9988 O O . ASP D 1 100 ? -8.804 63.832 54.114 1.00 71.46 81 ASP G O 1
ATOM 9993 N N . GLY D 1 101 ? -8.719 65.988 54.746 1.00 76.42 82 GLY G N 1
ATOM 9994 C CA . GLY D 1 101 ? -7.316 65.957 55.104 1.00 73.93 82 GLY G CA 1
ATOM 9995 C C . GLY D 1 101 ? -6.436 66.788 54.203 1.00 69.55 82 GLY G C 1
ATOM 9996 O O . GLY D 1 101 ? -5.270 67.024 54.547 1.00 65.95 82 GLY G O 1
ATOM 9997 N N . GLY D 1 102 ? -6.949 67.231 53.058 1.00 66.56 83 GLY G N 1
ATOM 9998 C CA . GLY D 1 102 ? -6.203 68.085 52.165 1.00 66.82 83 GLY G CA 1
ATOM 9999 C C . GLY D 1 102 ? -6.242 69.532 52.612 1.00 69.85 83 GLY G C 1
ATOM 10000 O O . GLY D 1 102 ? -6.785 69.885 53.660 1.00 75.35 83 GLY G O 1
ATOM 10001 N N . ILE D 1 103 ? -5.659 70.388 51.778 1.00 69.34 84 ILE G N 1
ATOM 10002 C CA . ILE D 1 103 ? -5.548 71.813 52.056 1.00 61.80 84 ILE G CA 1
ATOM 10003 C C . ILE D 1 103 ? -6.107 72.576 50.869 1.00 60.03 84 ILE G C 1
ATOM 10004 O O . ILE D 1 103 ? -5.631 72.409 49.742 1.00 58.28 84 ILE G O 1
ATOM 10009 N N . ASN D 1 104 ? -7.124 73.391 51.114 1.00 71.31 85 ASN G N 1
ATOM 10010 C CA . ASN D 1 104 ? -7.656 74.287 50.102 1.00 59.38 85 ASN G CA 1
ATOM 10011 C C . ASN D 1 104 ? -7.125 75.695 50.341 1.00 57.67 85 ASN G C 1
ATOM 10012 O O . ASN D 1 104 ? -6.886 76.103 51.479 1.00 76.59 85 ASN G O 1
ATOM 10017 N N . VAL D 1 105 ? -6.909 76.428 49.255 1.00 50.64 86 VAL G N 1
ATOM 10018 C CA . VAL D 1 105 ? -6.517 77.829 49.328 1.00 50.14 86 VAL G CA 1
ATOM 10019 C C . VAL D 1 105 ? -7.420 78.601 48.384 1.00 52.75 86 VAL G C 1
ATOM 10020 O O . VAL D 1 105 ? -7.426 78.343 47.174 1.00 58.55 86 VAL G O 1
ATOM 10024 N N . VAL D 1 106 ? -8.182 79.542 48.933 1.00 46.16 87 VAL G N 1
ATOM 10025 C CA . VAL D 1 106 ? -9.156 80.293 48.155 1.00 46.04 87 VAL G CA 1
ATOM 10026 C C . VAL D 1 106 ? -8.861 81.779 48.275 1.00 54.62 87 VAL G C 1
ATOM 10027 O O . VAL D 1 106 ? -8.214 82.237 49.216 1.00 57.71 87 VAL G O 1
ATOM 10031 N N . GLU D 1 107 ? -9.354 82.541 47.306 1.00 61.07 88 GLU G N 1
ATOM 10032 C CA . GLU D 1 107 ? -9.171 83.983 47.337 1.00 50.65 88 GLU G CA 1
ATOM 10033 C C . GLU D 1 107 ? -10.177 84.613 48.293 1.00 58.88 88 GLU G C 1
ATOM 10034 O O . GLU D 1 107 ? -11.364 84.271 48.284 1.00 52.43 88 GLU G O 1
ATOM 10040 N N . ASN D 1 108 ? -9.689 85.538 49.122 1.00 54.04 89 ASN G N 1
ATOM 10041 C CA . ASN D 1 108 ? -10.505 86.190 50.141 1.00 50.72 89 ASN G CA 1
ATOM 10042 C C . ASN D 1 108 ? -11.330 87.325 49.542 1.00 60.08 89 ASN G C 1
ATOM 10043 O O . ASN D 1 108 ? -11.311 88.451 50.050 1.00 60.88 89 ASN G O 1
ATOM 10048 N N . VAL D 1 109 ? -12.063 87.040 48.468 1.00 58.83 90 VAL G N 1
ATOM 10049 C CA . VAL D 1 109 ? -12.924 88.016 47.809 1.00 52.28 90 VAL G CA 1
ATOM 10050 C C . VAL D 1 109 ? -14.253 87.337 47.517 1.00 55.29 90 VAL G C 1
ATOM 10051 O O . VAL D 1 109 ? -14.279 86.249 46.930 1.00 61.07 90 VAL G O 1
ATOM 10055 N N . CYS D 1 110 ? -15.352 87.979 47.904 1.00 58.61 91 CYS G N 1
ATOM 10056 C CA . CYS D 1 110 ? -16.636 87.322 47.734 1.00 58.89 91 CYS G CA 1
ATOM 10057 C C . CYS D 1 110 ? -17.104 87.421 46.289 1.00 51.70 91 CYS G C 1
ATOM 10058 O O . CYS D 1 110 ? -16.710 88.315 45.539 1.00 44.62 91 CYS G O 1
ATOM 10061 N N . ALA D 1 111 ? -17.984 86.492 45.912 1.00 57.42 92 ALA G N 1
ATOM 10062 C CA . ALA D 1 111 ? -18.443 86.428 44.532 1.00 53.96 92 ALA G CA 1
ATOM 10063 C C . ALA D 1 111 ? -19.579 87.399 44.259 1.00 57.10 92 ALA G C 1
ATOM 10064 O O . ALA D 1 111 ? -19.743 87.841 43.115 1.00 53.05 92 ALA G O 1
ATOM 10066 N N . HIS D 1 112 ? -20.370 87.739 45.277 1.00 54.15 93 HIS G N 1
ATOM 10067 C CA . HIS D 1 112 ? -21.477 88.659 45.058 1.00 57.46 93 HIS G CA 1
ATOM 10068 C C . HIS D 1 112 ? -21.000 90.054 44.680 1.00 56.15 93 HIS G C 1
ATOM 10069 O O . HIS D 1 112 ? -21.173 90.486 43.536 1.00 61.22 93 HIS G O 1
ATOM 10076 N N . ARG D 1 113 ? -20.406 90.768 45.633 1.00 47.87 94 ARG G N 1
ATOM 10077 C CA . ARG D 1 113 ? -19.918 92.117 45.379 1.00 46.00 94 ARG G CA 1
ATOM 10078 C C . ARG D 1 113 ? -18.497 92.306 45.895 1.00 47.24 94 ARG G C 1
ATOM 10079 O O . ARG D 1 113 ? -18.138 93.389 46.365 1.00 63.08 94 ARG G O 1
ATOM 10087 N N . GLY D 1 114 ? -17.690 91.248 45.846 1.00 45.13 95 GLY G N 1
ATOM 10088 C CA . GLY D 1 114 ? -16.256 91.338 46.034 1.00 44.87 95 GLY G CA 1
ATOM 10089 C C . GLY D 1 114 ? -15.775 91.721 47.413 1.00 53.57 95 GLY G C 1
ATOM 10090 O O . GLY D 1 114 ? -14.599 92.055 47.569 1.00 70.75 95 GLY G O 1
ATOM 10091 N N . MET D 1 115 ? -16.621 91.662 48.427 1.00 48.56 96 MET G N 1
ATOM 10092 C CA . MET D 1 115 ? -16.177 92.038 49.760 1.00 51.51 96 MET G CA 1
ATOM 10093 C C . MET D 1 115 ? -15.167 91.035 50.314 1.00 52.79 96 MET G C 1
ATOM 10094 O O . MET D 1 115 ? -15.350 89.821 50.182 1.00 48.78 96 MET G O 1
ATOM 10099 N N . ARG D 1 116 ? -14.093 91.543 50.924 1.00 51.48 97 ARG G N 1
ATOM 10100 C CA . ARG D 1 116 ? -13.144 90.695 51.646 1.00 52.25 97 ARG G CA 1
ATOM 10101 C C . ARG D 1 116 ? -13.772 90.289 52.982 1.00 56.88 97 ARG G C 1
ATOM 10102 O O . ARG D 1 116 ? -13.684 91.015 53.977 1.00 42.74 97 ARG G O 1
ATOM 10110 N N . PHE D 1 117 ? -14.403 89.109 53.009 1.00 52.47 98 PHE G N 1
ATOM 10111 C CA . PHE D 1 117 ? -15.336 88.734 54.067 1.00 45.15 98 PHE G CA 1
ATOM 10112 C C . PHE D 1 117 ? -14.682 88.112 55.293 1.00 47.54 98 PHE G C 1
ATOM 10113 O O . PHE D 1 117 ? -15.204 88.264 56.403 1.00 64.52 98 PHE G O 1
ATOM 10121 N N . CYS D 1 118 ? -13.560 87.424 55.135 1.00 46.09 99 CYS G N 1
ATOM 10122 C CA . CYS D 1 118 ? -12.917 86.750 56.256 1.00 47.97 99 CYS G CA 1
ATOM 10123 C C . CYS D 1 118 ? -11.937 87.726 56.892 1.00 53.33 99 CYS G C 1
ATOM 10124 O O . CYS D 1 118 ? -10.972 88.152 56.251 1.00 56.60 99 CYS G O 1
ATOM 10127 N N . ARG D 1 119 ? -12.167 88.053 58.157 1.00 51.22 100 ARG G N 1
ATOM 10128 C CA . ARG D 1 119 ? -11.463 89.147 58.804 1.00 37.83 100 ARG G CA 1
ATOM 10129 C C . ARG D 1 119 ? -10.439 88.704 59.829 1.00 38.86 100 ARG G C 1
ATOM 10130 O O . ARG D 1 119 ? -9.467 89.428 60.062 1.00 41.28 100 ARG G O 1
ATOM 10138 N N . GLU D 1 120 ? -10.638 87.549 60.456 1.00 35.63 101 GLU G N 1
ATOM 10139 C CA . GLU D 1 120 ? -9.677 87.048 61.419 1.00 36.08 101 GLU G CA 1
ATOM 10140 C C . GLU D 1 120 ? -8.422 86.563 60.702 1.00 46.32 101 GLU G C 1
ATOM 10141 O O . GLU D 1 120 ? -8.431 86.268 59.503 1.00 53.11 101 GLU G O 1
ATOM 10147 N N . ARG D 1 121 ? -7.322 86.502 61.453 1.00 49.79 102 ARG G N 1
ATOM 10148 C CA . ARG D 1 121 ? -6.096 85.926 60.913 1.00 37.88 102 ARG G CA 1
ATOM 10149 C C . ARG D 1 121 ? -6.196 84.410 60.835 1.00 45.26 102 ARG G C 1
ATOM 10150 O O . ARG D 1 121 ? -5.686 83.794 59.892 1.00 49.87 102 ARG G O 1
ATOM 10158 N N . HIS D 1 122 ? -6.832 83.794 61.829 1.00 45.00 103 HIS G N 1
ATOM 10159 C CA . HIS D 1 122 ? -6.925 82.345 61.919 1.00 42.86 103 HIS G CA 1
ATOM 10160 C C . HIS D 1 122 ? -8.199 81.983 62.669 1.00 43.56 103 HIS G C 1
ATOM 10161 O O . HIS D 1 122 ? -8.824 82.827 63.316 1.00 40.41 103 HIS G O 1
ATOM 10168 N N . GLY D 1 123 ? -8.565 80.708 62.590 1.00 52.21 104 GLY G N 1
ATOM 10169 C CA . GLY D 1 123 ? -9.714 80.219 63.335 1.00 39.37 104 GLY G CA 1
ATOM 10170 C C . GLY D 1 123 ? -10.149 78.857 62.829 1.00 46.13 104 GLY G C 1
ATOM 10171 O O . GLY D 1 123 ? -9.372 78.142 62.198 1.00 49.87 104 GLY G O 1
ATOM 10172 N N . ASN D 1 124 ? -11.402 78.510 63.120 1.00 43.94 105 ASN G N 1
ATOM 10173 C CA . ASN D 1 124 ? -11.967 77.226 62.715 1.00 44.75 105 ASN G CA 1
ATOM 10174 C C . ASN D 1 124 ? -13.402 77.430 62.248 1.00 55.06 105 ASN G C 1
ATOM 10175 O O . ASN D 1 124 ? -14.241 77.906 63.018 1.00 58.51 105 ASN G O 1
ATOM 10180 N N . ALA D 1 125 ? -13.687 77.054 61.001 1.00 47.92 106 ALA G N 1
ATOM 10181 C CA . ALA D 1 125 ? -14.995 77.268 60.394 1.00 53.32 106 ALA G CA 1
ATOM 10182 C C . ALA D 1 125 ? -15.509 75.986 59.755 1.00 66.23 106 ALA G C 1
ATOM 10183 O O . ALA D 1 125 ? -14.738 75.226 59.161 1.00 65.72 106 ALA G O 1
ATOM 10185 N N . LYS D 1 126 ? -16.818 75.744 59.894 1.00 70.80 107 LYS G N 1
ATOM 10186 C CA . LYS D 1 126 ? -17.462 74.670 59.142 1.00 62.53 107 LYS G CA 1
ATOM 10187 C C . LYS D 1 126 ? -17.523 74.997 57.656 1.00 64.20 107 LYS G C 1
ATOM 10188 O O . LYS D 1 126 ? -17.373 74.100 56.819 1.00 74.69 107 LYS G O 1
ATOM 10194 N N . ASP D 1 127 ? -17.748 76.266 57.319 1.00 59.48 108 ASP G N 1
ATOM 10195 C CA . ASP D 1 127 ? -17.812 76.738 55.942 1.00 60.15 108 ASP G CA 1
ATOM 10196 C C . ASP D 1 127 ? -17.599 78.245 55.966 1.00 68.43 108 ASP G C 1
ATOM 10197 O O . ASP D 1 127 ? -17.729 78.887 57.010 1.00 74.57 108 ASP G O 1
ATOM 10202 N N . PHE D 1 128 ? -17.271 78.806 54.807 1.00 79.91 109 PHE G N 1
ATOM 10203 C CA . PHE D 1 128 ? -17.077 80.246 54.708 1.00 73.82 109 PHE G CA 1
ATOM 10204 C C . PHE D 1 128 ? -18.395 80.953 54.430 1.00 77.17 109 PHE G C 1
ATOM 10205 O O . PHE D 1 128 ? -19.277 80.410 53.774 1.00 76.92 109 PHE G O 1
ATOM 10213 N N . PHE D 1 129 ? -18.519 82.185 54.913 1.00 69.58 110 PHE G N 1
ATOM 10214 C CA . PHE D 1 129 ? -19.732 82.942 54.644 1.00 64.62 110 PHE G CA 1
ATOM 10215 C C . PHE D 1 129 ? -19.434 84.433 54.673 1.00 60.42 110 PHE G C 1
ATOM 10216 O O . PHE D 1 129 ? -18.660 84.915 55.505 1.00 67.81 110 PHE G O 1
ATOM 10224 N N . CYS D 1 130 ? -20.059 85.149 53.740 1.00 56.09 111 CYS G N 1
ATOM 10225 C CA . CYS D 1 130 ? -19.957 86.593 53.655 1.00 57.62 111 CYS G CA 1
ATOM 10226 C C . CYS D 1 130 ? -21.221 87.207 54.221 1.00 60.72 111 CYS G C 1
ATOM 10227 O O . CYS D 1 130 ? -22.326 86.866 53.755 1.00 66.83 111 CYS G O 1
ATOM 10230 N N . PRO D 1 131 ? -21.114 88.092 55.218 1.00 58.55 112 PRO G N 1
ATOM 10231 C CA . PRO D 1 131 ? -22.306 88.580 55.919 1.00 59.68 112 PRO G CA 1
ATOM 10232 C C . PRO D 1 131 ? -22.993 89.813 55.347 1.00 52.57 112 PRO G C 1
ATOM 10233 O O . PRO D 1 131 ? -24.047 90.196 55.879 1.00 48.74 112 PRO G O 1
ATOM 10237 N N . TYR D 1 132 ? -22.430 90.471 54.331 1.00 50.61 113 TYR G N 1
ATOM 10238 C CA . TYR D 1 132 ? -23.136 91.587 53.706 1.00 51.09 113 TYR G CA 1
ATOM 10239 C C . TYR D 1 132 ? -24.499 91.137 53.193 1.00 64.76 113 TYR G C 1
ATOM 10240 O O . TYR D 1 132 ? -25.524 91.774 53.466 1.00 62.44 113 TYR G O 1
ATOM 10249 N N . HIS D 1 133 ? -24.528 90.028 52.453 1.00 71.55 114 HIS G N 1
ATOM 10250 C CA . HIS D 1 133 ? -25.774 89.405 52.026 1.00 66.00 114 HIS G CA 1
ATOM 10251 C C . HIS D 1 133 ? -25.772 87.908 52.321 1.00 72.33 114 HIS G C 1
ATOM 10252 O O . HIS D 1 133 ? -26.593 87.167 51.767 1.00 63.35 114 HIS G O 1
ATOM 10259 N N . GLN D 1 134 ? -24.843 87.459 53.170 1.00 73.65 115 GLN G N 1
ATOM 10260 C CA . GLN D 1 134 ? -24.847 86.117 53.757 1.00 71.34 115 GLN G CA 1
ATOM 10261 C C . GLN D 1 134 ? -24.757 85.014 52.703 1.00 62.25 115 GLN G C 1
ATOM 10262 O O . GLN D 1 134 ? -25.510 84.040 52.730 1.00 59.51 115 GLN G O 1
ATOM 10268 N N . TRP D 1 135 ? -23.815 85.156 51.775 1.00 63.00 116 TRP G N 1
ATOM 10269 C CA . TRP D 1 135 ? -23.550 84.073 50.831 1.00 60.41 116 TRP G CA 1
ATOM 10270 C C . TRP D 1 135 ? -22.650 83.032 51.490 1.00 69.14 116 TRP G C 1
ATOM 10271 O O . TRP D 1 135 ? -21.629 83.382 52.087 1.00 87.94 116 TRP G O 1
ATOM 10282 N N . ASN D 1 136 ? -23.003 81.755 51.364 1.00 68.86 117 ASN G N 1
ATOM 10283 C CA . ASN D 1 136 ? -22.269 80.679 52.028 1.00 75.82 117 ASN G CA 1
ATOM 10284 C C . ASN D 1 136 ? -21.512 79.856 50.993 1.00 82.21 117 ASN G C 1
ATOM 10285 O O . ASN D 1 136 ? -22.079 79.437 49.978 1.00 80.71 117 ASN G O 1
ATOM 10290 N N . TYR D 1 137 ? -20.238 79.603 51.279 1.00 75.37 118 TYR G N 1
ATOM 10291 C CA . TYR D 1 137 ? -19.309 78.879 50.426 1.00 63.92 118 TYR G CA 1
ATOM 10292 C C . TYR D 1 137 ? -18.742 77.676 51.169 1.00 59.62 118 TYR G C 1
ATOM 10293 O O . TYR D 1 137 ? -18.581 77.698 52.398 1.00 62.75 118 TYR G O 1
ATOM 10302 N N . SER D 1 138 ? -18.437 76.633 50.400 1.00 60.66 119 SER G N 1
ATOM 10303 C CA . SER D 1 138 ? -17.731 75.469 50.898 1.00 64.12 119 SER G CA 1
ATOM 10304 C C . SER D 1 138 ? -16.393 75.851 51.522 1.00 54.81 119 SER G C 1
ATOM 10305 O O . SER D 1 138 ? -15.885 76.961 51.361 1.00 69.05 119 SER G O 1
ATOM 10308 N N . LEU D 1 139 ? -15.824 74.903 52.268 1.00 57.71 120 LEU G N 1
ATOM 10309 C CA . LEU D 1 139 ? -14.425 75.039 52.644 1.00 60.62 120 LEU G CA 1
ATOM 10310 C C . LEU D 1 139 ? -13.499 74.875 51.441 1.00 72.31 120 LEU G C 1
ATOM 10311 O O . LEU D 1 139 ? -12.292 75.084 51.582 1.00 71.52 120 LEU G O 1
ATOM 10316 N N . LYS D 1 140 ? -14.040 74.512 50.266 1.00 68.91 121 LYS G N 1
ATOM 10317 C CA . LYS D 1 140 ? -13.308 74.458 49.002 1.00 63.24 121 LYS G CA 1
ATOM 10318 C C . LYS D 1 140 ? -13.566 75.664 48.105 1.00 58.83 121 LYS G C 1
ATOM 10319 O O . LYS D 1 140 ? -12.939 75.774 47.046 1.00 52.71 121 LYS G O 1
ATOM 10325 N N . GLY D 1 141 ? -14.475 76.555 48.497 1.00 64.52 122 GLY G N 1
ATOM 10326 C CA . GLY D 1 141 ? -14.786 77.749 47.741 1.00 62.94 122 GLY G CA 1
ATOM 10327 C C . GLY D 1 141 ? -16.051 77.686 46.913 1.00 59.71 122 GLY G C 1
ATOM 10328 O O . GLY D 1 141 ? -16.385 78.678 46.254 1.00 50.79 122 GLY G O 1
ATOM 10329 N N . ASP D 1 142 ? -16.785 76.574 46.958 1.00 52.38 123 ASP G N 1
ATOM 10330 C CA . ASP D 1 142 ? -17.979 76.406 46.141 1.00 52.77 123 ASP G CA 1
ATOM 10331 C C . ASP D 1 142 ? -19.177 77.092 46.785 1.00 54.62 123 ASP G C 1
ATOM 10332 O O . ASP D 1 142 ? -19.490 76.847 47.953 1.00 63.47 123 ASP G O 1
ATOM 10337 N N . LEU D 1 143 ? -19.872 77.917 46.008 1.00 52.91 124 LEU G N 1
ATOM 10338 C CA . LEU D 1 143 ? -21.048 78.630 46.497 1.00 55.51 124 LEU G CA 1
ATOM 10339 C C . LEU D 1 143 ? -22.157 77.635 46.816 1.00 59.75 124 LEU G C 1
ATOM 10340 O O . LEU D 1 143 ? -22.763 77.058 45.909 1.00 65.19 124 LEU G O 1
ATOM 10345 N N . GLN D 1 144 ? -22.436 77.449 48.105 1.00 73.27 125 GLN G N 1
ATOM 10346 C CA . GLN D 1 144 ? -23.436 76.489 48.558 1.00 69.88 125 GLN G CA 1
ATOM 10347 C C . GLN D 1 144 ? -24.798 77.107 48.829 1.00 67.33 125 GLN G C 1
ATOM 10348 O O . GLN D 1 144 ? -25.809 76.403 48.747 1.00 74.10 125 GLN G O 1
ATOM 10354 N N . GLY D 1 145 ? -24.855 78.395 49.155 1.00 68.70 126 GLY G N 1
ATOM 10355 C CA . GLY D 1 145 ? -26.115 79.020 49.502 1.00 67.56 126 GLY G CA 1
ATOM 10356 C C . GLY D 1 145 ? -26.198 80.497 49.175 1.00 66.61 126 GLY G C 1
ATOM 10357 O O . GLY D 1 145 ? -25.260 81.254 49.443 1.00 76.14 126 GLY G O 1
ATOM 10358 N N . VAL D 1 146 ? -27.319 80.915 48.596 1.00 67.39 127 VAL G N 1
ATOM 10359 C CA . VAL D 1 146 ? -27.600 82.325 48.333 1.00 71.15 127 VAL G CA 1
ATOM 10360 C C . VAL D 1 146 ? -28.996 82.623 48.869 1.00 77.64 127 VAL G C 1
ATOM 10361 O O . VAL D 1 146 ? -29.991 82.132 48.313 1.00 71.15 127 VAL G O 1
ATOM 10365 N N . PRO D 1 147 ? -29.113 83.385 49.958 1.00 80.17 128 PRO G N 1
ATOM 10366 C CA . PRO D 1 147 ? -30.439 83.694 50.511 1.00 79.22 128 PRO G CA 1
ATOM 10367 C C . PRO D 1 147 ? -31.347 84.364 49.490 1.00 72.86 128 PRO G C 1
ATOM 10368 O O . PRO D 1 147 ? -30.932 85.258 48.751 1.00 70.87 128 PRO G O 1
ATOM 10372 N N . PHE D 1 148 ? -32.600 83.905 49.458 1.00 67.80 129 PHE G N 1
ATOM 10373 C CA . PHE D 1 148 ? -33.663 84.357 48.564 1.00 74.96 129 PHE G CA 1
ATOM 10374 C C . PHE D 1 148 ? -33.368 84.046 47.103 1.00 86.45 129 PHE G C 1
ATOM 10375 O O . PHE D 1 148 ? -34.012 84.624 46.219 1.00 85.32 129 PHE G O 1
ATOM 10383 N N . ARG D 1 149 ? -32.444 83.121 46.826 1.00 85.98 130 ARG G N 1
ATOM 10384 C CA . ARG D 1 149 ? -32.088 82.800 45.447 1.00 81.90 130 ARG G CA 1
ATOM 10385 C C . ARG D 1 149 ? -33.316 82.437 44.624 1.00 77.66 130 ARG G C 1
ATOM 10386 O O . ARG D 1 149 ? -33.482 82.903 43.491 1.00 71.35 130 ARG G O 1
ATOM 10394 N N . ARG D 1 150 ? -34.186 81.601 45.184 1.00 85.10 131 ARG G N 1
ATOM 10395 C CA . ARG D 1 150 ? -35.401 81.150 44.522 1.00 90.42 131 ARG G CA 1
ATOM 10396 C C . ARG D 1 150 ? -36.598 82.078 44.742 1.00 94.78 131 ARG G C 1
ATOM 10397 O O . ARG D 1 150 ? -37.706 81.744 44.309 1.00 105.23 131 ARG G O 1
ATOM 10405 N N . GLY D 1 151 ? -36.410 83.225 45.399 1.00 87.34 132 GLY G N 1
ATOM 10406 C CA . GLY D 1 151 ? -37.486 84.175 45.622 1.00 86.56 132 GLY G CA 1
ATOM 10407 C C . GLY D 1 151 ? -38.066 84.118 47.023 1.00 88.67 132 GLY G C 1
ATOM 10408 O O . GLY D 1 151 ? -37.623 83.368 47.899 1.00 94.27 132 GLY G O 1
ATOM 10409 N N . VAL D 1 152 ? -39.091 84.949 47.222 1.00 88.91 133 VAL G N 1
ATOM 10410 C CA . VAL D 1 152 ? -39.761 85.083 48.511 1.00 93.35 133 VAL G CA 1
ATOM 10411 C C . VAL D 1 152 ? -41.259 84.975 48.288 1.00 108.10 133 VAL G C 1
ATOM 10412 O O . VAL D 1 152 ? -41.843 85.795 47.564 1.00 109.88 133 VAL G O 1
ATOM 10416 N N . LYS D 1 153 ? -41.869 83.967 48.916 1.00 119.20 134 LYS G N 1
ATOM 10417 C CA . LYS D 1 153 ? -43.307 83.761 48.907 1.00 119.90 134 LYS G CA 1
ATOM 10418 C C . LYS D 1 153 ? -43.971 84.719 49.894 1.00 123.06 134 LYS G C 1
ATOM 10419 O O . LYS D 1 153 ? -43.780 84.575 51.106 1.00 118.53 134 LYS G O 1
ATOM 10425 N N . GLN D 1 154 ? -44.757 85.696 49.398 1.00 119.17 135 GLN G N 1
ATOM 10426 C CA . GLN D 1 154 ? -45.395 86.675 50.295 1.00 119.79 135 GLN G CA 1
ATOM 10427 C C . GLN D 1 154 ? -46.924 86.711 50.314 1.00 128.07 135 GLN G C 1
ATOM 10428 O O . GLN D 1 154 ? -47.556 86.272 51.278 1.00 130.83 135 GLN G O 1
ATOM 10434 N N . ASP D 1 155 ? -47.519 87.245 49.244 1.00 130.17 136 ASP G N 1
ATOM 10435 C CA . ASP D 1 155 ? -48.969 87.304 49.087 1.00 129.30 136 ASP G CA 1
ATOM 10436 C C . ASP D 1 155 ? -49.359 87.493 47.627 1.00 138.57 136 ASP G C 1
ATOM 10437 O O . ASP D 1 155 ? -49.536 88.628 47.183 1.00 142.85 136 ASP G O 1
ATOM 10442 N N . GLY D 1 156 ? -49.485 86.411 46.870 1.00 135.19 137 GLY G N 1
ATOM 10443 C CA . GLY D 1 156 ? -49.055 85.105 47.313 1.00 128.62 137 GLY G CA 1
ATOM 10444 C C . GLY D 1 156 ? -47.996 84.746 46.289 1.00 128.78 137 GLY G C 1
ATOM 10445 O O . GLY D 1 156 ? -47.702 83.581 46.037 1.00 133.99 137 GLY G O 1
ATOM 10446 N N . LYS D 1 157 ? -47.396 85.803 45.742 1.00 123.92 138 LYS G N 1
ATOM 10447 C CA . LYS D 1 157 ? -46.421 85.727 44.664 1.00 116.01 138 LYS G CA 1
ATOM 10448 C C . LYS D 1 157 ? -45.002 85.562 45.201 1.00 103.91 138 LYS G C 1
ATOM 10449 O O . LYS D 1 157 ? -44.652 86.075 46.267 1.00 104.29 138 LYS G O 1
ATOM 10455 N N . VAL D 1 158 ? -44.185 84.834 44.445 1.00 95.98 139 VAL G N 1
ATOM 10456 C CA . VAL D 1 158 ? -42.749 84.791 44.702 1.00 97.50 139 VAL G CA 1
ATOM 10457 C C . VAL D 1 158 ? -42.113 86.046 44.110 1.00 88.75 139 VAL G C 1
ATOM 10458 O O . VAL D 1 158 ? -42.410 86.438 42.975 1.00 89.67 139 VAL G O 1
ATOM 10462 N N . ASN D 1 159 ? -41.298 86.727 44.912 1.00 88.41 140 ASN G N 1
ATOM 10463 C CA . ASN D 1 159 ? -40.720 88.010 44.540 1.00 84.09 140 ASN G CA 1
ATOM 10464 C C . ASN D 1 159 ? -39.202 87.922 44.492 1.00 84.50 140 ASN G C 1
ATOM 10465 O O . ASN D 1 159 ? -38.578 87.283 45.346 1.00 82.34 140 ASN G O 1
ATOM 10470 N N . GLY D 1 160 ? -38.614 88.588 43.498 1.00 75.99 141 GLY G N 1
ATOM 10471 C CA . GLY D 1 160 ? -37.172 88.632 43.384 1.00 75.06 141 GLY G CA 1
ATOM 10472 C C . GLY D 1 160 ? -36.583 87.288 42.990 1.00 74.82 141 GLY G C 1
ATOM 10473 O O . GLY D 1 160 ? -37.191 86.494 42.269 1.00 86.08 141 GLY G O 1
ATOM 10474 N N . GLY D 1 161 ? -35.379 87.029 43.485 1.00 72.29 142 GLY G N 1
ATOM 10475 C CA . GLY D 1 161 ? -34.632 85.856 43.090 1.00 75.29 142 GLY G CA 1
ATOM 10476 C C . GLY D 1 161 ? -33.630 86.168 41.994 1.00 76.73 142 GLY G C 1
ATOM 10477 O O . GLY D 1 161 ? -33.655 87.221 41.352 1.00 76.27 142 GLY G O 1
ATOM 10478 N N . MET D 1 162 ? -32.747 85.226 41.775 1.00 76.10 143 MET G N 1
ATOM 10479 C CA . MET D 1 162 ? -31.763 85.413 40.726 1.00 83.29 143 MET G CA 1
ATOM 10480 C C . MET D 1 162 ? -32.398 85.089 39.376 1.00 89.45 143 MET G C 1
ATOM 10481 O O . MET D 1 162 ? -33.374 84.335 39.312 1.00 91.51 143 MET G O 1
ATOM 10486 N N . PRO D 1 163 ? -31.895 85.666 38.284 1.00 89.98 144 PRO G N 1
ATOM 10487 C CA . PRO D 1 163 ? -32.354 85.206 36.972 1.00 76.73 144 PRO G CA 1
ATOM 10488 C C . PRO D 1 163 ? -32.046 83.722 36.882 1.00 88.35 144 PRO G C 1
ATOM 10489 O O . PRO D 1 163 ? -30.970 83.273 37.280 1.00 86.47 144 PRO G O 1
ATOM 10493 N N . LYS D 1 164 ? -32.997 82.956 36.362 1.00 102.18 145 LYS G N 1
ATOM 10494 C CA . LYS D 1 164 ? -32.846 81.512 36.493 1.00 98.72 145 LYS G CA 1
ATOM 10495 C C . LYS D 1 164 ? -31.770 80.919 35.588 1.00 91.43 145 LYS G C 1
ATOM 10496 O O . LYS D 1 164 ? -31.547 79.705 35.659 1.00 86.95 145 LYS G O 1
ATOM 10502 N N . ASP D 1 165 ? -31.098 81.718 34.755 1.00 90.08 146 ASP G N 1
ATOM 10503 C CA . ASP D 1 165 ? -29.871 81.246 34.119 1.00 95.47 146 ASP G CA 1
ATOM 10504 C C . ASP D 1 165 ? -28.695 81.194 35.091 1.00 93.36 146 ASP G C 1
ATOM 10505 O O . ASP D 1 165 ? -27.697 80.527 34.801 1.00 90.61 146 ASP G O 1
ATOM 10510 N N . PHE D 1 166 ? -28.787 81.899 36.219 1.00 86.50 147 PHE G N 1
ATOM 10511 C CA . PHE D 1 166 ? -27.715 81.958 37.208 1.00 79.26 147 PHE G CA 1
ATOM 10512 C C . PHE D 1 166 ? -27.616 80.629 37.950 1.00 78.37 147 PHE G C 1
ATOM 10513 O O . PHE D 1 166 ? -28.597 80.168 38.536 1.00 89.16 147 PHE G O 1
ATOM 10521 N N . LYS D 1 167 ? -26.447 79.999 37.925 1.00 71.79 148 LYS G N 1
ATOM 10522 C CA . LYS D 1 167 ? -26.260 78.758 38.664 1.00 80.79 148 LYS G CA 1
ATOM 10523 C C . LYS D 1 167 ? -25.098 78.924 39.631 1.00 90.28 148 LYS G C 1
ATOM 10524 O O . LYS D 1 167 ? -24.112 79.610 39.328 1.00 90.32 148 LYS G O 1
ATOM 10530 N N . LEU D 1 168 ? -25.244 78.312 40.810 1.00 90.91 149 LEU G N 1
ATOM 10531 C CA . LEU D 1 168 ? -24.272 78.477 41.889 1.00 79.37 149 LEU G CA 1
ATOM 10532 C C . LEU D 1 168 ? -22.859 78.095 41.459 1.00 74.99 149 LEU G C 1
ATOM 10533 O O . LEU D 1 168 ? -21.887 78.738 41.865 1.00 74.25 149 LEU G O 1
ATOM 10538 N N . GLU D 1 169 ? -22.725 77.047 40.645 1.00 73.73 150 GLU G N 1
ATOM 10539 C CA . GLU D 1 169 ? -21.415 76.579 40.197 1.00 68.04 150 GLU G CA 1
ATOM 10540 C C . GLU D 1 169 ? -20.580 77.676 39.552 1.00 59.49 150 GLU G C 1
ATOM 10541 O O . GLU D 1 169 ? -19.365 77.508 39.407 1.00 54.83 150 GLU G O 1
ATOM 10547 N N . GLU D 1 170 ? -21.198 78.782 39.143 1.00 67.00 151 GLU G N 1
ATOM 10548 C CA . GLU D 1 170 ? -20.514 79.826 38.391 1.00 76.81 151 GLU G CA 1
ATOM 10549 C C . GLU D 1 170 ? -20.138 81.032 39.239 1.00 72.23 151 GLU G C 1
ATOM 10550 O O . GLU D 1 170 ? -19.662 82.031 38.690 1.00 69.88 151 GLU G O 1
ATOM 10556 N N . HIS D 1 171 ? -20.364 80.986 40.547 1.00 74.76 152 HIS G N 1
ATOM 10557 C CA . HIS D 1 171 ? -20.052 82.113 41.420 1.00 72.47 152 HIS G CA 1
ATOM 10558 C C . HIS D 1 171 ? -19.440 81.627 42.729 1.00 69.86 152 HIS G C 1
ATOM 10559 O O . HIS D 1 171 ? -19.847 82.026 43.820 1.00 70.43 152 HIS G O 1
ATOM 10566 N N . GLY D 1 172 ? -18.454 80.737 42.634 1.00 60.33 153 GLY G N 1
ATOM 10567 C CA . GLY D 1 172 ? -17.683 80.352 43.794 1.00 54.77 153 GLY G CA 1
ATOM 10568 C C . GLY D 1 172 ? -16.431 81.196 43.952 1.00 55.23 153 GLY G C 1
ATOM 10569 O O . GLY D 1 172 ? -16.095 82.037 43.118 1.00 60.72 153 GLY G O 1
ATOM 10570 N N . LEU D 1 173 ? -15.735 80.959 45.059 1.00 54.53 154 LEU G N 1
ATOM 10571 C CA . LEU D 1 173 ? -14.488 81.664 45.318 1.00 49.70 154 LEU G CA 1
ATOM 10572 C C . LEU D 1 173 ? -13.401 81.198 44.358 1.00 57.65 154 LEU G C 1
ATOM 10573 O O . LEU D 1 173 ? -13.318 80.016 44.013 1.00 60.54 154 LEU G O 1
ATOM 10578 N N . THR D 1 174 ? -12.568 82.141 43.916 1.00 56.06 155 THR G N 1
ATOM 10579 C CA . THR D 1 174 ? -11.416 81.803 43.093 1.00 46.37 155 THR G CA 1
ATOM 10580 C C . THR D 1 174 ? -10.530 80.804 43.826 1.00 52.22 155 THR G C 1
ATOM 10581 O O . THR D 1 174 ? -9.935 81.132 44.859 1.00 55.82 155 THR G O 1
ATOM 10585 N N . LYS D 1 175 ? -10.441 79.586 43.304 1.00 53.71 156 LYS G N 1
ATOM 10586 C CA . LYS D 1 175 ? -9.657 78.536 43.933 1.00 58.11 156 LYS G CA 1
ATOM 10587 C C . LYS D 1 175 ? -8.240 78.530 43.377 1.00 65.44 156 LYS G C 1
ATOM 10588 O O . LYS D 1 175 ? -8.012 78.788 42.193 1.00 68.40 156 LYS G O 1
ATOM 10594 N N . LEU D 1 176 ? -7.288 78.210 44.243 1.00 68.32 157 LEU G N 1
ATOM 10595 C CA . LEU D 1 176 ? -5.882 78.169 43.881 1.00 70.80 157 LEU G CA 1
ATOM 10596 C C . LEU D 1 176 ? -5.381 76.734 43.926 1.00 60.67 157 LEU G C 1
ATOM 10597 O O . LEU D 1 176 ? -5.878 75.913 44.699 1.00 70.05 157 LEU G O 1
ATOM 10602 N N . LYS D 1 177 ? -4.387 76.433 43.099 1.00 59.46 158 LYS G N 1
ATOM 10603 C CA . LYS D 1 177 ? -3.748 75.131 43.190 1.00 68.35 158 LYS G CA 1
ATOM 10604 C C . LYS D 1 177 ? -2.785 75.144 44.368 1.00 62.88 158 LYS G C 1
ATOM 10605 O O . LYS D 1 177 ? -2.134 76.155 44.644 1.00 55.01 158 LYS G O 1
ATOM 10611 N N . VAL D 1 178 ? -2.719 74.023 45.077 1.00 61.40 159 VAL G N 1
ATOM 10612 C CA . VAL D 1 178 ? -2.047 73.938 46.367 1.00 62.68 159 VAL G CA 1
ATOM 10613 C C . VAL D 1 178 ? -0.988 72.848 46.298 1.00 60.02 159 VAL G C 1
ATOM 10614 O O . VAL D 1 178 ? -1.231 71.768 45.750 1.00 69.09 159 VAL G O 1
ATOM 10618 N N . ALA D 1 179 ? 0.185 73.129 46.862 1.00 54.79 160 ALA G N 1
ATOM 10619 C CA . ALA D 1 179 ? 1.270 72.157 46.948 1.00 53.47 160 ALA G CA 1
ATOM 10620 C C . ALA D 1 179 ? 1.730 72.079 48.396 1.00 59.53 160 ALA G C 1
ATOM 10621 O O . ALA D 1 179 ? 2.251 73.059 48.937 1.00 78.86 160 ALA G O 1
ATOM 10623 N N . ALA D 1 180 ? 1.529 70.927 49.027 1.00 55.32 161 ALA G N 1
ATOM 10624 C CA . ALA D 1 180 ? 1.976 70.693 50.392 1.00 53.99 161 ALA G CA 1
ATOM 10625 C C . ALA D 1 180 ? 3.102 69.674 50.364 1.00 61.68 161 ALA G C 1
ATOM 10626 O O . ALA D 1 180 ? 2.993 68.641 49.696 1.00 77.42 161 ALA G O 1
ATOM 10628 N N . ARG D 1 181 ? 4.172 69.960 51.100 1.00 72.83 162 ARG G N 1
ATOM 10629 C CA . ARG D 1 181 ? 5.348 69.100 51.091 1.00 70.45 162 ARG G CA 1
ATOM 10630 C C . ARG D 1 181 ? 6.185 69.389 52.325 1.00 77.31 162 ARG G C 1
ATOM 10631 O O . ARG D 1 181 ? 6.469 70.555 52.622 1.00 76.38 162 ARG G O 1
ATOM 10639 N N . GLY D 1 182 ? 6.573 68.332 53.038 1.00 65.67 1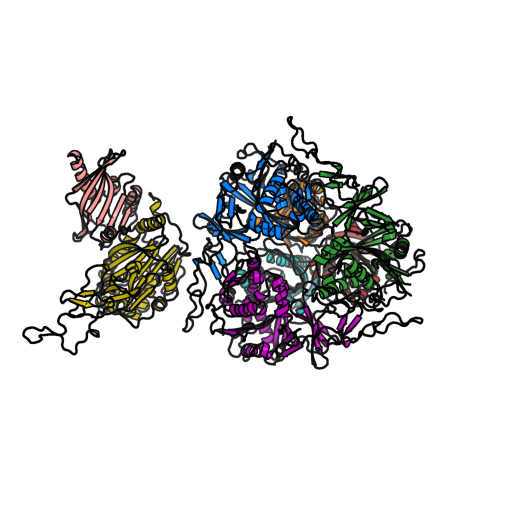63 GLY G N 1
ATOM 10640 C CA . GLY D 1 182 ? 7.450 68.461 54.186 1.00 65.61 163 GLY G CA 1
ATOM 10641 C C . GLY D 1 182 ? 6.878 69.286 55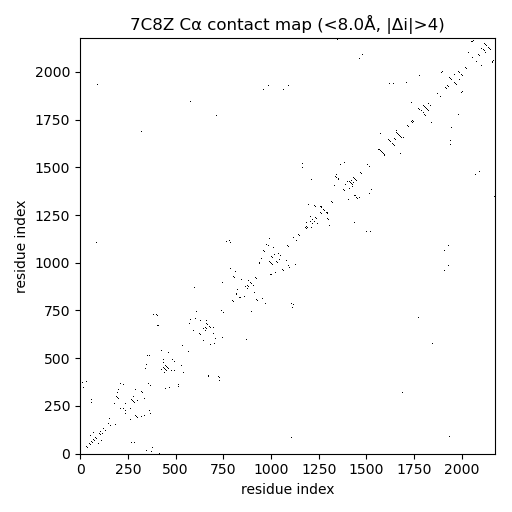.322 1.00 67.24 163 GLY G C 1
ATOM 10642 O O . GLY D 1 182 ? 7.591 69.611 56.277 1.00 74.54 163 GLY G O 1
ATOM 10643 N N . GLY D 1 183 ? 5.595 69.631 55.234 1.00 66.67 164 GLY G N 1
ATOM 10644 C CA . GLY D 1 183 ? 4.948 70.485 56.209 1.00 66.98 164 GLY G CA 1
ATOM 10645 C C . GLY D 1 183 ? 4.693 71.901 55.736 1.00 64.61 164 GLY G C 1
ATOM 10646 O O . GLY D 1 183 ? 3.957 72.635 56.409 1.00 66.48 164 GLY G O 1
ATOM 10647 N N . ALA D 1 184 ? 5.271 72.311 54.611 1.00 60.41 165 ALA G N 1
ATOM 10648 C CA . ALA D 1 184 ? 5.055 73.641 54.063 1.00 61.69 165 ALA G CA 1
ATOM 10649 C C . ALA D 1 184 ? 3.973 73.594 52.991 1.00 61.30 165 ALA G C 1
ATOM 10650 O O . ALA D 1 184 ? 3.776 72.574 52.323 1.00 54.42 165 ALA G O 1
ATOM 10652 N N . VAL D 1 185 ? 3.267 74.712 52.838 1.00 51.68 166 VAL G N 1
ATOM 10653 C CA . VAL D 1 185 ? 2.120 74.821 51.949 1.00 60.67 166 VAL G CA 1
ATOM 10654 C C . VAL D 1 185 ? 2.319 76.047 51.074 1.00 58.98 166 VAL G C 1
ATOM 10655 O O . VAL D 1 185 ? 2.408 77.173 51.589 1.00 64.39 166 VAL G O 1
ATOM 10659 N N . PHE D 1 186 ? 2.387 75.823 49.762 1.00 42.85 167 PHE G N 1
ATOM 10660 C CA . PHE D 1 186 ? 2.395 76.847 48.731 1.00 47.04 167 PHE G CA 1
ATOM 10661 C C . PHE D 1 186 ? 1.094 76.797 47.943 1.00 54.68 167 PHE G C 1
ATOM 10662 O O . PHE D 1 186 ? 0.365 75.802 47.961 1.00 57.14 167 PHE G O 1
ATOM 10670 N N . ALA D 1 187 ? 0.833 77.873 47.210 1.00 58.53 168 ALA G N 1
ATOM 10671 C CA . ALA D 1 187 ? -0.350 77.948 46.370 1.00 53.07 168 ALA G CA 1
ATOM 10672 C C . ALA D 1 187 ? -0.022 78.774 45.137 1.00 61.18 168 ALA G C 1
ATOM 10673 O O . ALA D 1 187 ? 1.023 79.426 45.052 1.00 59.02 168 ALA G O 1
ATOM 10675 N N . SER D 1 188 ? -0.938 78.737 44.177 1.00 59.86 169 SER G N 1
ATOM 10676 C CA . SER D 1 188 ? -0.761 79.487 42.946 1.00 51.48 169 SER G CA 1
ATOM 10677 C C . SER D 1 188 ? -2.117 79.731 42.308 1.00 67.40 169 SER G C 1
ATOM 10678 O O . SER D 1 188 ? -2.957 78.828 42.251 1.00 71.32 169 SER G O 1
ATOM 10681 N N . PHE D 1 189 ? -2.319 80.965 41.841 1.00 70.38 170 PHE G N 1
ATOM 10682 C CA . PHE D 1 189 ? -3.491 81.264 41.028 1.00 66.26 170 PHE G CA 1
ATOM 10683 C C . PHE D 1 189 ? -3.391 80.572 39.675 1.00 54.01 170 PHE G C 1
ATOM 10684 O O . PHE D 1 189 ? -4.387 80.058 39.156 1.00 53.55 170 PHE G O 1
ATOM 10692 N N . ASP D 1 190 ? -2.194 80.554 39.097 1.00 56.89 171 ASP G N 1
ATOM 10693 C CA . ASP D 1 190 ? -1.952 79.878 37.829 1.00 68.89 171 ASP G CA 1
ATOM 10694 C C . ASP D 1 190 ? -2.127 78.371 37.995 1.00 76.34 171 ASP G C 1
ATOM 10695 O O . ASP D 1 190 ? -1.363 77.726 38.722 1.00 72.77 171 ASP G O 1
ATOM 10700 N N . HIS D 1 191 ? -3.110 77.803 37.296 1.00 78.59 172 HIS G N 1
ATOM 10701 C CA . HIS D 1 191 ? -3.388 76.375 37.391 1.00 78.42 172 HIS G CA 1
ATOM 10702 C C . HIS D 1 191 ? -2.568 75.541 36.419 1.00 76.19 172 HIS G C 1
ATOM 10703 O O . HIS D 1 191 ? -2.490 74.318 36.587 1.00 81.12 172 HIS G O 1
ATOM 10710 N N . ASP D 1 192 ? -1.965 76.169 35.410 1.00 70.38 173 ASP G N 1
ATOM 10711 C CA . ASP D 1 192 ? -1.039 75.503 34.504 1.00 81.04 173 ASP G CA 1
ATOM 10712 C C . ASP D 1 192 ? 0.410 75.700 34.931 1.00 79.11 173 ASP G C 1
ATOM 10713 O O . ASP D 1 192 ? 1.307 75.772 34.084 1.00 92.60 173 ASP G O 1
ATOM 10718 N N . VAL D 1 193 ? 0.651 75.795 36.232 1.00 72.12 174 VAL G N 1
ATOM 10719 C CA . VAL D 1 193 ? 1.999 75.948 36.759 1.00 66.60 174 VAL G CA 1
ATOM 10720 C C . VAL D 1 193 ? 2.671 74.584 36.820 1.00 72.82 174 VAL G C 1
ATOM 10721 O O . VAL D 1 193 ? 2.029 73.567 37.117 1.00 69.42 174 VAL G O 1
ATOM 10725 N N . GLU D 1 194 ? 3.970 74.558 36.515 1.00 78.60 175 GLU G N 1
ATOM 10726 C CA . GLU D 1 194 ? 4.781 73.359 36.669 1.00 71.30 175 GLU G CA 1
ATOM 10727 C C . GLU D 1 194 ? 4.628 72.851 38.097 1.00 77.49 175 GLU G C 1
ATOM 10728 O O . GLU D 1 194 ? 4.389 73.648 39.014 1.00 68.30 175 GLU G O 1
ATOM 10734 N N . PRO D 1 195 ? 4.733 71.545 38.326 1.00 83.53 176 PRO G N 1
ATOM 10735 C CA . PRO D 1 195 ? 4.680 71.033 39.700 1.00 78.79 176 PRO G CA 1
ATOM 10736 C C . PRO D 1 195 ? 5.741 71.681 40.579 1.00 67.74 176 PRO G C 1
ATOM 10737 O O . PRO D 1 195 ? 6.755 72.195 40.103 1.00 71.62 176 PRO G O 1
ATOM 10741 N N . PHE D 1 196 ? 5.476 71.665 41.888 1.00 63.69 177 PHE G N 1
ATOM 10742 C CA . PHE D 1 196 ? 6.366 72.311 42.851 1.00 64.42 177 PHE G CA 1
ATOM 10743 C C . PHE D 1 196 ? 7.788 71.772 42.743 1.00 71.54 177 PHE G C 1
ATOM 10744 O O . PHE D 1 196 ? 8.761 72.538 42.815 1.00 77.27 177 PHE G O 1
ATOM 10752 N N . GLU D 1 197 ? 7.926 70.454 42.575 1.00 73.67 178 GLU G N 1
ATOM 10753 C CA . GLU D 1 197 ? 9.250 69.847 42.487 1.00 75.70 178 GLU G CA 1
ATOM 10754 C C . GLU D 1 197 ? 10.018 70.384 41.285 1.00 72.81 178 GLU G C 1
ATOM 10755 O O . GLU D 1 197 ? 11.177 70.797 41.406 1.00 72.34 178 GLU G O 1
ATOM 10761 N N . GLU D 1 198 ? 9.378 70.408 40.116 1.00 69.34 179 GLU G N 1
ATOM 10762 C CA . GLU D 1 198 ? 10.024 70.988 38.947 1.00 80.36 179 GLU G CA 1
ATOM 10763 C C . GLU D 1 198 ? 10.117 72.502 39.047 1.00 75.15 179 GLU G C 1
ATOM 10764 O O . GLU D 1 198 ? 11.003 73.100 38.429 1.00 77.92 179 GLU G O 1
ATOM 10770 N N . PHE D 1 199 ? 9.232 73.130 39.822 1.00 74.06 180 PHE G N 1
ATOM 10771 C CA . PHE D 1 199 ? 9.329 74.566 40.057 1.00 68.75 180 PHE G CA 1
ATOM 10772 C C . PHE D 1 199 ? 10.629 74.917 40.770 1.00 64.32 180 PHE G C 1
ATOM 10773 O O . PHE D 1 199 ? 11.281 75.912 40.434 1.00 59.52 180 PHE G O 1
ATOM 10781 N N . LEU D 1 200 ? 11.031 74.105 41.751 1.00 60.19 181 LEU G N 1
ATOM 10782 C CA . LEU D 1 200 ? 12.246 74.415 42.500 1.00 64.32 181 LEU G CA 1
ATOM 10783 C C . LEU D 1 200 ? 13.520 73.929 41.813 1.00 65.31 181 LEU G C 1
ATOM 10784 O O . LEU D 1 200 ? 14.572 74.559 41.961 1.00 72.99 181 LEU G O 1
ATOM 10789 N N . GLY D 1 201 ? 13.457 72.850 41.044 1.00 56.94 182 GLY G N 1
ATOM 10790 C CA . GLY D 1 201 ? 14.661 72.237 40.537 1.00 63.91 182 GLY G CA 1
ATOM 10791 C C . GLY D 1 201 ? 15.242 71.271 41.551 1.00 68.74 182 GLY G C 1
ATOM 10792 O O . GLY D 1 201 ? 14.890 71.296 42.732 1.00 82.91 182 GLY G O 1
ATOM 10793 N N . PRO D 1 202 ? 16.149 70.396 41.104 1.00 77.25 183 PRO G N 1
ATOM 10794 C CA . PRO D 1 202 ? 16.595 69.298 41.985 1.00 68.38 183 PRO G CA 1
ATOM 10795 C C . PRO D 1 202 ? 17.347 69.753 43.224 1.00 67.41 183 PRO G C 1
ATOM 10796 O O . PRO D 1 202 ? 17.067 69.262 44.326 1.00 77.36 183 PRO G O 1
ATOM 10800 N N . THR D 1 203 ? 18.296 70.682 43.080 1.00 71.69 184 THR G N 1
ATOM 10801 C CA . THR D 1 203 ? 19.138 71.071 44.211 1.00 79.16 184 THR G CA 1
ATOM 10802 C C . THR D 1 203 ? 18.351 71.869 45.247 1.00 62.40 184 THR G C 1
ATOM 10803 O O . THR D 1 203 ? 18.447 71.616 46.458 1.00 61.19 184 THR G O 1
ATOM 10807 N N . ILE D 1 204 ? 17.559 72.838 44.786 1.00 63.35 185 ILE G N 1
ATOM 10808 C CA . ILE D 1 204 ? 16.786 73.650 45.714 1.00 68.27 185 ILE G CA 1
ATOM 10809 C C . ILE D 1 204 ? 15.719 72.803 46.389 1.00 71.50 185 ILE G C 1
ATOM 10810 O O . ILE D 1 204 ? 15.426 72.997 47.575 1.00 65.08 185 ILE G O 1
ATOM 10815 N N . LEU D 1 205 ? 15.151 71.825 45.676 1.00 64.75 186 LEU G N 1
ATOM 10816 C CA . LEU D 1 205 ? 14.211 70.923 46.330 1.00 66.37 186 LEU G CA 1
ATOM 10817 C C . LEU D 1 205 ? 14.921 70.021 47.329 1.00 72.68 186 LEU G C 1
ATOM 10818 O O . LEU D 1 205 ? 14.345 69.664 48.365 1.00 74.04 186 LEU G O 1
ATOM 10823 N N . HIS D 1 206 ? 16.187 69.689 47.065 1.00 65.77 187 HIS G N 1
ATOM 10824 C CA . HIS D 1 206 ? 16.961 68.922 48.033 1.00 66.60 187 HIS G CA 1
ATOM 10825 C C . HIS D 1 206 ? 17.134 69.699 49.329 1.00 62.40 187 HIS G C 1
ATOM 10826 O O . HIS D 1 206 ? 16.959 69.150 50.421 1.00 61.20 187 HIS G O 1
ATOM 10833 N N . TYR D 1 207 ? 17.438 70.993 49.231 1.00 58.18 188 TYR G N 1
ATOM 10834 C CA . TYR D 1 207 ? 17.632 71.771 50.457 1.00 63.05 188 TYR G CA 1
ATOM 10835 C C . TYR D 1 207 ? 16.300 72.059 51.153 1.00 55.56 188 TYR G C 1
ATOM 10836 O O . TYR D 1 207 ? 16.222 72.069 52.395 1.00 64.27 188 TYR G O 1
ATOM 10845 N N . PHE D 1 208 ? 15.243 72.288 50.369 1.00 53.76 189 PHE G N 1
ATOM 10846 C CA . PHE D 1 208 ? 13.887 72.360 50.903 1.00 53.14 189 PHE G CA 1
ATOM 10847 C C . PHE D 1 208 ? 13.581 71.147 51.774 1.00 62.74 189 PHE G C 1
ATOM 10848 O O . PHE D 1 208 ? 13.181 71.282 52.937 1.00 71.85 189 PHE G O 1
ATOM 10856 N N . ASP D 1 209 ? 13.757 69.945 51.216 1.00 71.39 190 ASP G N 1
ATOM 10857 C CA . ASP D 1 209 ? 13.529 68.730 51.992 1.00 65.86 190 ASP G CA 1
ATOM 10858 C C . ASP D 1 209 ? 14.523 68.602 53.139 1.00 62.31 190 ASP G C 1
ATOM 10859 O O . ASP D 1 209 ? 14.222 67.965 54.154 1.00 55.78 190 ASP G O 1
ATOM 10864 N N . ARG D 1 210 ? 15.707 69.203 52.998 1.00 63.53 191 ARG G N 1
ATOM 10865 C CA . ARG D 1 210 ? 16.685 69.180 54.080 1.00 59.74 191 ARG G CA 1
ATOM 10866 C C . ARG D 1 210 ? 16.146 69.878 55.318 1.00 76.59 191 ARG G C 1
ATOM 10867 O O . ARG D 1 210 ? 16.355 69.413 56.446 1.00 77.55 191 ARG G O 1
ATOM 10875 N N . VAL D 1 211 ? 15.443 70.995 55.134 1.00 79.13 192 VAL G N 1
ATOM 10876 C CA . VAL D 1 211 ? 14.776 71.602 56.286 1.00 69.46 192 VAL G CA 1
ATOM 10877 C C . VAL D 1 211 ? 13.469 70.878 56.594 1.00 61.80 192 VAL G C 1
ATOM 10878 O O . VAL D 1 211 ? 13.232 70.450 57.729 1.00 63.89 192 VAL G O 1
ATOM 10882 N N . PHE D 1 212 ? 12.614 70.710 55.584 1.00 58.55 193 PHE G N 1
ATOM 10883 C CA . PHE D 1 212 ? 11.324 70.032 55.736 1.00 64.76 193 PHE G CA 1
ATOM 10884 C C . PHE D 1 212 ? 11.493 68.550 55.408 1.00 80.97 193 PHE G C 1
ATOM 10885 O O . PHE D 1 212 ? 11.166 68.077 54.316 1.00 87.58 193 PHE G O 1
ATOM 10893 N N . ASN D 1 213 ? 12.015 67.802 56.383 1.00 74.00 194 ASN G N 1
ATOM 10894 C CA . ASN D 1 213 ? 12.411 66.418 56.159 1.00 72.48 194 ASN G CA 1
ATOM 10895 C C . ASN D 1 213 ? 11.317 65.409 56.501 1.00 75.61 194 ASN G C 1
ATOM 10896 O O . ASN D 1 213 ? 11.621 64.222 56.663 1.00 82.42 194 ASN G O 1
ATOM 10901 N N . GLY D 1 214 ? 10.063 65.842 56.622 1.00 71.21 195 GLY G N 1
ATOM 10902 C CA . GLY D 1 214 ? 8.964 64.941 56.889 1.00 63.27 195 GLY G CA 1
ATOM 10903 C C . GLY D 1 214 ? 8.524 64.894 58.337 1.00 59.48 195 GLY G C 1
ATOM 10904 O O . GLY D 1 214 ? 7.431 64.391 58.624 1.00 60.54 195 GLY G O 1
ATOM 10905 N N . ARG D 1 215 ? 9.354 65.390 59.251 1.00 68.50 196 ARG G N 1
ATOM 10906 C CA . ARG D 1 215 ? 8.983 65.477 60.656 1.00 61.05 196 ARG G CA 1
ATOM 10907 C C . ARG D 1 215 ? 7.773 66.381 60.851 1.00 56.42 196 ARG G C 1
ATOM 10908 O O . ARG D 1 215 ? 7.475 67.249 60.025 1.00 50.53 196 ARG G O 1
ATOM 10916 N N . LYS D 1 216 ? 7.063 66.149 61.952 1.00 53.01 197 LYS G N 1
ATOM 10917 C CA . LYS D 1 216 ? 5.955 67.007 62.342 1.00 61.03 197 LYS G CA 1
ATOM 10918 C C . LYS D 1 216 ? 6.514 68.279 62.967 1.00 62.99 197 LYS G C 1
ATOM 10919 O O . LYS D 1 216 ? 7.404 68.222 63.822 1.00 72.16 197 LYS G O 1
ATOM 10925 N N . LEU D 1 217 ? 6.004 69.427 62.536 1.00 50.36 198 LEU G N 1
ATOM 10926 C CA . LEU D 1 217 ? 6.551 70.707 62.957 1.00 43.42 198 LEU G CA 1
ATOM 10927 C C . LEU D 1 217 ? 5.754 71.290 64.117 1.00 46.94 198 LEU G C 1
ATOM 10928 O O . LEU D 1 217 ? 4.551 71.057 64.251 1.00 59.28 198 LEU G O 1
ATOM 10933 N N . LYS D 1 218 ? 6.447 72.066 64.947 1.00 54.43 199 LYS G N 1
ATOM 10934 C CA . LYS D 1 218 ? 5.845 72.801 66.052 1.00 48.56 199 LYS G CA 1
ATOM 10935 C C . LYS D 1 218 ? 6.049 74.287 65.807 1.00 47.37 199 LYS G C 1
ATOM 10936 O O . LYS D 1 218 ? 7.188 74.737 65.650 1.00 42.25 199 LYS G O 1
ATOM 10942 N N . ILE D 1 219 ? 4.954 75.047 65.784 1.00 55.87 200 ILE G N 1
ATOM 10943 C CA . ILE D 1 219 ? 5.044 76.492 65.601 1.00 41.22 200 ILE G CA 1
ATOM 10944 C C . ILE D 1 219 ? 5.567 77.116 66.890 1.00 46.30 200 ILE G C 1
ATOM 10945 O O . ILE D 1 219 ? 4.965 76.965 67.960 1.00 47.48 200 ILE G O 1
ATOM 10950 N N . LEU D 1 220 ? 6.684 77.833 66.793 1.00 47.98 201 LEU G N 1
ATOM 10951 C CA . LEU D 1 220 ? 7.198 78.549 67.954 1.00 37.80 201 LEU G CA 1
ATOM 10952 C C . LEU D 1 220 ? 6.619 79.949 68.068 1.00 49.53 201 LEU G C 1
ATOM 10953 O O . LEU D 1 220 ? 6.317 80.397 69.180 1.00 53.38 201 LEU G O 1
ATOM 10958 N N . GLY D 1 221 ? 6.442 80.643 66.953 1.00 51.62 202 GLY G N 1
ATOM 10959 C CA . GLY D 1 221 ? 5.779 81.931 67.011 1.00 30.40 202 GLY G CA 1
ATOM 10960 C C . GLY D 1 221 ? 6.015 82.777 65.778 1.00 41.26 202 GLY G C 1
ATOM 10961 O O . GLY D 1 221 ? 6.672 82.365 64.817 1.00 49.61 202 GLY G O 1
ATOM 10962 N N . TYR D 1 222 ? 5.453 83.986 65.830 1.00 27.99 203 TYR G N 1
ATOM 10963 C CA . TYR D 1 222 ? 5.476 84.920 64.713 1.00 38.36 203 TYR G CA 1
ATOM 10964 C C . TYR D 1 222 ? 6.165 86.222 65.092 1.00 30.97 203 TYR G C 1
ATOM 10965 O O . TYR D 1 222 ? 6.013 86.717 66.212 1.00 30.86 203 TYR G O 1
ATOM 10974 N N . ARG D 1 223 ? 6.912 86.771 64.139 1.00 40.23 204 ARG G N 1
ATOM 10975 C CA . ARG D 1 223 ? 7.404 88.140 64.195 1.00 35.12 204 ARG G CA 1
ATOM 10976 C C . ARG D 1 223 ? 7.062 88.818 62.875 1.00 36.07 204 ARG G C 1
ATOM 10977 O O . ARG D 1 223 ? 6.977 88.165 61.838 1.00 32.30 204 ARG G O 1
ATOM 10985 N N . ARG D 1 224 ? 6.824 90.123 62.914 1.00 25.31 205 ARG G N 1
ATOM 10986 C CA . ARG D 1 224 ? 6.367 90.832 61.728 1.00 25.22 205 ARG G CA 1
ATOM 10987 C C . ARG D 1 224 ? 7.045 92.187 61.670 1.00 32.12 205 ARG G C 1
ATOM 10988 O O . ARG D 1 224 ? 7.202 92.853 62.697 1.00 45.02 205 ARG G O 1
ATOM 10996 N N . GLN D 1 225 ? 7.442 92.594 60.471 1.00 39.94 206 GLN G N 1
ATOM 10997 C CA . GLN D 1 225 ? 8.055 93.904 60.310 1.00 30.50 206 GLN G CA 1
ATOM 10998 C C . GLN D 1 225 ? 7.665 94.483 58.963 1.00 30.15 206 GLN G C 1
ATOM 10999 O O . GLN D 1 225 ? 7.557 93.760 57.973 1.00 35.78 206 GLN G O 1
ATOM 11005 N N . ARG D 1 226 ? 7.438 95.786 58.941 1.00 44.34 207 ARG G N 1
ATOM 11006 C CA . ARG D 1 226 ? 7.170 96.530 57.717 1.00 29.95 207 ARG G CA 1
ATOM 11007 C C . ARG D 1 226 ? 8.470 97.220 57.330 1.00 29.79 207 ARG G C 1
ATOM 11008 O O . ARG D 1 226 ? 8.960 98.081 58.067 1.00 46.54 207 ARG G O 1
ATOM 11016 N N . ILE D 1 227 ? 9.041 96.832 56.198 1.00 36.28 208 ILE G N 1
ATOM 11017 C CA . ILE D 1 227 ? 10.324 97.352 55.736 1.00 47.95 208 ILE G CA 1
ATOM 11018 C C . ILE D 1 227 ? 10.054 98.279 54.557 1.00 42.08 208 ILE G C 1
ATOM 11019 O O . ILE D 1 227 ? 9.516 97.831 53.532 1.00 53.41 208 ILE G O 1
ATOM 11024 N N . PRO D 1 228 ? 10.397 99.567 54.656 1.00 37.48 209 PRO G N 1
ATOM 11025 C CA . PRO D 1 228 ? 10.105 100.539 53.586 1.00 36.40 209 PRO G CA 1
ATOM 11026 C C . PRO D 1 228 ? 11.119 100.479 52.448 1.00 53.31 209 PRO G C 1
ATOM 11027 O O . PRO D 1 228 ? 11.834 101.443 52.152 1.00 53.38 209 PRO G O 1
ATOM 11031 N N . GLY D 1 229 ? 11.177 99.324 51.784 1.00 51.25 210 GLY G N 1
ATOM 11032 C CA . GLY D 1 229 ? 12.009 99.167 50.613 1.00 47.96 210 GLY G CA 1
ATOM 11033 C C . GLY D 1 229 ? 11.318 98.292 49.589 1.00 44.23 210 GLY G C 1
ATOM 11034 O O . GLY D 1 229 ? 10.309 97.646 49.877 1.00 49.45 210 GLY G O 1
ATOM 11035 N N . ASN D 1 230 ? 11.869 98.296 48.379 1.00 49.31 211 ASN G N 1
ATOM 11036 C CA . ASN D 1 230 ? 11.334 97.430 47.340 1.00 50.96 211 ASN G CA 1
ATOM 11037 C C . ASN D 1 230 ? 11.546 95.973 47.731 1.00 40.99 211 ASN G C 1
ATOM 11038 O O . ASN D 1 230 ? 12.591 95.606 48.275 1.00 38.49 211 ASN G O 1
ATOM 11043 N N . TRP D 1 231 ? 10.536 95.144 47.453 1.00 38.24 212 TRP G N 1
ATOM 11044 C CA . TRP D 1 231 ? 10.553 93.761 47.921 1.00 46.23 212 TRP G CA 1
ATOM 11045 C C . TRP D 1 231 ? 11.752 92.994 47.371 1.00 48.97 212 TRP G C 1
ATOM 11046 O O . TRP D 1 231 ? 12.336 92.157 48.072 1.00 44.38 212 TRP G O 1
ATOM 11057 N N . LYS D 1 232 ? 12.147 93.283 46.127 1.00 47.95 213 LYS G N 1
ATOM 11058 C CA . LYS D 1 232 ? 13.286 92.594 45.527 1.00 58.28 213 LYS G CA 1
ATOM 11059 C C . LYS D 1 232 ? 14.528 92.701 46.398 1.00 60.08 213 LYS G C 1
ATOM 11060 O O . LYS D 1 232 ? 15.326 91.754 46.465 1.00 47.85 213 LYS G O 1
ATOM 11066 N N . LEU D 1 233 ? 14.691 93.836 47.090 1.00 51.39 214 LEU G N 1
ATOM 11067 C CA . LEU D 1 233 ? 15.873 94.055 47.917 1.00 45.89 214 LEU G CA 1
ATOM 11068 C C . LEU D 1 233 ? 16.032 92.983 48.982 1.00 44.12 214 LEU G C 1
ATOM 11069 O O . LEU D 1 233 ? 17.158 92.688 49.399 1.00 44.84 214 LEU G O 1
ATOM 11074 N N . MET D 1 234 ? 14.933 92.371 49.419 1.00 47.37 215 MET G N 1
ATOM 11075 C CA . MET D 1 234 ? 15.060 91.297 50.396 1.00 57.40 215 MET G CA 1
ATOM 11076 C C . MET D 1 234 ? 15.655 90.055 49.745 1.00 50.34 215 MET G C 1
ATOM 11077 O O . MET D 1 234 ? 16.591 89.447 50.284 1.00 39.49 215 MET G O 1
ATOM 11082 N N . GLN D 1 235 ? 15.151 89.686 48.563 1.00 53.25 216 GLN G N 1
ATOM 11083 C CA . GLN D 1 235 ? 15.744 88.578 47.821 1.00 54.14 216 GLN G CA 1
ATOM 11084 C C . GLN D 1 235 ? 17.230 88.822 47.600 1.00 42.22 216 GLN G C 1
ATOM 11085 O O . GLN D 1 235 ? 18.068 87.975 47.934 1.00 54.73 216 GLN G O 1
ATOM 11091 N N . GLU D 1 236 ? 17.570 89.994 47.052 1.00 49.60 217 GLU G N 1
ATOM 11092 C CA . GLU D 1 236 ? 18.965 90.408 46.920 1.00 58.68 217 GLU G CA 1
ATOM 11093 C C . GLU D 1 236 ? 19.731 90.196 48.216 1.00 58.81 217 GLU G C 1
ATOM 11094 O O . GLU D 1 236 ? 20.853 89.677 48.212 1.00 63.02 217 GLU G O 1
ATOM 11100 N N . ASN D 1 237 ? 19.138 90.610 49.341 1.00 54.05 218 ASN G N 1
ATOM 11101 C CA . ASN D 1 237 ? 19.845 90.543 50.612 1.00 49.01 218 ASN G CA 1
ATOM 11102 C C . ASN D 1 237 ? 20.133 89.104 51.005 1.00 46.72 218 ASN G C 1
ATOM 11103 O O . ASN D 1 237 ? 21.166 88.823 51.622 1.00 58.84 218 ASN G O 1
ATOM 11108 N N . ILE D 1 238 ? 19.254 88.174 50.626 1.00 44.68 219 ILE G N 1
ATOM 11109 C CA . ILE D 1 238 ? 19.467 86.763 50.922 1.00 59.04 219 ILE G CA 1
ATOM 11110 C C . ILE D 1 238 ? 20.067 86.016 49.738 1.00 56.91 219 ILE G C 1
ATOM 11111 O O . ILE D 1 238 ? 20.285 84.800 49.819 1.00 55.97 219 ILE G O 1
ATOM 11116 N N . LYS D 1 239 ? 20.334 86.710 48.635 1.00 50.05 220 LYS G N 1
ATOM 11117 C CA . LYS D 1 239 ? 21.215 86.210 47.591 1.00 58.64 220 LYS G CA 1
ATOM 11118 C C . LYS D 1 239 ? 22.597 86.849 47.655 1.00 54.86 220 LYS G C 1
ATOM 11119 O O . LYS D 1 239 ? 23.382 86.704 46.713 1.00 76.68 220 LYS G O 1
ATOM 11125 N N . ASP D 1 240 ? 22.916 87.526 48.756 1.00 53.58 221 ASP G N 1
ATOM 11126 C CA . ASP D 1 240 ? 24.176 88.237 48.945 1.00 62.04 221 ASP G CA 1
ATOM 11127 C C . ASP D 1 240 ? 25.055 87.500 49.949 1.00 73.16 221 ASP G C 1
ATOM 11128 O O . ASP D 1 240 ? 24.767 87.534 51.155 1.00 74.26 221 ASP G O 1
ATOM 11133 N N . PRO D 1 241 ? 26.126 86.836 49.518 1.00 72.20 222 PRO G N 1
ATOM 11134 C CA . PRO D 1 241 ? 26.871 85.965 50.438 1.00 70.34 222 PRO G CA 1
ATOM 11135 C C . PRO D 1 241 ? 27.963 86.658 51.238 1.00 79.48 222 PRO G C 1
ATOM 11136 O O . PRO D 1 241 ? 28.327 86.177 52.317 1.00 85.43 222 PRO G O 1
ATOM 11140 N N . TYR D 1 242 ? 28.490 87.780 50.753 1.00 73.37 223 TYR G N 1
ATOM 11141 C CA . TYR D 1 242 ? 29.625 88.414 51.409 1.00 85.70 223 TYR G CA 1
ATOM 11142 C C . TYR D 1 242 ? 29.254 89.692 52.145 1.00 91.66 223 TYR G C 1
ATOM 11143 O O . TYR D 1 242 ? 30.107 90.266 52.831 1.00 90.00 223 TYR G O 1
ATOM 11152 N N . HIS D 1 243 ? 28.004 90.136 52.050 1.00 91.29 224 HIS G N 1
ATOM 11153 C CA . HIS D 1 243 ? 27.548 91.223 52.906 1.00 78.53 224 HIS G CA 1
ATOM 11154 C C . HIS D 1 243 ? 27.480 90.806 54.376 1.00 68.51 224 HIS G C 1
ATOM 11155 O O . HIS D 1 243 ? 27.791 91.638 55.237 1.00 61.45 224 HIS G O 1
ATOM 11162 N N . PRO D 1 244 ? 27.080 89.568 54.731 1.00 80.86 225 PRO G N 1
ATOM 11163 C CA . PRO D 1 244 ? 26.992 89.246 56.170 1.00 84.74 225 PRO G CA 1
ATOM 11164 C C . PRO D 1 244 ? 28.310 89.398 56.907 1.00 81.33 225 PRO G C 1
ATOM 11165 O O . PRO D 1 244 ? 28.332 89.902 58.037 1.00 68.93 225 PRO G O 1
ATOM 11169 N N . GLY D 1 245 ? 29.419 89.007 56.281 1.00 85.64 226 GLY G N 1
ATOM 11170 C CA . GLY D 1 245 ? 30.718 89.144 56.912 1.00 81.72 226 GLY G CA 1
ATOM 11171 C C . GLY D 1 245 ? 31.221 90.568 56.991 1.00 80.37 226 GLY G C 1
ATOM 11172 O O . GLY D 1 245 ? 32.268 90.805 57.603 1.00 78.36 226 GLY G O 1
ATOM 11173 N N . LEU D 1 246 ? 30.506 91.513 56.387 1.00 85.78 227 LEU G N 1
ATOM 11174 C CA . LEU D 1 246 ? 30.879 92.918 56.401 1.00 81.60 227 LEU G CA 1
ATOM 11175 C C . LEU D 1 246 ? 29.857 93.806 57.095 1.00 71.16 227 LEU G C 1
ATOM 11176 O O . LEU D 1 246 ? 30.243 94.820 57.678 1.00 74.99 227 LEU G O 1
ATOM 11181 N N . LEU D 1 247 ? 28.574 93.449 57.062 1.00 66.06 228 LEU G N 1
ATOM 11182 C CA . LEU D 1 247 ? 27.530 94.254 57.686 1.00 73.81 228 LEU G CA 1
ATOM 11183 C C . LEU D 1 247 ? 27.246 93.819 59.123 1.00 70.68 228 LEU G C 1
ATOM 11184 O O . LEU D 1 247 ? 27.247 94.648 60.038 1.00 63.83 228 LEU G O 1
ATOM 11189 N N . HIS D 1 248 ? 26.980 92.532 59.331 1.00 78.56 229 HIS G N 1
ATOM 11190 C CA . HIS D 1 248 ? 26.671 91.999 60.657 1.00 74.93 229 HIS G CA 1
ATOM 11191 C C . HIS D 1 248 ? 27.982 91.841 61.419 1.00 78.30 229 HIS G C 1
ATOM 11192 O O . HIS D 1 248 ? 28.684 90.837 61.282 1.00 86.78 229 HIS G O 1
ATOM 11199 N N . THR D 1 249 ? 28.292 92.831 62.255 1.00 74.87 230 THR G N 1
ATOM 11200 C CA . THR D 1 249 ? 29.522 92.893 63.039 1.00 77.42 230 THR G CA 1
ATOM 11201 C C . THR D 1 249 ? 29.439 92.009 64.279 1.00 80.46 230 THR G C 1
ATOM 11202 O O . THR D 1 249 ? 30.144 92.234 65.268 1.00 77.60 230 THR G O 1
ATOM 11206 N N . TRP D 1 250 ? 28.608 90.972 64.204 1.00 89.50 231 TRP G N 1
ATOM 11207 C CA . TRP D 1 250 ? 28.393 90.011 65.278 1.00 89.60 231 TRP G CA 1
ATOM 11208 C C . TRP D 1 250 ? 29.142 88.734 64.920 1.00 96.62 231 TRP G C 1
ATOM 11209 O O . TRP D 1 250 ? 28.602 87.629 65.001 1.00 104.42 231 TRP G O 1
ATOM 11220 N N . PHE D 1 251 ? 30.400 88.894 64.525 1.00 84.13 232 PHE G N 1
ATOM 11221 C CA . PHE D 1 251 ? 31.067 87.943 63.668 1.00 79.83 232 PHE G CA 1
ATOM 11222 C C . PHE D 1 251 ? 32.540 87.777 64.039 1.00 72.50 232 PHE G C 1
ATOM 11223 O O . PHE D 1 251 ? 32.959 88.090 65.149 1.00 69.73 232 PHE G O 1
ATOM 11231 N N . LYS D 1 262 ? 34.290 77.920 54.233 1.00 80.02 243 LYS G N 1
ATOM 11232 C CA . LYS D 1 262 ? 33.828 76.858 53.346 1.00 75.71 243 LYS G CA 1
ATOM 11233 C C . LYS D 1 262 ? 32.367 77.077 52.978 1.00 75.47 243 LYS G C 1
ATOM 11234 O O . LYS D 1 262 ? 31.469 76.753 53.751 1.00 81.26 243 LYS G O 1
ATOM 11236 N N . SER D 1 263 ? 32.138 77.645 51.796 1.00 83.12 244 SER G N 1
ATOM 11237 C CA . SER D 1 263 ? 30.805 78.044 51.370 1.00 85.53 244 SER G CA 1
ATOM 11238 C C . SER D 1 263 ? 30.589 77.689 49.905 1.00 83.95 244 SER G C 1
ATOM 11239 O O . SER D 1 263 ? 31.543 77.477 49.153 1.00 90.08 244 SER G O 1
ATOM 11242 N N . GLU D 1 264 ? 29.318 77.615 49.507 1.00 74.92 245 GLU G N 1
ATOM 11243 C CA . GLU D 1 264 ? 28.977 77.544 48.088 1.00 79.98 245 GLU G CA 1
ATOM 11244 C C . GLU D 1 264 ? 27.514 77.924 47.862 1.00 70.01 245 GLU G C 1
ATOM 11245 O O . GLU D 1 264 ? 26.665 77.766 48.743 1.00 61.67 245 GLU G O 1
ATOM 11251 N N . LEU D 1 265 ? 27.243 78.450 46.670 1.00 67.89 246 LEU G N 1
ATOM 11252 C CA . LEU D 1 265 ? 25.932 78.963 46.298 1.00 68.20 246 LEU G CA 1
ATOM 11253 C C . LEU D 1 265 ? 25.425 78.217 45.075 1.00 63.78 246 LEU G C 1
ATOM 11254 O O . LEU D 1 265 ? 26.149 78.082 44.083 1.00 66.18 246 LEU G O 1
ATOM 11259 N N . LYS D 1 266 ? 24.187 77.733 45.150 1.00 57.93 247 LYS G N 1
ATOM 11260 C CA . LYS D 1 266 ? 23.590 76.950 44.079 1.00 65.63 247 LYS G CA 1
ATOM 11261 C C . LYS D 1 266 ? 22.275 77.588 43.657 1.00 76.61 247 LYS G C 1
ATOM 11262 O O . LYS D 1 266 ? 21.653 78.331 44.417 1.00 91.50 247 LYS G O 1
ATOM 11268 N N . MET D 1 267 ? 21.858 77.304 42.425 1.00 81.71 248 MET G N 1
ATOM 11269 C CA . MET D 1 267 ? 20.664 77.919 41.856 1.00 79.13 248 MET G CA 1
ATOM 11270 C C . MET D 1 267 ? 19.849 76.875 41.105 1.00 71.16 248 MET G C 1
ATOM 11271 O O . MET D 1 267 ? 20.334 75.787 40.782 1.00 78.38 248 MET G O 1
ATOM 11276 N N . ASP D 1 268 ? 18.602 77.230 40.805 1.00 61.93 249 ASP G N 1
ATOM 11277 C CA . ASP D 1 268 ? 17.774 76.381 39.968 1.00 63.53 249 ASP G CA 1
ATOM 11278 C C . ASP D 1 268 ? 18.059 76.677 38.498 1.00 72.05 249 ASP G C 1
ATOM 11279 O O . ASP D 1 268 ? 18.920 77.493 38.157 1.00 71.31 249 ASP G O 1
ATOM 11284 N N . ALA D 1 269 ? 17.323 76.000 37.613 1.00 74.45 250 ALA G N 1
ATOM 11285 C CA . ALA D 1 269 ? 17.614 76.094 36.185 1.00 78.99 250 ALA G CA 1
ATOM 11286 C C . ALA D 1 269 ? 17.410 77.517 35.662 1.00 85.05 250 ALA G C 1
ATOM 11287 O O . ALA D 1 269 ? 18.205 78.003 34.850 1.00 80.58 250 ALA G O 1
ATOM 11289 N N . LYS D 1 270 ? 16.368 78.208 36.127 1.00 81.38 251 LYS G N 1
ATOM 11290 C CA . LYS D 1 270 ? 16.007 79.525 35.610 1.00 75.97 251 LYS G CA 1
ATOM 11291 C C . LYS D 1 270 ? 16.584 80.675 36.427 1.00 72.04 251 LYS G C 1
ATOM 11292 O O . LYS D 1 270 ? 16.206 81.828 36.192 1.00 71.83 251 LYS G O 1
ATOM 11298 N N . PHE D 1 271 ? 17.467 80.389 37.382 1.00 72.01 252 PHE G N 1
ATOM 11299 C CA . PHE D 1 271 ? 18.200 81.371 38.182 1.00 75.84 252 PHE G CA 1
ATOM 11300 C C . PHE D 1 271 ? 17.313 82.164 39.138 1.00 66.89 252 PHE G C 1
ATOM 11301 O O . PHE D 1 271 ? 17.740 83.215 39.630 1.00 65.97 252 PHE G O 1
ATOM 11309 N N . ARG D 1 272 ? 16.089 81.707 39.406 1.00 64.90 253 ARG G N 1
ATOM 11310 C CA . ARG D 1 272 ? 15.164 82.423 40.281 1.00 61.51 253 ARG G CA 1
ATOM 11311 C C . ARG D 1 272 ? 15.336 82.034 41.750 1.00 64.21 253 ARG G C 1
ATOM 11312 O O . ARG D 1 272 ? 15.363 82.903 42.628 1.00 54.76 253 ARG G O 1
ATOM 11320 N N . HIS D 1 273 ? 15.434 80.739 42.033 1.00 71.00 254 HIS G N 1
ATOM 11321 C CA . HIS D 1 273 ? 15.648 80.252 43.386 1.00 59.62 254 HIS G CA 1
ATOM 11322 C C . HIS D 1 273 ? 17.137 80.082 43.641 1.00 60.91 254 HIS G C 1
ATOM 11323 O O . HIS D 1 273 ? 17.925 79.868 42.714 1.00 58.26 254 HIS G O 1
ATOM 11330 N N . ALA D 1 274 ? 17.523 80.175 44.910 1.00 56.57 255 ALA G N 1
ATOM 11331 C CA . ALA D 1 274 ? 18.939 80.073 45.229 1.00 67.52 255 ALA G CA 1
ATOM 11332 C C . ALA D 1 274 ? 19.109 79.481 46.617 1.00 62.90 255 ALA G C 1
ATOM 11333 O O . ALA D 1 274 ? 18.200 79.518 47.448 1.00 62.53 255 ALA G O 1
ATOM 11335 N N . ALA D 1 275 ? 20.297 78.935 46.857 1.00 52.95 256 ALA G N 1
ATOM 11336 C CA . ALA D 1 275 ? 20.653 78.384 48.154 1.00 53.71 256 ALA G CA 1
ATOM 11337 C C . ALA D 1 275 ? 22.086 78.770 48.466 1.00 58.84 256 ALA G C 1
ATOM 11338 O O . ALA D 1 275 ? 22.993 78.520 47.668 1.00 66.10 256 ALA G O 1
ATOM 11340 N N . MET D 1 276 ? 22.271 79.395 49.617 1.00 58.36 257 MET G N 1
ATOM 11341 C CA . MET D 1 276 ? 23.577 79.763 50.135 1.00 60.22 257 MET G CA 1
ATOM 11342 C C . MET D 1 276 ? 23.904 78.803 51.270 1.00 56.97 257 MET G C 1
ATOM 11343 O O . MET D 1 276 ? 23.195 78.774 52.281 1.00 57.26 257 MET G O 1
ATOM 11348 N N . ILE D 1 277 ? 24.967 78.019 51.102 1.00 65.03 258 ILE G N 1
ATOM 11349 C CA . ILE D 1 277 ? 25.318 76.937 52.010 1.00 59.35 258 ILE G CA 1
ATOM 11350 C C . ILE D 1 277 ? 26.672 77.259 52.616 1.00 58.88 258 ILE G C 1
ATOM 11351 O O . ILE D 1 277 ? 27.599 77.650 51.896 1.00 59.70 258 ILE G O 1
ATOM 11356 N N . SER D 1 278 ? 26.795 77.086 53.930 1.00 62.47 259 SER G N 1
ATOM 11357 C CA . SER D 1 278 ? 28.053 77.400 54.587 1.00 70.85 259 SER G CA 1
ATOM 11358 C C . SER D 1 278 ? 28.288 76.477 55.772 1.00 80.27 259 SER G C 1
ATOM 11359 O O . SER D 1 278 ? 27.346 76.039 56.448 1.00 85.79 259 SER G O 1
ATOM 11362 N N . THR D 1 279 ? 29.569 76.213 56.020 1.00 89.66 260 THR G N 1
ATOM 11363 C CA . THR D 1 279 ? 30.038 75.433 57.157 1.00 90.31 260 THR G CA 1
ATOM 11364 C C . THR D 1 279 ? 30.906 76.306 58.062 1.00 86.42 260 THR G C 1
ATOM 11365 O O . THR D 1 279 ? 30.695 76.375 59.273 1.00 82.18 260 THR G O 1
ATOM 11369 N N . VAL D 1 302 ? 30.875 87.639 75.616 1.00 64.47 283 VAL G N 1
ATOM 11370 C CA . VAL D 1 302 ? 29.448 87.471 75.870 1.00 68.32 283 VAL G CA 1
ATOM 11371 C C . VAL D 1 302 ? 29.221 87.151 77.349 1.00 70.78 283 VAL G C 1
ATOM 11372 O O . VAL D 1 302 ? 29.934 86.337 77.934 1.00 81.72 283 VAL G O 1
ATOM 11376 N N . ASN D 1 303 ? 28.232 87.812 77.956 1.00 63.77 284 ASN G N 1
ATOM 11377 C CA . ASN D 1 303 ? 27.996 87.662 79.389 1.00 56.58 284 ASN G CA 1
ATOM 11378 C C . ASN D 1 303 ? 27.250 86.372 79.716 1.00 61.80 284 ASN G C 1
ATOM 11379 O O . ASN D 1 303 ? 27.639 85.638 80.630 1.00 77.27 284 ASN G O 1
ATOM 11384 N N . ASP D 1 304 ? 26.167 86.086 78.995 1.00 62.29 285 ASP G N 1
ATOM 11385 C CA . ASP D 1 304 ? 25.375 84.892 79.251 1.00 67.50 285 ASP G CA 1
ATOM 11386 C C . ASP D 1 304 ? 25.669 83.850 78.184 1.00 69.05 285 ASP G C 1
ATOM 11387 O O . ASP D 1 304 ? 25.348 84.079 77.007 1.00 59.78 285 ASP G O 1
ATOM 11392 N N . PRO D 1 305 ? 26.286 82.715 78.531 1.00 76.11 286 PRO G N 1
ATOM 11393 C CA . PRO D 1 305 ? 26.634 81.717 77.500 1.00 78.43 286 PRO G CA 1
ATOM 11394 C C . PRO D 1 305 ? 25.447 81.202 76.695 1.00 65.55 286 PRO G C 1
ATOM 11395 O O . PRO D 1 305 ? 25.642 80.763 75.554 1.00 57.95 286 PRO G O 1
ATOM 11399 N N . ARG D 1 306 ? 24.226 81.243 77.246 1.00 61.18 287 ARG G N 1
ATOM 11400 C CA . ARG D 1 306 ? 23.060 80.770 76.505 1.00 62.61 287 ARG G CA 1
ATOM 11401 C C . ARG D 1 306 ? 22.855 81.546 75.219 1.00 76.15 287 ARG G C 1
ATOM 11402 O O . ARG D 1 306 ? 22.220 81.037 74.286 1.00 69.51 287 ARG G O 1
ATOM 11410 N N . LEU D 1 307 ? 23.370 82.768 75.155 1.00 84.31 288 LEU G N 1
ATOM 11411 C CA . LEU D 1 307 ? 23.342 83.493 73.898 1.00 79.11 288 LEU G CA 1
ATOM 11412 C C . LEU D 1 307 ? 24.248 82.847 72.870 1.00 73.99 288 LEU G C 1
ATOM 11413 O O . LEU D 1 307 ? 24.320 83.351 71.747 1.00 74.54 288 LEU G O 1
ATOM 11418 N N . LEU D 1 308 ? 24.955 81.766 73.212 1.00 74.84 289 LEU G N 1
ATOM 11419 C CA . LEU D 1 308 ? 25.725 81.107 72.121 1.00 75.15 289 LEU G CA 1
ATOM 11420 C C . LEU D 1 308 ? 25.149 79.698 71.959 1.00 85.29 289 LEU G C 1
ATOM 11421 O O . LEU D 1 308 ? 24.383 79.402 71.029 1.00 109.66 289 LEU G O 1
ATOM 11426 N N . ASP D 1 309 ? 25.540 78.821 72.900 1.00 80.59 290 ASP G N 1
ATOM 11427 C CA . ASP D 1 309 ? 25.113 77.416 73.076 1.00 71.83 290 ASP G CA 1
ATOM 11428 C C . ASP D 1 309 ? 24.692 76.701 71.794 1.00 61.14 290 ASP G C 1
ATOM 11429 O O . ASP D 1 309 ? 23.612 76.127 71.710 1.00 46.36 290 ASP G O 1
ATOM 11434 N N . ILE D 1 310 ? 25.538 76.740 70.777 1.00 53.53 291 ILE G N 1
ATOM 11435 C CA . ILE D 1 310 ? 25.207 76.073 69.517 1.00 55.07 291 ILE G CA 1
ATOM 11436 C C . ILE D 1 310 ? 25.462 74.573 69.640 1.00 62.11 291 ILE G C 1
ATOM 11437 O O . ILE D 1 310 ? 26.560 74.152 70.023 1.00 66.65 291 ILE G O 1
ATOM 11442 N N . VAL D 1 311 ? 24.445 73.766 69.347 1.00 59.65 292 VAL G N 1
ATOM 11443 C CA . VAL D 1 311 ? 24.551 72.312 69.348 1.00 59.63 292 VAL G CA 1
ATOM 11444 C C . VAL D 1 311 ? 24.223 71.815 67.943 1.00 60.10 292 VAL G C 1
ATOM 11445 O O . VAL D 1 311 ? 23.135 72.093 67.428 1.00 55.28 292 VAL G O 1
ATOM 11449 N N . PRO D 1 312 ? 25.109 71.060 67.294 1.00 70.49 293 PRO G N 1
ATOM 11450 C CA . PRO D 1 312 ? 24.815 70.570 65.942 1.00 61.33 293 PRO G CA 1
ATOM 11451 C C . PRO D 1 312 ? 23.720 69.516 65.937 1.00 62.40 293 PRO G C 1
ATOM 11452 O O . PRO D 1 312 ? 23.567 68.739 66.882 1.00 70.89 293 PRO G O 1
ATOM 11456 N N . GLU D 1 313 ? 22.967 69.481 64.835 1.00 59.28 294 GLU G N 1
ATOM 11457 C CA . GLU D 1 313 ? 21.874 68.534 64.702 1.00 67.21 294 GLU G CA 1
ATOM 11458 C C . GLU D 1 313 ? 22.115 67.600 63.520 1.00 68.72 294 GLU G C 1
ATOM 11459 O O . GLU D 1 313 ? 22.553 68.049 62.455 1.00 69.93 294 GLU G O 1
ATOM 11465 N N . PRO D 1 314 ? 21.826 66.302 63.671 1.00 56.59 295 PRO G N 1
ATOM 11466 C CA . PRO D 1 314 ? 22.204 65.337 62.620 1.00 58.33 295 PRO G CA 1
ATOM 11467 C C . PRO D 1 314 ? 21.558 65.605 61.272 1.00 57.93 295 PRO G C 1
ATOM 11468 O O . PRO D 1 314 ? 22.182 65.356 60.232 1.00 61.33 295 PRO G O 1
ATOM 11472 N N . TRP D 1 315 ? 20.335 66.112 61.251 1.00 55.89 296 TRP G N 1
ATOM 11473 C CA . TRP D 1 315 ? 19.595 66.328 60.008 1.00 57.95 296 TRP G CA 1
ATOM 11474 C C . TRP D 1 315 ? 20.175 67.441 59.151 1.00 61.40 296 TRP G C 1
ATOM 11475 O O . TRP D 1 315 ? 19.553 67.770 58.132 1.00 72.63 296 TRP G O 1
ATOM 11486 N N . TRP D 1 316 ? 21.332 68.003 59.505 1.00 70.08 297 TRP G N 1
ATOM 11487 C CA . TRP D 1 316 ? 21.759 69.267 58.911 1.00 72.07 297 TRP G CA 1
ATOM 11488 C C . TRP D 1 316 ? 22.042 69.156 57.410 1.00 74.65 297 TRP G C 1
ATOM 11489 O O . TRP D 1 316 ? 21.522 69.958 56.634 1.00 71.95 297 TRP G O 1
ATOM 11500 N N . GLY D 1 317 ? 22.835 68.189 56.950 1.00 92.68 298 GLY G N 1
ATOM 11501 C CA . GLY D 1 317 ? 23.663 67.214 57.634 1.00 93.14 298 GLY G CA 1
ATOM 11502 C C . GLY D 1 317 ? 25.128 67.435 57.294 1.00 89.96 298 GLY G C 1
ATOM 11503 O O . GLY D 1 317 ? 25.793 66.539 56.793 1.00 86.40 298 GLY G O 1
ATOM 11504 N N . GLY D 1 318 ? 25.613 68.659 57.475 1.00 87.98 299 GLY G N 1
ATOM 11505 C CA . GLY D 1 318 ? 26.987 68.971 57.157 1.00 81.48 299 GLY G CA 1
ATOM 11506 C C . GLY D 1 318 ? 27.223 70.434 56.856 1.00 84.10 299 GLY G C 1
ATOM 11507 O O . GLY D 1 318 ? 28.269 70.984 57.212 1.00 84.12 299 GLY G O 1
ATOM 11508 N N . PRO D 1 319 ? 26.284 71.101 56.189 1.00 84.81 300 PRO G N 1
ATOM 11509 C CA . PRO D 1 319 ? 26.293 72.566 56.232 1.00 90.41 300 PRO G CA 1
ATOM 11510 C C . PRO D 1 319 ? 25.748 73.051 57.565 1.00 91.34 300 PRO G C 1
ATOM 11511 O O . PRO D 1 319 ? 24.801 72.483 58.115 1.00 86.96 300 PRO G O 1
ATOM 11515 N N . THR D 1 320 ? 26.367 74.102 58.096 1.00 90.97 301 THR G N 1
ATOM 11516 C CA . THR D 1 320 ? 25.889 74.696 59.337 1.00 75.55 301 THR G CA 1
ATOM 11517 C C . THR D 1 320 ? 24.804 75.734 59.095 1.00 67.49 301 THR G C 1
ATOM 11518 O O . THR D 1 320 ? 23.993 75.986 59.992 1.00 75.18 301 THR G O 1
ATOM 11522 N N . ALA D 1 321 ? 24.768 76.339 57.910 1.00 68.25 302 ALA G N 1
ATOM 11523 C CA . ALA D 1 321 ? 23.738 77.316 57.596 1.00 63.71 302 ALA G CA 1
ATOM 11524 C C . ALA D 1 321 ? 23.332 77.178 56.136 1.00 65.41 302 ALA G C 1
ATOM 11525 O O . ALA D 1 321 ? 24.184 76.998 55.258 1.00 58.33 302 ALA G O 1
ATOM 11527 N N . VAL D 1 322 ? 22.025 77.262 55.886 1.00 62.53 303 VAL G N 1
ATOM 11528 C CA . VAL D 1 322 ? 21.478 77.259 54.533 1.00 54.21 303 VAL G CA 1
ATOM 11529 C C . VAL D 1 322 ? 20.396 78.326 54.435 1.00 51.18 303 VAL G C 1
ATOM 11530 O O . VAL D 1 322 ? 19.389 78.277 55.158 1.00 52.60 303 VAL G O 1
ATOM 11534 N N . MET D 1 323 ? 20.598 79.268 53.518 1.00 48.83 304 MET G N 1
ATOM 11535 C CA . MET D 1 323 ? 19.654 80.332 53.195 1.00 61.20 304 MET G CA 1
ATOM 11536 C C . MET D 1 323 ? 19.049 79.991 51.843 1.00 57.90 304 MET G C 1
ATOM 11537 O O . MET D 1 323 ? 19.751 80.034 50.829 1.00 51.39 304 MET G O 1
ATOM 11542 N N . THR D 1 324 ? 17.763 79.653 51.806 1.00 48.26 305 THR G N 1
ATOM 11543 C CA . THR D 1 324 ? 17.146 79.236 50.550 1.00 63.12 305 THR G CA 1
ATOM 11544 C C . THR D 1 324 ? 16.086 80.259 50.158 1.00 64.94 305 THR G C 1
ATOM 11545 O O . THR D 1 324 ? 15.081 80.418 50.854 1.00 56.81 305 THR G O 1
ATOM 11549 N N . THR D 1 325 ? 16.316 80.950 49.045 1.00 61.45 306 THR G N 1
ATOM 11550 C CA . THR D 1 325 ? 15.356 81.902 48.500 1.00 52.35 306 THR G CA 1
ATOM 11551 C C . THR D 1 325 ? 14.496 81.198 47.457 1.00 49.32 306 THR G C 1
ATOM 11552 O O . THR D 1 325 ? 15.016 80.719 46.439 1.00 51.89 306 THR G O 1
ATOM 11556 N N . ILE D 1 326 ? 13.192 81.126 47.720 1.00 47.13 307 ILE G N 1
ATOM 11557 C CA . ILE D 1 326 ? 12.206 80.629 46.770 1.00 49.91 307 ILE G CA 1
ATOM 11558 C C . ILE D 1 326 ? 11.477 81.838 46.196 1.00 47.55 307 ILE G C 1
ATOM 11559 O O . ILE D 1 326 ? 10.692 82.509 46.889 1.00 50.37 307 ILE G O 1
ATOM 11564 N N . PHE D 1 327 ? 11.749 82.091 44.919 1.00 44.52 308 PHE G N 1
ATOM 11565 C CA . PHE D 1 327 ? 11.273 83.280 44.236 1.00 47.42 308 PHE G CA 1
ATOM 11566 C C . PHE D 1 327 ? 9.777 83.176 43.952 1.00 54.17 308 PHE G C 1
ATOM 11567 O O . PHE D 1 327 ? 9.291 82.116 43.543 1.00 55.03 308 PHE G O 1
ATOM 11575 N N . PRO D 1 328 ? 9.024 84.271 44.126 1.00 54.30 309 PRO G N 1
ATOM 11576 C CA . PRO D 1 328 ? 9.552 85.547 44.609 1.00 51.25 309 PRO G CA 1
ATOM 11577 C C . PRO D 1 328 ? 9.168 85.822 46.050 1.00 59.52 309 PRO G C 1
ATOM 11578 O O . PRO D 1 328 ? 9.423 86.914 46.559 1.00 50.40 309 PRO G O 1
ATOM 11582 N N . SER D 1 329 ? 8.547 84.840 46.700 1.00 49.17 310 SER G N 1
ATOM 11583 C CA . SER D 1 329 ? 7.735 85.135 47.864 1.00 52.33 310 SER G CA 1
ATOM 11584 C C . SER D 1 329 ? 8.349 84.755 49.203 1.00 58.06 310 SER G C 1
ATOM 11585 O O . SER D 1 329 ? 7.937 85.328 50.217 1.00 44.96 310 SER G O 1
ATOM 11588 N N . VAL D 1 330 ? 9.304 83.819 49.265 1.00 56.73 311 VAL G N 1
ATOM 11589 C CA . VAL D 1 330 ? 9.660 83.286 50.575 1.00 50.57 311 VAL G CA 1
ATOM 11590 C C . VAL D 1 330 ? 11.144 82.957 50.700 1.00 50.16 311 VAL G C 1
ATOM 11591 O O . VAL D 1 330 ? 11.849 82.726 49.716 1.00 42.66 311 VAL G O 1
ATOM 11595 N N . ILE D 1 331 ? 11.612 82.972 51.950 1.00 52.09 312 ILE G N 1
ATOM 11596 C CA . ILE D 1 331 ? 12.936 82.502 52.337 1.00 49.21 312 ILE G CA 1
ATOM 11597 C C . ILE D 1 331 ? 12.776 81.411 53.385 1.00 46.98 312 ILE G C 1
ATOM 11598 O O . ILE D 1 331 ? 11.943 81.526 54.289 1.00 46.68 312 ILE G O 1
ATOM 11603 N N . ILE D 1 332 ? 13.551 80.341 53.247 1.00 53.45 313 ILE G N 1
ATOM 11604 C CA . ILE D 1 332 ? 13.676 79.308 54.268 1.00 48.69 313 ILE G CA 1
ATOM 11605 C C . ILE D 1 332 ? 15.039 79.478 54.921 1.00 51.62 313 ILE G C 1
ATOM 11606 O O . ILE D 1 332 ? 16.077 79.417 54.242 1.00 58.48 313 ILE G O 1
ATOM 11611 N N . GLN D 1 333 ? 15.036 79.721 56.231 1.00 54.09 314 GLN G N 1
ATOM 11612 C CA . GLN D 1 333 ? 16.244 79.981 56.996 1.00 53.72 314 GLN G CA 1
ATOM 11613 C C . GLN D 1 333 ? 16.553 78.779 57.871 1.00 50.65 314 GLN G C 1
ATOM 11614 O O . GLN D 1 333 ? 15.704 78.362 58.676 1.00 49.41 314 GLN G O 1
ATOM 11620 N N . GLN D 1 334 ? 17.759 78.225 57.703 1.00 54.81 315 GLN G N 1
ATOM 11621 C CA . GLN D 1 334 ? 18.382 77.366 58.704 1.00 50.82 315 GLN G CA 1
ATOM 11622 C C . GLN D 1 334 ? 19.693 78.049 59.079 1.00 51.46 315 GLN G C 1
ATOM 11623 O O . GLN D 1 334 ? 20.664 78.013 58.318 1.00 52.54 315 GLN G O 1
ATOM 11629 N N . GLN D 1 335 ? 19.704 78.640 60.278 1.00 57.05 316 GLN G N 1
ATOM 11630 C CA . GLN D 1 335 ? 20.897 79.327 60.841 1.00 61.88 316 GLN G CA 1
ATOM 11631 C C . GLN D 1 335 ? 21.135 78.784 62.255 1.00 68.36 316 GLN G C 1
ATOM 11632 O O . GLN D 1 335 ? 20.184 78.823 63.061 1.00 80.51 316 GLN G O 1
ATOM 11638 N N . VAL D 1 336 ? 22.354 78.304 62.530 1.00 53.78 317 VAL G N 1
ATOM 11639 C CA . VAL D 1 336 ? 22.732 77.718 63.854 1.00 60.81 317 VAL G CA 1
ATOM 11640 C C . VAL D 1 336 ? 21.645 76.730 64.296 1.00 65.79 317 VAL G C 1
ATOM 11641 O O . VAL D 1 336 ? 21.600 75.616 63.737 1.00 70.27 317 VAL G O 1
ATOM 11645 N N . ASN D 1 337 ? 20.808 77.128 65.260 1.00 64.60 318 ASN G N 1
ATOM 11646 C CA . ASN D 1 337 ? 19.727 76.272 65.751 1.00 59.02 318 ASN G CA 1
ATOM 11647 C C . ASN D 1 337 ? 18.349 76.888 65.539 1.00 69.20 318 ASN G C 1
ATOM 11648 O O . ASN D 1 337 ? 17.351 76.343 66.025 1.00 69.94 318 ASN G O 1
ATOM 11653 N N . SER D 1 338 ? 18.279 78.001 64.820 1.00 69.96 319 SER G N 1
ATOM 11654 C CA . SER D 1 338 ? 17.039 78.687 64.497 1.00 62.73 319 SER G CA 1
ATOM 11655 C C . SER D 1 338 ? 16.580 78.324 63.090 1.00 49.04 319 SER G C 1
ATOM 11656 O O . SER D 1 338 ? 17.354 78.409 62.125 1.00 47.60 319 SER G O 1
ATOM 11659 N N . VAL D 1 339 ? 15.310 77.942 62.979 1.00 50.74 320 VAL G N 1
ATOM 11660 C CA . VAL D 1 339 ? 14.719 77.492 61.728 1.00 48.39 320 VAL G CA 1
ATOM 11661 C C . VAL D 1 339 ? 13.396 78.225 61.547 1.00 54.61 320 VAL G C 1
ATOM 11662 O O . VAL D 1 339 ? 12.528 78.205 62.439 1.00 48.18 320 VAL G O 1
ATOM 11666 N N . SER D 1 340 ? 13.255 78.885 60.401 1.00 56.75 321 SER G N 1
ATOM 11667 C CA . SER D 1 340 ? 12.116 79.773 60.222 1.00 54.80 321 SER G CA 1
ATOM 11668 C C . SER D 1 340 ? 11.806 79.927 58.744 1.00 48.19 321 SER G C 1
ATOM 11669 O O . SER D 1 340 ? 12.642 79.654 57.878 1.00 44.78 321 SER G O 1
ATOM 11672 N N . THR D 1 341 ? 10.584 80.364 58.469 1.00 42.13 322 THR G N 1
ATOM 11673 C CA . THR D 1 341 ? 10.251 80.894 57.158 1.00 46.91 322 THR G CA 1
ATOM 11674 C C . THR D 1 341 ? 10.066 82.403 57.249 1.00 55.30 322 THR G C 1
ATOM 11675 O O . THR D 1 341 ? 9.597 82.933 58.260 1.00 49.93 322 THR G O 1
ATOM 11679 N N . ARG D 1 342 ? 10.441 83.086 56.172 1.00 50.82 323 ARG G N 1
ATOM 11680 C CA . ARG D 1 342 ? 10.395 84.538 56.073 1.00 40.24 323 ARG G CA 1
ATOM 11681 C C . ARG D 1 342 ? 9.574 84.871 54.836 1.00 45.15 323 ARG G C 1
ATOM 11682 O O . ARG D 1 342 ? 10.036 84.669 53.709 1.00 68.20 323 ARG G O 1
ATOM 11690 N N . HIS D 1 343 ? 8.364 85.374 55.051 1.00 50.97 324 HIS G N 1
ATOM 11691 C CA . HIS D 1 343 ? 7.376 85.564 53.997 1.00 50.11 324 HIS G CA 1
ATOM 11692 C C . HIS D 1 343 ? 7.377 87.026 53.564 1.00 45.73 324 HIS G C 1
ATOM 11693 O O . HIS D 1 343 ? 7.197 87.926 54.398 1.00 45.33 324 HIS G O 1
ATOM 11700 N N . ILE D 1 344 ? 7.584 87.249 52.263 1.00 40.71 325 ILE G N 1
ATOM 11701 C CA . ILE D 1 344 ? 7.564 88.578 51.663 1.00 43.42 325 ILE G CA 1
ATOM 11702 C C . ILE D 1 344 ? 6.151 88.876 51.188 1.00 44.42 325 ILE G C 1
ATOM 11703 O O . ILE D 1 344 ? 5.546 88.075 50.466 1.00 48.05 325 ILE G O 1
ATOM 11708 N N . GLN D 1 345 ? 5.621 90.027 51.593 1.00 47.65 326 GLN G N 1
ATOM 11709 C CA . GLN D 1 345 ? 4.271 90.451 51.232 1.00 41.84 326 GLN G CA 1
ATOM 11710 C C . GLN D 1 345 ? 4.369 91.893 50.759 1.00 42.54 326 GLN G C 1
ATOM 11711 O O . GLN D 1 345 ? 4.359 92.831 51.569 1.00 34.40 326 GLN G O 1
ATOM 11717 N N . PRO D 1 346 ? 4.492 92.110 49.454 1.00 36.03 327 PRO G N 1
ATOM 11718 C CA . PRO D 1 346 ? 4.776 93.459 48.955 1.00 43.56 327 PRO G CA 1
ATOM 11719 C C . PRO D 1 346 ? 3.575 94.385 49.092 1.00 49.45 327 PRO G C 1
ATOM 11720 O O . PRO D 1 346 ? 2.417 93.962 49.119 1.00 51.77 327 PRO G O 1
ATOM 11724 N N . ASN D 1 347 ? 3.879 95.682 49.175 1.00 46.37 328 ASN G N 1
ATOM 11725 C CA . ASN D 1 347 ? 2.869 96.739 49.272 1.00 45.72 328 ASN G CA 1
ATOM 11726 C C . ASN D 1 347 ? 3.410 97.934 48.490 1.00 51.91 328 ASN G C 1
ATOM 11727 O O . ASN D 1 347 ? 4.148 98.763 49.029 1.00 58.63 328 ASN G O 1
ATOM 11732 N N . GLY D 1 348 ? 3.036 98.019 47.220 1.00 54.70 329 GLY G N 1
ATOM 11733 C CA . GLY D 1 348 ? 3.563 99.056 46.358 1.00 64.93 329 GLY G CA 1
ATOM 11734 C C . GLY D 1 348 ? 5.017 98.808 46.004 1.00 49.43 329 GLY G C 1
ATOM 11735 O O . GLY D 1 348 ? 5.648 97.841 46.427 1.00 32.64 329 GLY G O 1
ATOM 11736 N N . HIS D 1 349 ? 5.552 99.718 45.187 1.00 51.03 330 HIS G N 1
ATOM 11737 C CA . HIS D 1 349 ? 6.929 99.581 44.733 1.00 59.36 330 HIS G CA 1
ATOM 11738 C C . HIS D 1 349 ? 7.944 99.841 45.841 1.00 58.42 330 HIS G C 1
ATOM 11739 O O . HIS D 1 349 ? 9.103 99.433 45.706 1.00 66.03 330 HIS G O 1
ATOM 11746 N N . GLY D 1 350 ? 7.544 100.497 46.928 1.00 45.36 331 GLY G N 1
ATOM 11747 C CA . GLY D 1 350 ? 8.508 100.936 47.918 1.00 53.84 331 GLY G CA 1
ATOM 11748 C C . GLY D 1 350 ? 8.382 100.395 49.331 1.00 55.59 331 GLY G C 1
ATOM 11749 O O . GLY D 1 350 ? 8.963 100.973 50.257 1.00 60.75 331 GLY G O 1
ATOM 11750 N N . SER D 1 351 ? 7.650 99.301 49.530 1.00 36.01 332 SER G N 1
ATOM 11751 C CA . SER D 1 351 ? 7.498 98.767 50.877 1.00 38.85 332 SER G CA 1
ATOM 11752 C C . SER D 1 351 ? 7.091 97.305 50.811 1.00 45.29 332 SER G C 1
ATOM 11753 O O . SER D 1 351 ? 6.462 96.863 49.847 1.00 48.64 332 SER G O 1
ATOM 11756 N N . PHE D 1 352 ? 7.426 96.566 51.864 1.00 41.09 333 PHE G N 1
ATOM 11757 C CA . PHE D 1 352 ? 6.948 95.194 51.944 1.00 46.26 333 PHE G CA 1
ATOM 11758 C C . PHE D 1 352 ? 6.900 94.764 53.402 1.00 38.32 333 PHE G C 1
ATOM 11759 O O . PHE D 1 352 ? 7.737 95.167 54.213 1.00 40.41 333 PHE G O 1
ATOM 11767 N N . ASP D 1 353 ? 5.909 93.941 53.720 1.00 33.72 334 ASP G N 1
ATOM 11768 C CA . ASP D 1 353 ? 5.830 93.303 55.020 1.00 35.15 334 ASP G CA 1
ATOM 11769 C C . ASP D 1 353 ? 6.595 91.986 54.991 1.00 44.69 334 ASP G C 1
ATOM 11770 O O . ASP D 1 353 ? 6.706 91.324 53.955 1.00 50.98 334 ASP G O 1
ATOM 11775 N N . PHE D 1 354 ? 7.119 91.612 56.148 1.00 39.54 335 PHE G N 1
ATOM 11776 C CA . PHE D 1 354 ? 8.029 90.484 56.279 1.00 41.07 335 PHE G CA 1
ATOM 11777 C C . PHE D 1 354 ? 7.582 89.734 57.523 1.00 45.82 335 PHE G C 1
ATOM 11778 O O . PHE D 1 354 ? 7.646 90.279 58.632 1.00 46.84 335 PHE G O 1
ATOM 11786 N N . VAL D 1 355 ? 7.085 88.515 57.335 1.00 49.43 336 VAL G N 1
ATOM 11787 C CA . VAL D 1 355 ? 6.502 87.732 58.421 1.00 39.45 336 VAL G CA 1
ATOM 11788 C C . VAL D 1 355 ? 7.380 86.513 58.669 1.00 44.43 336 VAL G C 1
ATOM 11789 O O . VAL D 1 355 ? 7.522 85.650 57.794 1.00 36.59 336 VAL G O 1
ATOM 11793 N N . TRP D 1 356 ? 7.975 86.458 59.859 1.00 36.82 337 TRP G N 1
ATOM 11794 C CA . TRP D 1 356 ? 8.805 85.346 60.295 1.00 41.19 337 TRP G CA 1
ATOM 11795 C C . TRP D 1 356 ? 7.959 84.352 61.080 1.00 39.06 337 TRP G C 1
ATOM 11796 O O . TRP D 1 356 ? 7.358 84.714 62.099 1.00 28.85 337 TRP G O 1
ATOM 11807 N N . THR D 1 357 ? 7.916 83.110 60.606 1.00 43.87 338 THR G N 1
ATOM 11808 C CA . THR D 1 357 ? 7.352 81.986 61.347 1.00 34.84 338 THR G CA 1
ATOM 11809 C C . THR D 1 357 ? 8.520 81.145 61.846 1.00 31.82 338 THR G C 1
ATOM 11810 O O . THR D 1 357 ? 9.181 80.459 61.059 1.00 48.04 338 THR G O 1
ATOM 11814 N N . HIS D 1 358 ? 8.804 81.242 63.143 1.00 31.34 339 HIS G N 1
ATOM 11815 C CA . HIS D 1 358 ? 9.833 80.427 63.772 1.00 50.55 339 HIS G CA 1
ATOM 11816 C C . HIS D 1 358 ? 9.196 79.130 64.243 1.00 48.46 339 HIS G C 1
ATOM 11817 O O . HIS D 1 358 ? 8.138 79.161 64.892 1.00 44.26 339 HIS G O 1
ATOM 11824 N N . PHE D 1 359 ? 9.836 77.997 63.925 1.00 41.63 340 PHE G N 1
ATOM 11825 C CA . PHE D 1 359 ? 9.268 76.711 64.308 1.00 46.62 340 PHE G CA 1
ATOM 11826 C C . PHE D 1 359 ? 10.363 75.759 64.776 1.00 48.07 340 PHE G C 1
ATOM 11827 O O . PHE D 1 359 ? 11.555 75.988 64.554 1.00 36.14 340 PHE G O 1
ATOM 11835 N N . GLY D 1 360 ? 9.932 74.707 65.475 1.00 38.18 341 GLY G N 1
ATOM 11836 C CA . GLY D 1 360 ? 10.782 73.593 65.849 1.00 50.44 341 GLY G CA 1
ATOM 11837 C C . GLY D 1 360 ? 10.154 72.299 65.366 1.00 61.09 341 GLY G C 1
ATOM 11838 O O . GLY D 1 360 ? 9.203 72.332 64.583 1.00 67.96 341 GLY G O 1
ATOM 11839 N N . PHE D 1 361 ? 10.681 71.166 65.802 1.00 65.85 342 PHE G N 1
ATOM 11840 C CA . PHE D 1 361 ? 10.199 69.856 65.411 1.00 64.32 342 PHE G CA 1
ATOM 11841 C C . PHE D 1 361 ? 9.598 69.137 66.621 1.00 73.27 342 PHE G C 1
ATOM 11842 O O . PHE D 1 361 ? 9.893 69.465 67.778 1.00 80.27 342 PHE G O 1
ATOM 11850 N N . GLU D 1 362 ? 8.749 68.137 66.313 1.00 81.88 343 GLU G N 1
ATOM 11851 C CA . GLU D 1 362 ? 8.149 67.189 67.263 1.00 87.60 343 GLU G CA 1
ATOM 11852 C C . GLU D 1 362 ? 9.171 66.620 68.231 1.00 87.61 343 GLU G C 1
ATOM 11853 O O . GLU D 1 362 ? 8.966 66.608 69.451 1.00 79.44 343 GLU G O 1
ATOM 11859 N N . ASP D 1 363 ? 10.331 66.244 67.713 1.00 86.40 344 ASP G N 1
ATOM 11860 C CA . ASP D 1 363 ? 11.276 65.562 68.580 1.00 79.58 344 ASP G CA 1
ATOM 11861 C C . ASP D 1 363 ? 11.931 66.492 69.548 1.00 79.45 344 ASP G C 1
ATOM 11862 O O . ASP D 1 363 ? 12.747 66.024 70.332 1.00 82.25 344 ASP G O 1
ATOM 11867 N N . ASP D 1 364 ? 11.576 67.767 69.543 1.00 70.60 345 ASP G N 1
ATOM 11868 C CA . ASP D 1 364 ? 12.250 68.706 70.413 1.00 68.37 345 ASP G CA 1
ATOM 11869 C C . ASP D 1 364 ? 11.772 68.511 71.838 1.00 68.93 345 ASP G C 1
ATOM 11870 O O . ASP D 1 364 ? 10.570 68.570 72.118 1.00 70.15 345 ASP G O 1
ATOM 11875 N N . ASN D 1 365 ? 12.724 68.299 72.743 1.00 70.11 346 ASN G N 1
ATOM 11876 C CA . ASN D 1 365 ? 12.419 68.314 74.161 1.00 61.54 346 ASN G CA 1
ATOM 11877 C C . ASN D 1 365 ? 12.272 69.781 74.548 1.00 58.26 346 ASN G C 1
ATOM 11878 O O . ASN D 1 365 ? 12.198 70.664 73.691 1.00 67.39 346 ASN G O 1
ATOM 11883 N N . GLU D 1 366 ? 12.239 70.085 75.837 1.00 59.82 347 GLU G N 1
ATOM 11884 C CA . GLU D 1 366 ? 12.098 71.489 76.193 1.00 58.56 347 GLU G CA 1
ATOM 11885 C C . GLU D 1 366 ? 13.456 72.185 76.193 1.00 57.73 347 GLU G C 1
ATOM 11886 O O . GLU D 1 366 ? 13.517 73.409 75.987 1.00 66.19 347 GLU G O 1
ATOM 11892 N N . GLU D 1 367 ? 14.551 71.429 76.381 1.00 68.80 348 GLU G N 1
ATOM 11893 C CA . GLU D 1 367 ? 15.881 72.018 76.239 1.00 63.58 348 GLU G CA 1
ATOM 11894 C C . GLU D 1 367 ? 16.113 72.535 74.821 1.00 66.36 348 GLU G C 1
ATOM 11895 O O . GLU D 1 367 ? 16.615 73.650 74.624 1.00 75.66 348 GLU G O 1
ATOM 11901 N N . TRP D 1 368 ? 15.760 71.733 73.815 1.00 59.59 349 TRP G N 1
ATOM 11902 C CA . TRP D 1 368 ? 16.002 72.139 72.434 1.00 62.97 349 TRP G CA 1
ATOM 11903 C C . TRP D 1 368 ? 15.088 73.289 72.038 1.00 61.37 349 TRP G C 1
ATOM 11904 O O . TRP D 1 368 ? 15.502 74.200 71.305 1.00 57.18 349 TRP G O 1
ATOM 11915 N N . THR D 1 369 ? 13.837 73.253 72.502 1.00 57.65 350 THR G N 1
ATOM 11916 C CA . THR D 1 369 ? 12.927 74.372 72.294 1.00 58.61 350 THR G CA 1
ATOM 11917 C C . THR D 1 369 ? 13.503 75.655 72.878 1.00 59.05 350 THR G C 1
ATOM 11918 O O . THR D 1 369 ? 13.465 76.714 72.239 1.00 64.05 350 THR G O 1
ATOM 11922 N N . GLN D 1 370 ? 14.043 75.580 74.100 1.00 62.65 351 GLN G N 1
ATOM 11923 C CA . GLN D 1 370 ? 14.641 76.763 74.713 1.00 53.09 351 GLN G CA 1
ATOM 11924 C C . GLN D 1 370 ? 15.862 77.232 73.935 1.00 48.59 351 GLN G C 1
ATOM 11925 O O . GLN D 1 370 ? 16.120 78.437 73.837 1.00 42.40 351 GLN G O 1
ATOM 11931 N N . ARG D 1 371 ? 16.615 76.294 73.363 1.00 43.97 352 ARG G N 1
ATOM 11932 C CA . ARG D 1 371 ? 17.752 76.661 72.521 1.00 44.76 352 ARG G CA 1
ATOM 11933 C C . ARG D 1 371 ? 17.304 77.468 71.305 1.00 51.71 352 ARG G C 1
ATOM 11934 O O . ARG D 1 371 ? 17.855 78.540 71.013 1.00 51.33 352 ARG G O 1
ATOM 11942 N N . ARG D 1 372 ? 16.306 76.960 70.576 1.00 45.79 353 ARG G N 1
ATOM 11943 C CA . ARG D 1 372 ? 15.797 77.697 69.420 1.00 46.42 353 ARG G CA 1
ATOM 11944 C C . ARG D 1 372 ? 15.257 79.063 69.835 1.00 56.67 353 ARG G C 1
ATOM 11945 O O . ARG D 1 372 ? 15.508 80.074 69.162 1.00 65.61 353 ARG G O 1
ATOM 11953 N N . LEU D 1 373 ? 14.527 79.112 70.953 1.00 50.05 354 LEU G N 1
ATOM 11954 C CA . LEU D 1 373 ? 13.939 80.366 71.411 1.00 41.21 354 LEU G CA 1
ATOM 11955 C C . LEU D 1 373 ? 15.008 81.398 71.749 1.00 43.18 354 LEU G C 1
ATOM 11956 O O . LEU D 1 373 ? 14.876 82.576 71.399 1.00 59.36 354 LEU G O 1
ATOM 11961 N N . ILE D 1 374 ? 16.058 80.986 72.462 1.00 42.23 355 ILE G N 1
ATOM 11962 C CA . ILE D 1 374 ? 17.090 81.937 72.862 1.00 44.16 355 ILE G CA 1
ATOM 11963 C C . ILE D 1 374 ? 17.918 82.371 71.660 1.00 51.04 355 ILE G C 1
ATOM 11964 O O . ILE D 1 374 ? 18.296 83.543 71.544 1.00 57.81 355 ILE G O 1
ATOM 11969 N N . GLN D 1 375 ? 18.210 81.449 70.741 1.00 43.92 356 GLN G N 1
ATOM 11970 C CA . GLN D 1 375 ? 18.981 81.847 69.572 1.00 43.82 356 GLN G CA 1
ATOM 11971 C C . GLN D 1 375 ? 18.166 82.680 68.592 1.00 54.63 356 GLN G C 1
ATOM 11972 O O . GLN D 1 375 ? 18.754 83.373 67.755 1.00 58.57 356 GLN G O 1
ATOM 11978 N N . ALA D 1 376 ? 16.832 82.645 68.683 1.00 43.71 357 ALA G N 1
ATOM 11979 C CA . ALA D 1 376 ? 16.020 83.549 67.877 1.00 42.41 357 ALA G CA 1
ATOM 11980 C C . ALA D 1 376 ? 16.265 85.017 68.207 1.00 46.27 357 ALA G C 1
ATOM 11981 O O . ALA D 1 376 ? 15.840 85.887 67.437 1.00 38.44 357 ALA G O 1
ATOM 11983 N N . ASN D 1 377 ? 16.941 85.314 69.322 1.00 33.19 358 ASN G N 1
ATOM 11984 C CA . ASN D 1 377 ? 17.296 86.686 69.667 1.00 40.47 358 ASN G CA 1
ATOM 11985 C C . ASN D 1 377 ? 18.288 87.301 68.693 1.00 54.27 358 ASN G C 1
ATOM 11986 O O . ASN D 1 377 ? 18.492 88.520 68.729 1.00 38.73 358 ASN G O 1
ATOM 11991 N N . LEU D 1 378 ? 18.918 86.491 67.845 1.00 54.60 359 LEU G N 1
ATOM 11992 C CA . LEU D 1 378 ? 19.821 87.012 66.834 1.00 54.81 359 LEU G CA 1
ATOM 11993 C C . LEU D 1 378 ? 19.090 87.440 65.573 1.00 44.21 359 LEU G C 1
ATOM 11994 O O . LEU D 1 378 ? 19.650 88.204 64.782 1.00 41.56 359 LEU G O 1
ATOM 11999 N N . PHE D 1 379 ? 17.852 87.001 65.386 1.00 43.58 360 PHE G N 1
ATOM 12000 C CA . PHE D 1 379 ? 17.108 87.244 64.158 1.00 54.67 360 PHE G CA 1
ATOM 12001 C C . PHE D 1 379 ? 15.814 87.992 64.467 1.00 50.16 360 PHE G C 1
ATOM 12002 O O . PHE D 1 379 ? 15.527 88.343 65.613 1.00 58.71 360 PHE G O 1
ATOM 12010 N N . GLY D 1 380 ? 15.032 88.235 63.417 1.00 40.98 361 GLY G N 1
ATOM 12011 C CA . GLY D 1 380 ? 13.806 88.984 63.531 1.00 34.66 361 GLY G CA 1
ATOM 12012 C C . GLY D 1 380 ? 14.049 90.480 63.503 1.00 33.51 361 GLY G C 1
ATOM 12013 O O . GLY D 1 380 ? 15.191 90.947 63.448 1.00 40.33 361 GLY G O 1
ATOM 12014 N N . PRO D 1 381 ? 12.970 91.266 63.572 1.00 30.37 362 PRO G N 1
ATOM 12015 C CA . PRO D 1 381 ? 13.111 92.728 63.467 1.00 39.19 362 PRO G CA 1
ATOM 12016 C C . PRO D 1 381 ? 13.968 93.353 64.562 1.00 45.51 362 PRO G C 1
ATOM 12017 O O . PRO D 1 381 ? 14.332 94.530 64.441 1.00 37.59 362 PRO G O 1
ATOM 12021 N N . ALA D 1 382 ? 14.312 92.612 65.614 1.00 38.45 363 ALA G N 1
ATOM 12022 C CA . ALA D 1 382 ? 15.147 93.138 66.680 1.00 40.79 363 ALA G CA 1
ATOM 12023 C C . ALA D 1 382 ? 16.442 92.362 66.849 1.00 31.71 363 ALA G C 1
ATOM 12024 O O . ALA D 1 382 ? 17.208 92.660 67.772 1.00 42.42 363 ALA G O 1
ATOM 12026 N N . GLY D 1 383 ? 16.721 91.399 65.979 1.00 37.64 364 GLY G N 1
ATOM 12027 C CA . GLY D 1 383 ? 17.858 90.527 66.192 1.00 52.47 364 GLY G CA 1
ATOM 12028 C C . GLY D 1 383 ? 19.179 91.271 66.135 1.00 56.41 364 GLY G C 1
ATOM 12029 O O . GLY D 1 383 ? 19.303 92.348 65.548 1.00 59.23 364 GLY G O 1
ATOM 12030 N N . PHE D 1 384 ? 20.184 90.673 66.778 1.00 65.95 365 PHE G N 1
ATOM 12031 C CA . PHE D 1 384 ? 21.523 91.254 66.771 1.00 56.76 365 PHE G CA 1
ATOM 12032 C C . PHE D 1 384 ? 22.078 91.401 65.359 1.00 59.31 365 PHE G C 1
ATOM 12033 O O . PHE D 1 384 ? 22.875 92.309 65.102 1.00 64.86 365 PHE G O 1
ATOM 12041 N N . VAL D 1 385 ? 21.673 90.533 64.433 1.00 52.51 366 VAL G N 1
ATOM 12042 C CA . VAL D 1 385 ? 22.149 90.608 63.063 1.00 54.46 366 VAL G CA 1
ATOM 12043 C C . VAL D 1 385 ? 21.055 91.047 62.094 1.00 57.37 366 VAL G C 1
ATOM 12044 O O . VAL D 1 385 ? 21.347 91.789 61.149 1.00 70.63 366 VAL G O 1
ATOM 12048 N N . SER D 1 386 ? 19.799 90.654 62.323 1.00 52.91 367 SER G N 1
ATOM 12049 C CA . SER D 1 386 ? 18.754 90.785 61.313 1.00 46.29 367 SER G CA 1
ATOM 12050 C C . SER D 1 386 ? 18.186 92.196 61.222 1.00 43.09 367 SER G C 1
ATOM 12051 O O . SER D 1 386 ? 17.645 92.561 60.171 1.00 41.49 367 SER G O 1
ATOM 12054 N N . ALA D 1 387 ? 18.278 92.983 62.298 1.00 42.39 368 ALA G N 1
ATOM 12055 C CA . ALA D 1 387 ? 17.795 94.358 62.251 1.00 40.34 368 ALA G CA 1
ATOM 12056 C C . ALA D 1 387 ? 18.561 95.163 61.206 1.00 42.74 368 ALA G C 1
ATOM 12057 O O . ALA D 1 387 ? 17.991 96.033 60.522 1.00 63.38 368 ALA G O 1
ATOM 12059 N N . ASP D 1 388 ? 19.863 94.879 61.080 1.00 41.53 369 ASP G N 1
ATOM 12060 C CA . ASP D 1 388 ? 20.684 95.477 60.036 1.00 47.55 369 ASP G CA 1
ATOM 12061 C C . ASP D 1 388 ? 20.046 95.304 58.664 1.00 50.19 369 ASP G C 1
ATOM 12062 O O . ASP D 1 388 ? 20.101 96.212 57.831 1.00 48.89 369 ASP G O 1
ATOM 12067 N N . ASP D 1 389 ? 19.426 94.147 58.412 1.00 57.53 370 ASP G N 1
ATOM 12068 C CA . ASP D 1 389 ? 18.900 93.859 57.079 1.00 53.41 370 ASP G CA 1
ATOM 12069 C C . ASP D 1 389 ? 17.771 94.814 56.707 1.00 48.19 370 ASP G C 1
ATOM 12070 O O . ASP D 1 389 ? 17.804 95.451 55.646 1.00 46.97 370 ASP G O 1
ATOM 12075 N N . GLY D 1 390 ? 16.746 94.903 57.554 1.00 35.49 371 GLY G N 1
ATOM 12076 C CA . GLY D 1 390 ? 15.671 95.840 57.286 1.00 37.62 371 GLY G CA 1
ATOM 12077 C C . GLY D 1 390 ? 16.173 97.264 57.169 1.00 45.98 371 GLY G C 1
ATOM 12078 O O . GLY D 1 390 ? 15.745 98.015 56.280 1.00 56.27 371 GLY G O 1
ATOM 12079 N N . GLU D 1 391 ? 17.115 97.647 58.040 1.00 46.40 372 GLU G N 1
ATOM 12080 C CA . GLU D 1 391 ? 17.650 99.002 57.967 1.00 44.87 372 GLU G CA 1
ATOM 12081 C C . GLU D 1 391 ? 18.301 99.260 56.611 1.00 43.75 372 GLU G C 1
ATOM 12082 O O . GLU D 1 391 ? 18.013 100.270 55.949 1.00 40.87 372 GLU G O 1
ATOM 12088 N N . VAL D 1 392 ? 19.166 98.340 56.170 1.00 49.69 373 VAL G N 1
ATOM 12089 C CA . VAL D 1 392 ? 19.906 98.568 54.934 1.00 53.28 373 VAL G CA 1
ATOM 12090 C C . VAL D 1 392 ? 18.982 98.533 53.729 1.00 56.92 373 VAL G C 1
ATOM 12091 O O . VAL D 1 392 ? 19.191 99.272 52.759 1.00 59.14 373 VAL G O 1
ATOM 12095 N N . ILE D 1 393 ? 17.919 97.733 53.785 1.00 49.77 374 ILE G N 1
ATOM 12096 C CA . ILE D 1 393 ? 16.980 97.700 52.673 1.00 37.88 374 ILE G CA 1
ATOM 12097 C C . ILE D 1 393 ? 16.247 99.030 52.557 1.00 46.28 374 ILE G C 1
ATOM 12098 O O . ILE D 1 393 ? 16.106 99.586 51.456 1.00 57.38 374 ILE G O 1
ATOM 12103 N N . GLU D 1 394 ? 15.791 99.574 53.689 1.00 43.59 375 GLU G N 1
ATOM 12104 C CA . GLU D 1 394 ? 15.137 100.880 53.653 1.00 46.84 375 GLU G CA 1
ATOM 12105 C C . GLU D 1 394 ? 16.074 101.963 53.121 1.00 50.77 375 GLU G C 1
ATOM 12106 O O . GLU D 1 394 ? 15.685 102.785 52.279 1.00 55.17 375 GLU G O 1
ATOM 12112 N N . TRP D 1 395 ? 17.316 101.987 53.611 1.00 45.32 376 TRP G N 1
ATOM 12113 C CA . TRP D 1 395 ? 18.223 103.048 53.182 1.00 50.34 376 TRP G CA 1
ATOM 12114 C C . TRP D 1 395 ? 18.577 102.916 51.704 1.00 52.56 376 TRP G C 1
ATOM 12115 O O . TRP D 1 395 ? 18.723 103.930 51.000 1.00 51.37 376 TRP G O 1
ATOM 12126 N N . SER D 1 396 ? 18.697 101.683 51.210 1.00 43.24 377 SER G N 1
ATOM 12127 C CA . SER D 1 396 ? 18.928 101.484 49.786 1.00 46.08 377 SER G CA 1
ATOM 12128 C C . SER D 1 396 ? 17.747 101.986 48.963 1.00 48.76 377 SER G C 1
ATOM 12129 O O . SER D 1 396 ? 17.935 102.588 47.898 1.00 62.11 377 SER G O 1
ATOM 12132 N N . GLN D 1 397 ? 16.518 101.739 49.430 1.00 50.71 378 GLN G N 1
ATOM 12133 C CA . GLN D 1 397 ? 15.354 102.253 48.709 1.00 46.66 378 GLN G CA 1
ATOM 12134 C C . GLN D 1 397 ? 15.368 103.777 48.653 1.00 48.00 378 GLN G C 1
ATOM 12135 O O . GLN D 1 397 ? 15.026 104.376 47.622 1.00 43.01 378 GLN G O 1
ATOM 12141 N N . GLU D 1 398 ? 15.747 104.422 49.760 1.00 42.97 379 GLU G N 1
ATOM 12142 C CA . GLU D 1 398 ? 15.869 105.879 49.755 1.00 51.12 379 GLU G CA 1
ATOM 12143 C C . GLU D 1 398 ? 16.888 106.332 48.711 1.00 51.42 379 GLU G C 1
ATOM 12144 O O . GLU D 1 398 ? 16.641 107.274 47.942 1.00 52.38 379 GLU G O 1
ATOM 12150 N N . GLY D 1 399 ? 18.041 105.663 48.670 1.00 46.23 380 GLY G N 1
ATOM 12151 C CA . GLY D 1 399 ? 19.034 105.984 47.655 1.00 51.30 380 GLY G CA 1
ATOM 12152 C C . GLY D 1 399 ? 18.492 105.858 46.242 1.00 56.62 380 GLY G C 1
ATOM 12153 O O . GLY D 1 399 ? 18.703 106.736 45.401 1.00 45.16 380 GLY G O 1
ATOM 12154 N N . PHE D 1 400 ? 17.784 104.758 45.964 1.00 60.01 381 PHE G N 1
ATOM 12155 C CA . PHE D 1 400 ? 17.211 104.547 44.635 1.00 49.57 381 PHE G CA 1
ATOM 12156 C C . PHE D 1 400 ? 16.248 105.670 44.269 1.00 65.36 381 PHE G C 1
ATOM 12157 O O . PHE D 1 400 ? 16.297 106.209 43.156 1.00 70.89 381 PHE G O 1
ATOM 12165 N N . GLU D 1 401 ? 15.345 106.021 45.188 1.00 60.91 382 GLU G N 1
ATOM 12166 C CA . GLU D 1 401 ? 14.411 107.110 44.916 1.00 53.20 382 GLU G CA 1
ATOM 12167 C C . GLU D 1 401 ? 15.121 108.445 44.728 1.00 42.16 382 GLU G C 1
ATOM 12168 O O . GLU D 1 401 ? 14.579 109.334 44.065 1.00 42.08 382 GLU G O 1
ATOM 12174 N N . GLN D 1 402 ? 16.329 108.598 45.282 1.00 54.36 383 GLN G N 1
ATOM 12175 C CA . GLN D 1 402 ? 17.037 109.873 45.183 1.00 47.90 383 GLN G CA 1
ATOM 12176 C C . GLN D 1 402 ? 17.439 110.194 43.740 1.00 55.58 383 GLN G C 1
ATOM 12177 O O . GLN D 1 402 ? 17.381 111.356 43.317 1.00 46.59 383 GLN G O 1
ATOM 12183 N N . LYS D 1 403 ? 17.840 109.186 42.966 1.00 56.58 384 LYS G N 1
ATOM 12184 C CA . LYS D 1 403 ? 18.305 109.394 41.592 1.00 62.49 384 LYS G CA 1
ATOM 12185 C C . LYS D 1 403 ? 17.922 108.186 40.749 1.00 60.74 384 LYS G C 1
ATOM 12186 O O . LYS D 1 403 ? 18.766 107.354 40.394 1.00 49.37 384 LYS G O 1
ATOM 12192 N N . PRO D 1 404 ? 16.639 108.068 40.389 1.00 60.20 385 PRO G N 1
ATOM 12193 C CA . PRO D 1 404 ? 16.153 106.816 39.781 1.00 61.09 385 PRO G CA 1
ATOM 12194 C C . PRO D 1 404 ? 16.742 106.489 38.410 1.00 61.51 385 PRO G C 1
ATOM 12195 O O . PRO D 1 404 ? 16.464 105.398 37.898 1.00 62.65 385 PRO G O 1
ATOM 12199 N N . THR D 1 405 ? 17.542 107.367 37.802 1.00 56.59 386 THR G N 1
ATOM 12200 C CA . THR D 1 405 ? 18.178 107.046 36.526 1.00 59.05 386 THR G CA 1
ATOM 12201 C C . THR D 1 405 ? 19.513 106.323 36.674 1.00 53.38 386 THR G C 1
ATOM 12202 O O . THR D 1 405 ? 20.018 105.787 35.683 1.00 54.68 386 THR G O 1
ATOM 12206 N N . HIS D 1 406 ? 20.091 106.286 37.870 1.00 56.61 387 HIS G N 1
ATOM 12207 C CA . HIS D 1 406 ? 21.402 105.682 38.075 1.00 53.04 387 HIS G CA 1
ATOM 12208 C C . HIS D 1 406 ? 21.284 104.158 38.024 1.00 53.05 387 HIS G C 1
ATOM 12209 O O . HIS D 1 406 ? 20.243 103.593 37.678 1.00 59.55 387 HIS G O 1
ATOM 12216 N N . ARG D 1 407 ? 22.375 103.473 38.362 1.00 56.90 388 ARG G N 1
ATOM 12217 C CA . ARG D 1 407 ? 22.441 102.023 38.245 1.00 59.05 388 ARG G CA 1
ATOM 12218 C C . ARG D 1 407 ? 23.321 101.468 39.355 1.00 55.68 388 ARG G C 1
ATOM 12219 O O . ARG D 1 407 ? 24.239 102.142 39.830 1.00 63.57 388 ARG G O 1
ATOM 12227 N N . THR D 1 408 ? 23.035 100.233 39.764 1.00 57.53 389 THR G N 1
ATOM 12228 C CA . THR D 1 408 ? 23.898 99.545 40.713 1.00 56.11 389 THR G CA 1
ATOM 12229 C C . THR D 1 408 ? 25.039 98.861 39.973 1.00 60.76 389 THR G C 1
ATOM 12230 O O . THR D 1 408 ? 25.065 98.787 38.742 1.00 74.14 389 THR G O 1
ATOM 12234 N N . VAL D 1 409 ? 26.000 98.358 40.742 1.00 59.21 390 VAL G N 1
ATOM 12235 C CA . VAL D 1 409 ? 27.138 97.627 40.199 1.00 70.48 390 VAL G CA 1
ATOM 12236 C C . VAL D 1 409 ? 27.240 96.326 40.984 1.00 72.80 390 VAL G C 1
ATOM 12237 O O . VAL D 1 409 ? 27.761 96.309 42.103 1.00 71.17 390 VAL G O 1
ATOM 12241 N N . ILE D 1 410 ? 26.734 95.234 40.409 1.00 75.54 391 ILE G N 1
ATOM 12242 C CA . ILE D 1 410 ? 26.874 93.924 41.034 1.00 71.09 391 ILE G CA 1
ATOM 12243 C C . ILE D 1 410 ? 27.809 93.086 40.175 1.00 79.08 391 ILE G C 1
ATOM 12244 O O . ILE D 1 410 ? 27.365 92.227 39.404 1.00 82.58 391 ILE G O 1
ATOM 12249 N N . GLU D 1 411 ? 29.113 93.305 40.332 1.00 76.86 392 GLU G N 1
ATOM 12250 C CA . GLU D 1 411 ? 30.103 92.698 39.453 1.00 73.45 392 GLU G CA 1
ATOM 12251 C C . GLU D 1 411 ? 31.071 91.761 40.166 1.00 70.76 392 GLU G C 1
ATOM 12252 O O . GLU D 1 411 ? 32.026 91.293 39.533 1.00 78.34 392 GLU G O 1
ATOM 12258 N N . MET D 1 412 ? 30.864 91.456 41.445 1.00 58.55 393 MET G N 1
ATOM 12259 C CA . MET D 1 412 ? 31.824 90.606 42.137 1.00 65.99 393 MET G CA 1
ATOM 12260 C C . MET D 1 412 ? 31.752 89.170 41.651 1.00 81.92 393 MET G C 1
ATOM 12261 O O . MET D 1 412 ? 30.665 88.597 41.524 1.00 91.43 393 MET G O 1
ATOM 12266 N N . GLY D 1 413 ? 32.926 88.578 41.430 1.00 79.53 394 GLY G N 1
ATOM 12267 C CA . GLY D 1 413 ? 33.014 87.303 40.768 1.00 71.77 394 GLY G CA 1
ATOM 12268 C C . GLY D 1 413 ? 32.859 87.389 39.274 1.00 73.35 394 GLY G C 1
ATOM 12269 O O . GLY D 1 413 ? 32.649 86.359 38.625 1.00 93.81 394 GLY G O 1
ATOM 12270 N N . GLY D 1 414 ? 32.950 88.587 38.711 1.00 69.37 395 GLY G N 1
ATOM 12271 C CA . GLY D 1 414 ? 32.810 88.746 37.284 1.00 86.55 395 GLY G CA 1
ATOM 12272 C C . GLY D 1 414 ? 31.378 89.051 36.910 1.00 86.42 395 GLY G C 1
ATOM 12273 O O . GLY D 1 414 ? 30.624 89.631 37.697 1.00 81.82 395 GLY G O 1
ATOM 12274 N N . HIS D 1 415 ? 31.008 88.687 35.690 1.00 82.06 396 HIS G N 1
ATOM 12275 C CA . HIS D 1 415 ? 29.646 88.813 35.200 1.00 79.84 396 HIS G CA 1
ATOM 12276 C C . HIS D 1 415 ? 28.980 87.462 35.027 1.00 79.78 396 HIS G C 1
ATOM 12277 O O . HIS D 1 415 ? 27.859 87.384 34.537 1.00 74.03 396 HIS G O 1
ATOM 12284 N N . GLU D 1 416 ? 29.647 86.402 35.433 1.00 92.24 397 GLU G N 1
ATOM 12285 C CA . GLU D 1 416 ? 29.224 85.055 35.114 1.00 98.29 397 GLU G CA 1
ATOM 12286 C C . GLU D 1 416 ? 27.961 84.772 35.935 1.00 81.81 397 GLU G C 1
ATOM 12287 O O . GLU D 1 416 ? 27.792 85.319 37.024 1.00 77.09 397 GLU G O 1
ATOM 12293 N N . ILE D 1 417 ? 27.054 83.943 35.428 1.00 72.50 398 ILE G N 1
ATOM 12294 C CA . ILE D 1 417 ? 25.902 83.477 36.214 1.00 63.03 398 ILE G CA 1
ATOM 12295 C C . ILE D 1 417 ? 26.017 81.956 36.359 1.00 70.20 398 ILE G C 1
ATOM 12296 O O . ILE D 1 417 ? 25.888 81.215 35.373 1.00 62.18 398 ILE G O 1
ATOM 12301 N N . GLY D 1 418 ? 26.255 81.486 37.579 1.00 73.41 399 GLY G N 1
ATOM 12302 C CA . GLY D 1 418 ? 26.353 80.054 37.798 1.00 67.77 399 GLY G CA 1
ATOM 12303 C C . GLY D 1 418 ? 26.735 79.715 39.224 1.00 62.26 399 GLY G C 1
ATOM 12304 O O . GLY D 1 418 ? 27.225 80.558 39.980 1.00 66.62 399 GLY G O 1
ATOM 12305 N N . ASP D 1 419 ? 26.511 78.446 39.568 1.00 64.23 400 ASP G N 1
ATOM 12306 C CA . ASP D 1 419 ? 26.809 77.940 40.902 1.00 69.63 400 ASP G CA 1
ATOM 12307 C C . ASP D 1 419 ? 28.307 78.041 41.183 1.00 66.08 400 ASP G C 1
ATOM 12308 O O . ASP D 1 419 ? 29.133 77.613 40.371 1.00 70.69 400 ASP G O 1
ATOM 12313 N N . THR D 1 420 ? 28.655 78.575 42.353 1.00 70.76 401 THR G N 1
ATOM 12314 C CA . THR D 1 420 ? 30.043 78.831 42.699 1.00 74.05 401 THR G CA 1
ATOM 12315 C C . THR D 1 420 ? 30.397 77.992 43.918 1.00 81.56 401 THR G C 1
ATOM 12316 O O . THR D 1 420 ? 29.527 77.447 44.601 1.00 74.84 401 THR G O 1
ATOM 12320 N N . ASP D 1 421 ? 31.690 77.916 44.223 1.00 84.23 402 ASP G N 1
ATOM 12321 C CA . ASP D 1 421 ? 32.145 77.223 45.423 1.00 76.99 402 ASP G CA 1
ATOM 12322 C C . ASP D 1 421 ? 32.731 78.177 46.467 1.00 77.91 402 ASP G C 1
ATOM 12323 O O . ASP D 1 421 ? 33.484 77.735 47.337 1.00 76.21 402 ASP G O 1
ATOM 12328 N N . HIS D 1 422 ? 32.427 79.479 46.396 1.00 86.89 403 HIS G N 1
ATOM 12329 C CA . HIS D 1 422 ? 32.913 80.432 47.395 1.00 77.82 403 HIS G CA 1
ATOM 12330 C C . HIS D 1 422 ? 31.859 81.506 47.661 1.00 80.70 403 HIS G C 1
ATOM 12331 O O . HIS D 1 422 ? 30.793 81.533 47.039 1.00 78.58 403 HIS G O 1
ATOM 12338 N N . MET D 1 423 ? 32.175 82.398 48.607 1.00 89.18 404 MET G N 1
ATOM 12339 C CA . MET D 1 423 ? 31.279 83.448 49.089 1.00 89.35 404 MET G CA 1
ATOM 12340 C C . MET D 1 423 ? 31.561 84.825 48.495 1.00 84.23 404 MET G C 1
ATOM 12341 O O . MET D 1 423 ? 30.950 85.808 48.927 1.00 88.11 404 MET G O 1
ATOM 12346 N N . VAL D 1 424 ? 32.430 84.922 47.498 1.00 79.26 405 VAL G N 1
ATOM 12347 C CA . VAL D 1 424 ? 32.917 86.219 47.037 1.00 79.23 405 VAL G CA 1
ATOM 12348 C C . VAL D 1 424 ? 32.326 86.579 45.679 1.00 78.54 405 VAL G C 1
ATOM 12349 O O . VAL D 1 424 ? 33.053 86.957 44.754 1.00 77.35 405 VAL G O 1
ATOM 12353 N N . THR D 1 425 ? 31.008 86.462 45.538 1.00 74.46 406 THR G N 1
ATOM 12354 C CA . THR D 1 425 ? 30.402 86.698 44.239 1.00 77.02 406 THR G CA 1
ATOM 12355 C C . THR D 1 425 ? 28.977 87.196 44.406 1.00 73.51 406 THR G C 1
ATOM 12356 O O . THR D 1 425 ? 28.294 86.873 45.382 1.00 61.01 406 THR G O 1
ATOM 12360 N N . GLU D 1 426 ? 28.543 88.002 43.435 1.00 68.51 407 GLU G N 1
ATOM 12361 C CA . GLU D 1 426 ? 27.169 88.479 43.347 1.00 74.04 407 GLU G CA 1
ATOM 12362 C C . GLU D 1 426 ? 26.376 87.745 42.267 1.00 72.95 407 GLU G C 1
ATOM 12363 O O . GLU D 1 426 ? 25.430 88.304 41.700 1.00 79.61 407 GLU G O 1
ATOM 12369 N N . THR D 1 427 ? 26.738 86.488 41.989 1.00 65.19 408 THR G N 1
ATOM 12370 C CA . THR D 1 427 ? 26.166 85.766 40.856 1.00 65.67 408 THR G CA 1
ATOM 12371 C C . THR D 1 427 ? 24.691 85.449 41.061 1.00 68.59 408 THR G C 1
ATOM 12372 O O . THR D 1 427 ? 23.944 85.344 40.081 1.00 60.68 408 THR G O 1
ATOM 12376 N N . LEU D 1 428 ? 24.257 85.281 42.312 1.00 66.44 409 LEU G N 1
ATOM 12377 C CA . LEU D 1 428 ? 22.850 84.994 42.569 1.00 61.76 409 LEU G CA 1
ATOM 12378 C C . LEU D 1 428 ? 21.973 86.199 42.249 1.00 58.76 409 LEU G C 1
ATOM 12379 O O . LEU D 1 428 ? 20.864 86.047 41.725 1.00 57.68 409 LEU G O 1
ATOM 12384 N N . ILE D 1 429 ? 22.464 87.408 42.526 1.00 63.73 410 ILE G N 1
ATOM 12385 C CA . ILE D 1 429 ? 21.707 88.607 42.181 1.00 64.85 410 ILE G CA 1
ATOM 12386 C C . ILE D 1 429 ? 21.688 88.810 40.673 1.00 64.35 410 ILE G C 1
ATOM 12387 O O . ILE D 1 429 ? 20.664 89.197 40.093 1.00 70.16 410 ILE G O 1
ATOM 12392 N N . ARG D 1 430 ? 22.822 88.557 40.016 1.00 66.25 411 ARG G N 1
ATOM 12393 C CA . ARG D 1 430 ? 22.877 88.676 38.564 1.00 56.91 411 ARG G CA 1
ATOM 12394 C C . ARG D 1 430 ? 21.937 87.679 37.900 1.00 56.38 411 ARG G C 1
ATOM 12395 O O . ARG D 1 430 ? 21.266 88.011 36.917 1.00 65.67 411 ARG G O 1
ATOM 12403 N N . GLY D 1 431 ? 21.851 86.461 38.440 1.00 56.09 412 GLY G N 1
ATOM 12404 C CA . GLY D 1 431 ? 20.901 85.496 37.911 1.00 67.55 412 GLY G CA 1
ATOM 12405 C C . GLY D 1 431 ? 19.462 85.896 38.174 1.00 62.46 412 GLY G C 1
ATOM 12406 O O . GLY D 1 431 ? 18.593 85.735 37.307 1.00 58.34 412 GLY G O 1
ATOM 12407 N N . MET D 1 432 ? 19.187 86.406 39.379 1.00 61.43 413 MET G N 1
ATOM 12408 C CA . MET D 1 432 ? 17.866 86.938 39.693 1.00 63.67 413 MET G CA 1
ATOM 12409 C C . MET D 1 432 ? 17.436 87.969 38.659 1.00 63.55 413 MET G C 1
ATOM 12410 O O . MET D 1 432 ? 16.314 87.923 38.145 1.00 53.55 413 MET G O 1
ATOM 12415 N N . TYR D 1 433 ? 18.330 88.898 38.317 1.00 56.91 414 TYR G N 1
ATOM 12416 C CA . TYR D 1 433 ? 17.927 89.958 37.402 1.00 59.66 414 TYR G CA 1
ATOM 12417 C C . TYR D 1 433 ? 17.959 89.527 35.944 1.00 68.74 414 TYR G C 1
ATOM 12418 O O . TYR D 1 433 ? 17.216 90.086 35.133 1.00 71.65 414 TYR G O 1
ATOM 12427 N N . ASP D 1 434 ? 18.751 88.513 35.603 1.00 72.76 415 ASP G N 1
ATOM 12428 C CA . ASP D 1 434 ? 18.598 87.854 34.312 1.00 73.48 415 ASP G CA 1
ATOM 12429 C C . ASP D 1 434 ? 17.186 87.297 34.152 1.00 66.51 415 ASP G C 1
ATOM 12430 O O . ASP D 1 434 ? 16.488 87.590 33.169 1.00 72.80 415 ASP G O 1
ATOM 12435 N N . TYR D 1 435 ? 16.747 86.500 35.128 1.00 60.59 416 TYR G N 1
ATOM 12436 C CA . TYR D 1 435 ? 15.392 85.956 35.113 1.00 64.06 416 TYR G CA 1
ATOM 12437 C C . TYR D 1 435 ? 14.346 87.065 35.105 1.00 73.13 416 TYR G C 1
ATOM 12438 O O . TYR D 1 435 ? 13.311 86.950 34.437 1.00 74.90 416 TYR G O 1
ATOM 12447 N N . TRP D 1 436 ? 14.597 88.141 35.853 1.00 68.60 417 TRP G N 1
ATOM 12448 C CA . TRP D 1 436 ? 13.667 89.263 35.906 1.00 63.19 417 TRP G CA 1
ATOM 12449 C C . TRP D 1 436 ? 13.499 89.898 34.532 1.00 64.39 417 TRP G C 1
ATOM 12450 O O . TRP D 1 436 ? 12.373 90.111 34.064 1.00 58.83 417 TRP G O 1
ATOM 12461 N N . ARG D 1 437 ? 14.618 90.207 33.869 1.00 74.33 418 ARG G N 1
ATOM 12462 C CA . ARG D 1 437 ? 14.555 90.775 32.527 1.00 71.88 418 ARG G CA 1
ATOM 12463 C C . ARG D 1 437 ? 13.839 89.841 31.565 1.00 70.22 418 ARG G C 1
ATOM 12464 O O . ARG D 1 437 ? 13.034 90.287 30.742 1.00 80.22 418 ARG G O 1
ATOM 12472 N N . LYS D 1 438 ? 14.109 88.540 31.661 1.00 65.52 419 LYS G N 1
ATOM 12473 C CA . LYS D 1 438 ? 13.473 87.591 30.754 1.00 61.90 419 LYS G CA 1
ATOM 12474 C C . LYS D 1 438 ? 11.961 87.548 30.968 1.00 58.13 419 LYS G C 1
ATOM 12475 O O . LYS D 1 438 ? 11.189 87.557 30.001 1.00 58.88 419 LYS G O 1
ATOM 12481 N N . VAL D 1 439 ? 11.514 87.496 32.227 1.00 63.41 420 VAL G N 1
ATOM 12482 C CA . VAL D 1 439 ? 10.078 87.381 32.469 1.00 70.48 420 VAL G CA 1
ATOM 12483 C C . VAL D 1 439 ? 9.362 88.695 32.165 1.00 67.19 420 VAL G C 1
ATOM 12484 O O . VAL D 1 439 ? 8.206 88.694 31.720 1.00 62.23 420 VAL G O 1
ATOM 12488 N N . MET D 1 440 ? 10.023 89.832 32.379 1.00 57.09 421 MET G N 1
ATOM 12489 C CA . MET D 1 440 ? 9.372 91.123 32.223 1.00 58.48 421 MET G CA 1
ATOM 12490 C C . MET D 1 440 ? 9.789 91.877 30.967 1.00 74.78 421 MET G C 1
ATOM 12491 O O . MET D 1 440 ? 9.223 92.940 30.690 1.00 83.82 421 MET G O 1
ATOM 12496 N N . GLY D 1 441 ? 10.742 91.359 30.196 1.00 74.04 422 GLY G N 1
ATOM 12497 C CA . GLY D 1 441 ? 11.138 91.999 28.956 1.00 65.46 422 GLY G CA 1
ATOM 12498 C C . GLY D 1 441 ? 11.625 93.427 29.096 1.00 61.69 422 GLY G C 1
ATOM 12499 O O . GLY D 1 441 ? 11.093 94.329 28.443 1.00 64.10 422 GLY G O 1
ATOM 12500 N N . GLU D 1 442 ? 12.619 93.656 29.946 1.00 72.87 423 GLU G N 1
ATOM 12501 C CA . GLU D 1 442 ? 13.164 95.001 30.116 1.00 81.09 423 GLU G CA 1
ATOM 12502 C C . GLU D 1 442 ? 14.681 95.004 29.955 1.00 82.43 423 GLU G C 1
ATOM 12503 O O . GLU D 1 442 ? 15.241 94.155 29.263 1.00 61.08 423 GLU G O 1
ATOM 12509 N N . MET E 2 1 ? 81.824 60.021 43.723 1.00 25.98 1 MET B N 1
ATOM 12510 C CA . MET E 2 1 ? 81.437 60.164 45.117 1.00 28.71 1 MET B CA 1
ATOM 12511 C C . MET E 2 1 ? 82.265 59.266 46.019 1.00 42.08 1 MET B C 1
ATOM 12512 O O . MET E 2 1 ? 82.752 59.695 47.063 1.00 52.45 1 MET B O 1
ATOM 12517 N N . VAL E 2 2 ? 82.433 58.015 45.598 1.00 36.34 2 VAL B N 1
ATOM 12518 C CA . VAL E 2 2 ? 83.320 57.070 46.259 1.00 25.41 2 VAL B CA 1
ATOM 12519 C C . VAL E 2 2 ? 84.145 56.361 45.198 1.00 32.60 2 VAL B C 1
ATOM 12520 O O . VAL E 2 2 ? 83.683 56.129 44.077 1.00 44.31 2 VAL B O 1
ATOM 12524 N N . ASP E 2 3 ? 85.373 56.009 45.559 1.00 25.62 3 ASP B N 1
ATOM 12525 C CA . ASP E 2 3 ? 86.211 55.278 44.626 1.00 27.51 3 ASP B CA 1
ATOM 12526 C C . ASP E 2 3 ? 85.897 53.787 44.707 1.00 33.68 3 ASP B C 1
ATOM 12527 O O . ASP E 2 3 ? 85.111 53.336 45.549 1.00 33.28 3 ASP B O 1
ATOM 12532 N N . PHE E 2 4 ? 86.514 53.016 43.807 1.00 29.15 4 PHE B N 1
ATOM 12533 C CA . PHE E 2 4 ? 86.152 51.607 43.701 1.00 27.22 4 PHE B CA 1
ATOM 12534 C C . PHE E 2 4 ? 86.426 50.851 44.992 1.00 30.05 4 PHE B C 1
ATOM 12535 O O . PHE E 2 4 ? 85.608 50.032 45.413 1.00 38.45 4 PHE B O 1
ATOM 12543 N N . LYS E 2 5 ? 87.562 51.117 45.637 1.00 40.30 5 LYS B N 1
ATOM 12544 C CA . LYS E 2 5 ? 87.910 50.402 46.860 1.00 30.68 5 LYS B CA 1
ATOM 12545 C C . LYS E 2 5 ? 86.875 50.664 47.948 1.00 25.39 5 LYS B C 1
ATOM 12546 O O . LYS E 2 5 ? 86.471 49.746 48.677 1.00 30.81 5 LYS B O 1
ATOM 12552 N N . THR E 2 6 ? 86.443 51.925 48.085 1.00 26.10 6 THR B N 1
ATOM 12553 C CA . THR E 2 6 ? 85.436 52.236 49.089 1.00 22.50 6 THR B CA 1
ATOM 12554 C C . THR E 2 6 ? 84.107 51.575 48.744 1.00 25.83 6 THR B C 1
ATOM 12555 O O . THR E 2 6 ? 83.413 51.073 49.631 1.00 32.50 6 THR B O 1
ATOM 12559 N N . TYR E 2 7 ? 83.743 51.551 47.457 1.00 25.56 7 TYR B N 1
ATOM 12560 C CA . TYR E 2 7 ? 82.501 50.904 47.049 1.00 33.84 7 TYR B CA 1
ATOM 12561 C C . TYR E 2 7 ? 82.544 49.403 47.332 1.00 37.08 7 TYR B C 1
ATOM 12562 O O . TYR E 2 7 ? 81.555 48.811 47.793 1.00 29.47 7 TYR B O 1
ATOM 12571 N N . PHE E 2 8 ? 83.678 48.770 47.025 1.00 24.82 8 PHE B N 1
ATOM 12572 C CA . PHE E 2 8 ? 83.896 47.366 47.348 1.00 32.01 8 PHE B CA 1
ATOM 12573 C C . PHE E 2 8 ? 83.735 47.115 48.840 1.00 42.66 8 PHE B C 1
ATOM 12574 O O . PHE E 2 8 ? 82.995 46.214 49.258 1.00 32.42 8 PHE B O 1
ATOM 12582 N N . GLU E 2 9 ? 84.422 47.913 49.662 1.00 32.01 9 GLU B N 1
ATOM 12583 C CA . GLU E 2 9 ? 84.327 47.750 51.109 1.00 27.89 9 GLU B CA 1
ATOM 12584 C C . GLU E 2 9 ? 82.912 48.004 51.607 1.00 27.44 9 GLU B C 1
ATOM 12585 O O . GLU E 2 9 ? 82.475 47.380 52.579 1.00 32.78 9 GLU B O 1
ATOM 12591 N N . LEU E 2 10 ? 82.172 48.884 50.931 1.00 23.97 10 LEU B N 1
ATOM 12592 C CA . LEU E 2 10 ? 80.809 49.212 51.334 1.00 22.74 10 LEU B CA 1
ATOM 12593 C C . LEU E 2 10 ? 79.873 48.032 51.110 1.00 31.29 10 LEU B C 1
ATOM 12594 O O . LEU E 2 10 ? 79.141 47.612 52.022 1.00 25.72 10 LEU B O 1
ATOM 12599 N N . LEU E 2 11 ? 79.903 47.475 49.898 1.00 26.30 11 LEU B N 1
ATOM 12600 C CA . LEU E 2 11 ? 79.102 46.289 49.617 1.00 28.29 11 LEU B CA 1
ATOM 12601 C C . LEU E 2 11 ? 79.507 45.137 50.528 1.00 20.79 11 LEU B C 1
ATOM 12602 O O . LEU E 2 11 ? 78.652 44.387 51.018 1.00 29.99 11 LEU B O 1
ATOM 12607 N N . ASN E 2 12 ? 80.807 45.000 50.789 1.00 25.89 12 ASN B N 1
ATOM 12608 C CA . ASN E 2 12 ? 81.262 43.984 51.726 1.00 28.35 12 ASN B CA 1
ATOM 12609 C C . ASN E 2 12 ? 80.707 44.232 53.124 1.00 34.96 12 ASN B C 1
ATOM 12610 O O . ASN E 2 12 ? 80.397 43.284 53.843 1.00 25.84 12 ASN B O 1
ATOM 12615 N N . LEU E 2 13 ? 80.575 45.497 53.531 1.00 36.70 13 LEU B N 1
ATOM 12616 C CA . LEU E 2 13 ? 80.016 45.801 54.849 1.00 27.14 13 LEU B CA 1
ATOM 12617 C C . LEU E 2 13 ? 78.559 45.363 54.943 1.00 32.14 13 LEU B C 1
ATOM 12618 O O . LEU E 2 13 ? 78.154 44.706 55.911 1.00 41.27 13 LEU B O 1
ATOM 12623 N N . TYR E 2 14 ? 77.751 45.724 53.946 1.00 23.04 14 TYR B N 1
ATOM 12624 C CA . TYR E 2 14 ? 76.358 45.280 53.953 1.00 19.75 14 TYR B CA 1
ATOM 12625 C C . TYR E 2 14 ? 76.271 43.754 53.985 1.00 26.03 14 TYR B C 1
ATOM 12626 O O . TYR E 2 14 ? 75.555 43.167 54.816 1.00 48.13 14 TYR B O 1
ATOM 12635 N N . SER E 2 15 ? 77.035 43.090 53.115 1.00 19.40 15 SER B N 1
ATOM 12636 C CA . SER E 2 15 ? 76.965 41.634 53.030 1.00 19.99 15 SER B CA 1
ATOM 12637 C C . SER E 2 15 ? 77.491 40.972 54.299 1.00 31.46 15 SER B C 1
ATOM 12638 O O . SER E 2 15 ? 76.904 39.998 54.787 1.00 20.16 15 SER B O 1
ATOM 12641 N N . ASP E 2 16 ? 78.598 41.489 54.841 1.00 26.16 16 ASP B N 1
ATOM 12642 C CA . ASP E 2 16 ? 79.169 40.976 56.076 1.00 30.39 16 ASP B CA 1
ATOM 12643 C C . ASP E 2 16 ? 78.171 41.073 57.219 1.00 32.06 16 ASP B C 1
ATOM 12644 O O . ASP E 2 16 ? 77.946 40.098 57.940 1.00 22.87 16 ASP B O 1
ATOM 12649 N N . TYR E 2 17 ? 77.570 42.253 57.407 1.00 29.17 17 TYR B N 1
ATOM 12650 C CA . TYR E 2 17 ? 76.565 42.421 58.453 1.00 31.33 17 TYR B CA 1
ATOM 12651 C C . TYR E 2 17 ? 75.470 41.371 58.319 1.00 23.79 17 TYR B C 1
ATOM 12652 O O . TYR E 2 17 ? 75.179 40.623 59.266 1.00 25.59 17 TYR B O 1
ATOM 12661 N N . ALA E 2 18 ? 74.888 41.272 57.122 1.00 25.28 18 ALA B N 1
ATOM 12662 C CA . ALA E 2 18 ? 73.796 40.330 56.902 1.00 20.46 18 ALA B CA 1
ATOM 12663 C C . ALA E 2 18 ? 74.208 38.902 57.249 1.00 21.08 18 ALA B C 1
ATOM 12664 O O . ALA E 2 18 ? 73.529 38.217 58.022 1.00 27.05 18 ALA B O 1
ATOM 12666 N N . MET E 2 19 ? 75.318 38.431 56.683 1.00 35.40 19 MET B N 1
ATOM 12667 C CA . MET E 2 19 ? 75.664 37.019 56.813 1.00 34.86 19 MET B CA 1
ATOM 12668 C C . MET E 2 19 ? 76.211 36.681 58.193 1.00 40.61 19 MET B C 1
ATOM 12669 O O . MET E 2 19 ? 76.066 35.539 58.649 1.00 45.59 19 MET B O 1
ATOM 12674 N N . VAL E 2 20 ? 76.855 37.635 58.866 1.00 29.42 20 VAL B N 1
ATOM 12675 C CA . VAL E 2 20 ? 77.321 37.385 60.222 1.00 30.13 20 VAL B CA 1
ATOM 12676 C C . VAL E 2 20 ? 76.140 37.299 61.178 1.00 39.67 20 VAL B C 1
ATOM 12677 O O . VAL E 2 20 ? 76.089 36.411 62.041 1.00 32.49 20 VAL B O 1
ATOM 12681 N N . CYS E 2 21 ? 75.128 38.152 60.992 1.00 31.49 21 CYS B N 1
ATOM 12682 C CA . CYS E 2 21 ? 74.013 38.078 61.928 1.00 32.61 21 CYS B CA 1
ATOM 12683 C C . CYS E 2 21 ? 73.055 36.937 61.626 1.00 39.95 21 CYS B C 1
ATOM 12684 O O . CYS E 2 21 ? 72.103 36.739 62.386 1.00 40.58 21 CYS B O 1
ATOM 12687 N N . ASP E 2 22 ? 73.306 36.156 60.576 1.00 40.58 22 ASP B N 1
ATOM 12688 C CA . ASP E 2 22 ? 72.583 34.917 60.332 1.00 27.00 22 ASP B CA 1
ATOM 12689 C C . ASP E 2 22 ? 73.339 33.680 60.788 1.00 28.86 22 ASP B C 1
ATOM 12690 O O . ASP E 2 22 ? 72.771 32.584 60.775 1.00 42.05 22 ASP B O 1
ATOM 12695 N N . SER E 2 23 ? 74.592 33.827 61.189 1.00 34.11 23 SER B N 1
ATOM 12696 C CA . SER E 2 23 ? 75.465 32.698 61.447 1.00 37.85 23 SER B CA 1
ATOM 12697 C C . SER E 2 23 ? 75.526 32.413 62.940 1.00 37.14 23 SER B C 1
ATOM 12698 O O . SER E 2 23 ? 74.948 33.120 63.766 1.00 39.00 23 SER B O 1
ATOM 12701 N N . ALA E 2 24 ? 76.257 31.357 63.289 1.00 35.64 24 ALA B N 1
ATOM 12702 C CA . ALA E 2 24 ? 76.467 31.041 64.692 1.00 29.63 24 ALA B CA 1
ATOM 12703 C C . ALA E 2 24 ? 77.300 32.102 65.400 1.00 38.12 24 ALA B C 1
ATOM 12704 O O . ALA E 2 24 ? 77.307 32.142 66.636 1.00 48.73 24 ALA B O 1
ATOM 12706 N N . ASN E 2 25 ? 77.997 32.960 64.648 1.00 34.94 25 ASN B N 1
ATOM 12707 C CA . ASN E 2 25 ? 78.801 34.044 65.204 1.00 30.88 25 ASN B CA 1
ATOM 12708 C C . ASN E 2 25 ? 78.050 35.370 65.271 1.00 46.09 25 ASN B C 1
ATOM 12709 O O . ASN E 2 25 ? 78.687 36.434 65.245 1.00 35.05 25 ASN B O 1
ATOM 12714 N N . TRP E 2 26 ? 76.718 35.344 65.368 1.00 33.63 26 TRP B N 1
ATOM 12715 C CA . TRP E 2 26 ? 75.964 36.590 65.383 1.00 43.56 26 TRP B CA 1
ATOM 12716 C C . TRP E 2 26 ? 76.368 37.488 66.545 1.00 47.60 26 TRP B C 1
ATOM 12717 O O . TRP E 2 26 ? 76.119 38.701 66.499 1.00 39.49 26 TRP B O 1
ATOM 12728 N N . GLU E 2 27 ? 76.999 36.922 67.576 1.00 47.33 27 GLU B N 1
ATOM 12729 C CA . GLU E 2 27 ? 77.460 37.708 68.713 1.00 44.82 27 GLU B CA 1
ATOM 12730 C C . GLU E 2 27 ? 78.504 38.745 68.333 1.00 41.66 27 GLU B C 1
ATOM 12731 O O . GLU E 2 27 ? 78.778 39.637 69.144 1.00 28.26 27 GLU B O 1
ATOM 12737 N N . LYS E 2 28 ? 79.096 38.649 67.137 1.00 33.40 28 LYS B N 1
ATOM 12738 C CA . LYS E 2 28 ? 80.042 39.652 66.665 1.00 33.65 28 LYS B CA 1
ATOM 12739 C C . LYS E 2 28 ? 79.351 40.877 66.077 1.00 39.34 28 LYS B C 1
ATOM 12740 O O . LYS E 2 28 ? 80.039 41.797 65.622 1.00 31.50 28 LYS B O 1
ATOM 12746 N N . TRP E 2 29 ? 78.014 40.916 66.114 1.00 28.80 29 TRP B N 1
ATOM 12747 C CA . TRP E 2 29 ? 77.172 42.036 65.703 1.00 32.19 29 TRP B CA 1
ATOM 12748 C C . TRP E 2 29 ? 77.675 43.411 66.162 1.00 40.50 29 TRP B C 1
ATOM 12749 O O . TRP E 2 29 ? 77.654 44.353 65.359 1.00 37.51 29 TRP B O 1
ATOM 12760 N N . PRO E 2 30 ? 78.111 43.596 67.417 1.00 40.42 30 PRO B N 1
ATOM 12761 C CA . PRO E 2 30 ? 78.585 44.936 67.823 1.00 37.58 30 PRO B CA 1
ATOM 12762 C C . PRO E 2 30 ? 79.825 45.413 67.077 1.00 32.57 30 PRO B C 1
ATOM 12763 O O . PRO E 2 30 ? 80.083 46.623 67.049 1.00 29.76 30 PRO B O 1
ATOM 12767 N N . ASP E 2 31 ? 80.600 44.507 66.474 1.00 34.28 31 ASP B N 1
ATOM 12768 C CA . ASP E 2 31 ? 81.841 44.883 65.806 1.00 33.44 31 ASP B CA 1
ATOM 12769 C C . ASP E 2 31 ? 81.623 45.670 64.521 1.00 43.95 31 ASP B C 1
ATOM 12770 O O . ASP E 2 31 ? 82.592 46.213 63.981 1.00 47.27 31 ASP B O 1
ATOM 12775 N N . PHE E 2 32 ? 80.399 45.733 64.005 1.00 35.33 32 PHE B N 1
ATOM 12776 C CA . PHE E 2 32 ? 80.142 46.543 62.822 1.00 42.64 32 PHE B CA 1
ATOM 12777 C C . PHE E 2 32 ? 79.938 48.020 63.142 1.00 43.81 32 PHE B C 1
ATOM 12778 O O . PHE E 2 32 ? 79.762 48.814 62.212 1.00 38.79 32 PHE B O 1
ATOM 12786 N N . PHE E 2 33 ? 79.970 48.404 64.419 1.00 41.13 33 PHE B N 1
ATOM 12787 C CA . PHE E 2 33 ? 79.712 49.767 64.858 1.00 27.71 33 PHE B CA 1
ATOM 12788 C C . PHE E 2 33 ? 80.958 50.353 65.507 1.00 39.69 33 PHE B C 1
ATOM 12789 O O . PHE E 2 33 ? 81.749 49.636 66.129 1.00 50.94 33 PHE B O 1
ATOM 12797 N N . ILE E 2 34 ? 81.115 51.670 65.381 1.00 25.40 34 ILE B N 1
ATOM 12798 C CA . ILE E 2 34 ? 82.120 52.374 66.168 1.00 39.34 34 ILE B CA 1
ATOM 12799 C C . ILE E 2 34 ? 81.597 52.490 67.596 1.00 42.65 34 ILE B C 1
ATOM 12800 O O . ILE E 2 34 ? 80.405 52.272 67.845 1.00 43.66 34 ILE B O 1
ATOM 12805 N N . GLU E 2 35 ? 82.471 52.860 68.539 1.00 38.51 35 GLU B N 1
ATOM 12806 C CA . GLU E 2 35 ? 82.103 52.800 69.953 1.00 43.07 35 GLU B CA 1
ATOM 12807 C C . GLU E 2 35 ? 80.909 53.689 70.279 1.00 40.37 35 GLU B C 1
ATOM 12808 O O . GLU E 2 35 ? 80.146 53.385 71.203 1.00 41.54 35 GLU B O 1
ATOM 12814 N N . THR E 2 36 ? 80.733 54.789 69.553 1.00 33.91 36 THR B N 1
ATOM 12815 C CA . THR E 2 36 ? 79.592 55.668 69.754 1.00 26.60 36 THR B CA 1
ATOM 12816 C C . THR E 2 36 ? 78.457 55.373 68.785 1.00 31.35 36 THR B C 1
ATOM 12817 O O . THR E 2 36 ? 77.517 56.165 68.691 1.00 32.78 36 THR B O 1
ATOM 12821 N N . GLY E 2 37 ? 78.526 54.256 68.066 1.00 33.13 37 GLY B N 1
ATOM 12822 C CA . GLY E 2 37 ? 77.521 53.963 67.063 1.00 35.50 37 GLY B CA 1
ATOM 12823 C C . GLY E 2 37 ? 76.165 53.670 67.671 1.00 25.15 37 GLY B C 1
ATOM 12824 O O . GLY E 2 37 ? 76.048 53.259 68.822 1.00 30.22 37 GLY B O 1
ATOM 12825 N N . THR E 2 38 ? 75.118 53.911 66.887 1.00 30.88 38 THR B N 1
ATOM 12826 C CA . THR E 2 38 ? 73.757 53.649 67.327 1.00 25.02 38 THR B CA 1
ATOM 12827 C C . THR E 2 38 ? 73.067 52.649 66.411 1.00 26.09 38 THR B C 1
ATOM 12828 O O . THR E 2 38 ? 73.373 52.552 65.218 1.00 42.02 38 THR B O 1
ATOM 12832 N N . TYR E 2 39 ? 72.108 51.923 66.978 1.00 36.79 39 TYR B N 1
ATOM 12833 C CA . TYR E 2 39 ? 71.284 50.986 66.222 1.00 37.05 39 TYR B CA 1
ATOM 12834 C C . TYR E 2 39 ? 69.837 51.183 66.641 1.00 33.32 39 TYR B C 1
ATOM 12835 O O . TYR E 2 39 ? 69.486 50.939 67.799 1.00 31.64 39 TYR B O 1
ATOM 12844 N N . ARG E 2 40 ? 68.993 51.599 65.705 1.00 31.24 40 ARG B N 1
ATOM 12845 C CA . ARG E 2 40 ? 67.577 51.770 65.992 1.00 23.46 40 ARG B CA 1
ATOM 12846 C C . ARG E 2 40 ? 66.768 50.932 65.020 1.00 28.70 40 ARG B C 1
ATOM 12847 O O . ARG E 2 40 ? 67.031 50.942 63.817 1.00 23.40 40 ARG B O 1
ATOM 12855 N N . LEU E 2 41 ? 65.797 50.203 65.559 1.00 38.61 41 LEU B N 1
ATOM 12856 C CA . LEU E 2 41 ? 64.881 49.348 64.816 1.00 29.91 41 LEU B CA 1
ATOM 12857 C C . LEU E 2 41 ? 63.488 49.876 65.126 1.00 34.76 41 LEU B C 1
ATOM 12858 O O . LEU E 2 41 ? 63.006 49.739 66.260 1.00 47.24 41 LEU B O 1
ATOM 12863 N N . GLN E 2 42 ? 62.865 50.510 64.129 1.00 27.73 42 GLN B N 1
ATOM 12864 C CA . GLN E 2 42 ? 61.681 51.333 64.305 1.00 33.10 42 GLN B CA 1
ATOM 12865 C C . GLN E 2 42 ? 60.593 50.946 63.312 1.00 35.09 42 GLN B C 1
ATOM 12866 O O . GLN E 2 42 ? 60.875 50.714 62.124 1.00 42.54 42 GLN B O 1
ATOM 12872 N N . PRO E 2 43 ? 59.343 50.871 63.765 1.00 35.50 43 PRO B N 1
ATOM 12873 C CA . PRO E 2 43 ? 58.237 50.623 62.835 1.00 27.04 43 PRO B CA 1
ATOM 12874 C C . PRO E 2 43 ? 58.078 51.791 61.879 1.00 31.80 43 PRO B C 1
ATOM 12875 O O . PRO E 2 43 ? 58.377 52.943 62.210 1.00 37.51 43 PRO B O 1
ATOM 12879 N N . ARG E 2 44 ? 57.615 51.478 60.667 1.00 34.15 44 ARG B N 1
ATOM 12880 C CA . ARG E 2 44 ? 57.422 52.521 59.668 1.00 23.18 44 ARG B CA 1
ATOM 12881 C C . ARG E 2 44 ? 56.399 53.551 60.123 1.00 33.39 44 ARG B C 1
ATOM 12882 O O . ARG E 2 44 ? 56.555 54.744 59.839 1.00 31.20 44 ARG B O 1
ATOM 12890 N N . GLU E 2 45 ? 55.372 53.117 60.861 1.00 36.57 45 GLU B N 1
ATOM 12891 C CA . GLU E 2 45 ? 54.320 54.036 61.287 1.00 34.06 45 GLU B CA 1
ATOM 12892 C C . GLU E 2 45 ? 54.853 55.066 62.274 1.00 43.20 45 GLU B C 1
ATOM 12893 O O . GLU E 2 45 ? 54.449 56.236 62.236 1.00 32.49 45 GLU B O 1
ATOM 12899 N N . ASN E 2 46 ? 55.748 54.652 63.173 1.00 44.53 46 ASN B N 1
ATOM 12900 C CA . ASN E 2 46 ? 56.358 55.605 64.094 1.00 33.99 46 ASN B CA 1
ATOM 12901 C C . ASN E 2 46 ? 57.255 56.580 63.341 1.00 32.31 46 ASN B C 1
ATOM 12902 O O . ASN E 2 46 ? 57.203 57.794 63.571 1.00 31.70 46 ASN B O 1
ATOM 12907 N N . PHE E 2 47 ? 58.078 56.063 62.426 1.00 37.48 47 PHE B N 1
ATOM 12908 C CA . PHE E 2 47 ? 59.018 56.906 61.694 1.00 29.80 47 PHE B CA 1
ATOM 12909 C C . PHE E 2 47 ? 58.299 57.960 60.861 1.00 40.73 47 PHE B C 1
ATOM 12910 O O . PHE E 2 47 ? 58.601 59.157 60.958 1.00 39.97 47 PHE B O 1
ATOM 12918 N N . GLU E 2 48 ? 57.320 57.536 60.054 1.00 35.85 48 GLU B N 1
ATOM 12919 C CA . GLU E 2 48 ? 56.658 58.461 59.140 1.00 22.27 48 GLU B CA 1
ATOM 12920 C C . GLU E 2 48 ? 55.809 59.484 59.881 1.00 32.71 48 GLU B C 1
ATOM 12921 O O . GLU E 2 48 ? 55.560 60.576 59.358 1.00 39.93 48 GLU B O 1
ATOM 12927 N N . GLN E 2 49 ? 55.347 59.161 61.086 1.00 37.61 49 GLN B N 1
ATOM 12928 C CA . GLN E 2 49 ? 54.512 60.075 61.851 1.00 34.61 49 GLN B CA 1
ATOM 12929 C C . GLN E 2 49 ? 55.309 60.892 62.855 1.00 32.47 49 GLN B C 1
ATOM 12930 O O . GLN E 2 49 ? 54.717 61.642 63.636 1.00 39.34 49 GLN B O 1
ATOM 12936 N N . GLY E 2 50 ? 56.635 60.776 62.845 1.00 38.16 50 GLY B N 1
ATOM 12937 C CA . GLY E 2 50 ? 57.447 61.504 63.799 1.00 29.66 50 GLY B CA 1
ATOM 12938 C C . GLY E 2 50 ? 57.333 61.029 65.228 1.00 51.34 50 GLY B C 1
ATOM 12939 O O . GLY E 2 50 ? 57.691 61.771 66.148 1.00 64.74 50 GLY B O 1
ATOM 12940 N N . LEU E 2 51 ? 56.830 59.822 65.445 1.00 41.79 51 LEU B N 1
ATOM 12941 C CA . LEU E 2 51 ? 56.790 59.262 66.788 1.00 31.42 51 LEU B CA 1
ATOM 12942 C C . LEU E 2 51 ? 58.153 58.665 67.127 1.00 28.36 51 LEU B C 1
ATOM 12943 O O . LEU E 2 51 ? 58.642 57.801 66.395 1.00 29.25 51 LEU B O 1
ATOM 12948 N N . PRO E 2 52 ? 58.780 59.065 68.236 1.00 28.89 52 PRO B N 1
ATOM 12949 C CA . PRO E 2 52 ? 60.180 58.684 68.466 1.00 33.44 52 PRO B CA 1
ATOM 12950 C C . PRO E 2 52 ? 60.383 57.242 68.909 1.00 43.86 52 PRO B C 1
ATOM 12951 O O . PRO E 2 52 ? 61.532 56.773 68.903 1.00 28.87 52 PRO B O 1
ATOM 12955 N N . LEU E 2 53 ? 59.318 56.514 69.246 1.00 36.49 53 LEU B N 1
ATOM 12956 C CA . LEU E 2 53 ? 59.477 55.172 69.794 1.00 31.87 53 LEU B CA 1
ATOM 12957 C C . LEU E 2 53 ? 59.985 54.203 68.737 1.00 37.26 53 LEU B C 1
ATOM 12958 O O . LEU E 2 53 ? 59.495 54.179 67.602 1.00 39.23 53 LEU B O 1
ATOM 12963 N N . CYS E 2 54 ? 60.956 53.390 69.131 1.00 37.91 54 CYS B N 1
ATOM 12964 C CA . CYS E 2 54 ? 61.491 52.328 68.308 1.00 27.70 54 CYS B CA 1
ATOM 12965 C C . CYS E 2 54 ? 61.020 50.993 68.867 1.00 23.31 54 CYS B C 1
ATOM 12966 O O . CYS E 2 54 ? 60.555 50.900 70.005 1.00 23.69 54 CYS B O 1
ATOM 12969 N N . LEU E 2 55 ? 61.139 49.945 68.053 1.00 30.51 55 LEU B N 1
ATOM 12970 C CA . LEU E 2 55 ? 61.043 48.605 68.614 1.00 28.62 55 LEU B CA 1
ATOM 12971 C C . LEU E 2 55 ? 62.264 48.307 69.468 1.00 37.86 55 LEU B C 1
ATOM 12972 O O . LEU E 2 55 ? 62.163 47.602 70.477 1.00 40.67 55 LEU B O 1
ATOM 12977 N N . LEU E 2 56 ? 63.416 48.856 69.088 1.00 35.17 56 LEU B N 1
ATOM 12978 C CA . LEU E 2 56 ? 64.648 48.675 69.844 1.00 25.30 56 LEU B CA 1
ATOM 12979 C C . LEU E 2 56 ? 65.546 49.871 69.577 1.00 28.60 56 LEU B C 1
ATOM 12980 O O . LEU E 2 56 ? 65.762 50.228 68.418 1.00 39.69 56 LEU B O 1
ATOM 12985 N N . ALA E 2 57 ? 66.064 50.494 70.634 1.00 37.12 57 ALA B N 1
ATOM 12986 C CA . ALA E 2 57 ? 66.923 51.672 70.495 1.00 33.87 57 ALA B CA 1
ATOM 12987 C C . ALA E 2 57 ? 68.185 51.479 71.332 1.00 35.28 57 ALA B C 1
ATOM 12988 O O . ALA E 2 57 ? 68.161 51.659 72.553 1.00 37.16 57 ALA B O 1
ATOM 12990 N N . LEU E 2 58 ? 69.285 51.111 70.674 1.00 33.88 58 LEU B N 1
ATOM 12991 C CA . LEU E 2 58 ? 70.578 50.928 71.320 1.00 35.89 58 LEU B CA 1
ATOM 12992 C C . LEU E 2 58 ? 71.444 52.135 70.976 1.00 36.90 58 LEU B C 1
ATOM 12993 O O . LEU E 2 58 ? 71.874 52.292 69.830 1.00 43.55 58 LEU B O 1
ATOM 12998 N N . GLU E 2 59 ? 71.688 52.994 71.962 1.00 28.19 59 GLU B N 1
ATOM 12999 C CA . GLU E 2 59 ? 72.259 54.310 71.714 1.00 51.26 59 GLU B CA 1
ATOM 13000 C C . GLU E 2 59 ? 73.778 54.351 71.856 1.00 43.16 59 GLU B C 1
ATOM 13001 O O . GLU E 2 59 ? 74.348 55.444 71.958 1.00 46.21 59 GLU B O 1
ATOM 13007 N N . SER E 2 60 ? 74.438 53.197 71.879 1.00 42.01 60 SER B N 1
ATOM 13008 C CA . SER E 2 60 ? 75.895 53.131 71.930 1.00 36.41 60 SER B CA 1
ATOM 13009 C C . SER E 2 60 ? 76.300 51.691 71.667 1.00 36.29 60 SER B C 1
ATOM 13010 O O . SER E 2 60 ? 75.493 50.769 71.822 1.00 44.17 60 SER B O 1
ATOM 13013 N N . LYS E 2 61 ? 77.564 51.508 71.276 1.00 26.15 61 LYS B N 1
ATOM 13014 C CA . LYS E 2 61 ? 78.101 50.157 71.138 1.00 37.24 61 LYS B CA 1
ATOM 13015 C C . LYS E 2 61 ? 77.987 49.382 72.443 1.00 45.23 61 LYS B C 1
ATOM 13016 O O . LYS E 2 61 ? 77.794 48.158 72.428 1.00 55.48 61 LYS B O 1
ATOM 13022 N N . ALA E 2 62 ? 78.089 50.076 73.579 1.00 40.59 62 ALA B N 1
ATOM 13023 C CA . ALA E 2 62 ? 77.909 49.413 74.863 1.00 39.93 62 ALA B CA 1
ATOM 13024 C C . ALA E 2 62 ? 76.506 48.838 74.995 1.00 39.82 62 ALA B C 1
ATOM 13025 O O . ALA E 2 62 ? 76.337 47.693 75.423 1.00 37.56 62 ALA B O 1
ATOM 13027 N N . MET E 2 63 ? 75.484 49.612 74.618 1.00 44.77 63 MET B N 1
ATOM 13028 C CA . MET E 2 63 ? 74.119 49.104 74.696 1.00 37.03 63 MET B CA 1
ATOM 13029 C C . MET E 2 63 ? 73.896 47.951 73.724 1.00 52.83 63 MET B C 1
ATOM 13030 O O . MET E 2 63 ? 73.115 47.036 74.014 1.00 53.83 63 MET B O 1
ATOM 13035 N N . ILE E 2 64 ? 74.584 47.963 72.580 1.00 47.38 64 ILE B N 1
ATOM 13036 C CA . ILE E 2 64 ? 74.506 46.828 71.667 1.00 40.09 64 ILE B CA 1
ATOM 13037 C C . ILE E 2 64 ? 75.098 45.588 72.321 1.00 39.50 64 ILE B C 1
ATOM 13038 O O . ILE E 2 64 ? 74.557 44.481 72.197 1.00 48.84 64 ILE B O 1
ATOM 13043 N N . ARG E 2 65 ? 76.218 45.754 73.032 1.00 47.08 65 ARG B N 1
ATOM 13044 C CA . ARG E 2 65 ? 76.785 44.639 73.786 1.00 36.13 65 ARG B CA 1
ATOM 13045 C C . ARG E 2 65 ? 75.802 44.134 74.832 1.00 40.40 65 ARG B C 1
ATOM 13046 O O . ARG E 2 65 ? 75.652 42.919 75.020 1.00 40.42 65 ARG B O 1
ATOM 13054 N N . ASP E 2 66 ? 75.142 45.062 75.533 1.00 44.54 66 ASP B N 1
ATOM 13055 C CA . ASP E 2 66 ? 74.079 44.710 76.473 1.00 36.08 66 ASP B CA 1
ATOM 13056 C C . ASP E 2 66 ? 73.040 43.821 75.809 1.00 38.32 66 ASP B C 1
ATOM 13057 O O . ASP E 2 66 ? 72.638 42.791 76.361 1.00 32.98 66 ASP B O 1
ATOM 13062 N N . ARG E 2 67 ? 72.562 44.240 74.634 1.00 38.02 67 ARG B N 1
ATOM 13063 C CA . ARG E 2 67 ? 71.553 43.466 73.919 1.00 35.57 67 ARG B CA 1
ATOM 13064 C C . ARG E 2 67 ? 72.068 42.077 73.571 1.00 37.30 67 ARG B C 1
ATOM 13065 O O . ARG E 2 67 ? 71.348 41.083 73.719 1.00 43.31 67 ARG B O 1
ATOM 13073 N N . VAL E 2 68 ? 73.312 41.992 73.099 1.00 31.67 68 VAL B N 1
ATOM 13074 C CA . VAL E 2 68 ? 73.887 40.697 72.743 1.00 40.55 68 VAL B CA 1
ATOM 13075 C C . VAL E 2 68 ? 73.912 39.778 73.960 1.00 45.56 68 VAL B C 1
ATOM 13076 O O . VAL E 2 68 ? 73.508 38.609 73.889 1.00 44.13 68 VAL B O 1
ATOM 13080 N N . TYR E 2 69 ? 74.372 40.297 75.101 1.00 45.44 69 TYR B N 1
ATOM 13081 C CA . TYR E 2 69 ? 74.416 39.478 76.310 1.00 45.17 69 TYR B CA 1
ATOM 13082 C C . TYR E 2 69 ? 73.021 39.055 76.746 1.00 49.80 69 TYR B C 1
ATOM 13083 O O . TYR E 2 69 ? 72.803 37.897 77.129 1.00 46.96 69 TYR B O 1
ATOM 13092 N N . GLY E 2 70 ? 72.072 39.990 76.732 1.00 57.27 70 GLY B N 1
ATOM 13093 C CA . GLY E 2 70 ? 70.716 39.653 77.122 1.00 46.11 70 GLY B CA 1
ATOM 13094 C C . GLY E 2 70 ? 70.135 38.557 76.256 1.00 55.10 70 GLY B C 1
ATOM 13095 O O . GLY E 2 70 ? 69.564 37.587 76.756 1.00 63.98 70 GLY B O 1
ATOM 13096 N N . VAL E 2 71 ? 70.310 38.674 74.941 1.00 49.82 71 VAL B N 1
ATOM 13097 C CA . VAL E 2 71 ? 69.779 37.655 74.047 1.00 42.92 71 VAL B CA 1
ATOM 13098 C C . VAL E 2 71 ? 70.457 36.315 74.301 1.00 56.19 71 VAL B C 1
ATOM 13099 O O . VAL E 2 71 ? 69.800 35.267 74.335 1.00 66.69 71 VAL B O 1
ATOM 13103 N N . LYS E 2 72 ? 71.770 36.325 74.532 1.00 59.47 72 LYS B N 1
ATOM 13104 C CA . LYS E 2 72 ? 72.477 35.054 74.606 1.00 53.09 72 LYS B CA 1
ATOM 13105 C C . LYS E 2 72 ? 72.267 34.340 75.937 1.00 60.84 72 LYS B C 1
ATOM 13106 O O . LYS E 2 72 ? 72.311 33.106 75.976 1.00 71.74 72 LYS B O 1
ATOM 13112 N N . GLU E 2 73 ? 72.023 35.071 77.030 1.00 49.99 73 GLU B N 1
ATOM 13113 C CA . GLU E 2 73 ? 72.008 34.445 78.348 1.00 49.95 73 GLU B CA 1
ATOM 13114 C C . GLU E 2 73 ? 70.767 34.710 79.195 1.00 59.36 73 GLU B C 1
ATOM 13115 O O . GLU E 2 73 ? 70.613 34.058 80.234 1.00 64.21 73 GLU B O 1
ATOM 13121 N N . THR E 2 74 ? 69.881 35.626 78.803 1.00 61.14 74 THR B N 1
ATOM 13122 C CA . THR E 2 74 ? 68.819 36.076 79.693 1.00 65.24 74 THR B CA 1
ATOM 13123 C C . THR E 2 74 ? 67.430 36.016 79.059 1.00 64.29 74 THR B C 1
ATOM 13124 O O . THR E 2 74 ? 66.451 36.417 79.701 1.00 58.83 74 THR B O 1
ATOM 13128 N N . MET E 2 75 ? 67.294 35.462 77.856 1.00 65.84 75 MET B N 1
ATOM 13129 C CA . MET E 2 75 ? 66.017 35.465 77.153 1.00 51.92 75 MET B CA 1
ATOM 13130 C C . MET E 2 75 ? 65.676 34.061 76.683 1.00 55.91 75 MET B C 1
ATOM 13131 O O . MET E 2 75 ? 66.423 33.464 75.901 1.00 60.68 75 MET B O 1
ATOM 13136 N N . TYR E 2 76 ? 64.540 33.548 77.150 1.00 66.36 76 TYR B N 1
ATOM 13137 C CA . TYR E 2 76 ? 64.008 32.279 76.673 1.00 57.31 76 TYR B CA 1
ATOM 13138 C C . TYR E 2 76 ? 63.244 32.530 75.380 1.00 51.06 76 TYR B C 1
ATOM 13139 O O . TYR E 2 76 ? 62.211 33.209 75.386 1.00 61.79 76 TYR B O 1
ATOM 13148 N N . HIS E 2 77 ? 63.729 31.973 74.278 1.00 61.39 77 HIS B N 1
ATOM 13149 C CA . HIS E 2 77 ? 63.128 32.231 72.979 1.00 70.37 77 HIS B CA 1
ATOM 13150 C C . HIS E 2 77 ? 63.174 30.971 72.135 1.00 72.47 77 HIS B C 1
ATOM 13151 O O . HIS E 2 77 ? 64.090 30.151 72.265 1.00 60.82 77 HIS B O 1
ATOM 13158 N N . ASP E 2 78 ? 62.185 30.835 71.259 1.00 60.29 78 ASP B N 1
ATOM 13159 C CA . ASP E 2 78 ? 62.203 29.758 70.285 1.00 50.27 78 ASP B CA 1
ATOM 13160 C C . ASP E 2 78 ? 63.407 29.953 69.379 1.00 47.28 78 ASP B C 1
ATOM 13161 O O . ASP E 2 78 ? 63.564 31.039 68.801 1.00 66.78 78 ASP B O 1
ATOM 13166 N N . PRO E 2 79 ? 64.293 28.970 69.258 1.00 56.94 79 PRO B N 1
ATOM 13167 C CA . PRO E 2 79 ? 65.403 29.103 68.311 1.00 53.37 79 PRO B CA 1
ATOM 13168 C C . PRO E 2 79 ? 64.884 29.105 66.886 1.00 51.33 79 PRO B C 1
ATOM 13169 O O . PRO E 2 79 ? 63.867 28.483 66.569 1.00 61.52 79 PRO B O 1
ATOM 13173 N N . TYR E 2 80 ? 65.587 29.831 66.023 1.00 38.14 80 TYR B N 1
ATOM 13174 C CA . TYR E 2 80 ? 65.185 29.883 64.628 1.00 27.44 80 TYR B CA 1
ATOM 13175 C C . TYR E 2 80 ? 66.373 30.301 63.777 1.00 30.62 80 TYR B C 1
ATOM 13176 O O . TYR E 2 80 ? 67.304 30.953 64.258 1.00 26.39 80 TYR B O 1
ATOM 13185 N N . TYR E 2 81 ? 66.343 29.895 62.513 1.00 19.28 81 TYR B N 1
ATOM 13186 C CA . TYR E 2 81 ? 67.260 30.455 61.540 1.00 18.82 81 TYR B CA 1
ATOM 13187 C C . TYR E 2 81 ? 66.685 31.763 61.010 1.00 27.84 81 TYR B C 1
ATOM 13188 O O . TYR E 2 81 ? 65.468 31.932 60.909 1.00 26.91 81 TYR B O 1
ATOM 13197 N N . GLN E 2 82 ? 67.569 32.693 60.674 1.00 28.93 82 GLN B N 1
ATOM 13198 C CA . GLN E 2 82 ? 67.175 33.901 59.968 1.00 18.82 82 GLN B CA 1
ATOM 13199 C C . GLN E 2 82 ? 68.133 34.117 58.808 1.00 24.53 82 GLN B C 1
ATOM 13200 O O . GLN E 2 82 ? 69.300 33.723 58.861 1.00 37.74 82 GLN B O 1
ATOM 13206 N N . ARG E 2 83 ? 67.616 34.717 57.743 1.00 20.31 83 ARG B N 1
ATOM 13207 C CA . ARG E 2 83 ? 68.334 34.827 56.480 1.00 22.26 83 ARG B CA 1
ATOM 13208 C C . ARG E 2 83 ? 68.099 36.222 55.912 1.00 35.77 83 ARG B C 1
ATOM 13209 O O . ARG E 2 83 ? 66.989 36.537 55.473 1.00 26.48 83 ARG B O 1
ATOM 13217 N N . HIS E 2 84 ? 69.137 37.055 55.935 1.00 27.00 84 HIS B N 1
ATOM 13218 C CA . HIS E 2 84 ? 69.051 38.405 55.397 1.00 18.74 84 HIS B CA 1
ATOM 13219 C C . HIS E 2 84 ? 69.249 38.370 53.887 1.00 25.60 84 HIS B C 1
ATOM 13220 O O . HIS E 2 84 ? 70.283 37.898 53.402 1.00 33.29 84 HIS B O 1
ATOM 13227 N N . ILE E 2 85 ? 68.271 38.878 53.149 1.00 34.37 85 ILE B N 1
ATOM 13228 C CA . ILE E 2 85 ? 68.397 39.147 51.725 1.00 30.22 85 ILE B CA 1
ATOM 13229 C C . ILE E 2 85 ? 68.454 40.664 51.591 1.00 39.52 85 ILE B C 1
ATOM 13230 O O . ILE E 2 85 ? 67.430 41.349 51.711 1.00 29.95 85 ILE B O 1
ATOM 13235 N N . VAL E 2 86 ? 69.650 41.199 51.371 1.00 40.43 86 VAL B N 1
ATOM 13236 C CA . VAL E 2 86 ? 69.855 42.637 51.261 1.00 34.34 86 VAL B CA 1
ATOM 13237 C C . VAL E 2 86 ? 69.907 43.004 49.788 1.00 41.31 86 VAL B C 1
ATOM 13238 O O . VAL E 2 86 ? 70.791 42.539 49.056 1.00 46.38 86 VAL B O 1
ATOM 13242 N N . GLY E 2 87 ? 68.966 43.841 49.353 1.00 39.33 87 GLY B N 1
ATOM 13243 C CA . GLY E 2 87 ? 68.965 44.317 47.988 1.00 32.44 87 GLY B CA 1
ATOM 13244 C C . GLY E 2 87 ? 70.172 45.187 47.686 1.00 24.77 87 GLY B C 1
ATOM 13245 O O . GLY E 2 87 ? 70.977 45.524 48.554 1.00 45.06 87 GLY B O 1
ATOM 13246 N N . THR E 2 88 ? 70.290 45.554 46.419 1.00 33.65 88 THR B N 1
ATOM 13247 C CA . THR E 2 88 ? 71.413 46.351 45.946 1.00 29.40 88 THR B CA 1
ATOM 13248 C C . THR E 2 88 ? 71.489 47.663 46.715 1.00 33.03 88 THR B C 1
ATOM 13249 O O . THR E 2 88 ? 70.541 48.461 46.658 1.00 34.79 88 THR B O 1
ATOM 13253 N N . PRO E 2 89 ? 72.570 47.923 47.444 1.00 30.00 89 PRO B N 1
ATOM 13254 C CA . PRO E 2 89 ? 72.672 49.181 48.191 1.00 26.44 89 PRO B CA 1
ATOM 13255 C C . PRO E 2 89 ? 72.815 50.378 47.266 1.00 32.21 89 PRO B C 1
ATOM 13256 O O . PRO E 2 89 ? 73.210 50.266 46.104 1.00 45.04 89 PRO B O 1
ATOM 13260 N N . ARG E 2 90 ? 72.461 51.543 47.800 1.00 27.64 90 ARG B N 1
ATOM 13261 C CA . ARG E 2 90 ? 72.609 52.798 47.083 1.00 32.73 90 ARG B CA 1
ATOM 13262 C C . ARG E 2 90 ? 73.385 53.774 47.949 1.00 30.76 90 ARG B C 1
ATOM 13263 O O . ARG E 2 90 ? 73.178 53.838 49.166 1.00 22.33 90 ARG B O 1
ATOM 13271 N N . VAL E 2 91 ? 74.291 54.515 47.320 1.00 17.57 91 VAL B N 1
ATOM 13272 C CA . VAL E 2 91 ? 75.079 55.538 47.998 1.00 32.18 91 VAL B CA 1
ATOM 13273 C C . VAL E 2 91 ? 74.452 56.896 47.707 1.00 35.05 91 VAL B C 1
ATOM 13274 O O . VAL E 2 91 ? 74.288 57.274 46.539 1.00 24.89 91 VAL B O 1
ATOM 13278 N N . LEU E 2 92 ? 74.091 57.626 48.766 1.00 24.58 92 LEU B N 1
ATOM 13279 C CA . LEU E 2 92 ? 73.412 58.901 48.621 1.00 31.35 92 LEU B CA 1
ATOM 13280 C C . LEU E 2 92 ? 74.344 60.097 48.730 1.00 27.35 92 LEU B C 1
ATOM 13281 O O . LEU E 2 92 ? 74.214 61.037 47.944 1.00 37.38 92 LEU B O 1
ATOM 13286 N N . SER E 2 93 ? 75.293 60.085 49.667 1.00 24.73 93 SER B N 1
ATOM 13287 C CA . SER E 2 93 ? 76.087 61.280 49.929 1.00 22.64 93 SER B CA 1
ATOM 13288 C C . SER E 2 93 ? 77.402 60.916 50.607 1.00 29.22 93 SER B C 1
ATOM 13289 O O . SER E 2 93 ? 77.523 59.883 51.270 1.00 28.88 93 SER B O 1
ATOM 13292 N N . VAL E 2 94 ? 78.382 61.803 50.440 1.00 26.19 94 VAL B N 1
ATOM 13293 C CA . VAL E 2 94 ? 79.628 61.777 51.194 1.00 23.17 94 VAL B CA 1
ATOM 13294 C C . VAL E 2 94 ? 79.851 63.180 51.735 1.00 20.41 94 VAL B C 1
ATOM 13295 O O . VAL E 2 94 ? 79.876 64.144 50.964 1.00 39.77 94 VAL B O 1
ATOM 13299 N N . GLU E 2 95 ? 79.999 63.299 53.052 1.00 29.70 95 GLU B N 1
ATOM 13300 C CA . GLU E 2 95 ? 80.197 64.580 53.716 1.00 29.05 95 GLU B CA 1
ATOM 13301 C C . GLU E 2 95 ? 81.486 64.528 54.527 1.00 42.51 95 GLU B C 1
ATOM 13302 O O . GLU E 2 95 ? 82.047 63.457 54.771 1.00 45.75 95 GLU B O 1
ATOM 13308 N N . ARG E 2 96 ? 81.955 65.705 54.947 1.00 47.19 96 ARG B N 1
ATOM 13309 C CA . ARG E 2 96 ? 83.295 65.848 55.503 1.00 44.55 96 ARG B CA 1
ATOM 13310 C C . ARG E 2 96 ? 83.315 66.801 56.689 1.00 52.98 96 ARG B C 1
ATOM 13311 O O . ARG E 2 96 ? 82.727 67.885 56.629 1.00 56.93 96 ARG B O 1
ATOM 13319 N N . ASP E 2 97 ? 83.983 66.384 57.764 1.00 46.14 97 ASP B N 1
ATOM 13320 C CA . ASP E 2 97 ? 84.372 67.254 58.864 1.00 48.87 97 ASP B CA 1
ATOM 13321 C C . ASP E 2 97 ? 85.799 66.873 59.242 1.00 63.14 97 ASP B C 1
ATOM 13322 O O . ASP E 2 97 ? 86.411 66.009 58.611 1.00 61.32 97 ASP B O 1
ATOM 13327 N N . ALA E 2 98 ? 86.349 67.514 60.274 1.00 81.07 98 ALA B N 1
ATOM 13328 C CA . ALA E 2 98 ? 87.686 67.132 60.720 1.00 73.51 98 ALA B CA 1
ATOM 13329 C C . ALA E 2 98 ? 87.684 65.744 61.344 1.00 67.34 98 ALA B C 1
ATOM 13330 O O . ALA E 2 98 ? 88.755 65.159 61.549 1.00 63.57 98 ALA B O 1
ATOM 13332 N N . ASP E 2 99 ? 86.502 65.224 61.678 1.00 77.51 99 ASP B N 1
ATOM 13333 C CA . ASP E 2 99 ? 86.394 63.848 62.138 1.00 77.69 99 ASP B CA 1
ATOM 13334 C C . ASP E 2 99 ? 86.694 62.876 61.009 1.00 68.66 99 ASP B C 1
ATOM 13335 O O . ASP E 2 99 ? 87.254 61.801 61.255 1.00 72.92 99 ASP B O 1
ATOM 13340 N N . GLY E 2 100 ? 86.316 63.232 59.793 1.00 62.73 100 GLY B N 1
ATOM 13341 C CA . GLY E 2 100 ? 86.597 62.469 58.604 1.00 52.49 100 GLY B CA 1
ATOM 13342 C C . GLY E 2 100 ? 85.424 62.520 57.652 1.00 58.40 100 GLY B C 1
ATOM 13343 O O . GLY E 2 100 ? 84.568 63.398 57.742 1.00 64.11 100 GLY B O 1
ATOM 13344 N N . GLU E 2 101 ? 85.376 61.557 56.735 1.00 44.43 101 GLU B N 1
ATOM 13345 C CA . GLU E 2 101 ? 84.279 61.478 55.784 1.00 39.09 101 GLU B CA 1
ATOM 13346 C C . GLU E 2 101 ? 83.200 60.556 56.332 1.00 45.65 101 GLU B C 1
ATOM 13347 O O . GLU E 2 101 ? 83.496 59.524 56.941 1.00 43.41 101 GLU B O 1
ATOM 13353 N N . ARG E 2 102 ? 81.947 60.928 56.102 1.00 37.67 102 ARG B N 1
ATOM 13354 C CA . ARG E 2 102 ? 80.808 60.077 56.394 1.00 30.05 102 ARG B CA 1
ATOM 13355 C C . ARG E 2 102 ? 80.118 59.759 55.078 1.00 44.60 102 ARG B C 1
ATOM 13356 O O . ARG E 2 102 ? 79.882 60.662 54.266 1.00 24.30 102 ARG B O 1
ATOM 13364 N N . ILE E 2 103 ? 79.793 58.487 54.870 1.00 23.94 103 ILE B N 1
ATOM 13365 C CA . ILE E 2 103 ? 79.027 58.057 53.710 1.00 27.75 103 ILE B CA 1
ATOM 13366 C C . ILE E 2 103 ? 77.630 57.692 54.180 1.00 33.83 103 ILE B C 1
ATOM 13367 O O . ILE E 2 103 ? 77.469 56.887 55.105 1.00 32.91 103 ILE B O 1
ATOM 13372 N N . THR E 2 104 ? 76.626 58.279 53.536 1.00 28.62 104 THR B N 1
ATOM 13373 C CA . THR E 2 104 ? 75.231 57.946 53.771 1.00 21.43 104 THR B CA 1
ATOM 13374 C C . THR E 2 104 ? 74.783 56.984 52.683 1.00 26.67 104 THR B C 1
ATOM 13375 O O . THR E 2 104 ? 75.005 57.239 51.494 1.00 18.52 104 THR B O 1
ATOM 13379 N N . ALA E 2 105 ? 74.182 55.869 53.090 1.00 22.25 105 ALA B N 1
ATOM 13380 C CA . ALA E 2 105 ? 73.758 54.856 52.137 1.00 26.11 105 ALA B CA 1
ATOM 13381 C C . ALA E 2 105 ? 72.506 54.164 52.654 1.00 28.37 105 ALA B C 1
ATOM 13382 O O . ALA E 2 105 ? 72.187 54.208 53.845 1.00 27.94 105 ALA B O 1
ATOM 13384 N N . GLU E 2 106 ? 71.786 53.538 51.731 1.00 20.86 106 GLU B N 1
ATOM 13385 C CA . GLU E 2 106 ? 70.576 52.802 52.058 1.00 23.23 106 GLU B CA 1
ATOM 13386 C C . GLU E 2 106 ? 70.608 51.452 51.363 1.00 31.43 106 GLU B C 1
ATOM 13387 O O . GLU E 2 106 ? 71.357 51.244 50.410 1.00 43.61 106 GLU B O 1
ATOM 13393 N N . ALA E 2 107 ? 69.803 50.521 51.870 1.00 21.74 107 ALA B N 1
ATOM 13394 C CA . ALA E 2 107 ? 69.593 49.253 51.184 1.00 26.18 107 ALA B CA 1
ATOM 13395 C C . ALA E 2 107 ? 68.345 48.609 51.759 1.00 16.34 107 ALA B C 1
ATOM 13396 O O . ALA E 2 107 ? 68.173 48.573 52.977 1.00 16.92 107 ALA B O 1
ATOM 13398 N N . SER E 2 108 ? 67.482 48.113 50.885 1.00 18.24 108 SER B N 1
ATOM 13399 C CA . SER E 2 108 ? 66.322 47.373 51.344 1.00 24.94 108 SER B CA 1
ATOM 13400 C C . SER E 2 108 ? 66.754 45.992 51.822 1.00 39.14 108 SER B C 1
ATOM 13401 O O . SER E 2 108 ? 67.776 45.450 51.388 1.00 32.58 108 SER B O 1
ATOM 13404 N N . TYR E 2 109 ? 65.980 45.431 52.747 1.00 30.18 109 TYR B N 1
ATOM 13405 C CA . TYR E 2 109 ? 66.295 44.122 53.291 1.00 23.35 109 TYR B CA 1
ATOM 13406 C C . TYR E 2 109 ? 65.009 43.336 53.482 1.00 17.99 109 TYR B C 1
ATOM 13407 O O . TYR E 2 109 ? 63.936 43.909 53.674 1.00 34.16 109 TYR B O 1
ATOM 13416 N N . ALA E 2 110 ? 65.134 42.015 53.409 1.00 24.41 110 ALA B N 1
ATOM 13417 C CA . ALA E 2 110 ? 64.088 41.092 53.830 1.00 19.65 110 ALA B CA 1
ATOM 13418 C C . ALA E 2 110 ? 64.747 40.017 54.674 1.00 28.58 110 ALA B C 1
ATOM 13419 O O . ALA E 2 110 ? 65.643 39.317 54.197 1.00 41.52 110 ALA B O 1
ATOM 13421 N N . VAL E 2 111 ? 64.339 39.904 55.927 1.00 40.65 111 VAL B N 1
ATOM 13422 C CA . VAL E 2 111 ? 64.828 38.851 56.803 1.00 41.89 111 VAL B CA 1
ATOM 13423 C C . VAL E 2 111 ? 63.822 37.712 56.772 1.00 29.15 111 VAL B C 1
ATOM 13424 O O . VAL E 2 111 ? 62.638 37.921 57.053 1.00 27.16 111 VAL B O 1
ATOM 13428 N N . ILE E 2 112 ? 64.289 36.519 56.404 1.00 33.72 112 ILE B N 1
ATOM 13429 C CA . ILE E 2 112 ? 63.465 35.317 56.297 1.00 31.19 112 ILE B CA 1
ATOM 13430 C C . ILE E 2 112 ? 63.735 34.450 57.517 1.00 19.52 112 ILE B C 1
ATOM 13431 O O . ILE E 2 112 ? 64.883 34.094 57.790 1.00 40.90 112 ILE B O 1
ATOM 13436 N N . ARG E 2 113 ? 62.692 34.110 58.256 1.00 20.10 113 ARG B N 1
ATOM 13437 C CA . ARG E 2 113 ? 62.814 33.245 59.419 1.00 21.28 113 ARG B CA 1
ATOM 13438 C C . ARG E 2 113 ? 62.410 31.819 59.061 1.00 23.97 113 ARG B C 1
ATOM 13439 O O . ARG E 2 113 ? 61.440 31.597 58.328 1.00 33.72 113 ARG B O 1
ATOM 13447 N N . THR E 2 114 ? 63.150 30.855 59.603 1.00 22.46 114 THR B N 1
ATOM 13448 C CA . THR E 2 114 ? 62.805 29.437 59.501 1.00 31.72 114 THR B CA 1
ATOM 13449 C C . THR E 2 114 ? 62.831 28.862 60.914 1.00 37.03 114 THR B C 1
ATOM 13450 O O . THR E 2 114 ? 63.906 28.644 61.484 1.00 40.70 114 THR B O 1
ATOM 13454 N N . LYS E 2 115 ? 61.651 28.636 61.486 1.00 26.20 115 LYS B N 1
ATOM 13455 C CA . LYS E 2 115 ? 61.580 27.858 62.710 1.00 26.50 115 LYS B CA 1
ATOM 13456 C C . LYS E 2 115 ? 61.856 26.397 62.386 1.00 27.05 115 LYS B C 1
ATOM 13457 O O . LYS E 2 115 ? 61.782 25.970 61.230 1.00 29.83 115 LYS B O 1
ATOM 13463 N N . TYR E 2 116 ? 62.126 25.615 63.437 1.00 33.78 116 TYR B N 1
ATOM 13464 C CA . TYR E 2 116 ? 62.948 24.417 63.292 1.00 29.30 116 TYR B CA 1
ATOM 13465 C C . TYR E 2 116 ? 62.446 23.489 62.191 1.00 50.95 116 TYR B C 1
ATOM 13466 O O . TYR E 2 116 ? 63.228 23.040 61.346 1.00 67.45 116 TYR B O 1
ATOM 13475 N N . ASP E 2 117 ? 61.149 23.211 62.153 1.00 33.41 117 ASP B N 1
ATOM 13476 C CA . ASP E 2 117 ? 60.632 22.340 61.102 1.00 34.69 117 ASP B CA 1
ATOM 13477 C C . ASP E 2 117 ? 59.566 23.034 60.266 1.00 33.77 117 ASP B C 1
ATOM 13478 O O . ASP E 2 117 ? 58.723 22.375 59.660 1.00 43.01 117 ASP B O 1
ATOM 13483 N N . GLY E 2 118 ? 59.619 24.364 60.195 1.00 36.55 118 GLY B N 1
ATOM 13484 C CA . GLY E 2 118 ? 58.576 25.153 59.588 1.00 25.81 118 GLY B CA 1
ATOM 13485 C C . GLY E 2 118 ? 58.942 25.713 58.223 1.00 30.74 118 GLY B C 1
ATOM 13486 O O . GLY E 2 118 ? 60.051 25.561 57.714 1.00 40.16 118 GLY B O 1
ATOM 13487 N N . ASP E 2 119 ? 57.959 26.388 57.639 1.00 25.37 119 ASP B N 1
ATOM 13488 C CA . ASP E 2 119 ? 58.161 27.072 56.376 1.00 23.06 119 ASP B CA 1
ATOM 13489 C C . ASP E 2 119 ? 59.030 28.305 56.573 1.00 34.43 119 ASP B C 1
ATOM 13490 O O . ASP E 2 119 ? 59.071 28.902 57.652 1.00 48.37 119 ASP B O 1
ATOM 13495 N N . SER E 2 120 ? 59.726 28.687 55.509 1.00 27.14 120 SER B N 1
ATOM 13496 C CA . SER E 2 120 ? 60.498 29.918 55.516 1.00 22.60 120 SER B CA 1
ATOM 13497 C C . SER E 2 120 ? 59.558 31.080 55.224 1.00 34.10 120 SER B C 1
ATOM 13498 O O . SER E 2 120 ? 58.859 31.079 54.204 1.00 30.12 120 SER B O 1
ATOM 13501 N N . THR E 2 121 ? 59.526 32.058 56.128 1.00 21.65 121 THR B N 1
ATOM 13502 C CA . THR E 2 121 ? 58.585 33.164 56.039 1.00 20.54 121 THR B CA 1
ATOM 13503 C C . THR E 2 121 ? 59.331 34.489 56.113 1.00 37.63 121 THR B C 1
ATOM 13504 O O . THR E 2 121 ? 60.457 34.570 56.605 1.00 19.97 121 THR B O 1
ATOM 13508 N N . ILE E 2 122 ? 58.695 35.536 55.598 1.00 20.10 122 ILE B N 1
ATOM 13509 C CA . ILE E 2 122 ? 59.223 36.889 55.715 1.00 26.30 122 ILE B CA 1
ATOM 13510 C C . ILE E 2 122 ? 58.965 37.372 57.139 1.00 39.58 122 ILE B C 1
ATOM 13511 O O . ILE E 2 122 ? 57.850 37.754 57.497 1.00 37.48 122 ILE B O 1
ATOM 13516 N N . PHE E 2 123 ? 60.007 37.325 57.962 1.00 35.75 123 PHE B N 1
ATOM 13517 C CA . PHE E 2 123 ? 59.910 37.743 59.353 1.00 36.54 123 PHE B CA 1
ATOM 13518 C C . PHE E 2 123 ? 59.826 39.264 59.468 1.00 20.61 123 PHE B C 1
ATOM 13519 O O . PHE E 2 123 ? 58.943 39.802 60.146 1.00 25.23 123 PHE B O 1
ATOM 13527 N N . ASN E 2 124 ? 60.722 39.976 58.793 1.00 26.51 124 ASN B N 1
ATOM 13528 C CA . ASN E 2 124 ? 60.840 41.421 58.954 1.00 24.99 124 ASN B CA 1
ATOM 13529 C C . ASN E 2 124 ? 61.427 42.002 57.679 1.00 26.20 124 ASN B C 1
ATOM 13530 O O . ASN E 2 124 ? 62.514 41.596 57.256 1.00 41.35 124 ASN B O 1
ATOM 13535 N N . ALA E 2 125 ? 60.724 42.956 57.080 1.00 19.25 125 ALA B N 1
ATOM 13536 C CA . ALA E 2 125 ? 61.170 43.588 55.850 1.00 19.15 125 ALA B CA 1
ATOM 13537 C C . ALA E 2 125 ? 61.112 45.095 56.013 1.00 23.28 125 ALA B C 1
ATOM 13538 O O . ALA E 2 125 ? 60.183 45.627 56.623 1.00 32.51 125 ALA B O 1
ATOM 13540 N N . GLY E 2 126 ? 62.116 45.771 55.469 1.00 35.78 126 GLY B N 1
ATOM 13541 C CA . GLY E 2 126 ? 62.222 47.213 55.548 1.00 19.20 126 GLY B CA 1
ATOM 13542 C C . GLY E 2 126 ? 63.461 47.670 54.813 1.00 26.07 126 GLY B C 1
ATOM 13543 O O . GLY E 2 126 ? 63.844 47.054 53.815 1.00 40.29 126 GLY B O 1
ATOM 13544 N N . TYR E 2 127 ? 64.111 48.727 55.295 1.00 23.17 127 TYR B N 1
ATOM 13545 C CA . TYR E 2 127 ? 65.362 49.156 54.693 1.00 28.36 127 TYR B CA 1
ATOM 13546 C C . TYR E 2 127 ? 66.284 49.748 55.749 1.00 29.90 127 TYR B C 1
ATOM 13547 O O . TYR E 2 127 ? 65.848 50.192 56.814 1.00 35.10 127 TYR B O 1
ATOM 13556 N N . TYR E 2 128 ? 67.576 49.728 55.435 1.00 38.74 128 TYR B N 1
ATOM 13557 C CA . TYR E 2 128 ? 68.604 50.360 56.248 1.00 27.24 128 TYR B CA 1
ATOM 13558 C C . TYR E 2 128 ? 68.831 51.792 55.792 1.00 29.53 128 TYR B C 1
ATOM 13559 O O . TYR E 2 128 ? 68.791 52.087 54.596 1.00 42.56 128 TYR B O 1
ATOM 13568 N N . ARG E 2 129 ? 69.064 52.682 56.751 1.00 27.34 129 ARG B N 1
ATOM 13569 C CA . ARG E 2 129 ? 69.552 54.028 56.469 1.00 23.64 129 ARG B CA 1
ATOM 13570 C C . ARG E 2 129 ? 70.769 54.243 57.358 1.00 20.76 129 ARG B C 1
ATOM 13571 O O . ARG E 2 129 ? 70.631 54.356 58.580 1.00 28.51 129 ARG B O 1
ATOM 13579 N N . ASP E 2 130 ? 71.954 54.285 56.750 1.00 25.48 130 ASP B N 1
ATOM 13580 C CA . ASP E 2 130 ? 73.218 54.192 57.467 1.00 24.78 130 ASP B CA 1
ATOM 13581 C C . ASP E 2 130 ? 74.105 55.401 57.213 1.00 25.03 130 ASP B C 1
ATOM 13582 O O . ASP E 2 130 ? 74.115 55.970 56.120 1.00 35.53 130 ASP B O 1
ATOM 13587 N N . VAL E 2 131 ? 74.860 55.773 58.241 1.00 33.67 131 VAL B N 1
ATOM 13588 C CA . VAL E 2 131 ? 76.010 56.661 58.121 1.00 32.16 131 VAL B CA 1
ATOM 13589 C C . VAL E 2 131 ? 77.246 55.810 58.375 1.00 21.32 131 VAL B C 1
ATOM 13590 O O . VAL E 2 131 ? 77.352 55.159 59.417 1.00 37.31 131 VAL B O 1
ATOM 13594 N N . ILE E 2 132 ? 78.168 55.791 57.421 1.00 30.93 132 ILE B N 1
ATOM 13595 C CA . ILE E 2 132 ? 79.300 54.872 57.445 1.00 25.32 132 ILE B CA 1
ATOM 13596 C C . ILE E 2 132 ? 80.582 55.689 57.508 1.00 24.43 132 ILE B C 1
ATOM 13597 O O . ILE E 2 132 ? 80.727 56.681 56.786 1.00 32.69 132 ILE B O 1
ATOM 13602 N N . VAL E 2 133 ? 81.499 55.293 58.394 1.00 28.52 133 VAL B N 1
ATOM 13603 C CA . VAL E 2 133 ? 82.776 55.979 58.533 1.00 21.01 133 VAL B CA 1
ATOM 13604 C C . VAL E 2 133 ? 83.893 54.962 58.365 1.00 38.07 133 VAL B C 1
ATOM 13605 O O . VAL E 2 133 ? 83.680 53.749 58.439 1.00 37.53 133 VAL B O 1
ATOM 13609 N N . ARG E 2 134 ? 85.098 55.467 58.120 1.00 31.01 134 ARG B N 1
ATOM 13610 C CA . ARG E 2 134 ? 86.257 54.608 57.919 1.00 38.75 134 ARG B CA 1
ATOM 13611 C C . ARG E 2 134 ? 87.115 54.606 59.175 1.00 35.75 134 ARG B C 1
ATOM 13612 O O . ARG E 2 134 ? 87.524 55.668 59.655 1.00 38.64 134 ARG B O 1
ATOM 13620 N N . THR E 2 135 ? 87.403 53.409 59.693 1.00 32.56 135 THR B N 1
ATOM 13621 C CA . THR E 2 135 ? 88.226 53.226 60.877 1.00 35.61 135 THR B CA 1
ATOM 13622 C C . THR E 2 135 ? 89.444 52.412 60.469 1.00 52.83 135 THR B C 1
ATOM 13623 O O . THR E 2 135 ? 89.458 51.841 59.369 1.00 52.60 135 THR B O 1
ATOM 13627 N N . PRO E 2 136 ? 90.482 52.331 61.309 1.00 43.27 136 PRO B N 1
ATOM 13628 C CA . PRO E 2 136 ? 91.627 51.471 60.967 1.00 34.91 136 PRO B CA 1
ATOM 13629 C C . PRO E 2 136 ? 91.250 50.020 60.709 1.00 34.19 136 PRO B C 1
ATOM 13630 O O . PRO E 2 136 ? 92.004 49.317 60.029 1.00 24.73 136 PRO B O 1
ATOM 13634 N N . GLU E 2 137 ? 90.114 49.549 61.218 1.00 42.66 137 GLU B N 1
ATOM 13635 C CA . GLU E 2 137 ? 89.675 48.180 60.985 1.00 48.27 137 GLU B CA 1
ATOM 13636 C C . GLU E 2 137 ? 88.789 48.040 59.754 1.00 40.52 137 GLU B C 1
ATOM 13637 O O . GLU E 2 137 ? 88.343 46.929 59.454 1.00 48.62 137 GLU B O 1
ATOM 13643 N N . GLY E 2 138 ? 88.539 49.119 59.033 1.00 44.97 138 GLY B N 1
ATOM 13644 C CA . GLY E 2 138 ? 87.679 49.103 57.867 1.00 35.66 138 GLY B CA 1
ATOM 13645 C C . GLY E 2 138 ? 86.466 49.990 58.057 1.00 28.29 138 GLY B C 1
ATOM 13646 O O . GLY E 2 138 ? 86.387 50.803 58.982 1.00 31.19 138 GLY B O 1
ATOM 13647 N N . LEU E 2 139 ? 85.510 49.840 57.149 1.00 31.05 139 LEU B N 1
ATOM 13648 C CA . LEU E 2 139 ? 84.287 50.618 57.243 1.00 27.31 139 LEU B CA 1
ATOM 13649 C C . LEU E 2 139 ? 83.438 50.129 58.408 1.00 26.95 139 LEU B C 1
ATOM 13650 O O . LEU E 2 139 ? 83.299 48.924 58.637 1.00 44.20 139 LEU B O 1
ATOM 13655 N N . LYS E 2 140 ? 82.872 51.073 59.152 1.00 28.26 140 LYS B N 1
ATOM 13656 C CA . LYS E 2 140 ? 82.030 50.743 60.291 1.00 36.18 140 LYS B CA 1
ATOM 13657 C C . LYS E 2 140 ? 80.800 51.641 60.296 1.00 34.27 140 LYS B C 1
ATOM 13658 O O . LYS E 2 140 ? 80.787 52.737 59.715 1.00 28.33 140 LYS B O 1
ATOM 13664 N N . LEU E 2 141 ? 79.767 51.158 60.981 1.00 18.90 141 LEU B N 1
ATOM 13665 C CA . LEU E 2 141 ? 78.515 51.887 61.103 1.00 27.47 141 LEU B CA 1
ATOM 13666 C C . LEU E 2 141 ? 78.640 52.905 62.223 1.00 29.28 141 LEU B C 1
ATOM 13667 O O . LEU E 2 141 ? 78.968 52.547 63.358 1.00 54.01 141 LEU B O 1
ATOM 13672 N N . LYS E 2 142 ? 78.394 54.174 61.907 1.00 31.42 142 LYS B N 1
ATOM 13673 C CA . LYS E 2 142 ? 78.238 55.170 62.957 1.00 35.42 142 LYS B CA 1
ATOM 13674 C C . LYS E 2 142 ? 76.808 55.165 63.477 1.00 30.40 142 LYS B C 1
ATOM 13675 O O . LYS E 2 142 ? 76.581 55.206 64.693 1.00 44.93 142 LYS B O 1
ATOM 13681 N N . SER E 2 143 ? 75.839 55.057 62.572 1.00 21.02 143 SER B N 1
ATOM 13682 C CA . SER E 2 143 ? 74.448 54.866 62.947 1.00 25.94 143 SER B CA 1
ATOM 13683 C C . SER E 2 143 ? 73.781 53.982 61.907 1.00 21.27 143 SER B C 1
ATOM 13684 O O . SER E 2 143 ? 74.040 54.118 60.710 1.00 38.41 143 SER B O 1
ATOM 13687 N N . ARG E 2 144 ? 72.946 53.058 62.375 1.00 39.53 144 ARG B N 1
ATOM 13688 C CA . ARG E 2 144 ? 72.118 52.225 61.508 1.00 29.95 144 ARG B CA 1
ATOM 13689 C C . ARG E 2 144 ? 70.675 52.367 61.964 1.00 26.59 144 ARG B C 1
ATOM 13690 O O . ARG E 2 144 ? 70.371 52.188 63.153 1.00 23.69 144 ARG B O 1
ATOM 13698 N N . LEU E 2 145 ? 69.806 52.734 61.031 1.00 30.80 145 LEU B N 1
ATOM 13699 C CA . LEU E 2 145 ? 68.375 52.837 61.265 1.00 19.37 145 LEU B CA 1
ATOM 13700 C C . LEU E 2 145 ? 67.667 51.827 60.380 1.00 25.71 145 LEU B C 1
ATOM 13701 O O . LEU E 2 145 ? 67.894 51.788 59.166 1.00 40.40 145 LEU B O 1
ATOM 13706 N N . CYS E 2 146 ? 66.850 50.991 60.992 1.00 29.82 146 CYS B N 1
ATOM 13707 C CA . CYS E 2 146 ? 66.054 49.993 60.29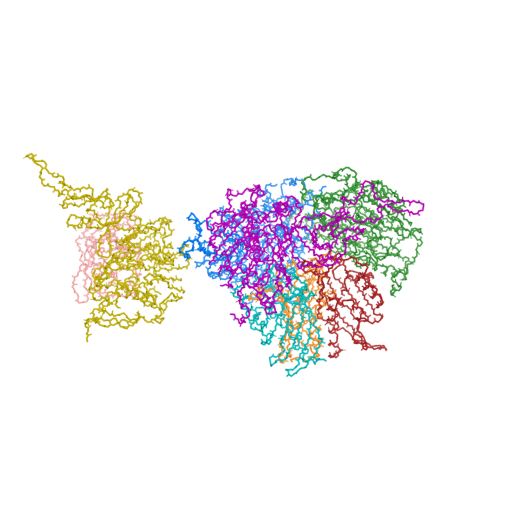6 1.00 27.06 146 CYS B CA 1
ATOM 13708 C C . CYS E 2 146 ? 64.596 50.396 60.445 1.00 19.44 146 CYS B C 1
ATOM 13709 O O . CYS E 2 146 ? 63.993 50.184 61.500 1.00 22.12 146 CYS B O 1
ATOM 13712 N N . VAL E 2 147 ? 64.043 51.002 59.402 1.00 19.54 147 VAL B N 1
ATOM 13713 C CA . VAL E 2 147 ? 62.615 51.276 59.329 1.00 19.92 147 VAL B CA 1
ATOM 13714 C C . VAL E 2 147 ? 61.977 50.039 58.716 1.00 24.97 147 VAL B C 1
ATOM 13715 O O . VAL E 2 147 ? 62.230 49.727 57.552 1.00 36.46 147 VAL B O 1
ATOM 13719 N N . TYR E 2 148 ? 61.169 49.314 59.490 1.00 29.41 148 TYR B N 1
ATOM 13720 C CA . TYR E 2 148 ? 60.641 48.042 59.004 1.00 31.00 148 TYR B CA 1
ATOM 13721 C C . TYR E 2 148 ? 59.166 48.168 58.638 1.00 20.73 148 TYR B C 1
ATOM 13722 O O . TYR E 2 148 ? 58.397 48.838 59.330 1.00 22.39 148 TYR B O 1
ATOM 13731 N N . ASP E 2 149 ? 58.797 47.554 57.507 1.00 29.79 149 ASP B N 1
ATOM 13732 C CA . ASP E 2 149 ? 57.415 47.515 57.043 1.00 20.56 149 ASP B CA 1
ATOM 13733 C C . ASP E 2 149 ? 56.579 46.519 57.833 1.00 34.17 149 ASP B C 1
ATOM 13734 O O . ASP E 2 149 ? 55.365 46.710 57.983 1.00 23.29 149 ASP B O 1
ATOM 13739 N N . SER E 2 150 ? 57.213 45.457 58.336 1.00 22.01 150 SER B N 1
ATOM 13740 C CA . SER E 2 150 ? 56.518 44.323 58.938 1.00 21.90 150 SER B CA 1
ATOM 13741 C C . SER E 2 150 ? 56.153 44.673 60.381 1.00 45.78 150 SER B C 1
ATOM 13742 O O . SER E 2 150 ? 56.663 44.109 61.352 1.00 46.76 150 SER B O 1
ATOM 13745 N N . GLU E 2 151 ? 55.220 45.619 60.505 1.00 42.24 151 GLU B N 1
ATOM 13746 C CA . GLU E 2 151 ? 54.882 46.154 61.818 1.00 25.32 151 GLU B CA 1
ATOM 13747 C C . GLU E 2 151 ? 54.257 45.093 62.714 1.00 23.57 151 GLU B C 1
ATOM 13748 O O . GLU E 2 151 ? 54.554 45.036 63.913 1.00 24.52 151 GLU B O 1
ATOM 13754 N N . MET E 2 152 ? 53.393 44.244 62.161 1.00 35.22 152 MET B N 1
ATOM 13755 C CA . MET E 2 152 ? 52.806 43.144 62.929 1.00 30.09 152 MET B CA 1
ATOM 13756 C C . MET E 2 152 ? 53.862 42.053 63.043 1.00 28.05 152 MET B C 1
ATOM 13757 O O . MET E 2 152 ? 53.975 41.168 62.195 1.00 33.82 152 MET B O 1
ATOM 13762 N N . ILE E 2 153 ? 54.637 42.118 64.117 1.00 31.01 153 ILE B N 1
ATOM 13763 C CA . ILE E 2 153 ? 55.822 41.267 64.271 1.00 21.33 153 ILE B CA 1
ATOM 13764 C C . ILE E 2 153 ? 55.385 39.828 64.513 1.00 34.06 153 ILE B C 1
ATOM 13765 O O . ILE E 2 153 ? 54.481 39.586 65.336 1.00 30.93 153 ILE B O 1
ATOM 13770 N N . PRO E 2 154 ? 55.964 38.850 63.818 1.00 26.15 154 PRO B N 1
ATOM 13771 C CA . PRO E 2 154 ? 55.662 37.447 64.134 1.00 32.51 154 PRO B CA 1
ATOM 13772 C C . PRO E 2 154 ? 56.205 37.028 65.496 1.00 27.60 154 PRO B C 1
ATOM 13773 O O . PRO E 2 154 ? 57.212 36.322 65.612 1.00 31.29 154 PRO B O 1
ATOM 13777 N N . ASN E 2 155 ? 55.510 37.519 66.526 1.00 29.27 155 ASN B N 1
ATOM 13778 C CA . ASN E 2 155 ? 55.617 37.250 67.963 1.00 39.53 155 ASN B CA 1
ATOM 13779 C C . ASN E 2 155 ? 56.822 37.826 68.706 1.00 35.42 155 ASN B C 1
ATOM 13780 O O . ASN E 2 155 ? 56.644 38.329 69.817 1.00 75.82 155 ASN B O 1
ATOM 13785 N N . SER E 2 156 ? 57.993 37.943 68.087 1.00 31.19 156 SER B N 1
ATOM 13786 C CA . SER E 2 156 ? 59.155 38.340 68.881 1.00 35.74 156 SER B CA 1
ATOM 13787 C C . SER E 2 156 ? 60.363 38.528 67.984 1.00 42.09 156 SER B C 1
ATOM 13788 O O . SER E 2 156 ? 60.595 37.724 67.081 1.00 31.46 156 SER B O 1
ATOM 13791 N N . VAL E 2 157 ? 61.168 39.540 68.292 1.00 45.60 157 VAL B N 1
ATOM 13792 C CA . VAL E 2 157 ? 62.408 39.801 67.575 1.00 44.42 157 VAL B CA 1
ATOM 13793 C C . VAL E 2 157 ? 63.551 39.581 68.554 1.00 54.53 157 VAL B C 1
ATOM 13794 O O . VAL E 2 157 ? 63.656 40.283 69.568 1.00 64.58 157 VAL B O 1
ATOM 13798 N N . ILE E 2 158 ? 64.389 38.590 68.266 1.00 43.17 158 ILE B N 1
ATOM 13799 C CA . ILE E 2 158 ? 65.473 38.195 69.158 1.00 37.39 158 ILE B CA 1
ATOM 13800 C C . ILE E 2 158 ? 66.838 38.511 68.545 1.00 27.93 158 ILE B C 1
ATOM 13801 O O . ILE E 2 158 ? 67.605 39.307 69.091 1.00 30.30 158 ILE B O 1
ATOM 13806 N N . TYR E 2 159 ? 67.137 37.939 67.387 1.00 24.54 159 TYR B N 1
ATOM 13807 C CA . TYR E 2 159 ? 68.452 38.095 66.796 1.00 32.14 159 TYR B CA 1
ATOM 13808 C C . TYR E 2 159 ? 68.546 39.420 66.047 1.00 30.92 159 TYR B C 1
ATOM 13809 O O . TYR E 2 159 ? 67.523 40.025 65.713 1.00 41.36 159 TYR B O 1
ATOM 13818 N N . PRO E 2 160 ? 69.764 39.901 65.781 1.00 29.13 160 PRO B N 1
ATOM 13819 C CA . PRO E 2 160 ? 69.911 41.223 65.155 1.00 24.00 160 PRO B CA 1
ATOM 13820 C C . PRO E 2 160 ? 69.289 41.267 63.770 1.00 24.07 160 PRO B C 1
ATOM 13821 O O . PRO E 2 160 ? 69.403 40.324 62.983 1.00 23.03 160 PRO B O 1
ATOM 13825 N N . ILE E 2 161 ? 68.636 42.385 63.476 1.00 31.18 161 ILE B N 1
ATOM 13826 C CA . ILE E 2 161 ? 68.058 42.610 62.161 1.00 32.47 161 ILE B CA 1
ATOM 13827 C C . ILE E 2 161 ? 69.072 43.334 61.291 1.00 28.47 161 ILE B C 1
ATOM 13828 O O . ILE E 2 161 ? 69.768 44.228 61.765 1.00 39.30 161 ILE B O 1
ATOM 13833 N N . MET F 2 1 ? 92.033 43.482 46.954 1.00 45.95 1 MET D N 1
ATOM 13834 C CA . MET F 2 1 ? 91.837 42.041 46.997 1.00 30.60 1 MET D CA 1
ATOM 13835 C C . MET F 2 1 ? 91.460 41.526 45.621 1.00 35.63 1 MET D C 1
ATOM 13836 O O . MET F 2 1 ? 91.986 40.517 45.155 1.00 50.56 1 MET D O 1
ATOM 13841 N N . VAL F 2 2 ? 90.537 42.233 44.975 1.00 31.32 2 VAL D N 1
ATOM 13842 C CA . VAL F 2 2 ? 90.206 42.015 43.574 1.00 23.39 2 VAL D CA 1
ATOM 13843 C C . VAL F 2 2 ? 90.079 43.376 42.907 1.00 24.60 2 VAL D C 1
ATOM 13844 O O . VAL F 2 2 ? 89.664 44.354 43.532 1.00 32.22 2 VAL D O 1
ATOM 13848 N N . ASP F 2 3 ? 90.431 43.440 41.628 1.00 37.42 3 ASP D N 1
ATOM 13849 C CA . ASP F 2 3 ? 90.266 44.690 40.906 1.00 27.00 3 ASP D CA 1
ATOM 13850 C C . ASP F 2 3 ? 88.837 44.807 40.378 1.00 21.61 3 ASP D C 1
ATOM 13851 O O . ASP F 2 3 ? 88.025 43.887 40.499 1.00 25.54 3 ASP D O 1
ATOM 13856 N N . PHE F 2 4 ? 88.526 45.971 39.799 1.00 41.72 4 PHE D N 1
ATOM 13857 C CA . PHE F 2 4 ? 87.155 46.231 39.365 1.00 25.06 4 PHE D CA 1
ATOM 13858 C C . PHE F 2 4 ? 86.707 45.234 38.309 1.00 23.57 4 PHE D C 1
ATOM 13859 O O . PHE F 2 4 ? 85.557 44.793 38.323 1.00 25.49 4 PHE D O 1
ATOM 13867 N N . LYS F 2 5 ? 87.593 44.877 37.376 1.00 27.74 5 LYS D N 1
ATOM 13868 C CA . LYS F 2 5 ? 87.215 43.926 36.334 1.00 25.13 5 LYS D CA 1
ATOM 13869 C C . LYS F 2 5 ? 86.793 42.592 36.938 1.00 38.52 5 LYS D C 1
ATOM 13870 O O . LYS F 2 5 ? 85.749 42.030 36.579 1.00 35.37 5 LYS D O 1
ATOM 13876 N N . THR F 2 6 ? 87.569 42.097 37.903 1.00 42.68 6 THR D N 1
ATOM 13877 C CA . THR F 2 6 ? 87.233 40.829 38.538 1.00 27.14 6 THR D CA 1
ATOM 13878 C C . THR F 2 6 ? 85.974 40.948 39.382 1.00 26.69 6 THR D C 1
ATOM 13879 O O . THR F 2 6 ? 85.163 40.019 39.426 1.00 27.09 6 THR D O 1
ATOM 13883 N N . TYR F 2 7 ? 85.797 42.076 40.072 1.00 22.18 7 TYR D N 1
ATOM 13884 C CA . TYR F 2 7 ? 84.596 42.260 40.879 1.00 25.75 7 TYR D CA 1
ATOM 13885 C C . TYR F 2 7 ? 83.353 42.291 40.002 1.00 21.60 7 TYR D C 1
ATOM 13886 O O . TYR F 2 7 ? 82.327 41.682 40.333 1.00 29.24 7 TYR D O 1
ATOM 13895 N N . PHE F 2 8 ? 83.433 43.017 38.889 1.00 37.40 8 PHE D N 1
ATOM 13896 C CA . PHE F 2 8 ? 82.369 43.047 37.895 1.00 34.12 8 PHE D CA 1
ATOM 13897 C C . PHE F 2 8 ? 82.041 41.640 37.424 1.00 28.81 8 PHE D C 1
ATOM 13898 O O . PHE F 2 8 ? 80.874 41.232 37.406 1.00 19.05 8 PHE D O 1
ATOM 13906 N N . GLU F 2 9 ? 83.070 40.877 37.043 1.00 21.94 9 GLU D N 1
ATOM 13907 C CA . GLU F 2 9 ? 82.837 39.516 36.580 1.00 24.93 9 GLU D CA 1
ATOM 13908 C C . GLU F 2 9 ? 82.252 38.636 37.674 1.00 22.63 9 GLU D C 1
ATOM 13909 O O . GLU F 2 9 ? 81.434 37.764 37.390 1.00 44.23 9 GLU D O 1
ATOM 13915 N N . LEU F 2 10 ? 82.622 38.875 38.929 1.00 26.32 10 LEU D N 1
ATOM 13916 C CA . LEU F 2 10 ? 82.137 38.045 40.029 1.00 26.69 10 LEU D CA 1
ATOM 13917 C C . LEU F 2 10 ? 80.661 38.303 40.306 1.00 32.08 10 LEU D C 1
ATOM 13918 O O . LEU F 2 10 ? 79.860 37.362 40.440 1.00 39.60 10 LEU D O 1
ATOM 13923 N N . LEU F 2 11 ? 80.287 39.578 40.422 1.00 32.33 11 LEU D N 1
ATOM 13924 C CA . LEU F 2 11 ? 78.877 39.901 40.596 1.00 30.69 11 LEU D CA 1
ATOM 13925 C C . LEU F 2 11 ? 78.068 39.405 39.410 1.00 26.73 11 LEU D C 1
ATOM 13926 O O . LEU F 2 11 ? 76.976 38.849 39.583 1.00 31.11 11 LEU D O 1
ATOM 13931 N N . ASN F 2 12 ? 78.616 39.551 38.198 1.00 41.78 12 ASN D N 1
ATOM 13932 C CA . ASN F 2 12 ? 77.959 39.015 37.015 1.00 32.70 12 ASN D CA 1
ATOM 13933 C C . ASN F 2 12 ? 77.831 37.502 37.085 1.00 35.46 12 ASN D C 1
ATOM 13934 O O . ASN F 2 12 ? 76.847 36.953 36.598 1.00 24.66 12 ASN D O 1
ATOM 13939 N N . LEU F 2 13 ? 78.809 36.811 37.674 1.00 41.18 13 LEU D N 1
ATOM 13940 C CA . LEU F 2 13 ? 78.707 35.361 37.825 1.00 28.03 13 LEU D CA 1
ATOM 13941 C C . LEU F 2 13 ? 77.547 34.989 38.738 1.00 24.09 13 LEU D C 1
ATOM 13942 O O . LEU F 2 13 ? 76.724 34.131 38.397 1.00 34.56 13 LEU D O 1
ATOM 13947 N N . TYR F 2 14 ? 77.472 35.626 39.910 1.00 18.50 14 TYR D N 1
ATOM 13948 C CA . TYR F 2 14 ? 76.368 35.340 40.829 1.00 19.70 14 TYR D CA 1
ATOM 13949 C C . TYR F 2 14 ? 75.024 35.589 40.153 1.00 29.72 14 TYR D C 1
ATOM 13950 O O . TYR F 2 14 ? 74.118 34.736 40.187 1.00 36.95 14 TYR D O 1
ATOM 13959 N N . SER F 2 15 ? 74.900 36.739 39.484 1.00 22.35 15 SER D N 1
ATOM 13960 C CA . SER F 2 15 ? 73.643 37.092 38.834 1.00 19.81 15 SER D CA 1
ATOM 13961 C C . SER F 2 15 ? 73.335 36.162 37.664 1.00 29.70 15 SER D C 1
ATOM 13962 O O . SER F 2 15 ? 72.185 35.743 37.491 1.00 34.99 15 SER D O 1
ATOM 13965 N N . ASP F 2 16 ? 74.344 35.835 36.850 1.00 28.60 16 ASP D N 1
ATOM 13966 C CA . ASP F 2 16 ? 74.153 34.933 35.720 1.00 21.94 16 ASP D CA 1
ATOM 13967 C C . ASP F 2 16 ? 73.643 33.586 36.189 1.00 25.93 16 ASP D C 1
ATOM 13968 O O . ASP F 2 16 ? 72.685 33.049 35.628 1.00 23.99 16 ASP D O 1
ATOM 13973 N N . TYR F 2 17 ? 74.294 33.012 37.204 1.00 18.04 17 TYR D N 1
ATOM 13974 C CA . TYR F 2 17 ? 73.844 31.738 37.752 1.00 22.51 17 TYR D CA 1
ATOM 13975 C C . TYR F 2 17 ? 72.382 31.820 38.159 1.00 28.98 17 TYR D C 1
ATOM 13976 O O . TYR F 2 17 ? 71.546 31.023 37.707 1.00 30.65 17 TYR D O 1
ATOM 13985 N N . ALA F 2 18 ? 72.050 32.821 38.981 1.00 33.91 18 ALA D N 1
ATOM 13986 C CA . ALA F 2 18 ? 70.685 32.951 39.473 1.00 22.45 18 ALA D CA 1
ATOM 13987 C C . ALA F 2 18 ? 69.685 33.038 38.323 1.00 22.96 18 ALA D C 1
ATOM 13988 O O . ALA F 2 18 ? 68.725 32.264 38.261 1.00 35.80 18 ALA D O 1
ATOM 13990 N N . MET F 2 19 ? 69.908 33.956 37.384 1.00 30.13 19 MET D N 1
ATOM 13991 C CA . MET F 2 19 ? 68.899 34.224 36.364 1.00 27.09 19 MET D CA 1
ATOM 13992 C C . MET F 2 19 ? 68.837 33.129 35.309 1.00 38.01 19 MET D C 1
ATOM 13993 O O . MET F 2 19 ? 67.760 32.873 34.756 1.00 42.95 19 MET D O 1
ATOM 13998 N N . VAL F 2 20 ? 69.964 32.474 35.019 1.00 23.39 20 VAL D N 1
ATOM 13999 C CA . VAL F 2 20 ? 69.973 31.391 34.048 1.00 23.17 20 VAL D CA 1
ATOM 14000 C C . VAL F 2 20 ? 69.265 30.162 34.607 1.00 40.69 20 VAL D C 1
ATOM 14001 O O . VAL F 2 20 ? 68.513 29.490 33.885 1.00 41.38 20 VAL D O 1
ATOM 14005 N N . CYS F 2 21 ? 69.443 29.868 35.910 1.00 36.40 21 CYS D N 1
ATOM 14006 C CA . CYS F 2 21 ? 68.730 28.711 36.453 1.00 33.81 21 CYS D CA 1
ATOM 14007 C C . CYS F 2 21 ? 67.273 29.000 36.749 1.00 29.58 21 CYS D C 1
ATOM 14008 O O . CYS F 2 21 ? 66.534 28.072 37.096 1.00 29.53 21 CYS D O 1
ATOM 14011 N N . ASP F 2 22 ? 66.820 30.224 36.528 1.00 38.11 22 ASP D N 1
ATOM 14012 C CA . ASP F 2 22 ? 65.403 30.522 36.591 1.00 29.86 22 ASP D CA 1
ATOM 14013 C C . ASP F 2 22 ? 64.735 30.504 35.226 1.00 36.74 22 ASP D C 1
ATOM 14014 O O . ASP F 2 22 ? 63.501 30.520 35.157 1.00 48.54 22 ASP D O 1
ATOM 14019 N N . SER F 2 23 ? 65.514 30.430 34.152 1.00 40.97 23 SER D N 1
ATOM 14020 C CA . SER F 2 23 ? 65.013 30.597 32.801 1.00 37.98 23 SER D CA 1
ATOM 14021 C C . SER F 2 23 ? 64.825 29.242 32.132 1.00 38.82 23 SER D C 1
ATOM 14022 O O . SER F 2 23 ? 65.164 28.192 32.682 1.00 42.24 23 SER D O 1
ATOM 14025 N N . ALA F 2 24 ? 64.302 29.279 30.904 1.00 39.18 24 ALA D N 1
ATOM 14026 C CA . ALA F 2 24 ? 64.147 28.066 30.113 1.00 35.70 24 ALA D CA 1
ATOM 14027 C C . ALA F 2 24 ? 65.486 27.457 29.716 1.00 39.08 24 ALA D C 1
ATOM 14028 O O . ALA F 2 24 ? 65.528 26.290 29.312 1.00 31.65 24 ALA D O 1
ATOM 14030 N N . ASN F 2 25 ? 66.580 28.217 29.828 1.00 40.27 25 ASN D N 1
ATOM 14031 C CA . ASN F 2 25 ? 67.921 27.724 29.540 1.00 27.63 25 ASN D CA 1
ATOM 14032 C C . ASN F 2 25 ? 68.629 27.206 30.782 1.00 31.60 25 ASN D C 1
ATOM 14033 O O . ASN F 2 25 ? 69.866 27.251 30.846 1.00 42.20 25 ASN D O 1
ATOM 14038 N N . TRP F 2 26 ? 67.877 26.750 31.789 1.00 35.99 26 TRP D N 1
ATOM 14039 C CA . TRP F 2 26 ? 68.484 26.249 33.018 1.00 38.63 26 TRP D CA 1
ATOM 14040 C C . TRP F 2 26 ? 69.368 25.032 32.776 1.00 34.25 26 TRP D C 1
ATOM 14041 O O . TRP F 2 26 ? 70.228 24.732 33.612 1.00 37.45 26 TRP D O 1
ATOM 14052 N N . GLU F 2 27 ? 69.173 24.318 31.664 1.00 26.07 27 GLU D N 1
ATOM 14053 C CA . GLU F 2 27 ? 70.016 23.168 31.360 1.00 37.62 27 GLU D CA 1
ATOM 14054 C C . GLU F 2 27 ? 71.471 23.554 31.151 1.00 37.05 27 GLU D C 1
ATOM 14055 O O . GLU F 2 27 ? 72.328 22.666 31.103 1.00 29.65 27 GLU D O 1
ATOM 14061 N N . LYS F 2 28 ? 71.763 24.842 30.991 1.00 29.79 28 LYS D N 1
ATOM 14062 C CA . LYS F 2 28 ? 73.132 25.324 30.884 1.00 42.15 28 LYS D CA 1
ATOM 14063 C C . LYS F 2 28 ? 73.791 25.514 32.244 1.00 40.95 28 LYS D C 1
ATOM 14064 O O . LYS F 2 28 ? 74.911 26.031 32.306 1.00 52.35 28 LYS D O 1
ATOM 14070 N N . TRP F 2 29 ? 73.102 25.140 33.324 1.00 43.12 29 TRP D N 1
ATOM 14071 C CA . TRP F 2 29 ? 73.666 25.123 34.677 1.00 24.09 29 TRP D CA 1
ATOM 14072 C C . TRP F 2 29 ? 75.065 24.523 34.786 1.00 30.60 29 TRP D C 1
ATOM 14073 O O . TRP F 2 29 ? 75.909 25.135 35.453 1.00 40.15 29 TRP D O 1
ATOM 14084 N N . PRO F 2 30 ? 75.387 23.371 34.175 1.00 42.44 30 PRO D N 1
ATOM 14085 C CA . PRO F 2 30 ? 76.740 22.808 34.357 1.00 28.76 30 PRO D CA 1
ATOM 14086 C C . PRO F 2 30 ? 77.852 23.687 33.825 1.00 30.56 30 PRO D C 1
ATOM 14087 O O . PRO F 2 30 ? 79.008 23.504 34.225 1.00 46.81 30 PRO D O 1
ATOM 14091 N N . ASP F 2 31 ? 77.551 24.619 32.924 1.00 31.64 31 ASP D N 1
ATOM 14092 C CA . ASP F 2 31 ? 78.587 25.452 32.327 1.00 38.40 31 ASP D CA 1
ATOM 14093 C C . ASP F 2 31 ? 79.164 26.476 33.291 1.00 36.73 31 ASP D C 1
ATOM 14094 O O . ASP F 2 31 ? 80.179 27.097 32.964 1.00 42.32 31 ASP D O 1
ATOM 14099 N N . PHE F 2 32 ? 78.558 26.672 34.458 1.00 26.90 32 PHE D N 1
ATOM 14100 C CA . PHE F 2 32 ? 79.126 27.591 35.432 1.00 22.34 32 PHE D CA 1
ATOM 14101 C C . PHE F 2 32 ? 80.263 26.966 36.224 1.00 37.70 32 PHE D C 1
ATOM 14102 O O . PHE F 2 32 ? 80.871 27.652 37.053 1.00 40.56 32 PHE D O 1
ATOM 14110 N N . PHE F 2 33 ? 80.567 25.695 35.976 1.00 30.22 33 PHE D N 1
ATOM 14111 C CA . PHE F 2 33 ? 81.552 24.940 36.730 1.00 29.66 33 PHE D CA 1
ATOM 14112 C C . PHE F 2 33 ? 82.710 24.519 35.834 1.00 30.61 33 PHE D C 1
ATOM 14113 O O . PHE F 2 33 ? 82.545 24.321 34.627 1.00 32.06 33 PHE D O 1
ATOM 14121 N N . ILE F 2 34 ? 83.887 24.375 36.443 1.00 41.79 34 ILE D N 1
ATOM 14122 C CA . ILE F 2 34 ? 85.012 23.720 35.783 1.00 44.05 34 ILE D CA 1
ATOM 14123 C C . ILE F 2 34 ? 84.704 22.230 35.744 1.00 46.58 34 ILE D C 1
ATOM 14124 O O . ILE F 2 34 ? 83.745 21.766 36.374 1.00 28.66 34 ILE D O 1
ATOM 14129 N N . GLU F 2 35 ? 85.496 21.475 34.980 1.00 35.17 35 GLU D N 1
ATOM 14130 C CA . GLU F 2 35 ? 85.183 20.065 34.787 1.00 26.42 35 GLU D CA 1
ATOM 14131 C C . GLU F 2 35 ? 85.213 19.293 36.099 1.00 32.00 35 GLU D C 1
ATOM 14132 O O . GLU F 2 35 ? 84.437 18.349 36.281 1.00 57.58 35 GLU D O 1
ATOM 14138 N N . THR F 2 36 ? 86.075 19.686 37.031 1.00 21.56 36 THR D N 1
ATOM 14139 C CA . THR F 2 36 ? 86.159 19.033 38.328 1.00 31.06 36 THR D CA 1
ATOM 14140 C C . THR F 2 36 ? 85.354 19.753 39.397 1.00 36.64 36 THR D C 1
ATOM 14141 O O . THR F 2 36 ? 85.482 19.425 40.579 1.00 53.84 36 THR D O 1
ATOM 14145 N N . GLY F 2 37 ? 84.519 20.712 39.012 1.00 34.59 37 GLY D N 1
ATOM 14146 C CA . GLY F 2 37 ? 83.774 21.465 39.998 1.00 39.54 37 GLY D CA 1
ATOM 14147 C C . GLY F 2 37 ? 82.754 20.595 40.705 1.00 34.71 37 GLY D C 1
ATOM 14148 O O . GLY F 2 37 ? 82.290 19.586 40.178 1.00 37.97 37 GLY D O 1
ATOM 14149 N N . THR F 2 38 ? 82.422 20.981 41.932 1.00 38.24 38 THR D N 1
ATOM 14150 C CA . THR F 2 38 ? 81.435 20.252 42.715 1.00 34.34 38 THR D CA 1
ATOM 14151 C C . THR F 2 38 ? 80.260 21.153 43.068 1.00 30.29 38 THR D C 1
ATOM 14152 O O . THR F 2 38 ? 80.395 22.378 43.144 1.00 28.11 38 THR D O 1
ATOM 14156 N N . TYR F 2 39 ? 79.103 20.528 43.282 1.00 26.54 39 TYR D N 1
ATOM 14157 C CA . TYR F 2 39 ? 77.899 21.218 43.730 1.00 21.48 39 TYR D CA 1
ATOM 14158 C C . TYR F 2 39 ? 77.268 20.398 44.842 1.00 36.77 39 TYR D C 1
ATOM 14159 O O . TYR F 2 39 ? 76.859 19.253 44.620 1.00 36.40 39 TYR D O 1
ATOM 14168 N N . ARG F 2 40 ? 77.180 20.978 46.032 1.00 31.42 40 ARG D N 1
ATOM 14169 C CA . ARG F 2 40 ? 76.549 20.313 47.161 1.00 29.46 40 ARG D CA 1
ATOM 14170 C C . ARG F 2 40 ? 75.431 21.196 47.682 1.00 31.15 40 ARG D C 1
ATOM 14171 O O . ARG F 2 40 ? 75.602 22.408 47.795 1.00 39.25 40 ARG D O 1
ATOM 14179 N N . LEU F 2 41 ? 74.278 20.591 47.940 1.00 29.85 41 LEU D N 1
ATOM 14180 C CA . LEU F 2 41 ? 73.111 21.249 48.513 1.00 28.83 41 LEU D CA 1
ATOM 14181 C C . LEU F 2 41 ? 72.784 20.482 49.787 1.00 29.38 41 LEU D C 1
ATOM 14182 O O . LEU F 2 41 ? 72.330 19.328 49.723 1.00 32.81 41 LEU D O 1
ATOM 14187 N N . GLN F 2 42 ? 73.042 21.119 50.934 1.00 21.81 42 GLN D N 1
ATOM 14188 C CA . GLN F 2 42 ? 73.083 20.503 52.246 1.00 24.56 42 GLN D CA 1
ATOM 14189 C C . GLN F 2 42 ? 72.236 21.279 53.246 1.00 34.94 42 GLN D C 1
ATOM 14190 O O . GLN F 2 42 ? 72.271 22.522 53.277 1.00 33.79 42 GLN D O 1
ATOM 14196 N N . PRO F 2 43 ? 71.462 20.574 54.072 1.00 31.58 43 PRO D N 1
ATOM 14197 C CA . PRO F 2 43 ? 70.696 21.246 55.126 1.00 33.59 43 PRO D CA 1
ATOM 14198 C C . PRO F 2 43 ? 71.612 21.848 56.176 1.00 32.84 43 PRO D C 1
ATOM 14199 O O . PRO F 2 43 ? 72.694 21.332 56.463 1.00 37.87 43 PRO D O 1
ATOM 14203 N N . ARG F 2 44 ? 71.150 22.952 56.765 1.00 38.80 44 ARG D N 1
ATOM 14204 C CA . ARG F 2 44 ? 71.928 23.609 57.807 1.00 33.59 44 ARG D CA 1
ATOM 14205 C C . ARG F 2 44 ? 72.164 22.686 58.996 1.00 33.90 44 ARG D C 1
ATOM 14206 O O . ARG F 2 44 ? 73.222 22.753 59.629 1.00 38.83 44 ARG D O 1
ATOM 14214 N N . GLU F 2 45 ? 71.205 21.814 59.315 1.00 27.91 45 GLU D N 1
ATOM 14215 C CA . GLU F 2 45 ? 71.381 20.946 60.475 1.00 34.29 45 GLU D CA 1
ATOM 14216 C C . GLU F 2 45 ? 72.495 19.931 60.246 1.00 38.69 45 GLU D C 1
ATOM 14217 O O . GLU F 2 45 ? 73.282 19.652 61.158 1.00 37.18 45 GLU D O 1
ATOM 14223 N N . ASN F 2 46 ? 72.590 19.383 59.033 1.00 29.21 46 ASN D N 1
ATOM 14224 C CA . ASN F 2 46 ? 73.678 18.463 58.730 1.00 22.99 46 ASN D CA 1
ATOM 14225 C C . ASN F 2 46 ? 75.018 19.184 58.746 1.00 26.83 46 ASN D C 1
ATOM 14226 O O . ASN F 2 46 ? 75.987 18.709 59.352 1.00 35.94 46 ASN D O 1
ATOM 14231 N N . PHE F 2 47 ? 75.082 20.349 58.099 1.00 33.91 47 PHE D N 1
ATOM 14232 C CA . PHE F 2 47 ? 76.329 21.101 58.013 1.00 28.18 47 PHE D CA 1
ATOM 14233 C C . PHE F 2 47 ? 76.827 21.505 59.398 1.00 49.02 47 PHE D C 1
ATOM 14234 O O . PHE F 2 47 ? 78.003 21.311 59.726 1.00 63.83 47 PHE D O 1
ATOM 14242 N N . GLU F 2 48 ? 75.942 22.074 60.226 1.00 47.83 48 GLU D N 1
ATOM 14243 C CA . GLU F 2 48 ? 76.349 22.582 61.533 1.00 31.39 48 GLU D CA 1
ATOM 14244 C C . GLU F 2 48 ? 76.707 21.466 62.506 1.00 46.66 48 GLU D C 1
ATOM 14245 O O . GLU F 2 48 ? 77.515 21.682 63.417 1.00 57.61 48 GLU D O 1
ATOM 14251 N N . GLN F 2 49 ? 76.130 20.277 62.338 1.00 45.45 49 GLN D N 1
ATOM 14252 C CA . GLN F 2 49 ? 76.392 19.152 63.224 1.00 27.34 49 GLN D CA 1
ATOM 14253 C C . GLN F 2 49 ? 77.476 18.232 62.682 1.00 39.60 49 GLN D C 1
ATOM 14254 O O . GLN F 2 49 ? 77.716 17.167 63.257 1.00 45.40 49 GLN D O 1
ATOM 14260 N N . GLY F 2 50 ? 78.123 18.609 61.582 1.00 43.12 50 GLY D N 1
ATOM 14261 C CA . GLY F 2 50 ? 79.146 17.758 61.012 1.00 41.69 50 GLY D CA 1
ATOM 14262 C C . GLY F 2 50 ? 78.637 16.479 60.393 1.00 45.49 50 GLY D C 1
ATOM 14263 O O . GLY F 2 50 ? 79.416 15.540 60.209 1.00 50.41 50 GLY D O 1
ATOM 14264 N N . LEU F 2 51 ? 77.345 16.401 60.092 1.00 41.02 51 LEU D N 1
ATOM 14265 C CA . LEU F 2 51 ? 76.808 15.241 59.391 1.00 46.68 51 LEU D CA 1
ATOM 14266 C C . LEU F 2 51 ? 77.051 15.396 57.891 1.00 56.37 51 LEU D C 1
ATOM 14267 O O . LEU F 2 51 ? 76.684 16.424 57.313 1.00 55.65 51 LEU D O 1
ATOM 14272 N N . PRO F 2 52 ? 77.671 14.410 57.234 1.00 43.54 52 PRO D N 1
ATOM 14273 C CA . PRO F 2 52 ? 78.111 14.606 55.844 1.00 46.54 52 PRO D CA 1
ATOM 14274 C C . PRO F 2 52 ? 77.008 14.517 54.802 1.00 41.59 52 PRO D C 1
ATOM 14275 O O . PRO F 2 52 ? 77.269 14.825 53.631 1.00 42.14 52 PRO D O 1
ATOM 14279 N N . LEU F 2 53 ? 75.798 14.108 55.169 1.00 42.99 53 LEU D N 1
ATOM 14280 C CA . LEU F 2 53 ? 74.760 13.919 54.166 1.00 46.93 53 LEU D CA 1
ATOM 14281 C C . LEU F 2 53 ? 74.298 15.258 53.612 1.00 43.77 53 LEU D C 1
ATOM 14282 O O . LEU F 2 53 ? 74.078 16.219 54.356 1.00 43.76 53 LEU D O 1
ATOM 14287 N N . CYS F 2 54 ? 74.156 15.319 52.297 1.00 40.79 54 CYS D N 1
ATOM 14288 C CA . CYS F 2 54 ? 73.569 16.467 51.629 1.00 34.12 54 CYS D CA 1
ATOM 14289 C C . CYS F 2 54 ? 72.192 16.083 51.110 1.00 41.03 54 CYS D C 1
ATOM 14290 O O . CYS F 2 54 ? 71.822 14.906 51.070 1.00 43.30 54 CYS D O 1
ATOM 14293 N N . LEU F 2 55 ? 71.409 17.093 50.731 1.00 49.54 55 LEU D N 1
ATOM 14294 C CA . LEU F 2 55 ? 70.239 16.794 49.917 1.00 37.84 55 LEU D CA 1
ATOM 14295 C C . LEU F 2 55 ? 70.662 16.351 48.528 1.00 43.77 55 LEU D C 1
ATOM 14296 O O . LEU F 2 55 ? 70.010 15.493 47.923 1.00 36.78 55 LEU D O 1
ATOM 14301 N N . LEU F 2 56 ? 71.759 16.909 48.020 1.00 40.71 56 LEU D N 1
ATOM 14302 C CA . LEU F 2 56 ? 72.265 16.518 46.711 1.00 36.08 56 LEU D CA 1
ATOM 14303 C C . LEU F 2 56 ? 73.760 16.790 46.677 1.00 36.90 56 LEU D C 1
ATOM 14304 O O . LEU F 2 56 ? 74.203 17.867 47.082 1.00 24.01 56 LEU D O 1
ATOM 14309 N N . ALA F 2 57 ? 74.536 15.805 46.233 1.00 36.38 57 ALA D N 1
ATOM 14310 C CA . ALA F 2 57 ? 75.990 15.936 46.166 1.00 37.31 57 ALA D CA 1
ATOM 14311 C C . ALA F 2 57 ? 76.448 15.502 44.779 1.00 37.92 57 ALA D C 1
ATOM 14312 O O . ALA F 2 57 ? 76.580 14.306 44.511 1.00 47.40 57 ALA D O 1
ATOM 14314 N N . LEU F 2 58 ? 76.709 16.469 43.903 1.00 44.92 58 LEU D N 1
ATOM 14315 C CA . LEU F 2 58 ? 77.208 16.203 42.561 1.00 43.85 58 LEU D CA 1
ATOM 14316 C C . LEU F 2 58 ? 78.697 16.522 42.570 1.00 47.67 58 LEU D C 1
ATOM 14317 O O . LEU F 2 58 ? 79.090 17.696 42.603 1.00 35.89 58 LEU D O 1
ATOM 14322 N N . GLU F 2 59 ? 79.522 15.476 42.530 1.00 44.72 59 GLU D N 1
ATOM 14323 C CA . GLU F 2 59 ? 80.942 15.595 42.821 1.00 50.34 59 GLU D CA 1
ATOM 14324 C C . GLU F 2 59 ? 81.790 15.818 41.575 1.00 44.25 59 GLU D C 1
ATOM 14325 O O . GLU F 2 59 ? 83.015 15.659 41.639 1.00 55.61 59 GLU D O 1
ATOM 14331 N N . SER F 2 60 ? 81.173 16.188 40.456 1.00 33.31 60 SER D N 1
ATOM 14332 C CA . SER F 2 60 ? 81.897 16.520 39.233 1.00 38.95 60 SER D CA 1
ATOM 14333 C C . SER F 2 60 ? 80.930 17.184 38.265 1.00 47.83 60 SER D C 1
ATOM 14334 O O . SER F 2 60 ? 79.709 17.037 38.380 1.00 42.92 60 SER D O 1
ATOM 14337 N N . LYS F 2 61 ? 81.497 17.907 37.295 1.00 45.84 61 LYS D N 1
ATOM 14338 C CA . LYS F 2 61 ? 80.682 18.470 36.222 1.00 39.83 61 LYS D CA 1
ATOM 14339 C C . LYS F 2 61 ? 79.916 17.382 35.485 1.00 42.70 61 LYS D C 1
ATOM 14340 O O . LYS F 2 61 ? 78.789 17.612 35.027 1.00 45.24 61 LYS D O 1
ATOM 14346 N N . ALA F 2 62 ? 80.504 16.189 35.373 1.00 46.26 62 ALA D N 1
ATOM 14347 C CA . ALA F 2 62 ? 79.797 15.071 34.760 1.00 43.77 62 ALA D CA 1
ATOM 14348 C C . ALA F 2 62 ? 78.552 14.706 35.557 1.00 45.17 62 ALA D C 1
ATOM 14349 O O . ALA F 2 62 ? 77.484 14.476 34.979 1.00 44.45 62 ALA D O 1
ATOM 14351 N N . MET F 2 63 ? 78.670 14.646 36.889 1.00 44.79 63 MET D N 1
ATOM 14352 C CA . MET F 2 63 ? 77.506 14.336 37.717 1.00 47.14 63 MET D CA 1
ATOM 14353 C C . MET F 2 63 ? 76.456 15.440 37.652 1.00 50.65 63 MET D C 1
ATOM 14354 O O . MET F 2 63 ? 75.255 15.157 37.741 1.00 40.64 63 MET D O 1
ATOM 14359 N N . ILE F 2 64 ? 76.881 16.693 37.482 1.00 48.34 64 ILE D N 1
ATOM 14360 C CA . ILE F 2 64 ? 75.924 17.778 37.289 1.00 38.17 64 ILE D CA 1
ATOM 14361 C C . ILE F 2 64 ? 75.173 17.598 35.972 1.00 37.05 64 ILE D C 1
ATOM 14362 O O . ILE F 2 64 ? 73.954 17.807 35.904 1.00 55.85 64 ILE D O 1
ATOM 14367 N N . ARG F 2 65 ? 75.880 17.204 34.907 1.00 39.58 65 ARG D N 1
ATOM 14368 C CA . ARG F 2 65 ? 75.202 16.897 33.646 1.00 44.05 65 ARG D CA 1
ATOM 14369 C C . ARG F 2 65 ? 74.217 15.745 33.814 1.00 46.87 65 ARG D C 1
ATOM 14370 O O . ARG F 2 65 ? 73.097 15.791 33.288 1.00 58.09 65 ARG D O 1
ATOM 14378 N N . ASP F 2 66 ? 74.631 14.695 34.528 1.00 38.85 66 ASP D N 1
ATOM 14379 C CA . ASP F 2 66 ? 73.732 13.594 34.868 1.00 41.38 66 ASP D CA 1
ATOM 14380 C C . ASP F 2 66 ? 72.461 14.106 35.528 1.00 45.09 66 ASP D C 1
ATOM 14381 O O . ASP F 2 66 ? 71.351 13.688 35.181 1.00 35.19 66 ASP D O 1
ATOM 14386 N N . ARG F 2 67 ? 72.617 14.978 36.526 1.00 43.06 67 ARG D N 1
ATOM 14387 C CA . ARG F 2 67 ? 71.461 15.528 37.223 1.00 40.70 67 ARG D CA 1
ATOM 14388 C C . ARG F 2 67 ? 70.554 16.289 36.269 1.00 46.72 67 ARG D C 1
ATOM 14389 O O . ARG F 2 67 ? 69.324 16.159 36.329 1.00 51.14 67 ARG D O 1
ATOM 14397 N N . VAL F 2 68 ? 71.146 17.100 35.389 1.00 45.94 68 VAL D N 1
ATOM 14398 C CA . VAL F 2 68 ? 70.348 17.866 34.434 1.00 38.53 68 VAL D CA 1
ATOM 14399 C C . VAL F 2 68 ? 69.536 16.925 33.556 1.00 42.06 68 VAL D C 1
ATOM 14400 O O . VAL F 2 68 ? 68.337 17.131 33.325 1.00 54.95 68 VAL D O 1
ATOM 14404 N N . TYR F 2 69 ? 70.179 15.868 33.060 1.00 45.52 69 TYR D N 1
ATOM 14405 C CA . TYR F 2 69 ? 69.474 14.902 32.223 1.00 50.78 69 TYR D CA 1
ATOM 14406 C C . TYR F 2 69 ? 68.355 14.213 32.996 1.00 47.71 69 TYR D C 1
ATOM 14407 O O . TYR F 2 69 ? 67.250 14.025 32.473 1.00 37.22 69 TYR D O 1
ATOM 14416 N N . GLY F 2 70 ? 68.634 13.806 34.235 1.00 47.47 70 GLY D N 1
ATOM 14417 C CA . GLY F 2 70 ? 67.609 13.164 35.040 1.00 51.96 70 GLY D CA 1
ATOM 14418 C C . GLY F 2 70 ? 66.396 14.049 35.242 1.00 40.12 70 GLY D C 1
ATOM 14419 O O . GLY F 2 70 ? 65.255 13.599 35.118 1.00 46.24 70 GLY D O 1
ATOM 14420 N N . VAL F 2 71 ? 66.627 15.318 35.560 1.00 40.67 71 VAL D N 1
ATOM 14421 C CA . VAL F 2 71 ? 65.513 16.240 35.745 1.00 48.81 71 VAL D CA 1
ATOM 14422 C C . VAL F 2 71 ? 64.747 16.417 34.439 1.00 63.26 71 VAL D C 1
ATOM 14423 O O . VAL F 2 71 ? 63.510 16.437 34.423 1.00 73.65 71 VAL D O 1
ATOM 14427 N N . LYS F 2 72 ? 65.470 16.504 33.318 1.00 60.31 72 LYS D N 1
ATOM 14428 C CA . LYS F 2 72 ? 64.846 16.864 32.051 1.00 52.95 72 LYS D CA 1
ATOM 14429 C C . LYS F 2 72 ? 64.091 15.707 31.400 1.00 46.51 72 LYS D C 1
ATOM 14430 O O . LYS F 2 72 ? 63.099 15.944 30.703 1.00 46.50 72 LYS D O 1
ATOM 14436 N N . GLU F 2 73 ? 64.513 14.461 31.618 1.00 43.33 73 GLU D N 1
ATOM 14437 C CA . GLU F 2 73 ? 63.947 13.352 30.862 1.00 50.85 73 GLU D CA 1
ATOM 14438 C C . GLU F 2 73 ? 63.434 12.180 31.689 1.00 57.34 73 GLU D C 1
ATOM 14439 O O . GLU F 2 73 ? 62.762 11.312 31.122 1.00 59.69 73 GLU D O 1
ATOM 14445 N N . THR F 2 74 ? 63.730 12.103 32.989 1.00 63.70 74 THR D N 1
ATOM 14446 C CA . THR F 2 74 ? 63.419 10.898 33.752 1.00 62.48 74 THR D CA 1
ATOM 14447 C C . THR F 2 74 ? 62.673 11.172 35.054 1.00 62.04 74 THR D C 1
ATOM 14448 O O . THR F 2 74 ? 62.538 10.256 35.873 1.00 76.84 74 THR D O 1
ATOM 14452 N N . MET F 2 75 ? 62.193 12.392 35.283 1.00 47.17 75 MET D N 1
ATOM 14453 C CA . MET F 2 75 ? 61.544 12.728 36.546 1.00 44.78 75 MET D CA 1
ATOM 14454 C C . MET F 2 75 ? 60.199 13.389 36.286 1.00 51.35 75 MET D C 1
ATOM 14455 O O . MET F 2 75 ? 60.134 14.439 35.639 1.00 59.87 75 MET D O 1
ATOM 14460 N N . TYR F 2 76 ? 59.134 12.775 36.798 1.00 60.65 76 TYR D N 1
ATOM 14461 C CA . TYR F 2 76 ? 57.799 13.360 36.755 1.00 57.35 76 TYR D CA 1
ATOM 14462 C C . TYR F 2 76 ? 57.658 14.348 37.906 1.00 57.02 76 TYR D C 1
ATOM 14463 O O . TYR F 2 76 ? 57.751 13.958 39.075 1.00 65.54 76 TYR D O 1
ATOM 14472 N N . HIS F 2 77 ? 57.452 15.624 37.587 1.00 55.91 77 HIS D N 1
ATOM 14473 C CA . HIS F 2 77 ? 57.371 16.650 38.617 1.00 57.88 77 HIS D CA 1
ATOM 14474 C C . HIS F 2 77 ? 56.358 17.710 38.217 1.00 55.73 77 HIS D C 1
ATOM 14475 O O . HIS F 2 77 ? 56.120 17.951 37.030 1.00 57.78 77 HIS D O 1
ATOM 14482 N N . ASP F 2 78 ? 55.750 18.324 39.222 1.00 53.67 78 ASP D N 1
ATOM 14483 C CA . ASP F 2 78 ? 54.912 19.489 38.997 1.00 42.05 78 ASP D CA 1
ATOM 14484 C C . ASP F 2 78 ? 55.778 20.617 38.450 1.00 55.05 78 ASP D C 1
ATOM 14485 O O . ASP F 2 78 ? 56.801 20.953 39.065 1.00 51.42 78 ASP D O 1
ATOM 14490 N N . PRO F 2 79 ? 55.444 21.191 37.298 1.00 58.78 79 PRO D N 1
ATOM 14491 C CA . PRO F 2 79 ? 56.192 22.356 36.815 1.00 49.13 79 PRO D CA 1
ATOM 14492 C C . PRO F 2 79 ? 55.946 23.564 37.701 1.00 51.90 79 PRO D C 1
ATOM 14493 O O . PRO F 2 79 ? 54.880 23.716 38.304 1.00 62.05 79 PRO D O 1
ATOM 14497 N N . TYR F 2 80 ? 56.959 24.421 37.792 1.00 39.45 80 TYR D N 1
ATOM 14498 C CA . TYR F 2 80 ? 56.842 25.640 38.577 1.00 32.99 80 TYR D CA 1
ATOM 14499 C C . TYR F 2 80 ? 57.890 26.635 38.107 1.00 27.49 80 TYR D C 1
ATOM 14500 O O . TYR F 2 80 ? 58.906 26.259 37.523 1.00 24.98 80 TYR D O 1
ATOM 14509 N N . TYR F 2 81 ? 57.616 27.913 38.338 1.00 35.15 81 TYR D N 1
ATOM 14510 C CA . TYR F 2 81 ? 58.637 28.939 38.194 1.00 34.69 81 TYR D CA 1
ATOM 14511 C C . TYR F 2 81 ? 59.434 29.045 39.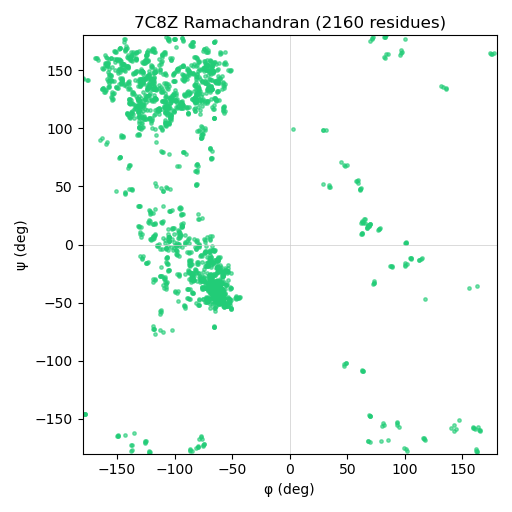487 1.00 38.87 81 TYR D C 1
ATOM 14512 O O . TYR F 2 81 ? 58.907 28.828 40.581 1.00 57.91 81 TYR D O 1
ATOM 14521 N N . GLN F 2 82 ? 60.713 29.379 39.355 1.00 37.25 82 GLN D N 1
ATOM 14522 C CA . GLN F 2 82 ? 61.554 29.695 40.500 1.00 27.90 82 GLN D CA 1
ATOM 14523 C C . GLN F 2 82 ? 62.336 30.966 40.204 1.00 33.48 82 GLN D C 1
ATOM 14524 O O . GLN F 2 82 ? 62.647 31.275 39.053 1.00 45.02 82 GLN D O 1
ATOM 14530 N N . ARG F 2 83 ? 62.619 31.720 41.258 1.00 39.93 83 ARG D N 1
ATOM 14531 C CA . ARG F 2 83 ? 63.216 33.044 41.124 1.00 29.97 83 ARG D CA 1
ATOM 14532 C C . ARG F 2 83 ? 64.262 33.209 42.218 1.00 32.07 83 ARG D C 1
ATOM 14533 O O . ARG F 2 83 ? 63.914 33.280 43.399 1.00 46.05 83 ARG D O 1
ATOM 14541 N N . HIS F 2 84 ? 65.538 33.227 41.837 1.00 32.21 84 HIS D N 1
ATOM 14542 C CA . HIS F 2 84 ? 66.614 33.424 42.800 1.00 23.83 84 HIS D CA 1
ATOM 14543 C C . HIS F 2 84 ? 66.784 34.912 43.077 1.00 29.32 84 HIS D C 1
ATOM 14544 O O . HIS F 2 84 ? 67.069 35.688 42.159 1.00 32.27 84 HIS D O 1
ATOM 14551 N N . ILE F 2 85 ? 66.656 35.299 44.342 1.00 17.23 85 ILE D N 1
ATOM 14552 C CA . ILE F 2 85 ? 67.025 36.627 44.816 1.00 32.46 85 ILE D CA 1
ATOM 14553 C C . ILE F 2 85 ? 68.321 36.447 45.597 1.00 25.91 85 ILE D C 1
ATOM 14554 O O . ILE F 2 85 ? 68.318 35.921 46.714 1.00 24.08 85 ILE D O 1
ATOM 14559 N N . VAL F 2 86 ? 69.436 36.842 44.988 1.00 22.69 86 VAL D N 1
ATOM 14560 C CA . VAL F 2 86 ? 70.761 36.686 45.573 1.00 18.24 86 VAL D CA 1
ATOM 14561 C C . VAL F 2 86 ? 71.150 37.999 46.230 1.00 26.05 86 VAL D C 1
ATOM 14562 O O . VAL F 2 86 ? 71.221 39.040 45.564 1.00 28.71 86 VAL D O 1
ATOM 14566 N N . GLY F 2 87 ? 71.381 37.958 47.537 1.00 32.23 87 GLY D N 1
ATOM 14567 C CA . GLY F 2 87 ? 71.838 39.135 48.242 1.00 25.79 87 GLY D CA 1
ATOM 14568 C C . GLY F 2 87 ? 73.222 39.566 47.796 1.00 25.26 87 GLY D C 1
ATOM 14569 O O . GLY F 2 87 ? 73.907 38.898 47.021 1.00 33.71 87 GLY D O 1
ATOM 14570 N N . THR F 2 88 ? 73.637 40.709 48.315 1.00 34.15 88 THR D N 1
ATOM 14571 C CA . THR F 2 88 ? 74.923 41.290 47.966 1.00 26.36 88 THR D CA 1
ATOM 14572 C C . THR F 2 88 ? 76.042 40.304 48.270 1.00 20.55 88 THR D C 1
ATOM 14573 O O . THR F 2 88 ? 76.211 39.920 49.435 1.00 31.64 88 THR D O 1
ATOM 14577 N N . PRO F 2 89 ? 76.806 39.856 47.279 1.00 27.17 89 PRO D N 1
ATOM 14578 C CA . PRO F 2 89 ? 77.904 38.930 47.571 1.00 33.07 89 PRO D CA 1
ATOM 14579 C C . PRO F 2 89 ? 79.020 39.621 48.340 1.00 34.59 89 PRO D C 1
ATOM 14580 O O . PRO F 2 89 ? 79.197 40.840 48.288 1.00 33.30 89 PRO D O 1
ATOM 14584 N N . ARG F 2 90 ? 79.781 38.805 49.065 1.00 23.46 90 ARG D N 1
ATOM 14585 C CA . ARG F 2 90 ? 80.937 39.260 49.820 1.00 28.90 90 ARG D CA 1
ATOM 14586 C C . ARG F 2 90 ? 82.136 38.404 49.441 1.00 40.93 90 ARG D C 1
ATOM 14587 O O . ARG F 2 90 ? 82.012 37.186 49.260 1.00 33.06 90 ARG D O 1
ATOM 14595 N N . VAL F 2 91 ? 83.288 39.054 49.303 1.00 29.81 91 VAL D N 1
ATOM 14596 C CA . VAL F 2 91 ? 84.544 38.390 48.974 1.00 31.36 91 VAL D CA 1
ATOM 14597 C C . VAL F 2 91 ? 85.327 38.199 50.267 1.00 29.28 91 VAL D C 1
ATOM 14598 O O . VAL F 2 91 ? 85.590 39.165 50.993 1.00 42.66 91 VAL D O 1
ATOM 14602 N N . LEU F 2 92 ? 85.684 36.953 50.571 1.00 31.85 92 LEU D N 1
ATOM 14603 C CA . LEU F 2 92 ? 86.375 36.601 51.805 1.00 30.97 92 LEU D CA 1
ATOM 14604 C C . LEU F 2 92 ? 87.883 36.479 51.636 1.00 27.45 92 LEU D C 1
ATOM 14605 O O . LEU F 2 92 ? 88.627 36.863 52.544 1.00 33.69 92 LEU D O 1
ATOM 14610 N N . SER F 2 93 ? 88.356 35.910 50.526 1.00 21.70 93 SER D N 1
ATOM 14611 C CA . SER F 2 93 ? 89.779 35.634 50.385 1.00 29.67 93 SER D CA 1
ATOM 14612 C C . SER F 2 93 ? 90.136 35.471 48.916 1.00 38.95 93 SER D C 1
ATOM 14613 O O . SER F 2 93 ? 89.289 35.122 48.081 1.00 43.54 93 SER D O 1
ATOM 14616 N N . VAL F 2 94 ? 91.418 35.707 48.621 1.00 23.15 94 VAL D N 1
ATOM 14617 C CA . VAL F 2 94 ? 92.026 35.328 47.352 1.00 22.43 94 VAL D CA 1
ATOM 14618 C C . VAL F 2 94 ? 93.334 34.620 47.666 1.00 25.48 94 VAL D C 1
ATOM 14619 O O . VAL F 2 94 ? 94.197 35.194 48.338 1.00 32.45 94 VAL D O 1
ATOM 14623 N N . GLU F 2 95 ? 93.489 33.392 47.176 1.00 24.34 95 GLU D N 1
ATOM 14624 C CA . GLU F 2 95 ? 94.677 32.585 47.430 1.00 25.62 95 GLU D CA 1
ATOM 14625 C C . GLU F 2 95 ? 95.330 32.162 46.118 1.00 27.17 95 GLU D C 1
ATOM 14626 O O . GLU F 2 95 ? 94.745 32.274 45.038 1.00 32.08 95 GLU D O 1
ATOM 14632 N N . ARG F 2 96 ? 96.555 31.651 46.217 1.00 29.53 96 ARG D N 1
ATOM 14633 C CA . ARG F 2 96 ? 97.379 31.433 45.034 1.00 45.31 96 ARG D CA 1
ATOM 14634 C C . ARG F 2 96 ? 98.068 30.081 45.120 1.00 56.98 96 ARG D C 1
ATOM 14635 O O . ARG F 2 96 ? 98.681 29.751 46.140 1.00 54.82 96 ARG D O 1
ATOM 14643 N N . ASP F 2 97 ? 97.968 29.312 44.040 1.00 66.54 97 ASP D N 1
ATOM 14644 C CA . ASP F 2 97 ? 98.732 28.089 43.865 1.00 64.55 97 ASP D CA 1
ATOM 14645 C C . ASP F 2 97 ? 99.215 28.045 42.429 1.00 62.25 97 ASP D C 1
ATOM 14646 O O . ASP F 2 97 ? 99.060 29.003 41.668 1.00 47.01 97 ASP D O 1
ATOM 14651 N N . ALA F 2 98 ? 99.798 26.912 42.049 1.00 91.30 98 ALA D N 1
ATOM 14652 C CA . ALA F 2 98 ? 100.274 26.759 40.678 1.00 90.34 98 ALA D CA 1
ATOM 14653 C C . ALA F 2 98 ? 99.131 26.684 39.648 1.00 90.32 98 ALA D C 1
ATOM 14654 O O . ALA F 2 98 ? 99.395 26.900 38.455 1.00 74.44 98 ALA D O 1
ATOM 14656 N N . ASP F 2 99 ? 97.842 26.481 40.047 1.00 96.84 99 ASP D N 1
ATOM 14657 C CA . ASP F 2 99 ? 96.931 26.544 38.886 1.00 91.04 99 ASP D CA 1
ATOM 14658 C C . ASP F 2 99 ? 96.730 28.028 38.559 1.00 87.42 99 ASP D C 1
ATOM 14659 O O . ASP F 2 99 ? 96.576 28.363 37.379 1.00 88.24 99 ASP D O 1
ATOM 14664 N N . GLY F 2 100 ? 96.861 28.907 39.553 1.00 71.64 100 GLY D N 1
ATOM 14665 C CA . GLY F 2 100 ? 96.389 30.284 39.503 1.00 62.94 100 GLY D CA 1
ATOM 14666 C C . GLY F 2 100 ? 95.784 30.670 40.848 1.00 63.04 100 GLY D C 1
ATOM 14667 O O . GLY F 2 100 ? 96.146 30.138 41.895 1.00 52.41 100 GLY D O 1
ATOM 14668 N N . GLU F 2 101 ? 94.929 31.678 40.790 1.00 46.05 101 GLU D N 1
ATOM 14669 C CA . GLU F 2 101 ? 94.257 32.236 41.955 1.00 32.08 101 GLU D CA 1
ATOM 14670 C C . GLU F 2 101 ? 92.887 31.606 42.199 1.00 35.61 101 GLU D C 1
ATOM 14671 O O . GLU F 2 101 ? 92.202 31.187 41.265 1.00 54.77 101 GLU D O 1
ATOM 14677 N N . ARG F 2 102 ? 92.513 31.497 43.473 1.00 38.96 102 ARG D N 1
ATOM 14678 C CA . ARG F 2 102 ? 91.171 31.110 43.887 1.00 32.26 102 ARG D CA 1
ATOM 14679 C C . ARG F 2 102 ? 90.532 32.261 44.652 1.00 41.37 102 ARG D C 1
ATOM 14680 O O . ARG F 2 102 ? 91.164 32.864 45.527 1.00 40.82 102 ARG D O 1
ATOM 14688 N N . ILE F 2 103 ? 89.275 32.555 44.335 1.00 29.21 103 ILE D N 1
ATOM 14689 C CA . ILE F 2 103 ? 88.487 33.535 45.068 1.00 27.45 103 ILE D CA 1
ATOM 14690 C C . ILE F 2 103 ? 87.444 32.787 45.886 1.00 36.41 103 ILE D C 1
ATOM 14691 O O . ILE F 2 103 ? 86.716 31.943 45.350 1.00 28.62 103 ILE D O 1
ATOM 14696 N N . THR F 2 104 ? 87.388 33.072 47.182 1.00 41.30 104 THR D N 1
ATOM 14697 C CA . THR F 2 104 ? 86.322 32.565 48.036 1.00 34.44 104 THR D CA 1
ATOM 14698 C C . THR F 2 104 ? 85.308 33.676 48.260 1.00 27.08 104 THR D C 1
ATOM 14699 O O . THR F 2 104 ? 85.675 34.793 48.639 1.00 40.99 104 THR D O 1
ATOM 14703 N N . ALA F 2 105 ? 84.037 33.371 48.028 1.00 29.79 105 ALA D N 1
ATOM 14704 C CA . ALA F 2 105 ? 82.999 34.374 48.171 1.00 29.72 105 ALA D CA 1
ATOM 14705 C C . ALA F 2 105 ? 81.734 33.701 48.672 1.00 28.45 105 ALA D C 1
ATOM 14706 O O . ALA F 2 105 ? 81.545 32.491 48.527 1.00 31.34 105 ALA D O 1
ATOM 14708 N N . GLU F 2 106 ? 80.871 34.507 49.274 1.00 29.32 106 GLU D N 1
ATOM 14709 C CA . GLU F 2 106 ? 79.617 34.023 49.820 1.00 28.50 106 GLU D CA 1
ATOM 14710 C C . GLU F 2 106 ? 78.496 34.955 49.395 1.00 23.66 106 GLU D C 1
ATOM 14711 O O . GLU F 2 106 ? 78.720 36.121 49.067 1.00 29.95 106 GLU D O 1
ATOM 14717 N N . ALA F 2 107 ? 77.275 34.433 49.428 1.00 23.60 107 ALA D N 1
ATOM 14718 C CA . ALA F 2 107 ? 76.107 35.265 49.181 1.00 28.71 107 ALA D CA 1
ATOM 14719 C C . ALA F 2 107 ? 74.882 34.540 49.700 1.00 21.73 107 ALA D C 1
ATOM 14720 O O . ALA F 2 107 ? 74.729 33.337 49.465 1.00 33.18 107 ALA D O 1
ATOM 14722 N N . SER F 2 108 ? 74.026 35.264 50.410 1.00 18.44 108 SER D N 1
ATOM 14723 C CA . SER F 2 108 ? 72.742 34.709 50.793 1.00 22.77 108 SER D CA 1
ATOM 14724 C C . SER F 2 108 ? 71.819 34.670 49.584 1.00 23.33 108 SER D C 1
ATOM 14725 O O . SER F 2 108 ? 71.938 35.470 48.652 1.00 23.22 108 SER D O 1
ATOM 14728 N N . TYR F 2 109 ? 70.891 33.722 49.599 1.00 21.67 109 TYR D N 1
ATOM 14729 C CA . TYR F 2 109 ? 69.959 33.581 48.499 1.00 25.23 109 TYR D CA 1
ATOM 14730 C C . TYR F 2 109 ? 68.596 33.215 49.053 1.00 24.84 109 TYR D C 1
ATOM 14731 O O . TYR F 2 109 ? 68.483 32.611 50.124 1.00 32.51 109 TYR D O 1
ATOM 14740 N N . ALA F 2 110 ? 67.565 33.595 48.306 1.00 28.28 110 ALA D N 1
ATOM 14741 C CA . ALA F 2 110 ? 66.200 33.147 48.542 1.00 23.06 110 ALA D CA 1
ATOM 14742 C C . ALA F 2 110 ? 65.627 32.696 47.211 1.00 31.25 110 ALA D C 1
ATOM 14743 O O . ALA F 2 110 ? 65.562 33.485 46.264 1.00 21.58 110 ALA D O 1
ATOM 14745 N N . VAL F 2 111 ? 65.245 31.428 47.122 1.00 22.19 111 VAL D N 1
ATOM 14746 C CA . VAL F 2 111 ? 64.599 30.907 45.928 1.00 31.56 111 VAL D CA 1
ATOM 14747 C C . VAL F 2 111 ? 63.100 30.974 46.158 1.00 33.95 111 VAL D C 1
ATOM 14748 O O . VAL F 2 111 ? 62.584 30.377 47.109 1.00 33.67 111 VAL D O 1
ATOM 14752 N N . ILE F 2 112 ? 62.401 31.702 45.298 1.00 25.14 112 ILE D N 1
ATOM 14753 C CA . ILE F 2 112 ? 60.963 31.881 45.411 1.00 21.96 112 ILE D CA 1
ATOM 14754 C C . ILE F 2 112 ? 60.301 30.993 44.375 1.00 28.81 112 ILE D C 1
ATOM 14755 O O . ILE F 2 112 ? 60.577 31.114 43.177 1.00 51.95 112 ILE D O 1
ATOM 14760 N N . ARG F 2 113 ? 59.431 30.102 44.829 1.00 29.91 113 ARG D N 1
ATOM 14761 C CA . ARG F 2 113 ? 58.716 29.203 43.941 1.00 31.32 113 ARG D CA 1
ATOM 14762 C C . ARG F 2 113 ? 57.309 29.723 43.697 1.00 29.74 113 ARG D C 1
ATOM 14763 O O . ARG F 2 113 ? 56.674 30.276 44.599 1.00 33.21 113 ARG D O 1
ATOM 14771 N N . THR F 2 114 ? 56.849 29.579 42.454 1.00 38.77 114 THR D N 1
ATOM 14772 C CA . THR F 2 114 ? 55.471 29.855 42.058 1.00 23.70 114 THR D CA 1
ATOM 14773 C C . THR F 2 114 ? 54.982 28.656 41.253 1.00 37.41 114 THR D C 1
ATOM 14774 O O . THR F 2 114 ? 55.381 28.475 40.098 1.00 39.40 114 THR D O 1
ATOM 14778 N N . LYS F 2 115 ? 54.147 27.822 41.864 1.00 41.28 115 LYS D N 1
ATOM 14779 C CA . LYS F 2 115 ? 53.444 26.822 41.083 1.00 37.46 115 LYS D CA 1
ATOM 14780 C C . LYS F 2 115 ? 52.358 27.507 40.255 1.00 40.93 115 LYS D C 1
ATOM 14781 O O . LYS F 2 115 ? 51.975 28.649 40.517 1.00 44.26 115 LYS D O 1
ATOM 14787 N N . TYR F 2 116 ? 51.830 26.772 39.270 1.00 50.76 116 TYR D N 1
ATOM 14788 C CA . TYR F 2 116 ? 51.297 27.405 38.061 1.00 61.54 116 TYR D CA 1
ATOM 14789 C C . TYR F 2 116 ? 50.293 28.517 38.354 1.00 70.36 116 TYR D C 1
ATOM 14790 O O . TYR F 2 116 ? 50.394 29.614 37.792 1.00 96.13 116 TYR D O 1
ATOM 14799 N N . ASP F 2 117 ? 49.331 28.276 39.236 1.00 35.53 117 ASP D N 1
ATOM 14800 C CA . ASP F 2 117 ? 48.359 29.319 39.547 1.00 30.86 117 ASP D CA 1
ATOM 14801 C C . ASP F 2 117 ? 48.371 29.667 41.029 1.00 41.34 117 ASP D C 1
ATOM 14802 O O . ASP F 2 117 ? 47.356 30.090 41.588 1.00 29.11 117 ASP D O 1
ATOM 14807 N N . GLY F 2 118 ? 49.520 29.488 41.679 1.00 30.57 118 GLY D N 1
ATOM 14808 C CA . GLY F 2 118 ? 49.625 29.620 43.110 1.00 44.06 118 GLY D CA 1
ATOM 14809 C C . GLY F 2 118 ? 50.316 30.898 43.552 1.00 28.63 118 GLY D C 1
ATOM 14810 O O . GLY F 2 118 ? 50.786 31.711 42.762 1.00 50.30 118 GLY D O 1
ATOM 14811 N N . ASP F 2 119 ? 50.362 31.054 44.866 1.00 31.02 119 ASP D N 1
ATOM 14812 C CA . ASP F 2 119 ? 51.083 32.163 45.457 1.00 40.71 119 ASP D CA 1
ATOM 14813 C C . ASP F 2 119 ? 52.582 31.937 45.325 1.00 33.56 119 ASP D C 1
ATOM 14814 O O . ASP F 2 119 ? 53.052 30.806 45.151 1.00 39.07 119 ASP D O 1
ATOM 14819 N N . SER F 2 120 ? 53.324 33.039 45.344 1.00 22.26 120 SER D N 1
ATOM 14820 C CA . SER F 2 120 ? 54.777 32.989 45.379 1.00 24.37 120 SER D CA 1
ATOM 14821 C C . SER F 2 120 ? 55.234 32.776 46.820 1.00 30.72 120 SER D C 1
ATOM 14822 O O . SER F 2 120 ? 54.860 33.540 47.718 1.00 27.10 120 SER D O 1
ATOM 14825 N N . THR F 2 121 ? 56.019 31.727 47.048 1.00 31.05 121 THR D N 1
ATOM 14826 C CA . THR F 2 121 ? 56.420 31.350 48.394 1.00 25.70 121 THR D CA 1
ATOM 14827 C C . THR F 2 121 ? 57.935 31.224 48.465 1.00 20.64 121 THR D C 1
ATOM 14828 O O . THR F 2 121 ? 58.607 30.985 47.462 1.00 27.99 121 THR D O 1
ATOM 14832 N N . ILE F 2 122 ? 58.476 31.374 49.671 1.00 32.75 122 ILE D N 1
ATOM 14833 C CA . ILE F 2 122 ? 59.898 31.125 49.873 1.00 26.16 122 ILE D CA 1
ATOM 14834 C C . ILE F 2 122 ? 60.112 29.621 49.840 1.00 20.44 122 ILE D C 1
ATOM 14835 O O . ILE F 2 122 ? 59.846 28.923 50.819 1.00 34.23 122 ILE D O 1
ATOM 14840 N N . PHE F 2 123 ? 60.581 29.115 48.704 1.00 35.74 123 PHE D N 1
ATOM 14841 C CA . PHE F 2 123 ? 60.789 27.686 48.538 1.00 31.42 123 PHE D CA 1
ATOM 14842 C C . PHE F 2 123 ? 61.981 27.202 49.348 1.00 37.62 123 PHE D C 1
ATOM 14843 O O . PHE F 2 123 ? 61.887 26.213 50.085 1.00 36.78 123 PHE D O 1
ATOM 14851 N N . ASN F 2 124 ? 63.113 27.885 49.215 1.00 28.91 124 ASN D N 1
ATOM 14852 C CA . ASN F 2 124 ? 64.365 27.439 49.806 1.00 29.41 124 ASN D CA 1
ATOM 14853 C C . ASN F 2 124 ? 65.255 28.656 49.999 1.00 21.74 124 ASN D C 1
ATOM 14854 O O . ASN F 2 124 ? 65.477 29.409 49.047 1.00 36.45 124 ASN D O 1
ATOM 14859 N N . ALA F 2 125 ? 65.751 28.850 51.218 1.00 20.15 125 ALA D N 1
ATOM 14860 C CA . ALA F 2 125 ? 66.611 29.978 51.553 1.00 19.46 125 ALA D CA 1
ATOM 14861 C C . ALA F 2 125 ? 67.859 29.484 52.270 1.00 29.95 125 ALA D C 1
ATOM 14862 O O . ALA F 2 125 ? 67.802 28.535 53.060 1.00 28.22 125 ALA D O 1
ATOM 14864 N N . GLY F 2 126 ? 68.990 30.122 51.978 1.00 27.90 126 GLY D N 1
ATOM 14865 C CA . GLY F 2 126 ? 70.259 29.740 52.570 1.00 28.18 126 GLY D CA 1
ATOM 14866 C C . GLY F 2 126 ? 71.380 30.653 52.121 1.00 25.28 126 GLY D C 1
ATOM 14867 O O . GLY F 2 126 ? 71.153 31.846 51.903 1.00 40.14 126 GLY D O 1
ATOM 14868 N N . TYR F 2 127 ? 72.591 30.125 51.968 1.00 29.63 127 TYR D N 1
ATOM 14869 C CA . TYR F 2 127 ? 73.666 30.944 51.427 1.00 35.13 127 TYR D CA 1
ATOM 14870 C C . TYR F 2 127 ? 74.586 30.084 50.576 1.00 24.82 127 TYR D C 1
ATOM 14871 O O . TYR F 2 127 ? 74.652 28.858 50.735 1.00 19.73 127 TYR D O 1
ATOM 14880 N N . TYR F 2 128 ? 75.266 30.745 49.633 1.00 20.07 128 TYR D N 1
ATOM 14881 C CA . TYR F 2 128 ? 76.288 30.103 48.815 1.00 15.70 128 TYR D CA 1
ATOM 14882 C C . TYR F 2 128 ? 77.645 30.283 49.472 1.00 26.03 128 TYR D C 1
ATOM 14883 O O . TYR F 2 128 ? 77.952 31.352 50.010 1.00 25.15 128 TYR D O 1
ATOM 14892 N N . ARG F 2 129 ? 78.461 29.239 49.407 1.00 21.53 129 ARG D N 1
ATOM 14893 C CA . ARG F 2 129 ? 79.864 29.306 49.794 1.00 23.34 129 ARG D CA 1
ATOM 14894 C C . ARG F 2 129 ? 80.662 28.763 48.619 1.00 30.82 129 ARG D C 1
ATOM 14895 O O . ARG F 2 129 ? 80.619 27.559 48.340 1.00 32.79 129 ARG D O 1
ATOM 14903 N N . ASP F 2 130 ? 81.362 29.645 47.913 1.00 28.49 130 ASP D N 1
ATOM 14904 C CA . ASP F 2 130 ? 81.933 29.306 46.620 1.00 25.89 130 ASP D CA 1
ATOM 14905 C C . ASP F 2 130 ? 83.435 29.532 46.595 1.00 26.59 130 ASP D C 1
ATOM 14906 O O . ASP F 2 130 ? 83.956 30.455 47.228 1.00 28.59 130 ASP D O 1
ATOM 14911 N N . VAL F 2 131 ? 84.116 28.674 45.841 1.00 21.34 131 VAL D N 1
ATOM 14912 C CA . VAL F 2 131 ? 85.478 28.909 45.389 1.00 17.98 131 VAL D CA 1
ATOM 14913 C C . VAL F 2 131 ? 85.394 29.163 43.892 1.00 20.06 131 VAL D C 1
ATOM 14914 O O . VAL F 2 131 ? 84.854 28.337 43.147 1.00 40.33 131 VAL D O 1
ATOM 14918 N N . ILE F 2 132 ? 85.895 30.314 43.451 1.00 26.51 132 ILE D N 1
ATOM 14919 C CA . ILE F 2 132 ? 85.742 30.772 42.076 1.00 26.83 132 ILE D CA 1
ATOM 14920 C C . ILE F 2 132 ? 87.125 30.886 41.452 1.00 32.29 132 ILE D C 1
ATOM 14921 O O . ILE F 2 132 ? 88.045 31.435 42.069 1.00 39.92 132 ILE D O 1
ATOM 14926 N N . VAL F 2 133 ? 87.269 30.364 40.233 1.00 30.89 133 VAL D N 1
ATOM 14927 C CA . VAL F 2 133 ? 88.528 30.407 39.501 1.00 29.74 133 VAL D CA 1
ATOM 14928 C C . VAL F 2 133 ? 88.294 31.060 38.143 1.00 34.19 133 VAL D C 1
ATOM 14929 O O . VAL F 2 133 ? 87.168 31.182 37.663 1.00 45.95 133 VAL D O 1
ATOM 14933 N N . ARG F 2 134 ? 89.381 31.494 37.523 1.00 29.54 134 ARG D N 1
ATOM 14934 C CA . ARG F 2 134 ? 89.317 32.133 36.217 1.00 33.73 134 ARG D CA 1
ATOM 14935 C C . ARG F 2 134 ? 89.772 31.138 35.159 1.00 32.02 134 ARG D C 1
ATOM 14936 O O . ARG F 2 134 ? 90.835 30.527 35.297 1.00 35.58 134 ARG D O 1
ATOM 14944 N N . THR F 2 135 ? 88.949 30.949 34.130 1.00 35.49 135 THR D N 1
ATOM 14945 C CA . THR F 2 135 ? 89.219 30.071 33.003 1.00 38.30 135 THR D CA 1
ATOM 14946 C C . THR F 2 135 ? 89.218 30.924 31.741 1.00 38.85 135 THR D C 1
ATOM 14947 O O . THR F 2 135 ? 88.796 32.086 31.792 1.00 41.21 135 THR D O 1
ATOM 14951 N N . PRO F 2 136 ? 89.678 30.406 30.598 1.00 32.97 136 PRO D N 1
ATOM 14952 C CA . PRO F 2 136 ? 89.595 31.201 29.360 1.00 39.78 136 PRO D CA 1
ATOM 14953 C C . PRO F 2 136 ? 88.186 31.663 29.021 1.00 35.89 136 PRO D C 1
ATOM 14954 O O . PRO F 2 136 ? 88.035 32.651 28.296 1.00 34.84 136 PRO D O 1
ATOM 14958 N N . GLU F 2 137 ? 87.156 30.994 29.531 1.00 36.04 137 GLU D N 1
ATOM 14959 C CA . GLU F 2 137 ? 85.771 31.367 29.285 1.00 39.11 137 GLU D CA 1
ATOM 14960 C C . GLU F 2 137 ? 85.212 32.336 30.322 1.00 34.54 137 GLU D C 1
ATOM 14961 O O . GLU F 2 137 ? 84.029 32.682 30.244 1.00 38.33 137 GLU D O 1
ATOM 14967 N N . GLY F 2 138 ? 86.013 32.777 31.285 1.00 33.71 138 GLY D N 1
ATOM 14968 C CA . GLY F 2 138 ? 85.563 33.673 32.335 1.00 26.50 138 GLY D CA 1
ATOM 14969 C C . GLY F 2 138 ? 85.659 33.019 33.700 1.00 44.69 138 GLY D C 1
ATOM 14970 O O . GLY F 2 138 ? 86.297 31.976 33.877 1.00 26.91 138 GLY D O 1
ATOM 14971 N N . LEU F 2 139 ? 85.029 33.658 34.687 1.00 18.21 139 LEU D N 1
ATOM 14972 C CA . LEU F 2 139 ? 85.005 33.086 36.026 1.00 17.97 139 LEU D CA 1
ATOM 14973 C C . LEU F 2 139 ? 84.074 31.877 36.061 1.00 34.68 139 LEU D C 1
ATOM 14974 O O . LEU F 2 139 ? 83.002 31.878 35.449 1.00 31.35 139 LEU D O 1
ATOM 14979 N N . LYS F 2 140 ? 84.505 30.829 36.758 1.00 22.99 140 LYS D N 1
ATOM 14980 C CA . LYS F 2 140 ? 83.738 29.599 36.894 1.00 34.04 140 LYS D CA 1
ATOM 14981 C C . LYS F 2 140 ? 83.834 29.091 38.326 1.00 38.91 140 LYS D C 1
ATOM 14982 O O . LYS F 2 140 ? 84.737 29.456 39.088 1.00 26.89 140 LYS D O 1
ATOM 14988 N N . LEU F 2 141 ? 82.878 28.238 38.682 1.00 28.48 141 LEU D N 1
ATOM 14989 C CA . LEU F 2 141 ? 82.842 27.635 40.004 1.00 34.01 141 LEU D CA 1
ATOM 14990 C C . LEU F 2 141 ? 83.754 26.415 40.059 1.00 45.22 141 LEU D C 1
ATOM 14991 O O . LEU F 2 141 ? 83.668 25.524 39.207 1.00 47.07 141 LEU D O 1
ATOM 14996 N N . LYS F 2 142 ? 84.666 26.401 41.028 1.00 30.13 142 LYS D N 1
ATOM 14997 C CA . LYS F 2 142 ? 85.392 25.187 41.359 1.00 20.47 142 LYS D CA 1
ATOM 14998 C C . LYS F 2 142 ? 84.589 24.337 42.334 1.00 29.10 142 LYS D C 1
ATOM 14999 O O . LYS F 2 142 ? 84.491 23.112 42.170 1.00 38.43 142 LYS D O 1
ATOM 15005 N N . SER F 2 143 ? 83.975 24.982 43.325 1.00 23.24 143 SER D N 1
ATOM 15006 C CA . SER F 2 143 ? 83.053 24.315 44.229 1.00 23.51 143 SER D CA 1
ATOM 15007 C C . SER F 2 143 ? 81.963 25.296 44.635 1.00 28.72 143 SER D C 1
ATOM 15008 O O . SER F 2 143 ? 82.237 26.477 44.867 1.00 34.00 143 SER D O 1
ATOM 15011 N N . ARG F 2 144 ? 80.727 24.807 44.695 1.00 29.86 144 ARG D N 1
ATOM 15012 C CA . ARG F 2 144 ? 79.596 25.573 45.203 1.00 27.97 144 ARG D CA 1
ATOM 15013 C C . ARG F 2 144 ? 78.929 24.760 46.303 1.00 36.68 144 ARG D C 1
ATOM 15014 O O . ARG F 2 144 ? 78.560 23.599 46.083 1.00 44.30 144 ARG D O 1
ATOM 15022 N N . LEU F 2 145 ? 78.793 25.361 47.484 1.00 41.97 145 LEU D N 1
ATOM 15023 C CA . LEU F 2 145 ? 78.098 24.752 48.609 1.00 30.19 145 LEU D CA 1
ATOM 15024 C C . LEU F 2 145 ? 76.870 25.589 48.940 1.00 24.16 145 LEU D C 1
ATOM 15025 O O . LEU F 2 145 ? 76.982 26.796 49.166 1.00 38.10 145 LEU D O 1
ATOM 15030 N N . CYS F 2 146 ? 75.702 24.957 48.962 1.00 34.37 146 CYS D N 1
ATOM 15031 C CA . CYS F 2 146 ? 74.441 25.618 49.285 1.00 30.17 146 CYS D CA 1
ATOM 15032 C C . CYS F 2 146 ? 73.982 25.079 50.631 1.00 34.59 146 CYS D C 1
ATOM 15033 O O . CYS F 2 146 ? 73.407 23.991 50.706 1.00 36.63 146 CYS D O 1
ATOM 15036 N N . VAL F 2 147 ? 74.249 25.837 51.688 1.00 23.73 147 VAL D N 1
ATOM 15037 C CA . VAL F 2 147 ? 73.750 25.518 53.016 1.00 22.16 147 VAL D CA 1
ATOM 15038 C C . VAL F 2 147 ? 72.386 26.172 53.141 1.00 20.25 147 VAL D C 1
ATOM 15039 O O . VAL F 2 147 ? 72.289 27.397 53.100 1.00 25.49 147 VAL D O 1
ATOM 15043 N N . TYR F 2 148 ? 71.324 25.372 53.231 1.00 20.75 148 TYR D N 1
ATOM 15044 C CA . TYR F 2 148 ? 69.980 25.942 53.223 1.00 34.45 148 TYR D CA 1
ATOM 15045 C C . TYR F 2 148 ? 69.310 25.840 54.589 1.00 39.65 148 TYR D C 1
ATOM 15046 O O . TYR F 2 148 ? 69.442 24.830 55.287 1.00 30.86 148 TYR D O 1
ATOM 15055 N N . ASP F 2 149 ? 68.612 26.921 54.967 1.00 28.45 149 ASP D N 1
ATOM 15056 C CA . ASP F 2 149 ? 67.830 26.961 56.197 1.00 21.33 149 ASP D CA 1
ATOM 15057 C C . ASP F 2 149 ? 66.515 26.208 56.073 1.00 33.92 149 ASP D C 1
ATOM 15058 O O . ASP F 2 149 ? 66.011 25.675 57.069 1.00 43.78 149 ASP D O 1
ATOM 15063 N N . SER F 2 150 ? 65.947 26.159 54.868 1.00 36.13 150 SER D N 1
ATOM 15064 C CA . SER F 2 150 ? 64.588 25.658 54.658 1.00 33.34 150 SER D CA 1
ATOM 15065 C C . SER F 2 150 ? 64.611 24.130 54.630 1.00 34.10 150 SER D C 1
ATOM 15066 O O . SER F 2 150 ? 64.370 23.482 53.611 1.00 34.58 150 SER D O 1
ATOM 15069 N N . GLU F 2 151 ? 64.884 23.552 55.802 1.00 32.03 151 GLU D N 1
ATOM 15070 C CA . GLU F 2 151 ? 65.064 22.107 55.907 1.00 28.53 151 GLU D CA 1
ATOM 15071 C C . GLU F 2 151 ? 63.777 21.350 55.590 1.00 25.91 151 GLU D C 1
ATOM 15072 O O . GLU F 2 151 ? 63.820 20.285 54.966 1.00 28.86 151 GLU D O 1
ATOM 15078 N N . MET F 2 152 ? 62.629 21.861 56.035 1.00 35.34 152 MET D N 1
ATOM 15079 C CA . MET F 2 152 ? 61.337 21.253 55.704 1.00 24.69 152 MET D CA 1
ATOM 15080 C C . MET F 2 152 ? 60.997 21.637 54.270 1.00 26.09 152 MET D C 1
ATOM 15081 O O . MET F 2 152 ? 60.387 22.672 54.006 1.00 38.10 152 MET D O 1
ATOM 15086 N N . ILE F 2 153 ? 61.395 20.782 53.340 1.00 32.25 153 ILE D N 1
ATOM 15087 C CA . ILE F 2 153 ? 61.321 21.082 51.905 1.00 27.35 153 ILE D CA 1
ATOM 15088 C C . ILE F 2 153 ? 59.866 21.052 51.449 1.00 37.53 153 ILE D C 1
ATOM 15089 O O . ILE F 2 153 ? 59.135 20.102 51.783 1.00 34.50 153 ILE D O 1
ATOM 15094 N N . PRO F 2 154 ? 59.394 22.055 50.692 1.00 42.98 154 PRO D N 1
ATOM 15095 C CA . PRO F 2 154 ? 58.040 21.973 50.128 1.00 39.94 154 PRO D CA 1
ATOM 15096 C C . PRO F 2 154 ? 57.920 20.887 49.068 1.00 30.66 154 PRO D C 1
ATOM 15097 O O . PRO F 2 154 ? 57.877 21.147 47.864 1.00 38.74 154 PRO D O 1
ATOM 15101 N N . ASN F 2 155 ? 57.897 19.652 49.567 1.00 36.00 155 ASN D N 1
ATOM 15102 C CA . ASN F 2 155 ? 57.689 18.365 48.903 1.00 33.77 155 ASN D CA 1
ATOM 15103 C C . ASN F 2 155 ? 58.837 17.848 48.041 1.00 40.38 155 ASN D C 1
ATOM 15104 O O . ASN F 2 155 ? 59.115 16.646 48.081 1.00 72.24 155 ASN D O 1
ATOM 15109 N N . SER F 2 156 ? 59.603 18.717 47.384 1.00 39.58 156 SER D N 1
ATOM 15110 C CA . SER F 2 156 ? 60.621 18.216 46.456 1.00 49.36 156 SER D CA 1
ATOM 15111 C C . SER F 2 156 ? 61.404 19.339 45.793 1.00 48.57 156 SER D C 1
ATOM 15112 O O . SER F 2 156 ? 60.831 20.376 45.443 1.00 40.06 156 SER D O 1
ATOM 15115 N N . VAL F 2 157 ? 62.699 19.125 45.579 1.00 41.57 157 VAL D N 1
ATOM 15116 C CA . VAL F 2 157 ? 63.557 20.090 44.906 1.00 47.95 157 VAL D CA 1
ATOM 15117 C C . VAL F 2 157 ? 64.031 19.469 43.598 1.00 52.75 157 VAL D C 1
ATOM 15118 O O . VAL F 2 157 ? 64.742 18.456 43.606 1.00 46.78 157 VAL D O 1
ATOM 15122 N N . ILE F 2 158 ? 63.635 20.073 42.478 1.00 39.23 158 ILE D N 1
ATOM 15123 C CA . ILE F 2 158 ? 63.904 19.535 41.145 1.00 46.53 158 ILE D CA 1
ATOM 15124 C C . ILE F 2 158 ? 64.891 20.417 40.376 1.00 43.43 158 ILE D C 1
ATOM 15125 O O . ILE F 2 158 ? 65.944 19.949 39.935 1.00 31.55 158 ILE D O 1
ATOM 15130 N N . TYR F 2 159 ? 64.571 21.696 40.211 1.00 37.14 159 TYR D N 1
ATOM 15131 C CA . TYR F 2 159 ? 65.411 22.570 39.414 1.00 32.64 159 TYR D CA 1
ATOM 15132 C C . TYR F 2 159 ? 66.607 23.032 40.240 1.00 34.91 159 TYR D C 1
ATOM 15133 O O . TYR F 2 159 ? 66.588 22.953 41.469 1.00 29.75 159 TYR D O 1
ATOM 15142 N N . PRO F 2 160 ? 67.677 23.493 39.589 1.00 31.00 160 PRO D N 1
ATOM 15143 C CA . PRO F 2 160 ? 68.886 23.842 40.341 1.00 24.06 160 PRO D CA 1
ATOM 15144 C C . PRO F 2 160 ? 68.643 25.000 41.297 1.00 37.04 160 PRO D C 1
ATOM 15145 O O . PRO F 2 160 ? 67.946 25.965 40.975 1.00 38.62 160 PRO D O 1
ATOM 15149 N N . ILE F 2 161 ? 69.229 24.886 42.485 1.00 36.18 161 ILE D N 1
ATOM 15150 C CA . ILE F 2 161 ? 69.164 25.932 43.492 1.00 31.36 161 ILE D CA 1
ATOM 15151 C C . ILE F 2 161 ? 70.373 26.849 43.353 1.00 27.81 161 ILE D C 1
ATOM 15152 O O . ILE F 2 161 ? 71.478 26.381 43.077 1.00 28.00 161 ILE D O 1
ATOM 15157 N N . MET G 2 1 ? 83.520 46.355 29.501 1.00 59.08 1 MET F N 1
ATOM 15158 C CA . MET G 2 1 ? 82.166 46.566 29.004 1.00 34.27 1 MET F CA 1
ATOM 15159 C C . MET G 2 1 ? 81.574 47.871 29.541 1.00 39.48 1 MET F C 1
ATOM 15160 O O . MET G 2 1 ? 80.993 48.659 28.788 1.00 36.59 1 MET F O 1
ATOM 15165 N N . VAL G 2 2 ? 81.730 48.092 30.847 1.00 30.00 2 VAL F N 1
ATOM 15166 C CA . VAL G 2 2 ? 81.420 49.363 31.490 1.00 23.41 2 VAL F CA 1
ATOM 15167 C C . VAL G 2 2 ? 82.556 49.682 32.452 1.00 33.19 2 VAL F C 1
ATOM 15168 O O . VAL G 2 2 ? 83.161 48.785 33.047 1.00 29.51 2 VAL F O 1
ATOM 15172 N N . ASP G 2 3 ? 82.847 50.968 32.607 1.00 26.54 3 ASP F N 1
ATOM 15173 C CA . ASP G 2 3 ? 83.862 51.364 33.570 1.00 40.65 3 ASP F CA 1
ATOM 15174 C C . ASP G 2 3 ? 83.230 51.495 34.958 1.00 48.32 3 ASP F C 1
ATOM 15175 O O . ASP G 2 3 ? 82.015 51.371 35.129 1.00 19.66 3 ASP F O 1
ATOM 15180 N N . PHE G 2 4 ? 84.074 51.733 35.966 1.00 41.22 4 PHE F N 1
ATOM 15181 C CA . PHE G 2 4 ? 83.571 51.708 37.334 1.00 31.16 4 PHE F CA 1
ATOM 15182 C C . PHE G 2 4 ? 82.500 52.769 37.561 1.00 29.82 4 PHE F C 1
ATOM 15183 O O . PHE G 2 4 ? 81.490 52.500 38.220 1.00 30.63 4 PHE F O 1
ATOM 15191 N N . LYS G 2 5 ? 82.688 53.974 37.016 1.00 30.12 5 LYS F N 1
ATOM 15192 C CA . LYS G 2 5 ? 81.697 55.028 37.221 1.00 22.68 5 LYS F CA 1
ATOM 15193 C C . LYS G 2 5 ? 80.336 54.621 36.670 1.00 31.88 5 LYS F C 1
ATOM 15194 O O . LYS G 2 5 ? 79.302 54.811 37.323 1.00 47.57 5 LYS F O 1
ATOM 15200 N N . THR G 2 6 ? 80.318 54.030 35.478 1.00 32.95 6 THR F N 1
ATOM 15201 C CA . THR G 2 6 ? 79.045 53.612 34.902 1.00 34.31 6 THR F CA 1
ATOM 15202 C C . THR G 2 6 ? 78.421 52.471 35.695 1.00 33.03 6 THR F C 1
ATOM 15203 O O . THR G 2 6 ? 77.204 52.453 35.912 1.00 24.54 6 THR F O 1
ATOM 15207 N N . TYR G 2 7 ? 79.238 51.526 36.155 1.00 18.34 7 TYR F N 1
ATOM 15208 C CA . TYR G 2 7 ? 78.712 50.413 36.940 1.00 27.84 7 TYR F CA 1
ATOM 15209 C C . TYR G 2 7 ? 78.115 50.902 38.252 1.00 28.95 7 TYR F C 1
ATOM 15210 O O . TYR G 2 7 ? 77.040 50.450 38.674 1.00 28.31 7 TYR F O 1
ATOM 15219 N N . PHE G 2 8 ? 78.816 51.820 38.915 1.00 33.40 8 PHE F N 1
ATOM 15220 C CA . PHE G 2 8 ? 78.297 52.458 40.115 1.00 28.57 8 PHE F CA 1
ATOM 15221 C C . PHE G 2 8 ? 76.951 53.119 39.840 1.00 26.92 8 PHE F C 1
ATOM 15222 O O . PHE G 2 8 ? 75.972 52.885 40.560 1.00 27.31 8 PHE F O 1
ATOM 15230 N N . GLU G 2 9 ? 76.881 53.937 38.786 1.00 34.79 9 GLU F N 1
ATOM 15231 C CA . GLU G 2 9 ? 75.628 54.614 38.463 1.00 33.89 9 GLU F CA 1
ATOM 15232 C C . GLU G 2 9 ? 74.527 53.620 38.117 1.00 32.79 9 GLU F C 1
ATOM 15233 O O . GLU G 2 9 ? 73.354 53.872 38.400 1.00 32.10 9 GLU F O 1
ATOM 15239 N N . LEU G 2 10 ? 74.883 52.480 37.533 1.00 28.02 10 LEU F N 1
ATOM 15240 C CA . LEU G 2 10 ? 73.878 51.495 37.154 1.00 31.47 10 LEU F CA 1
ATOM 15241 C C . LEU G 2 10 ? 73.284 50.807 38.379 1.00 26.54 10 LEU F C 1
ATOM 15242 O O . LEU G 2 10 ? 72.054 50.667 38.497 1.00 30.56 10 LEU F O 1
ATOM 15247 N N . LEU G 2 11 ? 74.147 50.339 39.286 1.00 26.86 11 LEU F N 1
ATOM 15248 C CA . LEU G 2 11 ? 73.647 49.750 40.527 1.00 22.45 11 LEU F CA 1
ATOM 15249 C C . LEU G 2 11 ? 72.839 50.770 41.316 1.00 19.27 11 LEU F C 1
ATOM 15250 O O . LEU G 2 11 ? 71.807 50.435 41.915 1.00 33.42 11 LEU F O 1
ATOM 15255 N N . ASN G 2 12 ? 73.284 52.029 41.310 1.00 24.41 12 ASN F N 1
ATOM 15256 C CA . ASN G 2 12 ? 72.513 53.087 41.946 1.00 25.00 12 ASN F CA 1
ATOM 15257 C C . ASN G 2 12 ? 71.159 53.269 41.274 1.00 28.73 12 ASN F C 1
ATOM 15258 O O . ASN G 2 12 ? 70.170 53.551 41.948 1.00 23.04 12 ASN F O 1
ATOM 15263 N N . LEU G 2 13 ? 71.092 53.123 39.948 1.00 17.32 13 LEU F N 1
ATOM 15264 C CA . LEU G 2 13 ? 69.812 53.263 39.258 1.00 16.52 13 LEU F CA 1
ATOM 15265 C C . LEU G 2 13 ? 68.842 52.172 39.690 1.00 34.00 13 LEU F C 1
ATOM 15266 O O . LEU G 2 13 ? 67.676 52.444 40.002 1.00 40.34 13 LEU F O 1
ATOM 15271 N N . TYR G 2 14 ? 69.308 50.923 39.700 1.00 24.35 14 TYR F N 1
ATOM 15272 C CA . TYR G 2 14 ? 68.451 49.831 40.157 1.00 23.17 14 TYR F CA 1
ATOM 15273 C C . TYR G 2 14 ? 67.970 50.075 41.585 1.00 27.58 14 TYR F C 1
ATOM 15274 O O . TYR G 2 14 ? 66.771 49.952 41.888 1.00 38.68 14 TYR F O 1
ATOM 15283 N N . SER G 2 15 ? 68.893 50.456 42.472 1.00 19.10 15 SER F N 1
ATOM 15284 C CA . SER G 2 15 ? 68.530 50.651 43.870 1.00 19.73 15 SER F CA 1
ATOM 15285 C C . SER G 2 15 ? 67.598 51.845 44.043 1.00 22.49 15 SER F C 1
ATOM 15286 O O . SER G 2 15 ? 66.643 51.782 44.823 1.00 26.14 15 SER F O 1
ATOM 15289 N N . ASP G 2 16 ? 67.871 52.944 43.336 1.00 25.00 16 ASP F N 1
ATOM 15290 C CA . ASP G 2 16 ? 67.029 54.132 43.395 1.00 29.50 16 ASP F CA 1
ATOM 15291 C C . ASP G 2 16 ? 65.614 53.820 42.941 1.00 30.32 16 ASP F C 1
ATOM 15292 O O . ASP G 2 16 ? 64.646 54.211 43.597 1.00 24.90 16 ASP F O 1
ATOM 15297 N N . TYR G 2 17 ? 65.474 53.153 41.792 1.00 28.72 17 TYR F N 1
ATOM 15298 C CA . TYR G 2 17 ? 64.148 52.763 41.326 1.00 30.98 17 TYR F CA 1
ATOM 15299 C C . TYR G 2 17 ? 63.422 51.967 42.399 1.00 37.35 17 TYR F C 1
ATOM 15300 O O . TYR G 2 17 ? 62.291 52.302 42.789 1.00 29.91 17 TYR F O 1
ATOM 15309 N N . ALA G 2 18 ? 64.080 50.918 42.908 1.00 29.90 18 ALA F N 1
ATOM 15310 C CA . ALA G 2 18 ? 63.447 50.062 43.908 1.00 22.40 18 ALA F CA 1
ATOM 15311 C C . ALA G 2 18 ? 62.998 50.865 45.124 1.00 19.51 18 ALA F C 1
ATOM 15312 O O . ALA G 2 18 ? 61.825 50.821 45.515 1.00 41.14 18 ALA F O 1
ATOM 15314 N N . MET G 2 19 ? 63.912 51.629 45.721 1.00 20.96 19 MET F N 1
ATOM 15315 C CA . MET G 2 19 ? 63.629 52.269 47.000 1.00 26.70 19 MET F CA 1
ATOM 15316 C C . MET G 2 19 ? 62.701 53.468 46.854 1.00 32.25 19 MET F C 1
ATOM 15317 O O . MET G 2 19 ? 61.923 53.754 47.771 1.00 39.73 19 MET F O 1
ATOM 15322 N N . VAL G 2 20 ? 62.750 54.173 45.723 1.00 32.21 20 VAL F N 1
ATOM 15323 C CA . VAL G 2 20 ? 61.828 55.279 45.505 1.00 32.42 20 VAL F CA 1
ATOM 15324 C C . VAL G 2 20 ? 60.414 54.754 45.287 1.00 37.22 20 VAL F C 1
ATOM 15325 O O . VAL G 2 20 ? 59.445 55.343 45.778 1.00 34.51 20 VAL F O 1
ATOM 15329 N N . CYS G 2 21 ? 60.262 53.616 44.595 1.00 37.55 21 CYS F N 1
ATOM 15330 C CA . CYS G 2 21 ? 58.899 53.119 44.423 1.00 46.09 21 CYS F CA 1
ATOM 15331 C C . CYS G 2 21 ? 58.376 52.407 45.661 1.00 48.61 21 CYS F C 1
ATOM 15332 O O . CYS G 2 21 ? 57.201 52.025 45.687 1.00 37.02 21 CYS F O 1
ATOM 15335 N N . ASP G 2 22 ? 59.191 52.282 46.706 1.00 45.52 22 ASP F N 1
ATOM 15336 C CA . ASP G 2 22 ? 58.733 51.809 48.001 1.00 32.26 22 ASP F CA 1
ATOM 15337 C C . ASP G 2 22 ? 58.450 52.942 48.981 1.00 37.53 22 ASP F C 1
ATOM 15338 O O . ASP G 2 22 ? 57.877 52.692 50.046 1.00 44.30 22 ASP F O 1
ATOM 15343 N N . SER G 2 23 ? 58.815 54.173 48.644 1.00 23.60 23 SER F N 1
ATOM 15344 C CA . SER G 2 23 ? 58.749 55.291 49.566 1.00 34.69 23 SER F CA 1
ATOM 15345 C C . SER G 2 23 ? 57.501 56.126 49.304 1.00 38.25 23 SER F C 1
ATOM 15346 O O . SER G 2 23 ? 56.732 55.879 48.374 1.00 42.60 23 SER F O 1
ATOM 15349 N N . ALA G 2 24 ? 57.302 57.140 50.144 1.00 44.27 24 ALA F N 1
ATOM 15350 C CA . ALA G 2 24 ? 56.215 58.083 49.923 1.00 41.73 24 ALA F CA 1
ATOM 15351 C C . ALA G 2 24 ? 56.439 58.941 48.687 1.00 39.57 24 ALA F C 1
ATOM 15352 O O . ALA G 2 24 ? 55.495 59.583 48.215 1.00 45.15 24 ALA F O 1
ATOM 15354 N N . ASN G 2 25 ? 57.660 58.967 48.153 1.00 32.83 25 ASN F N 1
ATOM 15355 C CA . ASN G 2 25 ? 57.976 59.714 46.944 1.00 36.07 25 ASN F CA 1
ATOM 15356 C C . ASN G 2 25 ? 57.856 58.870 45.683 1.00 39.28 25 ASN F C 1
ATOM 15357 O O . ASN G 2 25 ? 58.521 59.164 44.679 1.00 45.35 25 ASN F O 1
ATOM 15362 N N . TRP G 2 26 ? 57.022 57.826 45.706 1.00 28.87 26 TRP F N 1
ATOM 15363 C CA . TRP G 2 26 ? 56.891 56.949 44.548 1.00 35.96 26 TRP F CA 1
ATOM 15364 C C . TRP G 2 26 ? 56.395 57.682 43.305 1.00 29.19 26 TRP F C 1
ATOM 15365 O O . TRP G 2 26 ? 56.592 57.187 42.192 1.00 38.03 26 TRP F O 1
ATOM 15376 N N . GLU G 2 27 ? 55.749 58.839 43.463 1.00 37.68 27 GLU F N 1
ATOM 15377 C CA . GLU G 2 27 ? 55.281 59.593 42.305 1.00 43.82 27 GLU F CA 1
ATOM 15378 C C . GLU G 2 27 ? 56.421 60.064 41.413 1.00 40.61 27 GLU F C 1
ATOM 15379 O O . GLU G 2 27 ? 56.161 60.498 40.286 1.00 37.22 27 GLU F O 1
ATOM 15385 N N . LYS G 2 28 ? 57.662 60.001 41.888 1.00 29.90 28 LYS F N 1
ATOM 15386 C CA . LYS G 2 28 ? 58.812 60.347 41.066 1.00 39.45 28 LYS F CA 1
ATOM 15387 C C . LYS G 2 28 ? 59.219 59.208 40.145 1.00 42.04 28 LYS F C 1
ATOM 15388 O O . LYS G 2 28 ? 60.212 59.338 39.420 1.00 49.98 28 LYS F O 1
ATOM 15394 N N . TRP G 2 29 ? 58.473 58.102 40.171 1.00 23.91 29 TRP F N 1
ATOM 15395 C CA . TRP G 2 29 ? 58.674 56.971 39.264 1.00 29.94 29 TRP F CA 1
ATOM 15396 C C . TRP G 2 29 ? 58.918 57.364 37.808 1.00 45.11 29 TRP F C 1
ATOM 15397 O O . TRP G 2 29 ? 59.857 56.823 37.210 1.00 30.48 29 TRP F O 1
ATOM 15408 N N . PRO G 2 30 ? 58.164 58.286 37.191 1.00 40.57 30 PRO F N 1
ATOM 15409 C CA . PRO G 2 30 ? 58.447 58.626 35.783 1.00 31.16 30 PRO F CA 1
ATOM 15410 C C . PRO G 2 30 ? 59.823 59.236 35.563 1.00 34.30 30 PRO F C 1
ATOM 15411 O O . PRO G 2 30 ? 60.319 59.213 34.431 1.00 29.73 30 PRO F O 1
ATOM 15415 N N . ASP G 2 31 ? 60.461 59.772 36.604 1.00 32.60 31 ASP F N 1
ATOM 15416 C CA . ASP G 2 31 ? 61.750 60.428 36.427 1.00 28.17 31 ASP F CA 1
ATOM 15417 C C . ASP G 2 31 ? 62.872 59.457 36.092 1.00 37.99 31 ASP F C 1
ATOM 15418 O O . ASP G 2 31 ? 63.956 59.907 35.705 1.00 41.29 31 ASP F O 1
ATOM 15423 N N . PHE G 2 32 ? 62.648 58.152 36.235 1.00 22.62 32 PHE F N 1
ATOM 15424 C CA . PHE G 2 32 ? 63.644 57.164 35.853 1.00 19.36 32 PHE F CA 1
ATOM 15425 C C . PHE G 2 32 ? 63.640 56.874 34.357 1.00 35.99 32 PHE F C 1
ATOM 15426 O O . PHE G 2 32 ? 64.500 56.120 33.887 1.00 45.69 32 PHE F O 1
ATOM 15434 N N . PHE G 2 33 ? 62.715 57.463 33.599 1.00 32.67 33 PHE F N 1
ATOM 15435 C CA . PHE G 2 33 ? 62.557 57.182 32.180 1.00 31.40 33 PHE F CA 1
ATOM 15436 C C . PHE G 2 33 ? 62.832 58.427 31.344 1.00 32.27 33 PHE F C 1
ATOM 15437 O O . PHE G 2 33 ? 62.563 59.559 31.764 1.00 32.90 33 PHE F O 1
ATOM 15445 N N . ILE G 2 34 ? 63.345 58.207 30.137 1.00 21.29 34 ILE F N 1
ATOM 15446 C CA . ILE G 2 34 ? 63.424 59.268 29.142 1.00 32.06 34 ILE F CA 1
ATOM 15447 C C . ILE G 2 34 ? 62.021 59.512 28.595 1.00 30.36 34 ILE F C 1
ATOM 15448 O O . ILE G 2 34 ? 61.097 58.735 28.862 1.00 32.37 34 ILE F O 1
ATOM 15453 N N . GLU G 2 35 ? 61.846 60.604 27.844 1.00 30.82 35 GLU F N 1
ATOM 15454 C CA . GLU G 2 35 ? 60.506 60.995 27.414 1.00 39.02 35 GLU F CA 1
ATOM 15455 C C . GLU G 2 35 ? 59.854 59.930 26.542 1.00 37.33 35 GLU F C 1
ATOM 15456 O O . GLU G 2 35 ? 58.628 59.771 26.572 1.00 44.96 35 GLU F O 1
ATOM 15462 N N . THR G 2 36 ? 60.646 59.190 25.770 1.00 40.98 36 THR F N 1
ATOM 15463 C CA . THR G 2 36 ? 60.134 58.105 24.943 1.00 37.15 36 THR F CA 1
ATOM 15464 C C . THR G 2 36 ? 60.281 56.739 25.605 1.00 32.23 36 THR F C 1
ATOM 15465 O O . THR G 2 36 ? 60.132 55.718 24.927 1.00 41.50 36 THR F O 1
ATOM 15469 N N . GLY G 2 37 ? 60.602 56.694 26.896 1.00 32.15 37 GLY F N 1
ATOM 15470 C CA . GLY G 2 37 ? 60.779 55.416 27.558 1.00 28.35 37 GLY F CA 1
ATOM 15471 C C . GLY G 2 37 ? 59.467 54.669 27.706 1.00 29.61 37 GLY F C 1
ATOM 15472 O O . GLY G 2 37 ? 58.389 55.259 27.766 1.00 32.00 37 GLY F O 1
ATOM 15473 N N . THR G 2 38 ? 59.562 53.342 27.759 1.00 26.99 38 THR F N 1
ATOM 15474 C CA . THR G 2 38 ? 58.394 52.491 27.931 1.00 22.60 38 THR F CA 1
ATOM 15475 C C . THR G 2 38 ? 58.530 51.659 29.197 1.00 32.87 38 THR F C 1
ATOM 15476 O O . THR G 2 38 ? 59.640 51.374 29.658 1.00 32.54 38 THR F O 1
ATOM 15480 N N . TYR G 2 39 ? 57.379 51.264 29.744 1.00 22.81 39 TYR F N 1
ATOM 15481 C CA . TYR G 2 39 ? 57.298 50.391 30.909 1.00 25.13 39 TYR F CA 1
ATOM 15482 C C . TYR G 2 39 ? 56.252 49.321 30.631 1.00 29.06 39 TYR F C 1
ATOM 15483 O O . TYR G 2 39 ? 55.092 49.637 30.353 1.00 30.16 39 TYR F O 1
ATOM 15492 N N . ARG G 2 40 ? 56.667 48.060 30.650 1.00 28.85 40 ARG F N 1
ATOM 15493 C CA . ARG G 2 40 ? 55.755 46.942 30.463 1.00 20.29 40 ARG F CA 1
ATOM 15494 C C . ARG G 2 40 ? 55.867 45.994 31.645 1.00 27.24 40 ARG F C 1
ATOM 15495 O O . ARG G 2 40 ? 56.975 45.670 32.081 1.00 37.22 40 ARG F O 1
ATOM 15503 N N . LEU G 2 41 ? 54.716 45.582 32.172 1.00 26.28 41 LEU F N 1
ATOM 15504 C CA . LEU G 2 41 ? 54.600 44.629 33.273 1.00 28.11 41 LEU F CA 1
ATOM 15505 C C . LEU G 2 41 ? 53.753 43.484 32.739 1.00 30.66 41 LEU F C 1
ATOM 15506 O O . LEU G 2 41 ? 52.544 43.655 32.513 1.00 48.80 41 LEU F O 1
ATOM 15511 N N . GLN G 2 42 ? 54.399 42.336 32.504 1.00 25.24 42 GLN F N 1
ATOM 15512 C CA . GLN G 2 42 ? 53.847 41.242 31.722 1.00 20.82 42 GLN F CA 1
ATOM 15513 C C . GLN G 2 42 ? 53.989 39.896 32.426 1.00 27.05 42 GLN F C 1
ATOM 15514 O O . GLN G 2 42 ? 55.060 39.572 32.973 1.00 25.49 42 GLN F O 1
ATOM 15520 N N . PRO G 2 43 ? 52.933 39.081 32.407 1.00 31.95 43 PRO F N 1
ATOM 15521 C CA . PRO G 2 43 ? 53.027 37.736 32.979 1.00 28.14 43 PRO F CA 1
ATOM 15522 C C . PRO G 2 43 ? 53.975 36.860 32.185 1.00 23.57 43 PRO F C 1
ATOM 15523 O O . PRO G 2 43 ? 54.118 36.995 30.969 1.00 43.64 43 PRO F O 1
ATOM 15527 N N . ARG G 2 44 ? 54.613 35.935 32.896 1.00 22.12 44 ARG F N 1
ATOM 15528 C CA . ARG G 2 44 ? 55.527 35.013 32.241 1.00 24.98 44 ARG F CA 1
ATOM 15529 C C . ARG G 2 44 ? 54.814 34.178 31.181 1.00 35.84 44 ARG F C 1
ATOM 15530 O O . ARG G 2 44 ? 55.394 33.892 30.127 1.00 34.71 44 ARG F O 1
ATOM 15538 N N . GLU G 2 45 ? 53.548 33.816 31.414 1.00 20.90 45 GLU F N 1
ATOM 15539 C CA . GLU G 2 45 ? 52.848 32.964 30.456 1.00 33.09 45 GLU F CA 1
ATOM 15540 C C . GLU G 2 45 ? 52.593 33.686 29.136 1.00 36.38 45 GLU F C 1
ATOM 15541 O O . GLU G 2 45 ? 52.721 33.084 28.064 1.00 54.23 45 GLU F O 1
ATOM 15547 N N . ASN G 2 46 ? 52.239 34.973 29.183 1.00 34.33 46 ASN F N 1
ATOM 15548 C CA . ASN G 2 46 ? 52.064 35.730 27.945 1.00 26.44 46 ASN F CA 1
ATOM 15549 C C . ASN G 2 46 ? 53.397 35.921 27.230 1.00 32.28 46 ASN F C 1
ATOM 15550 O O . ASN G 2 46 ? 53.496 35.720 26.015 1.00 30.11 46 ASN F O 1
ATOM 15555 N N . PHE G 2 47 ? 54.437 36.299 27.979 1.00 30.98 47 PHE F N 1
ATOM 15556 C CA . PHE G 2 47 ? 55.749 36.563 27.394 1.00 27.45 47 PHE F CA 1
ATOM 15557 C C . PHE G 2 47 ? 56.326 35.321 26.717 1.00 32.78 47 PHE F C 1
ATOM 15558 O O . PHE G 2 47 ? 56.795 35.385 25.576 1.00 39.97 47 PHE F O 1
ATOM 15566 N N . GLU G 2 48 ? 56.308 34.181 27.410 1.00 33.86 48 GLU F N 1
ATOM 15567 C CA . GLU G 2 48 ? 56.941 32.984 26.868 1.00 26.61 48 GLU F CA 1
ATOM 15568 C C . GLU G 2 48 ? 56.196 32.440 25.658 1.00 38.88 48 GLU F C 1
ATOM 15569 O O . GLU G 2 48 ? 56.801 31.767 24.817 1.00 41.99 48 GLU F O 1
ATOM 15575 N N . GLN G 2 49 ? 54.895 32.706 25.551 1.00 43.95 49 GLN F N 1
ATOM 15576 C CA . GLN G 2 49 ? 54.083 32.206 24.449 1.00 34.10 49 GLN F CA 1
ATOM 15577 C C . GLN G 2 49 ? 53.919 33.224 23.327 1.00 28.74 49 GLN F C 1
ATOM 15578 O O . GLN G 2 49 ? 53.120 33.005 22.414 1.00 30.45 49 GLN F O 1
ATOM 15584 N N . GLY G 2 50 ? 54.627 34.345 23.390 1.00 29.97 50 GLY F N 1
ATOM 15585 C CA . GLY G 2 50 ? 54.473 35.362 22.374 1.00 27.83 50 GLY F CA 1
ATOM 15586 C C . GLY G 2 50 ? 53.141 36.070 22.394 1.00 35.72 50 GLY F C 1
ATOM 15587 O O . GLY G 2 50 ? 52.802 36.756 21.428 1.00 47.35 50 GLY F O 1
ATOM 15588 N N . LEU G 2 51 ? 52.394 35.958 23.481 1.00 34.67 51 LEU F N 1
ATOM 15589 C CA . LEU G 2 51 ? 51.136 36.679 23.601 1.00 36.81 51 LEU F CA 1
ATOM 15590 C C . LEU G 2 51 ? 51.414 38.125 23.998 1.00 39.20 51 LEU F C 1
ATOM 15591 O O . LEU G 2 51 ? 52.129 38.366 24.972 1.00 40.18 51 LEU F O 1
ATOM 15596 N N . PRO G 2 52 ? 50.893 39.106 23.256 1.00 40.42 52 PRO F N 1
ATOM 15597 C CA . PRO G 2 52 ? 51.306 40.497 23.480 1.00 28.29 52 PRO F CA 1
ATOM 15598 C C . PRO G 2 52 ? 50.673 41.164 24.688 1.00 34.64 52 PRO F C 1
ATOM 15599 O O . PRO G 2 52 ? 51.110 42.263 25.055 1.00 34.28 52 PRO F O 1
ATOM 15603 N N . LEU G 2 53 ? 49.679 40.550 25.326 1.00 30.51 53 LEU F N 1
ATOM 15604 C CA . LEU G 2 53 ? 48.992 41.220 26.423 1.00 43.36 53 LEU F CA 1
ATOM 15605 C C . LEU G 2 53 ? 49.894 41.325 27.647 1.00 41.49 53 LEU F C 1
ATOM 15606 O O . LEU G 2 53 ? 50.555 40.357 28.037 1.00 48.79 53 LEU F O 1
ATOM 15611 N N . CYS G 2 54 ? 49.911 42.506 28.250 1.00 38.01 54 CYS F N 1
ATOM 15612 C CA . CYS G 2 54 ? 50.588 42.770 29.509 1.00 38.78 54 CYS F CA 1
ATOM 15613 C C . CYS G 2 54 ? 49.557 42.991 30.608 1.00 43.34 54 CYS F C 1
ATOM 15614 O O . CYS G 2 54 ? 48.365 43.185 30.346 1.00 36.14 54 CYS F O 1
ATOM 15617 N N . LEU G 2 55 ? 50.020 42.944 31.858 1.00 30.69 55 LEU F N 1
ATOM 15618 C CA . LEU G 2 55 ? 49.203 43.504 32.927 1.00 22.63 55 LEU F CA 1
ATOM 15619 C C . LEU G 2 55 ? 49.167 45.021 32.834 1.00 30.71 55 LEU F C 1
ATOM 15620 O O . LEU G 2 55 ? 48.155 45.644 33.182 1.00 24.30 55 LEU F O 1
ATOM 15625 N N . LEU G 2 56 ? 50.259 45.632 32.374 1.00 34.88 56 LEU F N 1
ATOM 15626 C CA . LEU G 2 56 ? 50.290 47.081 32.223 1.00 24.23 56 LEU F CA 1
ATOM 15627 C C . LEU G 2 56 ? 51.302 47.448 31.150 1.00 41.65 56 LEU F C 1
ATOM 15628 O O . LEU G 2 56 ? 52.447 46.996 31.201 1.00 45.39 56 LEU F O 1
ATOM 15633 N N . ALA G 2 57 ? 50.888 48.275 30.194 1.00 47.22 57 ALA F N 1
ATOM 15634 C CA . ALA G 2 57 ? 51.759 48.697 29.098 1.00 35.38 57 ALA F CA 1
ATOM 15635 C C . ALA G 2 57 ? 51.679 50.217 28.974 1.00 34.38 57 ALA F C 1
ATOM 15636 O O . ALA G 2 57 ? 50.706 50.756 28.440 1.00 33.60 57 ALA F O 1
ATOM 15638 N N . LEU G 2 58 ? 52.688 50.908 29.492 1.00 30.66 58 LEU F N 1
ATOM 15639 C CA . LEU G 2 58 ? 52.786 52.358 29.403 1.00 44.57 58 LEU F CA 1
ATOM 15640 C C . LEU G 2 58 ? 53.823 52.672 28.335 1.00 37.31 58 LEU F C 1
ATOM 15641 O O . LEU G 2 58 ? 55.024 52.474 28.547 1.00 36.87 58 LEU F O 1
ATOM 15646 N N . GLU G 2 59 ? 53.356 53.156 27.187 1.00 43.12 59 GLU F N 1
ATOM 15647 C CA . GLU G 2 59 ? 54.178 53.240 25.990 1.00 41.29 59 GLU F CA 1
ATOM 15648 C C . GLU G 2 59 ? 54.849 54.594 25.826 1.00 30.04 59 GLU F C 1
ATOM 15649 O O . GLU G 2 59 ? 55.339 54.901 24.734 1.00 44.95 59 GLU F O 1
ATOM 15655 N N . SER G 2 60 ? 54.898 55.396 26.885 1.00 32.66 60 SER F N 1
ATOM 15656 C CA . SER G 2 60 ? 55.566 56.688 26.859 1.00 39.55 60 SER F CA 1
ATOM 15657 C C . SER G 2 60 ? 55.719 57.168 28.293 1.00 40.46 60 SER F C 1
ATOM 15658 O O . SER G 2 60 ? 54.993 56.729 29.191 1.00 30.88 60 SER F O 1
ATOM 15661 N N . LYS G 2 61 ? 56.669 58.086 28.497 1.00 43.86 61 LYS F N 1
ATOM 15662 C CA . LYS G 2 61 ? 56.767 58.728 29.802 1.00 37.98 61 LYS F CA 1
ATOM 15663 C C . LYS G 2 61 ? 55.471 59.444 30.149 1.00 46.42 61 LYS F C 1
ATOM 15664 O O . LYS G 2 61 ? 55.087 59.507 31.322 1.00 43.40 61 LYS F O 1
ATOM 15670 N N . ALA G 2 62 ? 54.782 59.975 29.136 1.00 45.59 62 ALA F N 1
ATOM 15671 C CA . ALA G 2 62 ? 53.489 60.607 29.362 1.00 37.42 62 ALA F CA 1
ATOM 15672 C C . ALA G 2 62 ? 52.470 59.610 29.896 1.00 35.86 62 ALA F C 1
ATOM 15673 O O . ALA G 2 62 ? 51.714 59.921 30.824 1.00 30.33 62 ALA F O 1
ATOM 15675 N N . MET G 2 63 ? 52.425 58.407 29.322 1.00 39.06 63 MET F N 1
ATOM 15676 C CA . MET G 2 63 ? 51.501 57.403 29.837 1.00 43.64 63 MET F CA 1
ATOM 15677 C C . MET G 2 63 ? 51.880 56.976 31.250 1.00 42.83 63 MET F C 1
ATOM 15678 O O . MET G 2 63 ? 51.000 56.653 32.057 1.00 40.93 63 MET F O 1
ATOM 15683 N N . ILE G 2 64 ? 53.175 56.989 31.573 1.00 35.13 64 ILE F N 1
ATOM 15684 C CA . ILE G 2 64 ? 53.605 56.701 32.936 1.00 34.46 64 ILE F CA 1
ATOM 15685 C C . ILE G 2 64 ? 53.102 57.777 33.890 1.00 33.70 64 ILE F C 1
ATOM 15686 O O . ILE G 2 64 ? 52.637 57.478 34.997 1.00 44.24 64 ILE F O 1
ATOM 15691 N N . ARG G 2 65 ? 53.186 59.044 33.478 1.00 42.90 65 ARG F N 1
ATOM 15692 C CA . ARG G 2 65 ? 52.618 60.120 34.285 1.00 40.13 65 ARG F CA 1
ATOM 15693 C C . ARG G 2 65 ? 51.117 59.933 34.455 1.00 34.68 65 ARG F C 1
ATOM 15694 O O . ARG G 2 65 ? 50.572 60.156 35.544 1.00 38.15 65 ARG F O 1
ATOM 15702 N N . ASP G 2 66 ? 50.432 59.551 33.374 1.00 34.22 66 ASP F N 1
ATOM 15703 C CA . ASP G 2 66 ? 49.014 59.209 33.447 1.00 35.05 66 ASP F CA 1
ATOM 15704 C C . ASP G 2 66 ? 48.754 58.174 34.530 1.00 34.57 66 ASP F C 1
ATOM 15705 O O . ASP G 2 66 ? 47.843 58.329 35.350 1.00 26.33 66 ASP F O 1
ATOM 15710 N N . ARG G 2 67 ? 49.533 57.089 34.516 1.00 29.67 67 ARG F N 1
ATOM 15711 C CA . ARG G 2 67 ? 49.367 56.032 35.508 1.00 35.41 67 ARG F CA 1
ATOM 15712 C C . ARG G 2 67 ? 49.582 56.565 36.917 1.00 40.79 67 ARG F C 1
ATOM 15713 O O . ARG G 2 67 ? 48.831 56.224 37.840 1.00 52.42 67 ARG F O 1
ATOM 15721 N N . VAL G 2 68 ? 50.611 57.394 37.105 1.00 30.52 68 VAL F N 1
ATOM 15722 C CA . VAL G 2 68 ? 50.872 57.955 38.429 1.00 33.62 68 VAL F CA 1
ATOM 15723 C C . VAL G 2 68 ? 49.669 58.762 38.905 1.00 55.76 68 VAL F C 1
ATOM 15724 O O . VAL G 2 68 ? 49.203 58.607 40.042 1.00 52.76 68 VAL F O 1
ATOM 15728 N N . TYR G 2 69 ? 49.135 59.620 38.032 1.00 46.11 69 TYR F N 1
ATOM 15729 C CA . TYR G 2 69 ? 47.985 60.436 38.410 1.00 46.29 69 TYR F CA 1
ATOM 15730 C C . TYR G 2 69 ? 46.772 59.570 38.725 1.00 52.52 69 TYR F C 1
ATOM 15731 O O . TYR G 2 69 ? 46.064 59.804 39.712 1.00 51.33 69 TYR F O 1
ATOM 15740 N N . GLY G 2 70 ? 46.505 58.574 37.881 1.00 54.48 70 GLY F N 1
ATOM 15741 C CA . GLY G 2 70 ? 45.377 57.693 38.126 1.00 55.24 70 GLY F CA 1
ATOM 15742 C C . GLY G 2 70 ? 45.484 56.986 39.461 1.00 46.50 70 GLY F C 1
ATOM 15743 O O . GLY G 2 70 ? 44.514 56.904 40.218 1.00 64.75 70 GLY F O 1
ATOM 15744 N N . VAL G 2 71 ? 46.673 56.471 39.769 1.00 52.59 71 VAL F N 1
ATOM 15745 C CA . VAL G 2 71 ? 46.881 55.786 41.040 1.00 54.20 71 VAL F CA 1
ATOM 15746 C C . VAL G 2 71 ? 46.696 56.750 42.206 1.00 48.61 71 VAL F C 1
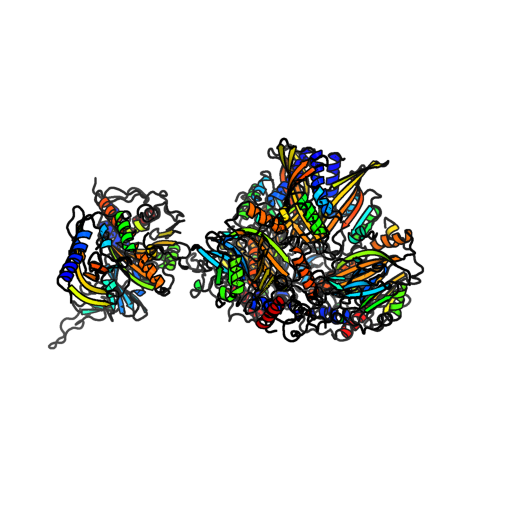ATOM 15747 O O . VAL G 2 71 ? 46.068 56.414 43.218 1.00 50.18 71 VAL F O 1
ATOM 15751 N N . LYS G 2 72 ? 47.205 57.974 42.072 1.00 58.97 72 LYS F N 1
ATOM 15752 C CA . LYS G 2 72 ? 47.222 58.884 43.210 1.00 50.25 72 LYS F CA 1
ATOM 15753 C C . LYS G 2 72 ? 45.871 59.541 43.463 1.00 43.13 72 LYS F C 1
ATOM 15754 O O . LYS G 2 72 ? 45.579 59.906 44.607 1.00 37.14 72 LYS F O 1
ATOM 15760 N N . GLU G 2 73 ? 45.037 59.710 42.430 1.00 46.14 73 GLU F N 1
ATOM 15761 C CA . GLU G 2 73 ? 43.825 60.506 42.580 1.00 50.53 73 GLU F CA 1
ATOM 15762 C C . GLU G 2 73 ? 42.525 59.848 42.130 1.00 64.53 73 GLU F C 1
ATOM 15763 O O . GLU G 2 73 ? 41.457 60.391 42.439 1.00 62.93 73 GLU F O 1
ATOM 15769 N N . THR G 2 74 ? 42.558 58.722 41.412 1.00 70.02 74 THR F N 1
ATOM 15770 C CA . THR G 2 74 ? 41.335 58.201 40.808 1.00 64.01 74 THR F CA 1
ATOM 15771 C C . THR G 2 74 ? 41.083 56.725 41.097 1.00 47.92 74 THR F C 1
ATOM 15772 O O . THR G 2 74 ? 40.160 56.150 40.512 1.00 52.95 74 THR F O 1
ATOM 15776 N N . MET G 2 75 ? 41.848 56.100 41.989 1.00 49.67 75 MET F N 1
ATOM 15777 C CA . MET G 2 75 ? 41.722 54.668 42.245 1.00 41.16 75 MET F CA 1
ATOM 15778 C C . MET G 2 75 ? 41.571 54.428 43.740 1.00 55.34 75 MET F C 1
ATOM 15779 O O . MET G 2 75 ? 42.456 54.791 44.522 1.00 64.37 75 MET F O 1
ATOM 15784 N N . TYR G 2 76 ? 40.458 53.808 44.133 1.00 52.25 76 TYR F N 1
ATOM 15785 C CA . TYR G 2 76 ? 40.253 53.395 45.516 1.00 44.54 76 TYR F CA 1
ATOM 15786 C C . TYR G 2 76 ? 40.943 52.059 45.752 1.00 54.62 76 TYR F C 1
ATOM 15787 O O . TYR G 2 76 ? 40.565 51.047 45.153 1.00 73.86 76 TYR F O 1
ATOM 15796 N N . HIS G 2 77 ? 41.940 52.043 46.631 1.00 54.19 77 HIS F N 1
ATOM 15797 C CA . HIS G 2 77 ? 42.715 50.837 46.871 1.00 49.41 77 HIS F CA 1
ATOM 15798 C C . HIS G 2 77 ? 43.097 50.739 48.341 1.00 59.92 77 HIS F C 1
ATOM 15799 O O . HIS G 2 77 ? 43.295 51.749 49.022 1.00 59.95 77 HIS F O 1
ATOM 15806 N N . ASP G 2 78 ? 43.229 49.505 48.809 1.00 53.89 78 ASP F N 1
ATOM 15807 C CA . ASP G 2 78 ? 43.752 49.251 50.140 1.00 38.48 78 ASP F CA 1
ATOM 15808 C C . ASP G 2 78 ? 45.175 49.788 50.217 1.00 38.95 78 ASP F C 1
ATOM 15809 O O . ASP G 2 78 ? 46.008 49.430 49.368 1.00 52.43 78 ASP F O 1
ATOM 15814 N N . PRO G 2 79 ? 45.492 50.661 51.168 1.00 43.69 79 PRO F N 1
ATOM 15815 C CA . PRO G 2 79 ? 46.879 51.115 51.304 1.00 51.08 79 PRO F CA 1
ATOM 15816 C C . PRO G 2 79 ? 47.770 49.966 51.738 1.00 52.78 79 PRO F C 1
ATOM 15817 O O . PRO G 2 79 ? 47.341 49.063 52.461 1.00 55.09 79 PRO F O 1
ATOM 15821 N N . TYR G 2 80 ? 49.021 49.997 51.284 1.00 27.44 80 TYR F N 1
ATOM 15822 C CA . TYR G 2 80 ? 49.934 48.940 51.689 1.00 28.81 80 TYR F CA 1
ATOM 15823 C C . TYR G 2 80 ? 51.373 49.404 51.542 1.00 18.99 80 TYR F C 1
ATOM 15824 O O . TYR G 2 80 ? 51.679 50.281 50.732 1.00 31.19 80 TYR F O 1
ATOM 15833 N N . TYR G 2 81 ? 52.249 48.813 52.350 1.00 17.29 81 TYR F N 1
ATOM 15834 C CA . TYR G 2 81 ? 53.677 48.966 52.140 1.00 29.68 81 TYR F CA 1
ATOM 15835 C C . TYR G 2 81 ? 54.136 47.953 51.104 1.00 29.17 81 TYR F C 1
ATOM 15836 O O . TYR G 2 81 ? 53.600 46.846 51.012 1.00 37.37 81 TYR F O 1
ATOM 15845 N N . GLN G 2 82 ? 55.126 48.342 50.314 1.00 27.77 82 GLN F N 1
ATOM 15846 C CA . GLN G 2 82 ? 55.795 47.411 49.423 1.00 26.09 82 GLN F CA 1
ATOM 15847 C C . GLN G 2 82 ? 57.294 47.626 49.532 1.00 22.87 82 GLN F C 1
ATOM 15848 O O . GLN G 2 82 ? 57.764 48.743 49.760 1.00 22.61 82 GLN F O 1
ATOM 15854 N N . ARG G 2 83 ? 58.040 46.540 49.369 1.00 21.80 83 ARG F N 1
ATOM 15855 C CA . ARG G 2 83 ? 59.477 46.535 49.611 1.00 26.93 83 ARG F CA 1
ATOM 15856 C C . ARG G 2 83 ? 60.132 45.742 48.487 1.00 37.54 83 ARG F C 1
ATOM 15857 O O . ARG G 2 83 ? 59.934 44.526 48.386 1.00 32.88 83 ARG F O 1
ATOM 15865 N N . HIS G 2 84 ? 60.866 46.438 47.618 1.00 27.99 84 HIS F N 1
ATOM 15866 C CA . HIS G 2 84 ? 61.569 45.797 46.510 1.00 26.89 84 HIS F CA 1
ATOM 15867 C C . HIS G 2 84 ? 62.891 45.208 46.993 1.00 28.14 84 HIS F C 1
ATOM 15868 O O . HIS G 2 84 ? 63.752 45.935 47.498 1.00 26.38 84 HIS F O 1
ATOM 15875 N N . ILE G 2 85 ? 63.071 43.908 46.805 1.00 18.91 85 ILE F N 1
ATOM 15876 C CA . ILE G 2 85 ? 64.354 43.255 47.004 1.00 15.49 85 ILE F CA 1
ATOM 15877 C C . ILE G 2 85 ? 64.876 42.909 45.617 1.00 24.28 85 ILE F C 1
ATOM 15878 O O . ILE G 2 85 ? 64.432 41.935 44.999 1.00 39.29 85 ILE F O 1
ATOM 15883 N N . VAL G 2 86 ? 65.811 43.707 45.118 1.00 21.21 86 VAL F N 1
ATOM 15884 C CA . VAL G 2 86 ? 66.376 43.518 43.790 1.00 18.32 86 VAL F CA 1
ATOM 15885 C C . VAL G 2 86 ? 67.696 42.776 43.939 1.00 26.03 86 VAL F C 1
ATOM 15886 O O . VAL G 2 86 ? 68.642 43.289 44.549 1.00 26.96 86 VAL F O 1
ATOM 15890 N N . GLY G 2 87 ? 67.766 41.579 43.369 1.00 27.76 87 GLY F N 1
ATOM 15891 C CA . GLY G 2 87 ? 68.986 40.804 43.389 1.00 31.18 87 GLY F CA 1
ATOM 15892 C C . GLY G 2 87 ? 70.094 41.476 42.602 1.00 20.84 87 GLY F C 1
ATOM 15893 O O . GLY G 2 87 ? 69.915 42.507 41.953 1.00 36.31 87 GLY F O 1
ATOM 15894 N N . THR G 2 88 ? 71.267 40.862 42.660 1.00 32.62 88 THR F N 1
ATOM 15895 C CA . THR G 2 88 ? 72.446 41.400 41.989 1.00 35.86 88 THR F CA 1
ATOM 15896 C C . THR G 2 88 ? 72.174 41.578 40.500 1.00 25.88 88 THR F C 1
ATOM 15897 O O . THR G 2 88 ? 71.837 40.599 39.819 1.00 36.17 88 THR F O 1
ATOM 15901 N N . PRO G 2 89 ? 72.251 42.795 39.971 1.00 34.78 89 PRO F N 1
ATOM 15902 C CA . PRO G 2 89 ? 72.030 42.991 38.534 1.00 26.93 89 PRO F CA 1
ATOM 15903 C C . PRO G 2 89 ? 73.164 42.399 37.710 1.00 31.04 89 PRO F C 1
ATOM 15904 O O . PRO G 2 89 ? 74.275 42.173 38.194 1.00 30.24 89 PRO F O 1
ATOM 15908 N N . ARG G 2 90 ? 72.857 42.125 36.441 1.00 27.70 90 ARG F N 1
ATOM 15909 C CA . ARG G 2 90 ? 73.839 41.625 35.491 1.00 26.39 90 ARG F CA 1
ATOM 15910 C C . ARG G 2 90 ? 73.832 42.508 34.251 1.00 32.30 90 ARG F C 1
ATOM 15911 O O . ARG G 2 90 ? 72.767 42.910 33.763 1.00 29.81 90 ARG F O 1
ATOM 15919 N N . VAL G 2 91 ? 75.029 42.800 33.746 1.00 22.91 91 VAL F N 1
ATOM 15920 C CA . VAL G 2 91 ? 75.212 43.604 32.542 1.00 28.83 91 VAL F CA 1
ATOM 15921 C C . VAL G 2 91 ? 75.423 42.647 31.379 1.00 31.06 91 VAL F C 1
ATOM 15922 O O . VAL G 2 91 ? 76.349 41.827 31.407 1.00 43.77 91 VAL F O 1
ATOM 15926 N N . LEU G 2 92 ? 74.565 42.729 30.362 1.00 25.73 92 LEU F N 1
ATOM 15927 C CA . LEU G 2 92 ? 74.638 41.803 29.243 1.00 27.36 92 LEU F CA 1
ATOM 15928 C C . LEU G 2 92 ? 75.337 42.388 28.019 1.00 25.80 92 LEU F C 1
ATOM 15929 O O . LEU G 2 92 ? 76.096 41.679 27.359 1.00 30.72 92 LEU F O 1
ATOM 15934 N N . SER G 2 93 ? 75.104 43.657 27.689 1.00 31.36 93 SER F N 1
ATOM 15935 C CA . SER G 2 93 ? 75.636 44.206 26.448 1.00 30.27 93 SER F CA 1
ATOM 15936 C C . SER G 2 93 ? 75.715 45.725 26.537 1.00 33.03 93 SER F C 1
ATOM 15937 O O . SER G 2 93 ? 75.010 46.364 27.323 1.00 30.21 93 SER F O 1
ATOM 15940 N N . VAL G 2 94 ? 76.601 46.288 25.720 1.00 32.60 94 VAL F N 1
ATOM 15941 C CA . VAL G 2 94 ? 76.666 47.721 25.464 1.00 28.33 94 VAL F CA 1
ATOM 15942 C C . VAL G 2 94 ? 76.707 47.904 23.952 1.00 29.00 94 VAL F C 1
ATOM 15943 O O . VAL G 2 94 ? 77.581 47.342 23.282 1.00 42.98 94 VAL F O 1
ATOM 15947 N N . GLU G 2 95 ? 75.753 48.662 23.415 1.00 21.66 95 GLU F N 1
ATOM 15948 C CA . GLU G 2 95 ? 75.656 48.899 21.983 1.00 22.83 95 GLU F CA 1
ATOM 15949 C C . GLU G 2 95 ? 75.664 50.396 21.696 1.00 24.21 95 GLU F C 1
ATOM 15950 O O . GLU G 2 95 ? 75.408 51.218 22.578 1.00 45.70 95 GLU F O 1
ATOM 15956 N N . ARG G 2 96 ? 75.912 50.744 20.434 1.00 33.81 96 ARG F N 1
ATOM 15957 C CA . ARG G 2 96 ? 76.218 52.117 20.049 1.00 37.01 96 ARG F CA 1
ATOM 15958 C C . ARG G 2 96 ? 75.509 52.475 18.751 1.00 58.23 96 ARG F C 1
ATOM 15959 O O . ARG G 2 96 ? 75.527 51.695 17.793 1.00 46.85 96 ARG F O 1
ATOM 15967 N N . ASP G 2 97 ? 74.885 53.654 18.734 1.00 74.05 97 ASP F N 1
ATOM 15968 C CA . ASP G 2 97 ? 74.333 54.274 17.530 1.00 63.80 97 ASP F CA 1
ATOM 15969 C C . ASP G 2 97 ? 74.674 55.754 17.544 1.00 69.35 97 ASP F C 1
ATOM 15970 O O . ASP G 2 97 ? 75.447 56.230 18.384 1.00 69.58 97 ASP F O 1
ATOM 15975 N N . ALA G 2 98 ? 74.106 56.485 16.580 1.00 76.23 98 ALA F N 1
ATOM 15976 C CA . ALA G 2 98 ? 74.272 57.935 16.586 1.00 75.09 98 ALA F CA 1
ATOM 15977 C C . ALA G 2 98 ? 73.550 58.607 17.752 1.00 86.57 98 ALA F C 1
ATOM 15978 O O . ALA G 2 98 ? 73.876 59.752 18.069 1.00 85.79 98 ALA F O 1
ATOM 15980 N N . ASP G 2 99 ? 72.577 57.953 18.388 1.00 99.65 99 ASP F N 1
ATOM 15981 C CA . ASP G 2 99 ? 72.072 58.542 19.619 1.00 91.51 99 ASP F CA 1
ATOM 15982 C C . ASP G 2 99 ? 73.094 58.431 20.756 1.00 95.15 99 ASP F C 1
ATOM 15983 O O . ASP G 2 99 ? 73.236 59.363 21.557 1.00 98.93 99 ASP F O 1
ATOM 15988 N N . GLY G 2 100 ? 73.854 57.360 20.805 1.00 77.40 100 GLY F N 1
ATOM 15989 C CA . GLY G 2 100 ? 74.831 57.178 21.861 1.00 58.21 100 GLY F CA 1
ATOM 15990 C C . GLY G 2 100 ? 74.871 55.722 22.254 1.00 51.77 100 GLY F C 1
ATOM 15991 O O . GLY G 2 100 ? 74.547 54.857 21.459 1.00 54.77 100 GLY F O 1
ATOM 15992 N N . GLU G 2 101 ? 75.288 55.452 23.479 1.00 33.04 101 GLU F N 1
ATOM 15993 C CA . GLU G 2 101 ? 75.365 54.068 23.907 1.00 32.74 101 GLU F CA 1
ATOM 15994 C C . GLU G 2 101 ? 74.080 53.622 24.596 1.00 33.39 101 GLU F C 1
ATOM 15995 O O . GLU G 2 101 ? 73.388 54.422 25.230 1.00 43.52 101 GLU F O 1
ATOM 16001 N N . ARG G 2 102 ? 73.732 52.352 24.402 1.00 27.52 102 ARG F N 1
ATOM 16002 C CA . ARG G 2 102 ? 72.674 51.693 25.156 1.00 22.12 102 ARG F CA 1
ATOM 16003 C C . ARG G 2 102 ? 73.296 50.548 25.941 1.00 21.38 102 ARG F C 1
ATOM 16004 O O . ARG G 2 102 ? 74.097 49.784 25.396 1.00 28.71 102 ARG F O 1
ATOM 16012 N N . ILE G 2 103 ? 72.937 50.434 27.213 1.00 20.66 103 ILE F N 1
ATOM 16013 C CA . ILE G 2 103 ? 73.353 49.325 28.060 1.00 21.48 103 ILE F CA 1
ATOM 16014 C C . ILE G 2 103 ? 72.139 48.442 28.297 1.00 34.57 103 ILE F C 1
ATOM 16015 O O . ILE G 2 103 ? 71.088 48.932 28.734 1.00 39.58 103 ILE F O 1
ATOM 16020 N N . THR G 2 104 ? 72.279 47.150 28.016 1.00 19.27 104 THR F N 1
ATOM 16021 C CA . THR G 2 104 ? 71.244 46.172 28.324 1.00 18.83 104 THR F CA 1
ATOM 16022 C C . THR G 2 104 ? 71.610 45.431 29.603 1.00 37.31 104 THR F C 1
ATOM 16023 O O . THR G 2 104 ? 72.724 44.907 29.733 1.00 29.78 104 THR F O 1
ATOM 16027 N N . ALA G 2 105 ? 70.670 45.384 30.544 1.00 37.51 105 ALA F N 1
ATOM 16028 C CA . ALA G 2 105 ? 70.938 44.773 31.835 1.00 34.03 105 ALA F CA 1
ATOM 16029 C C . ALA G 2 105 ? 69.670 44.127 32.371 1.00 28.96 105 ALA F C 1
ATOM 16030 O O . ALA G 2 105 ? 68.550 44.475 31.980 1.00 20.89 105 ALA F O 1
ATOM 16032 N N . GLU G 2 106 ? 69.864 43.185 33.286 1.00 20.61 106 GLU F N 1
ATOM 16033 C CA . GLU G 2 106 ? 68.759 42.471 33.905 1.00 29.97 106 GLU F CA 1
ATOM 16034 C C . GLU G 2 106 ? 68.971 42.418 35.409 1.00 32.69 106 GLU F C 1
ATOM 16035 O O . GLU G 2 106 ? 70.084 42.593 35.906 1.00 42.97 106 GLU F O 1
ATOM 16041 N N . ALA G 2 107 ? 67.881 42.178 36.133 1.00 26.58 107 ALA F N 1
ATOM 16042 C CA . ALA G 2 107 ? 67.967 41.923 37.563 1.00 24.45 107 ALA F CA 1
ATOM 16043 C C . ALA G 2 107 ? 66.677 41.260 38.011 1.00 37.43 107 ALA F C 1
ATOM 16044 O O . ALA G 2 107 ? 65.589 41.678 37.600 1.00 30.93 107 ALA F O 1
ATOM 16046 N N . SER G 2 108 ? 66.803 40.205 38.811 1.00 29.63 108 SER F N 1
ATOM 16047 C CA . SER G 2 108 ? 65.632 39.610 39.429 1.00 19.67 108 SER F CA 1
ATOM 16048 C C . SER G 2 108 ? 65.162 40.496 40.571 1.00 19.23 108 SER F C 1
ATOM 16049 O O . SER G 2 108 ? 65.954 41.199 41.206 1.00 24.31 108 SER F O 1
ATOM 16052 N N . TYR G 2 109 ? 63.864 40.445 40.843 1.00 18.72 109 TYR F N 1
ATOM 16053 C CA . TYR G 2 109 ? 63.272 41.256 41.892 1.00 20.36 109 TYR F CA 1
ATOM 16054 C C . TYR G 2 109 ? 62.221 40.438 42.622 1.00 23.61 109 TYR F C 1
ATOM 16055 O O . TYR G 2 109 ? 61.621 39.519 42.059 1.00 25.40 109 TYR F O 1
ATOM 16064 N N . ALA G 2 110 ? 62.008 40.791 43.886 1.00 24.89 110 ALA F N 1
ATOM 16065 C CA . ALA G 2 110 ? 60.896 40.285 44.679 1.00 22.65 110 ALA F CA 1
ATOM 16066 C C . ALA G 2 110 ? 60.235 41.470 45.361 1.00 28.37 110 ALA F C 1
ATOM 16067 O O . ALA G 2 110 ? 60.884 42.181 46.133 1.00 32.31 110 ALA F O 1
ATOM 16069 N N . VAL G 2 111 ? 58.961 41.700 45.068 1.00 18.78 111 VAL F N 1
ATOM 16070 C CA . VAL G 2 111 ? 58.214 42.761 45.730 1.00 24.80 111 VAL F CA 1
ATOM 16071 C C . VAL G 2 111 ? 57.467 42.154 46.908 1.00 30.98 111 VAL F C 1
ATOM 16072 O O . VAL G 2 111 ? 56.700 41.200 46.741 1.00 30.82 111 VAL F O 1
ATOM 16076 N N . ILE G 2 112 ? 57.723 42.676 48.104 1.00 26.66 112 ILE F N 1
ATOM 16077 C CA . ILE G 2 112 ? 57.112 42.187 49.332 1.00 32.58 112 ILE F CA 1
ATOM 16078 C C . ILE G 2 112 ? 56.031 43.171 49.755 1.00 33.67 112 ILE F C 1
ATOM 16079 O O . ILE G 2 112 ? 56.311 44.357 49.968 1.00 26.81 112 ILE F O 1
ATOM 16084 N N . ARG G 2 113 ? 54.799 42.691 49.877 1.00 24.59 113 ARG F N 1
ATOM 16085 C CA . ARG G 2 113 ? 53.700 43.545 50.304 1.00 25.85 113 ARG F CA 1
ATOM 16086 C C . ARG G 2 113 ? 53.384 43.314 51.775 1.00 40.37 113 ARG F C 1
ATOM 16087 O O . ARG G 2 113 ? 53.397 42.174 52.261 1.00 34.23 113 ARG F O 1
ATOM 16095 N N . THR G 2 114 ? 53.082 44.411 52.471 1.00 27.21 114 THR F N 1
ATOM 16096 C CA . THR G 2 114 ? 52.612 44.388 53.852 1.00 21.35 114 THR F CA 1
ATOM 16097 C C . THR G 2 114 ? 51.348 45.235 53.919 1.00 24.28 114 THR F C 1
ATOM 16098 O O . THR G 2 114 ? 51.421 46.466 53.877 1.00 22.96 114 THR F O 1
ATOM 16102 N N . LYS G 2 115 ? 50.193 44.582 54.011 1.00 34.81 115 LYS F N 1
ATOM 16103 C CA . LYS G 2 115 ? 48.987 45.317 54.356 1.00 33.24 115 LYS F CA 1
ATOM 16104 C C . LYS G 2 115 ? 49.061 45.722 55.822 1.00 31.12 115 LYS F C 1
ATOM 16105 O O . LYS G 2 115 ? 49.887 45.216 56.586 1.00 52.04 115 LYS F O 1
ATOM 16111 N N . TYR G 2 116 ? 48.182 46.652 56.210 1.00 31.13 116 TYR F N 1
ATOM 16112 C CA . TYR G 2 116 ? 48.475 47.522 57.348 1.00 43.98 116 TYR F CA 1
ATOM 16113 C C . TYR G 2 116 ? 48.849 46.743 58.604 1.00 50.86 116 TYR F C 1
ATOM 16114 O O . TYR G 2 116 ? 49.852 47.054 59.258 1.00 67.73 116 TYR F O 1
ATOM 16123 N N . ASP G 2 117 ? 48.084 45.713 58.948 1.00 26.72 117 ASP F N 1
ATOM 16124 C CA . ASP G 2 117 ? 48.403 44.924 60.134 1.00 34.07 117 ASP F CA 1
ATOM 16125 C C . ASP G 2 117 ? 48.637 43.461 59.783 1.00 35.90 117 ASP F C 1
ATOM 16126 O O . ASP G 2 117 ? 48.464 42.578 60.627 1.00 30.34 117 ASP F O 1
ATOM 16131 N N . GLY G 2 118 ? 49.066 43.191 58.550 1.00 33.82 118 GLY F N 1
ATOM 16132 C CA . GLY G 2 118 ? 49.152 41.840 58.051 1.00 24.37 118 GLY F CA 1
ATOM 16133 C C . GLY G 2 118 ? 50.578 41.318 57.996 1.00 23.40 118 GLY F C 1
ATOM 16134 O O . GLY G 2 118 ? 51.551 42.002 58.303 1.00 42.31 118 GLY F O 1
ATOM 16135 N N . ASP G 2 119 ? 50.681 40.056 57.600 1.00 22.87 119 ASP F N 1
ATOM 16136 C CA . ASP G 2 119 ? 51.984 39.458 57.373 1.00 27.97 119 ASP F CA 1
ATOM 16137 C C . ASP G 2 119 ? 52.603 40.023 56.102 1.00 30.67 119 ASP F C 1
ATOM 16138 O O . ASP G 2 119 ? 51.905 40.499 55.203 1.00 30.10 119 ASP F O 1
ATOM 16143 N N . SER G 2 120 ? 53.930 39.990 56.045 1.00 34.13 120 SER F N 1
ATOM 16144 C CA . SER G 2 120 ? 54.640 40.354 54.831 1.00 31.60 120 SER F CA 1
ATOM 16145 C C . SER G 2 120 ? 54.677 39.158 53.886 1.00 26.41 120 SER F C 1
ATOM 16146 O O . SER G 2 120 ? 55.108 38.066 54.267 1.00 37.63 120 SER F O 1
ATOM 16149 N N . THR G 2 121 ? 54.205 39.357 52.660 1.00 24.11 121 THR F N 1
ATOM 16150 C CA . THR G 2 121 ? 54.073 38.268 51.705 1.00 20.62 121 THR F CA 1
ATOM 16151 C C . THR G 2 121 ? 54.797 38.629 50.415 1.00 32.20 121 THR F C 1
ATOM 16152 O O . THR G 2 121 ? 55.079 39.802 50.150 1.00 21.69 121 THR F O 1
ATOM 16156 N N . ILE G 2 122 ? 55.140 37.597 49.637 1.00 20.53 122 ILE F N 1
ATOM 16157 C CA . ILE G 2 122 ? 55.689 37.793 48.300 1.00 17.26 122 ILE F CA 1
ATOM 16158 C C . ILE G 2 122 ? 54.555 38.198 47.368 1.00 23.47 122 ILE F C 1
ATOM 16159 O O . ILE G 2 122 ? 53.823 37.347 46.848 1.00 26.63 122 ILE F O 1
ATOM 16164 N N . PHE G 2 123 ? 54.429 39.502 47.130 1.00 20.83 123 PHE F N 1
ATOM 16165 C CA . PHE G 2 123 ? 53.350 40.037 46.311 1.00 18.22 123 PHE F CA 1
ATOM 16166 C C . PHE G 2 123 ? 53.565 39.733 44.836 1.00 37.42 123 PHE F C 1
ATOM 16167 O O . PHE G 2 123 ? 52.659 39.236 44.154 1.00 31.93 123 PHE F O 1
ATOM 16175 N N . ASN G 2 124 ? 54.767 40.016 44.333 1.00 30.99 124 ASN F N 1
ATOM 16176 C CA . ASN G 2 124 ? 55.069 39.932 42.909 1.00 17.28 124 ASN F CA 1
ATOM 16177 C C . ASN G 2 124 ? 56.554 39.655 42.749 1.00 16.68 124 ASN F C 1
ATOM 16178 O O . ASN G 2 124 ? 57.382 40.406 43.274 1.00 29.62 124 ASN F O 1
ATOM 16183 N N . ALA G 2 125 ? 56.890 38.586 42.030 1.00 22.35 125 ALA F N 1
ATOM 16184 C CA . ALA G 2 125 ? 58.278 38.212 41.797 1.00 25.58 125 ALA F CA 1
ATOM 16185 C C . ALA G 2 125 ? 58.503 37.959 40.314 1.00 34.69 125 ALA F C 1
ATOM 16186 O O . ALA G 2 125 ? 57.667 37.346 39.642 1.00 46.51 125 ALA F O 1
ATOM 16188 N N . GLY G 2 126 ? 59.649 38.411 39.817 1.00 20.89 126 GLY F N 1
ATOM 16189 C CA . GLY G 2 126 ? 59.975 38.274 38.414 1.00 24.64 126 GLY F CA 1
ATOM 16190 C C . GLY G 2 126 ? 61.354 38.829 38.140 1.00 29.56 126 GLY F C 1
ATOM 16191 O O . GLY G 2 126 ? 62.239 38.723 38.994 1.00 31.16 126 GLY F O 1
ATOM 16192 N N . TYR G 2 127 ? 61.565 39.419 36.966 1.00 18.68 127 TYR F N 1
ATOM 16193 C CA . TYR G 2 127 ? 62.847 40.054 36.710 1.00 27.03 127 TYR F CA 1
ATOM 16194 C C . TYR G 2 127 ? 62.669 41.271 35.819 1.00 26.26 127 TYR F C 1
ATOM 16195 O O . TYR G 2 127 ? 61.718 41.359 35.034 1.00 25.22 127 TYR F O 1
ATOM 16204 N N . TYR G 2 128 ? 63.615 42.199 35.940 1.00 16.99 128 TYR F N 1
ATOM 16205 C CA . TYR G 2 128 ? 63.681 43.361 35.071 1.00 21.32 128 TYR F CA 1
ATOM 16206 C C . TYR G 2 128 ? 64.527 43.034 33.847 1.00 24.19 128 TYR F C 1
ATOM 16207 O O . TYR G 2 128 ? 65.520 42.307 33.938 1.00 28.80 128 TYR F O 1
ATOM 16216 N N . ARG G 2 129 ? 64.107 43.554 32.699 1.00 25.87 129 ARG F N 1
ATOM 16217 C CA . ARG G 2 129 ? 64.904 43.545 31.477 1.00 24.62 129 ARG F CA 1
ATOM 16218 C C . ARG G 2 129 ? 64.941 44.973 30.959 1.00 23.19 129 ARG F C 1
ATOM 16219 O O . ARG G 2 129 ? 63.919 45.488 30.493 1.00 25.71 129 ARG F O 1
ATOM 16227 N N . ASP G 2 130 ? 66.101 45.619 31.047 1.00 25.20 130 ASP F N 1
ATOM 16228 C CA . ASP G 2 130 ? 66.195 47.053 30.830 1.00 19.65 130 ASP F CA 1
ATOM 16229 C C . ASP G 2 130 ? 67.161 47.383 29.707 1.00 33.80 130 ASP F C 1
ATOM 16230 O O . ASP G 2 130 ? 68.171 46.696 29.513 1.00 45.24 130 ASP F O 1
ATOM 16235 N N . VAL G 2 131 ? 66.829 48.438 28.969 1.00 30.59 131 VAL F N 1
ATOM 16236 C CA . VAL G 2 131 ? 67.771 49.147 28.116 1.00 31.26 131 VAL F CA 1
ATOM 16237 C C . VAL G 2 131 ? 67.988 50.505 28.767 1.00 32.46 131 VAL F C 1
ATOM 16238 O O . VAL G 2 131 ? 67.026 51.245 29.013 1.00 35.30 131 VAL F O 1
ATOM 16242 N N . ILE G 2 132 ? 69.240 50.824 29.069 1.00 33.70 132 ILE F N 1
ATOM 16243 C CA . ILE G 2 132 ? 69.579 51.993 29.868 1.00 24.93 132 ILE F CA 1
ATOM 16244 C C . ILE G 2 132 ? 70.437 52.926 29.026 1.00 32.35 132 ILE F C 1
ATOM 16245 O O . ILE G 2 132 ? 71.365 52.477 28.342 1.00 25.20 132 ILE F O 1
ATOM 16250 N N . VAL G 2 133 ? 70.109 54.218 29.055 1.00 22.97 133 VAL F N 1
ATOM 16251 C CA . VAL G 2 133 ? 70.867 55.217 28.318 1.00 27.47 133 VAL F CA 1
ATOM 16252 C C . VAL G 2 133 ? 71.316 56.300 29.288 1.00 34.80 133 VAL F C 1
ATOM 16253 O O . VAL G 2 133 ? 70.796 56.437 30.398 1.00 23.83 133 VAL F O 1
ATOM 16257 N N . ARG G 2 134 ? 72.299 57.078 28.853 1.00 25.32 134 ARG F N 1
ATOM 16258 C CA . ARG G 2 134 ? 72.863 58.145 29.664 1.00 23.25 134 ARG F CA 1
ATOM 16259 C C . ARG G 2 134 ? 72.329 59.489 29.186 1.00 24.20 134 ARG F C 1
ATOM 16260 O O . ARG G 2 134 ? 72.424 59.812 27.999 1.00 45.03 134 ARG F O 1
ATOM 16268 N N . THR G 2 135 ? 71.770 60.265 30.107 1.00 24.35 135 THR F N 1
ATOM 16269 C CA . THR G 2 135 ? 71.231 61.593 29.843 1.00 36.46 135 THR F CA 1
ATOM 16270 C C . THR G 2 135 ? 72.004 62.591 30.697 1.00 25.84 135 THR F C 1
ATOM 16271 O O . THR G 2 135 ? 72.752 62.177 31.593 1.00 28.10 135 THR F O 1
ATOM 16275 N N . PRO G 2 136 ? 71.873 63.898 30.457 1.00 27.90 136 PRO F N 1
ATOM 16276 C CA . PRO G 2 136 ? 72.533 64.871 31.348 1.00 34.15 136 PRO F CA 1
ATOM 16277 C C . PRO G 2 136 ? 72.143 64.731 32.813 1.00 41.28 136 PRO F C 1
ATOM 16278 O O . PRO G 2 136 ? 72.859 65.249 33.678 1.00 40.46 136 PRO F O 1
ATOM 16282 N N . GLU G 2 137 ? 71.015 64.090 33.118 1.00 55.04 137 GLU F N 1
ATOM 16283 C CA . GLU G 2 137 ? 70.594 63.867 34.496 1.00 45.24 137 GLU F CA 1
ATOM 16284 C C . GLU G 2 137 ? 71.094 62.549 35.075 1.00 42.03 137 GLU F C 1
ATOM 16285 O O . GLU G 2 137 ? 70.807 62.263 36.241 1.00 52.94 137 GLU F O 1
ATOM 16291 N N . GLY G 2 138 ? 71.842 61.756 34.314 1.00 31.54 138 GLY F N 1
ATOM 16292 C CA . GLY G 2 138 ? 72.324 60.462 34.760 1.00 23.35 138 GLY F CA 1
ATOM 16293 C C . GLY G 2 138 ? 71.760 59.335 33.918 1.00 27.58 138 GLY F C 1
ATOM 16294 O O . GLY G 2 138 ? 71.207 59.544 32.835 1.00 33.89 138 GLY F O 1
ATOM 16295 N N . LEU G 2 139 ? 71.925 58.114 34.418 1.00 25.69 139 LEU F N 1
ATOM 16296 C CA . LEU G 2 139 ? 71.367 56.964 33.721 1.00 26.80 139 LEU F CA 1
ATOM 16297 C C . LEU G 2 139 ? 69.853 56.967 33.849 1.00 21.16 139 LEU F C 1
ATOM 16298 O O . LEU G 2 139 ? 69.305 57.259 34.913 1.00 43.17 139 LEU F O 1
ATOM 16303 N N . LYS G 2 140 ? 69.177 56.655 32.752 1.00 21.24 140 LYS F N 1
ATOM 16304 C CA . LYS G 2 140 ? 67.727 56.589 32.725 1.00 32.22 140 LYS F CA 1
ATOM 16305 C C . LYS G 2 140 ? 67.315 55.376 31.909 1.00 31.91 140 LYS F C 1
ATOM 16306 O O . LYS G 2 140 ? 68.090 54.839 31.108 1.00 26.93 140 LYS F O 1
ATOM 16312 N N . LEU G 2 141 ? 66.082 54.942 32.149 1.00 34.32 141 LEU F N 1
ATOM 16313 C CA . LEU G 2 141 ? 65.517 53.802 31.446 1.00 24.44 141 LEU F CA 1
ATOM 16314 C C . LEU G 2 141 ? 64.927 54.247 30.116 1.00 39.81 141 LEU F C 1
ATOM 16315 O O . LEU G 2 141 ? 64.094 55.159 30.066 1.00 38.48 141 LEU F O 1
ATOM 16320 N N . LYS G 2 142 ? 65.373 53.615 29.033 1.00 28.36 142 LYS F N 1
ATOM 16321 C CA . LYS G 2 142 ? 64.703 53.784 27.756 1.00 23.98 142 LYS F CA 1
ATOM 16322 C C . LYS G 2 142 ? 63.515 52.837 27.654 1.00 33.28 142 LYS F C 1
ATOM 16323 O O . LYS G 2 142 ? 62.429 53.234 27.211 1.00 27.59 142 LYS F O 1
ATOM 16329 N N . SER G 2 143 ? 63.694 51.597 28.109 1.00 28.08 143 SER F N 1
ATOM 16330 C CA . SER G 2 143 ? 62.606 50.639 28.211 1.00 33.42 143 SER F CA 1
ATOM 16331 C C . SER G 2 143 ? 62.841 49.753 29.424 1.00 35.99 143 SER F C 1
ATOM 16332 O O . SER G 2 143 ? 63.978 49.370 29.710 1.00 38.93 143 SER F O 1
ATOM 16335 N N . ARG G 2 144 ? 61.764 49.460 30.149 1.00 29.39 144 ARG F N 1
ATOM 16336 C CA . ARG G 2 144 ? 61.794 48.519 31.259 1.00 21.87 144 ARG F CA 1
ATOM 16337 C C . ARG G 2 144 ? 60.709 47.478 31.044 1.00 31.95 144 ARG F C 1
ATOM 16338 O O . ARG G 2 144 ? 59.538 47.830 30.871 1.00 31.77 144 ARG F O 1
ATOM 16346 N N . LEU G 2 145 ? 61.102 46.208 31.044 1.00 34.47 145 LEU F N 1
ATOM 16347 C CA . LEU G 2 145 ? 60.177 45.088 30.968 1.00 21.64 145 LEU F CA 1
ATOM 16348 C C . LEU G 2 145 ? 60.296 44.274 32.250 1.00 33.50 145 LEU F C 1
ATOM 16349 O O . LEU G 2 145 ? 61.400 43.867 32.630 1.00 37.29 145 LEU F O 1
ATOM 16354 N N . CYS G 2 146 ? 59.167 44.061 32.920 1.00 29.29 146 CYS F N 1
ATOM 16355 C CA . CYS G 2 146 ? 59.075 43.256 34.132 1.00 20.52 146 CYS F CA 1
ATOM 16356 C C . CYS G 2 146 ? 58.286 41.998 33.765 1.00 32.49 146 CYS F C 1
ATOM 16357 O O . CYS G 2 146 ? 57.055 42.036 33.674 1.00 32.59 146 CYS F O 1
ATOM 16360 N N . VAL G 2 147 ? 58.991 40.895 33.526 1.00 22.22 147 VAL F N 1
ATOM 16361 C CA . VAL G 2 147 ? 58.360 39.596 33.318 1.00 21.65 147 VAL F CA 1
ATOM 16362 C C . VAL G 2 147 ? 58.214 38.956 34.691 1.00 25.86 147 VAL F C 1
ATOM 16363 O O . VAL G 2 147 ? 59.214 38.593 35.318 1.00 28.27 147 VAL F O 1
ATOM 16367 N N . TYR G 2 148 ? 56.976 38.804 35.164 1.00 29.55 148 TYR F N 1
ATOM 16368 C CA . TYR G 2 148 ? 56.759 38.345 36.533 1.00 25.32 148 TYR F CA 1
ATOM 16369 C C . TYR G 2 148 ? 56.238 36.914 36.593 1.00 38.44 148 TYR F C 1
ATOM 16370 O O . TYR G 2 148 ? 55.367 36.519 35.812 1.00 36.85 148 TYR F O 1
ATOM 16379 N N . ASP G 2 149 ? 56.776 36.151 37.554 1.00 40.16 149 ASP F N 1
ATOM 16380 C CA . ASP G 2 149 ? 56.313 34.790 37.800 1.00 27.71 149 ASP F CA 1
ATOM 16381 C C . ASP G 2 149 ? 54.966 34.771 38.513 1.00 37.91 149 ASP F C 1
ATOM 16382 O O . ASP G 2 149 ? 54.195 33.819 38.341 1.00 25.39 149 ASP F O 1
ATOM 16387 N N . SER G 2 150 ? 54.660 35.807 39.302 1.00 39.89 150 SER F N 1
ATOM 16388 C CA . SER G 2 150 ? 53.500 35.804 40.199 1.00 25.64 150 SER F CA 1
ATOM 16389 C C . SER G 2 150 ? 52.221 36.118 39.417 1.00 37.93 150 SER F C 1
ATOM 16390 O O . SER G 2 150 ? 51.556 37.140 39.612 1.00 30.02 150 SER F O 1
ATOM 16393 N N . GLU G 2 151 ? 51.853 35.170 38.550 1.00 28.76 151 GLU F N 1
ATOM 16394 C CA . GLU G 2 151 ? 50.724 35.384 37.654 1.00 30.76 151 GLU F CA 1
ATOM 16395 C C . GLU G 2 151 ? 49.418 35.516 38.425 1.00 26.95 151 GLU F C 1
ATOM 16396 O O . GLU G 2 151 ? 48.558 36.330 38.064 1.00 23.10 151 GLU F O 1
ATOM 16402 N N . MET G 2 152 ? 49.243 34.722 39.478 1.00 38.36 152 MET F N 1
ATOM 16403 C CA . MET G 2 152 ? 48.048 34.815 40.319 1.00 28.84 152 MET F CA 1
ATOM 16404 C C . MET G 2 152 ? 48.214 36.024 41.228 1.00 29.02 152 MET F C 1
ATOM 16405 O O . MET G 2 152 ? 48.784 35.939 42.313 1.00 34.93 152 MET F O 1
ATOM 16410 N N . ILE G 2 153 ? 47.719 37.168 40.770 1.00 44.35 153 ILE F N 1
ATOM 16411 C CA . ILE G 2 153 ? 47.983 38.442 41.452 1.00 42.85 153 ILE F CA 1
ATOM 16412 C C . ILE G 2 153 ? 47.190 38.499 42.754 1.00 42.38 153 ILE F C 1
ATOM 16413 O O . ILE G 2 153 ? 45.971 38.244 42.746 1.00 25.06 153 ILE F O 1
ATOM 16418 N N . PRO G 2 154 ? 47.817 38.845 43.886 1.00 37.92 154 PRO F N 1
ATOM 16419 C CA . PRO G 2 154 ? 47.047 39.026 45.125 1.00 34.22 154 PRO F CA 1
ATOM 16420 C C . PRO G 2 154 ? 46.129 40.242 45.069 1.00 32.17 154 PRO F C 1
ATOM 16421 O O . PRO G 2 154 ? 46.378 41.279 45.689 1.00 22.47 154 PRO F O 1
ATOM 16425 N N . ASN G 2 155 ? 45.058 40.077 44.288 1.00 32.46 155 ASN F N 1
ATOM 16426 C CA . ASN G 2 155 ? 43.908 40.957 44.081 1.00 37.24 155 ASN F CA 1
ATOM 16427 C C . ASN G 2 155 ? 44.138 42.228 43.262 1.00 41.00 155 ASN F C 1
ATOM 16428 O O . ASN G 2 155 ? 43.264 42.593 42.469 1.00 68.74 155 ASN F O 1
ATOM 16433 N N . SER G 2 156 ? 45.322 42.833 43.300 1.00 27.13 156 SER F N 1
ATOM 16434 C CA . SER G 2 156 ? 45.462 44.129 42.638 1.00 35.50 156 SER F CA 1
ATOM 16435 C C . SER G 2 156 ? 46.896 44.615 42.712 1.00 49.12 156 SER F C 1
ATOM 16436 O O . SER G 2 156 ? 47.550 44.470 43.744 1.00 47.17 156 SER F O 1
ATOM 16439 N N . VAL G 2 157 ? 47.353 45.226 41.626 1.00 43.42 157 VAL F N 1
ATOM 16440 C CA . VAL G 2 157 ? 48.657 45.864 41.557 1.00 34.12 157 VAL F CA 1
ATOM 16441 C C . VAL G 2 157 ? 48.402 47.345 41.320 1.00 40.32 157 VAL F C 1
ATOM 16442 O O . VAL G 2 157 ? 47.835 47.723 40.286 1.00 32.70 157 VAL F O 1
ATOM 16446 N N . ILE G 2 158 ? 48.786 48.177 42.284 1.00 30.76 158 ILE F N 1
ATOM 16447 C CA . ILE G 2 158 ? 48.515 49.611 42.244 1.00 33.09 158 ILE F CA 1
ATOM 16448 C C . ILE G 2 158 ? 49.807 50.409 42.078 1.00 38.70 158 ILE F C 1
ATOM 16449 O O . ILE G 2 158 ? 49.960 51.162 41.116 1.00 44.52 158 ILE F O 1
ATOM 16454 N N . TYR G 2 159 ? 50.758 50.236 42.995 1.00 35.88 159 TYR F N 1
ATOM 16455 C CA . TYR G 2 159 ? 51.981 51.020 42.994 1.00 29.97 159 TYR F CA 1
ATOM 16456 C C . TYR G 2 159 ? 52.987 50.445 41.999 1.00 37.59 159 TYR F C 1
ATOM 16457 O O . TYR G 2 159 ? 52.874 49.291 41.581 1.00 34.91 159 TYR F O 1
ATOM 16466 N N . PRO G 2 160 ? 53.980 51.238 41.595 1.00 41.83 160 PRO F N 1
ATOM 16467 C CA . PRO G 2 160 ? 54.924 50.768 40.573 1.00 34.51 160 PRO F CA 1
ATOM 16468 C C . PRO G 2 160 ? 55.717 49.558 41.039 1.00 26.17 160 PRO F C 1
ATOM 16469 O O . PRO G 2 160 ? 56.153 49.478 42.189 1.00 31.66 160 PRO F O 1
ATOM 16473 N N . ILE G 2 161 ? 55.922 48.621 40.119 1.00 24.61 161 ILE F N 1
ATOM 16474 C CA . ILE G 2 161 ? 56.731 47.439 40.393 1.00 34.31 161 ILE F CA 1
ATOM 16475 C C . ILE G 2 161 ? 58.188 47.680 39.996 1.00 40.84 161 ILE F C 1
ATOM 16476 O O . ILE G 2 161 ? 58.471 48.259 38.946 1.00 31.73 161 ILE F O 1
ATOM 16481 N N . MET H 2 1 ? -2.582 97.667 100.447 1.00 45.81 1 MET H N 1
ATOM 16482 C CA . MET H 2 1 ? -1.679 96.589 100.053 1.00 36.54 1 MET H CA 1
ATOM 16483 C C . MET H 2 1 ? -0.248 97.115 99.920 1.00 42.06 1 MET H C 1
ATOM 16484 O O . MET H 2 1 ? 0.713 96.391 100.182 1.00 33.26 1 MET H O 1
ATOM 16489 N N . VAL H 2 2 ? -0.098 98.369 99.503 1.00 24.98 2 VAL H N 1
ATOM 16490 C CA . VAL H 2 2 ? 1.200 99.026 99.561 1.00 33.47 2 VAL H CA 1
ATOM 16491 C C . VAL H 2 2 ? 1.014 100.346 100.293 1.00 28.36 2 VAL H C 1
ATOM 16492 O O . VAL H 2 2 ? -0.047 100.975 100.222 1.00 31.50 2 VAL H O 1
ATOM 16496 N N . ASP H 2 3 ? 2.039 100.745 101.039 1.00 21.38 3 ASP H N 1
ATOM 16497 C CA . ASP H 2 3 ? 1.982 102.024 101.730 1.00 34.88 3 ASP H CA 1
ATOM 16498 C C . ASP H 2 3 ? 2.447 103.140 100.797 1.00 23.68 3 ASP H C 1
ATOM 16499 O O . ASP H 2 3 ? 2.916 102.899 99.685 1.00 48.99 3 ASP H O 1
ATOM 16504 N N . PHE H 2 4 ? 2.302 104.381 101.262 1.00 23.94 4 PHE H N 1
ATOM 16505 C CA . PHE H 2 4 ? 2.562 105.522 100.391 1.00 30.90 4 PHE H CA 1
ATOM 16506 C C . PHE H 2 4 ? 4.013 105.559 99.925 1.00 32.47 4 PHE H C 1
ATOM 16507 O O . PHE H 2 4 ? 4.288 105.926 98.779 1.00 27.94 4 PHE H O 1
ATOM 16515 N N . LYS H 2 5 ? 4.960 105.222 100.800 1.00 26.36 5 LYS H N 1
ATOM 16516 C CA . LYS H 2 5 ? 6.360 105.223 100.382 1.00 27.49 5 LYS H CA 1
ATOM 16517 C C . LYS H 2 5 ? 6.585 104.241 99.240 1.00 21.76 5 LYS H C 1
ATOM 16518 O O . LYS H 2 5 ? 7.266 104.554 98.258 1.00 36.86 5 LYS H O 1
ATOM 16524 N N . THR H 2 6 ? 6.004 103.047 99.347 1.00 31.15 6 THR H N 1
ATOM 16525 C CA . THR H 2 6 ? 6.178 102.058 98.291 1.00 23.02 6 THR H CA 1
ATOM 16526 C C . THR H 2 6 ? 5.472 102.485 97.013 1.00 32.61 6 THR H C 1
ATOM 16527 O O . THR H 2 6 ? 5.989 102.266 95.915 1.00 33.51 6 THR H O 1
ATOM 16531 N N . TYR H 2 7 ? 4.296 103.103 97.132 1.00 22.02 7 TYR H N 1
ATOM 16532 C CA . TYR H 2 7 ? 3.586 103.578 95.948 1.00 22.29 7 TYR H CA 1
ATOM 16533 C C . TYR H 2 7 ? 4.369 104.680 95.243 1.00 27.69 7 TYR H C 1
ATOM 16534 O O . TYR H 2 7 ? 4.483 104.692 94.007 1.00 34.43 7 TYR H O 1
ATOM 16543 N N . PHE H 2 8 ? 4.905 105.619 96.020 1.00 21.88 8 PHE H N 1
ATOM 16544 C CA . PHE H 2 8 ? 5.776 106.656 95.482 1.00 38.24 8 PHE H CA 1
ATOM 16545 C C . PHE H 2 8 ? 6.958 106.039 94.748 1.00 31.44 8 PHE H C 1
ATOM 16546 O O . PHE H 2 8 ? 7.224 106.368 93.586 1.00 35.56 8 PHE H O 1
ATOM 16554 N N . GLU H 2 9 ? 7.658 105.109 95.402 1.00 19.96 9 GLU H N 1
ATOM 16555 C CA . GLU H 2 9 ? 8.812 104.484 94.769 1.00 26.58 9 GLU H CA 1
ATOM 16556 C C . GLU H 2 9 ? 8.419 103.696 93.528 1.00 25.06 9 GLU H C 1
ATOM 16557 O O . GLU H 2 9 ? 9.186 103.635 92.563 1.00 29.84 9 GLU H O 1
ATOM 16563 N N . LEU H 2 10 ? 7.221 103.119 93.521 1.00 19.81 10 LEU H N 1
ATOM 16564 C CA . LEU H 2 10 ? 6.778 102.312 92.390 1.00 31.05 10 LEU H CA 1
ATOM 16565 C C . LEU H 2 10 ? 6.487 103.180 91.169 1.00 29.72 10 LEU H C 1
ATOM 16566 O O . LEU H 2 10 ? 6.912 102.864 90.047 1.00 24.61 10 LEU H O 1
ATOM 16571 N N . LEU H 2 11 ? 5.724 104.260 91.361 1.00 23.83 11 LEU H N 1
ATOM 16572 C CA . LEU H 2 11 ? 5.495 105.186 90.258 1.00 25.64 11 LEU H CA 1
ATOM 16573 C C . LEU H 2 11 ? 6.810 105.787 89.777 1.00 36.77 11 LEU H C 1
ATOM 16574 O O . LEU H 2 11 ? 7.019 105.963 88.565 1.00 29.90 11 LEU H O 1
ATOM 16579 N N . ASN H 2 12 ? 7.720 106.092 90.713 1.00 21.47 12 ASN H N 1
ATOM 16580 C CA . ASN H 2 12 ? 9.039 106.571 90.323 1.00 18.96 12 ASN H CA 1
ATOM 16581 C C . ASN H 2 12 ? 9.787 105.522 89.509 1.00 19.19 12 ASN H C 1
ATOM 16582 O O . ASN H 2 12 ? 10.518 105.861 88.583 1.00 26.78 12 ASN H O 1
ATOM 16587 N N . LEU H 2 13 ? 9.619 104.245 89.840 1.00 19.31 13 LEU H N 1
ATOM 16588 C CA . LEU H 2 13 ? 10.279 103.188 89.081 1.00 19.56 13 LEU H CA 1
ATOM 16589 C C . LEU H 2 13 ? 9.771 103.151 87.644 1.00 29.85 13 LEU H C 1
ATOM 16590 O O . LEU H 2 13 ? 10.561 103.105 86.692 1.00 27.49 13 LEU H O 1
ATOM 16595 N N . TYR H 2 14 ? 8.446 103.166 87.470 1.00 25.96 14 TYR H N 1
ATOM 16596 C CA . TYR H 2 14 ? 7.887 103.177 86.117 1.00 29.76 14 TYR H CA 1
ATOM 16597 C C . TYR H 2 14 ? 8.389 104.384 85.328 1.00 32.17 14 TYR H C 1
ATOM 16598 O O . TYR H 2 14 ? 8.858 104.254 84.184 1.00 41.04 14 TYR H O 1
ATOM 16607 N N . SER H 2 15 ? 8.340 105.567 85.952 1.00 37.95 15 SER H N 1
ATOM 16608 C CA . SER H 2 15 ? 8.749 106.792 85.273 1.00 17.97 15 SER H CA 1
ATOM 16609 C C . SER H 2 15 ? 10.243 106.799 84.979 1.00 33.39 15 SER H C 1
ATOM 16610 O O . SER H 2 15 ? 10.666 107.227 83.898 1.00 24.05 15 SER H O 1
ATOM 16613 N N . ASP H 2 16 ? 11.057 106.354 85.937 1.00 19.21 16 ASP H N 1
ATOM 16614 C CA . ASP H 2 16 ? 12.497 106.287 85.738 1.00 22.61 16 ASP H CA 1
ATOM 16615 C C . ASP H 2 16 ? 12.839 105.374 84.573 1.00 32.10 16 ASP H C 1
ATOM 16616 O O . ASP H 2 16 ? 13.646 105.733 83.711 1.00 41.90 16 ASP H O 1
ATOM 16621 N N . TYR H 2 17 ? 12.254 104.173 84.542 1.00 27.52 17 TYR H N 1
ATOM 16622 C CA . TYR H 2 17 ? 12.496 103.272 83.422 1.00 27.78 17 TYR H CA 1
ATOM 16623 C C . TYR H 2 17 ? 12.197 103.975 82.108 1.00 33.67 17 TYR H C 1
ATOM 16624 O O . TYR H 2 17 ? 13.056 104.051 81.212 1.00 30.53 17 TYR H O 1
ATOM 16633 N N . ALA H 2 18 ? 10.993 104.550 82.005 1.00 30.25 18 ALA H N 1
ATOM 16634 C CA . ALA H 2 18 ? 10.594 105.212 80.768 1.00 24.03 18 ALA H CA 1
ATOM 16635 C C . ALA H 2 18 ? 11.581 106.310 80.376 1.00 22.06 18 ALA H C 1
ATOM 16636 O O . ALA H 2 18 ? 12.126 106.304 79.268 1.00 25.09 18 ALA H O 1
ATOM 16638 N N . MET H 2 19 ? 11.853 107.245 81.285 1.00 22.51 19 MET H N 1
ATOM 16639 C CA . MET H 2 19 ? 12.614 108.437 80.915 1.00 32.75 19 MET H CA 1
ATOM 16640 C C . MET H 2 19 ? 14.106 108.165 80.755 1.00 37.26 19 MET H C 1
ATOM 16641 O O . MET H 2 19 ? 14.764 108.839 79.956 1.00 30.56 19 MET H O 1
ATOM 16646 N N . VAL H 2 20 ? 14.666 107.207 81.496 1.00 36.50 20 VAL H N 1
ATOM 16647 C CA . VAL H 2 20 ? 16.070 106.865 81.303 1.00 29.90 20 VAL H CA 1
ATOM 16648 C C . VAL H 2 20 ? 16.263 106.149 79.974 1.00 38.40 20 VAL H C 1
ATOM 16649 O O . VAL H 2 20 ? 17.246 106.402 79.262 1.00 35.68 20 VAL H O 1
ATOM 16653 N N . CYS H 2 21 ? 15.319 105.272 79.588 1.00 24.14 21 CYS H N 1
ATOM 16654 C CA . CYS H 2 21 ? 15.499 104.621 78.290 1.00 33.33 21 CYS H CA 1
ATOM 16655 C C . CYS H 2 21 ? 15.103 105.500 77.118 1.00 34.62 21 CYS H C 1
ATOM 16656 O O . CYS H 2 21 ? 15.261 105.073 75.971 1.00 28.17 21 CYS H O 1
ATOM 16659 N N . ASP H 2 22 ? 14.658 106.725 77.372 1.00 40.25 22 ASP H N 1
ATOM 16660 C CA . ASP H 2 22 ? 14.471 107.719 76.330 1.00 25.90 22 ASP H CA 1
ATOM 16661 C C . ASP H 2 22 ? 15.637 108.689 76.226 1.00 28.40 22 ASP H C 1
ATOM 16662 O O . ASP H 2 22 ? 15.654 109.519 75.310 1.00 42.69 22 ASP H O 1
ATOM 16667 N N . SER H 2 23 ? 16.579 108.633 77.158 1.00 33.57 23 SER H N 1
ATOM 16668 C CA . SER H 2 23 ? 17.633 109.624 77.277 1.00 41.76 23 SER H CA 1
ATOM 16669 C C . SER H 2 23 ? 18.931 109.103 76.671 1.00 34.64 23 SER H C 1
ATOM 16670 O O . SER H 2 23 ? 19.028 107.959 76.223 1.00 37.56 23 SER H O 1
ATOM 16673 N N . ALA H 2 24 ? 19.953 109.962 76.674 1.00 26.55 24 ALA H N 1
ATOM 16674 C CA . ALA H 2 24 ? 21.279 109.539 76.243 1.00 42.07 24 ALA H CA 1
ATOM 16675 C C . ALA H 2 24 ? 21.891 108.525 77.197 1.00 43.08 24 ALA H C 1
ATOM 16676 O O . ALA H 2 24 ? 22.866 107.857 76.837 1.00 48.36 24 ALA H O 1
ATOM 16678 N N . ASN H 2 25 ? 21.349 108.403 78.409 1.00 43.49 25 ASN H N 1
ATOM 16679 C CA . ASN H 2 25 ? 21.831 107.435 79.384 1.00 44.23 25 ASN H CA 1
ATOM 16680 C C . ASN H 2 25 ? 21.055 106.131 79.351 1.00 37.25 25 ASN H C 1
ATOM 16681 O O . ASN H 2 25 ? 21.019 105.412 80.360 1.00 42.81 25 ASN H O 1
ATOM 16686 N N . TRP H 2 26 ? 20.453 105.794 78.207 1.00 37.83 26 TRP H N 1
ATOM 16687 C CA . TRP H 2 26 ? 19.647 104.585 78.105 1.00 28.86 26 TRP H CA 1
ATOM 16688 C C . TRP H 2 26 ? 20.454 103.323 78.390 1.00 32.41 26 TRP H C 1
ATOM 16689 O O . TRP H 2 26 ? 19.864 102.290 78.726 1.00 37.16 26 TRP H O 1
ATOM 16700 N N . GLU H 2 27 ? 21.785 103.384 78.275 1.00 38.95 27 GLU H N 1
ATOM 16701 C CA . GLU H 2 27 ? 22.630 102.234 78.588 1.00 33.43 27 GLU H CA 1
ATOM 16702 C C . GLU H 2 27 ? 22.535 101.816 80.046 1.00 35.91 27 GLU H C 1
ATOM 16703 O O . GLU H 2 27 ? 22.990 100.719 80.389 1.00 44.15 27 GLU H O 1
ATOM 16709 N N . LYS H 2 28 ? 21.964 102.656 80.908 1.00 40.96 28 LYS H N 1
ATOM 16710 C CA . LYS H 2 28 ? 21.748 102.307 82.304 1.00 33.87 28 LYS H CA 1
ATOM 16711 C C . LYS H 2 28 ? 20.509 101.447 82.500 1.00 30.74 28 LYS H C 1
ATOM 16712 O O . LYS H 2 28 ? 20.162 101.139 83.644 1.00 50.99 28 LYS H O 1
ATOM 16718 N N . TRP H 2 29 ? 19.839 101.070 81.410 1.00 28.10 29 TRP H N 1
ATOM 16719 C CA . TRP H 2 29 ? 18.699 100.147 81.435 1.00 25.62 29 TRP H CA 1
ATOM 16720 C C . TRP H 2 29 ? 18.883 98.918 82.323 1.00 33.82 29 TRP H C 1
ATOM 16721 O O . TRP H 2 29 ? 17.952 98.596 83.073 1.00 24.23 29 TRP H O 1
ATOM 16732 N N . PRO H 2 30 ? 20.016 98.200 82.308 1.00 39.13 30 PRO H N 1
ATOM 16733 C CA . PRO H 2 30 ? 20.124 97.006 83.166 1.00 26.99 30 PRO H CA 1
ATOM 16734 C C . PRO H 2 30 ? 20.045 97.302 84.651 1.00 38.81 30 PRO H C 1
ATOM 16735 O O . PRO H 2 30 ? 19.751 96.386 85.433 1.00 31.99 30 PRO H O 1
ATOM 16739 N N . ASP H 2 31 ? 20.288 98.546 85.072 1.00 42.94 31 ASP H N 1
ATOM 16740 C CA . ASP H 2 31 ? 20.279 98.860 86.495 1.00 38.12 31 ASP H CA 1
ATOM 16741 C C . ASP H 2 31 ? 18.887 98.794 87.101 1.00 41.98 31 ASP H C 1
ATOM 16742 O O . ASP H 2 31 ? 18.769 98.817 88.331 1.00 37.44 31 ASP H O 1
ATOM 16747 N N . PHE H 2 32 ? 17.839 98.721 86.278 1.00 41.57 32 PHE H N 1
ATOM 16748 C CA . PHE H 2 32 ? 16.480 98.568 86.777 1.00 28.82 32 PHE H CA 1
ATOM 16749 C C . PHE H 2 32 ? 16.135 97.128 87.126 1.00 28.87 32 PHE H C 1
ATOM 16750 O O . PHE H 2 32 ? 15.035 96.880 87.631 1.00 38.21 32 PHE H O 1
ATOM 16758 N N . PHE H 2 33 ? 17.038 96.180 86.885 1.00 34.75 33 PHE H N 1
ATOM 16759 C CA . PHE H 2 33 ? 16.776 94.765 87.101 1.00 32.18 33 PHE H CA 1
ATOM 16760 C C . PHE H 2 33 ? 17.705 94.219 88.176 1.00 33.70 33 PHE H C 1
ATOM 16761 O O . PHE H 2 33 ? 18.852 94.660 88.314 1.00 33.10 33 PHE H O 1
ATOM 16769 N N . ILE H 2 34 ? 17.212 93.230 88.917 1.00 30.28 34 ILE H N 1
ATOM 16770 C CA . ILE H 2 34 ? 18.069 92.458 89.808 1.00 33.70 34 ILE H CA 1
ATOM 16771 C C . ILE H 2 34 ? 18.922 91.522 88.960 1.00 32.26 34 ILE H C 1
ATOM 16772 O O . ILE H 2 34 ? 18.678 91.360 87.758 1.00 43.31 34 ILE H O 1
ATOM 16777 N N . GLU H 2 35 ? 19.935 90.910 89.576 1.00 39.23 35 GLU H N 1
ATOM 16778 C CA . GLU H 2 35 ? 20.896 90.120 88.813 1.00 43.81 35 GLU H CA 1
ATOM 16779 C C . GLU H 2 35 ? 20.231 88.955 88.088 1.00 30.93 35 GLU H C 1
ATOM 16780 O O . GLU H 2 35 ? 20.682 88.563 87.007 1.00 35.21 35 GLU H O 1
ATOM 16786 N N . THR H 2 36 ? 19.165 88.394 88.655 1.00 29.87 36 THR H N 1
ATOM 16787 C CA . THR H 2 36 ? 18.431 87.307 88.022 1.00 27.24 36 THR H CA 1
ATOM 16788 C C . THR H 2 36 ? 17.193 87.782 87.272 1.00 27.50 36 THR H C 1
ATOM 16789 O O . THR H 2 36 ? 16.407 86.947 86.812 1.00 27.96 36 THR H O 1
ATOM 16793 N N . GLY H 2 37 ? 17.020 89.092 87.105 1.00 28.35 37 GLY H N 1
ATOM 16794 C CA . GLY H 2 37 ? 15.821 89.599 86.463 1.00 29.33 37 GLY H CA 1
ATOM 16795 C C . GLY H 2 37 ? 15.756 89.238 84.990 1.00 39.88 37 GLY H C 1
ATOM 16796 O O . GLY H 2 37 ? 16.771 89.021 84.326 1.00 35.31 37 GLY H O 1
ATOM 16797 N N . THR H 2 38 ? 14.531 89.155 84.475 1.00 26.18 38 THR H N 1
ATOM 16798 C CA . THR H 2 38 ? 14.313 88.834 83.072 1.00 28.84 38 THR H CA 1
ATOM 16799 C C . THR H 2 38 ? 13.571 89.961 82.363 1.00 30.65 38 THR H C 1
ATOM 16800 O O . THR H 2 38 ? 12.786 90.692 82.973 1.00 27.48 38 THR H O 1
ATOM 16804 N N . TYR H 2 39 ? 13.794 90.069 81.054 1.00 28.88 39 TYR H N 1
ATOM 16805 C CA . TYR H 2 39 ? 13.109 91.048 80.218 1.00 40.11 39 TYR H CA 1
ATOM 16806 C C . TYR H 2 39 ? 12.623 90.359 78.954 1.00 37.16 39 TYR H C 1
ATOM 16807 O O . TYR H 2 39 ? 13.434 89.891 78.150 1.00 33.53 39 TYR H O 1
ATOM 16816 N N . ARG H 2 40 ? 11.309 90.317 78.762 1.00 24.28 40 ARG H N 1
ATOM 16817 C CA . ARG H 2 40 ? 10.729 89.724 77.567 1.00 25.30 40 ARG H CA 1
ATOM 16818 C C . ARG H 2 40 ? 9.840 90.738 76.868 1.00 30.86 40 ARG H C 1
ATOM 16819 O O . ARG H 2 40 ? 9.074 91.456 77.510 1.00 39.48 40 ARG H O 1
ATOM 16827 N N . LEU H 2 41 ? 9.984 90.806 75.551 1.00 36.88 41 LEU H N 1
ATOM 16828 C CA . LEU H 2 41 ? 9.211 91.669 74.669 1.00 30.64 41 LEU H CA 1
ATOM 16829 C C . LEU H 2 41 ? 8.538 90.749 73.660 1.00 32.96 41 LEU H C 1
ATOM 16830 O O . LEU H 2 41 ? 9.216 90.171 72.799 1.00 43.48 41 LEU H O 1
ATOM 16835 N N . GLN H 2 42 ? 7.216 90.594 73.787 1.00 25.45 42 GLN H N 1
ATOM 16836 C CA . GLN H 2 42 ? 6.451 89.557 73.115 1.00 28.10 42 GLN H CA 1
ATOM 16837 C C . GLN H 2 42 ? 5.231 90.136 72.409 1.00 35.24 42 GLN H C 1
ATOM 16838 O O . GLN H 2 42 ? 4.519 90.988 72.970 1.00 38.92 42 GLN H O 1
ATOM 16844 N N . PRO H 2 43 ? 4.970 89.697 71.175 1.00 36.96 43 PRO H N 1
ATOM 16845 C CA . PRO H 2 43 ? 3.750 90.120 70.478 1.00 35.73 43 PRO H CA 1
ATOM 16846 C C . PRO H 2 43 ? 2.508 89.555 71.145 1.00 29.25 43 PRO H C 1
ATOM 16847 O O . PRO H 2 43 ? 2.517 88.453 71.696 1.00 49.11 43 PRO H O 1
ATOM 16851 N N . ARG H 2 44 ? 1.420 90.322 71.062 1.00 30.09 44 ARG H N 1
ATOM 16852 C CA . ARG H 2 44 ? 0.160 89.898 71.665 1.00 33.06 44 ARG H CA 1
ATOM 16853 C C . ARG H 2 44 ? -0.353 88.590 71.068 1.00 42.25 44 ARG H C 1
ATOM 16854 O O . ARG H 2 44 ? -0.944 87.777 71.788 1.00 35.72 44 ARG H O 1
ATOM 16862 N N . GLU H 2 45 ? -0.133 88.363 69.766 1.00 31.78 45 GLU H N 1
ATOM 16863 C CA . GLU H 2 45 ? -0.639 87.147 69.131 1.00 35.98 45 GLU H CA 1
ATOM 16864 C C . GLU H 2 45 ? 0.076 85.907 69.656 1.00 43.33 45 GLU H C 1
ATOM 16865 O O . GLU H 2 45 ? -0.547 84.853 69.827 1.00 46.47 45 GLU H O 1
ATOM 16871 N N . ASN H 2 46 ? 1.384 85.999 69.894 1.00 30.11 46 ASN H N 1
ATOM 16872 C CA . ASN H 2 46 ? 2.095 84.870 70.479 1.00 44.37 46 ASN H CA 1
ATOM 16873 C C . ASN H 2 46 ? 1.654 84.641 71.919 1.00 51.72 46 ASN H C 1
ATOM 16874 O O . ASN H 2 46 ? 1.350 83.510 72.318 1.00 48.72 46 ASN H O 1
ATOM 16879 N N . PHE H 2 47 ? 1.579 85.716 72.703 1.00 47.29 47 PHE H N 1
ATOM 16880 C CA . PHE H 2 47 ? 1.219 85.592 74.111 1.00 44.27 47 PHE H CA 1
ATOM 16881 C C . PHE H 2 47 ? -0.164 84.972 74.268 1.00 34.34 47 PHE H C 1
ATOM 16882 O O . PHE H 2 47 ? -0.346 84.010 75.022 1.00 40.66 47 PHE H O 1
ATOM 16890 N N . GLU H 2 48 ? -1.145 85.497 73.533 1.00 36.80 48 GLU H N 1
ATOM 16891 C CA . GLU H 2 48 ? -2.524 85.049 73.656 1.00 38.08 48 GLU H CA 1
ATOM 16892 C C . GLU H 2 48 ? -2.731 83.634 73.133 1.00 51.23 48 GLU H C 1
ATOM 16893 O O . GLU H 2 48 ? -3.671 82.961 73.569 1.00 58.03 48 GLU H O 1
ATOM 16899 N N . GLN H 2 49 ? -1.890 83.171 72.209 1.00 42.15 49 GLN H N 1
ATOM 16900 C CA . GLN H 2 49 ? -2.012 81.834 71.646 1.00 41.01 49 GLN H CA 1
ATOM 16901 C C . GLN H 2 49 ? -1.102 80.825 72.330 1.00 35.62 49 GLN H C 1
ATOM 16902 O O . GLN H 2 49 ? -1.028 79.676 71.888 1.00 46.58 49 GLN H O 1
ATOM 16908 N N . GLY H 2 50 ? -0.410 81.221 73.395 1.00 46.39 50 GLY H N 1
ATOM 16909 C CA . GLY H 2 50 ? 0.505 80.314 74.060 1.00 27.49 50 GLY H CA 1
ATOM 16910 C C . GLY H 2 50 ? 1.748 79.967 73.275 1.00 36.38 50 GLY H C 1
ATOM 16911 O O . GLY H 2 50 ? 2.408 78.977 73.588 1.00 57.69 50 GLY H O 1
ATOM 16912 N N . LEU H 2 51 ? 2.083 80.745 72.258 1.00 49.65 51 LEU H N 1
ATOM 16913 C CA . LEU H 2 51 ? 3.320 80.525 71.514 1.00 40.82 51 LEU H CA 1
ATOM 16914 C C . LEU H 2 51 ? 4.488 81.166 72.258 1.00 37.57 51 LEU H C 1
ATOM 16915 O O . LEU H 2 51 ? 4.430 82.356 72.583 1.00 28.03 51 LEU H O 1
ATOM 16920 N N . PRO H 2 52 ? 5.558 80.419 72.544 1.00 35.12 52 PRO H N 1
ATOM 16921 C CA . PRO H 2 52 ? 6.604 80.938 73.438 1.00 28.26 52 PRO H CA 1
ATOM 16922 C C . PRO H 2 52 ? 7.548 81.953 72.808 1.00 43.11 52 PRO H C 1
ATOM 16923 O O . PRO H 2 52 ? 8.343 82.555 73.542 1.00 42.08 52 PRO H O 1
ATOM 16927 N N . LEU H 2 53 ? 7.500 82.166 71.493 1.00 42.42 53 LEU H N 1
ATOM 16928 C CA . LEU H 2 53 ? 8.451 83.069 70.858 1.00 37.33 53 LEU H CA 1
ATOM 16929 C C . LEU H 2 53 ? 8.146 84.516 71.231 1.00 35.25 53 LEU H C 1
ATOM 16930 O O . LEU H 2 53 ? 6.991 84.951 71.189 1.00 35.97 53 LEU H O 1
ATOM 16935 N N . CYS H 2 54 ? 9.188 85.256 71.597 1.00 29.15 54 CYS H N 1
ATOM 16936 C CA . CYS H 2 54 ? 9.133 86.693 71.825 1.00 26.96 54 CYS H CA 1
ATOM 16937 C C . CYS H 2 54 ? 9.876 87.410 70.709 1.00 37.82 54 CYS H C 1
ATOM 16938 O O . CYS H 2 54 ? 10.649 86.808 69.959 1.00 48.18 54 CYS H O 1
ATOM 16941 N N . LEU H 2 55 ? 9.651 88.723 70.613 1.00 25.61 55 LEU H N 1
ATOM 16942 C CA . LEU H 2 55 ? 10.560 89.526 69.807 1.00 26.94 55 LEU H CA 1
ATOM 16943 C C . LEU H 2 55 ? 11.928 89.602 70.465 1.00 36.34 55 LEU H C 1
ATOM 16944 O O . LEU H 2 55 ? 12.949 89.642 69.768 1.00 39.78 55 LEU H O 1
ATOM 16949 N N . LEU H 2 56 ? 11.972 89.596 71.799 1.00 40.85 56 LEU H N 1
ATOM 16950 C CA . LEU H 2 56 ? 13.247 89.629 72.504 1.00 39.41 56 LEU H CA 1
ATOM 16951 C C . LEU H 2 56 ? 13.090 88.967 73.863 1.00 31.18 56 LEU H C 1
ATOM 16952 O O . LEU H 2 56 ? 12.159 89.285 74.600 1.00 38.60 56 LEU H O 1
ATOM 16957 N N . ALA H 2 57 ? 13.991 88.046 74.191 1.00 38.45 57 ALA H N 1
ATOM 16958 C CA . ALA H 2 57 ? 13.948 87.327 75.464 1.00 37.04 57 ALA H CA 1
ATOM 16959 C C . ALA H 2 57 ? 15.336 87.371 76.096 1.00 36.54 57 ALA H C 1
ATOM 16960 O O . ALA H 2 57 ? 16.227 86.620 75.694 1.00 54.76 57 ALA H O 1
ATOM 16962 N N . LEU H 2 58 ? 15.523 88.257 77.071 1.00 38.60 58 LEU H N 1
ATOM 16963 C CA . LEU H 2 58 ? 16.771 88.375 77.814 1.00 41.56 58 LEU H CA 1
ATOM 16964 C C . LEU H 2 58 ? 16.552 87.744 79.185 1.00 34.99 58 LEU H C 1
ATOM 16965 O O . LEU H 2 58 ? 15.843 88.302 80.028 1.00 37.14 58 LEU H O 1
ATOM 16970 N N . GLU H 2 59 ? 17.160 86.581 79.409 1.00 34.56 59 GLU H N 1
ATOM 16971 C CA . GLU H 2 59 ? 16.814 85.738 80.543 1.00 40.14 59 GLU H CA 1
ATOM 16972 C C . GLU H 2 59 ? 17.698 85.978 81.770 1.00 46.71 59 GLU H C 1
ATOM 16973 O O . GLU H 2 59 ? 17.708 85.145 82.684 1.00 50.31 59 GLU H O 1
ATOM 16979 N N . SER H 2 60 ? 18.424 87.091 81.814 1.00 39.11 60 SER H N 1
ATOM 16980 C CA . SER H 2 60 ? 19.245 87.448 82.967 1.00 42.04 60 SER H CA 1
ATOM 16981 C C . SER H 2 60 ? 19.687 88.894 82.803 1.00 44.45 60 SER H C 1
ATOM 16982 O O . SER H 2 60 ? 19.646 89.446 81.700 1.00 53.57 60 SER H O 1
ATOM 16985 N N . LYS H 2 61 ? 20.089 89.511 83.916 1.00 39.72 61 LYS H N 1
ATOM 16986 C CA . LYS H 2 61 ? 20.686 90.841 83.824 1.00 44.10 61 LYS H CA 1
ATOM 16987 C C . LYS H 2 61 ? 21.938 90.821 82.958 1.00 44.06 61 LYS H C 1
ATOM 16988 O O . LYS H 2 61 ? 22.216 91.792 82.244 1.00 39.41 61 LYS H O 1
ATOM 16994 N N . ALA H 2 62 ? 22.692 89.719 82.996 1.00 41.55 62 ALA H N 1
ATOM 16995 C CA . ALA H 2 62 ? 23.855 89.583 82.127 1.00 37.92 62 ALA H CA 1
ATOM 16996 C C . ALA H 2 62 ? 23.445 89.600 80.659 1.00 44.08 62 ALA H C 1
ATOM 16997 O O . ALA H 2 62 ? 24.101 90.241 79.829 1.00 43.25 62 ALA H O 1
ATOM 16999 N N . MET H 2 63 ? 22.366 88.895 80.314 1.00 33.26 63 MET H N 1
ATOM 17000 C CA . MET H 2 63 ? 21.899 88.926 78.934 1.00 40.19 63 MET H CA 1
ATOM 17001 C C . MET H 2 63 ? 21.416 90.320 78.544 1.00 48.36 63 MET H C 1
ATOM 17002 O O . MET H 2 63 ? 21.568 90.727 77.385 1.00 51.35 63 MET H O 1
ATOM 17007 N N . ILE H 2 64 ? 20.861 91.073 79.498 1.00 54.18 64 ILE H N 1
ATOM 17008 C CA . ILE H 2 64 ? 20.471 92.457 79.234 1.00 41.35 64 ILE H CA 1
ATOM 17009 C C . ILE H 2 64 ? 21.701 93.319 78.963 1.00 32.30 64 ILE H C 1
ATOM 17010 O O . ILE H 2 64 ? 21.682 94.195 78.092 1.00 39.54 64 ILE H O 1
ATOM 17015 N N . ARG H 2 65 ? 22.781 93.103 79.717 1.00 38.14 65 ARG H N 1
ATOM 17016 C CA . ARG H 2 65 ? 24.038 93.790 79.425 1.00 45.65 65 ARG H CA 1
ATOM 17017 C C . ARG H 2 65 ? 24.556 93.429 78.038 1.00 50.95 65 ARG H C 1
ATOM 17018 O O . ARG H 2 65 ? 25.066 94.292 77.310 1.00 60.03 65 ARG H O 1
ATOM 17026 N N . ASP H 2 66 ? 24.473 92.146 77.678 1.00 43.44 66 ASP H N 1
ATOM 17027 C CA . ASP H 2 66 ? 24.806 91.720 76.323 1.00 40.00 66 ASP H CA 1
ATOM 17028 C C . ASP H 2 66 ? 24.035 92.535 75.295 1.00 45.89 66 ASP H C 1
ATOM 17029 O O . ASP H 2 66 ? 24.610 93.057 74.332 1.00 62.30 66 ASP H O 1
ATOM 17034 N N . ARG H 2 67 ? 22.720 92.632 75.483 1.00 36.99 67 ARG H N 1
ATOM 17035 C CA . ARG H 2 67 ? 21.887 93.376 74.547 1.00 33.00 67 ARG H CA 1
ATOM 17036 C C . ARG H 2 67 ? 22.309 94.838 74.472 1.00 34.75 67 ARG H C 1
ATOM 17037 O O . ARG H 2 67 ? 22.380 95.416 73.380 1.00 44.24 67 ARG H O 1
ATOM 17045 N N . VAL H 2 68 ? 22.583 95.453 75.624 1.00 41.05 68 VAL H N 1
ATOM 17046 C CA . VAL H 2 68 ? 22.995 96.855 75.639 1.00 42.45 68 VAL H CA 1
ATOM 17047 C C . VAL H 2 68 ? 24.278 97.038 74.840 1.00 44.86 68 VAL H C 1
ATOM 17048 O O . VAL H 2 68 ? 24.389 97.951 74.012 1.00 39.50 68 VAL H O 1
ATOM 17052 N N . TYR H 2 69 ? 25.264 96.165 75.071 1.00 43.44 69 TYR H N 1
ATOM 17053 C CA . TYR H 2 69 ? 26.529 96.280 74.350 1.00 42.58 69 TYR H CA 1
ATOM 17054 C C . TYR H 2 69 ? 26.332 96.090 72.851 1.00 54.57 69 TYR H C 1
ATOM 17055 O O . TYR H 2 69 ? 26.914 96.822 72.039 1.00 55.44 69 TYR H O 1
ATOM 17064 N N . GLY H 2 70 ? 25.538 95.091 72.463 1.00 49.00 70 GLY H N 1
ATOM 17065 C CA . GLY H 2 70 ? 25.283 94.876 71.049 1.00 42.59 70 GLY H CA 1
ATOM 17066 C C . GLY H 2 70 ? 24.651 96.085 70.391 1.00 40.28 70 GLY H C 1
ATOM 17067 O O . GLY H 2 70 ? 25.078 96.523 69.321 1.00 45.47 70 GLY H O 1
ATOM 17068 N N . VAL H 2 71 ? 23.636 96.659 71.040 1.00 45.05 71 VAL H N 1
ATOM 17069 C CA . VAL H 2 71 ? 22.977 97.840 70.488 1.00 37.17 71 VAL H CA 1
ATOM 17070 C C . VAL H 2 71 ? 23.956 99.003 70.402 1.00 40.74 71 VAL H C 1
ATOM 17071 O O . VAL H 2 71 ? 23.941 99.778 69.439 1.00 55.80 71 VAL H O 1
ATOM 17075 N N . LYS H 2 72 ? 24.833 99.137 71.394 1.00 42.73 72 LYS H N 1
ATOM 17076 C CA . LYS H 2 72 ? 25.693 100.310 71.440 1.00 53.02 72 LYS H CA 1
ATOM 17077 C C . LYS H 2 72 ? 26.853 100.220 70.457 1.00 50.10 72 LYS H C 1
ATOM 17078 O O . LYS H 2 72 ? 27.307 101.251 69.948 1.00 53.11 72 LYS H O 1
ATOM 17084 N N . GLU H 2 73 ? 27.335 99.013 70.154 1.00 46.78 73 GLU H N 1
ATOM 17085 C CA . GLU H 2 73 ? 28.547 98.878 69.359 1.00 57.40 73 GLU H CA 1
ATOM 17086 C C . GLU H 2 73 ? 28.449 97.930 68.170 1.00 60.03 73 GLU H C 1
ATOM 17087 O O . GLU H 2 73 ? 29.377 97.912 67.353 1.00 67.87 73 GLU H O 1
ATOM 17093 N N . THR H 2 74 ? 27.372 97.153 68.036 1.00 55.78 74 THR H N 1
ATOM 17094 C CA . THR H 2 74 ? 27.348 96.040 67.095 1.00 57.87 74 THR H CA 1
ATOM 17095 C C . THR H 2 74 ? 26.143 96.048 66.157 1.00 61.44 74 THR H C 1
ATOM 17096 O O . THR H 2 74 ? 25.922 95.063 65.443 1.00 83.19 74 THR H O 1
ATOM 17100 N N . MET H 2 75 ? 25.347 97.111 66.136 1.00 65.48 75 MET H N 1
ATOM 17101 C CA . MET H 2 75 ? 24.154 97.140 65.301 1.00 55.01 75 MET H CA 1
ATOM 17102 C C . MET H 2 75 ? 24.124 98.433 64.501 1.00 50.48 75 MET H C 1
ATOM 17103 O O . MET H 2 75 ? 24.133 99.525 65.080 1.00 54.05 75 MET H O 1
ATOM 17108 N N . TYR H 2 76 ? 24.095 98.305 63.175 1.00 48.17 76 TYR H N 1
ATOM 17109 C CA . TYR H 2 76 ? 23.937 99.453 62.288 1.00 59.41 76 TYR H CA 1
ATOM 17110 C C . TYR H 2 76 ? 22.457 99.803 62.183 1.00 59.06 76 TYR H C 1
ATOM 17111 O O . TYR H 2 76 ? 21.665 99.016 61.650 1.00 52.38 76 TYR H O 1
ATOM 17120 N N . HIS H 2 77 ? 22.085 100.984 62.676 1.00 54.26 77 HIS H N 1
ATOM 17121 C CA . HIS H 2 77 ? 20.684 101.378 62.732 1.00 46.69 77 HIS H CA 1
ATOM 17122 C C . HIS H 2 77 ? 20.546 102.877 62.510 1.00 49.98 77 HIS H C 1
ATOM 17123 O O . HIS H 2 77 ? 21.476 103.649 62.765 1.00 47.14 77 HIS H O 1
ATOM 17130 N N . ASP H 2 78 ? 19.387 103.268 61.996 1.00 55.29 78 ASP H N 1
ATOM 17131 C CA . ASP H 2 78 ? 19.011 104.670 61.923 1.00 43.62 78 ASP H CA 1
ATOM 17132 C C . ASP H 2 78 ? 18.882 105.213 63.340 1.00 50.03 78 ASP H C 1
ATOM 17133 O O . ASP H 2 78 ? 18.120 104.649 64.141 1.00 67.33 78 ASP H O 1
ATOM 17138 N N . PRO H 2 79 ? 19.599 106.273 63.702 1.00 43.34 79 PRO H N 1
ATOM 17139 C CA . PRO H 2 79 ? 19.392 106.867 65.024 1.00 40.21 79 PRO H CA 1
ATOM 17140 C C . PRO H 2 79 ? 18.021 107.511 65.087 1.00 52.80 79 PRO H C 1
ATOM 17141 O O . PRO H 2 79 ? 17.526 108.059 64.099 1.00 61.50 79 PRO H O 1
ATOM 17145 N N . TYR H 2 80 ? 17.414 107.468 66.270 1.00 44.32 80 TYR H N 1
ATOM 17146 C CA . TYR H 2 80 ? 16.090 108.053 66.417 1.00 34.38 80 TYR H CA 1
ATOM 17147 C C . TYR H 2 80 ? 15.828 108.371 67.877 1.00 29.16 80 TYR H C 1
ATOM 17148 O O . TYR H 2 80 ? 16.441 107.792 68.774 1.00 39.51 80 TYR H O 1
ATOM 17157 N N . TYR H 2 81 ? 14.933 109.330 68.100 1.00 34.04 81 TYR H N 1
ATOM 17158 C CA . TYR H 2 81 ? 14.394 109.562 69.428 1.00 28.41 81 TYR H CA 1
ATOM 17159 C C . TYR H 2 81 ? 13.227 108.619 69.685 1.00 28.33 81 TYR H C 1
ATOM 17160 O O . TYR H 2 81 ? 12.477 108.259 68.773 1.00 26.05 81 TYR H O 1
ATOM 17169 N N . GLN H 2 82 ? 13.080 108.220 70.943 1.00 40.39 82 GLN H N 1
ATOM 17170 C CA . GLN H 2 82 ? 11.896 107.509 71.396 1.00 23.47 82 GLN H CA 1
ATOM 17171 C C . GLN H 2 82 ? 11.429 108.118 72.708 1.00 21.56 82 GLN H C 1
ATOM 17172 O O . GLN H 2 82 ? 12.225 108.630 73.498 1.00 29.66 82 GLN H O 1
ATOM 17178 N N . ARG H 2 83 ? 10.121 108.079 72.920 1.00 26.93 83 ARG H N 1
ATOM 17179 C CA . ARG H 2 83 ? 9.493 108.757 74.046 1.00 23.72 83 ARG H CA 1
ATOM 17180 C C . ARG H 2 83 ? 8.425 107.826 74.605 1.00 32.59 83 ARG H C 1
ATOM 17181 O O . ARG H 2 83 ? 7.408 107.579 73.949 1.00 38.18 83 ARG H O 1
ATOM 17189 N N . HIS H 2 84 ? 8.680 107.286 75.796 1.00 30.50 84 HIS H N 1
ATOM 17190 C CA . HIS H 2 84 ? 7.738 106.401 76.470 1.00 21.54 84 HIS H CA 1
ATOM 17191 C C . HIS H 2 84 ? 6.674 107.233 77.168 1.00 25.92 84 HIS H C 1
ATOM 17192 O O . HIS H 2 84 ? 6.996 108.086 78.002 1.00 23.73 84 HIS H O 1
ATOM 17199 N N . ILE H 2 85 ? 5.414 106.989 76.829 1.00 18.67 85 ILE H N 1
ATOM 17200 C CA . ILE H 2 85 ? 4.278 107.514 77.567 1.00 16.97 85 ILE H CA 1
ATOM 17201 C C . ILE H 2 85 ? 3.657 106.334 78.303 1.00 29.82 85 ILE H C 1
ATOM 17202 O O . ILE H 2 85 ? 2.989 105.485 77.697 1.00 16.29 85 ILE H O 1
ATOM 17207 N N . VAL H 2 86 ? 3.894 106.274 79.610 1.00 26.84 86 VAL H N 1
ATOM 17208 C CA . VAL H 2 86 ? 3.411 105.196 80.463 1.00 16.88 86 VAL H CA 1
ATOM 17209 C C . VAL H 2 86 ? 2.123 105.658 81.125 1.00 28.01 86 VAL H C 1
ATOM 17210 O O . VAL H 2 86 ? 2.119 106.648 81.867 1.00 31.51 86 VAL H O 1
ATOM 17214 N N . GLY H 2 87 ? 1.028 104.954 80.854 1.00 30.51 87 GLY H N 1
ATOM 17215 C CA . GLY H 2 87 ? -0.228 105.262 81.502 1.00 19.43 87 GLY H CA 1
ATOM 17216 C C . GLY H 2 87 ? -0.173 104.990 82.992 1.00 28.01 87 GLY H C 1
ATOM 17217 O O . GLY H 2 87 ? 0.796 104.452 83.526 1.00 28.73 87 GLY H O 1
ATOM 17218 N N . THR H 2 88 ? -1.248 105.369 83.673 1.00 29.89 88 THR H N 1
ATOM 17219 C CA . THR H 2 88 ? -1.341 105.194 85.116 1.00 30.04 88 THR H CA 1
ATOM 17220 C C . THR H 2 88 ? -1.178 103.725 85.493 1.00 29.85 88 THR H C 1
ATOM 17221 O O . THR H 2 88 ? -2.008 102.896 85.093 1.00 26.68 88 THR H O 1
ATOM 17225 N N . PRO H 2 89 ? -0.146 103.363 86.249 1.00 28.45 89 PRO H N 1
ATOM 17226 C CA . PRO H 2 89 ? 0.032 101.962 86.648 1.00 23.53 89 PRO H CA 1
ATOM 17227 C C . PRO H 2 89 ? -1.030 101.513 87.639 1.00 26.72 89 PRO H C 1
ATOM 17228 O O . PRO H 2 89 ? -1.658 102.313 88.333 1.00 39.08 89 PRO H O 1
ATOM 17232 N N . ARG H 2 90 ? -1.220 100.197 87.695 1.00 29.83 90 ARG H N 1
ATOM 17233 C CA . ARG H 2 90 ? -2.126 99.558 88.636 1.00 16.14 90 ARG H CA 1
ATOM 17234 C C . ARG H 2 90 ? -1.376 98.462 89.383 1.00 29.15 90 ARG H C 1
ATOM 17235 O O . ARG H 2 90 ? -0.545 97.751 88.801 1.00 28.20 90 ARG H O 1
ATOM 17243 N N . VAL H 2 91 ? -1.651 98.354 90.680 1.00 18.53 91 VAL H N 1
ATOM 17244 C CA . VAL H 2 91 ? -1.048 97.349 91.550 1.00 27.01 91 VAL H CA 1
ATOM 17245 C C . VAL H 2 91 ? -2.046 96.212 91.730 1.00 26.98 91 VAL H C 1
ATOM 17246 O O . VAL H 2 91 ? -3.199 96.446 92.112 1.00 28.10 91 VAL H O 1
ATOM 17250 N N . LEU H 2 92 ? -1.627 94.987 91.409 1.00 26.27 92 LEU H N 1
ATOM 17251 C CA . LEU H 2 92 ? -2.498 93.820 91.458 1.00 34.37 92 LEU H CA 1
ATOM 17252 C C . LEU H 2 92 ? -2.320 92.977 92.715 1.00 27.43 92 LEU H C 1
ATOM 17253 O O . LEU H 2 92 ? -3.310 92.489 93.266 1.00 35.89 92 LEU H O 1
ATOM 17258 N N . SER H 2 93 ? -1.091 92.770 93.184 1.00 28.51 93 SER H N 1
ATOM 17259 C CA . SER H 2 93 ? -0.891 91.835 94.281 1.00 23.62 93 SER H CA 1
ATOM 17260 C C . SER H 2 93 ? 0.410 92.154 95.004 1.00 33.73 93 SER H C 1
ATOM 17261 O O . SER H 2 93 ? 1.321 92.773 94.444 1.00 28.01 93 SER H O 1
ATOM 17264 N N . VAL H 2 94 ? 0.468 91.733 96.270 1.00 21.31 94 VAL H N 1
ATOM 17265 C CA . VAL H 2 94 ? 1.698 91.695 97.055 1.00 21.78 94 VAL H CA 1
ATOM 17266 C C . VAL H 2 94 ? 1.778 90.312 97.682 1.00 22.81 94 VAL H C 1
ATOM 17267 O O . VAL H 2 94 ? 0.836 89.882 98.358 1.00 39.57 94 VAL H O 1
ATOM 17271 N N . GLU H 2 95 ? 2.879 89.609 97.437 1.00 24.09 95 GLU H N 1
ATOM 17272 C CA . GLU H 2 95 ? 3.078 88.249 97.914 1.00 25.33 95 GLU H CA 1
ATOM 17273 C C . GLU H 2 95 ? 4.355 88.162 98.740 1.00 29.75 95 GLU H C 1
ATOM 17274 O O . GLU H 2 95 ? 5.209 89.051 98.703 1.00 42.39 95 GLU H O 1
ATOM 17280 N N . ARG H 2 96 ? 4.495 87.058 99.474 1.00 35.49 96 ARG H N 1
ATOM 17281 C CA . ARG H 2 96 ? 5.537 86.930 100.486 1.00 30.05 96 ARG H CA 1
ATOM 17282 C C . ARG H 2 96 ? 6.153 85.540 100.465 1.00 38.48 96 ARG H C 1
ATOM 17283 O O . ARG H 2 96 ? 5.431 84.541 100.388 1.00 42.84 96 ARG H O 1
ATOM 17291 N N . ASP H 2 97 ? 7.488 85.489 100.526 1.00 52.23 97 ASP H N 1
ATOM 17292 C CA . ASP H 2 97 ? 8.250 84.277 100.810 1.00 56.03 97 ASP H CA 1
ATOM 17293 C C . ASP H 2 97 ? 9.356 84.645 101.796 1.00 72.48 97 ASP H C 1
ATOM 17294 O O . ASP H 2 97 ? 9.439 85.787 102.259 1.00 75.04 97 ASP H O 1
ATOM 17299 N N . ALA H 2 98 ? 10.218 83.676 102.135 1.00 89.08 98 ALA H N 1
ATOM 17300 C CA . ALA H 2 98 ? 11.335 83.983 103.024 1.00 86.93 98 ALA H CA 1
ATOM 17301 C C . ALA H 2 98 ? 12.357 84.890 102.347 1.00 83.94 98 ALA H C 1
ATOM 17302 O O . ALA H 2 98 ? 13.186 85.503 103.030 1.00 85.00 98 ALA H O 1
ATOM 17304 N N . ASP H 2 99 ? 12.310 84.980 101.015 1.00 90.80 99 ASP H N 1
ATOM 17305 C CA . ASP H 2 99 ? 13.143 85.912 100.262 1.00 91.21 99 ASP H CA 1
ATOM 17306 C C . ASP H 2 99 ? 12.700 87.356 100.458 1.00 85.68 99 ASP H C 1
ATOM 17307 O O . ASP H 2 99 ? 13.546 88.259 100.496 1.00 83.92 99 ASP H O 1
ATOM 17312 N N . GLY H 2 100 ? 11.398 87.584 100.575 1.00 68.38 100 GLY H N 1
ATOM 17313 C CA . GLY H 2 100 ? 10.847 88.898 100.808 1.00 60.41 100 GLY H CA 1
ATOM 17314 C C . GLY H 2 100 ? 9.526 89.069 100.089 1.00 55.68 100 GLY H C 1
ATOM 17315 O O . GLY H 2 100 ? 8.851 88.097 99.754 1.00 52.10 100 GLY H O 1
ATOM 17316 N N . GLU H 2 101 ? 9.153 90.329 99.865 1.00 42.53 101 GLU H N 1
ATOM 17317 C CA . GLU H 2 101 ? 7.900 90.657 99.197 1.00 45.18 101 GLU H CA 1
ATOM 17318 C C . GLU H 2 101 ? 8.092 90.855 97.694 1.00 40.20 101 GLU H C 1
ATOM 17319 O O . GLU H 2 101 ? 9.102 91.411 97.249 1.00 27.78 101 GLU H O 1
ATOM 17325 N N . ARG H 2 102 ? 7.103 90.401 96.921 1.00 35.22 102 ARG H N 1
ATOM 17326 C CA . ARG H 2 102 ? 7.010 90.670 95.491 1.00 26.70 102 ARG H CA 1
ATOM 17327 C C . ARG H 2 102 ? 5.747 91.474 95.233 1.00 26.51 102 ARG H C 1
ATOM 17328 O O . ARG H 2 102 ? 4.680 91.140 95.756 1.00 28.95 102 ARG H O 1
ATOM 17336 N N . ILE H 2 103 ? 5.863 92.527 94.432 1.00 21.51 103 ILE H N 1
ATOM 17337 C CA . ILE H 2 103 ? 4.716 93.314 93.995 1.00 38.20 103 ILE H CA 1
ATOM 17338 C C . ILE H 2 103 ? 4.474 93.035 92.520 1.00 27.71 103 ILE H C 1
ATOM 17339 O O . ILE H 2 103 ? 5.413 93.069 91.714 1.00 35.60 103 ILE H O 1
ATOM 17344 N N . THR H 2 104 ? 3.232 92.722 92.174 1.00 22.43 104 THR H N 1
ATOM 17345 C CA . THR H 2 104 ? 2.818 92.603 90.784 1.00 30.40 104 THR H CA 1
ATOM 17346 C C . THR H 2 104 ? 2.077 93.868 90.360 1.00 31.18 104 THR H C 1
ATOM 17347 O O . THR H 2 104 ? 1.152 94.312 91.046 1.00 40.21 104 THR H O 1
ATOM 17351 N N . ALA H 2 105 ? 2.490 94.453 89.240 1.00 18.96 105 ALA H N 1
ATOM 17352 C CA . ALA H 2 105 ? 1.860 95.674 88.760 1.00 28.61 105 ALA H CA 1
ATOM 17353 C C . ALA H 2 105 ? 1.887 95.685 87.238 1.00 38.21 105 ALA H C 1
ATOM 17354 O O . ALA H 2 105 ? 2.692 94.997 86.603 1.00 30.98 105 ALA H O 1
ATOM 17356 N N . GLU H 2 106 ? 0.990 96.481 86.664 1.00 41.06 106 GLU H N 1
ATOM 17357 C CA . GLU H 2 106 ? 0.872 96.625 85.222 1.00 23.31 106 GLU H CA 1
ATOM 17358 C C . GLU H 2 106 ? 0.779 98.098 84.862 1.00 28.36 106 GLU H C 1
ATOM 17359 O O . GLU H 2 106 ? 0.433 98.943 85.691 1.00 42.61 106 GLU H O 1
ATOM 17365 N N . ALA H 2 107 ? 1.088 98.398 83.604 1.00 22.15 107 ALA H N 1
ATOM 17366 C CA . ALA H 2 107 ? 0.876 99.735 83.074 1.00 17.62 107 ALA H CA 1
ATOM 17367 C C . ALA H 2 107 ? 0.908 99.657 81.560 1.00 21.58 107 ALA H C 1
ATOM 17368 O O . ALA H 2 107 ? 1.799 99.021 80.992 1.00 27.06 107 ALA H O 1
ATOM 17370 N N . SER H 2 108 ? -0.063 100.294 80.914 1.00 24.95 108 SER H N 1
ATOM 17371 C CA . SER H 2 108 ? -0.034 100.420 79.468 1.00 21.11 108 SER H CA 1
ATOM 17372 C C . SER H 2 108 ? 1.009 101.456 79.074 1.00 21.95 108 SER H C 1
ATOM 17373 O O . SER H 2 108 ? 1.319 102.374 79.837 1.00 29.21 108 SER H O 1
ATOM 17376 N N . TYR H 2 109 ? 1.565 101.296 77.877 1.00 27.05 109 TYR H N 1
ATOM 17377 C CA . TYR H 2 109 ? 2.596 102.202 77.400 1.00 23.33 109 TYR H CA 1
ATOM 17378 C C . TYR H 2 109 ? 2.418 102.448 75.909 1.00 30.81 109 TYR H C 1
ATOM 17379 O O . TYR H 2 109 ? 1.858 101.623 75.182 1.00 29.36 109 TYR H O 1
ATOM 17388 N N . ALA H 2 110 ? 2.897 103.605 75.470 1.00 26.97 110 ALA H N 1
ATOM 17389 C CA . ALA H 2 110 ? 3.040 103.918 74.055 1.00 21.84 110 ALA H CA 1
ATOM 17390 C C . ALA H 2 110 ? 4.437 104.483 73.844 1.00 22.96 110 ALA H C 1
ATOM 17391 O O . ALA H 2 110 ? 4.800 105.488 74.460 1.00 32.47 110 ALA H O 1
ATOM 17393 N N . VAL H 2 111 ? 5.234 103.825 73.015 1.00 20.63 111 VAL H N 1
ATOM 17394 C CA . VAL H 2 111 ? 6.547 104.346 72.661 1.00 26.48 111 VAL H CA 1
ATOM 17395 C C . VAL H 2 111 ? 6.391 105.120 71.362 1.00 29.55 111 VAL H C 1
ATOM 17396 O O . VAL H 2 111 ? 5.962 104.567 70.345 1.00 19.35 111 VAL H O 1
ATOM 17400 N N . ILE H 2 112 ? 6.721 106.402 71.395 1.00 38.37 112 ILE H N 1
ATOM 17401 C CA . ILE H 2 112 ? 6.585 107.273 70.241 1.00 29.19 112 ILE H CA 1
ATOM 17402 C C . ILE H 2 112 ? 7.974 107.482 69.660 1.00 30.11 112 ILE H C 1
ATOM 17403 O O . ILE H 2 112 ? 8.876 107.957 70.358 1.00 25.42 112 ILE H O 1
ATOM 17408 N N . ARG H 2 113 ? 8.150 107.121 68.391 1.00 32.63 113 ARG H N 1
ATOM 17409 C CA . ARG H 2 113 ? 9.422 107.264 67.699 1.00 21.13 113 ARG H CA 1
ATOM 17410 C C . ARG H 2 113 ? 9.429 108.497 66.804 1.00 25.54 113 ARG H C 1
ATOM 17411 O O . ARG H 2 113 ? 8.427 108.822 66.157 1.00 22.18 113 ARG H O 1
ATOM 17419 N N . THR H 2 114 ? 10.572 109.179 66.782 1.00 22.25 114 THR H N 1
ATOM 17420 C CA . THR H 2 114 ? 10.831 110.277 65.859 1.00 23.14 114 THR H CA 1
ATOM 17421 C C . THR H 2 114 ? 12.189 110.036 65.220 1.00 27.92 114 THR H C 1
ATOM 17422 O O . THR H 2 114 ? 13.224 110.196 65.877 1.00 44.07 114 THR H O 1
ATOM 17426 N N . LYS H 2 115 ? 12.186 109.626 63.955 1.00 32.02 115 LYS H N 1
ATOM 17427 C CA . LYS H 2 115 ? 13.416 109.641 63.183 1.00 29.07 115 LYS H CA 1
ATOM 17428 C C . LYS H 2 115 ? 13.796 111.091 62.886 1.00 27.19 115 LYS H C 1
ATOM 17429 O O . LYS H 2 115 ? 13.009 112.019 63.098 1.00 27.68 115 LYS H O 1
ATOM 17435 N N . TYR H 2 116 ? 15.030 111.280 62.411 1.00 27.41 116 TYR H N 1
ATOM 17436 C CA . TYR H 2 116 ? 15.729 112.547 62.623 1.00 39.04 116 TYR H CA 1
ATOM 17437 C C . TYR H 2 116 ? 14.925 113.763 62.163 1.00 59.26 116 TYR H C 1
ATOM 17438 O O . TYR H 2 116 ? 14.825 114.758 62.890 1.00 86.22 116 TYR H O 1
ATOM 17447 N N . ASP H 2 117 ? 14.332 113.709 60.976 1.00 37.43 117 ASP H N 1
ATOM 17448 C CA . ASP H 2 117 ? 13.544 114.840 60.494 1.00 46.03 117 ASP H CA 1
ATOM 17449 C C . ASP H 2 117 ? 12.097 114.455 60.199 1.00 38.52 117 ASP H C 1
ATOM 17450 O O . ASP H 2 117 ? 11.451 115.061 59.343 1.00 48.16 117 ASP H O 1
ATOM 17455 N N . GLY H 2 118 ? 11.575 113.450 60.903 1.00 34.17 118 GLY H N 1
ATOM 17456 C CA . GLY H 2 118 ? 10.286 112.875 60.602 1.00 32.74 118 GLY H CA 1
ATOM 17457 C C . GLY H 2 118 ? 9.177 113.248 61.575 1.00 34.35 118 GLY H C 1
ATOM 17458 O O . GLY H 2 118 ? 9.353 113.974 62.550 1.00 32.69 118 GLY H O 1
ATOM 17459 N N . ASP H 2 119 ? 7.992 112.741 61.255 1.00 43.43 119 ASP H N 1
ATOM 17460 C CA . ASP H 2 119 ? 6.854 112.865 62.150 1.00 33.39 119 ASP H CA 1
ATOM 17461 C C . ASP H 2 119 ? 7.026 111.946 63.353 1.00 41.62 119 ASP H C 1
ATOM 17462 O O . ASP H 2 119 ? 7.728 110.928 63.291 1.00 37.78 119 ASP H O 1
ATOM 17467 N N . SER H 2 120 ? 6.388 112.326 64.462 1.00 32.74 120 SER H N 1
ATOM 17468 C CA . SER H 2 120 ? 6.338 111.477 65.643 1.00 27.25 120 SER H CA 1
ATOM 17469 C C . SER H 2 120 ? 5.222 110.458 65.467 1.00 23.25 120 SER H C 1
ATOM 17470 O O . SER H 2 120 ? 4.071 110.831 65.219 1.00 46.18 120 SER H O 1
ATOM 17473 N N . THR H 2 121 ? 5.564 109.178 65.569 1.00 15.72 121 THR H N 1
ATOM 17474 C CA . THR H 2 121 ? 4.627 108.103 65.281 1.00 25.33 121 THR H CA 1
ATOM 17475 C C . THR H 2 121 ? 4.593 107.116 66.438 1.00 27.98 121 THR H C 1
ATOM 17476 O O . THR H 2 121 ? 5.544 107.004 67.210 1.00 30.39 121 THR H O 1
ATOM 17480 N N . ILE H 2 122 ? 3.494 106.373 66.536 1.00 22.40 122 ILE H N 1
ATOM 17481 C CA . ILE H 2 122 ? 3.403 105.297 67.516 1.00 24.16 122 ILE H CA 1
ATOM 17482 C C . ILE H 2 122 ? 4.257 104.127 67.047 1.00 18.44 122 ILE H C 1
ATOM 17483 O O . ILE H 2 122 ? 3.819 103.316 66.229 1.00 24.08 122 ILE H O 1
ATOM 17488 N N . PHE H 2 123 ? 5.470 104.016 67.584 1.00 23.37 123 PHE H N 1
ATOM 17489 C CA . PHE H 2 123 ? 6.381 102.952 67.183 1.00 23.20 123 PHE H CA 1
ATOM 17490 C C . PHE H 2 123 ? 5.925 101.604 67.727 1.00 27.45 123 PHE H C 1
ATOM 17491 O O . PHE H 2 123 ? 5.830 100.622 66.981 1.00 28.49 123 PHE H O 1
ATOM 17499 N N . ASN H 2 124 ? 5.622 101.544 69.026 1.00 21.14 124 ASN H N 1
ATOM 17500 C CA . ASN H 2 124 ? 5.313 100.294 69.711 1.00 31.72 124 ASN H CA 1
ATOM 17501 C C . ASN H 2 124 ? 4.429 100.598 70.913 1.00 31.76 124 ASN H C 1
ATOM 17502 O O . ASN H 2 124 ? 4.775 101.459 71.727 1.00 38.86 124 ASN H O 1
ATOM 17507 N N . ALA H 2 125 ? 3.276 99.929 71.000 1.00 21.41 125 ALA H N 1
ATOM 17508 C CA . ALA H 2 125 ? 2.335 100.134 72.097 1.00 30.10 125 ALA H CA 1
ATOM 17509 C C . ALA H 2 125 ? 1.887 98.804 72.693 1.00 36.09 125 ALA H C 1
ATOM 17510 O O . ALA H 2 125 ? 1.625 97.838 71.968 1.00 32.14 125 ALA H O 1
ATOM 17512 N N . GLY H 2 126 ? 1.755 98.775 74.016 1.00 31.25 126 GLY H N 1
ATOM 17513 C CA . GLY H 2 126 ? 1.358 97.572 74.720 1.00 24.09 126 GLY H CA 1
ATOM 17514 C C . GLY H 2 126 ? 1.221 97.817 76.207 1.00 25.62 126 GLY H C 1
ATOM 17515 O O . GLY H 2 126 ? 0.808 98.904 76.617 1.00 36.93 126 GLY H O 1
ATOM 17516 N N . TYR H 2 127 ? 1.556 96.826 77.030 1.00 24.24 127 TYR H N 1
ATOM 17517 C CA . TYR H 2 127 ? 1.552 97.036 78.470 1.00 32.71 127 TYR H CA 1
ATOM 17518 C C . TYR H 2 127 ? 2.672 96.232 79.113 1.00 35.04 127 TYR H C 1
ATOM 17519 O O . TYR H 2 127 ? 3.141 95.230 78.569 1.00 28.10 127 TYR H O 1
ATOM 17528 N N . TYR H 2 128 ? 3.105 96.708 80.278 1.00 37.55 128 TYR H N 1
ATOM 17529 C CA . TYR H 2 128 ? 4.087 96.015 81.096 1.00 29.30 128 TYR H CA 1
ATOM 17530 C C . TYR H 2 128 ? 3.388 95.101 82.090 1.00 29.48 128 TYR H C 1
ATOM 17531 O O . TYR H 2 128 ? 2.372 95.472 82.680 1.00 40.62 128 TYR H O 1
ATOM 17540 N N . ARG H 2 129 ? 3.963 93.924 82.310 1.00 32.25 129 ARG H N 1
ATOM 17541 C CA . ARG H 2 129 ? 3.538 93.040 83.391 1.00 30.11 129 ARG H CA 1
ATOM 17542 C C . ARG H 2 129 ? 4.780 92.707 84.209 1.00 34.90 129 ARG H C 1
ATOM 17543 O O . ARG H 2 129 ? 5.641 91.944 83.756 1.00 28.82 129 ARG H O 1
ATOM 17551 N N . ASP H 2 130 ? 4.867 93.277 85.410 1.00 22.93 130 ASP H N 1
ATOM 17552 C CA . ASP H 2 130 ? 6.100 93.289 86.180 1.00 21.89 130 ASP H CA 1
ATOM 17553 C C . ASP H 2 130 ? 5.909 92.643 87.539 1.00 20.34 130 ASP H C 1
ATOM 17554 O O . ASP H 2 130 ? 4.834 92.717 88.143 1.00 33.47 130 ASP H O 1
ATOM 17559 N N . VAL H 2 131 ? 6.972 92.000 88.001 1.00 22.50 131 VAL H N 1
ATOM 17560 C CA . VAL H 2 131 ? 7.137 91.626 89.397 1.00 27.66 131 VAL H CA 1
ATOM 17561 C C . VAL H 2 131 ? 8.264 92.488 89.946 1.00 26.07 131 VAL H C 1
ATOM 17562 O O . VAL H 2 131 ? 9.361 92.518 89.376 1.00 35.34 131 VAL H O 1
ATOM 17566 N N . ILE H 2 132 ? 7.986 93.229 91.015 1.00 31.64 132 ILE H N 1
ATOM 17567 C CA . ILE H 2 132 ? 8.910 94.229 91.537 1.00 30.44 132 ILE H CA 1
ATOM 17568 C C . ILE H 2 132 ? 9.297 93.845 92.957 1.00 36.17 132 ILE H C 1
ATOM 17569 O O . ILE H 2 132 ? 8.430 93.494 93.767 1.00 42.25 132 ILE H O 1
ATOM 17574 N N . VAL H 2 133 ? 10.597 93.911 93.256 1.00 23.50 133 VAL H N 1
ATOM 17575 C CA . VAL H 2 133 ? 11.123 93.566 94.571 1.00 23.97 133 VAL H CA 1
ATOM 17576 C C . VAL H 2 133 ? 11.919 94.745 95.118 1.00 30.81 133 VAL H C 1
ATOM 17577 O O . VAL H 2 133 ? 12.289 95.668 94.390 1.00 42.22 133 VAL H O 1
ATOM 17581 N N . ARG H 2 134 ? 12.162 94.721 96.426 1.00 30.38 134 ARG H N 1
ATOM 17582 C CA . ARG H 2 134 ? 12.882 95.800 97.094 1.00 40.21 134 ARG H CA 1
ATOM 17583 C C . ARG H 2 134 ? 14.316 95.383 97.399 1.00 28.46 134 ARG H C 1
ATOM 17584 O O . ARG H 2 134 ? 14.546 94.353 98.040 1.00 40.28 134 ARG H O 1
ATOM 17592 N N . THR H 2 135 ? 15.273 96.190 96.949 1.00 26.53 135 THR H N 1
ATOM 17593 C CA . THR H 2 135 ? 16.691 95.972 97.183 1.00 34.00 135 THR H CA 1
ATOM 17594 C C . THR H 2 135 ? 17.234 97.181 97.933 1.00 46.47 135 THR H C 1
ATOM 17595 O O . THR H 2 135 ? 16.558 98.220 97.997 1.00 29.63 135 THR H O 1
ATOM 17599 N N . PRO H 2 136 ? 18.445 97.101 98.493 1.00 33.72 136 PRO H N 1
ATOM 17600 C CA . PRO H 2 136 ? 19.031 98.292 99.127 1.00 26.01 136 PRO H CA 1
ATOM 17601 C C . PRO H 2 136 ? 19.113 99.494 98.204 1.00 35.23 136 PRO H C 1
ATOM 17602 O O . PRO H 2 136 ? 19.139 100.628 98.695 1.00 48.44 136 PRO H O 1
ATOM 17606 N N . GLU H 2 137 ? 19.116 99.290 96.889 1.00 36.31 137 GLU H N 1
ATOM 17607 C CA . GLU H 2 137 ? 19.184 100.375 95.920 1.00 37.52 137 GLU H CA 1
ATOM 17608 C C . GLU H 2 137 ? 17.815 100.906 95.513 1.00 46.02 137 GLU H C 1
ATOM 17609 O O . GLU H 2 137 ? 17.746 101.774 94.637 1.00 58.15 137 GLU H O 1
ATOM 17615 N N . GLY H 2 138 ? 16.733 100.397 96.096 1.00 39.62 138 GLY H N 1
ATOM 17616 C CA . GLY H 2 138 ? 15.383 100.808 95.754 1.00 22.36 138 GLY H CA 1
ATOM 17617 C C . GLY H 2 138 ? 14.595 99.663 95.152 1.00 21.21 138 GLY H C 1
ATOM 17618 O O . GLY H 2 138 ? 14.973 98.492 95.241 1.00 35.09 138 GLY H O 1
ATOM 17619 N N . LEU H 2 139 ? 13.458 100.009 94.561 1.00 18.34 139 LEU H N 1
ATOM 17620 C CA . LEU H 2 139 ? 12.664 99.004 93.865 1.00 38.20 139 LEU H CA 1
ATOM 17621 C C . LEU H 2 139 ? 13.357 98.600 92.566 1.00 25.34 139 LEU H C 1
ATOM 17622 O O . LEU H 2 139 ? 13.938 99.434 91.869 1.00 29.56 139 LEU H O 1
ATOM 17627 N N . LYS H 2 140 ? 13.331 97.305 92.260 1.00 36.47 140 LYS H N 1
ATOM 17628 C CA . LYS H 2 140 ? 13.929 96.791 91.037 1.00 28.90 140 LYS H CA 1
ATOM 17629 C C . LYS H 2 140 ? 12.998 95.753 90.430 1.00 38.59 140 LYS H C 1
ATOM 17630 O O . LYS H 2 140 ? 12.134 95.184 91.108 1.00 26.82 140 LYS H O 1
ATOM 17636 N N . LEU H 2 141 ? 13.181 95.530 89.128 1.00 38.87 141 LEU H N 1
ATOM 17637 C CA . LEU H 2 141 ? 12.392 94.562 88.378 1.00 23.25 141 LEU H CA 1
ATOM 17638 C C . LEU H 2 141 ? 12.993 93.173 88.527 1.00 28.37 141 LEU H C 1
ATOM 17639 O O . LEU H 2 141 ? 14.176 92.969 88.242 1.00 50.18 141 LEU H O 1
ATOM 17644 N N . LYS H 2 142 ? 12.181 92.219 88.977 1.00 29.08 142 LYS H N 1
ATOM 17645 C CA . LYS H 2 142 ? 12.570 90.817 88.946 1.00 27.01 142 LYS H CA 1
ATOM 17646 C C . LYS H 2 142 ? 12.262 90.211 87.584 1.00 29.12 142 LYS H C 1
ATOM 17647 O O . LYS H 2 142 ? 13.065 89.444 87.034 1.00 44.43 142 LYS H O 1
ATOM 17653 N N . SER H 2 143 ? 11.106 90.557 87.026 1.00 28.01 143 SER H N 1
ATOM 17654 C CA . SER H 2 143 ? 10.764 90.201 85.661 1.00 26.15 143 SER H CA 1
ATOM 17655 C C . SER H 2 143 ? 9.909 91.311 85.070 1.00 29.76 143 SER H C 1
ATOM 17656 O O . SER H 2 143 ? 9.017 91.842 85.737 1.00 23.26 143 SER H O 1
ATOM 17659 N N . ARG H 2 144 ? 10.187 91.653 83.815 1.00 28.27 144 ARG H N 1
ATOM 17660 C CA . ARG H 2 144 ? 9.376 92.594 83.058 1.00 17.46 144 ARG H CA 1
ATOM 17661 C C . ARG H 2 144 ? 8.956 91.912 81.768 1.00 26.79 144 ARG H C 1
ATOM 17662 O O . ARG H 2 144 ? 9.807 91.399 81.029 1.00 24.63 144 ARG H O 1
ATOM 17670 N N . LEU H 2 145 ? 7.651 91.873 81.524 1.00 25.37 145 LEU H N 1
ATOM 17671 C CA . LEU H 2 145 ? 7.084 91.371 80.283 1.00 22.66 145 LEU H CA 1
ATOM 17672 C C . LEU H 2 145 ? 6.360 92.514 79.594 1.00 27.19 145 LEU H C 1
ATOM 17673 O O . LEU H 2 145 ? 5.532 93.191 80.212 1.00 36.26 145 LEU H O 1
ATOM 17678 N N . CYS H 2 146 ? 6.705 92.755 78.338 1.00 28.83 146 CYS H N 1
ATOM 17679 C CA . CYS H 2 146 ? 6.071 93.770 77.504 1.00 17.30 146 CYS H CA 1
ATOM 17680 C C . CYS H 2 146 ? 5.298 93.036 76.419 1.00 23.61 146 CYS H C 1
ATOM 17681 O O . CYS H 2 146 ? 5.889 92.531 75.460 1.00 32.56 146 CYS H O 1
ATOM 17684 N N . VAL H 2 147 ? 3.987 92.935 76.596 1.00 23.45 147 VAL H N 1
ATOM 17685 C CA . VAL H 2 147 ? 3.102 92.411 75.566 1.00 27.56 147 VAL H CA 1
ATOM 17686 C C . VAL H 2 147 ? 2.688 93.585 74.688 1.00 34.81 147 VAL H C 1
ATOM 17687 O O . VAL H 2 147 ? 2.001 94.497 75.155 1.00 32.81 147 VAL H O 1
ATOM 17691 N N . TYR H 2 148 ? 3.122 93.585 73.426 1.00 29.10 148 TYR H N 1
ATOM 17692 C CA . TYR H 2 148 ? 2.874 94.726 72.550 1.00 27.90 148 TYR H CA 1
ATOM 17693 C C . TYR H 2 148 ? 1.826 94.410 71.488 1.00 31.41 148 TYR H C 1
ATOM 17694 O O . TYR H 2 148 ? 1.811 93.317 70.912 1.00 27.95 148 TYR H O 1
ATOM 17703 N N . ASP H 2 149 ? 0.939 95.387 71.254 1.00 28.51 149 ASP H N 1
ATOM 17704 C CA . ASP H 2 149 ? -0.076 95.304 70.211 1.00 24.13 149 ASP H CA 1
ATOM 17705 C C . ASP H 2 149 ? 0.507 95.537 68.818 1.00 41.74 149 ASP H C 1
ATOM 17706 O O . ASP H 2 149 ? -0.044 95.040 67.827 1.00 40.04 149 ASP H O 1
ATOM 17711 N N . SER H 2 150 ? 1.603 96.295 68.722 1.00 35.00 150 SER H N 1
ATOM 17712 C CA . SER H 2 150 ? 2.153 96.761 67.447 1.00 30.30 150 SER H CA 1
ATOM 17713 C C . SER H 2 150 ? 2.985 95.644 66.806 1.00 27.62 150 SER H C 1
ATOM 17714 O O . SER H 2 150 ? 4.211 95.707 66.700 1.00 31.47 150 SER H O 1
ATOM 17717 N N . GLU H 2 151 ? 2.289 94.594 66.372 1.00 24.15 151 GLU H N 1
ATOM 17718 C CA . GLU H 2 151 ? 2.988 93.422 65.857 1.00 27.17 151 GLU H CA 1
ATOM 17719 C C . GLU H 2 151 ? 3.724 93.731 64.559 1.00 35.82 151 GLU H C 1
ATOM 17720 O O . GLU H 2 151 ? 4.858 93.277 64.364 1.00 35.64 151 GLU H O 1
ATOM 17726 N N . MET H 2 152 ? 3.108 94.511 63.667 1.00 44.16 152 MET H N 1
ATOM 17727 C CA . MET H 2 152 ? 3.762 94.920 62.421 1.00 36.72 152 MET H CA 1
ATOM 17728 C C . MET H 2 152 ? 4.767 96.004 62.774 1.00 31.81 152 MET H C 1
ATOM 17729 O O . MET H 2 152 ? 4.444 97.191 62.836 1.00 27.17 152 MET H O 1
ATOM 17734 N N . ILE H 2 153 ? 5.999 95.579 63.019 1.00 29.38 153 ILE H N 1
ATOM 17735 C CA . ILE H 2 153 ? 7.026 96.472 63.569 1.00 28.79 153 ILE H CA 1
ATOM 17736 C C . ILE H 2 153 ? 7.465 97.471 62.502 1.00 28.33 153 ILE H C 1
ATOM 17737 O O . ILE H 2 153 ? 7.674 97.082 61.339 1.00 30.29 153 ILE H O 1
ATOM 17742 N N . PRO H 2 154 ? 7.562 98.768 62.824 1.00 31.97 154 PRO H N 1
ATOM 17743 C CA . PRO H 2 154 ? 8.141 99.724 61.871 1.00 22.14 154 PRO H CA 1
ATOM 17744 C C . PRO H 2 154 ? 9.638 99.512 61.662 1.00 28.56 154 PRO H C 1
ATOM 17745 O O . PRO H 2 154 ? 10.483 100.253 62.173 1.00 38.11 154 PRO H O 1
ATOM 17749 N N . ASN H 2 155 ? 9.935 98.441 60.922 1.00 42.18 155 ASN H N 1
ATOM 17750 C CA . ASN H 2 155 ? 11.222 97.972 60.400 1.00 42.11 155 ASN H CA 1
ATOM 17751 C C . ASN H 2 155 ? 12.208 97.373 61.403 1.00 42.99 155 ASN H C 1
ATOM 17752 O O . ASN H 2 155 ? 12.824 96.351 61.085 1.00 71.89 155 ASN H O 1
ATOM 17757 N N . SER H 2 156 ? 12.262 97.853 62.645 1.00 38.91 156 SER H N 1
ATOM 17758 C CA . SER H 2 156 ? 13.306 97.355 63.548 1.00 37.97 156 SER H CA 1
ATOM 17759 C C . SER H 2 156 ? 13.230 97.976 64.931 1.00 29.00 156 SER H C 1
ATOM 17760 O O . SER H 2 156 ? 13.006 99.182 65.059 1.00 42.18 156 SER H O 1
ATOM 17763 N N . VAL H 2 157 ? 13.507 97.179 65.957 1.00 30.94 157 VAL H N 1
ATOM 17764 C CA . VAL H 2 157 ? 13.493 97.628 67.342 1.00 27.66 157 VAL H CA 1
ATOM 17765 C C . VAL H 2 157 ? 14.918 97.569 67.865 1.00 36.65 157 VAL H C 1
ATOM 17766 O O . VAL H 2 157 ? 15.525 96.493 67.919 1.00 51.13 157 VAL H O 1
ATOM 17770 N N . ILE H 2 158 ? 15.457 98.727 68.232 1.00 27.67 158 ILE H N 1
ATOM 17771 C CA . ILE H 2 158 ? 16.845 98.847 68.663 1.00 32.82 158 ILE H CA 1
ATOM 17772 C C . ILE H 2 158 ? 16.931 99.178 70.151 1.00 30.06 158 ILE H C 1
ATOM 17773 O O . ILE H 2 158 ? 17.521 98.429 70.928 1.00 36.38 158 ILE H O 1
ATOM 17778 N N . TYR H 2 159 ? 16.335 100.281 70.568 1.00 36.63 159 TYR H N 1
ATOM 17779 C CA . TYR H 2 159 ? 16.460 100.742 71.939 1.00 31.09 159 TYR H CA 1
ATOM 17780 C C . TYR H 2 159 ? 15.463 100.033 72.853 1.00 30.13 159 TYR H C 1
ATOM 17781 O O . TYR H 2 159 ? 14.487 99.444 72.384 1.00 37.93 159 TYR H O 1
ATOM 17790 N N . PRO H 2 160 ? 15.701 100.052 74.167 1.00 30.10 160 PRO H N 1
ATOM 17791 C CA . PRO H 2 160 ? 14.817 99.314 75.077 1.00 38.08 160 PRO H CA 1
ATOM 17792 C C . PRO H 2 160 ? 13.398 99.861 75.048 1.00 37.25 160 PRO H C 1
ATOM 17793 O O . PRO H 2 160 ? 13.175 101.070 74.942 1.00 29.53 160 PRO H O 1
ATOM 17797 N N . ILE H 2 161 ? 12.437 98.947 75.124 1.00 36.45 161 ILE H N 1
ATOM 17798 C CA . ILE H 2 161 ? 11.025 99.300 75.166 1.00 43.84 161 ILE H CA 1
ATOM 17799 C C . ILE H 2 161 ? 10.545 99.435 76.613 1.00 31.77 161 ILE H C 1
ATOM 17800 O O . ILE H 2 161 ? 10.904 98.632 77.474 1.00 25.72 161 ILE H O 1
#

Organism: Ralstonia sp. (NCBI:txid54061)

Radius of gyration: 44.58 Å; Cα contacts (8 Å, |Δi|>4): 5316; chains: 8; bounding box: 149×135×99 Å

GO terms:
  GO:1902494 catalytic complex (C, IDA)
  GO:0034785 salicylate 5-hydroxylase (NADH) activity (F, IGI)
  GO:1902494 catalytic complex (C, IGI)
  GO:0046244 salicylic acid catabolic process (P, IGI)

Nearest PDB structures (foldseek):
  7c8z-assembly2_H  TM=1.006E+00  e=2.124E-34  Ralstonia sp.
  7q05-assembly1_A  TM=9.401E-01  e=6.946E-16  Comamonas sp.
  7vju-assembly1_F  TM=9.480E-01  e=2.016E-15  Comamonas testosteroni KF-1
  3eby-assembly1_A  TM=9.299E-01  e=2.154E-14  Novosphingobium aromaticivorans DSM 12444
  2b1x-assembly1_B  TM=8.149E-01  e=1.490E-07  Rhodococcus sp. NCIMB 12038

Solvent-accessible surface area: 77318 Å² total; per-residue (Å²): 151,16,38,44,159,128,32,146,15,58,50,168,50,5,12,74,0,1,1,9,2,2,19,44,78,77,0,3,76,61,1,1,36,108,1,2,16,28,82,1,4,1,1,0,0,0,41,19,26,0,70,87,73,4,21,21,22,44,12,26,2,2,55,15,3,0,0,0,0,18,5,87,86,41,35,23,19,2,1,0,0,7,6,11,7,8,0,2,49,15,15,31,78,20,86,28,93,18,168,43,10,80,4,7,11,5,40,6,43,0,13,9,79,0,30,9,58,24,16,31,71,60,116,18,43,114,85,149,53,133,68,20,29,3,5,22,126,110,10,107,34,145,99,10,29,6,52,97,10,73,42,16,51,84,21,14,1,0,1,0,1,25,30,92,133,8,62,65,7,76,122,1,0,13,122,50,0,25,110,14,1,36,17,2,4,67,62,53,102,7,64,27,5,0,24,2,24,3,58,0,47,0,1,0,0,7,4,0,2,2,12,0,0,11,4,5,32,61,32,0,7,72,44,150,110,30,72,4,47,11,14,98,106,54,9,0,1,0,31,8,43,104,107,80,12,104,103,1,79,73,76,51,100,16,133,45,16,60,56,26,50,22,2,17,2,0,0,1,0,2,0,0,1,0,2,42,34,3,2,4,0,0,10,6,2,26,2,75,20,42,24,23,0,8,1,5,5,2,2,0,1,0,106,103,19,79,148,103,45,19,112,24,7,27,21,1,1,1,13,4,0,0,0,0,2,10,3,1,1,13,1,7,0,2,17,4,1,7,49,0,1,71,8,17,10,54,63,49,1,0,1,8,0,23,16,111,110,46,17,85,21,105,27,100,7,3,1,0,1,1,1,0,0,0,28,7,0,44,137,34,2,59,29,154,16,32,40,171,139,34,181,16,62,47,163,50,3,14,72,1,1,1,9,2,3,21,43,79,71,1,3,91,64,1,2,42,99,0,3,15,27,85,1,9,1,1,0,0,0,43,35,24,0,78,87,69,0,21,21,30,44,13,27,2,2,58,15,2,0,0,0,0,21,7,91,107,46,34,22,21,3,1,0,0,6,4,13,9,8,0,2,48,14,14,30,77,23,88,26,78,20,149,47,10,87,5,6,10,4,40,4,46,0,17,10,93,0,60,10,108,21,14,31,68,38,186,19,38,158,124,140,66,132,70,24,32,5,8,18,185,124,3,111,44,155,103,9,28,4,50,92,11,74,47,18,55,73,19,2,0,0,2,0,1,22,32,91,137,12,60,70,8,75,121,1,0,12,120,43,0,23,108,16,0,42,20,4,4,63,49,55,98,14,68,27,7,0,27,2,29,3,61,0,51,0,1,0,0,9,4,0,3,1,12,1,1,6,14,6,53,66,35,0,17,69,54,244,120,25,54,0,57,14,13,95,92,54,15,0,1,0,13,10,32,104,116,84,10,105,105,2,64,78,84,50,98,12,132,38,17,59,59,30,48,14,3,22,3,0,0,1,0,2,0,0,2,0,0,54,26,0,1,2,0,0,8,7,2,30,2,78,18,37,23,24,0,8,0,10,4,3,3,0,1,0,124,100,21,87,130,110,48,10,68,19,4,26,7,1,0,1,7,5,0,0,0,0,3,26,3,0,1,11,1,4,0,2,21,5,2,7,49,0,0,73,7,17,9,57,58,51,1,1,1,6,2,24,20,103,149,48,25,80,32,108,25,50,20,1,1,2,0,0,1,0,1,0,25,7,0,43,120,32,3,63,45,150,13,42,42,164,130,40,184,16,66,52,167,50,4,13,76,1,2,0,10,2,2,20,43,75,78,0,3,85,58,1,0,38,100,2,0,16,26,84,2,12,1,3,0,0,0,51,30,25,0,81,87,70,1,20,22,31,44,13,27,2,3,58,13,4,0,0,0,0,25,9,88,106,40,36,19,15,2,0,0,0,6,4,10,7,9,0,2,49,15,14,34,74,24,92,27,94,25,159,52,9,83,5,7,12,5,45,7,46,0,17,8,86,0,64,9,109,23,14,33,66,54,211,20,48,137,129,134,60,121,79,18,29,3,5,23,143,134,12,108,27,129,121,13,26,6,52,81,4,101,40,18,53,82,20,14,2,0,2,0,0,22,29,93,134,18,62,72,8,72,121,0,0,11,120,52,0,23,112,20,1,40,21,2,5,65,60,61,157,11,61,26,5,0,28,2,28,2,62,0,50,0,2,0,0,7,4,0,1,2,14,0,1,12,7,7,36,64,31,0,9,76,38,154,111,19,57,2,49,10,13,92,84,51,15,0,1,0,22,12,40,103,104,79,14,103,103,1,65,71,86,50,98,11,130,41,13,66,50,31,52,16,3,24,2,0,0,2,0,2,0,0,4,0,0,35,31,0,1,1,0,0,11,9,2,30,2,80,20,41,22,23,0,8,1,9,4,4,2,0,1,0,109,104,20,87,150,114,50,16,101,22,4,23,15,1,0,1,14,6,0,0,0,0,2,11,4,0,1,13,1,11,0,1,13,5,2,8,42,0,0,74,8,16,8,56,60,51,0,1,1,6,1,26,13,91,141,50,27,82,29,106,23,86,4,2,1,1,0,0,3,0,1,0,29,14,4,43,125,35,2,64,41,148,85,145,44,154,140,37,185,18,57,53,171,52,6,15,88,1,2,24,9,2,2,21,38,72,75,1,2,122,57,1,14,106,98,0,1,40,28,85,1,11,1,3,0,0,0,49,31,23,0,81,86,80,5,19,20,29,62,13,26,1,2,69,73,6,0,0,0,0,30,10,94,102,44,36,12,16,1,0,14,0,66,7,33,64,152,39,86,105,16,14,163,118,88,90,26,78,20,158,50,8,103,5,68,132,66,93,13,44,0,12,14,96,0,61,10,100,24,17,61,145,48,182,18,54,173,133,112,67,118,97,68,76,32,62,88,134,112,28,99,44,150,118,64,31,6,68,88,10,99,58,18,53,51,22,13,1,0,2,0,1,22,30,88,135,17,53,69,7,73,88,0,0,11,113,41,0,23,106,15,1,31,21,0,4,62,62,61,142,10,75,28,6,0,28,2,36,2,115,0,49,0,1,0,0,10,4,0,24,15,13,1,27,2,70,27,30,54,136,31,14,65,70,163,110,12,68,1,55,12,9,88,91,54,5,0,1,0,24,16,34,104,111,86,17,96,104,6,71,67,94,48,59,11,79,41,16,24,46,28,50,19,1,17,1,0,0,1,0,2,0,0,2,0,0,53,31,0,2,2,0,0,10,7,1,29,1,76,21,44,22,25,0,11,2,11,5,5,3,1,1,0,108,93,15,80,139,112,51,11,92,22,5,18,15,3,1,1,15,8,0,0,0,0,2,18,4,1,1,14,1,3,36,4,19,83,47,8,101,32,18,72,136,91,7,55,67,77,28,75,15,57,81,47,35,122,122,49,15,81,31,110,76,77,75,2,16,2,1,8,2,0,0,0,26,12,0,50,150,41,3,63,43,129,18,89,42,121,20,3,16,33,0,4,18,12,3,2,37,1,3,12,26,2,5,44,72,97,28,69,132,4,10,58,21,3,39,100,103,0,23,2,97,1,15,1,24,9,0,87,93,75,66,29,65,1,9,0,6,12,1,31,17,28,23,0,0,93,9,4,16,138,0,2,117,107,11,14,58,34,12,16,20,18,6,5,1,2,4,3,13,2,31,7,59,34,47,85,187,77,120,115,31,102,42,10,11,0,16,0,3,0,3,0,3,34,2,46,40,44,21,82,9,58,12,1,1,0,0,37,1,106,0,36,0,26,122,25,139,134,16,12,39,1,79,35,4,37,0,1,0,0,2,1,3,0,27,5,4,2,3,35,6,0,142,19,86,38,131,16,1,23,39,0,4,17,9,1,2,38,1,4,11,26,3,5,42,76,77,30,70,105,4,8,70,21,3,39,97,101,0,22,2,97,3,14,2,24,8,0,88,93,74,64,28,64,2,12,1,7,13,1,23,16,26,23,1,0,95,12,6,13,134,2,3,112,93,16,15,58,37,11,16,17,17,6,5,1,2,5,3,11,2,30,8,58,31,45,82,188,82,114,136,33,103,46,10,16,0,17,0,3,0,2,0,3,29,2,39,37,40,21,77,10,63,15,1,2,0,0,39,1,101,0,35,1,24,117,27,137,137,19,12,41,0,82,34,3,34,0,1,1,0,2,1,4,0,30,2,2,3,3,38,8,1,142,21,90,42,129,23,2,18,40,2,2,20,10,4,2,39,2,4,10,23,2,5,42,72,81,30,71,110,4,9,76,20,2,38,99,105,0,22,2,95,1,16,1,28,11,0,86,96,79,65,29,62,1,11,0,6,13,0,35,16,28,21,0,0,92,11,3,12,130,0,4,96,103,13,15,60,36,13,15,21,18,6,4,1,2,4,4,13,3,29,8,59,31,48,82,184,77,115,145,31,100,50,11,14,0,15,0,4,0,3,0,4,34,2,55,36,42,22,83,10,63,13,1,1,0,0,38,1,100,0,33,0,23,122,27,138,136,16,12,40,0,77,34,5,34,0,1,1,0,4,2,4,0,29,5,2,3,3,37,6,1,145,40,91,160,129,20,86,110,36,1,64,61,13,6,51,70,1,3,115,40,2,20,47,95,79,31,65,111,4,7,67,20,3,38,108,103,0,24,2,101,2,15,2,114,15,0,88,121,74,64,28,61,1,10,0,5,12,0,38,15,28,22,0,0,104,12,5,16,142,3,4,103,106,12,14,115,38,36,56,20,142,7,106,10,93,37,32,126,20,135,32,65,34,47,77,188,74,119,120,30,103,46,11,12,0,24,3,72,8,26,0,46,35,28,40,126,154,42,123,76,61,105,2,2,24,8,64,1,107,0,33,1,25,117,28,139,132,17,12,38,1,82,35,5,35,0,1,1,74,29,23,52,1,36,4,5,3,2,36,8,1

Sequence (2176 aa):
PVFPQDPKWPGEGSSRVPFWAYTREDLYKRELERLFYANHWCYVGLEAEIPNPGDFKRTVIGERSVIMVRDPDGGINVVENVCAHRGMRFCRERHGNAKDFFCPYHQWNYSLKGDLQGVPFRRGVKQDGKVNGGMPKDFKLEEHGLTKLKVAARGGAVFASFDHDVEPFEEFLGPTILHYFDRVFNGRKLKILGYRRQRIPGNWKLMQENIKDPYHPGLLHTWFKSELKMDAKFRHAAMISTVNDPRLLDIVPEPWWGGPTAVMTTIFPSVIIQQQVNSVSTRHIQPNGHGSFDFVWTHFGFEDDNEEWTQRRLIQANLFGPAGFVSADDGEVIEWSQEGFEQKPTHRTVIEMGGHEIGDTDHMVTETLIRGMYDYWRKVMGEPVFPQDPKWPGEGSSRVPFWAYTREDLYKRELERLFYANHWCYVGLEAEIPNPGDFKRTVIGERSVIMVRDPDGGINVVENVCAHRGMRFCRERHGNAKDFFCPYHQWNYSLKGDLQGVPFRRGVKQDGKVNGGMPKDFKLEEHGLTKLKVAARGGAVFASFDHDVEPFEEFLGPTILHYFDRVFNGRKLKILGYRRQRIPGNWKLMQENIKDPYHPGLLHTWFKSELKMDAKFRHAAMISTVNDPRLLDIVPEPWWGGPTAVMTTIFPSVIIQQQVNSVSTRHIQPNGHGSFDFVWTHFGFEDDNEEWTQRRLIQANLFGPAGFVSADDGEVIEWSQEGFEQKPTHRTVIEMGGHEIGDTDHMVTETLIRGMYDYWRKVMGEPVFPQDPKWPGEGSSRVPFWAYTREDLYKRELERLFYANHWCYVGLEAEIPNPGDFKRTVIGERSVIMVRDPDGGINVVENVCAHRGMRFCRERHGNAKDFFCPYHQWNYSLKGDLQGVPFRRGVKQDGKVNGGMPKDFKLEEHGLTKLKVAARGGAVFASFDHDVEPFEEFLGPTILHYFDRVFNGRKLKILGYRRQRIPGNWKLMQENIKDPYHPGLLHTWFKSELKMDAKFRHAAMISTVNDPRLLDIVPEPWWGGPTAVMTTIFPSVIIQQQVNSVSTRHIQPNGHGSFDFVWTHFGFEDDNEEWTQRRLIQANLFGPAGFVSADDGEVIEWSQEGFEQKPTHRTVIEMGGHEIGDTDHMVTETLIRGMYDYWRKVMGEPVFPQDPKWPGEGSSRVPFWAYTREDLYKRELERLFYANHWCYVGLEAEIPNPGDFKRTVIGERSVIMVRDPDGGINVVENVCAHRGMRFCRERHGNAKDFFCPYHQWNYSLKGDLQGVPFRRGVKQDGKVNGGMPKDFKLEEHGLTKLKVAARGGAVFASFDHDVEPFEEFLGPTILHYFDRVFNGRKLKILGYRRQRIPGNWKLMQENIKDPYHPGLLHTWFKSELKMDAKFRHAAMISTVNDPRLLDIVPEPWWGGPTAVMTTIFPSVIIQQQVNSVSTRHIQPNGHGSFDFVWTHFGFEDDNEEWTQRRLIQANLFGPAGFVSADDGEVIEWSQEGFEQKPTHRTVIEMGGHEIGDTDHMVTETLIRGMYDYWRKVMGEMVDFKTYFELLNLYSDYAMVCDSANWEKWPDFFIETGTYRLQPRENFEQGLPLCLLALESKAMIRDRVYGVKETMYHDPYYQRHIVGTPRVLSVERDADGERITAEASYAVIRTKYDGDSTIFNAGYYRDVIVRTPEGLKLKSRLCVYDSEMIPNSVIYPIMVDFKTYFELLNLYSDYAMVCDSANWEKWPDFFIETGTYRLQPRENFEQGLPLCLLALESKAMIRDRVYGVKETMYHDPYYQRHIVGTPRVLSVERDADGERITAEASYAVIRTKYDGDSTIFNAGYYRDVIVRTPEGLKLKSRLCVYDSEMIPNSVIYPIMVDFKTYFELLNLYSDYAMVCDSANWEKWPDFFIETGTYRLQPRENFEQGLPLCLLALESKAMIRDRVYGVKETMYHDPYYQRHIVGTPRVLSVERDADGERITAEASYAVIRTKYDGDSTIFNAGYYRDVIVRTPEGLKLKSRLCVYDSEMIPNSVIYPIMVDFKTYFELLNLYSDYAMVCDSANWEKWPDFFIETGTYRLQPRENFEQGLPLCLLALESKAMIRDRVYGVKETMYHDPYYQRHIVGTPRVLSVERDADGERITAEASYAVIRTKYDGDSTIFNAGYYRDVIVRTPEGLKLKSRLCVYDSEMIPNSVIYPI

InterPro domains:
  IPR001663 Aromatic-ring-hydroxylating dioxygenase, alpha subunit [PR00090] (32-57)
  IPR001663 Aromatic-ring-hydroxylating dioxygenase, alpha subunit [PR00090] (63-78)
  IPR001663 Aromatic-ring-hydroxylating dioxygenase, alpha subunit [PR00090] (84-104)
  IPR001663 Aromatic-ring-hydroxylating dioxygenase, alpha subunit [PR00090] (105-125)
  IPR001663 Aromatic-ring-hydroxylating dioxygenase, alpha subunit [PR00090] (157-183)
  IPR001663 Aromatic-ring-hydroxylating dioxygenase, alpha subunit [PR00090] (196-218)
  IPR001663 Aromatic-ring-hydroxylating dioxygenase, alpha subunit [PTHR43756] (9-384)
  IPR015879 Aromatic-ring-hydroxylating dioxygenase, alpha subunit, C-terminal domain [PF00848] (204-422)
  IPR015881 Aromatic-ring-hydroxylating dioxygenase ARHD, Rieske 2Fe-2S-binding site [PS00570] (91-114)
  IPR017941 Rieske [2Fe-2S] iron-sulphur domain [PF00355] (48-134)
  IPR017941 Rieske [2Fe-2S] iron-sulphur domain [PS51296] (49-168)
  IPR036922 Rieske [2Fe-2S] iron-sulphur domain superfamily [G3DSA:2.102.10.10] (48-181)
  IPR036922 Rieske [2Fe-2S] iron-sulphur domain superfamily [SSF50022] (16-173)
  IPR043264 Ring-hydroxylating dioxygenase, large/alpha subunit AhdA1c-like, C-terminal [cd08880] (201-422)

B-factor: mean 51.05, std 18.05, range [14.33, 146.05]

Secondary structure (DSSP, 8-state):
--S-SS---SSSSSS--BGGGTT-HHHHHHHIIIIISSS--EEEEEGGGS-STTEEEEEEETTEEEEEEE-TTS-EEEEES--TTT------SSEEE-SSEEETTTTEEE-TTS-EEE-TTTT-EE-SS-EE----TT--GGGSS--EEEEEEETTEEEEES-TTPPPHHHHHHHHHHHHHHHHS-SPPEEEEEEEEEEE-S-THHHHHHHT-SSSHHHH-----EEEEE-TTS-SEEEEE---SGGGT-----TTS-S-SEEEEEETTTEEEEEETTEEEEEEEEE-STT-EEEEEEEEEETT--HHHHHHHHHHGGGSSTT-TTTHHHHHHHHHHHHHHHH-TT-B----TTTT--S-BSSS---HHHHHHHHHHHHHHT-/---HHHHHHHHHHHHHHHHHTTSTTGGGGGGGEEEEEEEEEEEHHHHHTT----SEEE-SHHHHHHHHHHHHHT-----EEEEEEE---EEEEEEEETTEEEEEEEEEEEEEEEETTS-EEEEEEEEEEEEEEEETTEEEEEEEEEEES--EESS---S--/--S-SS---SSSSSS--BTHHHH-HHHHHHHIIIIISSS--EEEEEGGGS-STTEEEEEEETTEEEEEEE-TTS-EEEEES--TTT------SSEEE-SSEEETTTTEEE-TTS-EEE-TTTT-EE-SS-EE----TT--GGGSS--B-EEEEETTEEEEES-TTPPPHHHHHHHHHHHHHHHHS-SPPEEEEEEEEEEE-S-THHHHHHHS-SSSHHHH-S---EEEEE-TTS-SEEEEE----GGGT-----GGG-S-SEEEEEETTTEEEEEETTEEEEEEEEE-STT-EEEEEEEEEETT--HHHHHHHHHHGGGSSTT-TTTHHHHHHHHHHHHHHHH-TT-B----TT-S--S-BSSSS--HHHHHHHHHHHHHHT-/---HHHHHHHHHHHHHHHHHHTSTTGGGGGGGEEEEEEEEEEEHHHHHTT----SEEE-SHHHHHHHHHHHHHS-----EEEEEEEPPPEEEEEEE-SS-EEEEEEEEEEEEEEETTS-EEEEEEEEEEEEEEEETTEEEEEEEEEEES--EESS---S--/--S-SS---SSSSSSS-BTHHHH-HHHHHHHIIIIISSS--EEEEEGGGS-STTEEEEEEETTEEEEEEE-TTS-EEEEES--TTT------SSEEE-SSEEETTTTEEE-TTS-EEE-TTTT-EE-SS-EE----TT--GGGSS--EEEEEEETTEEEEES-TTPPPHHHHH-HHHHHHHHHHS-SPPEEEEEEEEEEE-S-THHHHHHHS-SSSTTTT-S---EEEEE-TTS-SEEEEE---SGGGT-----GGG-S-SEEEEEETTTEEEEEETTEEEEEEEEE-STT-EEEEEEEEEETT--HHHHHHHHHHGGGSSTT-TTTHHHHHHHHHHHHHHHH-TT-B----TT-S--S-BSSS---HHHHHHHHHHHHHHT-/---HHHHHHHHHHHHHHHHHHHSTTGGGGGGGEEEEEEEEEEEHHHHHTT----SEEE-SHHHHHHHHHHHHHS-----EEEEEEE---EEEEEEE-SS-EEEEEEEEEEEEEEETTS-EEEEEEEEEEEEEEEETTEEEEEEEEEEES--EESS---S--/--S-SS---SSSSSSS-BTHHHH-HHHHHHHIIIIISSS--EEEEEGGGS-STTEEEEEEETTEEEEEEE-TTS-EEEEES--TTT------SSEEE-SSEEETTTTEEE-TTS-EEE-TTTT-EE-SS-EE----TT--GGGS---EEEEEEETTEEEEES-TTPPPHHHHH-HHHHHHHHHHS-SPPEEEEEEEEEEE-S-THHHHHHHT-SSSHHHH-----EEEEE-TTS-SEEEEE---SGGGT-----GGG-S-SEEEEEETTTEEEEEETTEEEEEEEEE-STT-EEEEEEEEEETT--HHHHHHHHHHGGGSSTT-TTTHHHHHHHHHHHHHHHH-TT-B----TTTT--S-BSSS---HHHHHHHHHHHHHHT-/---HHHHHHHHHHHHHHHHHTTSTTGGGGGGGEEEEEEEEEEEHHHHHTT----SEEE-SHHHHHHHHHHHHHS-----EEEEEEEPPPEEEEEEEETTEEEEEEEEEEEEEEEETTS-EEEEEEEEEEEEEEEETTEEEEEEEEEEES--EEES---S--

Foldseek 3Di:
DQDDDPDDADDDFQQKFFLLCLVDQVNLVLCCVQFFAAQAWAFDWFCQQAVAAQKKFWDDTQAWIWIWGQHNVGHIWIFTQFFQPHGDSADDDGIDGDQWGFRPVQTFTGGPNFQGDDGPCQVADQDVHRGDDHNPPVDDSRPRTTQTWAWDDDLGTIITHSYPPHDHPDLLQDDVLVVVVCLQSVNFAKAWPDKFKDKFFTFQVLVVLVLLQQPCQVPQQVPDQWKKFAHPLLAKIKTWAADDDVLLPPQDDDPSNPRTQWIWIQRPPFWIWTDHRLWTWIWGWHDDGSGMTMIMTTTIGGPPDDPVSSVSNVSNCCQDGCRHSRHVSSSVVRNVSRVVSVRRSRGIHGQQFVHSDAGMDRDSGHSNSVSSNVVSVCVSSVD/DQDDDPDDAPDDFFQKFFLVCLVDQVNVVLCCVQFFADQAWAFDWFCQQAVAAQKKFWDDTQQWIWIWGQHNVGHIWIFTQFFQPHGDSADDDRIDGDQWDFRDVQTFTGGPNFQGDDGVCQVADADVHDGDDHDPPPDDSRVGTTQTWAWDDDLGTIITHSYPPHDDPDLLFDPVLVVVVCLQSVNFHKFFPDKAKDKFQTFQVLLVLVLLQQCCLCPQQPPHQKWKAGHDLLAKIKIFAADDDPLLAPFDADCSNPRTQWMWIQRPPFWIWTDHRLWTWIWGWHDDTSGMTMIMIGTMGGPPDDVVSVSSHVSPCCQDGCRHSRHVSSSVVRNVSRVVSVVRSRGIDGQQFVHRDAGIDSDNGHSNSSSSNVSSVCVSSVD/DQDDDPDDDPDDFFQKFFLVCLVDQVNVVLCCVQFFAAQAWAFDWFCQQAVDAQKKFWDDTQQWIWIWGQHPVGDIWIFTQFFQPHGDSADDDRIDGDQWDFRPVQTFTGGNNFFGDDGPQQVADADVHDGDDHDDPVDDRRVGTTQTWAWDDDLRTIITHSHPPHDDPDLLQADPLVVVVCLVSVNFHKFWPDKAKDKFFTFQVLVVLVLLAQCVLVPQQPVDQWKKAAHPQLAKIKIFAADDDPLLPPQDDDCSNPGTQWMWIQRPPFWIWTDHRLWTWIWGWHDDGSGMTMIMITTMGGPVDDVVSVSSNVSPCCQDGCRHSRHVSSSVVRNVSRVVSVVRSRGIDGQAFVHRDAGIDSDNRHSNSVSSNVSSVCVSSVD/DQDDDPDDADDDFQQKFFLLCLVDQVNVVVCCVQFFAHQAWAFDWFCQQAPAAQKKFWDDTQAWIWIWGQHNVGDIWIFTQFFQPHGDSADDDRIDGDQWDFRPVQTFTAHSNFQGDDGPCQVADQDPHDGDDHDDVVDDRRVRTTQTWAWDHDLGTIITHSYPPHDDPDLLFAPPLVVVVCLQSVNFAKFWPDKFKDKFFFFQVLLVLVLLAQCVLVVQLPPHQWKKAGHPLLAKIKIFAADDDCLLPPQDDDPSNPGTQWIWIQRPPFWIWTRHRLWTWIWGWHDDGSTMTMIMITTMGGPVDDVVSVVSNVSNCCQDGCRHSRHVSSSVVRNVVRVVSVSRSRGIHGQAFVHSDAGMDRDNGHSNSVSSNVVSVCVSSVD/DDDPVQVVLVVVLVVVLQVCLQDPNLLCNLVQEDFQAKEFAAEQVCVVVVNPDTPDTQRGSVSVNVLSCCLVPPDDDQDKGKGKDKADKDWDDWDADPVGIKTWIKIWIFIWIGGDPDDTHGQWTFMWTFIWDADPVGIHTRYIYGHIHPPVGPPDDRTDD/DDDPVQVVLVVVLVVCLQVCLQDPNLLCNLVQADFQEKEFAAEQVCVVVVNPDTPDTQRGSVSVNVLSCCLVPPDDDQDKGKGKDKADKDWDDWDADVVGIKTWIKIWIFIWIGGDPHDTHRQWTFMWTFIWDQDPVGIHTRYIYGHIHPPVGPPDDRGDD/DDDPVQVVLVVVLVVCLQVCLQDPNLLCNLVQEDFQAKEFAAEQVCVVVVNPDTPDTQRGSVSVNVLSCCLVPPDDDQDKGKGKDKADKDWDDWDADVVGIKTWIKIWIFIWIGGDPDDIDRQWTFMWTFIWDQDPVGIHTRYIYTHIHPPVGPPDDRTDD/DDDPVQVVLVVVLVVCLQVCLQDPNLLCNLVQADFQAKEFAAEQVCVVVVNPDTPDTQRGSVSVNVLSVCLVPPDDDQDKGKGKDKADKDWDDWDADPVGIKTWIKIWIFIWIGGDPDDTHRQWTFMWTFIWDQDPVTIHTRYIYGHIHPPVGPPDDRTDD